Protein AF-A0A175WJM2-F1 (afdb_monomer)

InterPro domains:
  IPR001650 Helicase, C-terminal domain-like [PF00271] (815-913)
  IPR001650 Helicase, C-terminal domain-like [PS51194] (763-972)
  IPR001650 Helicase, C-terminal domain-like [SM00490] (826-914)
  IPR001650 Helicase, C-terminal domain-like [SM00490] (1663-1751)
  IPR003593 AAA+ ATPase domain [SM00382] (547-729)
  IPR003593 AAA+ ATPase domain [SM00382] (1397-1581)
  IPR004179 Sec63 domain [PF02889] (1034-1341)
  IPR004179 Sec63 domain [PF02889] (1869-2191)
  IPR004179 Sec63 domain [SM00973] (1034-1342)
  IPR004179 Sec63 domain [SM00973] (1869-2192)
  IPR011545 DEAD/DEAH-box helicase domain [PF00270] (534-712)
  IPR011545 DEAD/DEAH-box helicase domain [PF00270] (1384-1551)
  IPR014001 Helicase superfamily 1/2, ATP-binding domain [PS51192] (542-725)
  IPR014001 Helicase superfamily 1/2, ATP-binding domain [PS51192] (1392-1568)
  IPR014001 Helicase superfamily 1/2, ATP-binding domain [SM00487] (529-741)
  IPR014001 Helicase superfamily 1/2, ATP-binding domain [SM00487] (1379-1584)
  IPR014756 Immunoglobulin E-set [SSF81296] (2081-2195)
  IPR027417 P-loop containing nucleoside triphosphate hydrolase [G3DSA:3.40.50.300] (520-734)
  IPR027417 P-loop containing nucleoside triphosphate hydrolase [G3DSA:3.40.50.300] (735-937)
  IPR027417 P-loop containing nucleoside triphosphate hydrolase [G3DSA:3.40.50.300] (1346-1575)

Sequence (2212 aa):
MSDYHRDVSQYKYSAMSNLVLQADRRFVTRRTDEATGDPESLAGRLSIKDMGSRVARDTAPKPKKTGAMPDVERGSLREGADVLKGVKQKARKAEARGGGILSGADALIEGIRYRPRTQPTRDAFNLILTIVAEHLGDVPHEVVRSAADAALEYLKDDDLKDFDKKKEIDDILGVSMGPKQFNELVNLGKKITDYDAQDDDEDMEDVNRDAEDEIDGRQGVAVNFEDEDEGMVNVVRDESSEEEDNADDEDRSDVNEAAEGGEAGQDRVEEDAGLADSDAMVIDIAPPDEKAKSEEKNYVPARDIDAYWLQRQIGRLYPDAHIQHDKTLLALKTLSGEPDEPGGEEKQLRDIENDLMELFDYEHHEIVQKLIENREKVVWLTRLAKAENQEERETIEREMASEGLRWILDELHGKPKDGQKKPKMEIKMDIDSGAFADGQPQQKQERPDGQLVGGLQPRKLINLENLVFDQGNHLMTNPRVRLPEGTTKRTFKGYEEVHIPQPKKRNDPSDLNIPISELPEWAQAPFSTAVKLNEIQSKCYPTAFGEDGNMLICAPTGSGKTNVAMLTILREIGKNRNSKGEIDLDAFKIVYIAPLKALVQEVVGNFGKRLESFGIKVSELTGDRQLTKQQISETQLIVTTPEKWDVITRKATDISYTNLVRLIIIDEIHLLHDDRGPVLESVVSRTIRRTEQTGEPVRIIGLSATLPNYRDVASFLRVDPNKGMFHFDGSYRPCPLRQEFIGVTDRKAIKQLKTMNDITYQKVIEHVGTHRHQMLVFVHSRKETAKTAKYIRDKALEMDTINQILKHDAGTRAVLSEAANSVNNTDLKDILPYGFGIHHAGMSRADRTDVEELFAGRHIQVLVCTATLAWGVNLPAHTVIIKGTQVYSPEKGSWVELSPQDVLQMLGRAGRPQFDKYGEGIVITTQGEIAYYLSLLNQQLPIESQFASKLVDNLNAEIVLGNVRSRDEGVEWLGYTYLFVRMLRSPGLYSVGPEYEDDEALEHKRVDLIHSAATVLKKSNLIKYDEKTGKMQSTELGRIASHYYITHGSMDTYNKLIQPSMNDVELFRVFAQSAEFKYIPVRQEEKLELAKILARVPIPVKESIEEPAAKINVLLQAYISRLRLDGLALMADMVYVTQSAGRILRAIFEITLKKGWATVAKLALNLCKMAEKRMWPTMSPLRQFPTCPAEIVRKAERIEVPFSSYFDLDPPRMGELLGLPKAGKTVCALVANFPRVEIQAQVQPMTRSILRVELTITPNFEWDIDVHGLAESFWIMVEDCDGEDVLFHDQFILRKDYAEAEANEHTVEFTVPISEPMPPNYFISVISDRWMHSETRMPVSFQKLILPERFPPHTELLDLQPLPVTALKAKDYAALYPDWHQFNKVQTQTFNSLYNTDNNVLVAAPTGSGKTVCAEFALLRHWAKQDAGRAVYIAPFQELVDLRFQEWQKRLAHLRGGKDIVKLTGETTSDLKLLEQGDLILATPIQWDVLSRQWKRRKSVQTVDLFIADELHMLGGQMGYIYEIIVSRMHYIRTQTELPMRIVGLSVSLANARDVGEWIDAKKHDIYNFSPHVRPVPLELHIQSYTVPHFPSLMLAMAKPTYLAVTQMSADKPALIFVPSRKQTRATARDLLTACLADEDEDRFLHVDVDQIQKLLERVQEEALAEALSHGVGYYHEALSQSDKRIVKHLYNNGAIQVLIASRDVCWELDCTAHLVIVMGTQYFEGREHRYVDYPLSEVLQMFGKAMQPSKDGRGRGVLMLPAVKREYFKKFLNEALPVESHLHNFLHDAFVTEISTRMIESGEDAINWATFTYFYRRLLANPSYYSLVDPTHDGLSQYLSDMVETTLKELADSRIVDLDEDDGTVAPQNAAMIAAYYNISYMTMETFLLSLRPETKLKGILQIVTAATEFESIQIRRHEEAILRRIYDNVPVKMPDPAYDSPHFKAFVLVQAHFSRMNLPIDLAKDQEVILTKILGLLSAAVDILSSEGHLNAMNAMEMSQMVVQAMWDRDSPLKQIPNFTPEVVKVANKHGIGDIFDFMEKMNPDENPDYGSLVRELGLSQAQLAQAAHFTNTKYPDVSLEFAVEDENNIRAGEPAYLKIHIERELEEDEEFDPTVHAPFYPGKKTENWWLVVGEESTKTLLAIKRVTVGRNLNLRLEFTVPNPGRHDLKLFLMSDSYVGVDQEPAFSVMVEEGMDVDEEDEDEDEDEE

Nearest PDB structures (foldseek):
  5m59-assembly4_A  TM=9.797E-01  e=0.000E+00  Thermochaetoides thermophila
  6qv4-assembly1_A  TM=9.862E-01  e=0.000E+00  Thermochaetoides thermophila
  6qws-assembly1_A  TM=9.857E-01  e=0.000E+00  Thermochaetoides thermophila
  6qv3-assembly1_A  TM=9.863E-01  e=0.000E+00  Thermochaetoides thermophila
  5m59-assembly3_G  TM=9.837E-01  e=0.000E+00  Thermochaetoides thermophila

Mean predicted aligned error: 17.04 Å

Radius of gyration: 46.95 Å; Cα contacts (8 Å, |Δi|>4): 3459; chains: 1; bounding box: 164×116×123 Å

Secondary structure (DSSP, 8-state):
--------------------------------SS---PPPP-TTT--GGGTTTT-PPPPTT---------SS------SSSSHHHHHHHHHHHHHTTSS-TTT-GGG--TT------SHHHHHHHHHHHHHHHHHH-S--HHHHHHHHHHHHHHHH-TTS-HHHHHHHHHHHHTS---HHHHHHHHHHHTT---SSTTHHHHTTS---------------------------------S-----S---------------------S------S----TT--B---PPPTT-TTTTTT---TTT--TTHHHHHHTTT---HHHHHHHHHHHHHHHHT--SSTTPPPPPHHHHHHHHHHHH-GGGHHHHHHHHHTHHHHHHHHHHHH--SHHHHHHHHHHHHHHTTHHHHHHHTT------S------------------PPP------TT--SS-PPPS----SGGGS-TTGGG----S-PPPPTT-EEEE-SSEEEEEEPPPPPP--TT-PPPBGGGS-GGGSGGGTT-SB--HHHHHHHIIIII--S-EEEE--TTS-HHHHHHHHHHHHHHHTB-TTS-B-SSS-EEEEE-SSHHHHHHHHHHHHHHHGGGT--EEEESSS----HHHHHH-SEEEE-HHHHHHHHHSGGGHHHHTTEEEEEETTGGGGGSTTHHHHHHHHHHHHHHHHHH----EEEEEE-S-TTHHHHHHHTT--TTTTEEE--GGGSSSPEEEEEEEE--SSHHHHHHHHHHHHHHHHIIIIIIT---EEEEES-HHHHHHHHHHHHHHHHHTT-HHHHS---HHHHHHHHHHHHH---HHHHHHGGGTEEEE-TTS-HHHHHHHHHHHHTT--SEEEEETHHHHH----BSEEEEE--EEEETTTTEEEEPPHHHHHHHGGGBS-TTT-SSEEEEEEEETTTHHHHHHHHTT-S-----GGGGHHHHHHHHHHTTS--BHHHHHHHHTTSHHHHHHHH-GGGTT--GGGTT-TT-HHHHHHHHHHHHHHHHHTTSEEE-TTT-BEEE-HHHHHHHHHT--HHHHHHHHHH--TT--HHHHHHHHHT-GGGTT----TTTHHHHHHHHTT-SS---S-TTSHHHHHHHHHHHHHTT-----HHHHHHHHHHHHHHHHHHHHHHHHHHHHTBHHHHHHHHHHHHHHHHT--TTS-GGGG-TTS-HHHHHHHTTS---GGGGTT--HHHHHHHTT-TTTHHHHHHHHHTS--EEEEEEEEEEETTEEEEEEEEEE-S---TTTT-SEEEEEEEEE-SSS-BEEEEEEEEEEHHHHSSSS--EEEEEEEE-PSSPPSEEEEEEEESS-TT-EEEEEEE-TT--PPPPPPPP-----PPPPBGGGG--HHHHTT-TT-SB--HHHHHHHIIIII--S-EEEE--TTS-HHHHHHHHHHHHTTSSS--EEEEE-SSHHHHHHHHHHHHHHTTTSTT---EEE--S-HHHHHHHHHH-SEEEE-HHHHHHHHTTTTT-HHHHTEEEEEETTGGGGGSTTHHHHHHHHHHHHHHHHHH----EEEEEES-BTTHHHHHHHTT--TTTEEE--TT--SS-EEEEEEEE----HHHHHHHHHHHHHHHHHHHHTTS-EEEEESSHHHHHHHHHHHHHHHHTTT-TTTTB-S-HHHHHHHHTT-S-HHHHHHHHTTEEEE-TTS-TTHHHHHHHHHHTTSB-EEEEEGGGGTT----BSEEEEE-SEEE-STT-SEEEPPHHHHHHHHTTB----TTS-EEEEEEEEGGGHHHHHHHTTSPBP----GGGGHHHHHHHHHHTTS--BHHHHHHHHTTSHHHHHHHHSGGGGT----SHHHHHHHHHHHHHHHHHHHHHTTSEEE-TTT-BEEE-HHHHHHHHHT--HHHHHHHHHH--TT--HHHHHHHHHT-GGGTTS---TT-HHHHHHHHHHSSPPPSS--TT-HHHHHHHHHHHHHTT----HHHHHHHHHHHHHHHHHHHHHHHHHHHTTBGGGHHHHHHHHHHHHT--TTS-GGGGSTT--HHHHHHHHHTT--SHHHHHHHT-TTT-TTHHHHHHHH---HHHHHHHHHHHHHTS--EEEEEEETTTTSEETTSEEEEEEEEEE---TTPPP--B---TT-SS--B--EEEEEEETTTTEEEEEEEE---SEEEEEEEEE--SSEEEEEEEEEEESS-SS--B--EEEEEEEPPP---S----------

Solvent-accessible surface area (backbone atoms only — not comparable to full-atom values): 125474 Å² total; per-residue (Å²): 130,90,82,85,85,87,91,86,87,80,90,80,90,87,84,90,87,88,85,91,88,82,93,86,87,90,83,90,84,88,84,86,94,74,86,74,90,70,85,79,81,61,81,91,77,68,54,80,87,52,70,59,77,80,66,71,76,80,68,77,83,69,80,78,85,82,75,86,82,89,94,75,90,84,78,94,76,82,94,73,58,63,66,55,43,53,51,51,49,55,46,54,53,45,69,60,60,81,36,54,83,87,70,42,53,91,76,65,62,73,88,62,82,74,70,68,84,45,70,70,32,38,56,36,48,50,51,45,38,43,60,45,32,71,61,60,48,87,64,58,68,64,31,35,51,38,41,35,38,52,43,44,50,48,66,65,43,81,88,56,50,75,69,56,35,48,51,56,43,22,62,69,48,72,46,83,70,54,75,68,57,50,53,48,51,52,57,37,52,70,57,48,83,61,66,73,76,48,66,82,68,62,82,74,75,89,73,82,88,80,89,82,90,88,90,81,91,80,85,78,86,81,81,82,87,73,94,78,82,90,82,74,97,75,86,87,80,87,70,95,72,96,79,81,86,90,89,88,87,82,92,86,81,91,80,92,82,87,88,73,80,88,88,91,80,79,98,67,84,82,77,73,81,69,75,82,80,52,58,72,47,78,45,73,57,64,86,72,68,91,84,48,89,80,51,70,92,42,70,75,64,68,77,70,48,40,65,55,36,66,38,58,59,46,37,79,79,33,69,52,65,67,58,18,50,54,52,34,56,49,50,53,46,48,59,63,26,70,41,97,49,99,85,58,70,68,53,49,76,67,52,38,48,50,57,40,38,72,70,61,40,82,89,46,51,68,60,46,53,31,48,58,81,35,28,70,58,54,49,51,35,30,50,51,55,62,44,90,42,70,70,50,34,57,46,47,55,49,48,36,50,70,77,64,50,42,66,53,54,36,57,53,73,65,54,82,93,75,80,100,72,80,91,80,83,85,80,89,82,88,83,88,83,89,79,84,86,95,76,86,79,78,85,72,79,77,76,62,94,81,72,68,72,77,72,84,78,64,89,55,84,56,74,55,73,86,62,42,66,89,60,44,52,70,58,74,82,53,96,70,81,81,78,66,89,79,51,48,78,48,81,58,95,55,32,35,41,40,38,38,65,50,54,71,66,79,83,62,94,82,71,68,54,43,45,42,87,77,46,60,74,90,69,33,66,65,44,74,91,47,75,45,43,51,63,67,46,34,72,44,38,60,46,35,50,72,43,77,69,23,31,30,42,24,34,37,60,79,54,54,65,71,59,43,52,49,36,39,52,49,36,57,54,59,70,41,40,49,99,88,68,53,66,57,68,77,77,44,26,34,40,40,32,26,86,42,72,47,41,27,54,47,49,35,66,50,49,28,75,41,33,48,92,73,72,49,37,48,40,70,40,45,88,96,36,72,65,51,72,67,54,54,61,67,31,28,34,42,27,23,30,47,65,53,51,37,39,46,74,47,30,56,59,47,45,74,61,57,74,30,42,42,38,41,35,34,44,55,51,60,42,31,31,26,83,66,9,40,41,51,34,53,49,48,21,56,50,50,54,45,26,71,35,58,68,52,75,58,31,41,35,39,31,25,56,48,40,37,54,53,71,51,55,25,55,54,57,68,21,50,74,89,74,26,51,44,81,41,56,69,42,65,23,77,23,24,52,25,39,36,40,34,18,36,66,44,76,53,46,42,55,31,54,50,51,53,52,51,51,50,42,50,52,47,46,50,38,27,40,72,66,66,41,38,34,38,37,36,29,75,39,76,67,49,21,54,52,50,48,48,50,47,51,50,53,21,54,77,68,72,43,45,73,46,54,32,71,90,45,69,66,49,52,49,53,32,50,51,49,34,66,73,46,83,53,68,66,49,38,74,34,24,72,61,22,33,42,58,45,48,96,87,55,56,73,63,60,43,50,54,46,54,50,36,42,74,72,62,51,35,36,40,38,21,22,28,66,65,49,49,52,47,48,99,74,57,27,36,31,25,36,36,58,52,43,63,35,80,36,50,73,69,41,42,77,41,72,64,49,69,62,58,55,50,38,46,50,34,32,18,17,30,71,91,80,39,88,43,7,32,33,34,41,35,39,46,57,74,53,47,63,57,57,51,20,53,79,59,43,44,43,49,54,46,63,46,35,58,76,44,44,49,56,49,51,44,28,36,28,52,64,65,69,23,46,32,48,54,45,40,32,54,54,48,66,40,23,50,47,41,57,46,37,76,73,38,32,78,80,64,72,54,55,80,95,47,74,90,36,93,81,46,54,66,62,34,32,16,51,46,49,30,34,46,52,52,36,36,77,41,55,23,28,53,64,44,84,86,66,31,38,43,43,53,32,73,60,17,38,41,29,33,52,42,73,45,55,58,69,30,50,34,50,48,74,71,68,67,57,71,86,52,50,70,53,53,52,43,47,59,60,29,67,29,53,86,49,72,45,40,69,65,51,80,72,47,45,72,52,50,55,64,45,62,77,66,46,90,67,70,75,92,59,54,81,80,38,44,41,34,53,48,35,46,34,51,46,35,52,28,70,65,60,87,75,89,52,60,66,65,46,47,39,34,50,52,53,52,65,47,40,54,36,52,33,47,38,53,19,54,49,28,53,74,73,24,23,36,50,38,19,56,51,27,43,48,48,29,27,21,62,74,70,45,39,55,101,86,53,56,65,61,70,76,46,90,85,54,59,74,64,59,45,62,41,51,66,71,44,102,65,63,74,80,75,59,58,99,48,53,35,65,57,42,2,54,76,61,73,36,61,85,49,6,53,62,48,40,52,56,55,39,52,37,76,37,60,48,76,49,76,52,65,28,55,69,44,70,48,33,32,39,38,43,35,40,38,34,70,63,50,52,90,47,54,97,78,61,50,67,53,49,50,30,35,40,38,31,27,42,74,88,43,51,44,42,67,42,67,49,80,47,70,52,40,50,75,50,57,75,34,97,77,32,71,41,80,46,78,50,65,36,76,50,61,89,76,75,66,66,29,35,32,42,37,44,31,38,63,71,49,69,90,26,62,37,76,45,79,49,69,39,86,67,62,52,66,37,70,84,64,69,82,59,45,78,83,66,91,60,82,56,40,42,44,71,76,67,76,44,69,76,65,35,60,72,44,79,93,48,69,51,44,54,58,62,51,41,70,48,40,54,54,37,47,76,44,76,63,23,34,30,43,18,35,24,62,74,47,55,63,69,57,54,53,48,33,38,51,57,38,45,71,67,43,92,87,55,63,26,34,40,39,36,25,83,42,67,51,44,33,51,53,50,47,60,48,41,58,72,67,49,26,81,43,101,84,60,42,49,69,37,71,64,80,76,47,73,74,61,35,53,53,45,57,70,68,25,45,34,39,35,31,32,39,69,50,47,38,71,64,48,65,53,34,94,79,35,61,74,63,69,46,40,38,33,41,34,38,43,57,51,62,50,28,54,43,93,73,7,36,54,43,43,50,44,54,28,48,53,54,50,50,33,66,78,65,70,45,85,50,26,42,36,40,31,25,50,19,39,37,54,48,64,57,61,19,54,65,64,61,21,49,84,88,33,47,42,31,30,50,44,74,60,42,91,44,37,51,41,44,30,59,37,68,40,92,50,95,32,66,76,22,37,52,62,66,44,33,64,57,50,50,53,45,44,56,74,76,32,67,93,45,40,32,35,36,33,23,58,34,63,72,46,26,60,49,53,49,51,46,39,47,36,50,25,47,53,68,78,40,54,47,72,34,36,70,59,64,58,84,78,46,46,80,55,43,80,66,42,87,48,67,75,53,33,55,34,45,66,35,6,38,34,64,47,41,86,82,54,51,86,61,41,56,50,50,45,52,49,38,42,76,70,51,38,22,29,36,37,26,29,14,53,86,32,50,69,58,55,91,61,73,16,29,30,24,36,37,53,50,51,47,35,77,41,33,82,78,74,40,74,45,69,63,60,66,68,57,57,47,44,47,55,24,29,25,62,40,54,44,101,84,51,38,12,32,34,39,41,37,32,52,48,89,49,47,68,61,53,60,44,56,68,60,45,43,43,69,72,56,63,54,41,86,83,46,45,57,54,50,46,36,38,37,29,49,57,65,70,24,51,32,61,66,38,50,55,56,56,43,67,50,35,62,46,48,57,42,47,73,54,33,27,23,52,78,69,44,74,48,92,46,72,66,47,47,50,49,53,50,47,58,52,49,55,50,46,54,48,55,36,32,78,55,60,28,30,49,67,43,87,88,81,44,36,42,45,54,33,73,54,15,46,45,28,48,70,57,74,50,54,57,69,36,51,36,52,44,68,78,65,63,54,76,84,48,46,56,72,50,51,51,54,56,64,25,61,29,61,85,39,56,79,47,78,52,60,91,81,41,43,68,54,54,49,60,49,46,73,71,42,90,82,79,74,94,82,80,55,71,84,36,38,36,49,50,44,49,43,41,56,46,35,40,28,65,65,54,92,63,58,72,69,60,46,50,54,37,49,56,49,62,66,51,46,59,42,54,33,52,44,52,25,52,55,33,48,75,73,26,24,43,47,24,55,42,35,39,53,48,34,13,24,60,32,48,36,32,50,99,84,55,55,45,40,58,66,42,60,90,40,42,79,67,36,46,53,49,38,44,72,72,71,26,67,40,60,65,49,40,57,58,49,66,34,74,91,74,22,92,55,31,80,53,50,57,61,70,50,66,63,51,74,70,49,50,51,48,30,50,49,39,59,75,68,51,53,81,53,72,50,81,50,75,47,66,58,65,58,90,72,40,38,27,64,45,82,39,43,36,38,39,38,39,41,41,77,69,65,96,88,65,84,87,69,62,60,57,84,35,97,81,35,88,66,90,48,72,54,39,33,38,42,35,35,30,28,79,92,81,43,36,30,47,31,78,47,81,48,71,73,64,63,58,46,81,47,81,45,64,38,50,46,81,60,56,45,81,47,69,33,30,44,34,44,38,42,48,50,53,69,86,71,57,43,68,58,72,52,73,47,52,25,41,73,57,75,87,73,74,99,77,89,88,80,91,86,92,83,88,136

Foldseek 3Di:
DDDDDDDDDDDDDDDDDDDDDDDDDDDDDDDDDDDDPDDDDCVPVDDPVCVCVPDDPPDPDDPDPDDDDDDDDDDDDDDPVVVVVVVVVVVVVVVVVVDDPVRVVVVCQPPQQDDAPDPQLVVLLLVLLLLLCVLLDFDASLLSSLLSSVLLVLLPPPVDDLVRSQVVNCVLSVHRDDPVSSVVSNVSSVSNPCRVVRVVPPVPPPDDDDDDDDDDDDDDDDDDPDDDDDDDDDDPPPDDDPPPDDDDDDDDDDDDDDADDDDDDDDDDPPPPVPPPPLFPWPFLDDDDVVCVVCVVQDDQLQQQALCNQLVVLCVQPRPSVLSVVLSVQLLVLLVQDDPDPPDDGDPLVSSLVSNCVSRPVVPSSVSSSCSSCSVSNNLNSQLNPDPDVVSNVVSCVVCVVVVVVVSVCSNVVPDPDDPDDDDDDDDDDDDDDDDDDDDDDDPDPPDPPPQP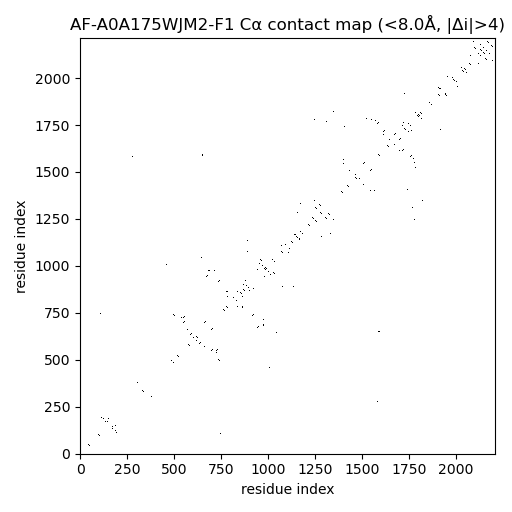DDDAFPDFDDLVVLFDPQFLLDFPFPDFDADPPWDWDDDVQKIKIWHDWDDADDDPVQDWAALVPPDPVLSQLVVVDRTHDRLLRVLLCCQQVHQAAAAAADAFPLCVVVSVSNNVVNVQVVQADPVGAGDQQQAAAEEADADPLQLVVSQVSVCVSCVVNVAHEDEPEDLDHDDLVRLRRHRYYYYHLVSVLLQVLFLQNVVSVLRYQEYEYEALLCLRHPCNLSVLLVLLVVVLCCLQQVRHRHYYYYHHQAPPLVLVCVLNVHDCVRRYHHDDQSSQLFTEIEMEMAGADSSVSVLLVVLLVVVLVVLCVCCLVVVWAEEEEDQDPVVLLVSLVSSCVVCVVVVNLVSNADPDPVLLVLLQVLLVVAPDPSQVVRSSSLEGEEEPVGDPVSRVSVLVCVVVVSRRYYYYYLSCLNNDLRATQEYEYREQWHDDQQQQRIDGHGLVSLSSRQSRFDDSVDGNHGYYYYYYHPVCSRSVSCSVNRHRHSDGSNSVCLLLSLLSCQSLVCDFFLVSQLVSVCSGSNQSCCLVPVVSSVVDPVCPVPNNCSSVSSSSSLNSVVLCVVLQQWDADSPSRGIHGDVLSSLCSNLVADSVLSSLLVPQDDLPDDPLSVLLSLLPGPSNVNNAQDSSCLVVLVVQQVPQPHHHPDDSRDSSSLLSSLLSCQLVVHDDSHPSSVVNSVSSLSSQLSSLVSSLSVCVVSFFQVVNVVSLQSNLSSSLSYHLLFDLLSLDPPRDPVLRVLVSVQPDDPVVLPPDDLQVQCVSSVHSVCSVVSNLVNLQDWAKDKDWAWAALALWKIKIKIKIATRHDDDCVRQNFKWKKKKFKFAQVRTGTQFIDIDIGGPVLNPDPNNIFIDIAMGTADPVGGQWIKIWIGTSHGNPRIDIDTGGCPLADGFDQFDDADDQDPDDFAALCVLVDPLSSVLCVPDGGQDSLCRLLLCCQAVHQAAFEAAAFQQNPLVVSVVSNVSNQLVDPDHFAAEEEDQDVLLLVVVQVSCVVRPQPPPPGFAEEEDFLDQVVNLVSLVPHSYYYYYLNRVLLNCLQVVPNVSLLRHQEYEYEQLLCLQPPCNLSVLLNLLSSQVSCVVSVDNHYYYYYHHQASPQVLVCVLNVHDPSRYHHHFLSPHQFGERERERADARPNVVSLLLSCLLVVLVCCCVPPQQWAEEEEDADPVSQLVSLSSNQSSCVSVVRNLSFFPDQLVVCVVVLVVFPDPSQSVSVSSQAHEEEPLGDPSSNVSRQVCRVVSRHRYYYYYLVCLSNDPAATLEYEYREQWYQFLLSRDTDGHDVSSVSSRVSRNPDQDVPRHGYYYYYYHNSCRVVNVPPSRGPRHGAHPNLVQVLLVCLSNLLSVCAFFLVSSLVSCCSGSNLSCCLRRVSSVPQSDNDPVSSSVVSSVSSVVSLVVCVVLVQWDADPPRRTIHGDVLSNLCNNLVAGSVLSSLLVVQDDLPDALLSLLLSLLPGPLQSPQGDDPPCLVVLVVLQVVFDRDDDDDDSSGSSSLLSSLLSCQQVVPDDDSSSLVSSLSSLVSSLSSLVSSLSVCVVVQFLSSVSSLQSLQSSLASHDPPDFLCSSFQPCDPQLQVLCVVVVQRHLVSVVQCCPCVRHVCNVVSVVSSVDDPVSVVSRCCCSQQAPWDKDKDKDWPPLPDAAAFDKTKMKIKMATDDDPPDDHDQWHDRPSRPGIDGKKKKKWKAAPVVSGTFFIDIDHADRMDIDMTIGHHNDAAKTWMWIWIGISHGPDNIDTDIDMGGHHYDPPDPPDDDDDDDDDD

Organism: NCBI:txid100816

Structure (mmCIF, N/CA/C/O backbone):
data_AF-A0A175WJM2-F1
#
_entry.id   AF-A0A175WJM2-F1
#
loop_
_atom_site.group_PDB
_atom_site.id
_atom_site.type_symbol
_atom_site.label_atom_id
_atom_site.label_alt_id
_atom_site.label_comp_id
_atom_site.label_asym_id
_atom_site.label_entity_id
_atom_site.label_seq_id
_atom_site.pdbx_PDB_ins_code
_atom_site.Cartn_x
_atom_site.Cartn_y
_atom_site.Cartn_z
_atom_site.occupancy
_atom_site.B_iso_or_equiv
_atom_site.auth_seq_id
_atom_site.auth_comp_id
_atom_site.auth_asym_id
_atom_site.auth_atom_id
_atom_site.pdbx_PDB_model_num
ATOM 1 N N . MET A 1 1 ? 27.791 20.307 35.672 1.00 28.66 1 MET A N 1
ATOM 2 C CA . MET A 1 1 ? 29.115 20.950 35.500 1.00 28.66 1 MET A CA 1
ATOM 3 C C . MET A 1 1 ? 30.179 19.883 35.726 1.00 28.66 1 MET A C 1
ATOM 5 O O . MET A 1 1 ? 29.967 19.102 36.639 1.00 28.66 1 MET A O 1
ATOM 9 N N . SER A 1 2 ? 31.239 19.858 34.908 1.00 33.59 2 SER A N 1
ATOM 10 C CA . SER A 1 2 ? 32.624 19.400 35.193 1.00 33.59 2 SER A CA 1
ATOM 11 C C . SER A 1 2 ? 32.916 18.302 36.254 1.00 33.59 2 SER A C 1
ATOM 13 O O . SER A 1 2 ? 32.554 18.477 37.413 1.00 33.59 2 SER A O 1
ATOM 15 N N . ASP A 1 3 ? 33.758 17.283 36.019 1.00 31.22 3 ASP A N 1
ATOM 16 C CA . ASP A 1 3 ? 34.374 16.782 34.771 1.00 31.22 3 ASP A CA 1
ATOM 17 C C . ASP A 1 3 ? 35.213 15.490 35.011 1.00 31.22 3 ASP A C 1
ATOM 19 O O . ASP A 1 3 ? 35.578 15.200 36.147 1.00 31.22 3 ASP A O 1
ATOM 23 N N . TYR A 1 4 ? 35.576 14.776 33.934 1.00 35.25 4 TYR A N 1
ATOM 24 C CA . TYR A 1 4 ? 36.652 13.754 33.807 1.00 35.25 4 TYR A CA 1
ATOM 25 C C . TYR A 1 4 ? 36.773 12.541 34.780 1.00 35.25 4 TYR A C 1
ATOM 27 O O . TYR A 1 4 ? 37.534 12.542 35.742 1.00 35.25 4 TYR A O 1
ATOM 35 N N . HIS A 1 5 ? 36.180 11.422 34.334 1.00 33.09 5 HIS A N 1
ATOM 36 C CA . HIS A 1 5 ? 36.835 10.142 33.951 1.00 33.09 5 HIS A CA 1
ATOM 37 C C . HIS A 1 5 ? 37.718 9.263 34.885 1.00 33.09 5 HIS A C 1
ATOM 39 O O . HIS A 1 5 ? 38.778 9.665 35.350 1.00 33.09 5 HIS A O 1
ATOM 45 N N . ARG A 1 6 ? 37.381 7.955 34.817 1.00 31.50 6 ARG A N 1
ATOM 46 C CA . ARG A 1 6 ? 38.227 6.729 34.769 1.00 31.50 6 ARG A CA 1
ATOM 47 C C . ARG A 1 6 ? 39.092 6.390 35.994 1.00 31.50 6 ARG A C 1
ATOM 49 O O . ARG A 1 6 ? 40.090 7.033 36.288 1.00 31.50 6 ARG A O 1
ATOM 56 N N . ASP A 1 7 ? 38.694 5.398 36.792 1.00 27.41 7 ASP A N 1
ATOM 57 C CA . ASP A 1 7 ? 38.724 3.933 36.541 1.00 27.41 7 ASP A CA 1
ATOM 58 C C . ASP A 1 7 ? 40.063 3.268 36.884 1.00 27.41 7 ASP A C 1
ATOM 60 O O . ASP A 1 7 ? 40.952 3.130 36.046 1.00 27.41 7 ASP A O 1
ATOM 64 N N . VAL A 1 8 ? 40.150 2.756 38.117 1.00 26.77 8 VAL A N 1
ATOM 65 C CA . VAL A 1 8 ? 41.025 1.632 38.481 1.00 26.77 8 VAL A CA 1
ATOM 66 C C . VAL A 1 8 ? 40.342 0.804 39.572 1.00 26.77 8 VAL A C 1
ATOM 68 O O . VAL A 1 8 ? 40.288 1.229 40.724 1.00 26.77 8 VAL A O 1
ATOM 71 N N . SER A 1 9 ? 39.875 -0.403 39.244 1.00 29.00 9 SER A N 1
ATOM 72 C CA . SER A 1 9 ? 40.268 -1.654 39.928 1.00 29.00 9 SER A CA 1
ATOM 73 C C . SER A 1 9 ? 39.299 -2.807 39.657 1.00 29.00 9 SER A C 1
ATOM 75 O O . SER A 1 9 ? 38.085 -2.664 39.755 1.00 29.00 9 SER A O 1
ATOM 77 N N . GLN A 1 10 ? 39.863 -3.999 39.465 1.00 30.86 10 GLN A N 1
ATOM 78 C CA . GLN A 1 10 ? 39.230 -5.228 39.925 1.00 30.86 10 GLN A CA 1
ATOM 79 C C . GLN A 1 10 ? 40.200 -5.990 40.841 1.00 30.86 10 GLN A C 1
ATOM 81 O O . GLN A 1 10 ? 41.394 -6.062 40.578 1.00 30.86 10 GLN A O 1
ATOM 86 N N . TYR A 1 11 ? 39.627 -6.431 41.963 1.00 35.22 11 TYR A N 1
ATOM 87 C CA . TYR A 1 11 ? 39.951 -7.512 42.908 1.00 35.22 11 TYR A CA 1
ATOM 88 C C . TYR A 1 11 ? 41.360 -8.146 42.992 1.00 35.22 11 TYR A C 1
ATOM 90 O O . TYR A 1 11 ? 42.020 -8.391 41.996 1.00 35.22 11 TYR A O 1
ATOM 98 N N . LYS A 1 12 ? 41.806 -8.674 44.144 1.00 30.34 12 LYS A N 1
ATOM 99 C CA . LYS A 1 12 ? 41.730 -8.315 45.587 1.00 30.34 12 LYS A CA 1
ATOM 100 C C . LYS A 1 12 ? 42.462 -9.438 46.362 1.00 30.34 12 LYS A C 1
ATOM 102 O O . LYS A 1 12 ? 42.365 -10.592 45.984 1.00 30.34 12 LYS A O 1
ATOM 107 N N . TYR A 1 13 ? 43.071 -9.109 47.505 1.00 29.83 13 TYR A N 1
ATOM 108 C CA . TYR A 1 13 ? 43.321 -10.019 48.646 1.00 29.83 13 TYR A CA 1
ATOM 109 C C . TYR A 1 13 ? 44.066 -11.358 48.413 1.00 29.83 13 TYR A C 1
ATOM 111 O O . TYR A 1 13 ? 43.469 -12.401 48.177 1.00 29.83 13 TYR A O 1
ATOM 119 N N . SER A 1 14 ? 45.335 -11.394 48.824 1.00 32.81 14 SER A N 1
ATOM 120 C CA . SER A 1 14 ? 45.703 -12.077 50.083 1.00 32.81 14 SER A CA 1
ATOM 121 C C . SER A 1 14 ? 47.051 -11.545 50.598 1.00 32.81 14 SER A C 1
ATOM 123 O O . SER A 1 14 ? 47.769 -10.866 49.863 1.00 32.81 14 SER A O 1
ATOM 125 N N . ALA A 1 15 ? 47.376 -11.757 51.880 1.00 31.41 15 ALA A N 1
ATOM 126 C CA . ALA A 1 15 ? 48.599 -11.224 52.492 1.00 31.41 15 ALA A CA 1
ATOM 127 C C . ALA A 1 15 ? 49.112 -12.076 53.671 1.00 31.41 15 ALA A C 1
ATOM 129 O O . ALA A 1 15 ? 48.324 -12.686 54.385 1.00 31.41 15 ALA A O 1
ATOM 130 N N . MET A 1 16 ? 50.430 -11.986 53.915 1.00 33.12 16 MET A N 1
ATOM 131 C CA . MET A 1 16 ? 51.207 -12.522 55.053 1.00 33.12 16 MET A CA 1
ATOM 132 C C . MET A 1 16 ? 51.485 -14.040 55.112 1.00 33.12 16 MET A C 1
ATOM 134 O O . MET A 1 16 ? 50.644 -14.822 55.536 1.00 33.12 16 MET A O 1
ATOM 138 N N . SER A 1 17 ? 52.759 -14.421 54.927 1.00 31.80 17 SER A N 1
ATOM 139 C CA . SER A 1 17 ? 53.608 -14.911 56.038 1.00 31.80 17 SER A CA 1
ATOM 140 C C . SER A 1 17 ? 55.108 -14.876 55.667 1.00 31.80 17 SER A C 1
ATOM 142 O O . SER A 1 17 ? 55.451 -14.785 54.493 1.00 31.80 17 SER A O 1
ATOM 144 N N . ASN A 1 18 ? 56.008 -14.895 56.659 1.00 32.50 18 ASN A N 1
ATOM 145 C CA . ASN A 1 18 ? 57.449 -14.597 56.529 1.00 32.50 18 ASN A CA 1
ATOM 146 C C . ASN A 1 18 ? 58.384 -15.778 56.918 1.00 32.50 18 ASN A C 1
ATOM 148 O O . ASN A 1 18 ? 57.987 -16.672 57.657 1.00 32.50 18 ASN A O 1
ATOM 152 N N . LEU A 1 19 ? 59.685 -15.594 56.608 1.00 32.12 19 LEU A N 1
ATOM 153 C CA . LEU A 1 19 ? 60.854 -15.791 57.514 1.00 32.12 19 LEU A CA 1
ATOM 154 C C . LEU A 1 19 ? 61.765 -17.059 57.429 1.00 32.12 19 LEU A C 1
ATOM 156 O O . LEU A 1 19 ? 61.663 -17.987 58.219 1.00 32.12 19 LEU A O 1
ATOM 160 N N . VAL A 1 20 ? 62.759 -16.999 56.524 1.00 34.25 20 VAL A N 1
ATOM 161 C CA . VAL A 1 20 ? 64.242 -17.048 56.746 1.00 34.25 20 VAL A CA 1
ATOM 162 C C . VAL A 1 20 ? 64.858 -17.848 57.927 1.00 34.25 20 VAL A C 1
ATOM 164 O O . VAL A 1 20 ? 64.576 -17.520 59.069 1.00 34.25 20 VAL A O 1
ATOM 167 N N . LEU A 1 21 ? 65.873 -18.700 57.645 1.00 32.72 21 LEU A N 1
ATOM 168 C CA . LEU A 1 21 ? 67.156 -19.025 58.367 1.00 32.72 21 LEU A CA 1
ATOM 169 C C . LEU A 1 21 ? 67.990 -19.988 57.446 1.00 32.72 21 LEU A C 1
ATOM 171 O O . LEU A 1 21 ? 67.381 -20.550 56.544 1.00 32.72 21 LEU A O 1
ATOM 175 N N . GLN A 1 22 ? 69.306 -20.304 57.515 1.00 31.06 22 GLN A N 1
ATOM 176 C CA . GLN A 1 22 ? 70.573 -19.859 58.170 1.00 31.06 22 GLN A CA 1
ATOM 177 C C . GLN A 1 22 ? 71.764 -20.300 57.236 1.00 31.06 22 GLN A C 1
ATOM 179 O O . GLN A 1 22 ? 71.575 -21.231 56.463 1.00 31.06 22 GLN A O 1
ATOM 184 N N . ALA A 1 23 ? 72.901 -19.594 57.057 1.00 29.03 23 ALA A N 1
ATOM 185 C CA . ALA A 1 23 ? 74.150 -19.472 57.866 1.00 29.03 23 ALA A CA 1
ATOM 186 C C . ALA A 1 23 ? 75.090 -20.725 57.908 1.00 29.03 23 ALA A C 1
ATOM 188 O O . ALA A 1 23 ? 74.582 -21.833 57.995 1.00 29.03 23 ALA A O 1
ATOM 189 N N . ASP A 1 24 ? 76.444 -20.676 57.951 1.00 28.08 24 ASP A N 1
ATOM 190 C CA . ASP A 1 24 ? 77.504 -19.658 57.672 1.00 28.08 24 ASP A CA 1
ATOM 191 C C . ASP A 1 24 ? 78.933 -20.331 57.758 1.00 28.08 24 ASP A C 1
ATOM 193 O O . ASP A 1 24 ? 79.090 -21.350 58.425 1.00 28.08 24 ASP A O 1
ATOM 197 N N . ARG A 1 25 ? 79.986 -19.696 57.195 1.00 30.52 25 ARG A N 1
ATOM 198 C CA . ARG A 1 25 ? 81.460 -19.780 57.497 1.00 30.52 25 ARG A CA 1
ATOM 199 C C . ARG A 1 25 ? 82.468 -20.729 56.786 1.00 30.52 25 ARG A C 1
ATOM 201 O O . ARG A 1 25 ? 82.760 -21.815 57.263 1.00 30.52 25 ARG A O 1
ATOM 208 N N . ARG A 1 26 ? 83.251 -20.093 55.885 1.00 27.95 26 ARG A N 1
ATOM 209 C CA . ARG A 1 26 ? 84.744 -19.918 55.876 1.00 27.95 26 ARG A CA 1
ATOM 210 C C . ARG A 1 26 ? 85.696 -21.140 55.830 1.00 27.95 26 ARG A C 1
ATOM 212 O O . ARG A 1 26 ? 85.806 -21.843 56.822 1.00 27.95 26 ARG A O 1
ATOM 219 N N . PHE A 1 27 ? 86.604 -21.166 54.834 1.00 30.89 27 PHE A N 1
ATOM 220 C CA . PHE A 1 27 ? 88.084 -21.184 55.012 1.00 30.89 27 PHE A CA 1
ATOM 221 C C . PHE A 1 27 ? 88.857 -21.005 53.669 1.00 30.89 27 PHE A C 1
ATOM 223 O O . PHE A 1 27 ? 88.299 -21.237 52.604 1.00 30.89 27 PHE A O 1
ATOM 230 N N . VAL A 1 28 ? 90.156 -20.649 53.744 1.00 36.97 28 VAL A N 1
ATOM 231 C CA . VAL A 1 28 ? 91.149 -20.493 52.632 1.00 36.97 28 VAL A CA 1
ATOM 232 C C . VAL A 1 28 ? 90.957 -19.241 51.730 1.00 36.97 28 VAL A C 1
ATOM 234 O O . VAL A 1 28 ? 89.983 -18.509 51.879 1.00 36.97 28 VAL A O 1
ATOM 237 N N . THR A 1 29 ? 91.985 -18.853 50.950 1.00 35.66 29 THR A N 1
ATOM 238 C CA . THR A 1 29 ? 92.241 -17.445 50.550 1.00 35.66 29 THR A CA 1
ATOM 239 C C . THR A 1 29 ? 93.016 -17.227 49.232 1.00 35.66 29 THR A C 1
ATOM 241 O O . THR A 1 29 ? 93.985 -17.949 49.002 1.00 35.66 29 THR A O 1
ATOM 244 N N . ARG A 1 30 ? 92.754 -16.073 48.573 1.00 31.89 30 ARG A N 1
ATOM 245 C CA . ARG A 1 30 ? 93.562 -15.354 47.537 1.00 31.89 30 ARG A CA 1
ATOM 246 C C . ARG A 1 30 ? 93.628 -16.002 46.132 1.00 31.89 30 ARG A C 1
ATOM 248 O O . ARG A 1 30 ? 93.627 -17.217 46.035 1.00 31.89 30 ARG A O 1
ATOM 255 N N . ARG A 1 31 ? 93.747 -15.242 45.025 1.00 34.81 31 ARG A N 1
ATOM 256 C CA . ARG A 1 31 ? 93.975 -13.779 44.824 1.00 34.81 31 ARG A CA 1
ATOM 257 C C . ARG A 1 31 ? 92.842 -13.092 44.029 1.00 34.81 31 ARG A C 1
ATOM 259 O O . ARG A 1 31 ? 91.929 -13.755 43.566 1.00 34.81 31 ARG A O 1
ATOM 266 N N . THR A 1 32 ? 92.915 -11.763 43.939 1.00 35.06 32 THR A N 1
ATOM 267 C CA . THR A 1 32 ? 92.066 -10.884 43.116 1.00 35.06 32 THR A CA 1
ATOM 268 C C . THR A 1 32 ? 92.523 -10.830 41.652 1.00 35.06 32 THR A C 1
ATOM 270 O O . THR A 1 32 ? 93.650 -11.222 41.351 1.00 35.06 32 THR A O 1
ATOM 273 N N . ASP A 1 33 ? 91.666 -10.249 40.805 1.00 37.38 33 ASP A N 1
ATOM 274 C CA . ASP A 1 33 ? 91.939 -9.739 39.446 1.00 37.38 33 ASP A CA 1
ATOM 275 C C . ASP A 1 33 ? 91.820 -10.723 38.259 1.00 37.38 33 ASP A C 1
ATOM 277 O O . ASP A 1 33 ? 92.314 -10.437 37.171 1.00 37.38 33 ASP A O 1
ATOM 281 N N . GLU A 1 34 ? 91.052 -11.808 38.413 1.00 36.31 34 GLU A N 1
ATOM 282 C CA . GLU A 1 34 ? 90.423 -12.536 37.292 1.00 36.31 34 GLU A CA 1
ATOM 283 C C . GLU A 1 34 ? 88.912 -12.701 37.543 1.00 36.31 34 GLU A C 1
ATOM 285 O O . GLU A 1 34 ? 88.474 -12.849 38.686 1.00 36.31 34 GLU A O 1
ATOM 290 N N . ALA A 1 35 ? 88.104 -12.638 36.480 1.00 42.81 35 ALA A N 1
ATOM 291 C CA . ALA A 1 35 ? 86.646 -12.726 36.564 1.00 42.81 35 ALA A CA 1
ATOM 292 C C . ALA A 1 35 ? 86.186 -14.193 36.566 1.00 42.81 35 ALA A C 1
ATOM 294 O O . ALA A 1 35 ? 86.190 -14.858 35.531 1.00 42.81 35 ALA A O 1
ATOM 295 N N . THR A 1 36 ? 85.781 -14.698 37.731 1.00 44.88 36 THR A N 1
ATOM 296 C CA . THR A 1 36 ? 85.207 -16.043 37.887 1.00 44.88 36 THR A CA 1
ATOM 297 C C . THR A 1 36 ? 83.856 -16.134 37.178 1.00 44.88 36 THR A C 1
ATOM 299 O O . THR A 1 36 ? 82.938 -15.391 37.519 1.00 44.88 36 THR A O 1
ATOM 302 N N . GLY A 1 37 ? 83.726 -17.047 36.212 1.00 47.44 37 GLY A N 1
ATOM 303 C CA . GLY A 1 37 ? 82.545 -17.204 35.348 1.00 47.44 37 GLY A CA 1
ATOM 304 C C . GLY A 1 37 ? 81.303 -17.831 35.997 1.00 47.44 37 GLY A C 1
ATOM 305 O O . GLY A 1 37 ? 80.491 -18.414 35.284 1.00 47.44 37 GLY A O 1
ATOM 306 N N . ASP A 1 38 ? 81.157 -17.736 37.319 1.00 47.72 38 ASP A N 1
ATOM 307 C CA . ASP A 1 38 ? 79.996 -18.242 38.054 1.00 47.72 38 ASP A CA 1
ATOM 308 C C . ASP A 1 38 ? 78.867 -17.186 38.070 1.00 47.72 38 ASP A C 1
ATOM 310 O O . ASP A 1 38 ? 79.125 -16.019 38.383 1.00 47.72 38 ASP A O 1
ATOM 314 N N . PRO A 1 39 ? 77.607 -17.542 37.754 1.00 51.41 39 PRO A N 1
ATOM 315 C CA . PRO A 1 39 ? 76.514 -16.572 37.683 1.00 51.41 39 PRO A CA 1
ATOM 316 C C . PRO A 1 39 ? 76.045 -16.102 39.075 1.00 51.41 39 PRO A C 1
ATOM 318 O O . PRO A 1 39 ? 75.484 -16.876 39.853 1.00 51.41 39 PRO A O 1
ATOM 321 N N . GLU A 1 40 ? 76.205 -14.807 39.378 1.00 56.38 40 GLU A N 1
ATOM 322 C CA . GLU A 1 40 ? 75.592 -14.184 40.564 1.00 56.38 40 GLU A CA 1
ATOM 323 C C . GLU A 1 40 ? 74.053 -14.181 40.476 1.00 56.38 40 GLU A C 1
ATOM 325 O O . GLU A 1 40 ? 73.468 -13.894 39.430 1.00 56.38 40 GLU A O 1
ATOM 330 N N . SER A 1 41 ? 73.379 -14.410 41.608 1.00 65.12 41 SER A N 1
ATOM 331 C CA . SER A 1 41 ? 71.918 -14.292 41.692 1.00 65.12 41 SER A CA 1
ATOM 332 C C . SER A 1 41 ? 71.450 -12.840 41.529 1.00 65.12 41 SER A C 1
ATOM 334 O O . SER A 1 41 ? 71.945 -11.929 42.193 1.00 65.12 41 SER A O 1
ATOM 336 N N . LEU A 1 42 ? 70.434 -12.633 40.687 1.00 65.12 42 LEU A N 1
ATOM 337 C CA . LEU A 1 42 ? 69.818 -11.325 40.422 1.00 65.12 42 LEU A CA 1
ATOM 338 C C . LEU A 1 42 ? 68.788 -10.891 41.487 1.00 65.12 42 LEU A C 1
ATOM 340 O O . LEU A 1 42 ? 68.185 -9.821 41.363 1.00 65.12 42 LEU A O 1
ATOM 344 N N . ALA A 1 43 ? 68.579 -11.691 42.537 1.00 56.69 43 ALA A N 1
ATOM 345 C CA . ALA A 1 43 ? 67.642 -11.382 43.616 1.00 56.69 43 ALA A CA 1
ATOM 346 C C . ALA A 1 43 ? 67.978 -10.032 44.286 1.00 56.69 43 ALA A C 1
ATOM 348 O O . ALA A 1 43 ? 69.072 -9.832 44.809 1.00 56.69 43 ALA A O 1
ATOM 349 N N . GLY A 1 44 ? 67.030 -9.089 44.255 1.00 65.06 44 GLY A N 1
ATOM 350 C CA . GLY A 1 44 ? 67.216 -7.725 44.772 1.00 65.06 44 GLY A CA 1
ATOM 351 C C . GLY A 1 44 ? 67.888 -6.732 43.810 1.00 65.06 44 GLY A C 1
ATOM 352 O O . GLY A 1 44 ? 68.020 -5.565 44.167 1.00 65.06 44 GLY A O 1
ATOM 353 N N . ARG A 1 45 ? 68.275 -7.148 42.592 1.00 64.62 45 ARG A N 1
ATOM 354 C CA . ARG A 1 45 ? 68.740 -6.255 41.505 1.00 64.62 45 ARG A CA 1
ATOM 355 C C . ARG A 1 45 ? 67.718 -6.071 40.369 1.00 64.62 45 ARG A C 1
ATOM 357 O O . ARG A 1 45 ? 67.997 -5.331 39.432 1.00 64.62 45 ARG A O 1
ATOM 364 N N . LEU A 1 46 ? 66.554 -6.721 40.444 1.00 60.69 46 LEU A N 1
ATOM 365 C CA . LEU A 1 46 ? 65.471 -6.624 39.458 1.00 60.69 46 LEU A CA 1
ATOM 366 C C . LEU A 1 46 ? 64.236 -5.935 40.054 1.00 60.69 46 LEU A C 1
ATOM 368 O O . LEU A 1 46 ? 63.728 -6.352 41.094 1.00 60.69 46 LEU A O 1
ATOM 372 N N . SER A 1 47 ? 63.729 -4.919 39.355 1.00 59.94 47 SER A N 1
ATOM 373 C CA . SER A 1 47 ? 62.382 -4.371 39.544 1.00 59.94 47 SER A CA 1
ATOM 374 C C . SER A 1 47 ? 61.419 -5.051 38.574 1.00 59.94 47 SER A C 1
ATOM 376 O O . SER A 1 47 ? 61.753 -5.233 37.405 1.00 59.94 47 SER A O 1
ATOM 378 N N . ILE A 1 48 ? 60.190 -5.349 39.009 1.00 64.94 48 ILE A N 1
ATOM 379 C CA . ILE A 1 48 ? 59.138 -5.865 38.111 1.00 64.94 48 ILE A CA 1
ATOM 380 C C . ILE A 1 48 ? 58.827 -4.865 36.982 1.00 64.94 48 ILE A C 1
ATOM 382 O O . ILE A 1 48 ? 58.506 -5.284 35.876 1.00 64.94 48 ILE A O 1
ATOM 386 N N . LYS A 1 49 ? 59.011 -3.553 37.203 1.00 62.00 49 LYS A N 1
ATOM 387 C CA . LYS A 1 49 ? 58.854 -2.534 36.145 1.00 62.00 49 LYS A CA 1
ATOM 388 C C . LYS A 1 49 ? 59.981 -2.532 35.103 1.00 62.00 49 LYS A C 1
ATOM 390 O O . LYS A 1 49 ? 59.782 -1.994 34.020 1.00 62.00 49 LYS A O 1
ATOM 395 N N . ASP A 1 50 ? 61.129 -3.136 35.409 1.00 63.91 50 ASP A N 1
ATOM 396 C CA . ASP A 1 50 ? 62.259 -3.237 34.478 1.00 63.91 50 ASP A CA 1
ATOM 397 C C . ASP A 1 50 ? 62.217 -4.550 33.672 1.00 63.91 50 ASP A C 1
ATOM 399 O O . ASP A 1 50 ? 62.978 -4.719 32.713 1.00 63.91 50 ASP A O 1
ATOM 403 N N . MET A 1 51 ? 61.322 -5.482 34.020 1.00 61.03 51 MET A N 1
ATOM 404 C CA . MET A 1 51 ? 61.126 -6.743 33.307 1.00 61.03 51 MET A CA 1
ATOM 405 C C . MET A 1 51 ? 60.417 -6.475 31.972 1.00 61.03 51 MET A C 1
ATOM 407 O O . MET A 1 51 ? 59.214 -6.249 31.919 1.00 61.03 51 MET A O 1
ATOM 411 N N . GLY A 1 52 ? 61.205 -6.435 30.895 1.00 66.94 52 GLY A N 1
ATOM 412 C CA . GLY A 1 52 ? 60.784 -5.962 29.569 1.00 66.94 52 GLY A CA 1
ATOM 413 C C . GLY A 1 52 ? 61.617 -4.785 29.047 1.00 66.94 52 GLY A C 1
ATOM 414 O O . GLY A 1 52 ? 61.746 -4.625 27.840 1.00 66.94 52 GLY A O 1
ATOM 415 N N . SER A 1 53 ? 62.297 -4.028 29.921 1.00 69.50 53 SER A N 1
ATOM 416 C CA . SER A 1 53 ? 63.088 -2.826 29.562 1.00 69.50 53 SER A CA 1
ATOM 417 C C . SER A 1 53 ? 64.259 -3.065 28.591 1.00 69.50 53 SER A C 1
ATOM 419 O O . SER A 1 53 ? 64.826 -2.116 28.052 1.00 69.50 53 SER A O 1
ATOM 421 N N . ARG A 1 54 ? 64.635 -4.332 28.372 1.00 60.22 54 ARG A N 1
ATOM 422 C CA . ARG A 1 54 ? 65.645 -4.774 27.394 1.00 60.22 54 ARG A CA 1
ATOM 423 C C . ARG A 1 54 ? 65.123 -5.811 26.395 1.00 60.22 54 ARG A C 1
ATOM 425 O O . ARG A 1 54 ? 65.913 -6.347 25.626 1.00 60.22 54 ARG A O 1
ATOM 432 N N . VAL A 1 55 ? 63.817 -6.081 26.383 1.00 54.38 55 VAL A N 1
ATOM 433 C CA . VAL A 1 55 ? 63.186 -6.921 25.358 1.00 54.38 55 VAL A CA 1
ATOM 434 C C . VAL A 1 55 ? 62.933 -6.049 24.134 1.00 54.38 55 VAL A C 1
ATOM 436 O O . VAL A 1 55 ? 61.842 -5.525 23.918 1.00 54.38 55 VAL A O 1
ATOM 439 N N . ALA A 1 56 ? 63.972 -5.879 23.321 1.00 61.16 56 ALA A N 1
ATOM 440 C CA . ALA A 1 56 ? 63.749 -5.569 21.922 1.00 61.16 56 ALA A CA 1
ATOM 441 C C . ALA A 1 56 ? 63.136 -6.817 21.273 1.00 61.16 56 ALA A C 1
ATOM 443 O O . ALA A 1 56 ? 63.718 -7.897 21.352 1.00 61.16 56 ALA A O 1
ATOM 444 N N . ARG A 1 57 ? 61.982 -6.676 20.611 1.00 56.94 57 ARG A N 1
ATOM 445 C CA . ARG A 1 57 ? 61.658 -7.595 19.514 1.00 56.94 57 ARG A CA 1
ATOM 446 C C . ARG A 1 57 ? 62.734 -7.377 18.454 1.00 56.94 57 ARG A C 1
ATOM 448 O O . ARG A 1 57 ? 62.947 -6.225 18.061 1.00 56.94 57 ARG A O 1
ATOM 455 N N . ASP A 1 58 ? 63.402 -8.437 18.011 1.00 44.34 58 ASP A N 1
ATOM 456 C CA . ASP A 1 58 ? 64.291 -8.330 16.857 1.00 44.34 58 ASP A CA 1
ATOM 457 C C . ASP A 1 58 ? 63.480 -7.792 15.680 1.00 44.34 58 ASP A C 1
ATOM 459 O O . ASP A 1 58 ? 62.449 -8.346 15.297 1.00 44.34 58 ASP A O 1
ATOM 463 N N . THR A 1 59 ? 63.906 -6.657 15.124 1.00 46.56 59 THR A N 1
ATOM 464 C CA . THR A 1 59 ? 63.261 -6.154 13.915 1.00 46.56 59 THR A CA 1
ATOM 465 C C . THR A 1 59 ? 63.652 -7.084 12.780 1.00 46.56 59 THR A C 1
ATOM 467 O O . THR A 1 59 ? 64.848 -7.127 12.469 1.00 46.56 59 THR A O 1
ATOM 470 N N . ALA A 1 60 ? 62.661 -7.775 12.198 1.00 48.09 60 ALA A N 1
ATOM 471 C CA . ALA A 1 60 ? 62.804 -8.725 11.090 1.00 48.09 60 ALA A CA 1
ATOM 472 C C . ALA A 1 60 ? 63.923 -8.287 10.128 1.00 48.09 60 ALA A C 1
ATOM 474 O O . ALA A 1 60 ? 63.980 -7.099 9.780 1.00 48.09 60 ALA A O 1
ATOM 475 N N . PRO A 1 61 ? 64.872 -9.189 9.812 1.00 42.41 61 PRO A N 1
ATOM 476 C CA . PRO A 1 61 ? 66.291 -8.869 9.666 1.00 42.41 61 PRO A CA 1
ATOM 477 C C . PRO A 1 61 ? 66.555 -7.763 8.644 1.00 42.41 61 PRO A C 1
ATOM 479 O O . PRO A 1 61 ? 66.702 -8.002 7.447 1.00 42.41 61 PRO A O 1
ATOM 482 N N . LYS A 1 62 ? 66.649 -6.523 9.142 1.00 42.38 62 LYS A N 1
ATOM 483 C CA . LYS A 1 62 ? 66.855 -5.337 8.305 1.00 42.38 62 LYS A CA 1
ATOM 484 C C . LYS A 1 62 ? 68.158 -5.501 7.517 1.00 42.38 62 LYS A C 1
ATOM 486 O O . LYS A 1 62 ? 69.215 -5.574 8.157 1.00 42.38 62 LYS A O 1
ATOM 491 N N . PRO A 1 63 ? 68.124 -5.520 6.169 1.00 41.75 63 PRO A N 1
ATOM 492 C CA . PRO A 1 63 ? 69.319 -5.750 5.369 1.00 41.75 63 PRO A CA 1
ATOM 493 C C . PRO A 1 63 ? 70.381 -4.704 5.718 1.00 41.75 63 PRO A C 1
ATOM 495 O O . PRO A 1 63 ? 70.135 -3.491 5.693 1.00 41.75 63 PRO A O 1
ATOM 498 N N . LYS A 1 64 ? 71.562 -5.179 6.133 1.00 38.22 64 LYS A N 1
ATOM 499 C CA . LYS A 1 64 ? 72.625 -4.318 6.660 1.00 38.22 64 LYS A CA 1
ATOM 500 C C . LYS A 1 64 ? 73.090 -3.347 5.578 1.00 38.22 64 LYS A C 1
ATOM 502 O O . LYS A 1 64 ? 73.725 -3.748 4.609 1.00 38.22 64 LYS A O 1
ATOM 507 N N . LYS A 1 65 ? 72.858 -2.050 5.800 1.00 37.84 65 LYS A N 1
ATOM 508 C CA . LYS A 1 65 ? 73.452 -0.961 5.010 1.00 37.84 65 LYS A CA 1
ATOM 509 C C . LYS A 1 65 ? 74.980 -0.964 5.154 1.00 37.84 65 LYS A C 1
ATOM 511 O O . LYS A 1 65 ? 75.526 -0.264 6.004 1.00 37.84 65 LYS A O 1
ATOM 516 N N . THR A 1 66 ? 75.676 -1.717 4.308 1.00 41.22 66 THR A N 1
ATOM 517 C CA . THR A 1 66 ? 77.129 -1.613 4.132 1.00 41.22 66 THR A CA 1
ATOM 518 C C . THR A 1 66 ? 77.452 -0.347 3.344 1.00 41.22 66 THR A C 1
ATOM 520 O O . THR A 1 66 ? 77.300 -0.295 2.124 1.00 41.22 66 THR A O 1
ATOM 523 N N . GLY A 1 67 ? 77.862 0.705 4.051 1.00 32.31 67 GLY A N 1
ATOM 524 C CA . GLY A 1 67 ? 78.391 1.916 3.431 1.00 32.31 67 GLY A CA 1
ATOM 525 C C . GLY A 1 67 ? 79.872 1.783 3.060 1.00 32.31 67 GLY A C 1
ATOM 526 O O . GLY A 1 67 ? 80.625 1.114 3.759 1.00 32.31 67 GLY A O 1
ATOM 527 N N . ALA A 1 68 ? 80.269 2.514 2.015 1.00 32.56 68 ALA A N 1
ATOM 528 C CA . ALA A 1 68 ? 81.646 2.859 1.643 1.00 32.56 68 ALA A CA 1
ATOM 529 C C . ALA A 1 68 ? 82.618 1.720 1.247 1.00 32.56 68 ALA A C 1
ATOM 531 O O . ALA A 1 68 ? 83.450 1.281 2.036 1.00 32.56 68 ALA A O 1
ATOM 532 N N . MET A 1 69 ? 82.669 1.442 -0.060 1.00 31.69 69 MET A N 1
ATOM 533 C CA . MET A 1 69 ? 83.902 1.652 -0.842 1.00 31.69 69 MET A CA 1
ATOM 534 C C . MET A 1 69 ? 83.561 2.459 -2.119 1.00 31.69 69 MET A C 1
ATOM 536 O O . MET A 1 69 ? 82.391 2.463 -2.510 1.00 31.69 69 MET A O 1
ATOM 540 N N . PRO A 1 70 ? 84.512 3.213 -2.708 1.00 37.41 70 PRO A N 1
ATOM 541 C CA . PRO A 1 70 ? 84.255 4.104 -3.847 1.00 37.41 70 PRO A CA 1
ATOM 542 C C . PRO A 1 70 ? 84.344 3.407 -5.224 1.00 37.41 70 PRO A C 1
ATOM 544 O O . PRO A 1 70 ? 84.704 2.237 -5.312 1.00 37.41 70 PRO A O 1
ATOM 547 N N . ASP A 1 71 ? 84.048 4.180 -6.278 1.00 31.23 71 ASP A N 1
ATOM 548 C CA . ASP A 1 71 ? 84.208 3.894 -7.722 1.00 31.23 71 ASP A CA 1
ATOM 549 C C . ASP A 1 71 ? 83.070 3.160 -8.474 1.00 31.23 71 ASP A C 1
ATOM 551 O O . ASP A 1 71 ? 83.255 2.736 -9.613 1.00 31.23 71 ASP A O 1
ATOM 555 N N . VAL A 1 72 ? 81.841 3.140 -7.932 1.00 32.38 72 VAL A N 1
ATOM 556 C CA . VAL A 1 72 ? 80.610 2.990 -8.748 1.00 32.38 72 VAL A CA 1
ATOM 557 C C . VAL A 1 72 ? 79.558 4.019 -8.319 1.00 32.38 72 VAL A C 1
ATOM 559 O O . VAL A 1 72 ? 79.099 4.017 -7.176 1.00 32.38 72 VAL A O 1
ATOM 562 N N . GLU A 1 73 ? 79.159 4.910 -9.231 1.00 35.47 73 GLU A N 1
ATOM 563 C CA . GLU A 1 73 ? 78.180 5.967 -8.949 1.00 35.47 73 GLU A CA 1
ATOM 564 C C . GLU A 1 73 ? 76.742 5.422 -8.869 1.00 35.47 73 GLU A C 1
ATOM 566 O O . GLU A 1 73 ? 76.227 4.818 -9.810 1.00 35.47 73 GLU A O 1
ATOM 571 N N . ARG A 1 74 ? 76.054 5.676 -7.747 1.00 29.41 74 ARG A N 1
ATOM 572 C CA . ARG A 1 74 ? 74.632 5.340 -7.568 1.00 29.41 74 ARG A CA 1
ATOM 573 C C . ARG A 1 74 ? 73.726 6.509 -7.960 1.00 29.41 74 ARG A C 1
ATOM 575 O O . ARG A 1 74 ? 73.498 7.414 -7.159 1.00 29.41 74 ARG A O 1
ATOM 582 N N . GLY A 1 75 ? 73.117 6.421 -9.142 1.00 31.78 75 GLY A N 1
ATOM 583 C CA . GLY A 1 75 ? 71.808 7.030 -9.406 1.00 31.78 75 GLY A CA 1
ATOM 584 C C . GLY A 1 75 ? 70.691 6.137 -8.846 1.00 31.78 75 GLY A C 1
ATOM 585 O O . GLY A 1 75 ? 70.742 4.919 -8.992 1.00 31.78 75 GLY A O 1
ATOM 586 N N . SER A 1 76 ? 69.701 6.710 -8.161 1.00 32.91 76 SER A N 1
ATOM 587 C CA . SER A 1 76 ? 68.694 5.945 -7.410 1.00 32.91 76 SER A CA 1
ATOM 588 C C . SER A 1 76 ? 67.585 5.347 -8.287 1.00 32.91 76 SER A C 1
ATOM 590 O O . SER A 1 76 ? 66.767 6.103 -8.809 1.00 32.91 76 SER A O 1
ATOM 592 N N . LEU A 1 77 ? 67.486 4.012 -8.369 1.00 33.03 77 LEU A N 1
ATOM 593 C CA . LEU A 1 77 ? 66.274 3.284 -8.786 1.00 33.03 77 LEU A CA 1
ATOM 594 C C . LEU A 1 77 ? 66.374 1.776 -8.466 1.00 33.03 77 LEU A C 1
ATOM 596 O O . LEU A 1 77 ? 67.454 1.205 -8.565 1.00 33.03 77 LEU A O 1
ATOM 600 N N . ARG A 1 78 ? 65.216 1.156 -8.178 1.00 35.34 78 ARG A N 1
ATOM 601 C CA . ARG A 1 78 ? 64.956 -0.281 -7.904 1.00 35.34 78 ARG A CA 1
ATOM 602 C C . ARG A 1 78 ? 65.519 -0.891 -6.609 1.00 35.34 78 ARG A C 1
ATOM 604 O O . ARG A 1 78 ? 66.705 -1.156 -6.502 1.00 35.34 78 ARG A O 1
ATOM 611 N N . GLU A 1 79 ? 64.597 -1.299 -5.734 1.00 37.59 79 GLU A N 1
ATOM 612 C CA . GLU A 1 79 ? 64.711 -2.549 -4.947 1.00 37.59 79 GLU A CA 1
ATOM 613 C C . GLU A 1 79 ? 63.327 -3.205 -4.688 1.00 37.59 79 GLU A C 1
ATOM 615 O O . GLU A 1 79 ? 63.179 -4.075 -3.845 1.00 37.59 79 GLU A O 1
ATOM 620 N N . GLY A 1 80 ? 62.294 -2.795 -5.443 1.00 40.31 80 GLY A N 1
ATOM 621 C CA . GLY A 1 80 ? 60.918 -3.320 -5.370 1.00 40.31 80 GLY A CA 1
ATOM 622 C C . GLY A 1 80 ? 60.308 -3.565 -6.753 1.00 40.31 80 GLY A C 1
ATOM 623 O O . GLY A 1 80 ? 59.111 -3.394 -6.944 1.00 40.31 80 GLY A O 1
ATOM 624 N N . ALA A 1 81 ? 61.143 -3.861 -7.755 1.00 39.97 81 ALA A N 1
ATOM 625 C CA . ALA A 1 81 ? 60.721 -3.958 -9.155 1.00 39.97 81 ALA A CA 1
ATOM 626 C C . ALA A 1 81 ? 60.443 -5.394 -9.623 1.00 39.97 81 ALA A C 1
ATOM 628 O O . ALA A 1 81 ? 59.666 -5.573 -10.555 1.00 39.97 81 ALA A O 1
ATOM 629 N N . ASP A 1 82 ? 61.067 -6.403 -9.010 1.00 42.50 82 ASP A N 1
ATOM 630 C CA . ASP A 1 82 ? 61.070 -7.770 -9.543 1.00 42.50 82 ASP A CA 1
ATOM 631 C C . ASP A 1 82 ? 60.005 -8.681 -8.901 1.00 42.50 82 ASP A C 1
ATOM 633 O O . ASP A 1 82 ? 59.372 -9.446 -9.624 1.00 42.50 82 ASP A O 1
ATOM 637 N N . VAL A 1 83 ? 59.651 -8.488 -7.622 1.00 43.97 83 VAL A N 1
ATOM 638 C CA . VAL A 1 83 ? 58.396 -9.045 -7.056 1.00 43.97 83 VAL A CA 1
ATOM 639 C C . VAL A 1 83 ? 57.190 -8.475 -7.813 1.00 43.97 83 VAL A C 1
ATOM 641 O O . VAL A 1 83 ? 56.340 -9.213 -8.304 1.00 43.97 83 VAL A O 1
ATOM 644 N N . LEU A 1 84 ? 57.193 -7.159 -8.056 1.00 40.97 84 LEU A N 1
ATOM 645 C CA . LEU A 1 84 ? 56.190 -6.478 -8.879 1.00 40.97 84 LEU A CA 1
ATOM 646 C C . LEU A 1 84 ? 56.193 -6.920 -10.357 1.00 40.97 84 LEU A C 1
ATOM 648 O O . LEU A 1 84 ? 55.167 -6.766 -11.014 1.00 40.97 84 LEU A O 1
ATOM 652 N N . LYS A 1 85 ? 57.275 -7.511 -10.893 1.00 41.94 85 LYS A N 1
ATOM 653 C CA . LYS A 1 85 ? 57.228 -8.219 -12.190 1.00 41.94 85 LYS A CA 1
ATOM 654 C C . LYS A 1 85 ? 56.530 -9.566 -12.066 1.00 41.94 85 LYS A C 1
ATOM 656 O O . LYS A 1 85 ? 55.705 -9.854 -12.922 1.00 41.94 85 LYS A O 1
ATOM 661 N N . GLY A 1 86 ? 56.837 -10.363 -11.041 1.00 45.50 86 GLY A N 1
ATOM 662 C CA . GLY A 1 86 ? 56.182 -11.654 -10.805 1.00 45.50 86 GLY A CA 1
ATOM 663 C C . GLY A 1 86 ? 54.669 -11.492 -10.654 1.00 45.50 86 GLY A C 1
ATOM 664 O O . GLY A 1 86 ? 53.899 -12.092 -11.406 1.00 45.50 86 GLY A O 1
ATOM 665 N N . VAL A 1 87 ? 54.246 -10.566 -9.788 1.00 43.31 87 VAL A N 1
ATOM 666 C CA . VAL A 1 87 ? 52.833 -10.206 -9.605 1.00 43.31 87 VAL A CA 1
ATOM 667 C C . VAL A 1 87 ? 52.233 -9.633 -10.894 1.00 43.31 87 VAL A C 1
ATOM 669 O O . VAL A 1 87 ? 51.158 -10.071 -11.292 1.00 43.31 87 VAL A O 1
ATOM 672 N N . LYS A 1 88 ? 52.922 -8.748 -11.639 1.00 44.75 88 LYS A N 1
ATOM 673 C CA . LYS A 1 88 ? 52.407 -8.265 -12.941 1.00 44.75 88 LYS A CA 1
ATOM 674 C C . LYS A 1 88 ? 52.443 -9.308 -14.069 1.00 44.75 88 LYS A C 1
ATOM 676 O O . LYS A 1 88 ? 51.718 -9.142 -15.045 1.00 44.75 88 LYS A O 1
ATOM 681 N N . GLN A 1 89 ? 53.212 -10.392 -13.960 1.00 43.56 89 GLN A N 1
ATOM 682 C CA . GLN A 1 89 ? 53.139 -11.537 -14.877 1.00 43.56 89 GLN A CA 1
ATOM 683 C C . GLN A 1 89 ? 51.981 -12.479 -14.517 1.00 43.56 89 GLN A C 1
ATOM 685 O O . GLN A 1 89 ? 51.272 -12.896 -15.433 1.00 43.56 89 GLN A O 1
ATOM 690 N N . LYS A 1 90 ? 51.709 -12.738 -13.223 1.00 40.25 90 LYS A N 1
ATOM 691 C CA . LYS A 1 90 ? 50.442 -13.364 -12.786 1.00 40.25 90 LYS A CA 1
ATOM 692 C C . LYS A 1 90 ? 49.243 -12.512 -13.242 1.00 40.25 90 LYS A C 1
ATOM 694 O O . LYS A 1 90 ? 48.350 -13.037 -13.896 1.00 40.25 90 LYS A O 1
ATOM 699 N N . ALA A 1 91 ? 49.268 -11.194 -13.025 1.00 40.00 91 ALA A N 1
ATOM 700 C CA . ALA A 1 91 ? 48.192 -10.286 -13.435 1.00 40.00 91 ALA A CA 1
ATOM 701 C C . ALA A 1 91 ? 48.001 -10.212 -14.962 1.00 40.00 91 ALA A C 1
ATOM 703 O O . ALA A 1 91 ? 46.865 -10.244 -15.418 1.00 40.00 91 ALA A O 1
ATOM 704 N N . ARG A 1 92 ? 49.067 -10.215 -15.782 1.00 39.22 92 ARG A N 1
ATOM 705 C CA . ARG A 1 92 ? 48.925 -10.330 -17.253 1.00 39.22 92 ARG A CA 1
ATOM 706 C C . ARG A 1 92 ? 48.359 -11.685 -17.695 1.00 39.22 92 ARG A C 1
ATOM 708 O O . ARG A 1 92 ? 47.660 -11.735 -18.701 1.00 39.22 92 ARG A O 1
ATOM 715 N N . LYS A 1 93 ? 48.615 -12.775 -16.955 1.00 39.41 93 LYS A N 1
ATOM 716 C CA . LYS A 1 93 ? 47.912 -14.056 -17.163 1.00 39.41 93 LYS A CA 1
ATOM 717 C C . LYS A 1 93 ? 46.444 -14.002 -16.713 1.00 39.41 93 LYS A C 1
ATOM 719 O O . LYS A 1 93 ? 45.644 -14.738 -17.275 1.00 39.41 93 LYS A O 1
ATOM 724 N N . ALA A 1 94 ? 46.080 -13.140 -15.761 1.00 39.78 94 ALA A N 1
ATOM 725 C CA . ALA A 1 94 ? 44.692 -12.909 -15.352 1.00 39.78 94 ALA A CA 1
ATOM 726 C C . ALA A 1 94 ? 43.921 -12.019 -16.351 1.00 39.78 94 ALA A C 1
ATOM 728 O O . ALA A 1 94 ? 42.830 -12.403 -16.770 1.00 39.78 94 ALA A O 1
ATOM 729 N N . GLU A 1 95 ? 44.515 -10.911 -16.829 1.00 41.03 95 GLU A N 1
ATOM 730 C CA . GLU A 1 95 ? 43.984 -10.092 -17.943 1.00 41.03 95 GLU A CA 1
ATOM 731 C C . GLU A 1 95 ? 43.661 -10.970 -19.171 1.00 41.03 95 GLU A C 1
ATOM 733 O O . GLU A 1 95 ? 42.651 -10.758 -19.834 1.00 41.03 95 GLU A O 1
ATOM 738 N N . ALA A 1 96 ? 44.487 -11.991 -19.438 1.00 39.75 96 ALA A N 1
ATOM 739 C CA . ALA A 1 96 ? 44.313 -12.947 -20.535 1.00 39.75 96 ALA A CA 1
ATOM 740 C C . ALA A 1 96 ? 43.486 -14.210 -20.193 1.00 39.75 96 ALA A C 1
ATOM 742 O O . ALA A 1 96 ? 43.324 -15.067 -21.058 1.00 39.75 96 ALA A O 1
ATOM 743 N N . ARG A 1 97 ? 42.985 -14.360 -18.956 1.00 37.62 97 ARG A N 1
ATOM 744 C CA . ARG A 1 97 ? 42.086 -15.461 -18.541 1.00 37.62 97 ARG A CA 1
ATOM 745 C C . ARG A 1 97 ? 40.623 -15.028 -18.423 1.00 37.62 97 ARG A C 1
ATOM 747 O O . ARG A 1 97 ? 39.744 -15.864 -18.584 1.00 37.62 97 ARG A O 1
ATOM 754 N N . GLY A 1 98 ? 40.355 -13.745 -18.162 1.00 41.88 98 GLY A N 1
ATOM 755 C CA . GLY A 1 98 ? 38.987 -13.213 -18.064 1.00 41.88 98 GLY A CA 1
ATOM 756 C C . GLY A 1 98 ? 38.248 -13.093 -19.405 1.00 41.88 98 GLY A C 1
ATOM 757 O O . GLY A 1 98 ? 37.023 -13.025 -19.422 1.00 41.88 98 GLY A O 1
ATOM 758 N N . GLY A 1 99 ? 38.979 -13.083 -20.524 1.00 38.03 99 GLY A N 1
ATOM 759 C CA . GLY A 1 99 ? 38.425 -13.192 -21.871 1.00 38.03 99 GLY A CA 1
ATOM 760 C C . GLY A 1 99 ? 38.951 -14.449 -22.553 1.00 38.03 99 GLY A C 1
ATOM 761 O O . GLY A 1 99 ? 40.162 -14.601 -22.703 1.00 38.03 99 GLY A O 1
ATOM 762 N N . GLY A 1 100 ? 38.053 -15.336 -22.984 1.00 38.25 100 GLY A N 1
ATOM 763 C CA . GLY A 1 100 ? 38.427 -16.475 -23.822 1.00 38.25 100 GLY A CA 1
ATOM 764 C C . GLY A 1 100 ? 38.943 -16.014 -25.190 1.00 38.25 100 GLY A C 1
ATOM 765 O O . GLY A 1 100 ? 38.716 -14.876 -25.600 1.00 38.25 100 GLY A O 1
ATOM 766 N N . ILE A 1 101 ? 39.592 -16.908 -25.942 1.00 42.19 101 ILE A N 1
ATOM 767 C CA . ILE A 1 101 ? 40.171 -16.590 -27.266 1.00 42.19 101 ILE A CA 1
ATOM 768 C C . ILE A 1 101 ? 39.133 -15.974 -28.231 1.00 42.19 101 ILE A C 1
ATOM 770 O O . ILE A 1 101 ? 39.486 -15.127 -29.045 1.00 42.19 101 ILE A O 1
ATOM 774 N N . LEU A 1 102 ? 37.851 -16.330 -28.085 1.00 39.38 102 LEU A N 1
ATOM 775 C CA . LEU A 1 102 ? 36.731 -15.773 -28.856 1.00 39.38 102 LEU A CA 1
ATOM 776 C C . LEU A 1 102 ? 36.374 -14.315 -28.502 1.00 39.38 102 LEU A C 1
ATOM 778 O O . LEU A 1 102 ? 35.922 -13.586 -29.377 1.00 39.38 102 LEU A O 1
ATOM 782 N N . SER A 1 103 ? 36.590 -13.868 -27.260 1.00 41.09 103 SER A N 1
ATOM 783 C CA . SER A 1 103 ? 36.334 -12.481 -26.828 1.00 41.09 103 SER A CA 1
ATOM 784 C C . SER A 1 103 ? 37.606 -11.624 -26.745 1.00 41.09 103 SER A C 1
ATOM 786 O O . SER A 1 103 ? 37.523 -10.413 -26.577 1.00 41.09 103 SER A O 1
ATOM 788 N N . GLY A 1 104 ? 38.792 -12.227 -26.870 1.00 37.59 104 GLY A N 1
ATOM 789 C CA . GLY A 1 104 ? 40.093 -11.546 -26.855 1.00 37.59 104 GLY A CA 1
ATOM 790 C C . GLY A 1 104 ? 40.494 -10.851 -28.167 1.00 37.59 104 GLY A C 1
ATOM 791 O O . GLY A 1 104 ? 41.669 -10.520 -28.331 1.00 37.59 104 GLY A O 1
ATOM 792 N N . ALA A 1 105 ? 39.563 -10.645 -29.106 1.00 42.97 105 ALA A N 1
ATOM 793 C CA . ALA A 1 105 ? 39.843 -10.146 -30.458 1.00 42.97 105 ALA A CA 1
ATOM 794 C C . ALA A 1 105 ? 40.596 -8.794 -30.482 1.00 42.97 105 ALA A C 1
ATOM 796 O O . ALA A 1 105 ? 41.537 -8.641 -31.260 1.00 42.97 105 ALA A O 1
ATOM 797 N N . ASP A 1 106 ? 40.293 -7.874 -29.554 1.00 45.09 106 ASP A N 1
ATOM 798 C CA . ASP A 1 106 ? 40.975 -6.580 -29.328 1.00 45.09 106 ASP A CA 1
ATOM 799 C C . ASP A 1 106 ? 42.512 -6.665 -29.131 1.00 45.09 106 ASP A C 1
ATOM 801 O O . ASP A 1 106 ? 43.218 -5.642 -29.154 1.00 45.09 106 ASP A O 1
ATOM 805 N N . ALA A 1 107 ? 43.057 -7.863 -28.887 1.00 43.84 107 ALA A N 1
ATOM 806 C CA . ALA A 1 107 ? 44.494 -8.118 -28.775 1.00 43.84 107 ALA A CA 1
ATOM 807 C C . ALA A 1 107 ? 45.169 -8.483 -30.116 1.00 43.84 107 ALA A C 1
ATOM 809 O O . ALA A 1 107 ? 46.392 -8.367 -30.226 1.00 43.84 107 ALA A O 1
ATOM 810 N N . LEU A 1 108 ? 44.400 -8.894 -31.131 1.00 48.41 108 LEU A N 1
ATOM 811 C CA . LEU A 1 108 ? 44.868 -9.390 -32.434 1.00 48.41 108 LEU A CA 1
ATOM 812 C C . LEU A 1 108 ? 44.406 -8.499 -33.602 1.00 48.41 108 LEU A C 1
ATOM 814 O O . LEU A 1 108 ? 44.009 -8.978 -34.661 1.00 48.41 108 LEU A O 1
ATOM 818 N N . ILE A 1 109 ? 44.522 -7.180 -33.428 1.00 55.88 109 ILE A N 1
ATOM 819 C CA . ILE A 1 109 ? 44.309 -6.199 -34.501 1.00 55.88 109 ILE A CA 1
ATOM 820 C C . ILE A 1 109 ? 45.339 -6.447 -35.620 1.00 55.88 109 ILE A C 1
ATOM 822 O O . ILE A 1 109 ? 46.534 -6.185 -35.442 1.00 55.88 109 ILE A O 1
ATOM 826 N N . GLU A 1 110 ? 44.882 -6.944 -36.774 1.00 53.84 110 GLU A N 1
ATOM 827 C CA . GLU A 1 110 ? 45.733 -7.190 -37.944 1.00 53.84 110 GLU A CA 1
ATOM 828 C C . GLU A 1 110 ? 46.486 -5.918 -38.380 1.00 53.84 110 GLU A C 1
ATOM 830 O O . GLU A 1 110 ? 45.902 -4.853 -38.595 1.00 53.84 110 GLU A O 1
ATOM 835 N N . GLY A 1 111 ? 47.798 -6.043 -38.598 1.00 60.00 111 GLY A N 1
ATOM 836 C CA . GLY A 1 111 ? 48.605 -4.992 -39.223 1.00 60.00 111 GLY A CA 1
ATOM 837 C C . GLY A 1 111 ? 49.011 -3.820 -38.320 1.00 60.00 111 GLY A C 1
ATOM 838 O O . GLY A 1 111 ? 49.413 -2.783 -38.851 1.00 60.00 111 GLY A O 1
ATOM 839 N N . ILE A 1 112 ? 48.943 -3.957 -36.990 1.00 68.88 112 ILE A N 1
ATOM 840 C CA . ILE A 1 112 ? 49.778 -3.149 -36.080 1.00 68.88 112 ILE A CA 1
ATOM 841 C C . ILE A 1 112 ? 51.185 -3.747 -36.082 1.00 68.88 112 ILE A C 1
ATOM 843 O O . ILE A 1 112 ? 51.343 -4.918 -35.738 1.00 68.88 112 ILE A O 1
ATOM 847 N N . ARG A 1 113 ? 52.190 -2.944 -36.443 1.00 72.94 113 ARG A N 1
ATOM 848 C CA . ARG A 1 113 ? 53.573 -3.396 -36.624 1.00 72.94 113 ARG A CA 1
ATOM 849 C C . ARG A 1 113 ? 54.369 -3.387 -35.316 1.00 72.94 113 ARG A C 1
ATOM 851 O O . ARG A 1 113 ? 55.051 -4.357 -35.011 1.00 72.94 113 ARG A O 1
ATOM 858 N N . TYR A 1 114 ? 54.243 -2.334 -34.506 1.00 77.94 114 TYR A N 1
ATOM 859 C CA . TYR A 1 114 ? 55.008 -2.201 -33.259 1.00 77.94 114 TYR A CA 1
ATOM 860 C C . TYR A 1 114 ? 54.243 -2.652 -32.003 1.00 77.94 114 TYR A C 1
ATOM 862 O O . TYR A 1 114 ? 53.115 -2.225 -31.745 1.00 77.94 114 TYR A O 1
ATOM 870 N N . ARG A 1 115 ? 54.895 -3.461 -31.154 1.00 75.62 115 ARG A N 1
ATOM 871 C CA . ARG A 1 115 ? 54.415 -3.873 -29.822 1.00 75.62 115 ARG A CA 1
ATOM 872 C C . ARG A 1 115 ? 55.531 -3.668 -28.774 1.00 75.62 115 ARG A C 1
ATOM 874 O O . ARG A 1 115 ? 56.516 -4.403 -28.804 1.00 75.62 115 ARG A O 1
ATOM 881 N N . PRO A 1 116 ? 55.398 -2.735 -27.808 1.00 76.56 116 PRO A N 1
ATOM 882 C CA . PRO A 1 116 ? 56.474 -2.416 -26.862 1.00 76.56 116 PRO A CA 1
ATOM 883 C C . PRO A 1 116 ? 56.842 -3.596 -25.948 1.00 76.56 116 PRO A C 1
ATOM 885 O O . PRO A 1 116 ? 55.990 -4.116 -25.218 1.00 76.56 116 PRO A O 1
ATOM 888 N N . ARG A 1 117 ? 58.129 -3.981 -25.932 1.00 75.50 117 ARG A N 1
ATOM 889 C CA . ARG A 1 117 ? 58.649 -5.112 -25.137 1.00 75.50 117 ARG A CA 1
ATOM 890 C C . ARG A 1 117 ? 59.009 -4.709 -23.702 1.00 75.50 117 ARG A C 1
ATOM 892 O O . ARG A 1 117 ? 58.890 -5.528 -22.791 1.00 75.50 117 ARG A O 1
ATOM 899 N N . THR A 1 118 ? 59.432 -3.463 -23.467 1.00 79.69 118 THR A N 1
ATOM 900 C CA . THR A 1 118 ? 59.912 -2.994 -22.147 1.00 79.69 118 THR A CA 1
ATOM 901 C C . THR A 1 118 ? 58.957 -2.002 -21.473 1.00 79.69 118 THR A C 1
ATOM 903 O O . THR A 1 118 ? 58.169 -1.337 -22.139 1.00 79.69 118 THR A O 1
ATOM 906 N N . GLN A 1 119 ? 59.035 -1.845 -20.143 1.00 74.56 119 GLN A N 1
ATOM 907 C CA . GLN A 1 119 ? 58.201 -0.856 -19.440 1.00 74.56 119 GLN A CA 1
ATOM 908 C C . GLN A 1 119 ? 58.475 0.593 -19.909 1.00 74.56 119 GLN A C 1
ATOM 910 O O . GLN A 1 119 ? 57.508 1.251 -20.277 1.00 74.56 119 GLN A O 1
ATOM 915 N N . PRO A 1 120 ? 59.731 1.090 -20.014 1.00 78.69 120 PRO A N 1
ATOM 916 C CA . PRO A 1 120 ? 59.984 2.449 -20.508 1.00 78.69 120 PRO A CA 1
ATOM 917 C C . PRO A 1 120 ? 59.498 2.699 -21.942 1.00 78.69 120 PRO A C 1
ATOM 919 O O . PRO A 1 120 ? 59.059 3.806 -22.252 1.00 78.69 120 PRO A O 1
ATOM 922 N N . THR A 1 121 ? 59.562 1.690 -22.816 1.00 83.56 121 THR A N 1
ATOM 923 C CA . THR A 1 121 ? 59.100 1.813 -24.208 1.00 83.56 121 THR A CA 1
ATOM 924 C C . THR A 1 121 ? 57.575 1.708 -24.310 1.00 83.56 121 THR A C 1
ATOM 926 O O . THR A 1 121 ? 56.972 2.444 -25.089 1.00 83.56 121 THR A O 1
ATOM 929 N N . ARG A 1 122 ? 56.921 0.938 -23.425 1.00 80.31 122 ARG A N 1
ATOM 930 C CA . ARG A 1 122 ? 55.460 0.961 -23.218 1.00 80.31 122 ARG A CA 1
ATOM 931 C C . ARG A 1 122 ? 54.979 2.312 -22.681 1.00 80.31 122 ARG A C 1
ATOM 933 O O . ARG A 1 122 ? 54.007 2.850 -23.200 1.00 80.31 122 ARG A O 1
ATOM 940 N N . ASP A 1 123 ? 55.677 2.895 -21.709 1.00 80.25 123 ASP A N 1
ATOM 941 C CA . ASP A 1 123 ? 55.356 4.220 -21.157 1.00 80.25 123 ASP A CA 1
ATOM 942 C C . ASP A 1 123 ? 55.525 5.327 -22.216 1.00 80.25 123 ASP A C 1
ATOM 944 O O . ASP A 1 123 ? 54.682 6.218 -22.332 1.00 80.25 123 ASP A O 1
ATOM 948 N N . ALA A 1 124 ? 56.575 5.248 -23.044 1.00 84.62 124 ALA A N 1
ATOM 949 C CA . ALA A 1 124 ? 56.769 6.150 -24.179 1.00 84.62 124 ALA A CA 1
ATOM 950 C C . ALA A 1 124 ? 55.666 5.994 -25.243 1.00 84.62 124 ALA A C 1
ATOM 952 O O . ALA A 1 124 ? 55.133 6.998 -25.716 1.00 84.62 124 ALA A O 1
ATOM 953 N N . PHE A 1 125 ? 55.280 4.760 -25.583 1.00 85.50 125 PHE A N 1
ATOM 954 C CA . PHE A 1 125 ? 54.209 4.487 -26.544 1.00 85.50 125 PHE A CA 1
ATOM 955 C C . PHE A 1 125 ? 52.832 4.948 -26.036 1.00 85.50 125 PHE A C 1
ATOM 957 O O . PHE A 1 125 ? 52.074 5.545 -26.796 1.00 85.50 125 PHE A O 1
ATOM 964 N N . ASN A 1 126 ? 52.539 4.793 -24.740 1.00 79.81 126 ASN A N 1
ATOM 965 C CA . ASN A 1 126 ? 51.324 5.329 -24.111 1.00 79.81 126 ASN A CA 1
ATOM 966 C C . ASN A 1 126 ? 51.227 6.865 -24.235 1.00 79.81 126 ASN A C 1
ATOM 968 O O . ASN A 1 126 ? 50.141 7.404 -24.458 1.00 79.81 126 ASN A O 1
ATOM 972 N N . LEU A 1 127 ? 52.352 7.586 -24.149 1.00 83.81 127 LEU A N 1
ATOM 973 C CA . LEU A 1 127 ? 52.380 9.035 -24.389 1.00 83.81 127 LEU A CA 1
ATOM 974 C C . LEU A 1 127 ? 52.150 9.390 -25.869 1.00 83.81 127 LEU A C 1
ATOM 976 O O . LEU A 1 127 ? 51.449 10.362 -26.146 1.00 83.81 127 LEU A O 1
ATOM 980 N N . ILE A 1 128 ? 52.664 8.594 -26.816 1.00 86.50 128 ILE A N 1
ATOM 981 C CA . ILE A 1 128 ? 52.367 8.766 -28.252 1.00 86.50 128 ILE A CA 1
ATOM 982 C C . ILE A 1 128 ? 50.872 8.535 -28.514 1.00 86.50 128 ILE A C 1
ATOM 984 O O . ILE A 1 128 ? 50.236 9.396 -29.117 1.00 86.50 128 ILE A O 1
ATOM 988 N N . LEU A 1 129 ? 50.294 7.440 -28.001 1.00 83.94 129 LEU A N 1
ATOM 989 C CA . LEU A 1 129 ? 48.854 7.152 -28.077 1.00 83.94 129 LEU A CA 1
ATOM 990 C C . LEU A 1 129 ? 48.012 8.322 -27.546 1.00 83.94 129 LEU A C 1
ATOM 992 O O . LEU A 1 129 ? 47.030 8.699 -28.178 1.00 83.94 129 LEU A O 1
ATOM 996 N N . THR A 1 130 ? 48.425 8.935 -26.431 1.00 80.62 130 THR A N 1
ATOM 997 C CA . THR A 1 130 ? 47.732 10.090 -25.833 1.00 80.62 130 THR A CA 1
ATOM 998 C C . THR A 1 130 ? 47.730 11.302 -26.776 1.00 80.62 130 THR A C 1
ATOM 1000 O O . THR A 1 130 ? 46.669 11.847 -27.073 1.00 80.62 130 THR A O 1
ATOM 1003 N N . ILE A 1 131 ? 48.893 11.701 -27.309 1.00 83.00 131 ILE A N 1
ATOM 1004 C CA . ILE A 1 131 ? 49.000 12.862 -28.219 1.00 83.00 131 ILE A CA 1
ATOM 1005 C C . ILE A 1 131 ? 48.265 12.598 -29.545 1.00 83.00 131 ILE A C 1
ATOM 1007 O O . ILE A 1 131 ? 47.647 13.502 -30.109 1.00 83.00 131 ILE A O 1
ATOM 1011 N N . VAL A 1 132 ? 48.300 11.360 -30.044 1.00 84.75 132 VAL A N 1
ATOM 1012 C CA . VAL A 1 132 ? 47.585 10.940 -31.259 1.00 84.75 132 VAL A CA 1
ATOM 1013 C C . VAL A 1 132 ? 46.065 10.973 -31.046 1.00 84.75 132 VAL A C 1
ATOM 1015 O O . VAL A 1 132 ? 45.346 11.498 -31.900 1.00 84.75 132 VAL A O 1
ATOM 1018 N N . ALA A 1 133 ? 45.573 10.514 -29.890 1.00 78.69 133 ALA A N 1
ATOM 1019 C CA . ALA A 1 133 ? 44.160 10.598 -29.518 1.00 78.69 133 ALA A CA 1
ATOM 1020 C C . ALA A 1 133 ? 43.656 12.051 -29.433 1.00 78.69 133 ALA A C 1
ATOM 1022 O O . ALA A 1 133 ? 42.592 12.351 -29.971 1.00 78.69 133 ALA A O 1
ATOM 1023 N N . GLU A 1 134 ? 44.430 12.975 -28.844 1.00 78.38 134 GLU A N 1
ATOM 1024 C CA . GLU A 1 134 ? 44.058 14.401 -28.752 1.00 78.38 134 GLU A CA 1
ATOM 1025 C C . GLU A 1 134 ? 43.762 15.044 -30.124 1.00 78.38 134 GLU A C 1
ATOM 1027 O O . GLU A 1 134 ? 42.890 15.908 -30.222 1.00 78.38 134 GLU A O 1
ATOM 1032 N N . HIS A 1 135 ? 44.449 14.619 -31.193 1.00 78.75 135 HIS A N 1
ATOM 1033 C CA . HIS A 1 135 ? 44.284 15.179 -32.545 1.00 78.75 135 HIS A CA 1
ATOM 1034 C C . HIS A 1 135 ? 43.266 14.404 -33.402 1.00 78.75 135 HIS A C 1
ATOM 1036 O O . HIS A 1 135 ? 42.533 14.998 -34.206 1.00 78.75 135 HIS A O 1
ATOM 1042 N N . LEU A 1 136 ? 43.163 13.082 -33.221 1.00 74.88 136 LEU A N 1
ATOM 1043 C CA . LEU A 1 136 ? 42.123 12.277 -33.870 1.00 74.88 136 LEU A CA 1
ATOM 1044 C C . LEU A 1 136 ? 40.731 12.562 -33.301 1.00 74.88 136 LEU A C 1
ATOM 1046 O O . LEU A 1 136 ? 39.769 12.590 -34.070 1.00 74.88 136 LEU A O 1
ATOM 1050 N N . GLY A 1 137 ? 40.633 12.864 -32.008 1.00 69.69 137 GLY A N 1
ATOM 1051 C CA . GLY A 1 137 ? 39.369 13.068 -31.318 1.00 69.69 137 GLY A CA 1
ATOM 1052 C C . GLY A 1 137 ? 38.685 11.747 -30.970 1.00 69.69 137 GLY A C 1
ATOM 1053 O O . GLY A 1 137 ? 39.331 10.760 -30.627 1.00 69.69 137 GLY A O 1
ATOM 1054 N N . ASP A 1 138 ? 37.358 11.744 -31.031 1.00 71.06 138 ASP A N 1
ATOM 1055 C CA . ASP A 1 138 ? 36.516 10.694 -30.456 1.00 71.06 138 ASP A CA 1
ATOM 1056 C C . ASP A 1 138 ? 36.367 9.466 -31.381 1.00 71.06 138 ASP A C 1
ATOM 1058 O O . ASP A 1 138 ? 35.284 9.210 -31.901 1.00 71.06 138 ASP A O 1
ATOM 1062 N N . VAL A 1 139 ? 37.454 8.723 -31.603 1.00 74.88 139 VAL A N 1
ATOM 1063 C CA . VAL A 1 139 ? 37.511 7.548 -32.501 1.00 74.88 139 VAL A CA 1
ATOM 1064 C C . VAL A 1 139 ? 37.756 6.231 -31.733 1.00 74.88 139 VAL A C 1
ATOM 1066 O O . VAL A 1 139 ? 38.217 6.282 -30.589 1.00 74.88 139 VAL A O 1
ATOM 1069 N N . PRO A 1 140 ? 37.495 5.047 -32.328 1.00 75.62 140 PRO A N 1
ATOM 1070 C CA . PRO A 1 140 ? 37.805 3.756 -31.708 1.00 75.62 140 PRO A CA 1
ATOM 1071 C C . PRO A 1 140 ? 39.277 3.592 -31.310 1.00 75.62 140 PRO A C 1
ATOM 1073 O O . PRO A 1 140 ? 40.181 4.100 -31.978 1.00 75.62 140 PRO A O 1
ATOM 1076 N N . HIS A 1 141 ? 39.534 2.816 -30.252 1.00 75.12 141 HIS A N 1
ATOM 1077 C CA . HIS A 1 141 ? 40.892 2.576 -29.743 1.00 75.12 141 HIS A CA 1
ATOM 1078 C C . HIS A 1 141 ? 41.806 1.938 -30.803 1.00 75.12 141 HIS A C 1
ATOM 1080 O O . HIS A 1 141 ? 42.984 2.279 -30.894 1.00 75.12 141 HIS A O 1
ATOM 1086 N N . GLU A 1 142 ? 41.252 1.088 -31.669 1.00 77.81 142 GLU A N 1
ATOM 1087 C CA . GLU A 1 142 ? 41.948 0.505 -32.820 1.00 77.81 142 GLU A CA 1
ATOM 1088 C C . GLU A 1 142 ? 42.446 1.566 -33.809 1.00 77.81 142 GLU A C 1
ATOM 1090 O O . GLU A 1 142 ? 43.570 1.473 -34.297 1.00 77.81 142 GLU A O 1
ATOM 1095 N N . VAL A 1 143 ? 41.654 2.617 -34.059 1.00 81.00 143 VAL A N 1
ATOM 1096 C CA . VAL A 1 143 ? 42.052 3.753 -34.904 1.00 81.00 143 VAL A CA 1
ATOM 1097 C C . VAL A 1 143 ? 43.187 4.529 -34.239 1.00 81.00 143 VAL A C 1
ATOM 1099 O O . VAL A 1 143 ? 44.162 4.854 -34.913 1.00 81.00 143 VAL A O 1
ATOM 1102 N N . VAL A 1 144 ? 43.115 4.774 -32.923 1.00 82.25 144 VAL A N 1
ATOM 1103 C CA . VAL A 1 144 ? 44.195 5.439 -32.167 1.00 82.25 144 VAL A CA 1
ATOM 1104 C C . VAL A 1 144 ? 45.486 4.615 -32.212 1.00 82.25 144 VAL A C 1
ATOM 1106 O O . VAL A 1 144 ? 46.544 5.163 -32.517 1.00 82.25 144 VAL A O 1
ATOM 1109 N N . ARG A 1 145 ? 45.412 3.298 -31.973 1.00 82.12 145 ARG A N 1
ATOM 1110 C CA . ARG A 1 145 ? 46.562 2.383 -32.065 1.00 82.12 145 ARG A CA 1
ATOM 1111 C C . ARG A 1 145 ? 47.132 2.329 -33.483 1.00 82.12 145 ARG A C 1
ATOM 1113 O O . ARG A 1 145 ? 48.331 2.508 -33.649 1.00 82.12 145 ARG A O 1
ATOM 1120 N N . SER A 1 146 ? 46.287 2.145 -34.499 1.00 84.00 146 SER A N 1
ATOM 1121 C CA . SER A 1 146 ? 46.685 2.068 -35.913 1.00 84.00 146 SER A CA 1
ATOM 1122 C C . SER A 1 146 ? 47.303 3.379 -36.418 1.00 84.00 146 SER A C 1
ATOM 1124 O O . SER A 1 146 ? 48.247 3.359 -37.206 1.00 84.00 146 SER A O 1
ATOM 1126 N N . ALA A 1 147 ? 46.823 4.526 -35.932 1.00 83.38 147 ALA A N 1
ATOM 1127 C CA . ALA A 1 147 ? 47.399 5.831 -36.233 1.00 83.38 147 ALA A CA 1
ATOM 1128 C C . ALA A 1 147 ? 48.701 6.108 -35.469 1.00 83.38 147 ALA A C 1
ATOM 1130 O O . ALA A 1 147 ? 49.601 6.720 -36.033 1.00 83.38 147 ALA A O 1
ATOM 1131 N N . ALA A 1 148 ? 48.830 5.659 -34.216 1.00 87.25 148 ALA A N 1
ATOM 1132 C CA . ALA A 1 148 ? 50.073 5.773 -33.454 1.00 87.25 148 ALA A CA 1
ATOM 1133 C C . ALA A 1 148 ? 51.170 4.850 -34.007 1.00 87.25 148 ALA A C 1
ATOM 1135 O O . ALA A 1 148 ? 52.323 5.262 -34.072 1.00 87.25 148 ALA A O 1
ATOM 1136 N N . ASP A 1 149 ? 50.802 3.651 -34.466 1.00 86.25 149 ASP A N 1
ATOM 1137 C CA . ASP A 1 149 ? 51.653 2.728 -35.223 1.00 86.25 149 ASP A CA 1
ATOM 1138 C C . ASP A 1 149 ? 52.122 3.364 -36.542 1.00 86.25 149 ASP A C 1
ATOM 1140 O O . ASP A 1 149 ? 53.322 3.481 -36.765 1.00 86.25 149 ASP A O 1
ATOM 1144 N N . ALA A 1 150 ? 51.204 3.888 -37.364 1.00 84.12 150 ALA A N 1
ATOM 1145 C CA . ALA A 1 150 ? 51.550 4.555 -38.625 1.00 84.12 150 ALA A CA 1
ATOM 1146 C C . ALA A 1 150 ? 52.353 5.861 -38.434 1.00 84.12 150 ALA A C 1
ATOM 1148 O O . ALA A 1 150 ? 53.247 6.169 -39.220 1.00 84.12 150 ALA A O 1
ATOM 1149 N N . ALA A 1 151 ? 52.076 6.632 -37.378 1.00 86.94 151 ALA A N 1
ATOM 1150 C CA . ALA A 1 151 ? 52.870 7.807 -37.030 1.00 86.94 151 ALA A CA 1
ATOM 1151 C C . ALA A 1 151 ? 54.262 7.417 -36.511 1.00 86.94 151 ALA A C 1
ATOM 1153 O O . ALA A 1 151 ? 55.231 8.108 -36.812 1.00 86.94 151 ALA A O 1
ATOM 1154 N N . LEU A 1 152 ? 54.389 6.313 -35.768 1.00 87.38 152 LEU A N 1
ATOM 1155 C CA . LEU A 1 152 ? 55.682 5.784 -35.336 1.00 87.38 152 LEU A CA 1
ATOM 1156 C C . LEU A 1 152 ? 56.485 5.224 -36.519 1.00 87.38 152 LEU A C 1
ATOM 1158 O O . LEU A 1 152 ? 57.675 5.503 -36.597 1.00 87.38 152 LEU A O 1
ATOM 1162 N N . GLU A 1 153 ? 55.833 4.534 -37.459 1.00 85.88 153 GLU A N 1
ATOM 1163 C CA . GLU A 1 153 ? 56.390 4.075 -38.741 1.00 85.88 153 GLU A CA 1
ATOM 1164 C C . GLU A 1 153 ? 56.998 5.260 -39.516 1.00 85.88 153 GLU A C 1
ATOM 1166 O O . GLU A 1 153 ? 58.193 5.254 -39.806 1.00 85.88 153 GLU A O 1
ATOM 1171 N N . TYR A 1 154 ? 56.257 6.360 -39.705 1.00 86.69 154 TYR A N 1
ATOM 1172 C CA . TYR A 1 154 ? 56.802 7.586 -40.310 1.00 86.69 154 TYR A CA 1
ATOM 1173 C C . TYR A 1 154 ? 57.831 8.331 -39.448 1.00 86.69 154 TYR A C 1
ATOM 1175 O O . TYR A 1 154 ? 58.663 9.052 -39.992 1.00 86.69 154 TYR A O 1
ATOM 1183 N N . LEU A 1 155 ? 57.821 8.203 -38.118 1.00 87.00 155 LEU A N 1
ATOM 1184 C CA . LEU A 1 155 ? 58.884 8.766 -37.274 1.00 87.00 155 LEU A CA 1
ATOM 1185 C C . LEU A 1 155 ? 60.188 7.959 -37.372 1.00 87.00 155 LEU A C 1
ATOM 1187 O O . LEU A 1 155 ? 61.262 8.560 -37.267 1.00 87.00 155 LEU A O 1
ATOM 1191 N N . LYS A 1 156 ? 60.089 6.641 -37.578 1.00 86.00 156 LYS A N 1
ATOM 1192 C CA . LYS A 1 156 ? 61.194 5.671 -37.630 1.00 86.00 156 LYS A CA 1
ATOM 1193 C C . LYS A 1 156 ? 61.826 5.500 -39.011 1.00 86.00 156 LYS A C 1
ATOM 1195 O O . LYS A 1 156 ? 63.011 5.212 -39.069 1.00 86.00 156 LYS A O 1
ATOM 1200 N N . ASP A 1 157 ? 61.080 5.736 -40.086 1.00 83.38 157 ASP A N 1
ATOM 1201 C CA . ASP A 1 157 ? 61.588 5.768 -41.465 1.00 83.38 157 ASP A CA 1
ATOM 1202 C C . ASP A 1 157 ? 62.712 6.815 -41.621 1.00 83.38 157 ASP A C 1
ATOM 1204 O O . ASP A 1 157 ? 62.451 8.016 -41.590 1.00 83.38 157 ASP A O 1
ATOM 1208 N N . ASP A 1 158 ? 63.971 6.393 -41.759 1.00 78.75 158 ASP A N 1
ATOM 1209 C CA . ASP A 1 158 ? 65.125 7.302 -41.870 1.00 78.75 158 ASP A CA 1
ATOM 1210 C C . ASP A 1 158 ? 65.311 7.931 -43.273 1.00 78.75 158 ASP A C 1
ATOM 1212 O O . ASP A 1 158 ? 66.095 8.877 -43.408 1.00 78.75 158 ASP A O 1
ATOM 1216 N N . ASP A 1 159 ? 64.575 7.491 -44.305 1.00 81.38 159 ASP A N 1
ATOM 1217 C CA . ASP A 1 159 ? 64.609 8.108 -45.643 1.00 81.38 159 ASP A CA 1
ATOM 1218 C C . ASP A 1 159 ? 63.757 9.396 -45.707 1.00 81.38 159 ASP A C 1
ATOM 1220 O O . ASP A 1 159 ? 64.027 10.305 -46.508 1.00 81.38 159 ASP A O 1
ATOM 1224 N N . LEU A 1 160 ? 62.747 9.527 -44.837 1.00 79.31 160 LEU A N 1
ATOM 1225 C CA . LEU A 1 160 ? 61.920 10.732 -44.709 1.00 79.31 160 LEU A CA 1
ATOM 1226 C C . LEU A 1 160 ? 62.595 11.829 -43.861 1.00 79.31 160 LEU A C 1
ATOM 1228 O O . LEU A 1 160 ? 63.161 11.594 -42.794 1.00 79.31 160 LEU A O 1
ATOM 1232 N N . LYS A 1 161 ? 62.464 13.094 -44.280 1.00 82.62 161 LYS A N 1
ATOM 1233 C CA . LYS A 1 161 ? 62.938 14.261 -43.505 1.00 82.62 161 LYS A CA 1
ATOM 1234 C C . LYS A 1 161 ? 61.855 14.766 -42.563 1.00 82.62 161 LYS A C 1
ATOM 1236 O O . LYS A 1 161 ? 60.684 14.710 -42.911 1.00 82.62 161 LYS A O 1
ATOM 1241 N N . ASP A 1 162 ? 62.233 15.388 -41.445 1.00 80.50 162 ASP A N 1
ATOM 1242 C CA . ASP A 1 162 ? 61.306 15.927 -40.429 1.00 80.50 162 ASP A CA 1
ATOM 1243 C C . ASP A 1 162 ? 60.126 16.753 -40.992 1.00 80.50 162 ASP A C 1
ATOM 1245 O O . ASP A 1 162 ? 59.018 16.679 -40.466 1.00 80.50 162 ASP A O 1
ATOM 1249 N N . PHE A 1 163 ? 60.329 17.524 -42.069 1.00 82.19 163 PHE A N 1
ATOM 1250 C CA . PHE A 1 163 ? 59.253 18.274 -42.736 1.00 82.19 163 PHE A CA 1
ATOM 1251 C C . PHE A 1 163 ? 58.254 17.363 -43.466 1.00 82.19 163 PHE A C 1
ATOM 1253 O O . PHE A 1 163 ? 57.044 17.557 -43.355 1.00 82.19 163 PHE A O 1
ATOM 1260 N N . ASP A 1 164 ? 58.759 16.359 -44.180 1.00 84.50 164 ASP A N 1
ATOM 1261 C CA . ASP A 1 164 ? 57.957 15.393 -44.926 1.00 84.50 164 ASP A CA 1
ATOM 1262 C C . ASP A 1 164 ? 57.261 14.423 -43.949 1.00 84.50 164 ASP A C 1
ATOM 1264 O O . ASP A 1 164 ? 56.051 14.236 -44.040 1.00 84.50 164 ASP A O 1
ATOM 1268 N N . LYS A 1 165 ? 57.972 13.951 -42.909 1.00 86.12 165 LYS A N 1
ATOM 1269 C CA . LYS A 1 165 ? 57.404 13.229 -41.753 1.00 86.12 165 LYS A CA 1
ATOM 1270 C C . LYS A 1 165 ? 56.243 13.999 -41.124 1.00 86.12 165 LYS A C 1
ATOM 1272 O O . LYS A 1 165 ? 55.179 13.430 -40.898 1.00 86.12 165 LYS A O 1
ATOM 1277 N N . LYS A 1 166 ? 56.412 15.305 -40.869 1.00 86.06 166 LYS A N 1
ATOM 1278 C CA . LYS A 1 166 ? 55.325 16.140 -40.338 1.00 86.06 166 LYS A CA 1
ATOM 1279 C C . LYS A 1 166 ? 54.142 16.193 -41.298 1.00 86.06 166 LYS A C 1
ATOM 1281 O O . LYS A 1 166 ? 53.015 16.038 -40.846 1.00 86.06 166 LYS A O 1
ATOM 1286 N N . LYS A 1 167 ? 54.385 16.399 -42.594 1.00 84.12 167 LYS A N 1
ATOM 1287 C CA . LYS A 1 167 ? 53.328 16.495 -43.607 1.00 84.12 167 LYS A CA 1
ATOM 1288 C C . LYS A 1 167 ? 52.493 15.213 -43.689 1.00 84.12 167 LYS A C 1
ATOM 1290 O O . LYS A 1 167 ? 51.270 15.306 -43.688 1.00 84.12 167 LYS A O 1
ATOM 1295 N N . GLU A 1 168 ? 53.124 14.042 -43.730 1.00 84.94 168 GLU A N 1
ATOM 1296 C CA . GLU A 1 168 ? 52.398 12.767 -43.816 1.00 84.94 168 GLU A CA 1
ATOM 1297 C C . GLU A 1 168 ? 51.666 12.426 -42.500 1.00 84.94 168 GLU A C 1
ATOM 1299 O O . GLU A 1 168 ? 50.558 11.894 -42.536 1.00 84.94 168 GLU A O 1
ATOM 1304 N N . ILE A 1 169 ? 52.205 12.803 -41.329 1.00 85.56 169 ILE A N 1
ATOM 1305 C CA . ILE A 1 169 ? 51.498 12.625 -40.046 1.00 85.56 169 ILE A CA 1
ATOM 1306 C C . ILE A 1 169 ? 50.341 13.634 -39.892 1.00 85.56 169 ILE A C 1
ATOM 1308 O O . ILE A 1 169 ? 49.257 13.242 -39.464 1.00 85.56 169 ILE A O 1
ATOM 1312 N N . ASP A 1 170 ? 50.511 14.902 -40.284 1.00 84.38 170 ASP A N 1
ATOM 1313 C CA . ASP A 1 170 ? 49.423 15.896 -40.325 1.00 84.38 170 ASP A CA 1
ATOM 1314 C C . ASP A 1 170 ? 48.277 15.425 -41.257 1.00 84.38 170 ASP A C 1
ATOM 1316 O O . ASP A 1 170 ? 47.101 15.586 -40.925 1.00 84.38 170 ASP A O 1
ATOM 1320 N N . ASP A 1 171 ? 48.612 14.804 -42.399 1.00 80.69 171 ASP A N 1
ATOM 1321 C CA . ASP A 1 171 ? 47.663 14.238 -43.373 1.00 80.69 171 ASP A CA 1
ATOM 1322 C C . ASP A 1 171 ? 46.994 12.929 -42.890 1.00 80.69 171 ASP A C 1
ATOM 1324 O O . ASP A 1 171 ? 45.845 12.652 -43.250 1.00 80.69 171 ASP A O 1
ATOM 1328 N N . ILE A 1 172 ? 47.652 12.142 -42.029 1.00 79.06 172 ILE A N 1
ATOM 1329 C CA . ILE A 1 172 ? 47.031 11.005 -41.326 1.00 79.06 172 ILE A CA 1
ATOM 1330 C C . ILE A 1 172 ? 46.064 11.476 -40.231 1.00 79.06 172 ILE A C 1
ATOM 1332 O O . ILE A 1 172 ? 44.942 10.976 -40.150 1.00 79.06 172 ILE A O 1
ATOM 1336 N N . LEU A 1 173 ? 46.466 12.438 -39.394 1.00 77.12 173 LEU A N 1
ATOM 1337 C CA . LEU A 1 173 ? 45.642 12.939 -38.283 1.00 77.12 173 LEU A CA 1
ATOM 1338 C C . LEU A 1 173 ? 44.488 13.845 -38.761 1.00 77.12 173 LEU A C 1
ATOM 1340 O O . LEU A 1 173 ? 43.506 14.048 -38.036 1.00 77.12 173 LEU A O 1
ATOM 1344 N N . GLY A 1 174 ? 44.607 14.398 -39.973 1.00 70.50 174 GLY A N 1
ATOM 1345 C CA . GLY A 1 174 ? 43.672 15.363 -40.555 1.00 70.50 174 GLY A CA 1
ATOM 1346 C C . GLY A 1 174 ? 43.739 16.748 -39.903 1.00 70.50 174 GLY A C 1
ATOM 1347 O O . GLY A 1 174 ? 42.792 17.525 -40.018 1.00 70.50 174 GLY A O 1
ATOM 1348 N N . VAL A 1 175 ? 44.821 17.043 -39.173 1.00 72.50 175 VAL A N 1
ATOM 1349 C CA . VAL A 1 175 ? 45.023 18.273 -38.394 1.00 72.50 175 VAL A CA 1
ATOM 1350 C C . VAL A 1 175 ? 46.512 18.624 -38.400 1.00 72.50 175 VAL A C 1
ATOM 1352 O O . VAL A 1 175 ? 47.340 17.813 -37.996 1.00 72.50 175 VAL A O 1
ATOM 1355 N N . SER A 1 176 ? 46.859 19.854 -38.793 1.00 75.00 176 SER A N 1
ATOM 1356 C CA . SER A 1 176 ? 48.242 20.347 -38.720 1.00 75.00 176 SER A CA 1
ATOM 1357 C C . SER A 1 176 ? 48.683 20.542 -37.265 1.00 75.00 176 SER A C 1
ATOM 1359 O O . SER A 1 176 ? 48.318 21.541 -36.640 1.00 75.00 176 SER A O 1
ATOM 1361 N N . MET A 1 177 ? 49.538 19.656 -36.747 1.00 77.81 177 MET A N 1
ATOM 1362 C CA . MET A 1 177 ? 50.090 19.774 -35.390 1.00 77.81 177 MET A CA 1
ATOM 1363 C C . MET A 1 177 ? 50.946 21.036 -35.215 1.00 77.81 177 MET A C 1
ATOM 1365 O O . MET A 1 177 ? 51.636 21.479 -36.142 1.00 77.81 177 MET A O 1
ATOM 1369 N N . GLY A 1 178 ? 50.984 21.590 -34.001 1.00 80.94 178 GLY A N 1
ATOM 1370 C CA . GLY A 1 178 ? 51.900 22.678 -33.668 1.00 80.94 178 GLY A CA 1
ATOM 1371 C C . GLY A 1 178 ? 53.369 22.216 -33.710 1.00 80.94 178 GLY A C 1
ATOM 1372 O O . GLY A 1 178 ? 53.659 21.089 -33.302 1.00 80.94 178 GLY A O 1
ATOM 1373 N N . PRO A 1 179 ? 54.342 23.065 -34.112 1.00 82.06 179 PRO A N 1
ATOM 1374 C CA . PRO A 1 179 ? 55.760 22.678 -34.180 1.00 82.06 179 PRO A CA 1
ATOM 1375 C C . PRO A 1 179 ? 56.326 22.126 -32.861 1.00 82.06 179 PRO A C 1
ATOM 1377 O O . PRO A 1 179 ? 57.197 21.262 -32.870 1.00 82.06 179 PRO A O 1
ATOM 1380 N N . LYS A 1 180 ? 55.807 22.595 -31.717 1.00 84.75 180 LYS A N 1
ATOM 1381 C CA . LYS A 1 180 ? 56.173 22.084 -30.390 1.00 84.75 180 LYS A CA 1
ATOM 1382 C C . LYS A 1 180 ? 55.702 20.637 -30.176 1.00 84.75 180 LYS A C 1
ATOM 1384 O O . LYS A 1 180 ? 56.497 19.825 -29.723 1.00 84.75 180 LYS A O 1
ATOM 1389 N N . GLN A 1 181 ? 54.449 20.327 -30.522 1.00 82.25 181 GLN A N 1
ATOM 1390 C CA . GLN A 1 181 ? 53.859 18.991 -30.361 1.00 82.25 181 GLN A CA 1
ATOM 1391 C C . GLN A 1 181 ? 54.519 17.979 -31.303 1.00 82.25 181 GLN A C 1
ATOM 1393 O O . GLN A 1 181 ? 54.846 16.878 -30.878 1.00 82.25 181 GLN A O 1
ATOM 1398 N N . PHE A 1 182 ? 54.809 18.371 -32.549 1.00 86.94 182 PHE A N 1
ATOM 1399 C CA . PHE A 1 182 ? 55.548 17.510 -33.477 1.00 86.94 182 PHE A CA 1
ATOM 1400 C C . PHE A 1 182 ? 56.953 17.166 -32.949 1.00 86.94 182 PHE A C 1
ATOM 1402 O O . PHE A 1 182 ? 57.330 15.998 -32.917 1.00 86.94 182 PHE A O 1
ATOM 1409 N N . ASN A 1 183 ? 57.700 18.155 -32.442 1.00 86.75 183 ASN A N 1
ATOM 1410 C CA . ASN A 1 183 ? 59.006 17.911 -31.817 1.00 86.75 183 ASN A CA 1
ATOM 1411 C C . ASN A 1 183 ? 58.909 17.015 -30.566 1.00 86.75 183 ASN A C 1
ATOM 1413 O O . ASN A 1 183 ? 59.833 16.257 -30.274 1.00 86.75 183 ASN A O 1
ATOM 1417 N N . GLU A 1 184 ? 57.809 17.091 -29.817 1.00 87.00 184 GLU A N 1
ATOM 1418 C CA . GLU A 1 184 ? 57.534 16.222 -28.669 1.00 87.00 184 GLU A CA 1
ATOM 1419 C C . GLU A 1 184 ? 57.253 14.775 -29.113 1.00 87.00 184 GLU A C 1
ATOM 1421 O O . GLU A 1 184 ? 57.860 13.851 -28.571 1.00 87.00 184 GLU A O 1
ATOM 1426 N N . LEU A 1 185 ? 56.472 14.585 -30.183 1.00 86.31 185 LEU A N 1
ATOM 1427 C CA . LEU A 1 185 ? 56.233 13.289 -30.830 1.00 86.31 185 LEU A CA 1
ATOM 1428 C C . LEU A 1 185 ? 57.544 12.651 -31.335 1.00 86.31 185 LEU A C 1
ATOM 1430 O O . LEU A 1 185 ? 57.836 11.500 -31.014 1.00 86.31 185 LEU A O 1
ATOM 1434 N N . VAL A 1 186 ? 58.390 13.424 -32.031 1.00 86.00 186 VAL A N 1
ATOM 1435 C CA . VAL A 1 186 ? 59.732 13.001 -32.487 1.00 86.00 186 VAL A CA 1
ATOM 1436 C C . VAL A 1 186 ? 60.621 12.574 -31.311 1.00 86.00 186 VAL A C 1
ATOM 1438 O O . VAL A 1 186 ? 61.337 11.576 -31.397 1.00 86.00 186 VAL A O 1
ATOM 1441 N N . ASN A 1 187 ? 60.577 13.301 -30.191 1.00 88.19 187 ASN A N 1
ATOM 1442 C CA . ASN A 1 187 ? 61.351 12.964 -28.994 1.00 88.19 187 ASN A CA 1
ATOM 1443 C C . ASN A 1 187 ? 60.820 11.721 -28.259 1.00 88.19 187 ASN A C 1
ATOM 1445 O O . ASN A 1 187 ? 61.603 11.042 -27.595 1.00 88.19 187 ASN A O 1
ATOM 1449 N N . LEU A 1 188 ? 59.527 11.401 -28.369 1.00 87.38 188 LEU A N 1
ATOM 1450 C CA . LEU A 1 188 ? 58.957 10.150 -27.858 1.00 87.38 188 LEU A CA 1
ATOM 1451 C C . LEU A 1 188 ? 59.299 8.962 -28.768 1.00 87.38 188 LEU A C 1
ATOM 1453 O O . LEU A 1 188 ? 59.753 7.938 -28.263 1.00 87.38 188 LEU A O 1
ATOM 1457 N N . GLY A 1 189 ? 59.208 9.116 -30.094 1.00 85.31 189 GLY A N 1
ATOM 1458 C CA . GLY A 1 189 ? 59.646 8.093 -31.055 1.00 85.31 189 GLY A CA 1
ATOM 1459 C C . GLY A 1 189 ? 61.129 7.722 -30.902 1.00 85.31 189 GLY A C 1
ATOM 1460 O O . GLY A 1 189 ? 61.493 6.554 -31.011 1.00 85.31 189 GLY A O 1
ATOM 1461 N N . LYS A 1 190 ? 61.981 8.689 -30.531 1.00 85.62 190 LYS A N 1
ATOM 1462 C CA . LYS A 1 190 ? 63.403 8.469 -30.195 1.00 85.62 190 LYS A CA 1
ATOM 1463 C C . LYS A 1 190 ? 63.647 7.765 -28.850 1.00 85.62 190 LYS A C 1
ATOM 1465 O O . LYS A 1 190 ? 64.757 7.293 -28.626 1.00 85.62 190 LYS A O 1
ATOM 1470 N N . LYS A 1 191 ? 62.651 7.681 -27.957 1.00 84.88 191 LYS A N 1
ATOM 1471 C CA . LYS A 1 191 ? 62.724 6.881 -26.713 1.00 84.88 191 LYS A CA 1
ATOM 1472 C C . LYS A 1 191 ? 62.314 5.422 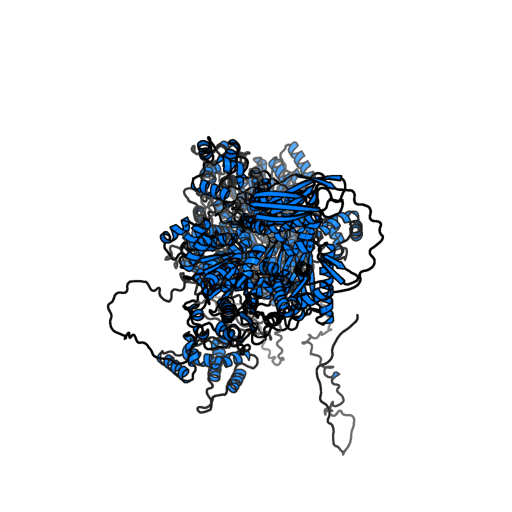-26.915 1.00 84.88 191 LYS A C 1
ATOM 1474 O O . LYS A 1 191 ? 62.576 4.606 -26.037 1.00 84.88 191 LYS A O 1
ATOM 1479 N N . ILE A 1 192 ? 61.680 5.095 -28.039 1.00 84.44 192 ILE A N 1
ATOM 1480 C CA . ILE A 1 192 ? 61.395 3.717 -28.432 1.00 84.44 192 ILE A CA 1
ATOM 1481 C C . ILE A 1 192 ? 62.663 3.134 -29.067 1.00 84.44 192 ILE A C 1
ATOM 1483 O O . ILE A 1 192 ? 63.083 3.547 -30.151 1.00 84.44 192 ILE A O 1
ATOM 1487 N N . THR A 1 193 ? 63.291 2.192 -28.366 1.00 80.88 193 THR A N 1
ATOM 1488 C CA . THR A 1 193 ? 64.576 1.568 -28.738 1.00 80.88 193 THR A CA 1
ATOM 1489 C C . THR A 1 193 ? 64.448 0.090 -29.112 1.00 80.88 193 THR A C 1
ATOM 1491 O O . THR A 1 193 ? 65.448 -0.548 -29.406 1.00 80.88 193 THR A O 1
ATOM 1494 N N . ASP A 1 194 ? 63.235 -0.456 -29.056 1.00 83.38 194 ASP A N 1
ATOM 1495 C CA . ASP A 1 194 ? 62.876 -1.859 -29.287 1.00 83.38 194 ASP A CA 1
ATOM 1496 C C . ASP A 1 194 ? 61.949 -2.024 -30.508 1.00 83.38 194 ASP A C 1
ATOM 1498 O O . ASP A 1 194 ? 61.156 -2.957 -30.554 1.00 83.38 194 ASP A O 1
ATOM 1502 N N . TYR A 1 195 ? 62.025 -1.093 -31.470 1.00 75.94 195 TYR A N 1
ATOM 1503 C CA . TYR A 1 195 ? 61.182 -1.070 -32.675 1.00 75.94 195 TYR A CA 1
ATOM 1504 C C . TYR A 1 195 ? 61.579 -2.165 -33.669 1.00 75.94 195 TYR A C 1
ATOM 1506 O O . TYR A 1 195 ? 60.750 -2.967 -34.074 1.00 75.94 195 TYR A O 1
ATOM 1514 N N . ASP A 1 196 ? 62.867 -2.214 -34.004 1.00 70.56 196 ASP A N 1
ATOM 1515 C CA . ASP A 1 196 ? 63.418 -3.061 -35.068 1.00 70.56 196 ASP A CA 1
ATOM 1516 C C . ASP A 1 196 ? 63.568 -4.529 -34.616 1.00 70.56 196 ASP A C 1
ATOM 1518 O O . ASP A 1 196 ? 63.635 -5.443 -35.429 1.00 70.56 196 ASP A O 1
ATOM 1522 N N . ALA A 1 197 ? 63.536 -4.771 -33.300 1.00 64.38 197 ALA A N 1
ATOM 1523 C CA . ALA A 1 197 ? 63.607 -6.090 -32.669 1.00 64.38 197 ALA A CA 1
ATOM 1524 C C . ALA A 1 197 ? 62.287 -6.884 -32.789 1.00 64.38 197 ALA A C 1
ATOM 1526 O O . ALA A 1 197 ? 61.864 -7.531 -31.830 1.00 64.38 197 ALA A O 1
ATOM 1527 N N . GLN A 1 198 ? 61.577 -6.767 -33.911 1.00 56.88 198 GLN A N 1
ATOM 1528 C CA . GLN A 1 198 ? 60.339 -7.498 -34.213 1.00 56.88 198 GLN A CA 1
ATOM 1529 C C . GLN A 1 198 ? 60.392 -8.150 -35.597 1.00 56.88 198 GLN A C 1
ATOM 1531 O O . GLN A 1 198 ? 59.912 -9.271 -35.722 1.00 56.88 198 GLN A O 1
ATOM 1536 N N . ASP A 1 199 ? 61.081 -7.532 -36.562 1.00 50.22 199 ASP A N 1
ATOM 1537 C CA . ASP A 1 199 ? 61.391 -8.164 -37.851 1.00 50.22 199 ASP A CA 1
ATOM 1538 C C . ASP A 1 199 ? 62.236 -9.458 -37.641 1.00 50.22 199 ASP A C 1
ATOM 1540 O O . ASP A 1 199 ? 62.029 -10.444 -38.342 1.00 50.22 199 ASP A O 1
ATOM 1544 N N . ASP A 1 200 ? 63.089 -9.511 -36.598 1.00 48.84 200 ASP A N 1
ATOM 1545 C CA . ASP A 1 200 ? 63.866 -10.704 -36.171 1.00 48.84 200 ASP A CA 1
ATOM 1546 C C . ASP A 1 200 ? 63.008 -11.947 -35.812 1.00 48.84 200 ASP A C 1
ATOM 1548 O O . ASP A 1 200 ? 63.534 -13.061 -35.809 1.00 48.84 200 ASP A O 1
ATOM 1552 N N . ASP A 1 201 ? 61.724 -11.778 -35.457 1.00 49.06 201 ASP A N 1
ATOM 1553 C CA . ASP A 1 201 ? 60.830 -12.882 -35.056 1.00 49.06 201 ASP A CA 1
ATOM 1554 C C . ASP A 1 201 ? 59.882 -13.334 -36.200 1.00 49.06 201 ASP A C 1
ATOM 1556 O O . ASP A 1 201 ? 59.390 -14.461 -36.157 1.00 49.06 201 ASP A O 1
ATOM 1560 N N . GLU A 1 202 ? 59.621 -12.505 -37.227 1.00 44.00 202 GLU A N 1
ATOM 1561 C CA . GLU A 1 202 ? 58.691 -12.841 -38.332 1.00 44.00 202 GLU A CA 1
ATOM 1562 C C . GLU A 1 202 ? 59.345 -13.670 -39.462 1.00 44.00 202 GLU A C 1
ATOM 1564 O O . GLU A 1 202 ? 58.666 -14.470 -40.107 1.00 44.00 202 GLU A O 1
ATOM 1569 N N . ASP A 1 203 ? 60.668 -13.578 -39.654 1.00 43.81 203 ASP A N 1
ATOM 1570 C CA . ASP A 1 203 ? 61.433 -14.320 -40.685 1.00 43.81 203 ASP A CA 1
ATOM 1571 C C . ASP A 1 203 ? 61.487 -15.861 -40.464 1.00 43.81 203 ASP A C 1
ATOM 1573 O O . ASP A 1 203 ? 62.122 -16.590 -41.230 1.00 43.81 203 ASP A O 1
ATOM 1577 N N . MET A 1 204 ? 60.828 -16.383 -39.420 1.00 43.88 204 MET A N 1
ATOM 1578 C CA . MET A 1 204 ? 60.882 -17.793 -38.995 1.00 43.88 204 MET A CA 1
ATOM 1579 C C . MET A 1 204 ? 59.715 -18.682 -39.472 1.00 43.88 204 MET A C 1
ATOM 1581 O O . MET A 1 204 ? 59.815 -19.902 -39.332 1.00 43.88 204 MET A O 1
ATOM 1585 N N . GLU A 1 205 ? 58.619 -18.137 -40.019 1.00 38.72 205 GLU A N 1
ATOM 1586 C CA . GLU A 1 205 ? 57.399 -18.934 -40.292 1.00 38.72 205 GLU A CA 1
ATOM 1587 C C . GLU A 1 205 ? 57.252 -19.482 -41.734 1.00 38.72 205 GLU A C 1
ATOM 1589 O O . GLU A 1 205 ? 56.489 -20.428 -41.941 1.00 38.72 205 GLU A O 1
ATOM 1594 N N . ASP A 1 206 ? 57.973 -18.961 -42.738 1.00 33.28 206 ASP A N 1
ATOM 1595 C CA . ASP A 1 206 ? 57.662 -19.209 -44.167 1.00 33.28 206 ASP A CA 1
ATOM 1596 C C . ASP A 1 206 ? 58.585 -20.226 -44.888 1.00 33.28 206 ASP A C 1
ATOM 1598 O O . ASP A 1 206 ? 59.033 -20.020 -46.020 1.00 33.28 206 ASP A O 1
ATOM 1602 N N . VAL A 1 207 ? 58.872 -21.372 -44.248 1.00 35.19 207 VAL A N 1
ATOM 1603 C CA . VAL A 1 207 ? 59.542 -22.525 -44.897 1.00 35.19 207 VAL A CA 1
ATOM 1604 C C . VAL A 1 207 ? 58.693 -23.794 -44.778 1.00 35.19 207 VAL A C 1
ATOM 1606 O O . VAL A 1 207 ? 58.537 -24.388 -43.714 1.00 35.19 207 VAL A O 1
ATOM 1609 N N . ASN A 1 208 ? 58.150 -24.247 -45.911 1.00 32.41 208 ASN A N 1
ATOM 1610 C CA . ASN A 1 208 ? 57.299 -25.436 -45.974 1.00 32.41 208 ASN A CA 1
ATOM 1611 C C . ASN A 1 208 ? 58.088 -26.756 -45.903 1.00 32.41 208 ASN A C 1
ATOM 1613 O O . ASN A 1 208 ? 58.992 -26.981 -46.701 1.00 32.41 208 ASN A O 1
ATOM 1617 N N . ARG A 1 209 ? 57.602 -27.663 -45.043 1.00 31.16 209 ARG A N 1
ATOM 1618 C CA . ARG A 1 209 ? 57.416 -29.112 -45.284 1.00 31.16 209 ARG A CA 1
ATOM 1619 C C . ARG A 1 209 ? 58.376 -29.789 -46.281 1.00 31.16 209 ARG A C 1
ATOM 1621 O O . ARG A 1 209 ? 58.076 -29.851 -47.471 1.00 31.16 209 ARG A O 1
ATOM 1628 N N . ASP A 1 210 ? 59.436 -30.408 -45.766 1.00 29.33 210 ASP A N 1
ATOM 1629 C CA . ASP A 1 210 ? 59.635 -31.871 -45.824 1.00 29.33 210 ASP A CA 1
ATOM 1630 C C . ASP A 1 210 ? 60.947 -32.277 -45.110 1.00 29.33 210 ASP A C 1
ATOM 1632 O O . ASP A 1 210 ? 61.869 -31.473 -45.000 1.00 29.33 210 ASP A O 1
ATOM 1636 N N . ALA A 1 211 ? 61.021 -33.553 -44.702 1.00 28.52 211 ALA A N 1
ATOM 1637 C CA . ALA A 1 211 ? 62.127 -34.247 -44.014 1.00 28.52 211 ALA A CA 1
ATOM 1638 C C . ALA A 1 211 ? 62.297 -34.031 -42.489 1.00 28.52 211 ALA A C 1
ATOM 1640 O O . ALA A 1 211 ? 62.075 -32.957 -41.937 1.00 28.52 211 ALA A O 1
ATOM 1641 N N . GLU A 1 212 ? 62.699 -35.124 -41.831 1.00 31.16 212 GLU A N 1
ATOM 1642 C CA . GLU A 1 212 ? 63.137 -35.222 -40.431 1.00 31.16 212 GLU A CA 1
ATOM 1643 C C . GLU A 1 212 ? 64.680 -35.098 -40.348 1.00 31.16 212 GLU A C 1
ATOM 1645 O O . GLU A 1 212 ? 65.355 -35.159 -41.375 1.00 31.16 212 GLU A O 1
ATOM 1650 N N . ASP A 1 213 ? 65.222 -34.978 -39.128 1.00 31.14 213 ASP A N 1
ATOM 1651 C CA . ASP A 1 213 ? 66.659 -34.986 -38.772 1.00 31.14 213 ASP A CA 1
ATOM 1652 C C . ASP A 1 213 ? 67.577 -33.894 -39.381 1.00 31.14 213 ASP A C 1
ATOM 1654 O O . ASP A 1 213 ? 68.233 -34.107 -40.396 1.00 31.14 213 ASP A O 1
ATOM 1658 N N . GLU A 1 214 ? 67.723 -32.758 -38.676 1.00 30.08 214 GLU A N 1
ATOM 1659 C CA . GLU A 1 214 ? 69.017 -32.241 -38.150 1.00 30.08 214 GLU A CA 1
ATOM 1660 C C . GLU A 1 214 ? 68.841 -30.858 -37.467 1.00 30.08 214 GLU A C 1
ATOM 1662 O O . GLU A 1 214 ? 68.833 -29.813 -38.116 1.00 30.08 214 GLU A O 1
ATOM 1667 N N . ILE A 1 215 ? 68.761 -30.832 -36.127 1.00 37.50 215 ILE A N 1
ATOM 1668 C CA . ILE A 1 215 ? 69.016 -29.625 -35.314 1.00 37.50 215 ILE A CA 1
ATOM 1669 C C . ILE A 1 215 ? 70.211 -29.927 -34.402 1.00 37.50 215 ILE A C 1
ATOM 1671 O O . ILE A 1 215 ? 70.078 -30.645 -33.413 1.00 37.50 215 ILE A O 1
ATOM 1675 N N . ASP A 1 216 ? 71.376 -29.368 -34.727 1.00 39.44 216 ASP A N 1
ATOM 1676 C CA . ASP A 1 216 ? 72.619 -29.499 -33.954 1.00 39.44 216 ASP A CA 1
ATOM 1677 C C . ASP A 1 216 ? 73.278 -28.121 -33.731 1.00 39.44 216 ASP A C 1
ATOM 1679 O O . ASP A 1 216 ? 72.978 -27.143 -34.418 1.00 39.44 216 ASP A O 1
ATOM 1683 N N . GLY A 1 217 ? 74.235 -28.042 -32.801 1.00 32.59 217 GLY A N 1
ATOM 1684 C CA . GLY A 1 217 ? 75.376 -27.149 -33.018 1.00 32.59 217 GLY A CA 1
ATOM 1685 C C . GLY A 1 217 ? 75.584 -25.958 -32.080 1.00 32.59 217 GLY A C 1
ATOM 1686 O O . GLY A 1 217 ? 76.410 -25.106 -32.411 1.00 32.59 217 GLY A O 1
ATOM 1687 N N . ARG A 1 218 ? 74.954 -25.878 -30.896 1.00 41.22 218 ARG A N 1
ATOM 1688 C CA . ARG A 1 218 ? 75.457 -25.003 -29.803 1.00 41.22 218 ARG A CA 1
ATOM 1689 C C . ARG A 1 218 ? 75.592 -25.704 -28.450 1.00 41.22 218 ARG A C 1
ATOM 1691 O O . ARG A 1 218 ? 74.784 -25.558 -27.541 1.00 41.22 218 ARG A O 1
ATOM 1698 N N . GLN A 1 219 ? 76.712 -26.413 -28.331 1.00 33.09 219 GLN A N 1
ATOM 1699 C CA . GLN A 1 219 ? 77.325 -26.839 -27.070 1.00 33.09 219 GLN A CA 1
ATOM 1700 C C . GLN A 1 219 ? 77.551 -25.642 -26.124 1.00 33.09 219 GLN A C 1
ATOM 1702 O O . GLN A 1 219 ? 77.882 -24.555 -26.598 1.00 33.09 219 GLN A O 1
ATOM 1707 N N . GLY A 1 220 ? 77.490 -25.850 -24.800 1.00 35.94 220 GLY A N 1
ATOM 1708 C CA . GLY A 1 220 ? 78.026 -24.855 -23.853 1.00 35.94 220 GLY A CA 1
ATOM 1709 C C . GLY A 1 220 ? 77.376 -24.702 -22.475 1.00 35.94 220 GLY A C 1
ATOM 1710 O O . GLY A 1 220 ? 77.691 -23.722 -21.806 1.00 35.94 220 GLY A O 1
ATOM 1711 N N . VAL A 1 221 ? 76.500 -25.605 -22.013 1.00 35.41 221 VAL A N 1
ATOM 1712 C CA . VAL A 1 221 ? 76.000 -25.531 -20.625 1.00 35.41 221 VAL A CA 1
ATOM 1713 C C . VAL A 1 221 ? 77.141 -25.852 -19.654 1.00 35.41 221 VAL A C 1
ATOM 1715 O O . VAL A 1 221 ? 77.608 -26.989 -19.585 1.00 35.41 221 VAL A O 1
ATOM 1718 N N . ALA A 1 222 ? 77.597 -24.845 -18.910 1.00 38.38 222 ALA A N 1
ATOM 1719 C CA . ALA A 1 222 ? 78.583 -25.014 -17.851 1.00 38.38 222 ALA A CA 1
ATOM 1720 C C . ALA A 1 222 ? 77.917 -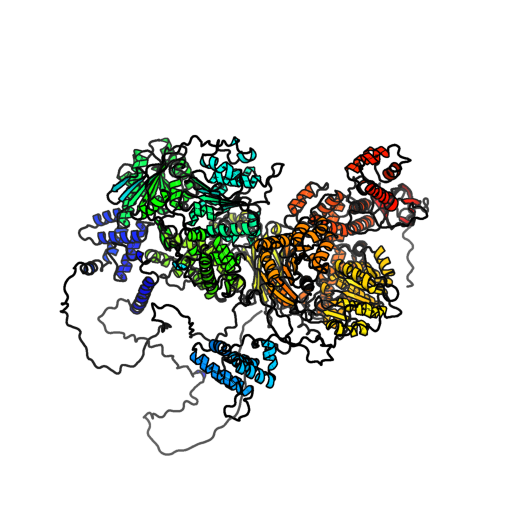25.651 -16.623 1.00 38.38 222 ALA A C 1
ATOM 1722 O O . ALA A 1 222 ? 77.176 -24.993 -15.895 1.00 38.38 222 ALA A O 1
ATOM 1723 N N . VAL A 1 223 ? 78.176 -26.940 -16.401 1.00 32.69 223 VAL A N 1
ATOM 1724 C CA . VAL A 1 223 ? 77.728 -27.649 -15.196 1.00 32.69 223 VAL A CA 1
ATOM 1725 C C . VAL A 1 223 ? 78.742 -27.385 -14.081 1.00 32.69 223 VAL A C 1
ATOM 1727 O O . VAL A 1 223 ? 79.750 -28.087 -13.982 1.00 32.69 223 VAL A O 1
ATOM 1730 N N . ASN A 1 224 ? 78.513 -26.343 -13.276 1.00 36.88 224 ASN A N 1
ATOM 1731 C CA . ASN A 1 224 ? 79.327 -26.093 -12.085 1.00 36.88 224 ASN A CA 1
ATOM 1732 C C . ASN A 1 224 ? 78.955 -27.111 -11.000 1.00 36.88 224 ASN A C 1
ATOM 1734 O O . ASN A 1 224 ? 77.894 -27.021 -10.388 1.00 36.88 224 ASN A O 1
ATOM 1738 N N . PHE A 1 225 ? 79.841 -28.080 -10.778 1.00 33.88 225 PHE A N 1
ATOM 1739 C CA . PHE A 1 225 ? 79.840 -28.916 -9.583 1.00 33.88 225 PHE A CA 1
ATOM 1740 C C . PHE A 1 225 ? 80.708 -28.221 -8.527 1.00 33.88 225 PHE A C 1
ATOM 1742 O O . PHE A 1 225 ? 81.925 -28.406 -8.510 1.00 33.88 225 PHE A O 1
ATOM 1749 N N . GLU A 1 226 ? 80.089 -27.387 -7.695 1.00 35.72 226 GLU A N 1
ATOM 1750 C CA . GLU A 1 226 ? 80.721 -26.781 -6.519 1.00 35.72 226 GLU A CA 1
ATOM 1751 C C . GLU A 1 226 ? 79.930 -27.193 -5.272 1.00 35.72 226 GLU A C 1
ATOM 1753 O O . GLU A 1 226 ? 78.741 -26.900 -5.153 1.00 35.72 226 GLU A O 1
ATOM 1758 N N . ASP A 1 227 ? 80.594 -27.922 -4.373 1.00 34.41 227 ASP A N 1
ATOM 1759 C CA . ASP A 1 227 ? 80.021 -28.422 -3.123 1.00 34.41 227 ASP A CA 1
ATOM 1760 C C . ASP A 1 227 ? 80.055 -27.319 -2.040 1.00 34.41 227 ASP A C 1
ATOM 1762 O O . ASP A 1 227 ? 81.057 -27.175 -1.338 1.00 34.41 227 ASP A O 1
ATOM 1766 N N . GLU A 1 228 ? 78.970 -26.552 -1.871 1.00 36.03 228 GLU A N 1
ATOM 1767 C CA . GLU A 1 228 ? 78.765 -25.675 -0.698 1.00 36.03 228 GLU A CA 1
ATOM 1768 C C . GLU A 1 228 ? 77.426 -25.967 0.006 1.00 36.03 228 GLU A C 1
ATOM 1770 O O . GLU A 1 228 ? 76.416 -25.287 -0.179 1.00 36.03 228 GLU A O 1
ATOM 1775 N N . ASP A 1 229 ? 77.448 -27.001 0.850 1.00 35.94 229 ASP A N 1
ATOM 1776 C CA . ASP A 1 229 ? 76.480 -27.216 1.934 1.00 35.94 229 ASP A CA 1
ATOM 1777 C C . ASP A 1 229 ? 76.751 -26.269 3.137 1.00 35.94 229 ASP A C 1
ATOM 1779 O O . ASP A 1 229 ? 77.776 -25.594 3.204 1.00 35.94 229 ASP A O 1
ATOM 1783 N N . GLU A 1 230 ? 75.848 -26.266 4.130 1.00 34.81 230 GLU A N 1
ATOM 1784 C CA . GLU A 1 230 ? 75.922 -25.503 5.404 1.00 34.81 230 GLU A CA 1
ATOM 1785 C C . GLU A 1 230 ? 75.629 -23.976 5.340 1.00 34.81 230 GLU A C 1
ATOM 1787 O O . GLU A 1 230 ? 76.307 -23.151 5.954 1.00 34.81 230 GLU A O 1
ATOM 1792 N N . GLY A 1 231 ? 74.525 -23.593 4.677 1.00 33.50 231 GLY A N 1
ATOM 1793 C CA . GLY A 1 231 ? 74.086 -22.193 4.473 1.00 33.50 231 GLY A CA 1
ATOM 1794 C C . GLY A 1 231 ? 72.916 -21.634 5.320 1.00 33.50 231 GLY A C 1
ATOM 1795 O O . GLY A 1 231 ? 72.350 -20.620 4.931 1.00 33.50 231 GLY A O 1
ATOM 1796 N N . MET A 1 232 ? 72.542 -22.256 6.449 1.00 32.59 232 MET A N 1
ATOM 1797 C CA . MET A 1 232 ? 71.496 -21.827 7.420 1.00 32.59 232 MET A CA 1
ATOM 1798 C C . MET A 1 232 ? 70.069 -21.547 6.876 1.00 32.59 232 MET A C 1
ATOM 1800 O O . MET A 1 232 ? 69.773 -20.499 6.307 1.00 32.59 232 MET A O 1
ATOM 1804 N N . VAL A 1 233 ? 69.124 -22.443 7.189 1.00 32.84 233 VAL A N 1
ATOM 1805 C CA . VAL A 1 233 ? 67.698 -22.328 6.816 1.00 32.84 233 VAL A CA 1
ATOM 1806 C C . VAL A 1 233 ? 67.037 -21.065 7.392 1.00 32.84 233 VAL A C 1
ATOM 1808 O O . VAL A 1 233 ? 66.931 -20.916 8.607 1.00 32.84 233 VAL A O 1
ATOM 1811 N N . ASN A 1 234 ? 66.522 -20.203 6.510 1.00 33.84 234 ASN A N 1
ATOM 1812 C CA . ASN A 1 234 ? 65.488 -19.200 6.796 1.00 33.84 234 ASN A CA 1
ATOM 1813 C C . ASN A 1 234 ? 64.707 -18.906 5.504 1.00 33.84 234 ASN A C 1
ATOM 1815 O O . ASN A 1 234 ? 65.099 -18.061 4.699 1.00 33.84 234 ASN A O 1
ATOM 1819 N N . VAL A 1 235 ? 63.614 -19.640 5.283 1.00 33.78 235 VAL A N 1
ATOM 1820 C CA . VAL A 1 235 ? 62.740 -19.464 4.114 1.00 33.78 235 VAL A CA 1
ATOM 1821 C C . VAL A 1 235 ? 61.850 -18.241 4.328 1.00 33.78 235 VAL A C 1
ATOM 1823 O O . VAL A 1 235 ? 60.929 -18.277 5.137 1.00 33.78 235 VAL A O 1
ATOM 1826 N N . VAL A 1 236 ? 62.096 -17.164 3.580 1.00 35.81 236 VAL A N 1
ATOM 1827 C CA . VAL A 1 236 ? 61.202 -15.994 3.538 1.00 35.81 236 VAL A CA 1
ATOM 1828 C C . VAL A 1 236 ? 60.142 -16.220 2.453 1.00 35.81 236 VAL A C 1
ATOM 1830 O O . VAL A 1 236 ? 60.274 -15.741 1.329 1.00 35.81 236 VAL A O 1
ATOM 1833 N N . ARG A 1 237 ? 59.101 -16.993 2.792 1.00 30.50 237 ARG A N 1
ATOM 1834 C CA . ARG A 1 237 ? 57.841 -17.113 2.031 1.00 30.50 237 ARG A CA 1
ATOM 1835 C C . ARG A 1 237 ? 56.781 -16.334 2.816 1.00 30.50 237 ARG A C 1
ATOM 1837 O O . ARG A 1 237 ? 56.058 -16.919 3.608 1.00 30.50 237 ARG A O 1
ATOM 1844 N N . ASP A 1 238 ? 56.793 -15.010 2.658 1.00 31.61 238 ASP A N 1
ATOM 1845 C CA . ASP A 1 238 ? 56.106 -14.050 3.545 1.00 31.61 238 ASP A CA 1
ATOM 1846 C C . ASP A 1 238 ? 55.166 -13.109 2.753 1.00 31.61 238 ASP A C 1
ATOM 1848 O O . ASP A 1 238 ? 55.161 -11.891 2.912 1.00 31.61 238 ASP A O 1
ATOM 1852 N N . GLU A 1 239 ? 54.384 -13.705 1.847 1.00 38.34 239 GLU A N 1
ATOM 1853 C CA . GLU A 1 239 ? 53.071 -13.202 1.418 1.00 38.34 239 GLU A CA 1
ATOM 1854 C C . GLU A 1 239 ? 52.067 -14.338 1.682 1.00 38.34 239 GLU A C 1
ATOM 1856 O O . GLU A 1 239 ? 52.304 -15.478 1.278 1.00 38.34 239 GLU A O 1
ATOM 1861 N N . SER A 1 240 ? 50.978 -14.055 2.401 1.00 31.22 240 SER A N 1
ATOM 1862 C CA . SER A 1 240 ? 49.993 -15.056 2.834 1.00 31.22 240 SER A CA 1
ATOM 1863 C C . SER A 1 240 ? 49.094 -15.488 1.669 1.00 31.22 240 SER A C 1
ATOM 1865 O O . SER A 1 240 ? 48.057 -14.875 1.418 1.00 31.22 240 SER A O 1
ATOM 1867 N N . SER A 1 241 ? 49.514 -16.520 0.934 1.00 32.25 241 SER A N 1
ATOM 1868 C CA . SER A 1 241 ? 48.742 -17.121 -0.157 1.00 32.25 241 SER A CA 1
ATOM 1869 C C . SER A 1 241 ? 47.993 -18.373 0.310 1.00 32.25 241 SER A C 1
ATOM 1871 O O . SER A 1 241 ? 48.556 -19.469 0.298 1.00 32.25 241 SER A O 1
ATOM 1873 N N . GLU A 1 242 ? 46.719 -18.213 0.657 1.00 32.31 242 GLU A N 1
ATOM 1874 C CA . GLU A 1 242 ? 45.741 -19.303 0.794 1.00 32.31 242 GLU A CA 1
ATOM 1875 C C . GLU A 1 242 ? 45.323 -19.797 -0.615 1.00 32.31 242 GLU A C 1
ATOM 1877 O O . GLU A 1 242 ? 44.208 -19.570 -1.070 1.00 32.31 242 GLU A O 1
ATOM 1882 N N . GLU A 1 243 ? 46.266 -20.400 -1.355 1.00 29.03 243 GLU A N 1
ATOM 1883 C CA . GLU A 1 243 ? 46.071 -20.987 -2.703 1.00 29.03 243 GLU A CA 1
ATOM 1884 C C . GLU A 1 243 ? 46.849 -22.321 -2.868 1.00 29.03 243 GLU A C 1
ATOM 1886 O O . GLU A 1 243 ? 47.560 -22.538 -3.851 1.00 29.03 243 GLU A O 1
ATOM 1891 N N . GLU A 1 244 ? 46.718 -23.217 -1.891 1.00 27.11 244 GLU A N 1
ATOM 1892 C CA . GLU A 1 244 ? 46.950 -24.671 -1.983 1.00 27.11 244 GLU A CA 1
ATOM 1893 C C . GLU A 1 244 ? 45.720 -25.272 -1.247 1.00 27.11 244 GLU A C 1
ATOM 1895 O O . GLU A 1 244 ? 45.549 -24.972 -0.069 1.00 27.11 244 GLU A O 1
ATOM 1900 N N . ASP A 1 245 ? 44.737 -25.959 -1.850 1.00 28.05 245 ASP A N 1
ATOM 1901 C CA . ASP A 1 245 ? 44.669 -26.647 -3.151 1.00 28.05 245 ASP A CA 1
ATOM 1902 C C . ASP A 1 245 ? 43.468 -26.244 -4.040 1.00 28.05 245 ASP A C 1
ATOM 1904 O O . ASP A 1 245 ? 42.379 -25.959 -3.544 1.00 28.05 245 ASP A O 1
ATOM 1908 N N . ASN A 1 246 ? 43.652 -26.315 -5.369 1.00 27.33 246 ASN A N 1
ATOM 1909 C CA . ASN A 1 246 ? 42.701 -26.885 -6.350 1.00 27.33 246 ASN A CA 1
ATOM 1910 C C . ASN A 1 246 ? 43.260 -26.744 -7.781 1.00 27.33 246 ASN A C 1
ATOM 1912 O O . ASN A 1 246 ? 43.153 -25.688 -8.410 1.00 27.33 246 ASN A O 1
ATOM 1916 N N . ALA A 1 247 ? 43.870 -27.811 -8.301 1.00 26.30 247 ALA A N 1
ATOM 1917 C CA . ALA A 1 247 ? 44.368 -27.865 -9.673 1.00 26.30 247 ALA A CA 1
ATOM 1918 C C . ALA A 1 247 ? 44.446 -29.312 -10.190 1.00 26.30 247 ALA A C 1
ATOM 1920 O O . ALA A 1 247 ? 45.531 -29.879 -10.223 1.00 26.30 247 ALA A O 1
ATOM 1921 N N . ASP A 1 248 ? 43.296 -29.881 -10.562 1.00 28.19 248 ASP A N 1
ATOM 1922 C CA . ASP A 1 248 ? 43.116 -30.783 -11.716 1.00 28.19 248 ASP A CA 1
ATOM 1923 C C . ASP A 1 248 ? 41.631 -31.195 -11.817 1.00 28.19 248 ASP A C 1
ATOM 1925 O O . ASP A 1 248 ? 41.105 -31.809 -10.896 1.00 28.19 248 ASP A O 1
ATOM 1929 N N . ASP A 1 249 ? 40.955 -30.803 -12.906 1.00 29.34 249 ASP A N 1
ATOM 1930 C CA . ASP A 1 249 ? 40.114 -31.685 -13.745 1.00 29.34 249 ASP A CA 1
ATOM 1931 C C . ASP A 1 249 ? 39.380 -30.876 -14.841 1.00 29.34 249 ASP A C 1
ATOM 1933 O O . ASP A 1 249 ? 38.532 -30.023 -14.574 1.00 29.34 249 ASP A O 1
ATOM 1937 N N . GLU A 1 250 ? 39.687 -31.191 -16.102 1.00 26.52 250 GLU A N 1
ATOM 1938 C CA . GLU A 1 250 ? 38.801 -30.963 -17.253 1.00 26.52 250 GLU A CA 1
ATOM 1939 C C . GLU A 1 250 ? 38.188 -32.321 -17.663 1.00 26.52 250 GLU A C 1
ATOM 1941 O O . GLU A 1 250 ? 38.819 -33.366 -17.516 1.00 26.52 250 GLU A O 1
ATOM 1946 N N . ASP A 1 251 ? 36.973 -32.305 -18.220 1.00 28.69 251 ASP A N 1
ATOM 1947 C CA . ASP A 1 251 ? 36.280 -33.450 -18.839 1.00 28.69 251 ASP A CA 1
ATOM 1948 C C . ASP A 1 251 ? 36.015 -34.715 -17.983 1.00 28.69 251 ASP A C 1
ATOM 1950 O O . ASP A 1 251 ? 36.617 -35.779 -18.187 1.00 28.69 251 ASP A O 1
ATOM 1954 N N . ARG A 1 252 ? 34.922 -34.690 -17.196 1.00 24.77 252 ARG A N 1
ATOM 1955 C CA . ARG A 1 252 ? 34.043 -35.873 -17.045 1.00 24.77 252 ARG A CA 1
ATOM 1956 C C . ARG A 1 252 ? 32.585 -35.571 -16.698 1.00 24.77 252 ARG A C 1
ATOM 1958 O O . ARG A 1 252 ? 32.249 -34.550 -16.113 1.00 24.77 252 ARG A O 1
ATOM 1965 N N . SER A 1 253 ? 31.723 -36.493 -17.121 1.00 26.22 253 SER A N 1
ATOM 1966 C CA . SER A 1 253 ? 30.264 -36.460 -16.991 1.00 26.22 253 SER A CA 1
ATOM 1967 C C . SER A 1 253 ? 29.761 -37.190 -15.743 1.00 26.22 253 SER A C 1
ATOM 1969 O O . SER A 1 253 ? 30.289 -38.252 -15.424 1.00 26.22 253 SER A O 1
ATOM 1971 N N . ASP A 1 254 ? 28.661 -36.685 -15.177 1.00 27.73 254 ASP A N 1
ATOM 1972 C CA . ASP A 1 254 ? 27.711 -37.358 -14.276 1.00 27.73 254 ASP A CA 1
ATOM 1973 C C . ASP A 1 254 ? 28.271 -38.099 -13.044 1.00 27.73 254 ASP A C 1
ATOM 1975 O O . ASP A 1 254 ? 28.636 -39.270 -13.127 1.00 27.73 254 ASP A O 1
ATOM 1979 N N . VAL A 1 255 ? 28.183 -37.458 -11.867 1.00 25.25 255 VAL A N 1
ATOM 1980 C CA . VAL A 1 255 ? 27.481 -37.939 -10.646 1.00 25.25 255 VAL A CA 1
ATOM 1981 C C . VAL A 1 255 ? 27.674 -36.920 -9.502 1.00 25.25 255 VAL A C 1
ATOM 1983 O O . VAL A 1 255 ? 28.612 -36.129 -9.517 1.00 25.25 255 VAL A O 1
ATOM 1986 N N . ASN A 1 256 ? 26.751 -36.897 -8.533 1.00 28.61 256 ASN A N 1
ATOM 1987 C CA . ASN A 1 256 ? 26.837 -36.054 -7.334 1.00 28.61 256 ASN A CA 1
ATOM 1988 C C . ASN A 1 256 ? 28.043 -36.415 -6.452 1.00 28.61 256 ASN A C 1
ATOM 1990 O O . ASN A 1 256 ? 28.190 -37.583 -6.109 1.00 28.61 256 ASN A O 1
ATOM 1994 N N . GLU A 1 257 ? 28.726 -35.407 -5.909 1.00 24.06 257 GLU A N 1
ATOM 1995 C CA . GLU A 1 257 ? 28.860 -35.247 -4.452 1.00 24.06 257 GLU A CA 1
ATOM 1996 C C . GLU A 1 257 ? 29.227 -33.793 -4.099 1.00 24.06 257 GLU A C 1
ATOM 1998 O O . GLU A 1 257 ? 29.514 -32.985 -4.984 1.00 24.06 257 GLU A O 1
ATOM 2003 N N . ALA A 1 258 ? 29.113 -33.428 -2.820 1.00 35.00 258 ALA A N 1
ATOM 2004 C CA . ALA A 1 258 ? 29.441 -32.098 -2.303 1.00 35.00 258 ALA A CA 1
ATOM 2005 C C . ALA A 1 258 ? 30.681 -32.180 -1.400 1.00 35.00 258 ALA A C 1
ATOM 2007 O O . ALA A 1 258 ? 30.921 -33.220 -0.792 1.00 35.00 258 ALA A O 1
ATOM 2008 N N . ALA A 1 259 ? 31.437 -31.086 -1.289 1.00 27.23 259 ALA A N 1
ATOM 2009 C CA . ALA A 1 259 ? 32.615 -30.998 -0.429 1.00 27.23 259 ALA A CA 1
ATOM 2010 C C . ALA A 1 259 ? 32.687 -29.639 0.288 1.00 27.23 259 ALA A C 1
ATOM 2012 O O . ALA A 1 259 ? 32.303 -28.611 -0.273 1.00 27.23 259 ALA A O 1
ATOM 2013 N N . GLU A 1 260 ? 33.188 -29.664 1.522 1.00 26.58 260 GLU A N 1
ATOM 2014 C CA . GLU A 1 260 ? 33.370 -28.522 2.426 1.00 26.58 260 GLU A CA 1
ATOM 2015 C C . GLU A 1 260 ? 34.865 -28.316 2.755 1.00 26.58 260 GLU A C 1
ATOM 2017 O O . GLU A 1 260 ? 35.695 -29.182 2.480 1.00 26.58 260 GLU A O 1
ATOM 2022 N N . GLY A 1 261 ? 35.195 -27.173 3.366 1.00 27.28 261 GLY A N 1
ATOM 2023 C CA . GLY A 1 261 ? 36.546 -26.778 3.801 1.00 27.28 261 GLY A CA 1
ATOM 2024 C C . GLY A 1 261 ? 36.809 -25.294 3.494 1.00 27.28 261 GLY A C 1
ATOM 2025 O O . GLY A 1 261 ? 36.553 -24.856 2.375 1.00 27.28 261 GLY A O 1
ATOM 2026 N N . GLY A 1 262 ? 37.253 -24.427 4.411 1.00 26.70 262 GLY A N 1
ATOM 2027 C CA . GLY A 1 262 ? 37.709 -24.626 5.799 1.00 26.70 262 GLY A CA 1
ATOM 2028 C C . GLY A 1 262 ? 39.244 -24.676 5.892 1.00 26.70 262 GLY A C 1
ATOM 2029 O O . GLY A 1 262 ? 39.852 -25.453 5.167 1.00 26.70 262 GLY A O 1
ATOM 2030 N N . GLU A 1 263 ? 39.939 -23.887 6.722 1.00 25.59 263 GLU A N 1
ATOM 2031 C CA . GLU A 1 263 ? 39.511 -22.861 7.697 1.00 25.59 263 GLU A CA 1
ATOM 2032 C C . GLU A 1 263 ? 40.621 -21.811 7.929 1.00 25.59 263 GLU A C 1
ATOM 2034 O O . GLU A 1 263 ? 41.800 -22.149 7.837 1.00 25.59 263 GLU A O 1
ATOM 2039 N N . ALA A 1 264 ? 40.258 -20.578 8.330 1.00 24.84 264 ALA A N 1
ATOM 2040 C CA . ALA A 1 264 ? 41.169 -19.603 8.969 1.00 24.84 264 ALA A CA 1
ATOM 2041 C C . ALA A 1 264 ? 40.432 -18.431 9.687 1.00 24.84 264 ALA A C 1
ATOM 2043 O O . ALA A 1 264 ? 40.869 -17.280 9.620 1.00 24.84 264 ALA A O 1
ATOM 2044 N N . GLY A 1 265 ? 39.286 -18.673 10.347 1.00 26.39 265 GLY A N 1
ATOM 2045 C CA . GLY A 1 265 ? 38.398 -17.612 10.870 1.00 26.39 265 GLY A CA 1
ATOM 2046 C C . GLY A 1 265 ? 38.094 -17.705 12.372 1.00 26.39 265 GLY A C 1
ATOM 2047 O O . GLY A 1 265 ? 37.449 -18.645 12.810 1.00 26.39 265 GLY A O 1
ATOM 2048 N N . GLN A 1 266 ? 38.532 -16.711 13.151 1.00 25.30 266 GLN A N 1
ATOM 2049 C CA . GLN A 1 266 ? 38.416 -16.660 14.620 1.00 25.30 266 GLN A CA 1
ATOM 2050 C C . GLN A 1 266 ? 36.978 -16.570 15.162 1.00 25.30 266 GLN A C 1
ATOM 2052 O O . GLN A 1 266 ? 36.202 -15.739 14.689 1.00 25.30 266 GLN A O 1
ATOM 2057 N N . ASP A 1 267 ? 36.723 -17.273 16.272 1.00 23.14 267 ASP A N 1
ATOM 2058 C CA . ASP A 1 267 ? 35.938 -16.845 17.447 1.00 23.14 267 ASP A CA 1
ATOM 2059 C C . ASP A 1 267 ? 34.763 -15.880 17.202 1.00 23.14 267 ASP A C 1
ATOM 2061 O O . ASP A 1 267 ? 34.653 -14.812 17.820 1.00 23.14 267 ASP A O 1
ATOM 2065 N N . ARG A 1 268 ? 33.826 -16.273 16.337 1.00 24.44 268 ARG A N 1
ATOM 2066 C CA . ARG A 1 268 ? 32.475 -15.709 16.320 1.00 24.44 268 ARG A CA 1
ATOM 2067 C C . ARG A 1 268 ? 31.454 -16.828 16.283 1.00 24.44 268 ARG A C 1
ATOM 2069 O O . ARG A 1 268 ? 31.339 -17.539 15.295 1.00 24.44 268 ARG A O 1
ATOM 2076 N N . VAL A 1 269 ? 30.698 -16.933 17.374 1.00 24.84 269 VAL A N 1
ATOM 2077 C CA . VAL A 1 269 ? 29.482 -17.743 17.442 1.00 24.84 269 VAL A CA 1
ATOM 2078 C C . VAL A 1 269 ? 28.539 -17.248 16.347 1.00 24.84 269 VAL A C 1
ATOM 2080 O O . VAL A 1 269 ? 28.071 -16.109 16.408 1.00 24.84 269 VAL A O 1
ATOM 2083 N N . GLU A 1 270 ? 28.269 -18.083 15.345 1.00 23.67 270 GLU A N 1
ATOM 2084 C CA . GLU A 1 270 ? 27.232 -17.810 14.351 1.00 23.67 270 GLU A CA 1
ATOM 2085 C C . GLU A 1 270 ? 25.847 -18.042 14.974 1.00 23.67 270 GLU A C 1
ATOM 2087 O O . GLU A 1 270 ? 25.162 -19.022 14.684 1.00 23.67 270 GLU A O 1
ATOM 2092 N N . GLU A 1 271 ? 25.412 -17.116 15.839 1.00 22.67 271 GLU A N 1
ATOM 2093 C CA . GLU A 1 271 ? 23.996 -16.992 16.196 1.00 22.67 271 GLU A CA 1
ATOM 2094 C C . GLU A 1 271 ? 23.200 -16.531 14.968 1.00 22.67 271 GLU A C 1
ATOM 2096 O O . GLU A 1 271 ? 22.976 -15.343 14.752 1.00 22.67 271 GLU A O 1
ATOM 2101 N N . ASP A 1 272 ? 22.820 -17.511 14.149 1.00 23.81 272 ASP A N 1
ATOM 2102 C CA . ASP A 1 272 ? 21.541 -17.656 13.443 1.00 23.81 272 ASP A CA 1
ATOM 2103 C C . ASP A 1 272 ? 20.876 -16.361 12.915 1.00 23.81 272 ASP A C 1
ATOM 2105 O O . ASP A 1 272 ? 19.662 -16.170 12.966 1.00 23.81 272 ASP A O 1
ATOM 2109 N N . ALA A 1 273 ? 21.675 -15.471 12.315 1.00 24.12 273 ALA A N 1
ATOM 2110 C CA . ALA A 1 273 ? 21.205 -14.304 11.558 1.00 24.12 273 ALA A CA 1
ATOM 2111 C C . ALA A 1 273 ? 20.606 -14.690 10.183 1.00 24.12 273 ALA A C 1
ATOM 2113 O O . ALA A 1 273 ? 20.310 -13.831 9.338 1.00 24.12 273 ALA A O 1
ATOM 2114 N N . GLY A 1 274 ? 20.412 -15.993 9.951 1.00 23.58 274 GLY A N 1
ATOM 2115 C CA . GLY A 1 274 ? 19.597 -16.540 8.881 1.00 23.58 274 GLY A CA 1
ATOM 2116 C C . GLY A 1 274 ? 18.131 -16.204 9.125 1.00 23.58 274 GLY A C 1
ATOM 2117 O O . GLY A 1 274 ? 17.411 -16.981 9.740 1.00 23.58 274 GLY A O 1
ATOM 2118 N N . LEU A 1 275 ? 17.697 -15.043 8.617 1.00 28.14 275 LEU A N 1
ATOM 2119 C CA . LEU A 1 275 ? 16.315 -14.554 8.693 1.00 28.14 275 LEU A CA 1
ATOM 2120 C C . LEU A 1 275 ? 15.299 -15.697 8.573 1.00 28.14 275 LEU A C 1
ATOM 2122 O O . LEU A 1 275 ? 15.133 -16.300 7.503 1.00 28.14 275 LEU A O 1
ATOM 2126 N N . ALA A 1 276 ? 14.575 -15.937 9.669 1.00 28.33 276 ALA A N 1
ATOM 2127 C CA . ALA A 1 276 ? 13.473 -16.888 9.758 1.00 28.33 276 ALA A CA 1
ATOM 2128 C C . ALA A 1 276 ? 12.222 -16.375 9.012 1.00 28.33 276 ALA A C 1
ATOM 2130 O O . ALA A 1 276 ? 11.108 -16.373 9.540 1.00 28.33 276 ALA A O 1
ATOM 2131 N N . ASP A 1 277 ? 12.411 -15.976 7.747 1.00 31.39 277 ASP A N 1
ATOM 2132 C CA . ASP A 1 277 ? 11.407 -15.587 6.749 1.00 31.39 277 ASP A CA 1
ATOM 2133 C C . ASP A 1 277 ? 10.578 -16.811 6.310 1.00 31.39 277 ASP A C 1
ATOM 2135 O O . ASP A 1 277 ? 10.413 -17.122 5.127 1.00 31.39 277 ASP A O 1
ATOM 2139 N N . SER A 1 278 ? 10.105 -17.596 7.272 1.00 29.64 278 SER A N 1
ATOM 2140 C CA . SER A 1 278 ? 8.925 -18.421 7.102 1.00 29.64 278 SER A CA 1
ATOM 2141 C C . SER A 1 278 ? 7.710 -17.497 7.210 1.00 29.64 278 SER A C 1
ATOM 2143 O O . SER A 1 278 ? 7.145 -17.309 8.289 1.00 29.64 278 SER A O 1
ATOM 2145 N N . ASP A 1 279 ? 7.263 -16.953 6.073 1.00 35.62 279 ASP A N 1
ATOM 2146 C CA . ASP A 1 279 ? 5.946 -16.290 5.962 1.00 35.62 279 ASP A CA 1
ATOM 2147 C C . ASP A 1 279 ? 4.778 -17.255 6.269 1.00 35.62 279 ASP A C 1
ATOM 2149 O O . ASP A 1 279 ? 3.634 -16.839 6.435 1.00 35.62 279 ASP A O 1
ATOM 2153 N N . ALA A 1 280 ? 5.084 -18.551 6.387 1.00 32.12 280 ALA A N 1
ATOM 2154 C CA . ALA A 1 280 ? 4.246 -19.590 6.967 1.00 32.12 280 ALA A CA 1
ATOM 2155 C C . ALA A 1 280 ? 4.913 -20.224 8.207 1.00 32.12 280 ALA A C 1
ATOM 2157 O O . ALA A 1 280 ? 5.076 -21.441 8.279 1.00 32.12 280 ALA A O 1
ATOM 2158 N N . MET A 1 281 ? 5.314 -19.412 9.192 1.00 29.83 281 MET A N 1
ATOM 2159 C CA . MET A 1 281 ? 5.614 -19.926 10.532 1.00 29.83 281 MET A CA 1
ATOM 2160 C C . MET A 1 281 ? 4.304 -20.444 11.139 1.00 29.83 281 MET A C 1
ATOM 2162 O O . MET A 1 281 ? 3.372 -19.669 11.365 1.00 29.83 281 MET A O 1
ATOM 2166 N N . VAL A 1 282 ? 4.202 -21.758 11.338 1.00 33.09 282 VAL A N 1
ATOM 2167 C CA . VAL A 1 282 ? 3.057 -22.379 12.014 1.00 33.09 282 VAL A CA 1
ATOM 2168 C C . VAL A 1 282 ? 3.231 -22.139 13.508 1.00 33.09 282 VAL A C 1
ATOM 2170 O O . VAL A 1 282 ? 4.065 -22.783 14.140 1.00 33.09 282 VAL A O 1
ATOM 2173 N N . ILE A 1 283 ? 2.481 -21.190 14.073 1.00 30.81 283 ILE A N 1
ATOM 2174 C CA . ILE A 1 283 ? 2.439 -21.020 15.527 1.00 30.81 283 ILE A CA 1
ATOM 2175 C C . ILE A 1 283 ? 1.522 -22.119 16.066 1.00 30.81 283 ILE A C 1
ATOM 2177 O O . ILE A 1 283 ? 0.295 -22.002 16.032 1.00 30.81 283 ILE A O 1
ATOM 2181 N N . ASP A 1 284 ? 2.133 -23.216 16.507 1.00 28.27 284 ASP A N 1
ATOM 2182 C CA . ASP A 1 284 ? 1.432 -24.372 17.054 1.00 28.27 284 ASP A CA 1
ATOM 2183 C C . ASP A 1 284 ? 0.961 -24.042 18.481 1.00 28.27 284 ASP A C 1
ATOM 2185 O O . ASP A 1 284 ? 1.674 -24.252 19.458 1.00 28.27 284 ASP A O 1
ATOM 2189 N N . ILE A 1 285 ? -0.236 -23.449 18.603 1.00 33.03 285 ILE A N 1
ATOM 2190 C CA . ILE A 1 285 ? -0.796 -23.008 19.891 1.00 33.03 285 ILE A CA 1
ATOM 2191 C C . ILE A 1 285 ? -1.283 -24.220 20.702 1.00 33.03 285 ILE A C 1
ATOM 2193 O O . ILE A 1 285 ? -2.473 -24.533 20.789 1.00 33.03 285 ILE A O 1
ATOM 2197 N N . ALA A 1 286 ? -0.319 -24.888 21.323 1.00 25.53 286 ALA A N 1
ATOM 2198 C CA . ALA A 1 286 ? -0.466 -25.739 22.491 1.00 25.53 286 ALA A CA 1
ATOM 2199 C C . ALA A 1 286 ? 0.553 -25.254 23.539 1.00 25.53 286 ALA A C 1
ATOM 2201 O O . ALA A 1 286 ? 1.675 -24.920 23.164 1.00 25.53 286 ALA A O 1
ATOM 2202 N N . PRO A 1 287 ? 0.201 -25.168 24.833 1.00 26.22 287 PRO A N 1
ATOM 2203 C CA . PRO A 1 287 ? 1.144 -24.701 25.840 1.00 26.22 287 PRO A CA 1
ATOM 2204 C C . PRO A 1 287 ? 2.239 -25.756 26.088 1.00 26.22 287 PRO A C 1
ATOM 2206 O O . PRO A 1 287 ? 1.900 -26.864 26.514 1.00 26.22 287 PRO A O 1
ATOM 2209 N N . PRO A 1 288 ? 3.535 -25.442 25.900 1.00 25.84 288 PRO A N 1
ATOM 2210 C CA . PRO A 1 288 ? 4.585 -26.170 26.597 1.00 25.84 288 PRO A CA 1
ATOM 2211 C C . PRO A 1 288 ? 4.464 -25.848 28.094 1.00 25.84 288 PRO A C 1
ATOM 2213 O O . PRO A 1 288 ? 4.235 -24.694 28.472 1.00 25.84 288 PRO A O 1
ATOM 2216 N N . ASP A 1 289 ? 4.581 -26.857 28.960 1.00 27.17 289 ASP A N 1
ATOM 2217 C CA . ASP A 1 289 ? 4.501 -26.654 30.411 1.00 27.17 289 ASP A CA 1
ATOM 2218 C C . ASP A 1 289 ? 5.570 -25.639 30.860 1.00 27.17 289 ASP A C 1
ATOM 2220 O O . ASP A 1 289 ? 6.767 -25.853 30.659 1.00 27.17 289 ASP A O 1
ATOM 2224 N N . GLU A 1 290 ? 5.159 -24.536 31.506 1.00 28.08 290 GLU A N 1
ATOM 2225 C CA . GLU A 1 290 ? 5.999 -23.339 31.746 1.00 28.08 290 GLU A CA 1
ATOM 2226 C C . GLU A 1 290 ? 7.196 -23.531 32.711 1.00 28.08 290 GLU A C 1
ATOM 2228 O O . GLU A 1 290 ? 7.791 -22.565 33.189 1.00 28.08 290 GLU A O 1
ATOM 2233 N N . LYS A 1 291 ? 7.587 -24.775 32.993 1.00 32.47 291 LYS A N 1
ATOM 2234 C CA . LYS A 1 291 ? 8.828 -25.134 33.692 1.00 32.47 291 LYS A CA 1
ATOM 2235 C C . LYS A 1 291 ? 9.996 -25.441 32.744 1.00 32.47 291 LYS A C 1
ATOM 2237 O O . LYS A 1 291 ? 11.125 -25.427 33.215 1.00 32.47 291 LYS A O 1
ATOM 2242 N N . ALA A 1 292 ? 9.745 -25.657 31.449 1.00 28.95 292 ALA A N 1
ATOM 2243 C CA . ALA A 1 292 ? 10.738 -26.129 30.473 1.00 28.95 292 ALA A CA 1
ATOM 2244 C C . ALA A 1 292 ? 11.424 -25.024 29.631 1.00 28.95 292 ALA A C 1
ATOM 2246 O O . ALA A 1 292 ? 12.123 -25.322 28.667 1.00 28.95 292 ALA A O 1
ATOM 2247 N N . LYS A 1 293 ? 11.271 -23.732 29.969 1.00 29.58 293 LYS A N 1
ATOM 2248 C CA . LYS A 1 293 ? 11.759 -22.585 29.155 1.00 29.58 293 LYS A CA 1
ATOM 2249 C C . LYS A 1 293 ? 13.294 -22.397 29.082 1.00 29.58 293 LYS A C 1
ATOM 2251 O O . LYS A 1 293 ? 13.764 -21.325 28.709 1.00 29.58 293 LYS A O 1
ATOM 2256 N N . SER A 1 294 ? 14.069 -23.431 29.407 1.00 37.09 294 SER A N 1
ATOM 2257 C CA . SER A 1 294 ? 15.502 -23.563 29.094 1.00 37.09 294 SER A CA 1
ATOM 2258 C C . SER A 1 294 ? 15.833 -24.751 28.173 1.00 37.09 294 SER A C 1
ATOM 2260 O O . SER A 1 294 ? 16.950 -24.814 27.680 1.00 37.09 294 SER A O 1
ATOM 2262 N N . GLU A 1 295 ? 14.888 -25.664 27.927 1.00 35.94 295 GLU A N 1
ATOM 2263 C CA . GLU A 1 295 ? 15.083 -26.935 27.195 1.00 35.94 295 GLU A CA 1
ATOM 2264 C C . GLU A 1 295 ? 14.664 -26.811 25.704 1.00 35.94 295 GLU A C 1
ATOM 2266 O O . GLU A 1 295 ? 15.132 -27.534 24.824 1.00 35.94 295 GLU A O 1
ATOM 2271 N N . GLU A 1 296 ? 13.822 -25.829 25.349 1.00 43.84 296 GLU A N 1
ATOM 2272 C CA . GLU A 1 296 ? 13.260 -25.715 23.987 1.00 43.84 296 GLU A CA 1
ATOM 2273 C C . GLU A 1 296 ? 14.274 -25.371 22.869 1.00 43.84 296 GLU A C 1
ATOM 2275 O O . GLU A 1 296 ? 13.993 -25.672 21.710 1.00 43.84 296 GLU A O 1
ATOM 2280 N N . LYS A 1 297 ? 15.475 -24.828 23.161 1.00 53.56 297 LYS A N 1
ATOM 2281 C CA . LYS A 1 297 ? 16.548 -24.669 22.136 1.00 53.56 297 LYS A CA 1
ATOM 2282 C C . LYS A 1 297 ? 17.079 -26.039 21.645 1.00 53.56 297 LYS A C 1
ATOM 2284 O O . LYS A 1 297 ? 17.641 -26.145 20.545 1.00 53.56 297 LYS A O 1
ATOM 2289 N N . ASN A 1 298 ? 16.883 -27.094 22.441 1.00 68.94 298 ASN A N 1
ATOM 2290 C CA . ASN A 1 298 ? 17.476 -28.413 22.243 1.00 68.94 298 ASN A CA 1
ATOM 2291 C C . ASN A 1 298 ? 16.482 -29.500 21.805 1.00 68.94 298 ASN A C 1
ATOM 2293 O O . ASN A 1 298 ? 16.914 -30.455 21.162 1.00 68.94 298 ASN A O 1
ATOM 2297 N N . TYR A 1 299 ? 15.179 -29.370 22.067 1.00 78.31 299 TYR A N 1
ATOM 2298 C CA . TYR A 1 299 ? 14.169 -30.377 21.696 1.00 78.31 299 TYR A CA 1
ATOM 2299 C C . TYR A 1 299 ? 14.180 -30.763 20.199 1.00 78.31 299 TYR A C 1
ATOM 2301 O O . TYR A 1 299 ? 14.194 -29.901 19.319 1.00 78.31 299 TYR A O 1
ATOM 2309 N N . VAL A 1 300 ? 14.106 -32.068 19.899 1.00 80.81 300 VAL A N 1
ATOM 2310 C CA . VAL A 1 300 ? 14.037 -32.609 18.527 1.00 80.81 300 VAL A CA 1
ATOM 2311 C C . VAL A 1 300 ? 12.766 -33.457 18.327 1.00 80.81 300 VAL A C 1
ATOM 2313 O O . VAL A 1 300 ? 12.508 -34.373 19.120 1.00 80.81 300 VAL A O 1
ATOM 2316 N N . PRO A 1 301 ? 11.964 -33.231 17.266 1.00 79.94 301 PRO A N 1
ATOM 2317 C CA . PRO A 1 301 ? 10.836 -34.096 16.911 1.00 79.94 301 PRO A CA 1
ATOM 2318 C C . PRO A 1 301 ? 11.278 -35.516 16.522 1.00 79.94 301 PRO A C 1
ATOM 2320 O O . PRO A 1 301 ? 12.210 -35.700 15.741 1.00 79.94 301 PRO A O 1
ATOM 2323 N N . ALA A 1 302 ? 10.546 -36.544 16.963 1.00 81.88 302 ALA A N 1
ATOM 2324 C CA . ALA A 1 302 ? 10.836 -37.949 16.641 1.00 81.88 302 ALA A CA 1
ATOM 2325 C C . ALA A 1 302 ? 10.721 -38.302 15.141 1.00 81.88 302 ALA A C 1
ATOM 2327 O O . ALA A 1 302 ? 11.028 -39.424 14.747 1.00 81.88 302 ALA A O 1
ATOM 2328 N N . ARG A 1 303 ? 10.256 -37.373 14.298 1.00 80.25 303 ARG A N 1
ATOM 2329 C CA . ARG A 1 303 ? 10.145 -37.545 12.840 1.00 80.25 303 ARG A CA 1
ATOM 2330 C C . ARG A 1 303 ? 11.368 -37.059 12.063 1.00 80.25 303 ARG A C 1
ATOM 2332 O O . ARG A 1 303 ? 11.550 -37.505 10.936 1.00 80.25 303 ARG A O 1
ATOM 2339 N N . ASP A 1 304 ? 12.198 -36.207 12.662 1.00 80.94 304 ASP A N 1
ATOM 2340 C CA . ASP A 1 304 ? 13.387 -35.651 12.001 1.00 80.94 304 ASP A CA 1
ATOM 2341 C C . ASP A 1 304 ? 14.625 -36.546 12.188 1.00 80.94 304 ASP A C 1
ATOM 2343 O O . ASP A 1 304 ? 15.590 -36.456 11.428 1.00 80.94 304 ASP A O 1
ATOM 2347 N N . ILE A 1 305 ? 14.597 -37.434 13.190 1.00 86.88 305 ILE A N 1
ATOM 2348 C CA . ILE A 1 305 ? 15.693 -38.351 13.519 1.00 86.88 305 ILE A CA 1
ATOM 2349 C C . ILE A 1 305 ? 15.615 -39.597 12.626 1.00 86.88 305 ILE A C 1
ATOM 2351 O O . ILE A 1 305 ? 14.975 -40.594 12.960 1.00 86.88 305 ILE A O 1
ATOM 2355 N N . ASP A 1 306 ? 16.292 -39.531 11.480 1.00 86.81 306 ASP A N 1
ATOM 2356 C CA . ASP A 1 306 ? 16.570 -40.680 10.613 1.00 86.81 306 ASP A CA 1
ATOM 2357 C C . ASP A 1 306 ? 17.944 -41.329 10.898 1.00 86.81 306 ASP A C 1
ATOM 2359 O O . ASP A 1 306 ? 18.710 -40.890 11.760 1.00 86.81 306 ASP A O 1
ATOM 2363 N N . ALA A 1 307 ? 18.276 -42.377 10.135 1.00 84.56 307 ALA A N 1
ATOM 2364 C CA . ALA A 1 307 ? 19.509 -43.162 10.261 1.00 84.56 307 ALA A CA 1
ATOM 2365 C C . ALA A 1 307 ? 20.826 -42.356 10.144 1.00 84.56 307 ALA A C 1
ATOM 2367 O O . ALA A 1 307 ? 21.881 -42.870 10.530 1.00 84.56 307 ALA A O 1
ATOM 2368 N N . TYR A 1 308 ? 20.771 -41.122 9.627 1.00 87.38 308 TYR A N 1
ATOM 2369 C CA . TYR A 1 308 ? 21.908 -40.229 9.380 1.00 87.38 308 TYR A CA 1
ATOM 2370 C C . TYR A 1 308 ? 21.739 -38.851 10.047 1.00 87.38 308 TYR A C 1
ATOM 2372 O O . TYR A 1 308 ? 22.528 -37.938 9.793 1.00 87.38 308 TYR A O 1
ATOM 2380 N N . TRP A 1 309 ? 20.722 -38.657 10.895 1.00 89.50 309 TRP A N 1
ATOM 2381 C CA . TRP A 1 309 ? 20.496 -37.387 11.593 1.00 89.50 309 TRP A CA 1
ATOM 2382 C C . TRP A 1 309 ? 21.685 -37.015 12.485 1.00 89.50 309 TRP A C 1
ATOM 2384 O O . TRP A 1 309 ? 22.211 -35.911 12.367 1.00 89.50 309 TRP A O 1
ATOM 2394 N N . LEU A 1 310 ? 22.172 -37.966 13.294 1.00 88.81 310 LEU A N 1
ATOM 2395 C CA . LEU A 1 310 ? 23.327 -37.762 14.175 1.00 88.81 310 LEU A CA 1
ATOM 2396 C C . LEU A 1 310 ? 24.587 -37.383 13.380 1.00 88.81 310 LEU A C 1
ATOM 2398 O O . LEU A 1 310 ? 25.274 -36.431 13.739 1.00 88.81 310 LEU A O 1
ATOM 2402 N N . GLN A 1 311 ? 24.836 -38.061 12.253 1.00 87.88 311 GLN A N 1
ATOM 2403 C CA . GLN A 1 311 ? 25.981 -37.767 11.387 1.00 87.88 311 GLN A CA 1
ATOM 2404 C C . GLN A 1 311 ? 25.903 -36.355 10.788 1.00 87.88 311 GLN A C 1
ATOM 2406 O O . GLN A 1 311 ? 26.912 -35.664 10.741 1.00 87.88 311 GLN A O 1
ATOM 2411 N N . ARG A 1 312 ? 24.710 -35.879 10.403 1.00 88.62 312 ARG A N 1
ATOM 2412 C CA . ARG A 1 312 ? 24.518 -34.509 9.887 1.00 88.62 312 ARG A CA 1
ATOM 2413 C C . ARG A 1 312 ? 24.603 -33.416 10.953 1.00 88.62 312 ARG A C 1
ATOM 2415 O O . ARG A 1 312 ? 24.922 -32.287 10.601 1.00 88.62 312 ARG A O 1
ATOM 2422 N N . GLN A 1 313 ? 24.338 -33.715 12.227 1.00 88.00 313 GLN A N 1
ATOM 2423 C CA . GLN A 1 313 ? 24.645 -32.770 13.310 1.00 88.00 313 GLN A CA 1
ATOM 2424 C C . GLN A 1 313 ? 26.162 -32.682 13.524 1.00 88.00 313 GLN A C 1
ATOM 2426 O O . GLN A 1 313 ? 26.712 -31.589 13.565 1.00 88.00 313 GLN A O 1
ATOM 2431 N N . ILE A 1 314 ? 26.846 -33.829 13.567 1.00 87.81 314 ILE A N 1
ATOM 2432 C CA . ILE A 1 314 ? 28.307 -33.920 13.729 1.00 87.81 314 ILE A CA 1
ATOM 2433 C C . ILE A 1 314 ? 29.055 -33.305 12.533 1.00 87.81 314 ILE A C 1
ATOM 2435 O O . ILE A 1 314 ? 30.091 -32.671 12.718 1.00 87.81 314 ILE A O 1
ATOM 2439 N N . GLY A 1 315 ? 28.509 -33.421 11.320 1.00 84.19 315 GLY A N 1
ATOM 2440 C CA . GLY A 1 315 ? 29.071 -32.820 10.109 1.00 84.19 315 GLY A CA 1
ATOM 2441 C C . GLY A 1 315 ? 29.127 -31.295 10.107 1.00 84.19 315 GLY A C 1
ATOM 2442 O O . GLY A 1 315 ? 29.966 -30.733 9.422 1.00 84.19 315 GLY A O 1
ATOM 2443 N N . ARG A 1 316 ? 28.329 -30.618 10.945 1.00 83.50 316 ARG A N 1
ATOM 2444 C CA . ARG A 1 316 ? 28.440 -29.162 11.150 1.00 83.50 316 ARG A CA 1
ATOM 2445 C C . ARG A 1 316 ? 29.693 -28.744 11.929 1.00 83.50 316 ARG A C 1
ATOM 2447 O O . ARG A 1 316 ? 29.983 -27.557 11.977 1.00 83.50 316 ARG A O 1
ATOM 2454 N N . LEU A 1 317 ? 30.385 -29.694 12.565 1.00 83.81 317 LEU A N 1
ATOM 2455 C CA . LEU A 1 317 ? 31.615 -29.465 13.335 1.00 83.81 317 LEU A CA 1
ATOM 2456 C C . LEU A 1 317 ? 32.858 -30.043 12.646 1.00 83.81 317 LEU A C 1
ATOM 2458 O O . LEU A 1 317 ? 33.960 -29.559 12.873 1.00 83.81 317 LEU A O 1
ATOM 2462 N N . TYR A 1 318 ? 32.700 -31.079 11.815 1.00 85.38 318 TYR A N 1
ATOM 2463 C CA . TYR A 1 318 ? 33.809 -31.737 11.122 1.00 85.38 318 TYR A CA 1
ATOM 2464 C C . TYR A 1 318 ? 33.456 -31.962 9.640 1.00 85.38 318 TYR A C 1
ATOM 2466 O O . TYR A 1 318 ? 32.595 -32.800 9.362 1.00 85.38 318 TYR A O 1
ATOM 2474 N N . PRO A 1 319 ? 34.114 -31.283 8.679 1.00 77.38 319 PRO A N 1
ATOM 2475 C CA . PRO A 1 319 ? 33.817 -31.444 7.250 1.00 77.38 319 PRO A CA 1
ATOM 2476 C C . PRO A 1 319 ? 34.332 -32.775 6.669 1.00 77.38 319 PRO A C 1
ATOM 2478 O O . PRO A 1 319 ? 33.801 -33.274 5.680 1.00 77.38 319 PRO A O 1
ATOM 2481 N N . ASP A 1 320 ? 35.342 -33.395 7.290 1.00 85.06 320 ASP A N 1
ATOM 2482 C CA . ASP A 1 320 ? 35.849 -34.711 6.884 1.00 85.06 320 ASP A CA 1
ATOM 2483 C C . ASP A 1 320 ? 34.823 -35.812 7.214 1.00 85.06 320 ASP A C 1
ATOM 2485 O O . ASP A 1 320 ? 34.615 -36.174 8.376 1.00 85.06 320 ASP A O 1
ATOM 2489 N N . ALA A 1 321 ? 34.210 -36.386 6.175 1.00 78.62 321 ALA A N 1
ATOM 2490 C CA . ALA A 1 321 ? 33.214 -37.451 6.277 1.00 78.62 321 ALA A CA 1
ATOM 2491 C C . ALA A 1 321 ? 33.708 -38.716 7.014 1.00 78.62 321 ALA A C 1
ATOM 2493 O O . ALA A 1 321 ? 32.900 -39.435 7.611 1.00 78.62 321 ALA A O 1
ATOM 2494 N N . HIS A 1 322 ? 35.015 -38.992 7.019 1.00 81.69 322 HIS A N 1
ATOM 2495 C CA . HIS A 1 322 ? 35.608 -40.094 7.775 1.00 81.69 322 HIS A CA 1
ATOM 2496 C C . HIS A 1 322 ? 35.636 -39.778 9.278 1.00 81.69 322 HIS A C 1
ATOM 2498 O O . HIS A 1 322 ? 35.244 -40.623 10.088 1.00 81.69 322 HIS A O 1
ATOM 2504 N N . ILE A 1 323 ? 36.007 -38.546 9.649 1.00 84.94 323 ILE A N 1
ATOM 2505 C CA . ILE A 1 323 ? 35.945 -38.055 11.036 1.00 84.94 323 ILE A CA 1
ATOM 2506 C C . ILE A 1 323 ? 34.490 -37.981 11.512 1.00 84.94 323 ILE A C 1
ATOM 2508 O O . ILE A 1 323 ? 34.195 -38.428 12.621 1.00 84.94 323 ILE A O 1
ATOM 2512 N N . GLN A 1 324 ? 33.561 -37.508 10.669 1.00 85.69 324 GLN A N 1
ATOM 2513 C CA . GLN A 1 324 ? 32.124 -37.548 10.965 1.00 85.69 324 GLN A CA 1
ATOM 2514 C C . GLN A 1 324 ? 31.663 -38.963 11.309 1.00 85.69 324 GLN A C 1
ATOM 2516 O O . GLN A 1 324 ? 30.933 -39.143 12.282 1.00 85.69 324 GLN A O 1
ATOM 2521 N N . HIS A 1 325 ? 32.064 -39.968 10.524 1.00 86.25 325 HIS A N 1
ATOM 2522 C CA . HIS A 1 325 ? 31.615 -41.344 10.715 1.00 86.25 325 HIS A CA 1
ATOM 2523 C C . HIS A 1 325 ? 32.137 -41.952 12.025 1.00 86.25 325 HIS A C 1
ATOM 2525 O O . HIS A 1 325 ? 31.343 -42.498 12.794 1.00 86.25 325 HIS A O 1
ATOM 2531 N N . ASP A 1 326 ? 33.429 -41.791 12.329 1.00 88.19 326 ASP A N 1
ATOM 2532 C CA . ASP A 1 326 ? 34.022 -42.278 13.584 1.00 88.19 326 ASP A CA 1
ATOM 2533 C C . ASP A 1 326 ? 33.453 -41.541 14.808 1.00 88.19 326 ASP A C 1
ATOM 2535 O O . ASP A 1 326 ? 33.017 -42.187 15.765 1.00 88.19 326 ASP A O 1
ATOM 2539 N N . LYS A 1 327 ? 33.349 -40.201 14.764 1.00 88.50 327 LYS A N 1
ATOM 2540 C CA . LYS A 1 327 ? 32.690 -39.407 15.822 1.00 88.50 327 LYS A CA 1
ATOM 2541 C C . LYS A 1 327 ? 31.216 -39.808 15.978 1.00 88.50 327 LYS A C 1
ATOM 2543 O O . LYS A 1 327 ? 30.730 -39.862 17.102 1.00 88.50 327 LYS A O 1
ATOM 2548 N N . THR A 1 328 ? 30.510 -40.158 14.895 1.00 89.12 328 THR A N 1
ATOM 2549 C CA . THR A 1 328 ? 29.121 -40.661 14.947 1.00 89.12 328 THR A CA 1
ATOM 2550 C C . THR A 1 328 ? 29.033 -42.022 15.628 1.00 89.12 328 THR A C 1
ATOM 2552 O O . THR A 1 328 ? 28.170 -42.210 16.483 1.00 89.12 328 THR A O 1
ATOM 2555 N N . LEU A 1 329 ? 29.902 -42.975 15.277 1.00 88.19 329 LEU A N 1
ATOM 2556 C CA . LEU A 1 329 ? 29.925 -44.300 15.904 1.00 88.19 329 LEU A CA 1
ATOM 2557 C C . LEU A 1 329 ? 30.267 -44.213 17.395 1.00 88.19 329 LEU A C 1
ATOM 2559 O O . LEU A 1 329 ? 29.597 -44.854 18.207 1.00 88.19 329 LEU A O 1
ATOM 2563 N N . LEU A 1 330 ? 31.250 -43.384 17.755 1.00 88.75 330 LEU A N 1
ATOM 2564 C CA . LEU A 1 330 ? 31.601 -43.104 19.146 1.00 88.75 330 LEU A CA 1
ATOM 2565 C C . LEU A 1 330 ? 30.434 -42.445 19.888 1.00 88.75 330 LEU A C 1
ATOM 2567 O O . LEU A 1 330 ? 29.970 -43.008 20.873 1.00 88.75 330 LEU A O 1
ATOM 2571 N N . ALA A 1 331 ? 29.887 -41.333 19.387 1.00 89.31 331 ALA A N 1
ATOM 2572 C CA . ALA A 1 331 ? 28.786 -40.615 20.035 1.00 89.31 331 ALA A CA 1
ATOM 2573 C C . ALA A 1 331 ? 27.543 -41.495 20.230 1.00 89.31 331 ALA A C 1
ATOM 2575 O O . ALA A 1 331 ? 26.938 -41.467 21.298 1.00 89.31 331 ALA A O 1
ATOM 2576 N N . LEU A 1 332 ? 27.170 -42.313 19.237 1.00 87.94 332 LEU A N 1
ATOM 2577 C CA . LEU A 1 332 ? 26.025 -43.225 19.339 1.00 87.94 332 LEU A CA 1
ATOM 2578 C C . LEU A 1 332 ? 26.290 -44.331 20.377 1.00 87.94 332 LEU A C 1
ATOM 2580 O O . LEU A 1 332 ? 25.389 -44.674 21.144 1.00 87.94 332 LEU A O 1
ATOM 2584 N N . LYS A 1 333 ? 27.530 -44.838 20.475 1.00 86.44 333 LYS A N 1
ATOM 2585 C CA . LYS A 1 333 ? 27.909 -45.776 21.541 1.00 86.44 333 LYS A CA 1
ATOM 2586 C C . LYS A 1 333 ? 27.872 -45.105 22.919 1.00 86.44 333 LYS A C 1
ATOM 2588 O O . LYS A 1 333 ? 27.242 -45.650 23.821 1.00 86.44 333 LYS A O 1
ATOM 2593 N N . THR A 1 334 ? 28.455 -43.919 23.083 1.00 88.12 334 THR A N 1
ATOM 2594 C CA . THR A 1 334 ? 28.431 -43.162 24.346 1.00 88.12 334 THR A CA 1
ATOM 2595 C C . THR A 1 334 ? 26.996 -42.861 24.787 1.00 88.12 334 THR A C 1
ATOM 2597 O O . THR A 1 334 ? 26.623 -43.156 25.920 1.00 88.12 334 THR A O 1
ATOM 2600 N N . LEU A 1 335 ? 26.147 -42.382 23.870 1.00 87.50 335 LEU A N 1
ATOM 2601 C CA . LEU A 1 335 ? 24.725 -42.128 24.120 1.00 87.50 335 LEU A CA 1
ATOM 2602 C C . LEU A 1 335 ? 23.938 -43.396 24.468 1.00 87.50 335 LEU A C 1
ATOM 2604 O O . LEU A 1 335 ? 22.972 -43.307 25.225 1.00 87.50 335 LEU A O 1
ATOM 2608 N N . SER A 1 336 ? 24.325 -44.574 23.966 1.00 83.69 336 SER A N 1
ATOM 2609 C CA . SER A 1 336 ? 23.667 -45.826 24.361 1.00 83.69 336 SER A CA 1
ATOM 2610 C C . SER A 1 336 ? 23.814 -46.103 25.862 1.00 83.69 336 SER A C 1
ATOM 2612 O O . SER A 1 336 ? 22.864 -46.569 26.482 1.00 83.69 336 SER A O 1
ATOM 2614 N N . GLY A 1 337 ? 24.943 -45.727 26.473 1.00 78.00 337 GLY A N 1
ATOM 2615 C CA . GLY A 1 337 ? 25.267 -46.043 27.868 1.00 78.00 337 GLY A CA 1
ATOM 2616 C C . GLY A 1 337 ? 25.865 -47.441 28.081 1.00 78.00 337 GLY A C 1
ATOM 2617 O O . GLY A 1 337 ? 26.058 -47.829 29.235 1.00 78.00 337 GLY A O 1
ATOM 2618 N N . GLU A 1 338 ? 26.178 -48.180 27.002 1.00 73.50 338 GLU A N 1
ATOM 2619 C CA . GLU A 1 338 ? 26.860 -49.482 27.070 1.00 73.50 338 GLU A CA 1
ATOM 2620 C C . GLU A 1 338 ? 28.121 -49.412 27.960 1.00 73.50 338 GLU A C 1
ATOM 2622 O O . GLU A 1 338 ? 28.996 -48.573 27.714 1.00 73.50 338 GLU A O 1
ATOM 2627 N N . PRO A 1 339 ? 28.264 -50.296 28.968 1.00 68.94 339 PRO A N 1
ATOM 2628 C CA . PRO A 1 339 ? 29.452 -50.330 29.810 1.00 68.94 339 PRO A CA 1
ATOM 2629 C C . PRO A 1 339 ? 30.680 -50.791 29.014 1.00 68.94 339 PRO A C 1
ATOM 2631 O O . PRO A 1 339 ? 30.604 -51.707 28.194 1.00 68.94 339 PRO A O 1
ATOM 2634 N N . ASP A 1 340 ? 31.842 -50.194 29.299 1.00 71.19 340 ASP A N 1
ATOM 2635 C CA . ASP A 1 340 ? 33.089 -50.486 28.573 1.00 71.19 340 ASP A CA 1
ATOM 2636 C C . ASP A 1 340 ? 33.595 -51.929 28.779 1.00 71.19 340 ASP A C 1
ATOM 2638 O O . ASP A 1 340 ? 34.324 -52.454 27.936 1.00 71.19 340 ASP A O 1
ATOM 2642 N N . GLU A 1 341 ? 33.165 -52.596 29.859 1.00 68.31 341 GLU A N 1
ATOM 2643 C CA . GLU A 1 341 ? 33.354 -54.034 30.079 1.00 68.31 341 GLU A CA 1
ATOM 2644 C C . GLU A 1 341 ? 32.001 -54.780 30.144 1.00 68.31 341 GLU A C 1
ATOM 2646 O O . GLU A 1 341 ? 31.066 -54.322 30.813 1.00 68.31 341 GLU A O 1
ATOM 2651 N N . PRO A 1 342 ? 31.876 -55.964 29.506 1.00 60.59 342 PRO A N 1
ATOM 2652 C CA . PRO A 1 342 ? 30.622 -56.713 29.449 1.00 60.59 342 PRO A CA 1
ATOM 2653 C C . PRO A 1 342 ? 30.226 -57.262 30.829 1.00 60.59 342 PRO A C 1
ATOM 2655 O O . PRO A 1 342 ? 30.750 -58.280 31.288 1.00 60.59 342 PRO A O 1
ATOM 2658 N N . GLY A 1 343 ? 29.263 -56.594 31.468 1.00 65.19 343 GLY A N 1
ATOM 2659 C CA . GLY A 1 343 ? 28.776 -56.902 32.817 1.00 65.19 343 GLY A CA 1
ATOM 2660 C C . GLY A 1 343 ? 28.930 -55.767 33.836 1.00 65.19 343 GLY A C 1
ATOM 2661 O O . GLY A 1 343 ? 28.616 -55.987 35.005 1.00 65.19 343 GLY A O 1
ATOM 2662 N N . GLY A 1 344 ? 29.407 -54.586 33.423 1.00 60.78 344 GLY A N 1
ATOM 2663 C CA . GLY A 1 344 ? 29.339 -53.365 34.234 1.00 60.78 344 GLY A CA 1
ATOM 2664 C C . GLY A 1 344 ? 27.910 -52.830 34.419 1.00 60.78 344 GLY A C 1
ATOM 2665 O O . GLY A 1 344 ? 26.976 -53.263 33.743 1.00 60.78 344 GLY A O 1
ATOM 2666 N N . GLU A 1 345 ? 27.750 -51.877 35.340 1.00 60.94 345 GLU A N 1
ATOM 2667 C CA . GLU A 1 345 ? 26.541 -51.045 35.445 1.00 60.94 345 GLU A CA 1
ATOM 2668 C C . GLU A 1 345 ? 26.529 -50.008 34.302 1.00 60.94 345 GLU A C 1
ATOM 2670 O O . GLU A 1 345 ? 27.593 -49.616 33.821 1.00 60.94 345 GLU A O 1
ATOM 2675 N N . GLU A 1 346 ? 25.348 -49.576 33.847 1.00 67.19 346 GLU A N 1
ATOM 2676 C CA . GLU A 1 346 ? 25.228 -48.552 32.794 1.00 67.19 346 GLU A CA 1
ATOM 2677 C C . GLU A 1 346 ? 25.907 -47.237 33.205 1.00 67.19 346 GLU A C 1
ATOM 2679 O O . GLU A 1 346 ? 25.825 -46.821 34.367 1.00 67.19 346 GLU A O 1
ATOM 2684 N N . LYS A 1 347 ? 26.543 -46.551 32.244 1.00 77.06 347 LYS A N 1
ATOM 2685 C CA . LYS A 1 347 ? 27.149 -45.232 32.490 1.00 77.06 347 LYS A CA 1
ATOM 2686 C C . LYS A 1 347 ? 26.083 -44.245 32.962 1.00 77.06 347 LYS A C 1
ATOM 2688 O O . LYS A 1 347 ? 25.020 -44.137 32.347 1.00 77.06 347 LYS A O 1
ATOM 2693 N N . GLN A 1 348 ? 26.355 -43.501 34.038 1.00 78.38 348 GLN A N 1
ATOM 2694 C CA . GLN A 1 348 ? 25.394 -42.503 34.497 1.00 78.38 348 GLN A CA 1
ATOM 2695 C C . GLN A 1 348 ? 25.335 -41.350 33.497 1.00 78.38 348 GLN A C 1
ATOM 2697 O O . GLN A 1 348 ? 26.284 -41.076 32.765 1.00 78.38 348 GLN A O 1
ATOM 2702 N N . LEU A 1 349 ? 24.216 -40.630 33.494 1.00 79.00 349 LEU A N 1
ATOM 2703 C CA . LEU A 1 349 ? 23.931 -39.554 32.538 1.00 79.00 349 LEU A CA 1
ATOM 2704 C C . LEU A 1 349 ? 25.030 -38.463 32.520 1.00 79.00 349 LEU A C 1
ATOM 2706 O O . LEU A 1 349 ? 25.322 -37.894 31.475 1.00 79.00 349 LEU A O 1
ATOM 2710 N N . ARG A 1 350 ? 25.706 -38.262 33.659 1.00 78.12 350 ARG A N 1
ATOM 2711 C CA . ARG A 1 350 ? 26.861 -37.365 33.841 1.00 78.12 350 ARG A CA 1
ATOM 2712 C C . ARG A 1 350 ? 28.197 -37.929 33.327 1.00 78.12 350 ARG A C 1
ATOM 2714 O O . ARG A 1 350 ? 29.098 -37.169 32.984 1.00 78.12 350 ARG A O 1
ATOM 2721 N N . ASP A 1 351 ? 28.349 -39.248 33.300 1.00 84.50 351 ASP A N 1
ATOM 2722 C CA . ASP A 1 351 ? 29.529 -39.896 32.719 1.00 84.50 351 ASP A CA 1
ATOM 2723 C C . ASP A 1 351 ? 29.420 -39.851 31.188 1.00 84.50 351 ASP A C 1
ATOM 2725 O O . ASP A 1 351 ? 30.367 -39.458 30.520 1.00 84.50 351 ASP A O 1
ATOM 2729 N N . ILE A 1 352 ? 28.218 -40.105 30.650 1.00 85.62 352 ILE A N 1
ATOM 2730 C CA . ILE A 1 352 ? 27.868 -39.889 29.234 1.00 85.62 352 ILE A CA 1
ATOM 2731 C C . ILE A 1 352 ? 28.116 -38.425 28.822 1.00 85.62 352 ILE A C 1
ATOM 2733 O O . ILE A 1 352 ? 28.643 -38.177 27.742 1.00 85.62 352 ILE A O 1
ATOM 2737 N N . GLU A 1 353 ? 27.779 -37.455 29.679 1.00 84.50 353 GLU A N 1
ATOM 2738 C CA . GLU A 1 353 ? 28.058 -36.027 29.462 1.00 84.50 353 GLU A CA 1
ATOM 2739 C C . GLU A 1 353 ? 29.562 -35.719 29.379 1.00 84.50 353 GLU A C 1
ATOM 2741 O O . GLU A 1 353 ? 29.992 -35.066 28.429 1.00 84.50 353 GLU A O 1
ATOM 2746 N N . ASN A 1 354 ? 30.377 -36.221 30.315 1.00 83.75 354 ASN A N 1
ATOM 2747 C CA . ASN A 1 354 ? 31.835 -36.049 30.262 1.00 83.75 354 ASN A CA 1
ATOM 2748 C C . ASN A 1 354 ? 32.448 -36.727 29.027 1.00 83.75 354 ASN A C 1
ATOM 2750 O O . ASN A 1 354 ? 33.240 -36.097 28.332 1.00 83.75 354 ASN A O 1
ATOM 2754 N N . ASP A 1 355 ? 32.063 -37.972 28.733 1.00 85.56 355 ASP A N 1
ATOM 2755 C CA . ASP A 1 355 ? 32.552 -38.726 27.573 1.00 85.56 355 ASP A CA 1
ATOM 2756 C C . ASP A 1 355 ? 32.185 -38.018 26.249 1.00 85.56 355 ASP A C 1
ATOM 2758 O O . ASP A 1 355 ? 32.951 -38.064 25.289 1.00 85.56 355 ASP A O 1
ATOM 2762 N N . LEU A 1 356 ? 31.033 -37.334 26.177 1.00 86.75 356 LEU A N 1
ATOM 2763 C CA . LEU A 1 356 ? 30.646 -36.512 25.022 1.00 86.75 356 LEU A CA 1
ATOM 2764 C C . LEU A 1 356 ? 31.412 -35.178 24.960 1.00 86.75 356 LEU A C 1
ATOM 2766 O O . LEU A 1 356 ? 31.788 -34.763 23.866 1.00 86.75 356 LEU A O 1
ATOM 2770 N N . MET A 1 357 ? 31.686 -34.523 26.093 1.00 84.19 357 MET A N 1
ATOM 2771 C CA . MET A 1 357 ? 32.526 -33.311 26.142 1.00 84.19 357 MET A CA 1
ATOM 2772 C C . MET A 1 357 ? 33.995 -33.605 25.793 1.00 84.19 357 MET A C 1
ATOM 2774 O O . MET A 1 357 ? 34.650 -32.777 25.169 1.00 84.19 357 MET A O 1
ATOM 2778 N N . GLU A 1 358 ? 34.513 -34.787 26.142 1.00 84.44 358 GLU A N 1
ATOM 2779 C CA . GLU A 1 358 ? 35.836 -35.259 25.705 1.00 84.44 358 GLU A CA 1
ATOM 2780 C C . GLU A 1 358 ? 35.827 -35.714 24.229 1.00 84.44 358 GLU A C 1
ATOM 2782 O O . GLU A 1 358 ? 36.850 -35.638 23.553 1.00 84.44 358 GLU A O 1
ATOM 2787 N N . LEU A 1 359 ? 34.670 -36.120 23.686 1.00 87.06 359 LEU A N 1
ATOM 2788 C CA . LEU A 1 359 ? 34.523 -36.471 22.269 1.00 87.06 359 LEU A CA 1
ATOM 2789 C C . LEU A 1 359 ? 34.396 -35.251 21.341 1.00 87.06 359 LEU A C 1
ATOM 2791 O O . LEU A 1 359 ? 34.874 -35.325 20.209 1.00 87.06 359 LEU A O 1
ATOM 2795 N N . PHE A 1 360 ? 33.738 -34.171 21.770 1.00 84.94 360 PHE A N 1
ATOM 2796 C CA . PHE A 1 360 ? 33.453 -32.979 20.948 1.00 84.94 360 PHE A CA 1
ATOM 2797 C C . PHE A 1 360 ? 34.290 -31.741 21.291 1.00 84.94 360 PHE A C 1
ATOM 2799 O O . PHE A 1 360 ? 34.124 -30.718 20.634 1.00 84.94 360 PHE A O 1
ATOM 2806 N N . ASP A 1 361 ? 35.184 -31.852 22.274 1.00 75.56 361 ASP A N 1
ATOM 2807 C CA . ASP A 1 361 ? 35.899 -30.746 22.915 1.00 75.56 361 ASP A CA 1
ATOM 2808 C C . ASP A 1 361 ? 34.973 -29.745 23.643 1.00 75.56 361 ASP A C 1
ATOM 2810 O O . ASP A 1 361 ? 33.789 -29.566 23.346 1.00 75.56 361 ASP A O 1
ATOM 2814 N N . TYR A 1 362 ? 35.523 -29.066 24.656 1.00 76.00 362 TYR A N 1
ATOM 2815 C CA . TYR A 1 362 ? 34.758 -28.192 25.561 1.00 76.00 362 TYR A CA 1
ATOM 2816 C C . TYR A 1 362 ? 34.156 -26.949 24.878 1.00 76.00 362 TYR A C 1
ATOM 2818 O O . TYR A 1 362 ? 33.308 -26.278 25.466 1.00 76.00 362 TYR A O 1
ATOM 2826 N N . GLU A 1 363 ? 34.579 -26.644 23.652 1.00 69.88 363 GLU A N 1
ATOM 2827 C CA . GLU A 1 363 ? 34.129 -25.493 22.862 1.00 69.88 363 GLU A CA 1
ATOM 2828 C C . GLU A 1 363 ? 32.789 -25.754 22.145 1.00 69.88 363 GLU A C 1
ATOM 2830 O O . GLU A 1 363 ? 32.103 -24.808 21.761 1.00 69.88 363 GLU A O 1
ATOM 2835 N N . HIS A 1 364 ? 32.346 -27.014 22.031 1.00 79.50 364 HIS A N 1
ATOM 2836 C CA . HIS A 1 364 ? 31.119 -27.397 21.314 1.00 79.50 364 HIS A CA 1
ATOM 2837 C C . HIS A 1 364 ? 29.990 -27.900 22.237 1.00 79.50 364 HIS A C 1
ATOM 2839 O O .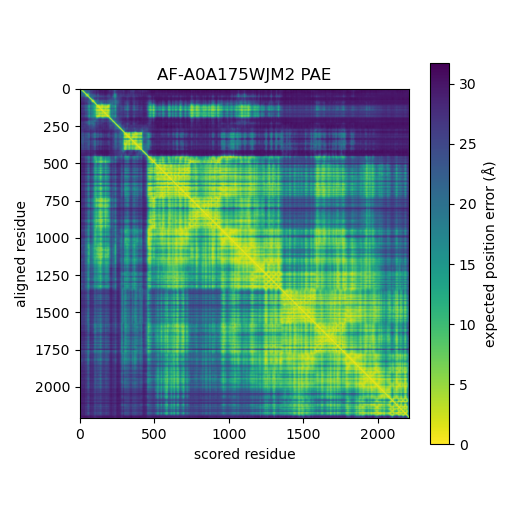 HIS A 1 364 ? 29.160 -28.720 21.841 1.00 79.50 364 HIS A O 1
ATOM 2845 N N . HIS A 1 365 ? 29.921 -27.388 23.473 1.00 80.44 365 HIS A N 1
ATOM 2846 C CA . HIS A 1 365 ? 29.011 -27.892 24.515 1.00 80.44 365 HIS A CA 1
ATOM 2847 C C . HIS A 1 365 ? 27.516 -27.927 24.122 1.00 80.44 365 HIS A C 1
ATOM 2849 O O . HIS A 1 365 ? 26.776 -28.778 24.618 1.00 80.44 365 HIS A O 1
ATOM 2855 N N . GLU A 1 366 ? 27.064 -27.049 23.216 1.00 78.12 366 GLU A N 1
ATOM 2856 C CA . GLU A 1 366 ? 25.663 -27.001 22.777 1.00 78.12 366 GLU A CA 1
ATOM 2857 C C . GLU A 1 366 ? 25.235 -28.306 22.089 1.00 78.12 366 GLU A C 1
ATOM 2859 O O . GLU A 1 366 ? 24.128 -28.794 22.326 1.00 78.12 366 GLU A O 1
ATOM 2864 N N . ILE A 1 367 ? 26.117 -28.929 21.291 1.00 85.81 367 ILE A N 1
ATOM 2865 C CA . ILE A 1 367 ? 25.793 -30.202 20.632 1.00 85.81 367 ILE A CA 1
ATOM 2866 C C . ILE A 1 367 ? 25.684 -31.334 21.658 1.00 85.81 367 ILE A C 1
ATOM 2868 O O . ILE A 1 367 ? 24.815 -32.195 21.536 1.00 85.81 367 ILE A O 1
ATOM 2872 N N . VAL A 1 368 ? 26.513 -31.304 22.706 1.00 85.88 368 VAL A N 1
ATOM 2873 C CA . VAL A 1 368 ? 26.491 -32.288 23.794 1.00 85.88 368 VAL A CA 1
ATOM 2874 C C . VAL A 1 368 ? 25.185 -32.177 24.577 1.00 85.88 368 VAL A C 1
ATOM 2876 O O . VAL A 1 368 ? 24.482 -33.174 24.736 1.00 85.88 368 VAL A O 1
ATOM 2879 N N . GLN A 1 369 ? 24.806 -30.964 24.981 1.00 84.56 369 GLN A N 1
ATOM 2880 C CA . GLN A 1 369 ? 23.558 -30.699 25.698 1.00 84.56 369 GLN A CA 1
ATOM 2881 C C . GLN A 1 369 ? 22.332 -31.146 24.877 1.00 84.56 369 GLN A C 1
ATOM 2883 O O . GLN A 1 369 ? 21.482 -31.894 25.367 1.00 84.56 369 GLN A O 1
ATOM 2888 N N . LYS A 1 370 ? 22.312 -30.810 23.580 1.00 86.50 370 LYS A N 1
ATOM 2889 C CA . LYS A 1 370 ? 21.264 -31.212 22.633 1.00 86.50 370 LYS A CA 1
ATOM 2890 C C . LYS A 1 370 ? 21.156 -32.726 22.438 1.00 86.50 370 LYS A C 1
ATOM 2892 O O . LYS A 1 370 ? 20.048 -33.254 22.313 1.00 86.50 370 LYS A O 1
ATOM 2897 N N . LEU A 1 371 ? 22.281 -33.439 22.430 1.00 88.62 371 LEU A N 1
ATOM 2898 C CA . LEU A 1 371 ? 22.310 -34.901 22.337 1.00 88.62 371 LEU A CA 1
ATOM 2899 C C . LEU A 1 371 ? 21.891 -35.589 23.643 1.00 88.62 371 LEU A C 1
ATOM 2901 O O . LEU A 1 371 ? 21.267 -36.648 23.583 1.00 88.62 371 LEU A O 1
ATOM 2905 N N . ILE A 1 372 ? 22.175 -34.990 24.802 1.00 87.69 372 ILE A N 1
ATOM 2906 C CA . ILE A 1 372 ? 21.777 -35.513 26.116 1.00 87.69 372 ILE A CA 1
ATOM 2907 C C . ILE A 1 372 ? 20.264 -35.400 26.321 1.00 87.69 372 ILE A C 1
ATOM 2909 O O . ILE A 1 372 ? 19.620 -36.406 26.620 1.00 87.69 372 ILE A O 1
ATOM 2913 N N . GLU A 1 373 ? 19.678 -34.218 26.107 1.00 85.81 373 GLU A N 1
ATOM 2914 C CA . GLU A 1 373 ? 18.230 -33.995 26.278 1.00 85.81 373 GLU A CA 1
ATOM 2915 C C . GLU A 1 373 ? 17.382 -34.902 25.372 1.00 85.81 373 GLU A C 1
ATOM 2917 O O . GLU A 1 373 ? 16.284 -35.318 25.741 1.00 85.81 373 GLU A O 1
ATOM 2922 N N . ASN A 1 374 ? 17.914 -35.279 24.206 1.00 89.31 374 ASN A N 1
ATOM 2923 C CA . ASN A 1 374 ? 17.244 -36.156 23.249 1.00 89.31 374 ASN A CA 1
ATOM 2924 C C . ASN A 1 374 ? 17.789 -37.599 23.241 1.00 89.31 374 ASN A C 1
ATOM 2926 O O . ASN A 1 374 ? 17.413 -38.356 22.344 1.00 89.31 374 ASN A O 1
ATOM 2930 N N . ARG A 1 375 ? 18.638 -38.006 24.205 1.00 88.88 375 ARG A N 1
ATOM 2931 C CA . ARG A 1 375 ? 19.379 -39.294 24.220 1.00 88.88 375 ARG A CA 1
ATOM 2932 C C . ARG A 1 375 ? 18.529 -40.481 23.766 1.00 88.88 375 ARG A C 1
ATOM 2934 O O . ARG A 1 375 ? 18.901 -41.195 22.837 1.00 88.88 375 ARG A O 1
ATOM 2941 N N . GLU A 1 376 ? 17.378 -40.678 24.407 1.00 87.19 376 GLU A N 1
ATOM 2942 C CA . GLU A 1 376 ? 16.486 -41.812 24.138 1.00 87.19 376 GLU A CA 1
ATOM 2943 C C . GLU A 1 376 ? 15.900 -41.764 22.723 1.00 87.19 376 GLU A C 1
ATOM 2945 O O . GLU A 1 376 ? 15.905 -42.782 22.029 1.00 87.19 376 GLU A O 1
ATOM 2950 N N . LYS A 1 377 ? 15.463 -40.585 22.254 1.00 89.25 377 LYS A N 1
ATOM 2951 C CA . LYS A 1 377 ? 15.005 -40.406 20.869 1.00 89.25 377 LYS A CA 1
ATOM 2952 C C . LYS A 1 377 ? 16.135 -40.725 19.891 1.00 89.25 377 LYS A C 1
ATOM 2954 O O . LYS A 1 377 ? 15.941 -41.538 18.994 1.00 89.25 377 LYS A O 1
ATOM 2959 N N . VAL A 1 378 ? 17.317 -40.132 20.076 1.00 89.12 378 VAL A N 1
ATOM 2960 C CA . VAL A 1 378 ? 18.456 -40.277 19.155 1.00 89.12 378 VAL A CA 1
ATOM 2961 C C . VAL A 1 378 ? 18.899 -41.736 19.041 1.00 89.12 378 VAL A C 1
ATOM 2963 O O . VAL A 1 378 ? 18.983 -42.252 17.927 1.00 89.12 378 VAL A O 1
ATOM 2966 N N . VAL A 1 379 ? 19.128 -42.431 20.159 1.00 89.00 379 VAL A N 1
ATOM 2967 C CA . VAL A 1 379 ? 19.595 -43.830 20.147 1.00 89.00 379 VAL A CA 1
ATOM 2968 C C . VAL A 1 379 ? 18.550 -44.762 19.533 1.00 89.00 379 VAL A C 1
ATOM 2970 O O . VAL A 1 379 ? 18.863 -45.511 18.602 1.00 89.00 379 VAL A O 1
ATOM 2973 N N . TRP A 1 380 ? 17.305 -44.717 20.015 1.00 89.12 380 TRP A N 1
ATOM 2974 C CA . TRP A 1 380 ? 16.291 -45.691 19.607 1.00 89.12 380 TRP A CA 1
ATOM 2975 C C . TRP A 1 380 ? 15.749 -45.445 18.202 1.00 89.12 380 TRP A C 1
ATOM 2977 O O . TRP A 1 380 ? 15.542 -46.411 17.470 1.00 89.12 380 TRP A O 1
ATOM 2987 N N . LEU A 1 381 ? 15.592 -44.189 17.771 1.00 88.44 381 LEU A N 1
ATOM 2988 C CA . LEU A 1 381 ? 15.151 -43.885 16.406 1.00 88.44 381 LEU A CA 1
ATOM 2989 C C . LEU A 1 381 ? 16.253 -44.152 15.379 1.00 88.44 381 LEU A C 1
ATOM 2991 O O . LEU A 1 381 ? 15.960 -44.714 14.327 1.00 88.44 381 LEU A O 1
ATOM 2995 N N . THR A 1 382 ? 17.523 -43.873 15.698 1.00 88.25 382 THR A N 1
ATOM 2996 C CA . THR A 1 382 ? 18.633 -44.234 14.796 1.00 88.25 382 THR A CA 1
ATOM 2997 C C . THR A 1 382 ? 18.787 -45.758 14.683 1.00 88.25 382 THR A C 1
ATOM 2999 O O . THR A 1 382 ? 19.079 -46.249 13.594 1.00 88.25 382 THR A O 1
ATOM 3002 N N . ARG A 1 383 ? 18.523 -46.534 15.752 1.00 86.75 383 ARG A N 1
ATOM 3003 C CA . ARG A 1 383 ? 18.384 -48.006 15.669 1.00 86.75 383 ARG A CA 1
ATOM 3004 C C . ARG A 1 383 ? 17.194 -48.415 14.793 1.00 86.75 383 ARG A C 1
ATOM 3006 O O . ARG A 1 383 ? 17.375 -49.175 13.847 1.00 86.75 383 ARG A O 1
ATOM 3013 N N . LEU A 1 384 ? 15.999 -47.887 15.065 1.00 86.50 384 LEU A N 1
ATOM 3014 C CA . LEU A 1 384 ? 14.758 -48.216 14.351 1.00 86.50 384 LEU A CA 1
ATOM 3015 C C . LEU A 1 384 ? 14.827 -47.888 12.847 1.00 86.50 384 LEU A C 1
ATOM 3017 O O . LEU A 1 384 ? 14.253 -48.606 12.030 1.00 86.50 384 LEU A O 1
ATOM 3021 N N . ALA A 1 385 ? 15.543 -46.822 12.480 1.00 83.00 385 ALA A N 1
ATOM 3022 C CA . ALA A 1 385 ? 15.767 -46.401 11.100 1.00 83.00 385 ALA A CA 1
ATOM 3023 C C . ALA A 1 385 ? 16.891 -47.175 10.383 1.00 83.00 385 ALA A C 1
ATOM 3025 O O . ALA A 1 385 ? 16.931 -47.152 9.155 1.00 83.00 385 ALA A O 1
ATOM 3026 N N . LYS A 1 386 ? 17.785 -47.856 11.117 1.00 83.50 386 LYS A N 1
ATOM 3027 C CA . LYS A 1 386 ? 18.849 -48.717 10.560 1.00 83.50 386 LYS A CA 1
ATOM 3028 C C . LYS A 1 386 ? 18.468 -50.198 10.445 1.00 83.50 386 LYS A C 1
ATOM 3030 O O . LYS A 1 386 ? 19.243 -50.958 9.876 1.00 83.50 386 LYS A O 1
ATOM 3035 N N . ALA A 1 387 ? 17.307 -50.609 10.954 1.00 82.75 387 ALA A N 1
ATOM 3036 C CA . ALA A 1 387 ? 16.794 -51.968 10.783 1.00 82.75 387 ALA A CA 1
ATOM 3037 C C . ALA A 1 387 ? 16.529 -52.272 9.297 1.00 82.75 387 ALA A C 1
ATOM 3039 O O . ALA A 1 387 ? 15.672 -51.635 8.679 1.00 82.75 387 ALA A O 1
ATOM 3040 N N . GLU A 1 388 ? 17.231 -53.257 8.732 1.00 76.69 388 GLU A N 1
ATOM 3041 C CA . GLU A 1 388 ? 17.064 -53.646 7.325 1.00 76.69 388 GLU A CA 1
ATOM 3042 C C . GLU A 1 388 ? 15.744 -54.397 7.108 1.00 76.69 388 GLU A C 1
ATOM 3044 O O . GLU A 1 388 ? 15.121 -54.297 6.049 1.00 76.69 388 GLU A O 1
ATOM 3049 N N . ASN A 1 389 ? 15.314 -55.163 8.116 1.00 83.69 389 ASN A N 1
ATOM 3050 C CA . ASN A 1 389 ? 14.218 -56.117 8.001 1.00 83.69 389 ASN A CA 1
ATOM 3051 C C . ASN A 1 389 ? 13.046 -55.772 8.926 1.00 83.69 389 ASN A C 1
ATOM 3053 O O . ASN A 1 389 ? 13.217 -55.314 10.056 1.00 83.69 389 ASN A O 1
ATOM 3057 N N . GLN A 1 390 ? 11.821 -56.066 8.483 1.00 77.94 390 GLN A N 1
ATOM 3058 C CA . GLN A 1 390 ? 10.621 -55.748 9.265 1.00 77.94 390 GLN A CA 1
ATOM 3059 C C . GLN A 1 390 ? 10.530 -56.552 10.580 1.00 77.94 390 GLN A C 1
ATOM 3061 O O . GLN A 1 390 ? 9.999 -56.038 11.560 1.00 77.94 390 GLN A O 1
ATOM 3066 N N . GLU A 1 391 ? 11.131 -57.749 10.655 1.00 79.19 391 GLU A N 1
ATOM 3067 C CA . GLU A 1 391 ? 11.274 -58.504 11.915 1.00 79.19 391 GLU A CA 1
ATOM 3068 C C . GLU A 1 391 ? 12.230 -57.832 12.921 1.00 79.19 391 GLU A C 1
ATOM 3070 O O . GLU A 1 391 ? 11.958 -57.860 14.125 1.00 79.19 391 GLU A O 1
ATOM 3075 N N . GLU A 1 392 ? 13.322 -57.203 12.463 1.00 81.12 392 GLU A N 1
ATOM 3076 C CA . GLU A 1 392 ? 14.192 -56.390 13.332 1.00 81.12 392 GLU A CA 1
ATOM 3077 C C . GLU A 1 392 ? 13.433 -55.167 13.833 1.00 81.12 392 GLU A C 1
ATOM 3079 O O . GLU A 1 392 ? 13.436 -54.887 15.028 1.00 81.12 392 GLU A O 1
ATOM 3084 N N . ARG A 1 393 ? 12.719 -54.482 12.933 1.00 81.94 393 ARG A N 1
ATOM 3085 C CA . ARG A 1 393 ? 11.937 -53.288 13.259 1.00 81.94 393 ARG A CA 1
ATOM 3086 C C . ARG A 1 393 ? 10.864 -53.579 14.311 1.00 81.94 393 ARG A C 1
ATOM 3088 O O . ARG A 1 393 ? 10.836 -52.911 15.338 1.00 81.94 393 ARG A O 1
ATOM 3095 N N . GLU A 1 394 ? 10.074 -54.642 14.139 1.00 82.06 394 GLU A N 1
ATOM 3096 C CA . GLU A 1 394 ? 9.125 -55.106 15.165 1.00 82.06 394 GLU A CA 1
ATOM 3097 C C . GLU A 1 394 ? 9.800 -55.538 16.479 1.00 82.06 394 GLU A C 1
ATOM 3099 O O . GLU A 1 394 ? 9.162 -55.540 17.535 1.00 82.06 394 GLU A O 1
ATOM 3104 N N . THR A 1 395 ? 11.064 -55.963 16.433 1.00 85.69 395 THR A N 1
ATOM 3105 C CA . THR A 1 395 ? 11.815 -56.369 17.627 1.00 85.69 395 THR A CA 1
ATOM 3106 C C . THR A 1 395 ? 12.331 -55.149 18.387 1.00 85.69 395 THR A C 1
ATOM 3108 O O . THR A 1 395 ? 12.135 -55.092 19.597 1.00 85.69 395 THR A O 1
ATOM 3111 N N . ILE A 1 396 ? 12.840 -54.127 17.695 1.00 86.00 396 ILE A N 1
ATOM 3112 C CA . ILE A 1 396 ? 13.205 -52.827 18.281 1.00 86.00 396 ILE A CA 1
ATOM 3113 C C . ILE A 1 396 ? 11.958 -52.114 18.829 1.00 86.00 396 ILE A C 1
ATOM 3115 O O . ILE A 1 396 ? 11.990 -51.599 19.942 1.00 86.00 396 ILE A O 1
ATOM 3119 N N . GLU A 1 397 ? 10.823 -52.148 18.121 1.00 86.12 397 GLU A N 1
ATOM 3120 C CA . GLU A 1 397 ? 9.548 -51.618 18.633 1.00 86.12 397 GLU A CA 1
ATOM 3121 C C . GLU A 1 397 ? 9.086 -52.345 19.910 1.00 86.12 397 GLU A C 1
ATOM 3123 O O . GLU A 1 397 ? 8.521 -51.723 20.814 1.00 86.12 397 GLU A O 1
ATOM 3128 N N . ARG A 1 398 ? 9.360 -53.654 20.025 1.00 83.19 398 ARG A N 1
ATOM 3129 C CA . ARG A 1 398 ? 9.125 -54.434 21.251 1.00 83.19 398 ARG A CA 1
ATOM 3130 C C . ARG A 1 398 ? 10.104 -54.081 22.374 1.00 83.19 398 ARG A C 1
ATOM 3132 O O . ARG A 1 398 ? 9.648 -53.977 23.510 1.00 83.19 398 ARG A O 1
ATOM 3139 N N . GLU A 1 399 ? 11.384 -53.857 22.078 1.00 84.31 399 GLU A N 1
ATOM 3140 C CA . GLU A 1 399 ? 12.378 -53.398 23.061 1.00 84.31 399 GLU A CA 1
ATOM 3141 C C . GLU A 1 399 ? 12.017 -52.007 23.602 1.00 84.31 399 GLU A C 1
ATOM 3143 O O . GLU A 1 399 ? 11.811 -51.863 24.807 1.00 84.31 399 GLU A O 1
ATOM 3148 N N . MET A 1 400 ? 11.776 -51.021 22.726 1.00 86.06 400 MET A N 1
ATOM 3149 C CA . MET A 1 400 ? 11.280 -49.687 23.101 1.00 86.06 400 MET A CA 1
ATOM 3150 C C . MET A 1 400 ? 10.002 -49.762 23.949 1.00 86.06 400 MET A C 1
ATOM 3152 O O . MET A 1 400 ? 9.837 -49.014 24.913 1.00 86.06 400 MET A O 1
ATOM 3156 N N . ALA A 1 401 ? 9.078 -50.671 23.621 1.00 80.00 401 ALA A N 1
ATOM 3157 C CA . ALA A 1 401 ? 7.862 -50.869 24.403 1.00 80.00 401 ALA A CA 1
ATOM 3158 C C . ALA A 1 401 ? 8.105 -51.543 25.769 1.00 80.00 401 ALA A C 1
ATOM 3160 O O . ALA A 1 401 ? 7.301 -51.321 26.677 1.00 80.00 401 ALA A O 1
ATOM 3161 N N . SER A 1 402 ? 9.173 -52.335 25.935 1.00 79.94 402 SER A N 1
ATOM 3162 C CA . SER A 1 402 ? 9.566 -52.927 27.225 1.00 79.94 402 SER A CA 1
ATOM 3163 C C . SER A 1 402 ? 10.364 -51.977 28.121 1.00 79.94 402 SER A C 1
ATOM 3165 O O . SER A 1 402 ? 10.160 -51.996 29.332 1.00 79.94 402 SER A O 1
ATOM 3167 N N . GLU A 1 403 ? 11.171 -51.095 27.527 1.00 79.62 403 GLU A N 1
ATOM 3168 C CA . GLU A 1 403 ? 11.913 -50.013 28.200 1.00 79.62 403 GLU A CA 1
ATOM 3169 C C . GLU A 1 403 ? 10.984 -48.887 28.707 1.00 79.62 403 GLU A C 1
ATOM 3171 O O . GLU A 1 403 ? 11.377 -48.041 29.503 1.00 79.62 403 GLU A O 1
ATOM 3176 N N . GLY A 1 404 ? 9.726 -48.854 28.247 1.00 79.94 404 GLY A N 1
ATOM 3177 C CA . GLY A 1 404 ? 8.749 -47.799 28.559 1.00 79.94 404 GLY A CA 1
ATOM 3178 C C . GLY A 1 404 ? 8.722 -46.641 27.551 1.00 79.94 404 GLY A C 1
ATOM 3179 O O . GLY A 1 404 ? 7.842 -45.781 27.610 1.00 79.94 404 GLY A O 1
ATOM 3180 N N . LEU A 1 405 ? 9.602 -46.670 26.550 1.00 85.06 405 LEU A N 1
ATOM 3181 C CA . LEU A 1 405 ? 9.814 -45.646 25.518 1.00 85.06 405 LEU A CA 1
ATOM 3182 C C . LEU A 1 405 ? 8.761 -45.647 24.395 1.00 85.06 405 LEU A C 1
ATOM 3184 O O . LEU A 1 405 ? 8.908 -44.983 23.368 1.00 85.06 405 LEU A O 1
ATOM 3188 N N . ARG A 1 406 ? 7.643 -46.351 24.606 1.00 81.44 406 ARG A N 1
ATOM 3189 C CA . ARG A 1 406 ? 6.496 -46.423 23.686 1.00 81.44 406 ARG A CA 1
ATOM 3190 C C . ARG A 1 406 ? 5.974 -45.045 23.262 1.00 81.44 406 ARG A C 1
ATOM 3192 O O . ARG A 1 406 ? 5.491 -44.893 22.145 1.00 81.44 406 ARG A O 1
ATOM 3199 N N . TRP A 1 407 ? 6.121 -44.038 24.123 1.00 84.62 407 TRP A N 1
ATOM 3200 C CA . TRP A 1 407 ? 5.714 -42.661 23.850 1.00 84.62 407 TRP A CA 1
ATOM 3201 C C . TRP A 1 407 ? 6.408 -42.042 22.624 1.00 84.62 407 TRP A C 1
ATOM 3203 O O . TRP A 1 407 ? 5.818 -41.159 22.003 1.00 84.62 407 TRP A O 1
ATOM 3213 N N . ILE A 1 408 ? 7.611 -42.512 22.268 1.00 84.94 408 ILE A N 1
ATOM 3214 C CA . ILE A 1 408 ? 8.364 -42.096 21.074 1.00 84.94 408 ILE A CA 1
ATOM 3215 C C . ILE A 1 408 ? 7.728 -42.702 19.810 1.00 84.94 408 ILE A C 1
ATOM 3217 O O . ILE A 1 408 ? 7.580 -42.021 18.798 1.00 84.94 408 ILE A O 1
ATOM 3221 N N . LEU A 1 409 ? 7.276 -43.960 19.876 1.00 82.06 409 LEU A N 1
ATOM 3222 C CA . LEU A 1 409 ? 6.541 -44.608 18.781 1.00 82.06 409 LEU A CA 1
ATOM 3223 C C . LEU A 1 409 ? 5.164 -43.962 18.576 1.00 82.06 409 LEU A C 1
ATOM 3225 O O . LEU A 1 409 ? 4.758 -43.735 17.439 1.00 82.06 409 LEU A O 1
ATOM 3229 N N . ASP A 1 410 ? 4.456 -43.621 19.657 1.00 79.38 410 ASP A N 1
ATOM 3230 C CA . ASP A 1 410 ? 3.168 -42.920 19.566 1.00 79.38 410 ASP A CA 1
ATOM 3231 C C . ASP A 1 410 ? 3.326 -41.502 18.961 1.00 79.38 410 ASP A C 1
ATOM 3233 O O . ASP A 1 410 ? 2.485 -41.092 18.157 1.00 79.38 410 ASP A O 1
ATOM 3237 N N . GLU A 1 411 ? 4.428 -40.794 19.264 1.00 81.69 411 GLU A N 1
ATOM 3238 C CA . GLU A 1 411 ? 4.820 -39.520 18.627 1.00 81.69 411 GLU A CA 1
ATOM 3239 C C . GLU A 1 411 ? 5.101 -39.703 17.122 1.00 81.69 411 GLU A C 1
ATOM 3241 O O . GLU A 1 411 ? 4.538 -38.992 16.286 1.00 81.69 411 GLU A O 1
ATOM 3246 N N . LEU A 1 412 ? 5.901 -40.709 16.754 1.00 77.94 412 LEU A N 1
ATOM 3247 C CA . LEU A 1 412 ? 6.273 -40.987 15.365 1.00 77.94 412 LEU A CA 1
ATOM 3248 C C . LEU A 1 412 ? 5.044 -41.363 14.515 1.00 77.94 412 LEU A C 1
ATOM 3250 O O . LEU A 1 412 ? 4.788 -40.740 13.476 1.00 77.94 412 LEU A O 1
ATOM 3254 N N . HIS A 1 413 ? 4.217 -42.296 14.998 1.00 78.56 413 HIS A N 1
ATOM 3255 C CA . HIS A 1 413 ? 2.962 -42.708 14.356 1.00 78.56 413 HIS A CA 1
ATOM 3256 C C . HIS A 1 413 ? 1.832 -41.665 14.444 1.00 78.56 413 HIS A C 1
ATOM 3258 O O . HIS A 1 413 ? 0.788 -41.861 13.823 1.00 78.56 413 HIS A O 1
ATOM 3264 N N . GLY A 1 414 ? 2.012 -40.559 15.176 1.00 58.31 414 GLY A N 1
ATOM 3265 C CA . GLY A 1 414 ? 1.040 -39.465 15.251 1.00 58.31 414 GLY A CA 1
ATOM 3266 C C . GLY A 1 414 ? -0.276 -39.826 15.944 1.00 58.31 414 GLY A C 1
ATOM 3267 O O . GLY A 1 414 ? -1.323 -39.294 15.575 1.00 58.31 414 GLY A O 1
ATOM 3268 N N . LYS A 1 415 ? -0.256 -40.734 16.928 1.00 45.41 415 LYS A N 1
ATOM 3269 C CA . LYS A 1 415 ? -1.449 -41.022 17.739 1.00 45.41 415 LYS A CA 1
ATOM 3270 C C . LYS A 1 415 ? -1.596 -39.959 18.833 1.00 45.41 415 LYS A C 1
ATOM 3272 O O . LYS A 1 415 ? -0.627 -39.707 19.548 1.00 45.41 415 LYS A O 1
ATOM 3277 N N . PRO A 1 416 ? -2.782 -39.347 19.012 1.00 39.91 416 PRO A N 1
ATOM 3278 C CA . PRO A 1 416 ? -2.974 -38.342 20.051 1.00 39.91 416 PRO A CA 1
ATOM 3279 C C . PRO A 1 416 ? -2.785 -38.965 21.442 1.00 39.91 416 PRO A C 1
ATOM 3281 O O . PRO A 1 416 ? -3.444 -39.947 21.792 1.00 39.91 416 PRO A O 1
ATOM 3284 N N . LYS A 1 417 ? -1.881 -38.383 22.240 1.00 35.50 417 LYS A N 1
ATOM 3285 C CA . LYS A 1 417 ? -1.665 -38.746 23.647 1.00 35.50 417 LYS A CA 1
ATOM 3286 C C . LYS A 1 417 ? -2.847 -38.260 24.490 1.00 35.50 417 LYS A C 1
ATOM 3288 O O . LYS A 1 417 ? -2.801 -37.153 25.015 1.00 35.50 417 LYS A O 1
ATOM 3293 N N . ASP A 1 418 ? -3.878 -39.089 24.654 1.00 35.06 418 ASP A N 1
ATOM 3294 C CA . ASP A 1 418 ? -4.991 -38.767 25.552 1.00 35.06 418 ASP A CA 1
ATOM 3295 C C . ASP A 1 418 ? -5.538 -39.989 26.330 1.00 35.06 418 ASP A C 1
ATOM 3297 O O . ASP A 1 418 ? -5.759 -41.068 25.780 1.00 35.06 418 ASP A O 1
ATOM 3301 N N . GLY A 1 419 ? -5.781 -39.807 27.635 1.00 33.38 419 GLY A N 1
ATOM 3302 C CA . GLY A 1 419 ? -6.785 -40.585 28.375 1.00 33.38 419 GLY A CA 1
ATOM 3303 C C . GLY A 1 419 ? -6.492 -41.993 28.946 1.00 33.38 419 GLY A C 1
ATOM 3304 O O . GLY A 1 419 ? -7.365 -42.858 28.853 1.00 33.38 419 GLY A O 1
ATOM 3305 N N . GLN A 1 420 ? -5.403 -42.253 29.692 1.00 26.92 420 GLN A N 1
ATOM 3306 C CA . GLN A 1 420 ? -5.342 -43.457 30.565 1.00 26.92 420 GLN A CA 1
ATOM 3307 C C . GLN A 1 420 ? -6.194 -43.337 31.861 1.00 26.92 420 GLN A C 1
ATOM 3309 O O . GLN A 1 420 ? -5.664 -43.333 32.974 1.00 26.92 420 GLN A O 1
ATOM 3314 N N . LYS A 1 421 ? -7.538 -43.309 31.767 1.00 28.66 421 LYS A N 1
ATOM 3315 C CA . LYS A 1 421 ? -8.437 -43.489 32.941 1.00 28.66 421 LYS A CA 1
ATOM 3316 C C . LYS A 1 421 ? -9.676 -44.371 32.682 1.00 28.66 421 LYS A C 1
ATOM 3318 O O . LYS A 1 421 ? -10.801 -43.895 32.661 1.00 28.66 421 LYS A O 1
ATOM 3323 N N . LYS A 1 422 ? -9.432 -45.692 32.697 1.00 27.28 422 LYS A N 1
ATOM 3324 C CA . LYS A 1 422 ? -10.366 -46.817 32.979 1.00 27.28 422 LYS A CA 1
ATOM 3325 C C . LYS A 1 422 ? -11.575 -47.034 32.032 1.00 27.28 422 LYS A C 1
ATOM 3327 O O . LYS A 1 422 ? -12.485 -46.213 32.002 1.00 27.28 422 LYS A O 1
ATOM 3332 N N . PRO A 1 423 ? -11.699 -48.220 31.399 1.00 27.34 423 PRO A N 1
ATOM 3333 C CA . PRO A 1 423 ? -12.880 -48.576 30.613 1.00 27.34 423 PRO A CA 1
ATOM 3334 C C . PRO A 1 423 ? -14.074 -48.994 31.489 1.00 27.34 423 PRO A C 1
ATOM 3336 O O . PRO A 1 423 ? -13.908 -49.554 32.578 1.00 27.34 423 PRO A O 1
ATOM 3339 N N . LYS A 1 424 ? -15.292 -48.822 30.959 1.00 24.94 424 LYS A N 1
ATOM 3340 C CA . LYS A 1 424 ? -16.505 -49.503 31.441 1.00 24.94 424 LYS A CA 1
ATOM 3341 C C . LYS A 1 424 ? -17.418 -49.926 30.283 1.00 24.94 424 LYS A C 1
ATOM 3343 O O . LYS A 1 424 ? -18.203 -49.130 29.793 1.00 24.94 424 LYS A O 1
ATOM 3348 N N . MET A 1 425 ? -17.329 -51.213 29.948 1.00 25.11 425 MET A N 1
ATOM 3349 C CA . MET A 1 425 ? -18.357 -52.035 29.290 1.00 25.11 425 MET A CA 1
ATOM 3350 C C . MET A 1 425 ? -19.024 -51.461 28.028 1.00 25.11 425 MET A C 1
ATOM 3352 O O . MET A 1 425 ? -20.132 -50.935 28.062 1.00 25.11 425 MET A O 1
ATOM 3356 N N . GLU A 1 426 ? -18.331 -51.686 26.914 1.00 24.20 426 GLU A N 1
ATOM 3357 C CA . GLU A 1 426 ? -18.858 -52.228 25.652 1.00 24.20 426 GLU A CA 1
ATOM 3358 C C . GLU A 1 426 ? -20.382 -52.459 25.548 1.00 24.20 426 GLU A C 1
ATOM 3360 O O . GLU A 1 426 ? -20.973 -53.243 26.295 1.00 24.20 426 GLU A O 1
ATOM 3365 N N . ILE A 1 427 ? -20.966 -51.932 24.470 1.00 25.25 427 ILE A N 1
ATOM 3366 C CA . ILE A 1 427 ? -22.038 -52.617 23.740 1.00 25.25 427 ILE A CA 1
ATOM 3367 C C . ILE A 1 427 ? -21.412 -53.136 22.442 1.00 25.25 427 ILE A C 1
ATOM 3369 O O . ILE A 1 427 ? -20.844 -52.361 21.675 1.00 25.25 427 ILE A O 1
ATOM 3373 N N . LYS A 1 428 ? -21.502 -54.447 22.202 1.00 22.52 428 LYS A N 1
ATOM 3374 C CA . LYS A 1 428 ? -21.048 -55.084 20.957 1.00 22.52 428 LYS A CA 1
ATOM 3375 C C . LYS A 1 428 ? -21.910 -54.660 19.767 1.00 22.52 428 LYS A C 1
ATOM 3377 O O . LYS A 1 428 ? -23.133 -54.754 19.840 1.00 22.52 428 LYS A O 1
ATOM 3382 N N . MET A 1 429 ? -21.265 -54.421 18.628 1.00 24.39 429 MET A N 1
ATOM 3383 C CA . MET A 1 429 ? -21.641 -55.119 17.396 1.00 24.39 429 MET A CA 1
ATOM 3384 C C . MET A 1 429 ? -20.379 -55.685 16.748 1.00 24.39 429 MET A C 1
ATOM 3386 O O . MET A 1 429 ? -19.357 -55.010 16.675 1.00 24.39 429 MET A O 1
ATOM 3390 N N . ASP A 1 430 ? -20.460 -56.945 16.336 1.00 23.14 430 ASP A N 1
ATOM 3391 C CA . ASP A 1 430 ? -19.354 -57.700 15.757 1.00 23.14 430 ASP A CA 1
ATOM 3392 C C . ASP A 1 430 ? -19.304 -57.502 14.234 1.00 23.14 430 ASP A C 1
ATOM 3394 O O . ASP A 1 430 ? -20.342 -57.569 13.575 1.00 23.14 430 ASP A O 1
ATOM 3398 N N . ILE A 1 431 ? -18.105 -57.345 13.666 1.00 26.20 431 ILE A N 1
ATOM 3399 C CA . ILE A 1 431 ? -17.824 -57.696 12.266 1.00 26.20 431 ILE A CA 1
ATOM 3400 C C . ILE A 1 431 ? -16.527 -58.510 12.262 1.00 26.20 431 ILE A C 1
ATOM 3402 O O . ILE A 1 431 ? -15.443 -57.968 12.468 1.00 26.20 431 ILE A O 1
ATOM 3406 N N . ASP A 1 432 ? -16.661 -59.821 12.064 1.00 23.97 432 ASP A N 1
ATOM 3407 C CA . ASP A 1 432 ? -15.531 -60.737 11.889 1.00 23.97 432 ASP A CA 1
ATOM 3408 C C . ASP A 1 432 ? -14.836 -60.524 10.536 1.00 23.97 432 ASP A C 1
ATOM 3410 O O . ASP A 1 432 ? -15.423 -60.023 9.573 1.00 23.97 432 ASP A O 1
ATOM 3414 N N . SER A 1 433 ? -13.574 -60.944 10.452 1.00 25.69 433 SER A N 1
ATOM 3415 C CA . SER A 1 433 ? -12.745 -60.770 9.257 1.00 25.69 433 SER A CA 1
ATOM 3416 C C . SER A 1 433 ? -12.654 -62.033 8.391 1.00 25.69 433 SER A C 1
ATOM 3418 O O . SER A 1 433 ? -12.414 -63.133 8.881 1.00 25.69 433 SER A O 1
ATOM 3420 N N . GLY A 1 434 ? -12.752 -61.832 7.071 1.00 31.94 434 GLY A N 1
ATOM 3421 C CA . GLY A 1 434 ? -12.174 -62.717 6.056 1.00 31.94 434 GLY A CA 1
ATOM 3422 C C . GLY A 1 434 ? -13.073 -63.809 5.461 1.00 31.94 434 GLY A C 1
ATOM 3423 O O . GLY A 1 434 ? -13.266 -64.863 6.058 1.00 31.94 434 GLY A O 1
ATOM 3424 N N . ALA A 1 435 ? -13.476 -63.621 4.198 1.00 33.59 435 ALA A N 1
ATOM 3425 C CA . ALA A 1 435 ? -13.010 -64.443 3.066 1.00 33.59 435 ALA A CA 1
ATOM 3426 C C . ALA A 1 435 ? -13.623 -63.959 1.730 1.00 33.59 435 ALA A C 1
ATOM 3428 O O . ALA A 1 435 ? -14.716 -63.401 1.731 1.00 33.59 435 ALA A O 1
ATOM 3429 N N . PHE A 1 436 ? -12.954 -64.279 0.609 1.00 23.42 436 PHE A N 1
ATOM 3430 C CA . PHE A 1 436 ? -13.341 -63.966 -0.788 1.00 23.42 436 PHE A CA 1
ATOM 3431 C C . PHE A 1 436 ? -13.309 -62.449 -1.120 1.00 23.42 436 PHE A C 1
ATOM 3433 O O . PHE A 1 436 ? -13.490 -61.618 -0.239 1.00 23.42 436 PHE A O 1
ATOM 3440 N N . ALA A 1 437 ? -12.900 -61.962 -2.298 1.00 24.66 437 ALA A N 1
ATOM 3441 C CA . ALA A 1 437 ? -12.933 -62.432 -3.694 1.00 24.66 437 ALA A CA 1
ATOM 3442 C C . ALA A 1 437 ? -14.270 -62.186 -4.429 1.00 24.66 437 ALA A C 1
ATOM 3444 O O . ALA A 1 437 ? -15.344 -62.456 -3.904 1.00 24.66 437 ALA A O 1
ATOM 3445 N N . ASP A 1 438 ? -14.150 -61.682 -5.663 1.00 23.98 438 ASP A N 1
ATOM 3446 C CA . ASP A 1 438 ? -15.190 -61.489 -6.686 1.00 23.98 438 ASP A CA 1
ATOM 3447 C C . ASP A 1 438 ? -16.414 -60.620 -6.321 1.00 23.98 438 ASP A C 1
ATOM 3449 O O . ASP A 1 438 ? -17.566 -61.049 -6.384 1.00 23.98 438 ASP A O 1
ATOM 3453 N N . GLY A 1 439 ? -16.161 -59.330 -6.067 1.00 24.20 439 GLY A N 1
ATOM 3454 C CA . GLY A 1 439 ? -17.166 -58.260 -6.104 1.00 24.20 439 GLY A CA 1
ATOM 3455 C C . GLY A 1 439 ? -16.585 -56.995 -6.746 1.00 24.20 439 GLY A C 1
ATOM 3456 O O . GLY A 1 439 ? -15.606 -56.451 -6.247 1.00 24.20 439 GLY A O 1
ATOM 3457 N N . GLN A 1 440 ? -17.138 -56.546 -7.879 1.00 23.52 440 GLN A N 1
ATOM 3458 C CA . GLN A 1 440 ? -16.562 -55.445 -8.669 1.00 23.52 440 GLN A CA 1
ATOM 3459 C C . GLN A 1 440 ? -16.624 -54.095 -7.923 1.00 23.52 440 GLN A C 1
ATOM 3461 O O . GLN A 1 440 ? -17.722 -53.688 -7.534 1.00 23.52 440 GLN A O 1
ATOM 3466 N N . PRO A 1 441 ? -15.510 -53.347 -7.792 1.00 26.28 441 PRO A N 1
ATOM 3467 C CA . PRO A 1 441 ? -15.571 -51.965 -7.336 1.00 26.28 441 PRO A CA 1
ATOM 3468 C C . PRO A 1 441 ? -16.204 -51.086 -8.422 1.00 26.28 441 PRO A C 1
ATOM 3470 O O . PRO A 1 441 ? -15.773 -51.093 -9.578 1.00 26.28 441 PRO A O 1
ATOM 3473 N N . GLN A 1 442 ? -17.202 -50.280 -8.052 1.00 27.11 442 GLN A N 1
ATOM 3474 C CA . GLN A 1 442 ? -17.557 -49.116 -8.864 1.00 27.11 442 GLN A CA 1
ATOM 3475 C C . GLN A 1 442 ? -16.380 -48.137 -8.819 1.00 27.11 442 GLN A C 1
ATOM 3477 O O . GLN A 1 442 ? -15.934 -47.754 -7.739 1.00 27.11 442 GLN A O 1
ATOM 3482 N N . GLN A 1 443 ? -15.865 -47.753 -9.987 1.00 26.44 443 GLN A N 1
ATOM 3483 C CA . GLN A 1 443 ? -14.669 -46.922 -10.113 1.00 26.44 443 GLN A CA 1
ATOM 3484 C C . GLN A 1 443 ? -14.931 -45.469 -9.687 1.00 26.44 443 GLN A C 1
ATOM 3486 O O . GLN A 1 443 ? -15.079 -44.579 -10.520 1.00 26.44 443 GLN A O 1
ATOM 3491 N N . LYS A 1 444 ? -14.898 -45.209 -8.377 1.00 24.53 444 LYS A N 1
ATOM 3492 C CA . LYS A 1 444 ? -14.249 -43.986 -7.900 1.00 24.53 444 LYS A CA 1
ATOM 3493 C C . LYS A 1 444 ? -12.748 -44.243 -7.943 1.00 24.53 444 LYS A C 1
ATOM 3495 O O . LYS A 1 444 ? -12.266 -45.182 -7.319 1.00 24.53 444 LYS A O 1
ATOM 3500 N N . GLN A 1 445 ? -12.032 -43.451 -8.733 1.00 26.08 445 GLN A N 1
ATOM 3501 C CA . GLN A 1 445 ? -10.576 -43.487 -8.751 1.00 26.08 445 GLN A CA 1
ATOM 3502 C C . GLN A 1 445 ? -10.068 -42.868 -7.450 1.00 26.08 445 GLN A C 1
ATOM 3504 O O . GLN A 1 445 ? -10.079 -41.647 -7.294 1.00 26.08 445 GLN A O 1
ATOM 3509 N N . GLU A 1 446 ? -9.621 -43.709 -6.523 1.00 23.94 446 GLU A N 1
ATOM 3510 C CA . GLU A 1 446 ? -8.676 -43.283 -5.497 1.00 23.94 446 GLU A CA 1
ATOM 3511 C C . GLU A 1 446 ? -7.406 -42.838 -6.238 1.00 23.94 446 GLU A C 1
ATOM 3513 O O . GLU A 1 446 ? -6.725 -43.645 -6.875 1.00 23.94 446 GLU A O 1
ATOM 3518 N N . ARG A 1 447 ? -7.157 -41.521 -6.266 1.00 24.03 447 ARG A N 1
ATOM 3519 C CA . ARG A 1 447 ? -5.931 -40.961 -6.850 1.00 24.03 447 ARG A CA 1
ATOM 3520 C C . ARG A 1 447 ? -4.755 -41.472 -6.008 1.00 24.03 447 ARG A C 1
ATOM 3522 O O . ARG A 1 447 ? -4.856 -41.414 -4.785 1.00 24.03 447 ARG A O 1
ATOM 3529 N N . PRO A 1 448 ? -3.683 -42.007 -6.615 1.00 26.73 448 PRO A N 1
ATOM 3530 C CA . PRO A 1 448 ? -2.657 -42.711 -5.859 1.00 26.73 448 PRO A CA 1
ATOM 3531 C C . PRO A 1 448 ? -1.876 -41.756 -4.951 1.00 26.73 448 PRO A C 1
ATOM 3533 O O . PRO A 1 448 ? -1.367 -40.732 -5.420 1.00 26.73 448 PRO A O 1
ATOM 3536 N N . ASP A 1 449 ? -1.728 -42.137 -3.679 1.00 29.05 449 ASP A N 1
ATOM 3537 C CA . ASP A 1 449 ? -0.792 -41.510 -2.744 1.00 29.05 449 ASP A CA 1
ATOM 3538 C C . ASP A 1 449 ? 0.616 -41.540 -3.358 1.00 29.05 449 ASP A C 1
ATOM 3540 O O . ASP A 1 449 ? 1.227 -42.596 -3.529 1.00 29.05 449 ASP A O 1
ATOM 3544 N N . GLY A 1 450 ? 1.090 -40.368 -3.782 1.00 29.84 450 GLY A N 1
ATOM 3545 C CA . GLY A 1 450 ? 2.225 -40.231 -4.699 1.00 29.84 450 GLY A CA 1
ATOM 3546 C C . GLY A 1 450 ? 2.019 -39.152 -5.765 1.00 29.84 450 GLY A C 1
ATOM 3547 O O . GLY A 1 450 ? 3.001 -38.609 -6.269 1.00 29.84 450 GLY A O 1
ATOM 3548 N N . GLN A 1 451 ? 0.772 -38.757 -6.057 1.00 28.16 451 GLN A N 1
ATOM 3549 C CA . GLN A 1 451 ? 0.501 -37.496 -6.755 1.00 28.16 451 GLN A CA 1
ATOM 3550 C C . GLN A 1 451 ? 0.774 -36.299 -5.830 1.00 28.16 451 GLN A C 1
ATOM 3552 O O . GLN A 1 451 ? -0.126 -35.756 -5.190 1.00 28.16 451 GLN A O 1
ATOM 3557 N N . LEU A 1 452 ? 2.039 -35.866 -5.805 1.00 30.78 452 LEU A N 1
ATOM 3558 C CA . LEU A 1 452 ? 2.379 -34.469 -5.530 1.00 30.78 452 LEU A CA 1
ATOM 3559 C C . LEU A 1 452 ? 1.540 -33.563 -6.448 1.00 30.78 452 LEU A C 1
ATOM 3561 O O . LEU A 1 452 ? 1.270 -33.913 -7.598 1.00 30.78 452 LEU A O 1
ATOM 3565 N N . VAL A 1 453 ? 1.101 -32.421 -5.920 1.00 37.16 453 VAL A N 1
ATOM 3566 C CA . VAL A 1 453 ? 0.204 -31.494 -6.625 1.00 37.16 453 VAL A CA 1
ATOM 3567 C C . VAL A 1 453 ? 0.855 -31.005 -7.920 1.00 37.16 453 VAL A C 1
ATOM 3569 O O . VAL A 1 453 ? 1.934 -30.434 -7.847 1.00 37.16 453 VAL A O 1
ATOM 3572 N N . GLY A 1 454 ? 0.164 -31.202 -9.051 1.00 41.94 454 GLY A N 1
ATOM 3573 C CA . GLY A 1 454 ? 0.352 -30.502 -10.331 1.00 41.94 454 GLY A CA 1
ATOM 3574 C C . GLY A 1 454 ? 1.781 -30.404 -10.884 1.00 41.94 454 GLY A C 1
ATOM 3575 O O . GLY A 1 454 ? 2.554 -29.557 -10.447 1.00 41.94 454 GLY A O 1
ATOM 3576 N N . GLY A 1 455 ? 2.085 -31.213 -11.906 1.00 58.44 455 GLY A N 1
ATOM 3577 C CA . GLY A 1 455 ? 3.119 -30.859 -12.883 1.00 58.44 455 GLY A CA 1
ATOM 3578 C C . GLY A 1 455 ? 4.071 -31.964 -13.314 1.00 58.44 455 GLY A C 1
ATOM 3579 O O . GLY A 1 455 ? 4.451 -32.847 -12.538 1.00 58.44 455 GLY A O 1
ATOM 3580 N N . LEU A 1 456 ? 4.515 -31.877 -14.570 1.00 70.56 456 LEU A N 1
ATOM 3581 C CA . LEU A 1 456 ? 5.650 -32.650 -15.072 1.00 70.56 456 LEU A CA 1
ATOM 3582 C C . LEU A 1 456 ? 6.904 -32.304 -14.255 1.00 70.56 456 LEU A C 1
ATOM 3584 O O . LEU A 1 456 ? 7.157 -31.142 -13.940 1.00 70.56 456 LEU A O 1
ATOM 3588 N N . GLN A 1 457 ? 7.706 -33.308 -13.905 1.00 83.38 457 GLN A N 1
ATOM 3589 C CA . GLN A 1 457 ? 9.000 -33.087 -13.253 1.00 83.38 457 GLN A CA 1
ATOM 3590 C C . GLN A 1 457 ? 10.076 -32.743 -14.306 1.00 83.38 457 GLN A C 1
ATOM 3592 O O . GLN A 1 457 ? 9.961 -33.193 -15.453 1.00 83.38 457 GLN A O 1
ATOM 3597 N N . PRO A 1 458 ? 11.101 -31.942 -13.955 1.00 83.88 458 PRO A N 1
ATOM 3598 C CA . PRO A 1 458 ? 12.171 -31.584 -14.883 1.00 83.88 458 PRO A CA 1
ATOM 3599 C C . PRO A 1 458 ? 12.961 -32.820 -15.335 1.00 83.88 458 PRO A C 1
ATOM 3601 O O . PRO A 1 458 ? 13.261 -33.703 -14.530 1.00 83.88 458 PRO A O 1
ATOM 3604 N N . ARG A 1 459 ? 13.310 -32.874 -16.626 1.00 82.25 459 ARG A N 1
ATOM 3605 C CA . ARG A 1 459 ? 14.177 -33.909 -17.212 1.00 82.25 459 ARG A CA 1
ATOM 3606 C C . ARG A 1 459 ? 15.654 -33.589 -16.971 1.00 82.25 459 ARG A C 1
ATOM 3608 O O . ARG A 1 459 ? 16.433 -34.519 -16.771 1.00 82.25 459 ARG A O 1
ATOM 3615 N N . LYS A 1 460 ? 16.055 -32.308 -16.994 1.00 84.19 460 LYS A N 1
ATOM 3616 C CA . LYS A 1 460 ? 17.443 -31.882 -16.723 1.00 84.19 460 LYS A CA 1
ATOM 3617 C C . LYS A 1 460 ? 17.569 -30.420 -16.282 1.00 84.19 460 LYS A C 1
ATOM 3619 O O . LYS A 1 460 ? 16.707 -29.592 -16.559 1.00 84.19 460 LYS A O 1
ATOM 3624 N N . LEU A 1 461 ? 18.710 -30.088 -15.677 1.00 87.06 461 LEU A N 1
ATOM 3625 C CA . LEU A 1 461 ? 19.143 -28.702 -15.479 1.00 87.06 461 LEU A CA 1
ATOM 3626 C C . LEU A 1 461 ? 19.852 -28.192 -16.749 1.00 87.06 461 LEU A C 1
ATOM 3628 O O . LEU A 1 461 ? 20.636 -28.907 -17.372 1.00 87.06 461 LEU A O 1
ATOM 3632 N N . ILE A 1 462 ? 19.556 -26.957 -17.153 1.00 87.81 462 ILE A N 1
ATOM 3633 C CA . ILE A 1 462 ? 20.048 -26.324 -18.381 1.00 87.81 462 ILE A CA 1
ATOM 3634 C C . ILE A 1 462 ? 20.896 -25.100 -18.017 1.00 87.81 462 ILE A C 1
ATOM 3636 O O . ILE A 1 462 ? 20.411 -24.192 -17.341 1.00 87.81 462 ILE A O 1
ATOM 3640 N N . ASN A 1 463 ? 22.134 -25.018 -18.521 1.00 87.12 463 ASN A N 1
ATOM 3641 C CA . ASN A 1 463 ? 22.887 -23.762 -18.468 1.00 87.12 463 ASN A CA 1
ATOM 3642 C C . ASN A 1 463 ? 22.232 -22.728 -19.403 1.00 87.12 463 ASN A C 1
ATOM 3644 O O . ASN A 1 463 ? 22.205 -22.911 -20.622 1.00 87.12 463 ASN A O 1
ATOM 3648 N N . LEU A 1 464 ? 21.715 -21.647 -18.818 1.00 87.19 464 LEU A N 1
ATOM 3649 C CA . LEU A 1 464 ? 21.006 -20.587 -19.532 1.00 87.19 464 LEU A CA 1
ATOM 3650 C C . LEU A 1 464 ? 21.938 -19.679 -20.351 1.00 87.19 464 LEU A C 1
ATOM 3652 O O . LEU A 1 464 ? 21.485 -19.137 -21.354 1.00 87.19 464 LEU A O 1
ATOM 3656 N N . GLU A 1 465 ? 23.225 -19.543 -19.997 1.00 82.50 465 GLU A N 1
ATOM 3657 C CA . GLU A 1 465 ? 24.166 -18.726 -20.788 1.00 82.50 465 GLU A CA 1
ATOM 3658 C C . GLU A 1 465 ? 24.367 -19.309 -22.200 1.00 82.50 465 GLU A C 1
ATOM 3660 O O . GLU A 1 465 ? 24.393 -18.567 -23.178 1.00 82.50 465 GLU A O 1
ATOM 3665 N N . ASN A 1 466 ? 24.362 -20.642 -22.334 1.00 83.56 466 ASN A N 1
ATOM 3666 C CA . ASN A 1 466 ? 24.483 -21.353 -23.616 1.00 83.56 466 ASN A CA 1
ATOM 3667 C C . ASN A 1 466 ? 23.243 -21.217 -24.534 1.00 83.56 466 ASN A C 1
ATOM 3669 O O . ASN A 1 466 ? 23.234 -21.762 -25.639 1.00 83.56 466 ASN A O 1
ATOM 3673 N N . LEU A 1 467 ? 22.182 -20.542 -24.076 1.00 83.62 467 LEU A N 1
ATOM 3674 C CA . LEU A 1 467 ? 20.962 -20.238 -24.840 1.00 83.62 467 LEU A CA 1
ATOM 3675 C C . LEU A 1 467 ? 20.873 -18.764 -25.270 1.00 83.62 467 LEU A C 1
ATOM 3677 O O . LEU A 1 467 ? 19.894 -18.375 -25.908 1.00 83.62 467 LEU A O 1
ATOM 3681 N N . VAL A 1 468 ? 21.855 -17.936 -24.909 1.00 84.75 468 VAL A N 1
ATOM 3682 C CA . VAL A 1 468 ? 21.892 -16.515 -25.268 1.00 84.75 468 VAL A CA 1
ATOM 3683 C C . VAL A 1 468 ? 22.565 -16.334 -26.625 1.00 84.75 468 VAL A C 1
ATOM 3685 O O . VAL A 1 468 ? 23.638 -16.879 -26.873 1.00 84.75 468 VAL A O 1
ATOM 3688 N N . PHE A 1 469 ? 21.967 -15.519 -27.495 1.00 87.31 469 PHE A N 1
ATOM 3689 C CA . PHE A 1 469 ? 22.634 -15.061 -28.709 1.00 87.31 469 PHE A CA 1
ATOM 3690 C C . PHE A 1 469 ? 23.667 -13.984 -28.348 1.00 87.31 469 PHE A C 1
ATOM 3692 O O . PHE A 1 469 ? 23.316 -12.855 -28.009 1.00 87.31 469 PHE A O 1
ATOM 3699 N N . ASP A 1 470 ? 24.945 -14.344 -28.428 1.00 77.06 470 ASP A N 1
ATOM 3700 C CA . ASP A 1 470 ? 26.111 -13.487 -28.175 1.00 77.06 470 ASP A CA 1
ATOM 3701 C C . ASP A 1 470 ? 26.097 -12.176 -28.985 1.00 77.06 470 ASP A C 1
ATOM 3703 O O . ASP A 1 470 ? 26.423 -11.108 -28.465 1.00 77.06 470 ASP A O 1
ATOM 3707 N N . GLN A 1 471 ? 25.642 -12.255 -30.236 1.00 77.62 471 GLN A N 1
ATOM 3708 C CA . GLN A 1 471 ? 25.471 -11.136 -31.168 1.00 77.62 471 GLN A CA 1
ATOM 3709 C C . GLN A 1 471 ? 24.351 -10.158 -30.776 1.00 77.62 471 GLN A C 1
ATOM 3711 O O . GLN A 1 471 ? 24.289 -9.066 -31.344 1.00 77.62 471 GLN A O 1
ATOM 3716 N N . GLY A 1 472 ? 23.460 -10.534 -29.848 1.00 78.44 472 GLY A N 1
ATOM 3717 C CA . GLY A 1 472 ? 22.348 -9.704 -29.379 1.00 78.44 472 GLY A CA 1
ATOM 3718 C C . GLY A 1 472 ? 21.579 -9.045 -30.527 1.00 78.44 472 GLY A C 1
ATOM 3719 O O . GLY A 1 472 ? 21.157 -9.710 -31.477 1.00 78.44 472 GLY A O 1
ATOM 3720 N N . ASN A 1 473 ? 21.449 -7.722 -30.468 1.00 78.25 473 ASN A N 1
ATOM 3721 C CA . ASN A 1 473 ? 20.746 -6.907 -31.462 1.00 78.25 473 ASN A CA 1
ATOM 3722 C C . ASN A 1 473 ? 21.310 -6.889 -32.901 1.00 78.25 473 ASN A C 1
ATOM 3724 O O . ASN A 1 473 ? 20.649 -6.342 -33.787 1.00 78.25 473 ASN A O 1
ATOM 3728 N N . HIS A 1 474 ? 22.486 -7.480 -33.144 1.00 83.00 474 HIS A N 1
ATOM 3729 C CA . HIS A 1 474 ? 23.097 -7.622 -34.472 1.00 83.00 474 HIS A CA 1
ATOM 3730 C C . HIS A 1 474 ? 22.830 -9.006 -35.116 1.00 83.00 474 HIS A C 1
ATOM 3732 O O . HIS A 1 474 ? 23.155 -9.229 -36.282 1.00 83.00 474 HIS A O 1
ATOM 3738 N N . LEU A 1 475 ? 22.220 -9.949 -34.389 1.00 83.06 475 LEU A N 1
ATOM 3739 C CA . LEU A 1 475 ? 22.020 -11.343 -34.807 1.00 83.06 475 LEU A CA 1
ATOM 3740 C C . LEU A 1 475 ? 21.374 -11.499 -36.205 1.00 83.06 475 LEU A C 1
ATOM 3742 O O . LEU A 1 475 ? 20.182 -11.260 -36.394 1.00 83.06 475 LEU A O 1
ATOM 3746 N N . MET A 1 476 ? 22.123 -12.024 -37.181 1.00 82.56 476 MET A N 1
ATOM 3747 C CA . MET A 1 476 ? 21.633 -12.222 -38.554 1.00 82.56 476 MET A CA 1
ATOM 3748 C C . MET A 1 476 ? 21.253 -13.689 -38.841 1.00 82.56 476 MET A C 1
ATOM 3750 O O . MET A 1 476 ? 22.039 -14.456 -39.395 1.00 82.56 476 MET A O 1
ATOM 3754 N N . THR A 1 477 ? 20.014 -14.089 -38.526 1.00 81.94 477 THR A N 1
ATOM 3755 C CA . THR A 1 477 ? 19.544 -15.483 -38.721 1.00 81.94 477 THR A CA 1
ATOM 3756 C C . THR A 1 477 ? 19.219 -15.862 -40.175 1.00 81.94 477 THR A C 1
ATOM 3758 O O . THR A 1 477 ? 19.001 -17.038 -40.476 1.00 81.94 477 THR A O 1
ATOM 3761 N N . ASN A 1 478 ? 19.191 -14.909 -41.117 1.00 82.81 478 ASN A N 1
ATOM 3762 C CA . ASN A 1 478 ? 18.871 -15.176 -42.523 1.00 82.81 478 ASN A CA 1
ATOM 3763 C C . ASN A 1 478 ? 20.110 -15.638 -43.335 1.00 82.81 478 ASN A C 1
ATOM 3765 O O . ASN A 1 478 ? 21.002 -14.838 -43.611 1.00 82.81 478 ASN A O 1
ATOM 3769 N N . PRO A 1 479 ? 20.163 -16.888 -43.848 1.00 76.19 479 PRO A N 1
ATOM 3770 C CA . PRO A 1 479 ? 21.390 -17.457 -44.427 1.00 76.19 479 PRO A CA 1
ATOM 3771 C C . PRO A 1 479 ? 21.786 -16.890 -45.803 1.00 76.19 479 PRO A C 1
ATOM 3773 O O . PRO A 1 479 ? 22.859 -17.212 -46.314 1.00 76.19 479 PRO A O 1
ATOM 3776 N N . ARG A 1 480 ? 20.913 -16.106 -46.455 1.00 81.31 480 ARG A N 1
ATOM 3777 C CA . ARG A 1 480 ? 21.174 -15.393 -47.722 1.00 81.31 480 ARG A CA 1
ATOM 3778 C C . ARG A 1 480 ? 20.312 -14.137 -47.819 1.00 81.31 480 ARG A C 1
ATOM 3780 O O . ARG A 1 480 ? 19.158 -14.156 -47.399 1.00 81.31 480 ARG A O 1
ATOM 3787 N N . VAL A 1 481 ? 20.833 -13.104 -48.481 1.00 83.31 481 VAL A N 1
ATOM 3788 C CA . VAL A 1 481 ? 20.093 -11.876 -48.817 1.00 83.31 481 VAL A CA 1
ATOM 3789 C C . VAL A 1 481 ? 19.646 -11.913 -50.281 1.00 83.31 481 VAL A C 1
ATOM 3791 O O . VAL A 1 481 ? 20.443 -12.195 -51.177 1.00 83.31 481 VAL A O 1
ATOM 3794 N N . ARG A 1 482 ? 18.370 -11.625 -50.545 1.00 85.25 482 ARG A N 1
ATOM 3795 C CA . ARG A 1 482 ? 17.798 -11.447 -51.887 1.00 85.25 482 ARG A CA 1
ATOM 3796 C C . ARG A 1 482 ? 17.699 -9.957 -52.198 1.00 85.25 482 ARG A C 1
ATOM 3798 O O . ARG A 1 482 ? 17.036 -9.216 -51.477 1.00 85.25 482 ARG A O 1
ATOM 3805 N N . LEU A 1 483 ? 18.338 -9.526 -53.281 1.00 84.00 483 LEU A N 1
ATOM 3806 C CA . LEU A 1 483 ? 18.389 -8.119 -53.683 1.00 84.00 483 LEU A CA 1
ATOM 3807 C C . LEU A 1 483 ? 17.342 -7.810 -54.772 1.00 84.00 483 LEU A C 1
ATOM 3809 O O . LEU A 1 483 ? 17.077 -8.684 -55.602 1.00 84.00 483 LEU A O 1
ATOM 3813 N N . PRO A 1 484 ? 16.746 -6.600 -54.795 1.00 82.81 484 PRO A N 1
ATOM 3814 C CA . PRO A 1 484 ? 15.784 -6.208 -55.827 1.00 82.81 484 PRO A CA 1
ATOM 3815 C C . PRO A 1 484 ? 16.342 -6.233 -57.259 1.00 82.81 484 PRO A C 1
ATOM 3817 O O . PRO A 1 484 ? 17.536 -6.042 -57.497 1.00 82.81 484 PRO A O 1
ATOM 3820 N N . GLU A 1 485 ? 15.456 -6.415 -58.244 1.00 80.94 485 GLU A N 1
ATOM 3821 C CA . GLU A 1 485 ? 15.828 -6.302 -59.657 1.00 80.94 485 GLU A CA 1
ATOM 3822 C C . GLU A 1 485 ? 16.366 -4.898 -59.978 1.00 80.94 485 GLU A C 1
ATOM 3824 O O . GLU A 1 485 ? 15.750 -3.884 -59.648 1.00 80.94 485 GLU A O 1
ATOM 3829 N N . GLY A 1 486 ? 17.512 -4.844 -60.661 1.00 82.94 486 GLY A N 1
ATOM 3830 C CA . GLY A 1 486 ? 18.197 -3.594 -60.995 1.00 82.94 486 GLY A CA 1
ATOM 3831 C C . GLY A 1 486 ? 19.215 -3.115 -59.956 1.00 82.94 486 GLY A C 1
ATOM 3832 O O . GLY A 1 486 ? 19.821 -2.069 -60.175 1.00 82.94 486 GLY A O 1
ATOM 3833 N N . THR A 1 487 ? 19.451 -3.859 -58.869 1.00 88.88 487 THR A N 1
ATOM 3834 C CA . THR A 1 487 ? 20.586 -3.605 -57.967 1.00 88.88 487 THR A CA 1
ATOM 3835 C C . THR A 1 487 ? 21.923 -3.756 -58.704 1.00 88.88 487 THR A C 1
ATOM 3837 O O . THR A 1 487 ? 22.140 -4.740 -59.413 1.00 88.88 487 THR A O 1
ATOM 3840 N N . THR A 1 488 ? 22.843 -2.802 -58.525 1.00 91.44 488 THR A N 1
ATOM 3841 C CA . THR A 1 488 ? 24.172 -2.813 -59.167 1.00 91.44 488 THR A CA 1
ATOM 3842 C C . THR A 1 488 ? 25.294 -2.646 -58.151 1.00 91.44 488 THR A C 1
ATOM 3844 O O . THR A 1 488 ? 25.284 -1.675 -57.393 1.00 91.44 488 THR A O 1
ATOM 3847 N N . LYS A 1 489 ? 26.294 -3.533 -58.194 1.00 90.44 489 LYS A N 1
ATOM 3848 C CA . LYS A 1 489 ? 27.553 -3.391 -57.450 1.00 90.44 489 LYS A CA 1
ATOM 3849 C C . LYS A 1 489 ? 28.610 -2.667 -58.292 1.00 90.44 489 LYS A C 1
ATOM 3851 O O . LYS A 1 489 ? 28.691 -2.891 -59.501 1.00 90.44 489 LYS A O 1
ATOM 3856 N N . ARG A 1 490 ? 29.429 -1.832 -57.654 1.00 91.31 490 ARG A N 1
ATOM 3857 C CA . ARG A 1 490 ? 30.617 -1.169 -58.211 1.00 91.31 490 ARG A CA 1
ATOM 3858 C C . ARG A 1 490 ? 31.778 -1.302 -57.226 1.00 91.31 490 ARG A C 1
ATOM 3860 O O . ARG A 1 490 ? 31.565 -1.271 -56.020 1.00 91.31 490 ARG A O 1
ATOM 3867 N N . THR A 1 491 ? 32.999 -1.406 -57.735 1.00 88.12 491 THR A N 1
ATOM 3868 C CA . THR A 1 491 ? 34.218 -1.520 -56.920 1.00 88.12 491 THR A CA 1
ATOM 3869 C C . THR A 1 491 ? 35.129 -0.339 -57.240 1.00 88.12 491 THR A C 1
ATOM 3871 O O . THR A 1 491 ? 35.405 -0.068 -58.410 1.00 88.12 491 THR A O 1
ATOM 3874 N N . PHE A 1 492 ? 35.579 0.365 -56.206 1.00 88.69 492 PHE A N 1
ATOM 3875 C CA . PHE A 1 492 ? 36.466 1.524 -56.272 1.00 88.69 492 PHE A CA 1
ATOM 3876 C C . PHE A 1 492 ? 37.770 1.227 -55.517 1.00 88.69 492 PHE A C 1
ATOM 3878 O O . PHE A 1 492 ? 37.956 0.154 -54.942 1.00 88.69 492 PHE A O 1
ATOM 3885 N N . LYS A 1 493 ? 38.717 2.171 -55.518 1.00 82.38 493 LYS A N 1
ATOM 3886 C CA . LYS A 1 493 ? 39.945 2.028 -54.727 1.00 82.38 493 LYS A CA 1
ATOM 3887 C C . LYS A 1 493 ? 39.638 2.322 -53.253 1.00 82.38 493 LYS A C 1
ATOM 3889 O O . LYS A 1 493 ? 39.407 3.475 -52.909 1.00 82.38 493 LYS A O 1
ATOM 3894 N N . GLY A 1 494 ? 39.667 1.284 -52.416 1.00 83.94 494 GLY A N 1
ATOM 3895 C CA . GLY A 1 494 ? 39.437 1.365 -50.966 1.00 83.94 494 GLY A CA 1
ATOM 3896 C C . GLY A 1 494 ? 37.989 1.114 -50.526 1.00 83.94 494 GLY A C 1
ATOM 3897 O O . GLY A 1 494 ? 37.739 1.025 -49.328 1.00 83.94 494 GLY A O 1
ATOM 3898 N N . TYR A 1 495 ? 37.026 0.982 -51.447 1.00 92.56 495 TYR A N 1
ATOM 3899 C CA . TYR A 1 495 ? 35.623 0.719 -51.102 1.00 92.56 495 TYR A CA 1
ATOM 3900 C C . TYR A 1 495 ? 34.817 0.066 -52.234 1.00 92.56 495 TYR A C 1
ATOM 3902 O O . TYR A 1 495 ? 35.183 0.131 -53.408 1.00 92.56 495 TYR A O 1
ATOM 3910 N N . GLU A 1 496 ? 33.674 -0.523 -51.886 1.00 92.38 496 GLU A N 1
ATOM 3911 C CA . GLU A 1 496 ? 32.669 -1.031 -52.825 1.00 92.38 496 GLU A CA 1
ATOM 3912 C C . GLU A 1 496 ? 31.309 -0.364 -52.596 1.00 92.38 496 GLU A C 1
ATOM 3914 O O . GLU A 1 496 ? 30.887 -0.216 -51.453 1.00 92.38 496 GLU A O 1
ATOM 3919 N N . GLU A 1 497 ? 30.602 -0.005 -53.673 1.00 92.12 497 GLU A N 1
ATOM 3920 C CA . GLU A 1 497 ? 29.226 0.511 -53.632 1.00 92.12 497 GLU A CA 1
ATOM 3921 C C . GLU A 1 497 ? 28.222 -0.564 -54.086 1.00 92.12 497 GLU A C 1
ATOM 3923 O O . GLU A 1 497 ? 28.412 -1.214 -55.117 1.00 92.12 497 GLU A O 1
ATOM 3928 N N . VAL A 1 498 ? 27.101 -0.705 -53.378 1.00 92.94 498 VAL A N 1
ATOM 3929 C CA . VAL A 1 498 ? 25.918 -1.473 -53.799 1.00 92.94 498 VAL A CA 1
ATOM 3930 C C . VAL A 1 498 ? 24.728 -0.519 -53.877 1.00 92.94 498 VAL A C 1
ATOM 3932 O O . VAL A 1 498 ? 24.211 -0.079 -52.852 1.00 92.94 498 VAL A O 1
ATOM 3935 N N . HIS A 1 499 ? 24.276 -0.198 -55.091 1.00 91.06 499 HIS A N 1
ATOM 3936 C CA . HIS A 1 499 ? 23.107 0.661 -55.313 1.00 91.06 499 HIS A CA 1
ATOM 3937 C C . HIS A 1 499 ? 21.845 -0.184 -55.493 1.00 91.06 499 HIS A C 1
ATOM 3939 O O . HIS A 1 499 ? 21.815 -1.043 -56.376 1.00 91.06 499 HIS A O 1
ATOM 3945 N N . ILE A 1 500 ? 20.787 0.116 -54.740 1.00 90.38 500 ILE A N 1
ATOM 3946 C CA . ILE A 1 500 ? 19.452 -0.478 -54.892 1.00 90.38 500 ILE A CA 1
ATOM 3947 C C . ILE A 1 500 ? 18.487 0.587 -55.440 1.00 90.38 500 ILE A C 1
ATOM 3949 O O . ILE A 1 500 ? 18.378 1.673 -54.855 1.00 90.38 500 ILE A O 1
ATOM 3953 N N . PRO A 1 501 ? 17.784 0.322 -56.559 1.00 88.31 501 PRO A N 1
ATOM 3954 C CA . PRO A 1 501 ? 16.841 1.270 -57.146 1.00 88.31 501 PRO A CA 1
ATOM 3955 C C . PRO A 1 501 ? 15.593 1.455 -56.273 1.00 88.31 501 PRO A C 1
ATOM 3957 O O . PRO A 1 501 ? 15.181 0.558 -55.539 1.00 88.31 501 PRO A O 1
ATOM 3960 N N . GLN A 1 502 ? 14.952 2.618 -56.389 1.00 85.19 502 GLN A N 1
ATOM 3961 C CA . GLN A 1 502 ? 13.740 2.922 -55.636 1.00 85.19 502 GLN A CA 1
ATOM 3962 C C . GLN A 1 502 ? 12.545 2.041 -56.065 1.00 85.19 502 GLN A C 1
ATOM 3964 O O . GLN A 1 502 ? 12.336 1.836 -57.267 1.00 85.19 502 GLN A O 1
ATOM 3969 N N . PRO A 1 503 ? 11.708 1.560 -55.122 1.00 81.94 503 PRO A N 1
ATOM 3970 C CA . PRO A 1 503 ? 10.503 0.804 -55.452 1.00 81.94 503 PRO A CA 1
ATOM 3971 C C . PRO A 1 503 ? 9.537 1.583 -56.353 1.00 81.94 503 PRO A C 1
ATOM 3973 O O . PRO A 1 503 ? 9.299 2.779 -56.164 1.00 81.94 503 PRO A O 1
ATOM 3976 N N . LYS A 1 504 ? 8.910 0.885 -57.305 1.00 78.88 504 LYS A N 1
ATOM 3977 C CA . LYS A 1 504 ? 7.749 1.413 -58.036 1.00 78.88 504 LYS A CA 1
ATOM 3978 C C . LYS A 1 504 ? 6.553 1.438 -57.083 1.00 78.88 504 LYS A C 1
ATOM 3980 O O . LYS A 1 504 ? 6.257 0.417 -56.465 1.00 78.88 504 LYS A O 1
ATOM 3985 N N . LYS A 1 505 ? 5.850 2.572 -56.986 1.00 70.56 505 LYS A N 1
ATOM 3986 C CA . LYS A 1 505 ? 4.588 2.642 -56.233 1.00 70.56 505 LYS A CA 1
ATOM 3987 C C . LYS A 1 505 ? 3.553 1.696 -56.842 1.00 70.56 505 LYS A C 1
ATOM 3989 O O . LYS A 1 505 ? 3.414 1.640 -58.066 1.00 70.56 505 LYS A O 1
ATOM 3994 N N . ARG A 1 506 ? 2.817 0.989 -55.983 1.00 69.44 506 ARG A N 1
ATOM 3995 C CA . ARG A 1 506 ? 1.563 0.336 -56.363 1.00 69.44 506 ARG A CA 1
ATOM 3996 C C . ARG A 1 506 ? 0.486 1.408 -56.530 1.00 69.44 506 ARG A C 1
ATOM 3998 O O . ARG A 1 506 ? 0.410 2.327 -55.726 1.00 69.44 506 ARG A O 1
ATOM 4005 N N . ASN A 1 507 ? -0.324 1.264 -57.573 1.00 64.81 507 ASN A N 1
ATOM 4006 C CA . ASN A 1 507 ? -1.522 2.062 -57.815 1.00 64.81 507 ASN A CA 1
ATOM 4007 C C . ASN A 1 507 ? -2.667 1.072 -58.076 1.00 64.81 507 ASN A C 1
ATOM 4009 O O . ASN A 1 507 ? -2.928 0.747 -59.236 1.00 64.81 507 ASN A O 1
ATOM 4013 N N . ASP A 1 508 ? -3.299 0.547 -57.026 1.00 67.56 508 ASP A N 1
ATOM 4014 C CA . ASP A 1 508 ? -4.468 -0.324 -57.183 1.00 67.56 508 ASP A CA 1
ATOM 4015 C C . ASP A 1 508 ? -5.748 0.535 -57.238 1.00 67.56 508 ASP A C 1
ATOM 4017 O O . ASP A 1 508 ? -5.965 1.356 -56.341 1.00 67.56 508 ASP A O 1
ATOM 4021 N N . PRO A 1 509 ? -6.599 0.431 -58.278 1.00 58.22 509 PRO A N 1
ATOM 4022 C CA . PRO A 1 509 ? -7.823 1.228 -58.372 1.00 58.22 509 PRO A CA 1
ATOM 4023 C C . PRO A 1 509 ? -8.868 0.948 -57.274 1.00 58.22 509 PRO A C 1
ATOM 4025 O O . PRO A 1 509 ? -9.842 1.695 -57.201 1.00 58.22 509 PRO A O 1
ATOM 4028 N N . SER A 1 510 ? -8.691 -0.071 -56.421 1.00 64.25 510 SER A N 1
ATOM 4029 C CA . SER A 1 510 ? -9.506 -0.260 -55.208 1.00 64.25 510 SER A CA 1
ATOM 4030 C C . SER A 1 510 ? -9.228 0.762 -54.100 1.00 64.25 510 SER A C 1
ATOM 4032 O O . SER A 1 510 ? -10.075 0.968 -53.231 1.00 64.25 510 SER A O 1
ATOM 4034 N N . ASP A 1 511 ? -8.048 1.387 -54.097 1.00 66.56 511 ASP A N 1
ATOM 4035 C CA . ASP A 1 511 ? -7.477 2.009 -52.899 1.00 66.56 511 ASP A CA 1
ATOM 4036 C C . ASP A 1 511 ? -7.905 3.475 -52.714 1.00 66.56 511 ASP A C 1
ATOM 4038 O O . ASP A 1 511 ? -7.132 4.437 -52.808 1.00 66.56 511 ASP A O 1
ATOM 4042 N N . LEU A 1 512 ? -9.195 3.645 -52.420 1.00 74.06 512 LEU A N 1
ATOM 4043 C CA . LEU A 1 512 ? -9.783 4.925 -52.044 1.00 74.06 512 LEU A CA 1
ATOM 4044 C C . LEU A 1 512 ? -9.224 5.415 -50.697 1.00 74.06 512 LEU A C 1
ATOM 4046 O O . LEU A 1 512 ? -9.123 4.678 -49.721 1.00 74.06 512 LEU A O 1
ATOM 4050 N N . ASN A 1 513 ? -8.849 6.695 -50.657 1.00 84.06 513 ASN A N 1
ATOM 4051 C CA . ASN A 1 513 ? -8.351 7.359 -49.451 1.00 84.06 513 ASN A CA 1
ATOM 4052 C C . ASN A 1 513 ? -9.528 8.049 -48.743 1.00 84.06 513 ASN A C 1
ATOM 4054 O O . ASN A 1 513 ? -10.116 8.968 -49.319 1.00 84.06 513 ASN A O 1
ATOM 4058 N N . ILE A 1 514 ? -9.841 7.622 -47.519 1.00 87.81 514 ILE A N 1
ATOM 4059 C CA . ILE A 1 514 ? -11.031 8.031 -46.758 1.00 87.81 514 ILE A CA 1
ATOM 4060 C C . ILE A 1 514 ? -10.949 9.527 -46.381 1.00 87.81 514 ILE A C 1
ATOM 4062 O O . ILE A 1 514 ? -9.962 9.940 -45.762 1.00 87.81 514 ILE A O 1
ATOM 4066 N N . PRO A 1 515 ? -11.932 10.375 -46.745 1.00 89.88 515 PRO A N 1
ATOM 4067 C CA . PRO A 1 515 ? -11.968 11.780 -46.342 1.00 89.88 515 PRO A CA 1
ATOM 4068 C C . PRO A 1 515 ? -12.253 11.918 -44.839 1.00 89.88 515 PRO A C 1
ATOM 4070 O O . PRO A 1 515 ? -13.000 11.127 -44.271 1.00 89.88 515 PRO A O 1
ATOM 4073 N N . ILE A 1 516 ? -11.717 12.956 -44.183 1.00 89.69 516 ILE A N 1
ATOM 4074 C CA . ILE A 1 516 ? -11.932 13.141 -42.730 1.00 89.69 516 ILE A CA 1
ATOM 4075 C C . ILE A 1 516 ? -13.420 13.338 -42.381 1.00 89.69 516 ILE A C 1
ATOM 4077 O O . ILE A 1 516 ? -13.853 12.945 -41.304 1.00 89.69 516 ILE A O 1
ATOM 4081 N N . SER A 1 517 ? -14.226 13.836 -43.324 1.00 87.56 517 SER A N 1
ATOM 4082 C CA . SER A 1 517 ? -15.684 13.968 -43.195 1.00 87.56 517 SER A CA 1
ATOM 4083 C C . SER A 1 517 ? -16.453 12.647 -43.043 1.00 87.56 517 SER A C 1
ATOM 4085 O O . SER A 1 517 ? -17.646 12.689 -42.764 1.00 87.56 517 SER A O 1
ATOM 4087 N N . GLU A 1 518 ? -15.819 11.495 -43.286 1.00 88.00 518 GLU A N 1
ATOM 4088 C CA . GLU A 1 518 ? -16.421 10.163 -43.110 1.00 88.00 518 GLU A CA 1
ATOM 4089 C C . GLU A 1 518 ? -16.219 9.611 -41.683 1.00 88.00 518 GLU A C 1
ATOM 4091 O O . GLU A 1 518 ? -16.930 8.699 -41.266 1.00 88.00 518 GLU A O 1
ATOM 4096 N N . LEU A 1 519 ? -15.320 10.208 -40.884 1.00 88.25 519 LEU A N 1
ATOM 4097 C CA . LEU A 1 519 ? -15.284 9.964 -39.441 1.00 88.25 519 LEU A CA 1
ATOM 4098 C C . LEU A 1 519 ? -16.463 10.670 -38.743 1.00 88.25 519 LEU A C 1
ATOM 4100 O O . LEU A 1 519 ? -16.866 11.752 -39.180 1.00 88.25 519 LEU A O 1
ATOM 4104 N N . PRO A 1 520 ? -16.976 10.138 -37.614 1.00 88.94 520 PRO A N 1
ATOM 4105 C CA . PRO A 1 520 ? -17.948 10.849 -36.784 1.00 88.94 520 PRO A CA 1
ATOM 4106 C C . PRO A 1 520 ? -17.449 12.247 -36.409 1.00 88.94 520 PRO A C 1
ATOM 4108 O O . PRO A 1 520 ? -16.289 12.398 -36.040 1.00 88.94 520 PRO A O 1
ATOM 4111 N N . GLU A 1 521 ? -18.326 13.253 -36.462 1.00 87.50 521 GLU A N 1
ATOM 4112 C CA . GLU A 1 521 ? -17.992 14.681 -36.289 1.00 87.50 521 GLU A CA 1
ATOM 4113 C C . GLU A 1 521 ? -17.081 14.958 -35.079 1.00 87.50 521 GLU A C 1
ATOM 4115 O O . GLU A 1 521 ? -16.043 15.608 -35.206 1.00 87.50 521 GLU A O 1
ATOM 4120 N N . TRP A 1 522 ? -17.407 14.374 -33.922 1.00 88.88 522 TRP A N 1
ATOM 4121 C CA . TRP A 1 522 ? -16.632 14.523 -32.686 1.00 88.88 522 TRP A CA 1
ATOM 4122 C C . TRP A 1 522 ? -15.191 13.988 -32.780 1.00 88.88 522 TRP A C 1
ATOM 4124 O O . TRP A 1 522 ? -14.318 14.472 -32.069 1.00 88.88 522 TRP A O 1
ATOM 4134 N N . ALA A 1 523 ? -14.925 13.021 -33.662 1.00 89.69 523 ALA A N 1
ATOM 4135 C CA . ALA A 1 523 ? -13.614 12.411 -33.874 1.00 89.69 523 ALA A CA 1
ATOM 4136 C C . ALA A 1 523 ? -12.782 13.118 -34.968 1.00 89.69 523 ALA A C 1
ATOM 4138 O O . ALA A 1 523 ? -11.648 12.715 -35.227 1.00 89.69 523 ALA A O 1
ATOM 4139 N N . GLN A 1 524 ? -13.307 14.170 -35.614 1.00 90.19 524 GLN A N 1
ATOM 4140 C CA . GLN A 1 524 ? -12.608 14.881 -36.696 1.00 90.19 524 GLN A CA 1
ATOM 4141 C C . GLN A 1 524 ? -11.564 15.895 -36.190 1.00 90.19 524 GLN A C 1
ATOM 4143 O O . GLN A 1 524 ? -10.558 16.122 -36.866 1.00 90.19 524 GLN A O 1
ATOM 4148 N N . ALA A 1 525 ? -11.749 16.487 -35.002 1.00 86.69 525 ALA A N 1
ATOM 4149 C CA . ALA A 1 525 ? -10.884 17.562 -34.491 1.00 86.69 525 ALA A CA 1
ATOM 4150 C C . ALA A 1 525 ? -9.372 17.204 -34.400 1.00 86.69 525 ALA A C 1
ATOM 4152 O O . ALA A 1 525 ? -8.552 18.013 -34.857 1.00 86.69 525 ALA A O 1
ATOM 4153 N N . PRO A 1 526 ? -8.963 15.990 -33.958 1.00 86.75 526 PRO A N 1
ATOM 4154 C CA . PRO A 1 526 ? -7.559 15.537 -33.964 1.00 86.75 526 PRO A CA 1
ATOM 4155 C C . PRO A 1 526 ? -6.905 15.424 -35.352 1.00 86.75 526 PRO A C 1
ATOM 4157 O O . PRO A 1 526 ? -5.687 15.230 -35.452 1.00 86.75 526 PRO A O 1
ATOM 4160 N N . PHE A 1 527 ? -7.700 15.516 -36.422 1.00 88.75 527 PHE A N 1
ATOM 4161 C CA . PHE A 1 527 ? -7.272 15.439 -37.819 1.00 88.75 527 PHE A CA 1
ATOM 4162 C C . PHE A 1 527 ? -7.424 16.771 -38.572 1.00 88.75 527 PHE A C 1
ATOM 4164 O O . PHE A 1 527 ? -7.258 16.795 -39.785 1.00 88.75 527 PHE A O 1
ATOM 4171 N N . SER A 1 528 ? -7.658 17.887 -37.873 1.00 77.25 528 SER A N 1
ATOM 4172 C CA . SER A 1 528 ? -7.898 19.240 -38.423 1.00 77.25 528 SER A CA 1
ATOM 4173 C C . SER A 1 528 ? -6.887 19.776 -39.458 1.00 77.25 528 SER A C 1
ATOM 4175 O O . SER A 1 528 ? -7.207 20.700 -40.203 1.00 77.25 528 SER A O 1
ATOM 4177 N N . THR A 1 529 ? -5.681 19.207 -39.548 1.00 77.19 529 THR A N 1
ATOM 4178 C CA . THR A 1 529 ? -4.659 19.550 -40.563 1.00 77.19 529 THR A CA 1
ATOM 4179 C C . THR A 1 529 ? -4.659 18.637 -41.798 1.00 77.19 529 THR A C 1
ATOM 4181 O O . THR A 1 529 ? -3.924 18.893 -42.753 1.00 77.19 529 THR A O 1
ATOM 4184 N N . ALA A 1 530 ? -5.477 17.582 -41.813 1.00 78.75 530 ALA A N 1
ATOM 4185 C CA . ALA A 1 530 ? -5.609 16.624 -42.904 1.00 78.75 530 ALA A CA 1
ATOM 4186 C C . ALA A 1 530 ? -6.991 16.733 -43.570 1.00 78.75 530 ALA A C 1
ATOM 4188 O O . ALA A 1 530 ? -8.016 16.819 -42.909 1.00 78.75 530 ALA A O 1
ATOM 4189 N N . VAL A 1 531 ? -7.031 16.675 -44.904 1.00 83.12 531 VAL A N 1
ATOM 4190 C CA . VAL A 1 531 ? -8.297 16.652 -45.672 1.00 83.12 531 VAL A CA 1
ATOM 4191 C C . VAL A 1 531 ? -8.835 15.219 -45.819 1.00 83.12 531 VAL A C 1
ATOM 4193 O O . VAL A 1 531 ? -10.036 14.990 -45.950 1.00 83.12 531 VAL A O 1
ATOM 4196 N N . LYS A 1 532 ? -7.932 14.235 -45.789 1.00 88.56 532 LYS A N 1
ATOM 4197 C CA . LYS A 1 532 ? -8.210 12.801 -45.901 1.00 88.56 532 LYS A CA 1
ATOM 4198 C C . LYS A 1 532 ? -7.128 11.991 -45.188 1.00 88.56 532 LYS A C 1
ATOM 4200 O O . LYS A 1 532 ? -5.990 12.457 -45.081 1.00 88.56 532 LYS A O 1
ATOM 4205 N N . LEU A 1 533 ? -7.477 10.786 -44.752 1.00 88.06 533 LEU A N 1
ATOM 4206 C CA . LEU A 1 533 ? -6.525 9.763 -44.335 1.00 88.06 533 LEU A CA 1
ATOM 4207 C C . LEU A 1 533 ? -5.631 9.361 -45.521 1.00 88.06 533 LEU A C 1
ATOM 4209 O O . LEU A 1 533 ? -6.029 9.476 -46.684 1.00 88.06 533 LEU A O 1
ATOM 4213 N N . ASN A 1 534 ? -4.414 8.889 -45.240 1.00 85.94 534 ASN A N 1
ATOM 4214 C CA . ASN A 1 534 ? -3.578 8.266 -46.269 1.00 85.94 534 ASN A CA 1
ATOM 4215 C C . ASN A 1 534 ? -4.006 6.811 -46.536 1.00 85.94 534 ASN A C 1
ATOM 4217 O O . ASN A 1 534 ? -4.894 6.281 -45.873 1.00 85.94 534 ASN A O 1
ATOM 4221 N N . GLU A 1 535 ? -3.383 6.155 -47.511 1.00 85.06 535 GLU A N 1
ATOM 4222 C CA . GLU A 1 535 ? -3.755 4.806 -47.953 1.00 85.06 535 GLU A CA 1
ATOM 4223 C C . GLU A 1 535 ? -3.676 3.740 -46.839 1.00 85.06 535 GLU A C 1
ATOM 4225 O O . GLU A 1 535 ? -4.608 2.958 -46.665 1.00 85.06 535 GLU A O 1
ATOM 4230 N N . ILE A 1 536 ? -2.607 3.755 -46.032 1.00 87.56 536 ILE A N 1
ATOM 4231 C CA . ILE A 1 536 ? -2.433 2.851 -44.881 1.00 87.56 536 ILE A CA 1
ATOM 4232 C C . ILE A 1 536 ? -3.487 3.141 -43.809 1.00 87.56 536 ILE A C 1
ATOM 4234 O O . ILE A 1 536 ? -4.163 2.233 -43.338 1.00 87.56 536 ILE A O 1
ATOM 4238 N N . GLN A 1 537 ? -3.675 4.415 -43.462 1.00 90.25 537 GLN A N 1
ATOM 4239 C CA . GLN A 1 537 ? -4.670 4.847 -42.479 1.00 90.25 537 GLN A CA 1
ATOM 4240 C C . GLN A 1 537 ? -6.097 4.502 -42.926 1.00 90.25 537 GLN A C 1
ATOM 4242 O O . GLN A 1 537 ? -6.907 4.108 -42.096 1.00 90.25 537 GLN A O 1
ATOM 4247 N N . SER A 1 538 ? -6.386 4.585 -44.228 1.00 90.62 538 SER A N 1
ATOM 4248 C CA . SER A 1 538 ? -7.683 4.223 -44.814 1.00 90.62 538 SER A CA 1
ATOM 4249 C C . SER A 1 538 ? -7.935 2.715 -44.756 1.00 90.62 538 SER A C 1
ATOM 4251 O O . SER A 1 538 ? -9.034 2.298 -44.410 1.00 90.62 538 SER A O 1
ATOM 4253 N N . LYS A 1 539 ? -6.913 1.888 -45.028 1.00 89.19 539 LYS A N 1
ATOM 4254 C CA . LYS A 1 539 ? -7.008 0.421 -44.920 1.00 89.19 539 LYS A CA 1
ATOM 4255 C C . LYS A 1 539 ? -7.118 -0.064 -43.472 1.00 89.19 539 LYS A C 1
ATOM 4257 O O . LYS A 1 539 ? -7.855 -1.008 -43.216 1.00 89.19 539 LYS A O 1
ATOM 4262 N N . CYS A 1 540 ? -6.444 0.594 -42.529 1.00 91.94 540 CYS A N 1
ATOM 4263 C CA . CYS A 1 540 ? -6.548 0.261 -41.106 1.00 91.94 540 CYS A CA 1
ATOM 4264 C C . CYS A 1 540 ? -7.806 0.835 -40.426 1.00 91.94 540 CYS A C 1
ATOM 4266 O O . CYS A 1 540 ? -8.186 0.329 -39.375 1.00 91.94 540 CYS A O 1
ATOM 4268 N N . TYR A 1 541 ? -8.445 1.878 -40.977 1.00 92.56 541 TYR A N 1
ATOM 4269 C CA . TYR A 1 541 ? -9.554 2.597 -40.328 1.00 92.56 541 TYR A CA 1
ATOM 4270 C C . TYR A 1 541 ? -10.725 1.702 -39.870 1.00 92.56 541 TYR A C 1
ATOM 4272 O O . TYR A 1 541 ? -11.104 1.830 -38.701 1.00 92.56 541 TYR A O 1
ATOM 4280 N N . PRO A 1 542 ? -11.260 0.769 -40.691 1.00 91.69 542 PRO A N 1
ATOM 4281 C CA . PRO A 1 542 ? -12.370 -0.089 -40.274 1.00 91.69 542 PRO A CA 1
ATOM 4282 C C . PRO A 1 542 ? -12.055 -0.919 -39.021 1.00 91.69 542 PRO A C 1
ATOM 4284 O O . PRO A 1 542 ? -12.857 -0.944 -38.094 1.00 91.69 542 PRO A O 1
ATOM 4287 N N . THR A 1 543 ? -10.869 -1.531 -38.942 1.00 93.62 543 THR A N 1
ATOM 4288 C CA . THR A 1 543 ? -10.456 -2.330 -37.774 1.00 93.62 543 THR A CA 1
ATOM 4289 C C . THR A 1 543 ? -10.010 -1.454 -36.596 1.00 93.62 543 THR A C 1
ATOM 4291 O O . THR A 1 543 ? -10.296 -1.775 -35.447 1.00 93.62 543 THR A O 1
ATOM 4294 N N . ALA A 1 544 ? -9.337 -0.327 -36.848 1.00 93.50 544 ALA A N 1
ATOM 4295 C CA . ALA A 1 544 ? -8.827 0.552 -35.793 1.00 93.50 544 ALA A CA 1
ATOM 4296 C C . ALA A 1 544 ? -9.947 1.278 -35.028 1.00 93.50 544 ALA A C 1
ATOM 4298 O O . ALA A 1 544 ? -9.886 1.381 -33.802 1.00 93.50 544 ALA A O 1
ATOM 4299 N N . PHE A 1 545 ? -10.963 1.770 -35.746 1.00 93.75 545 PHE A N 1
ATOM 4300 C CA . PHE A 1 545 ? -12.052 2.578 -35.187 1.00 93.75 545 PHE A CA 1
ATOM 4301 C C . PHE A 1 545 ? -13.388 1.816 -35.066 1.00 93.75 545 PHE A C 1
ATOM 4303 O O . PHE A 1 545 ? -14.198 2.118 -34.186 1.00 93.75 545 PHE A O 1
ATOM 4310 N N . GLY A 1 546 ? -13.638 0.830 -35.933 1.00 90.12 546 GLY A N 1
ATOM 4311 C CA . GLY A 1 546 ? -14.875 0.039 -35.940 1.00 90.12 546 GLY A CA 1
ATOM 4312 C C . GLY A 1 546 ? -14.845 -1.198 -35.037 1.00 90.12 546 GLY A C 1
ATOM 4313 O O . GLY A 1 546 ? -15.857 -1.492 -34.399 1.00 90.12 546 GLY A O 1
ATOM 4314 N N . GLU A 1 547 ? -13.702 -1.885 -34.944 1.00 91.56 547 GLU A N 1
ATOM 4315 C CA . GLU A 1 547 ? -13.505 -3.080 -34.108 1.00 91.56 547 GLU A CA 1
ATOM 4316 C C . GLU A 1 547 ? -12.609 -2.796 -32.887 1.00 91.56 547 GLU A C 1
ATOM 4318 O O . GLU A 1 547 ? -11.857 -1.822 -32.863 1.00 91.56 547 GLU A O 1
ATOM 4323 N N . ASP A 1 548 ? -12.672 -3.674 -31.879 1.00 91.44 548 ASP A N 1
ATOM 4324 C CA . ASP A 1 548 ? -11.879 -3.598 -30.638 1.00 91.44 548 ASP A CA 1
ATOM 4325 C C . ASP A 1 548 ? -10.768 -4.660 -30.534 1.00 91.44 548 ASP A C 1
ATOM 4327 O O . ASP A 1 548 ? -10.029 -4.681 -29.555 1.00 91.44 548 ASP A O 1
ATOM 4331 N N . GLY A 1 549 ? -10.603 -5.519 -31.545 1.00 92.00 549 GLY A N 1
ATOM 4332 C CA . GLY A 1 549 ? -9.559 -6.550 -31.552 1.00 92.00 549 GLY A CA 1
ATOM 4333 C C . GLY A 1 549 ? -8.132 -5.984 -31.602 1.00 92.00 549 GLY A C 1
ATOM 4334 O O . GLY A 1 549 ? -7.906 -4.862 -32.080 1.00 92.00 549 GLY A O 1
ATOM 4335 N N . ASN A 1 550 ? -7.168 -6.780 -31.132 1.00 95.62 550 ASN A N 1
ATOM 4336 C CA . ASN A 1 550 ? -5.737 -6.470 -31.199 1.00 95.62 550 ASN A CA 1
ATOM 4337 C C . ASN A 1 550 ? -5.270 -6.311 -32.655 1.00 95.62 550 ASN A C 1
ATOM 4339 O O . ASN A 1 550 ? -5.811 -6.937 -33.571 1.00 95.62 550 ASN A O 1
ATOM 4343 N N . MET A 1 551 ? -4.246 -5.483 -32.879 1.00 96.00 551 MET A N 1
ATOM 4344 C CA . MET A 1 551 ? -3.721 -5.203 -34.222 1.00 96.00 551 MET A CA 1
ATOM 4345 C C . MET A 1 551 ? -2.192 -5.228 -34.271 1.00 96.00 551 MET A C 1
ATOM 4347 O O . MET A 1 551 ? -1.521 -4.820 -33.326 1.00 96.00 551 MET A O 1
ATOM 4351 N N . LEU A 1 552 ? -1.645 -5.614 -35.425 1.00 96.62 552 LEU A N 1
ATOM 4352 C CA . LEU A 1 552 ? -0.237 -5.433 -35.775 1.00 96.62 552 LEU A CA 1
ATOM 4353 C C . LEU A 1 552 ? -0.142 -4.711 -37.121 1.00 96.62 552 LEU A C 1
ATOM 4355 O O . LEU A 1 552 ? -0.601 -5.232 -38.137 1.00 96.62 552 LEU A O 1
ATOM 4359 N N . ILE A 1 553 ? 0.481 -3.533 -37.140 1.00 94.81 553 ILE A N 1
ATOM 4360 C CA . ILE A 1 553 ? 0.700 -2.733 -38.348 1.00 94.81 553 ILE A CA 1
ATOM 4361 C C . ILE A 1 553 ? 2.199 -2.692 -38.667 1.00 94.81 553 ILE A C 1
ATOM 4363 O O . ILE A 1 553 ? 2.941 -1.861 -38.143 1.00 94.81 553 ILE A O 1
ATOM 4367 N N . CYS A 1 554 ? 2.639 -3.577 -39.561 1.00 93.19 554 CYS A N 1
ATOM 4368 C CA . CYS A 1 554 ? 3.967 -3.553 -40.171 1.00 93.19 554 CYS A CA 1
ATOM 4369 C C . CYS A 1 554 ? 3.965 -2.586 -41.362 1.00 93.19 554 CYS A C 1
ATOM 4371 O O . CYS A 1 554 ? 3.364 -2.879 -42.398 1.00 93.19 554 CYS A O 1
ATOM 4373 N N . ALA A 1 555 ? 4.630 -1.435 -41.228 1.00 89.00 555 ALA A N 1
ATOM 4374 C CA . ALA A 1 555 ? 4.683 -0.417 -42.277 1.00 89.00 555 ALA A CA 1
ATOM 4375 C C . ALA A 1 555 ? 6.026 0.342 -42.297 1.00 89.00 555 ALA A C 1
ATOM 4377 O O . ALA A 1 555 ? 6.653 0.499 -41.246 1.00 89.00 555 ALA A O 1
ATOM 4378 N N . PRO A 1 556 ? 6.473 0.873 -43.455 1.00 82.81 556 PRO A N 1
ATOM 4379 C CA . PRO A 1 556 ? 7.750 1.581 -43.550 1.00 82.81 556 PRO A CA 1
ATOM 4380 C C . PRO A 1 556 ? 7.802 2.826 -42.653 1.00 82.81 556 PRO A C 1
ATOM 4382 O O . PRO A 1 556 ? 6.782 3.493 -42.446 1.00 82.81 556 PRO A O 1
ATOM 4385 N N . THR A 1 557 ? 8.988 3.194 -42.166 1.00 76.75 557 THR A N 1
ATOM 4386 C CA . THR A 1 557 ? 9.192 4.405 -41.354 1.00 76.75 557 THR A CA 1
ATOM 4387 C C . THR A 1 557 ? 8.660 5.655 -42.070 1.00 76.75 557 THR A C 1
ATOM 4389 O O . THR A 1 557 ? 8.786 5.798 -43.289 1.00 76.75 557 THR A O 1
ATOM 4392 N N . GLY A 1 558 ? 8.012 6.557 -41.326 1.00 71.12 558 GLY A N 1
ATOM 4393 C CA . GLY A 1 558 ? 7.393 7.772 -41.879 1.00 71.12 558 GLY A CA 1
ATOM 4394 C C . GLY A 1 558 ? 6.057 7.574 -42.619 1.00 71.12 558 GLY A C 1
ATOM 4395 O O . GLY A 1 558 ? 5.467 8.553 -43.068 1.00 71.12 558 GLY A O 1
ATOM 4396 N N . SER A 1 559 ? 5.525 6.349 -42.719 1.00 76.88 559 SER A N 1
ATOM 4397 C CA . SER A 1 559 ? 4.232 6.046 -43.374 1.00 76.88 559 SER A CA 1
ATOM 4398 C C . SER A 1 559 ? 2.975 6.570 -42.655 1.00 76.88 559 SER A C 1
ATOM 4400 O O . SER A 1 559 ? 1.873 6.485 -43.199 1.00 76.88 559 SER A O 1
ATOM 4402 N N . GLY A 1 560 ? 3.115 7.147 -41.457 1.00 76.50 560 GLY A N 1
ATOM 4403 C CA . GLY A 1 560 ? 2.009 7.743 -40.700 1.00 76.50 560 GLY A CA 1
ATOM 4404 C C . GLY A 1 560 ? 1.309 6.800 -39.713 1.00 76.50 560 GLY A C 1
ATOM 4405 O O . GLY A 1 560 ? 0.131 7.018 -39.425 1.00 76.50 560 GLY A O 1
ATOM 4406 N N . LYS A 1 561 ? 2.027 5.794 -39.185 1.00 87.38 561 LYS A N 1
ATOM 4407 C CA . LYS A 1 561 ? 1.569 4.839 -38.150 1.00 87.38 561 LYS A CA 1
ATOM 4408 C C . LYS A 1 561 ? 0.891 5.524 -36.951 1.00 87.38 561 LYS A C 1
ATOM 4410 O O . LYS A 1 561 ? -0.166 5.089 -36.510 1.00 87.38 561 LYS A O 1
ATOM 4415 N N . THR A 1 562 ? 1.423 6.662 -36.505 1.00 86.56 562 THR A N 1
ATOM 4416 C CA . THR A 1 562 ? 0.923 7.465 -35.371 1.00 86.56 562 THR A CA 1
ATOM 4417 C C . THR A 1 562 ? -0.538 7.924 -35.523 1.00 86.56 562 THR A C 1
ATOM 4419 O O . THR A 1 562 ? -1.249 8.060 -34.531 1.00 86.56 562 THR A O 1
ATOM 4422 N N . ASN A 1 563 ? -1.034 8.127 -36.751 1.00 90.25 563 ASN A N 1
ATOM 4423 C CA . ASN A 1 563 ? -2.456 8.428 -36.977 1.00 90.25 563 ASN A CA 1
ATOM 4424 C C . ASN A 1 563 ? -3.346 7.176 -36.835 1.00 90.25 563 ASN A C 1
ATOM 4426 O O . ASN A 1 563 ? -4.514 7.323 -36.500 1.00 90.25 563 ASN A O 1
ATOM 4430 N N . VAL A 1 564 ? -2.828 5.962 -37.067 1.00 92.50 564 VAL A N 1
ATOM 4431 C CA . VAL A 1 564 ? -3.574 4.712 -36.812 1.00 92.50 564 VAL A CA 1
ATOM 4432 C C . VAL A 1 564 ? -3.740 4.510 -35.304 1.00 92.50 564 VAL A C 1
ATOM 4434 O O . VAL A 1 564 ? -4.843 4.231 -34.849 1.00 92.50 564 VAL A O 1
ATOM 4437 N N . ALA A 1 565 ? -2.690 4.786 -34.524 1.00 93.50 565 ALA A N 1
ATOM 4438 C CA . ALA A 1 565 ? -2.776 4.849 -33.065 1.00 93.50 565 ALA A CA 1
ATOM 4439 C C . ALA A 1 565 ? -3.786 5.906 -32.569 1.00 93.50 565 ALA A C 1
ATOM 4441 O O . ALA A 1 565 ? -4.537 5.648 -31.633 1.00 93.50 565 ALA A O 1
ATOM 4442 N N . MET A 1 566 ? -3.872 7.073 -33.223 1.00 94.19 566 MET A N 1
ATOM 4443 C CA . MET A 1 566 ? -4.904 8.078 -32.918 1.00 94.19 566 MET A CA 1
ATOM 4444 C C . MET A 1 566 ? -6.330 7.551 -33.166 1.00 94.19 566 MET A C 1
ATOM 4446 O O . MET A 1 566 ? -7.227 7.856 -32.387 1.00 94.19 566 MET A O 1
ATOM 4450 N N . LEU A 1 567 ? -6.557 6.716 -34.188 1.00 94.94 567 LEU A N 1
ATOM 4451 C CA . LEU A 1 567 ? -7.866 6.083 -34.409 1.00 94.94 567 LEU A CA 1
ATOM 4452 C C . LEU A 1 567 ? -8.230 5.100 -33.286 1.00 94.94 567 LEU A C 1
ATOM 4454 O O . LEU A 1 567 ? -9.369 5.114 -32.825 1.00 94.94 567 LEU A O 1
ATOM 4458 N N . THR A 1 568 ? -7.276 4.298 -32.801 1.00 96.06 568 THR A N 1
ATOM 4459 C CA . THR A 1 568 ? -7.516 3.381 -31.671 1.00 96.06 568 THR A CA 1
ATOM 4460 C C . THR A 1 568 ? -7.689 4.127 -30.344 1.00 96.06 568 THR A C 1
ATOM 4462 O O . THR A 1 568 ? -8.531 3.742 -29.541 1.00 96.06 568 THR A O 1
ATOM 4465 N N . ILE A 1 569 ? -6.971 5.240 -30.137 1.00 95.75 569 ILE A N 1
ATOM 4466 C CA . ILE A 1 569 ? -7.178 6.153 -28.997 1.00 95.75 569 ILE A CA 1
ATOM 4467 C C . ILE A 1 569 ? -8.603 6.718 -29.017 1.00 95.75 569 ILE A C 1
ATOM 4469 O O . ILE A 1 569 ? -9.303 6.675 -28.007 1.00 95.75 569 ILE A O 1
ATOM 4473 N N . LEU A 1 570 ? -9.063 7.204 -30.174 1.00 94.31 570 LEU A N 1
ATOM 4474 C CA . LEU A 1 570 ? -10.409 7.756 -30.318 1.00 94.31 570 LEU A CA 1
ATOM 4475 C C . LEU A 1 570 ? -11.500 6.695 -30.152 1.00 94.31 570 LEU A C 1
ATOM 4477 O O . LEU A 1 570 ? -12.540 7.011 -29.584 1.00 94.31 570 LEU A O 1
ATOM 4481 N N . ARG A 1 571 ? -11.268 5.440 -30.562 1.00 94.81 571 ARG A N 1
ATOM 4482 C CA . ARG A 1 571 ? -12.176 4.323 -30.251 1.00 94.81 571 ARG A CA 1
ATOM 4483 C C . ARG A 1 571 ? -12.386 4.175 -28.741 1.00 94.81 571 ARG A C 1
ATOM 4485 O O . ARG A 1 571 ? -13.531 4.088 -28.308 1.00 94.81 571 ARG A O 1
ATOM 4492 N N . GLU A 1 572 ? -11.317 4.208 -27.950 1.00 94.69 572 GLU A N 1
ATOM 4493 C CA . GLU A 1 572 ? -11.409 4.032 -26.495 1.00 94.69 572 GLU A CA 1
ATOM 4494 C C . GLU A 1 572 ? -12.085 5.224 -25.796 1.00 94.69 572 GLU A C 1
ATOM 4496 O O . GLU A 1 572 ? -12.964 5.040 -24.955 1.00 94.69 572 GLU A O 1
ATOM 4501 N N . ILE A 1 573 ? -11.776 6.452 -26.227 1.00 93.06 573 ILE A N 1
ATOM 4502 C CA . ILE A 1 573 ? -12.487 7.668 -25.789 1.00 93.06 573 ILE A CA 1
ATOM 4503 C C . ILE A 1 573 ? -13.984 7.579 -26.138 1.00 93.06 573 ILE A C 1
ATOM 4505 O O . ILE A 1 573 ? -14.836 7.998 -25.359 1.00 93.06 573 ILE A O 1
ATOM 4509 N N . GLY A 1 574 ? -14.317 7.003 -27.298 1.00 91.31 574 GLY A N 1
ATOM 4510 C CA . GLY A 1 574 ? -15.689 6.841 -27.778 1.00 91.31 574 GLY A CA 1
ATOM 4511 C C . GLY A 1 574 ? -16.551 5.875 -26.959 1.00 91.31 574 GLY A C 1
ATOM 4512 O O . GLY A 1 574 ? -17.767 6.052 -26.942 1.00 91.31 574 GLY A O 1
ATOM 4513 N N . LYS A 1 575 ? -15.954 4.893 -26.267 1.00 90.88 575 LYS A N 1
ATOM 4514 C CA . LYS A 1 575 ? -16.674 3.997 -25.338 1.00 90.88 575 LYS A CA 1
ATOM 4515 C C . LYS A 1 575 ? -17.084 4.716 -24.056 1.00 90.88 575 LYS A C 1
ATOM 4517 O O . LYS A 1 575 ? -18.193 4.534 -23.571 1.00 90.88 575 LYS A O 1
ATOM 4522 N N . ASN A 1 576 ? -16.195 5.561 -23.539 1.00 90.50 576 ASN A N 1
ATOM 4523 C CA . ASN A 1 576 ? -16.332 6.241 -22.249 1.00 90.50 576 ASN A CA 1
ATOM 4524 C C . ASN A 1 576 ? -17.077 7.585 -22.367 1.00 90.50 576 ASN A C 1
ATOM 4526 O O . ASN A 1 576 ? -16.891 8.486 -21.551 1.00 90.50 576 ASN A O 1
ATOM 4530 N N . ARG A 1 577 ? -17.907 7.746 -23.407 1.00 87.38 577 ARG A N 1
ATOM 4531 C CA . ARG A 1 577 ? -18.610 8.990 -23.731 1.00 87.38 577 ARG A CA 1
ATOM 4532 C C . ARG A 1 577 ? -20.114 8.845 -23.511 1.00 87.38 577 ARG A C 1
ATOM 4534 O O . ARG A 1 577 ? -20.760 8.000 -24.124 1.00 87.38 577 ARG A O 1
ATOM 4541 N N . ASN A 1 578 ? -20.683 9.695 -22.660 1.00 83.12 578 ASN A N 1
ATOM 4542 C CA . ASN A 1 578 ? -22.102 9.638 -22.317 1.00 83.12 578 ASN A CA 1
ATOM 4543 C C . ASN A 1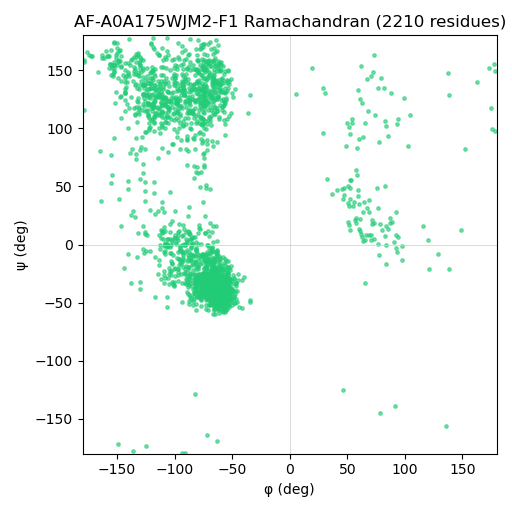 578 ? -23.007 10.227 -23.421 1.00 83.12 578 ASN A C 1
ATOM 4545 O O . ASN A 1 578 ? -22.547 10.851 -24.381 1.00 83.12 578 ASN A O 1
ATOM 4549 N N . SER A 1 579 ? -24.326 10.071 -23.270 1.00 77.94 579 SER A N 1
ATOM 4550 C CA . SER A 1 579 ? -25.326 10.536 -24.247 1.00 77.94 579 SER A CA 1
ATOM 4551 C C . SER A 1 579 ? -25.429 12.061 -24.404 1.00 77.94 579 SER A C 1
ATOM 4553 O O . SER A 1 579 ? -26.001 12.525 -25.390 1.00 77.94 579 SER A O 1
ATOM 4555 N N . LYS A 1 580 ? -24.872 12.849 -23.472 1.00 75.81 580 LYS A N 1
ATOM 4556 C CA . LYS A 1 580 ? -24.721 14.312 -23.600 1.00 75.81 580 LYS A CA 1
ATOM 4557 C C . LYS A 1 580 ? -23.438 14.699 -24.344 1.00 75.81 580 LYS A C 1
ATOM 4559 O O . LYS A 1 580 ? -23.293 15.843 -24.762 1.00 75.81 580 LYS A O 1
ATOM 4564 N N . GLY A 1 581 ? -22.521 13.750 -24.528 1.00 75.44 581 GLY A N 1
ATOM 4565 C CA . GLY A 1 581 ? -21.239 13.938 -25.192 1.00 75.44 581 GLY A CA 1
ATOM 4566 C C . GLY A 1 581 ? -20.069 14.264 -24.260 1.00 75.44 581 GLY A C 1
ATOM 4567 O O . GLY A 1 581 ? -18.983 14.537 -24.778 1.00 75.44 581 GLY A O 1
ATOM 4568 N N . GLU A 1 582 ? -20.276 14.224 -22.942 1.00 77.69 582 GLU A N 1
ATOM 4569 C CA . GLU A 1 582 ? -19.233 14.327 -21.909 1.00 77.69 582 GLU A CA 1
ATOM 4570 C C . GLU A 1 582 ? -18.463 12.993 -21.824 1.00 77.69 582 GLU A C 1
ATOM 4572 O O . GLU A 1 582 ? -19.008 11.944 -22.176 1.00 77.69 582 GLU A O 1
ATOM 4577 N N . ILE A 1 583 ? -17.205 13.018 -21.379 1.00 86.50 583 ILE A N 1
ATOM 4578 C CA . ILE A 1 583 ? -16.333 11.833 -21.279 1.00 86.50 583 ILE A CA 1
ATOM 4579 C C . ILE A 1 583 ? -16.068 11.539 -19.801 1.00 86.50 583 ILE A C 1
ATOM 4581 O O . ILE A 1 583 ? -15.756 12.458 -19.045 1.00 86.50 583 ILE A O 1
ATOM 4585 N N . ASP A 1 584 ? -16.168 10.272 -19.401 1.00 84.56 584 ASP A N 1
ATOM 4586 C CA . ASP A 1 584 ? -15.694 9.813 -18.095 1.00 84.56 584 ASP A CA 1
ATOM 4587 C C . ASP A 1 584 ? -14.162 9.693 -18.130 1.00 84.56 584 ASP A C 1
ATOM 4589 O O . ASP A 1 584 ? -13.608 8.846 -18.831 1.00 84.56 584 ASP A O 1
ATOM 4593 N N . LEU A 1 585 ? -13.478 10.603 -17.432 1.00 85.25 585 LEU A N 1
ATOM 4594 C CA . LEU A 1 585 ? -12.017 10.733 -17.438 1.00 85.25 585 LEU A CA 1
ATOM 4595 C C . LEU A 1 585 ? -11.312 9.840 -16.402 1.00 85.25 585 LEU A C 1
ATOM 4597 O O . LEU A 1 585 ? -10.078 9.781 -16.416 1.00 85.25 585 LEU A O 1
ATOM 4601 N N . ASP A 1 586 ? -12.067 9.160 -15.536 1.00 79.19 586 ASP A N 1
ATOM 4602 C CA . ASP A 1 586 ? -11.543 8.274 -14.491 1.00 79.19 586 ASP A CA 1
ATOM 4603 C C . ASP A 1 586 ? -11.721 6.788 -14.858 1.00 79.19 586 ASP A C 1
ATOM 4605 O O . ASP A 1 586 ? -10.922 5.948 -14.443 1.00 79.19 586 ASP A O 1
ATOM 4609 N N . ALA A 1 587 ? -12.710 6.458 -15.699 1.00 83.56 587 ALA A N 1
ATOM 4610 C CA . ALA A 1 587 ? -13.026 5.086 -16.113 1.00 83.56 587 ALA A CA 1
ATOM 4611 C C . ALA A 1 587 ? -11.944 4.366 -16.950 1.00 83.56 587 ALA A C 1
ATOM 4613 O O . ALA A 1 587 ? -11.964 3.135 -17.033 1.00 83.56 587 ALA A O 1
ATOM 4614 N N . PHE A 1 588 ? -11.015 5.086 -17.593 1.00 90.44 588 PHE A N 1
ATOM 4615 C CA . PHE A 1 588 ? -10.044 4.483 -18.517 1.00 90.44 588 PHE A CA 1
ATOM 4616 C C . PHE A 1 588 ? -8.666 5.159 -18.526 1.00 90.44 588 PHE A C 1
ATOM 4618 O O . PHE A 1 588 ? -8.514 6.357 -18.280 1.00 90.44 588 PHE A O 1
ATOM 4625 N N . LYS A 1 589 ? -7.647 4.374 -18.891 1.00 92.25 589 LYS A N 1
ATOM 4626 C CA . LYS A 1 589 ? -6.285 4.823 -19.199 1.00 92.25 589 LYS A CA 1
ATOM 4627 C C . LYS A 1 589 ? -5.752 4.170 -20.476 1.00 92.25 589 LYS A C 1
ATOM 4629 O O . LYS A 1 589 ? -6.121 3.052 -20.843 1.00 92.25 589 LYS A O 1
ATOM 4634 N N . ILE A 1 590 ? -4.868 4.894 -21.153 1.00 95.62 590 ILE A N 1
ATOM 4635 C CA . ILE A 1 590 ? -4.208 4.506 -22.400 1.00 95.62 590 ILE A CA 1
ATOM 4636 C C . ILE A 1 590 ? -2.696 4.639 -22.213 1.00 95.62 590 ILE A C 1
ATOM 4638 O O . ILE A 1 590 ? -2.216 5.656 -21.709 1.00 95.62 590 ILE A O 1
ATOM 4642 N N . VAL A 1 591 ? -1.940 3.638 -22.662 1.00 95.44 591 VAL A N 1
ATOM 4643 C CA . VAL A 1 591 ? -0.474 3.621 -22.581 1.00 95.44 591 VAL A CA 1
ATOM 4644 C C . VAL A 1 591 ? 0.120 3.641 -23.986 1.00 95.44 591 VAL A C 1
ATOM 4646 O O . VAL A 1 591 ? -0.211 2.797 -24.817 1.00 95.44 591 VAL A O 1
ATOM 4649 N N . TYR A 1 592 ? 1.020 4.586 -24.254 1.00 96.81 592 TYR A N 1
ATOM 4650 C CA . TYR A 1 592 ? 1.828 4.629 -25.474 1.00 96.81 592 TYR A CA 1
ATOM 4651 C C . TYR A 1 592 ? 3.291 4.360 -25.117 1.00 96.81 592 TYR A C 1
ATOM 4653 O O . TYR A 1 592 ? 3.988 5.221 -24.573 1.00 96.81 592 TYR A O 1
ATOM 4661 N N . ILE A 1 593 ? 3.751 3.150 -25.418 1.00 95.38 593 ILE A N 1
ATOM 4662 C CA . ILE A 1 593 ? 5.131 2.716 -25.221 1.00 95.38 593 ILE A CA 1
ATOM 4663 C C . ILE A 1 593 ? 5.927 3.087 -26.475 1.00 95.38 593 ILE A C 1
ATOM 4665 O O . ILE A 1 593 ? 5.595 2.646 -27.574 1.00 95.38 593 ILE A O 1
ATOM 4669 N N . ALA A 1 594 ? 6.979 3.888 -26.315 1.00 90.88 594 ALA A N 1
ATOM 4670 C CA . ALA A 1 594 ? 7.902 4.265 -27.384 1.00 90.88 594 ALA A CA 1
ATOM 4671 C C . ALA A 1 594 ? 9.353 3.944 -26.976 1.00 90.88 594 ALA A C 1
ATOM 4673 O O . ALA A 1 594 ? 9.724 4.169 -25.822 1.00 90.88 594 ALA A O 1
ATOM 4674 N N . PRO A 1 595 ? 10.216 3.464 -27.893 1.00 85.00 595 PRO A N 1
ATOM 4675 C CA . PRO A 1 595 ? 11.528 2.916 -27.540 1.00 85.00 595 PRO A CA 1
ATOM 4676 C C . PRO A 1 595 ? 12.500 3.932 -26.927 1.00 85.00 595 PRO A C 1
ATOM 4678 O O . PRO A 1 595 ? 13.454 3.522 -26.272 1.00 85.00 595 PRO A O 1
ATOM 4681 N N . LEU A 1 596 ? 12.317 5.242 -27.129 1.00 80.81 596 LEU A N 1
ATOM 4682 C CA . LEU A 1 596 ? 13.279 6.263 -26.697 1.00 80.81 596 LEU A CA 1
ATOM 4683 C C . LEU A 1 596 ? 12.603 7.540 -26.188 1.00 80.81 596 LEU A C 1
ATOM 4685 O O . LEU A 1 596 ? 11.634 8.032 -26.768 1.00 80.81 596 LEU A O 1
ATOM 4689 N N . LYS A 1 597 ? 13.196 8.142 -25.147 1.00 77.94 597 LYS A N 1
ATOM 4690 C CA . LYS A 1 597 ? 12.702 9.361 -24.479 1.00 77.94 597 LYS A CA 1
ATOM 4691 C C . LYS A 1 597 ? 12.439 10.534 -25.436 1.00 77.94 597 LYS A C 1
ATOM 4693 O O . LYS A 1 597 ? 11.485 11.281 -25.243 1.00 77.94 597 LYS A O 1
ATOM 4698 N N . ALA A 1 598 ? 13.263 10.699 -26.472 1.00 76.50 598 ALA A N 1
ATOM 4699 C CA . ALA A 1 598 ? 13.079 11.765 -27.458 1.00 76.50 598 ALA A CA 1
ATOM 4700 C C . ALA A 1 598 ? 11.745 11.625 -28.221 1.00 76.50 598 ALA A C 1
ATOM 4702 O O . ALA A 1 598 ? 11.034 12.612 -28.395 1.00 76.50 598 ALA A O 1
ATOM 4703 N N . LEU A 1 599 ? 11.376 10.392 -28.587 1.00 81.25 599 LEU A N 1
ATOM 4704 C CA . LEU A 1 599 ? 10.114 10.087 -29.258 1.00 81.25 599 LEU A CA 1
ATOM 4705 C C . LEU A 1 599 ? 8.923 10.185 -28.291 1.00 81.25 599 LEU A C 1
ATOM 4707 O O . LEU A 1 599 ? 7.888 10.727 -28.667 1.00 81.25 599 LEU A O 1
ATOM 4711 N N . VAL A 1 600 ? 9.087 9.765 -27.026 1.00 85.81 600 VAL A N 1
ATOM 4712 C CA . VAL A 1 600 ? 8.095 10.007 -25.956 1.00 85.81 600 VAL A CA 1
ATOM 4713 C C . VAL A 1 600 ? 7.736 11.497 -25.878 1.00 85.81 600 VAL A C 1
ATOM 4715 O O . VAL A 1 600 ? 6.559 11.851 -25.881 1.00 85.81 600 VAL A O 1
ATOM 4718 N N . GLN A 1 601 ? 8.734 12.387 -25.874 1.00 82.12 601 GLN A N 1
ATOM 4719 C CA . GLN A 1 601 ? 8.505 13.833 -25.792 1.00 82.12 601 GLN A CA 1
ATOM 4720 C C . GLN A 1 601 ? 7.879 14.429 -27.071 1.00 82.12 601 GLN A C 1
ATOM 4722 O O . GLN A 1 601 ? 7.049 15.335 -26.957 1.00 82.12 601 GLN A O 1
ATOM 4727 N N . GLU A 1 602 ? 8.194 13.909 -28.268 1.00 82.75 602 GLU A N 1
ATOM 4728 C CA . GLU A 1 602 ? 7.486 14.278 -29.511 1.00 82.75 602 GLU A CA 1
ATOM 4729 C C . GLU A 1 602 ? 6.003 13.861 -29.447 1.00 82.75 602 GLU A C 1
ATOM 4731 O O . GLU A 1 602 ? 5.117 14.669 -29.739 1.00 82.75 602 GLU A O 1
ATOM 4736 N N . VAL A 1 603 ? 5.714 12.630 -29.008 1.00 87.62 603 VAL A N 1
ATOM 4737 C CA . VAL A 1 603 ? 4.348 12.086 -28.923 1.00 87.62 603 VAL A CA 1
ATOM 4738 C C . VAL A 1 603 ? 3.504 12.829 -27.884 1.00 87.62 603 VAL A C 1
ATOM 4740 O O . VAL A 1 603 ? 2.385 13.220 -28.213 1.00 87.62 603 VAL A O 1
ATOM 4743 N N . VAL A 1 604 ? 4.032 13.128 -26.688 1.00 89.00 604 VAL A N 1
ATOM 4744 C CA . VAL A 1 604 ? 3.330 13.952 -25.675 1.00 89.00 604 VAL A CA 1
ATOM 4745 C C . VAL A 1 604 ? 2.962 15.326 -26.243 1.00 89.00 604 VAL A C 1
ATOM 4747 O O . VAL A 1 604 ? 1.806 15.743 -26.161 1.00 89.00 604 VAL A O 1
ATOM 4750 N N . GLY A 1 605 ? 3.913 16.016 -26.884 1.00 86.50 605 GLY A N 1
ATOM 4751 C CA . GLY A 1 605 ? 3.682 17.344 -27.464 1.00 86.50 605 GLY A CA 1
ATOM 4752 C C . GLY A 1 605 ? 2.721 17.363 -28.663 1.00 86.50 605 GLY A C 1
ATOM 4753 O O . GLY A 1 605 ? 2.125 18.404 -28.952 1.00 86.50 605 GLY A O 1
ATOM 4754 N N . ASN A 1 606 ? 2.560 16.232 -29.354 1.00 87.62 606 ASN A N 1
ATOM 4755 C CA . ASN A 1 606 ? 1.663 16.055 -30.499 1.00 87.62 606 ASN A CA 1
ATOM 4756 C C . ASN A 1 606 ? 0.249 15.654 -30.047 1.00 87.62 606 ASN A C 1
ATOM 4758 O O . ASN A 1 606 ? -0.725 16.301 -30.424 1.00 87.62 606 ASN A O 1
ATOM 4762 N N . PHE A 1 607 ? 0.127 14.627 -29.201 1.00 93.00 607 PHE A N 1
ATOM 4763 C CA . PHE A 1 607 ? -1.163 14.139 -28.711 1.00 93.00 607 PHE A CA 1
ATOM 4764 C C . PHE A 1 607 ? -1.819 15.093 -27.716 1.00 93.00 607 PHE A C 1
ATOM 4766 O O . PHE A 1 607 ? -3.026 15.279 -27.823 1.00 93.00 607 PHE A O 1
ATOM 4773 N N . GLY A 1 608 ? -1.060 15.779 -26.851 1.00 91.75 608 GLY A N 1
ATOM 4774 C CA . GLY A 1 608 ? -1.613 16.820 -25.975 1.00 91.75 608 GLY A CA 1
ATOM 4775 C C . GLY A 1 608 ? -2.398 17.866 -26.773 1.00 91.75 608 GLY A C 1
ATOM 4776 O O . GLY A 1 608 ? -3.596 18.026 -26.571 1.00 91.75 608 GLY A O 1
ATOM 4777 N N . LYS A 1 609 ? -1.772 18.463 -27.796 1.00 90.12 609 LYS A N 1
ATOM 4778 C CA . LYS A 1 609 ? -2.405 19.457 -28.689 1.00 90.12 609 LYS A CA 1
ATOM 4779 C C . LYS A 1 609 ? -3.560 18.921 -29.544 1.00 90.12 609 LYS A C 1
ATOM 4781 O O . LYS A 1 609 ? -4.340 19.709 -30.069 1.00 90.12 609 LYS A O 1
ATOM 4786 N N . ARG A 1 610 ? -3.648 17.604 -29.759 1.00 90.56 610 ARG A N 1
ATOM 4787 C CA . ARG A 1 610 ? -4.738 16.976 -30.531 1.00 90.56 610 ARG A CA 1
ATOM 4788 C C . ARG A 1 610 ? -5.917 16.535 -29.668 1.00 90.56 610 ARG A C 1
ATOM 4790 O O . ARG A 1 610 ? -7.009 16.392 -30.205 1.00 90.56 610 ARG A O 1
ATOM 4797 N N . LEU A 1 611 ? -5.692 16.284 -28.378 1.00 93.06 611 LEU A N 1
ATOM 4798 C CA . LEU A 1 611 ? -6.697 15.771 -27.442 1.00 93.06 611 LEU A CA 1
ATOM 4799 C C . LEU A 1 611 ? -7.168 16.820 -26.420 1.00 93.06 611 LEU A C 1
ATOM 4801 O O . LEU A 1 611 ? -8.168 16.589 -25.746 1.00 93.06 611 LEU A O 1
ATOM 4805 N N . GLU A 1 612 ? -6.526 17.992 -26.372 1.00 89.25 612 GLU A N 1
ATOM 4806 C CA . GLU A 1 612 ? -6.900 19.169 -25.568 1.00 89.25 612 GLU A CA 1
ATOM 4807 C C . GLU A 1 612 ? -8.402 19.505 -25.650 1.00 89.25 612 GLU A C 1
ATOM 4809 O O . GLU A 1 612 ? -9.041 19.757 -24.632 1.00 89.25 612 GLU A O 1
ATOM 4814 N N . SER A 1 613 ? -9.008 19.391 -26.839 1.00 86.94 613 SER A N 1
ATOM 4815 C CA . SER A 1 613 ? -10.450 19.609 -27.060 1.00 86.94 613 SER A CA 1
ATOM 4816 C C . SER A 1 613 ? -11.393 18.617 -26.352 1.00 86.94 613 SER A C 1
ATOM 4818 O O . SER A 1 613 ? -12.600 18.841 -26.342 1.00 86.94 613 SER A O 1
ATOM 4820 N N . PHE A 1 614 ? -10.867 17.534 -25.771 1.00 87.81 614 PHE A N 1
ATOM 4821 C CA . PHE A 1 614 ? -11.610 16.554 -24.967 1.00 87.81 614 PHE A CA 1
ATOM 4822 C C . PHE A 1 614 ? -11.321 16.667 -23.458 1.00 87.81 614 PHE A C 1
ATOM 4824 O O . PHE A 1 614 ? -11.830 15.859 -22.688 1.00 87.81 614 PHE A O 1
ATOM 4831 N N . GLY A 1 615 ? -10.473 17.611 -23.026 1.00 87.06 615 GLY A N 1
ATOM 4832 C CA . GLY A 1 615 ? -10.022 17.725 -21.630 1.00 87.06 615 GLY A CA 1
ATOM 4833 C C . GLY A 1 615 ? -9.014 16.654 -21.183 1.00 87.06 615 GLY A C 1
ATOM 4834 O O . GLY A 1 615 ? -8.636 16.619 -20.016 1.00 87.06 615 GLY A O 1
ATOM 4835 N N . ILE A 1 616 ? -8.559 15.794 -22.100 1.00 90.81 616 ILE A N 1
ATOM 4836 C CA . ILE A 1 616 ? -7.657 14.670 -21.819 1.00 90.81 616 ILE A CA 1
ATOM 4837 C C . ILE A 1 616 ? -6.237 15.166 -21.529 1.00 90.81 616 ILE A C 1
ATOM 4839 O O . ILE A 1 616 ? -5.609 15.814 -22.372 1.00 90.81 616 ILE A O 1
ATOM 4843 N N . LYS A 1 617 ? -5.694 14.800 -20.361 1.00 91.12 617 LYS A N 1
ATOM 4844 C CA . LYS A 1 617 ? -4.291 15.052 -20.014 1.00 91.12 617 LYS A CA 1
ATOM 4845 C C . LYS A 1 617 ? -3.385 13.981 -20.626 1.00 91.12 617 LYS A C 1
ATOM 4847 O O . LYS A 1 617 ? -3.653 12.780 -20.530 1.00 91.12 617 LYS A O 1
ATOM 4852 N N . VAL A 1 618 ? -2.286 14.438 -21.230 1.00 93.00 618 VAL A N 1
ATOM 4853 C CA . VAL A 1 618 ? -1.236 13.606 -21.835 1.00 93.00 618 VAL A CA 1
ATOM 4854 C C . VAL A 1 618 ? 0.093 13.905 -21.146 1.00 93.00 618 VAL A C 1
ATOM 4856 O O . VAL A 1 618 ? 0.559 15.044 -21.209 1.00 93.00 618 VAL A O 1
ATOM 4859 N N . SER A 1 619 ? 0.716 12.900 -20.525 1.00 89.38 619 SER A N 1
ATOM 4860 C CA . SER A 1 619 ? 1.901 13.102 -19.673 1.00 89.38 619 SER A CA 1
ATOM 4861 C C . SER A 1 619 ? 3.069 12.175 -20.022 1.00 89.38 619 SER A C 1
ATOM 4863 O O . SER A 1 619 ? 2.891 11.031 -20.441 1.00 89.38 619 SER A O 1
ATOM 4865 N N . GLU A 1 620 ? 4.285 12.685 -19.814 1.00 88.19 620 GLU A N 1
ATOM 4866 C CA . GLU A 1 620 ? 5.544 11.939 -19.911 1.00 88.19 620 GLU A CA 1
ATOM 4867 C C . GLU A 1 620 ? 5.804 11.166 -18.610 1.00 88.19 620 GLU A C 1
ATOM 4869 O O . GLU A 1 620 ? 5.909 11.784 -17.552 1.00 88.19 620 GLU A O 1
ATOM 4874 N N . LEU A 1 621 ? 5.993 9.846 -18.697 1.00 80.88 621 LEU A N 1
ATOM 4875 C CA . LEU A 1 621 ? 6.453 9.009 -17.586 1.00 80.88 621 LEU A CA 1
ATOM 4876 C C . LEU A 1 621 ? 7.794 8.359 -17.955 1.00 80.88 621 LEU A C 1
ATOM 4878 O O . LEU A 1 621 ? 7.835 7.353 -18.664 1.00 80.88 621 LEU A O 1
ATOM 4882 N N . THR A 1 622 ? 8.902 8.951 -17.506 1.00 66.31 622 THR A N 1
ATOM 4883 C CA . THR A 1 622 ? 10.280 8.522 -17.833 1.00 66.31 622 THR A CA 1
ATOM 4884 C C . THR A 1 622 ? 11.172 8.538 -16.581 1.00 66.31 622 THR A C 1
ATOM 4886 O O . THR A 1 622 ? 10.686 8.794 -15.480 1.00 66.31 622 THR A O 1
ATOM 4889 N N . GLY A 1 623 ? 12.467 8.215 -16.700 1.00 53.28 623 GLY A N 1
ATOM 4890 C CA . GLY A 1 623 ? 13.394 8.209 -15.553 1.00 53.28 623 GLY A CA 1
ATOM 4891 C C . GLY A 1 623 ? 13.495 9.575 -14.860 1.00 53.28 623 GLY A C 1
ATOM 4892 O O . GLY A 1 623 ? 13.241 9.686 -13.665 1.00 53.28 623 GLY A O 1
ATOM 4893 N N . ASP A 1 624 ? 13.771 10.625 -15.638 1.00 44.72 624 ASP A N 1
ATOM 4894 C CA . ASP A 1 624 ? 13.952 12.000 -15.142 1.00 44.72 624 ASP A CA 1
ATOM 4895 C C . ASP A 1 624 ? 12.629 12.693 -14.747 1.00 44.72 624 ASP A C 1
ATOM 4897 O O . ASP A 1 624 ? 12.639 13.806 -14.222 1.00 44.72 624 ASP A O 1
ATOM 4901 N N . ARG A 1 625 ? 11.484 12.077 -15.067 1.00 50.47 625 ARG A N 1
ATOM 4902 C CA . ARG A 1 625 ? 10.128 12.579 -14.806 1.00 50.47 625 ARG A CA 1
ATOM 4903 C C . ARG A 1 625 ? 9.261 11.444 -14.289 1.00 50.47 625 ARG A C 1
ATOM 4905 O O . ARG A 1 625 ? 8.506 10.810 -15.028 1.00 50.47 625 ARG A O 1
ATOM 4912 N N . GLN A 1 626 ? 9.395 11.199 -12.992 1.00 56.88 626 GLN A N 1
ATOM 4913 C CA . GLN A 1 626 ? 8.482 10.337 -12.260 1.00 56.88 626 GLN A CA 1
ATOM 4914 C C . GLN A 1 626 ? 7.225 11.147 -11.938 1.00 56.88 626 GLN A C 1
ATOM 4916 O O . GLN A 1 626 ? 7.290 12.112 -11.180 1.00 56.88 626 GLN A O 1
ATOM 4921 N N . LEU A 1 627 ? 6.099 10.778 -12.550 1.00 55.34 627 LEU A N 1
ATOM 4922 C CA . LEU A 1 627 ? 4.799 11.336 -12.187 1.00 55.34 627 LEU A CA 1
ATOM 4923 C C . LEU A 1 627 ? 4.447 10.879 -10.767 1.00 55.34 627 LEU A C 1
ATOM 4925 O O . LEU A 1 627 ? 4.655 9.713 -10.424 1.00 55.34 627 LEU A O 1
ATOM 4929 N N . THR A 1 628 ? 3.892 11.769 -9.946 1.00 61.59 628 THR A N 1
ATOM 4930 C CA . THR A 1 628 ? 3.300 11.354 -8.666 1.00 61.59 628 THR A CA 1
ATOM 4931 C C . THR A 1 628 ? 2.069 10.479 -8.924 1.00 61.59 628 THR A C 1
ATOM 4933 O O . THR A 1 628 ? 1.444 10.568 -9.981 1.00 61.59 628 THR A O 1
ATOM 4936 N N . LYS A 1 629 ? 1.656 9.658 -7.950 1.00 65.69 629 LYS A N 1
ATOM 4937 C CA . LYS A 1 629 ? 0.435 8.834 -8.079 1.00 65.69 629 LYS A CA 1
ATOM 4938 C C . LYS A 1 629 ? -0.812 9.678 -8.385 1.00 65.69 629 LYS A C 1
ATOM 4940 O O . LYS A 1 629 ? -1.644 9.263 -9.184 1.00 65.69 629 LYS A O 1
ATOM 4945 N N . GLN A 1 630 ? -0.878 10.899 -7.846 1.00 63.78 630 GLN A N 1
ATOM 4946 C CA . GLN A 1 630 ? -1.901 11.897 -8.178 1.00 63.78 630 GLN A CA 1
ATOM 4947 C C . GLN A 1 630 ? -1.877 12.249 -9.679 1.00 63.78 630 GLN A C 1
ATOM 4949 O O . GLN A 1 630 ? -2.890 12.137 -10.360 1.00 63.78 630 GLN A O 1
ATOM 4954 N N . GLN A 1 631 ? -0.698 12.560 -10.230 1.00 70.44 631 GLN A N 1
ATOM 4955 C CA . GLN A 1 631 ? -0.518 12.872 -11.654 1.00 70.44 631 GLN A CA 1
ATOM 4956 C C . GLN A 1 631 ? -0.792 11.668 -12.573 1.00 70.44 631 GLN A C 1
ATOM 4958 O O . GLN A 1 631 ? -1.288 11.855 -13.684 1.00 70.44 631 GLN A O 1
ATOM 4963 N N . ILE A 1 632 ? -0.511 10.437 -12.128 1.00 73.62 632 ILE A N 1
ATOM 4964 C CA . ILE A 1 632 ? -0.904 9.198 -12.828 1.00 73.62 632 ILE A CA 1
ATOM 4965 C C . ILE A 1 632 ? -2.433 9.042 -12.819 1.00 73.62 632 ILE A C 1
ATOM 4967 O O . ILE A 1 632 ? -3.018 8.697 -13.846 1.00 73.62 632 ILE A O 1
ATOM 4971 N N . SER A 1 633 ? -3.093 9.351 -11.698 1.00 72.12 633 SER A N 1
ATOM 4972 C CA . SER A 1 633 ? -4.556 9.357 -11.591 1.00 72.12 633 SER A CA 1
ATOM 4973 C C . SER A 1 633 ? -5.183 10.374 -12.550 1.00 72.12 633 SER A C 1
ATOM 4975 O O . SER A 1 633 ? -6.036 10.001 -13.348 1.00 72.12 633 SER A O 1
ATOM 4977 N N . GLU A 1 634 ? -4.698 11.618 -12.558 1.00 78.50 634 GLU A N 1
ATOM 4978 C CA . GLU A 1 634 ? -5.199 12.697 -13.423 1.00 78.50 634 GLU A CA 1
ATOM 4979 C C . GLU A 1 634 ? -4.902 12.514 -14.923 1.00 78.50 634 GLU A C 1
ATOM 4981 O O . GLU A 1 634 ? -5.537 13.163 -15.754 1.00 78.50 634 GLU A O 1
ATOM 4986 N N . THR A 1 635 ? -3.920 11.682 -15.291 1.00 86.31 635 THR A N 1
ATOM 4987 C CA . THR A 1 635 ? -3.513 11.466 -16.690 1.00 86.31 635 THR A CA 1
ATOM 4988 C C . THR A 1 635 ? -4.280 10.299 -17.310 1.00 86.31 635 THR A C 1
ATOM 4990 O O . THR A 1 635 ? -4.166 9.165 -16.841 1.00 86.31 635 THR A O 1
ATOM 4993 N N . GLN A 1 636 ? -5.003 10.536 -18.408 1.00 91.12 636 GLN A N 1
ATOM 4994 C CA . GLN A 1 636 ? -5.684 9.474 -19.166 1.00 91.12 636 GLN A CA 1
ATOM 4995 C C . GLN A 1 636 ? -4.747 8.813 -20.184 1.00 91.12 636 GLN A C 1
ATOM 4997 O O . GLN A 1 636 ? -4.843 7.606 -20.387 1.00 91.12 636 GLN A O 1
ATOM 5002 N N . LEU A 1 637 ? -3.828 9.564 -20.812 1.00 94.56 637 LEU A N 1
ATOM 5003 C CA . LEU A 1 637 ? -2.875 9.012 -21.785 1.00 94.56 637 LEU A CA 1
ATOM 5004 C C . LEU A 1 637 ? -1.422 9.186 -21.320 1.00 94.56 637 LEU A C 1
ATOM 5006 O O . LEU A 1 637 ? -0.870 10.288 -21.310 1.00 94.56 637 LEU A O 1
ATOM 5010 N N . ILE A 1 638 ? -0.799 8.070 -20.950 1.00 92.81 638 ILE A N 1
ATOM 5011 C CA . ILE A 1 638 ? 0.570 8.001 -20.434 1.00 92.81 638 ILE A CA 1
ATOM 5012 C C . ILE A 1 638 ? 1.507 7.611 -21.580 1.00 92.81 638 ILE A C 1
ATOM 5014 O O . ILE A 1 638 ? 1.311 6.578 -22.220 1.00 92.81 638 ILE A O 1
ATOM 5018 N N . VAL A 1 639 ? 2.546 8.411 -21.829 1.00 93.69 639 VAL A N 1
ATOM 5019 C CA . VAL A 1 639 ? 3.581 8.108 -22.831 1.00 93.69 639 VAL A CA 1
ATOM 5020 C C . VAL A 1 639 ? 4.894 7.790 -22.116 1.00 93.69 639 VAL A C 1
ATOM 5022 O O . VAL A 1 639 ? 5.355 8.562 -21.272 1.00 93.69 639 VAL A O 1
ATOM 5025 N N . THR A 1 640 ? 5.491 6.639 -22.423 1.00 92.62 640 THR A N 1
ATOM 5026 C CA . THR A 1 640 ? 6.566 6.045 -21.609 1.00 92.62 640 THR A CA 1
ATOM 5027 C C . THR A 1 640 ? 7.510 5.154 -22.433 1.00 92.62 640 THR A C 1
ATOM 5029 O O . THR A 1 640 ? 7.276 4.937 -23.622 1.00 92.62 640 THR A O 1
ATOM 5032 N N . THR A 1 641 ? 8.592 4.655 -21.825 1.00 91.50 641 THR A N 1
ATOM 5033 C CA . THR A 1 641 ? 9.499 3.660 -22.438 1.00 91.50 641 THR A CA 1
ATOM 5034 C C . THR A 1 641 ? 9.191 2.250 -21.916 1.00 91.50 641 THR A C 1
ATOM 5036 O O . THR A 1 641 ? 8.589 2.136 -20.843 1.00 91.50 641 THR A O 1
ATOM 5039 N N . PRO A 1 642 ? 9.597 1.173 -22.623 1.00 92.19 642 PRO A N 1
ATOM 5040 C CA . PRO A 1 642 ? 9.340 -0.204 -22.193 1.00 92.19 642 PRO A CA 1
ATOM 5041 C C . PRO A 1 642 ? 9.770 -0.468 -20.747 1.00 92.19 642 PRO A C 1
ATOM 5043 O O . PRO A 1 642 ? 8.999 -1.001 -19.959 1.00 92.19 642 PRO A O 1
ATOM 5046 N N . GLU A 1 643 ? 10.968 -0.015 -20.376 1.00 89.12 643 GLU A N 1
ATOM 5047 C CA . GLU A 1 643 ? 11.579 -0.247 -19.063 1.00 89.12 643 GLU A CA 1
ATOM 5048 C C . GLU A 1 643 ? 10.822 0.485 -17.963 1.00 89.12 643 GLU A C 1
ATOM 5050 O O . GLU A 1 643 ? 10.606 -0.060 -16.885 1.00 89.12 643 GLU A O 1
ATOM 5055 N N . LYS A 1 644 ? 10.396 1.728 -18.223 1.00 86.88 644 LYS A N 1
ATOM 5056 C CA . LYS A 1 644 ? 9.667 2.506 -17.221 1.00 86.88 644 LYS A CA 1
ATOM 5057 C C . LYS A 1 644 ? 8.251 1.963 -17.022 1.00 86.88 644 LYS A C 1
ATOM 5059 O O . LYS A 1 644 ? 7.772 2.000 -15.892 1.00 86.88 644 LYS A O 1
ATOM 5064 N N . TRP A 1 645 ? 7.616 1.407 -18.058 1.00 90.31 645 TRP A N 1
ATOM 5065 C CA . TRP A 1 645 ? 6.340 0.703 -17.908 1.00 90.31 645 TRP A CA 1
ATOM 5066 C C . TRP A 1 645 ? 6.490 -0.655 -17.207 1.00 90.31 645 TRP A C 1
ATOM 5068 O O . TRP A 1 645 ? 5.687 -0.980 -16.333 1.00 90.31 645 TRP A O 1
ATOM 5078 N N . ASP A 1 646 ? 7.540 -1.421 -17.515 1.00 90.81 646 ASP A N 1
ATOM 5079 C CA . ASP A 1 646 ? 7.832 -2.680 -16.823 1.00 90.81 646 ASP A CA 1
ATOM 5080 C C . ASP A 1 646 ? 8.110 -2.424 -15.329 1.00 90.81 646 ASP A C 1
ATOM 5082 O O . ASP A 1 646 ? 7.415 -2.967 -14.480 1.00 90.81 646 ASP A O 1
ATOM 5086 N N . VAL A 1 647 ? 8.996 -1.482 -14.976 1.00 86.81 647 VAL A N 1
ATOM 5087 C CA . VAL A 1 647 ? 9.257 -1.082 -13.574 1.00 86.81 647 VAL A CA 1
ATOM 5088 C C . VAL A 1 647 ? 7.987 -0.650 -12.827 1.00 86.81 647 VAL A C 1
ATOM 5090 O O . VAL A 1 647 ? 7.843 -0.964 -11.649 1.00 86.81 647 VAL A O 1
ATOM 5093 N N . ILE A 1 648 ? 7.064 0.067 -13.479 1.00 83.38 648 ILE A N 1
ATOM 5094 C CA . ILE A 1 648 ? 5.791 0.479 -12.862 1.00 83.38 648 ILE A CA 1
ATOM 5095 C C . ILE A 1 648 ? 4.861 -0.727 -12.674 1.00 83.38 648 ILE A C 1
ATOM 5097 O O . ILE A 1 648 ? 4.308 -0.906 -11.596 1.00 83.38 648 ILE A O 1
ATOM 5101 N N . THR A 1 649 ? 4.734 -1.603 -13.674 1.00 85.69 649 THR A N 1
ATOM 5102 C CA . THR A 1 649 ? 3.885 -2.805 -13.572 1.00 85.69 649 THR A CA 1
ATOM 5103 C C . THR A 1 649 ? 4.475 -3.911 -12.687 1.00 85.69 649 THR A C 1
ATOM 5105 O O . THR A 1 649 ? 3.709 -4.728 -12.191 1.00 85.69 649 THR A O 1
ATOM 5108 N N . ARG A 1 650 ? 5.792 -3.908 -12.421 1.00 85.06 650 ARG A N 1
ATOM 5109 C CA . ARG A 1 650 ? 6.465 -4.722 -11.385 1.00 85.06 650 ARG A CA 1
ATOM 5110 C C . ARG A 1 650 ? 6.228 -4.211 -9.965 1.00 85.06 650 ARG A C 1
ATOM 5112 O O . ARG A 1 650 ? 6.294 -4.992 -9.021 1.00 85.06 650 ARG A O 1
ATOM 5119 N N . LYS A 1 651 ? 5.974 -2.910 -9.787 1.00 77.62 651 LYS A N 1
ATOM 5120 C CA . LYS A 1 651 ? 5.697 -2.315 -8.474 1.00 77.62 651 LYS A CA 1
ATOM 5121 C C . LYS A 1 651 ? 4.214 -2.436 -8.153 1.00 77.62 651 LYS A C 1
ATOM 5123 O O . LYS A 1 651 ? 3.414 -1.600 -8.569 1.00 77.62 651 LYS A O 1
ATOM 5128 N N . ALA A 1 652 ? 3.869 -3.423 -7.322 1.00 65.38 652 ALA A N 1
ATOM 5129 C CA . ALA A 1 652 ? 2.491 -3.695 -6.897 1.00 65.38 652 ALA A CA 1
ATOM 5130 C C . ALA A 1 652 ? 1.718 -2.430 -6.459 1.00 65.38 652 ALA A C 1
ATOM 5132 O O . ALA A 1 652 ? 0.530 -2.297 -6.735 1.00 65.38 652 ALA A O 1
ATOM 5133 N N . THR A 1 653 ? 2.424 -1.461 -5.866 1.00 66.12 653 THR A N 1
ATOM 5134 C CA . THR A 1 653 ? 1.968 -0.110 -5.495 1.00 66.12 653 THR A CA 1
ATOM 5135 C C . THR A 1 653 ? 1.079 0.628 -6.497 1.00 66.12 653 THR A C 1
ATOM 5137 O O . THR A 1 653 ? 0.287 1.461 -6.058 1.00 66.12 653 THR A O 1
ATOM 5140 N N . ASP A 1 654 ? 1.231 0.380 -7.801 1.00 68.00 654 ASP A N 1
ATOM 5141 C CA . ASP A 1 654 ? 0.538 1.130 -8.854 1.00 68.00 654 ASP A CA 1
ATOM 5142 C C . ASP A 1 654 ? -0.538 0.295 -9.585 1.00 68.00 654 ASP A C 1
ATOM 5144 O O . ASP A 1 654 ? -1.188 0.802 -10.503 1.00 68.00 654 ASP A O 1
ATOM 5148 N N . ILE A 1 655 ? -0.799 -0.954 -9.152 1.00 72.44 655 ILE A N 1
ATOM 5149 C CA . ILE A 1 655 ? -1.778 -1.872 -9.780 1.00 72.44 655 ILE A CA 1
ATOM 5150 C C . ILE A 1 655 ? -3.166 -1.226 -9.929 1.00 72.44 655 ILE A C 1
ATOM 5152 O O . ILE A 1 655 ? -3.807 -1.384 -10.964 1.00 72.44 655 ILE A O 1
ATOM 5156 N N . SER A 1 656 ? -3.617 -0.423 -8.959 1.00 69.44 656 SER A N 1
ATOM 5157 C CA . SER A 1 656 ? -4.919 0.263 -9.026 1.00 69.44 656 SER A CA 1
ATOM 5158 C C . SER A 1 656 ? -5.089 1.128 -10.282 1.00 69.44 656 SER A C 1
ATOM 5160 O O . SER A 1 656 ? -6.205 1.294 -10.764 1.00 69.44 656 SER A O 1
ATOM 5162 N N . TYR A 1 657 ? -3.993 1.653 -10.840 1.00 72.88 657 TYR A N 1
ATOM 5163 C CA . TYR A 1 657 ? -4.002 2.421 -12.086 1.00 72.88 657 TYR A CA 1
ATOM 5164 C C . TYR A 1 657 ? -3.795 1.537 -13.324 1.00 72.88 657 TYR A C 1
ATOM 5166 O O . TYR A 1 657 ? -4.257 1.904 -14.404 1.00 72.88 657 TYR A O 1
ATOM 5174 N N . THR A 1 658 ? -3.141 0.375 -13.192 1.00 78.31 658 THR A N 1
ATOM 5175 C CA . THR A 1 658 ? -2.980 -0.582 -14.302 1.00 78.31 658 THR A CA 1
ATOM 5176 C C . THR A 1 658 ? -4.298 -1.271 -14.650 1.00 78.31 658 THR A C 1
ATOM 5178 O O . THR A 1 658 ? -4.543 -1.519 -15.825 1.00 78.31 658 THR A O 1
ATOM 5181 N N . ASN A 1 659 ? -5.187 -1.496 -13.673 1.00 80.88 659 ASN A N 1
ATOM 5182 C CA . ASN A 1 659 ? -6.541 -2.020 -13.906 1.00 80.88 659 ASN A CA 1
ATOM 5183 C C . ASN A 1 659 ? -7.385 -1.113 -14.818 1.00 80.88 659 ASN A C 1
ATOM 5185 O O . ASN A 1 659 ? -8.236 -1.599 -15.552 1.00 80.88 659 ASN A O 1
ATOM 5189 N N . LEU A 1 660 ? -7.145 0.202 -14.802 1.00 85.62 660 LEU A N 1
ATOM 5190 C CA . LEU A 1 660 ? -7.852 1.155 -15.663 1.00 85.62 660 LEU A CA 1
ATOM 5191 C C . LEU A 1 660 ? -7.340 1.141 -17.114 1.00 85.62 660 LEU A C 1
ATOM 5193 O O . LEU A 1 660 ? -7.940 1.777 -17.980 1.00 85.62 660 LEU A O 1
ATOM 5197 N N . VAL A 1 661 ? -6.229 0.458 -17.411 1.00 91.56 661 VAL A N 1
ATOM 5198 C CA . VAL A 1 661 ? -5.668 0.420 -18.766 1.00 91.56 661 VAL A CA 1
ATOM 5199 C C . VAL A 1 661 ? -6.547 -0.445 -19.667 1.00 91.56 661 VAL A C 1
ATOM 5201 O O . VAL A 1 661 ? -6.718 -1.637 -19.429 1.00 91.56 661 VAL A O 1
ATOM 5204 N N . ARG A 1 662 ? -7.080 0.156 -20.736 1.00 93.88 662 ARG A N 1
ATOM 5205 C CA . ARG A 1 662 ? -7.894 -0.538 -21.756 1.00 93.88 662 ARG A CA 1
ATOM 5206 C C . ARG A 1 662 ? -7.229 -0.605 -23.130 1.00 93.88 662 ARG A C 1
ATOM 5208 O O . ARG A 1 662 ? -7.642 -1.393 -23.975 1.00 93.88 662 ARG A O 1
ATOM 5215 N N . LEU A 1 663 ? -6.168 0.177 -23.343 1.00 96.06 663 LEU A N 1
ATOM 5216 C CA . LEU A 1 663 ? -5.420 0.232 -24.598 1.00 96.06 663 LEU A CA 1
ATOM 5217 C C . LEU A 1 663 ? -3.917 0.411 -24.338 1.00 96.06 663 LEU A C 1
ATOM 5219 O O . LEU A 1 663 ? -3.507 1.394 -23.716 1.00 96.06 663 LEU A O 1
ATOM 5223 N N . ILE A 1 664 ? -3.102 -0.496 -24.878 1.00 97.06 664 ILE A N 1
ATOM 5224 C CA . ILE A 1 664 ? -1.640 -0.377 -24.944 1.00 97.06 664 ILE A CA 1
ATOM 5225 C C . ILE A 1 664 ? -1.210 -0.320 -26.412 1.00 97.06 664 ILE A C 1
ATOM 5227 O O . ILE A 1 664 ? -1.491 -1.220 -27.204 1.00 97.06 664 ILE A O 1
ATOM 5231 N N . ILE A 1 665 ? -0.494 0.741 -26.772 1.00 97.44 665 ILE A N 1
ATOM 5232 C CA . ILE A 1 665 ? 0.134 0.921 -28.081 1.00 97.44 665 ILE A CA 1
ATOM 5233 C C . ILE A 1 665 ? 1.641 0.749 -27.904 1.00 97.44 665 ILE A C 1
ATOM 5235 O O . ILE A 1 665 ? 2.250 1.444 -27.093 1.00 97.44 665 ILE A O 1
ATOM 5239 N N . ILE A 1 666 ? 2.238 -0.166 -28.666 1.00 96.25 666 ILE A N 1
ATOM 5240 C CA . ILE A 1 666 ? 3.676 -0.448 -28.652 1.00 96.25 666 ILE A CA 1
ATOM 5241 C C . ILE A 1 666 ? 4.255 0.039 -29.978 1.00 96.25 666 ILE A C 1
ATOM 5243 O O . ILE A 1 666 ? 4.097 -0.616 -31.013 1.00 96.25 666 ILE A O 1
ATOM 5247 N N . ASP A 1 667 ? 4.894 1.207 -29.952 1.00 92.44 667 ASP A N 1
ATOM 5248 C CA . ASP A 1 667 ? 5.571 1.765 -31.118 1.00 92.44 667 ASP A CA 1
ATOM 5249 C C . ASP A 1 667 ? 6.952 1.130 -31.307 1.00 92.44 667 ASP A C 1
ATOM 5251 O O . ASP A 1 667 ? 7.670 0.843 -30.351 1.00 92.44 667 ASP A O 1
ATOM 5255 N N . GLU A 1 668 ? 7.303 0.888 -32.565 1.00 89.69 668 GLU A N 1
ATOM 5256 C CA . GLU A 1 668 ? 8.487 0.139 -32.992 1.00 89.69 668 GLU A CA 1
ATOM 5257 C C . GLU A 1 668 ? 8.717 -1.205 -32.265 1.00 89.69 668 GLU A C 1
ATOM 5259 O O . GLU A 1 668 ? 9.839 -1.549 -31.893 1.00 89.69 668 GLU A O 1
ATOM 5264 N N . ILE A 1 669 ? 7.662 -2.028 -32.164 1.00 92.81 669 ILE A N 1
ATOM 5265 C CA . ILE A 1 669 ? 7.670 -3.364 -31.521 1.00 92.81 669 ILE A CA 1
ATOM 5266 C C . ILE A 1 669 ? 8.706 -4.359 -32.084 1.00 92.81 669 ILE A C 1
ATOM 5268 O O . ILE A 1 669 ? 9.016 -5.366 -31.453 1.00 92.81 669 ILE A O 1
ATOM 5272 N N . HIS A 1 670 ? 9.321 -4.067 -33.232 1.00 91.06 670 HIS A N 1
ATOM 5273 C CA . HIS A 1 670 ? 10.498 -4.800 -33.708 1.00 91.06 670 HIS A CA 1
ATOM 5274 C C . HIS A 1 670 ? 11.731 -4.673 -32.783 1.00 91.06 670 HIS A C 1
ATOM 5276 O O . HIS A 1 670 ? 12.714 -5.378 -32.996 1.00 91.06 670 HIS A O 1
ATOM 5282 N N . LEU A 1 671 ? 11.655 -3.853 -31.723 1.00 90.88 671 LEU A N 1
ATOM 5283 C CA . LEU A 1 671 ? 12.554 -3.873 -30.559 1.00 90.88 671 LEU A CA 1
ATOM 5284 C C . LEU A 1 671 ? 12.683 -5.268 -29.911 1.00 90.88 671 LEU A C 1
ATOM 5286 O O . LEU A 1 671 ? 13.672 -5.508 -29.237 1.00 90.88 671 LEU A O 1
ATOM 5290 N N . LEU A 1 672 ? 11.746 -6.202 -30.135 1.00 92.88 672 LEU A N 1
ATOM 5291 C CA . LEU A 1 672 ? 11.849 -7.607 -29.687 1.00 92.88 672 LEU A CA 1
ATOM 5292 C C . LEU A 1 672 ? 13.197 -8.285 -30.027 1.00 92.88 672 LEU A C 1
ATOM 5294 O O . LEU A 1 672 ? 13.634 -9.157 -29.282 1.00 92.88 672 LEU A O 1
ATOM 5298 N N . HIS A 1 673 ? 13.850 -7.859 -31.115 1.00 90.81 673 HIS A N 1
ATOM 5299 C CA . HIS A 1 673 ? 15.147 -8.374 -31.567 1.00 90.81 673 HIS A CA 1
ATOM 5300 C C . HIS A 1 673 ? 16.366 -7.726 -30.881 1.00 90.81 673 HIS A C 1
ATOM 5302 O O . HIS A 1 673 ? 17.468 -8.264 -30.957 1.00 90.81 673 HIS A O 1
ATOM 5308 N N . ASP A 1 674 ? 16.181 -6.577 -30.230 1.00 86.81 674 ASP A N 1
ATOM 5309 C CA . ASP A 1 674 ? 17.216 -5.858 -29.481 1.00 86.81 674 ASP A CA 1
ATOM 5310 C C . ASP A 1 674 ? 17.406 -6.472 -28.083 1.00 86.81 674 ASP A C 1
ATOM 5312 O O . ASP A 1 674 ? 16.517 -7.154 -27.574 1.00 86.81 674 ASP A O 1
ATOM 5316 N N . ASP A 1 675 ? 18.514 -6.171 -27.404 1.00 85.06 675 ASP A N 1
ATOM 5317 C CA . ASP A 1 675 ? 18.773 -6.620 -26.022 1.00 85.06 675 ASP A CA 1
ATOM 5318 C C . ASP A 1 675 ? 17.697 -6.109 -25.029 1.00 85.06 675 ASP A C 1
ATOM 5320 O O . ASP A 1 675 ? 17.514 -6.652 -23.939 1.00 85.06 675 ASP A O 1
ATOM 5324 N N . ARG A 1 676 ? 16.932 -5.084 -25.435 1.00 88.19 676 ARG A N 1
ATOM 5325 C CA . ARG A 1 676 ? 15.766 -4.511 -24.738 1.00 88.19 676 ARG A CA 1
ATOM 5326 C C . ARG A 1 676 ? 14.435 -5.195 -25.086 1.00 88.19 676 ARG A C 1
ATOM 5328 O O . ARG A 1 676 ? 13.422 -4.952 -24.430 1.00 88.19 676 ARG A O 1
ATOM 5335 N N . GLY A 1 677 ? 14.414 -6.074 -26.084 1.00 91.25 677 GLY A N 1
ATOM 5336 C CA . GLY A 1 677 ? 13.261 -6.884 -26.479 1.00 91.25 677 GLY A CA 1
ATOM 5337 C C . GLY A 1 677 ? 12.595 -7.681 -25.348 1.00 91.25 677 GLY A C 1
ATOM 5338 O O . GLY A 1 677 ? 11.362 -7.654 -25.268 1.00 91.25 677 GLY A O 1
ATOM 5339 N N . PRO A 1 678 ? 13.344 -8.294 -24.403 1.00 94.12 678 PRO A N 1
ATOM 5340 C CA . PRO A 1 678 ? 12.763 -9.045 -23.289 1.00 94.12 678 PRO A CA 1
ATOM 5341 C C . PRO A 1 678 ? 11.856 -8.214 -22.370 1.00 94.12 678 PRO A C 1
ATOM 5343 O O . PRO A 1 678 ? 11.010 -8.771 -21.674 1.00 94.12 678 PRO A O 1
ATOM 5346 N N . VAL A 1 679 ? 12.002 -6.886 -22.381 1.00 94.38 679 VAL A N 1
ATOM 5347 C CA . VAL A 1 679 ? 11.157 -5.949 -21.625 1.00 94.38 679 VAL A CA 1
ATOM 5348 C C . VAL A 1 679 ? 9.756 -5.850 -22.239 1.00 94.38 679 VAL A C 1
ATOM 5350 O O . VAL A 1 679 ? 8.758 -5.813 -21.521 1.00 94.38 679 VAL A O 1
ATOM 5353 N N . LEU A 1 680 ? 9.651 -5.872 -23.573 1.00 95.00 680 LEU A N 1
ATOM 5354 C CA . LEU A 1 680 ? 8.355 -5.938 -24.254 1.00 95.00 680 LEU A CA 1
ATOM 5355 C C . LEU A 1 680 ? 7.703 -7.309 -24.084 1.00 95.00 680 LEU A C 1
ATOM 5357 O O . LEU A 1 680 ? 6.491 -7.377 -23.903 1.00 95.00 680 LEU A O 1
ATOM 5361 N N . GLU A 1 681 ? 8.486 -8.389 -24.089 1.00 95.44 681 GLU A N 1
ATOM 5362 C CA . GLU A 1 681 ? 7.965 -9.727 -23.787 1.00 95.44 681 GLU A CA 1
ATOM 5363 C C . GLU A 1 681 ? 7.419 -9.821 -22.356 1.00 95.44 681 GLU A C 1
ATOM 5365 O O . GLU A 1 681 ? 6.314 -10.325 -22.166 1.00 95.44 681 GLU A O 1
ATOM 5370 N N . SER A 1 682 ? 8.136 -9.271 -21.372 1.00 94.19 682 SER A N 1
ATOM 5371 C CA . SER A 1 682 ? 7.697 -9.130 -19.973 1.00 94.19 682 SER A CA 1
ATOM 5372 C C . SER A 1 682 ? 6.352 -8.392 -19.875 1.00 94.19 682 SER A C 1
ATOM 5374 O O . SER A 1 682 ? 5.379 -8.932 -19.349 1.00 94.19 682 SER A O 1
ATOM 5376 N N . VAL A 1 683 ? 6.243 -7.201 -20.478 1.00 93.38 683 VAL A N 1
ATOM 5377 C CA . VAL A 1 683 ? 5.016 -6.383 -20.452 1.00 93.38 683 VAL A CA 1
ATOM 5378 C C . VAL A 1 683 ? 3.839 -7.075 -21.149 1.00 93.38 683 VAL A C 1
ATOM 5380 O O . VAL A 1 683 ? 2.724 -7.073 -20.623 1.00 93.38 683 VAL A O 1
ATOM 5383 N N . VAL A 1 684 ? 4.057 -7.652 -22.333 1.00 95.19 684 VAL A N 1
ATOM 5384 C CA . VAL A 1 684 ? 2.988 -8.270 -23.134 1.00 95.19 684 VAL A CA 1
ATOM 5385 C C . VAL A 1 684 ? 2.527 -9.594 -22.526 1.00 95.19 684 VAL A C 1
ATOM 5387 O O . VAL A 1 684 ? 1.320 -9.774 -22.383 1.00 95.19 684 VAL A O 1
ATOM 5390 N N . SER A 1 685 ? 3.438 -10.479 -22.101 1.00 94.19 685 SER A N 1
ATOM 5391 C CA . SER A 1 685 ? 3.059 -11.763 -21.483 1.00 94.19 685 SER A CA 1
ATOM 5392 C C . SER A 1 685 ? 2.245 -11.550 -20.204 1.00 94.19 685 SER A C 1
ATOM 5394 O O . SER A 1 685 ? 1.161 -12.116 -20.070 1.00 94.19 685 SER A O 1
ATOM 5396 N N . ARG A 1 686 ? 2.698 -10.642 -19.325 1.00 92.00 686 ARG A N 1
ATOM 5397 C CA . ARG A 1 686 ? 1.968 -10.204 -18.125 1.00 92.00 686 ARG A CA 1
ATOM 5398 C C . ARG A 1 686 ? 0.584 -9.637 -18.452 1.00 92.00 686 ARG A C 1
ATOM 5400 O O . ARG A 1 686 ? -0.382 -9.968 -17.772 1.00 92.00 686 ARG A O 1
ATOM 5407 N N . THR A 1 687 ? 0.471 -8.797 -19.486 1.00 91.50 687 THR A N 1
ATOM 5408 C CA . THR A 1 687 ? -0.812 -8.169 -19.860 1.00 91.50 687 THR A CA 1
ATOM 5409 C C . THR A 1 687 ? -1.799 -9.194 -20.417 1.00 91.50 687 THR A C 1
ATOM 5411 O O . THR A 1 687 ? -2.953 -9.201 -20.004 1.00 91.50 687 THR A O 1
ATOM 5414 N N . ILE A 1 688 ? -1.357 -10.078 -21.318 1.00 92.38 688 ILE A N 1
ATOM 5415 C CA . ILE A 1 688 ? -2.228 -11.069 -21.964 1.00 92.38 688 ILE A CA 1
ATOM 5416 C C . ILE A 1 688 ? -2.675 -12.133 -20.961 1.00 92.38 688 ILE A C 1
ATOM 5418 O O . ILE A 1 688 ? -3.874 -12.372 -20.855 1.00 92.38 688 ILE A O 1
ATOM 5422 N N . ARG A 1 689 ? -1.753 -12.702 -20.167 1.00 87.94 689 ARG A N 1
ATOM 5423 C CA . ARG A 1 689 ? -2.107 -13.666 -19.112 1.00 87.94 689 ARG A CA 1
ATOM 5424 C C . ARG A 1 689 ? -3.101 -13.065 -18.121 1.00 87.94 689 ARG A C 1
ATOM 5426 O O . ARG A 1 689 ? -4.073 -13.717 -17.767 1.00 87.94 689 ARG A O 1
ATOM 5433 N N . ARG A 1 690 ? -2.928 -11.792 -17.743 1.00 82.94 690 ARG A N 1
ATOM 5434 C CA . ARG A 1 690 ? -3.903 -11.085 -16.902 1.00 82.94 690 ARG A CA 1
ATOM 5435 C C . ARG A 1 690 ? -5.262 -10.910 -17.585 1.00 82.94 690 ARG A C 1
ATOM 5437 O O . ARG A 1 690 ? -6.275 -11.113 -16.930 1.00 82.94 690 ARG A O 1
ATOM 5444 N N . THR A 1 691 ? -5.300 -10.541 -18.866 1.00 86.00 691 THR A N 1
ATOM 5445 C CA . THR A 1 691 ? -6.555 -10.421 -19.629 1.00 86.00 691 THR A CA 1
ATOM 5446 C C . THR A 1 691 ? -7.290 -11.756 -19.747 1.00 86.00 691 THR A C 1
ATOM 5448 O O . THR A 1 691 ? -8.512 -11.773 -19.636 1.00 86.00 691 THR A O 1
ATOM 5451 N N . GLU A 1 692 ? -6.565 -12.861 -19.931 1.00 82.75 692 GLU A N 1
ATOM 5452 C CA . GLU A 1 692 ? -7.142 -14.209 -19.986 1.00 82.75 692 GLU A CA 1
ATOM 5453 C C . GLU A 1 692 ? -7.605 -14.682 -18.588 1.00 82.75 692 GLU A C 1
ATOM 5455 O O . GLU A 1 692 ? -8.691 -15.238 -18.483 1.00 82.75 692 GLU A O 1
ATOM 5460 N N . GLN A 1 693 ? -6.883 -14.354 -17.506 1.00 74.44 693 GLN A N 1
ATOM 5461 C CA . GLN A 1 693 ? -7.249 -14.721 -16.125 1.00 74.44 693 GLN A CA 1
ATOM 5462 C C . GLN A 1 693 ? -8.378 -13.880 -15.500 1.00 74.44 693 GLN A C 1
ATOM 5464 O O . GLN A 1 693 ? -9.246 -14.430 -14.834 1.00 74.44 693 GLN A O 1
ATOM 5469 N N . THR A 1 694 ? -8.386 -12.550 -15.660 1.00 73.50 694 THR A N 1
ATOM 5470 C CA . THR A 1 694 ? -9.380 -11.675 -14.993 1.00 73.50 694 THR A CA 1
ATOM 5471 C C . THR A 1 694 ? -10.545 -11.266 -15.893 1.00 73.50 694 THR A C 1
ATOM 5473 O O . THR A 1 694 ? -11.358 -10.435 -15.488 1.00 73.50 694 THR A O 1
ATOM 5476 N N . GLY A 1 695 ? -10.584 -11.746 -17.140 1.00 77.81 695 GLY A N 1
ATOM 5477 C CA . GLY A 1 695 ? -11.609 -11.408 -18.133 1.00 77.81 695 GLY A CA 1
ATOM 5478 C C . GLY A 1 695 ? -11.661 -9.934 -18.568 1.00 77.81 695 GLY A C 1
ATOM 5479 O O . GLY A 1 695 ? -12.532 -9.565 -19.354 1.00 77.81 695 GLY A O 1
ATOM 5480 N N . GLU A 1 696 ? -10.758 -9.066 -18.089 1.00 78.62 696 GLU A N 1
ATOM 5481 C CA . GLU A 1 696 ? -10.766 -7.638 -18.426 1.00 78.62 696 GLU A CA 1
ATOM 5482 C C . GLU A 1 696 ? -9.973 -7.372 -19.725 1.00 78.62 696 GLU A C 1
ATOM 5484 O O . GLU A 1 696 ? -8.743 -7.526 -19.746 1.00 78.62 696 GLU A O 1
ATOM 5489 N N . PRO A 1 697 ? -10.634 -6.954 -20.826 1.00 86.06 697 PRO A N 1
ATOM 5490 C CA . PRO A 1 697 ? -9.991 -6.859 -22.131 1.00 86.06 697 PRO A CA 1
ATOM 5491 C C . PRO A 1 697 ? -9.070 -5.637 -22.230 1.00 86.06 697 PRO A C 1
ATOM 5493 O O . PRO A 1 697 ? -9.529 -4.492 -22.264 1.00 86.06 697 PRO A O 1
ATOM 5496 N N . VAL A 1 698 ? -7.764 -5.883 -22.359 1.00 93.50 698 VAL A N 1
ATOM 5497 C CA . VAL A 1 698 ? -6.771 -4.857 -22.704 1.00 93.50 698 VAL A CA 1
ATOM 5498 C C . VAL A 1 698 ? -6.431 -4.970 -24.188 1.00 93.50 698 VAL A C 1
ATOM 5500 O O . VAL A 1 698 ? -5.829 -5.948 -24.628 1.00 93.50 698 VAL A O 1
ATOM 5503 N N . ARG A 1 699 ? -6.795 -3.957 -24.982 1.00 95.44 699 ARG A N 1
ATOM 5504 C CA . ARG A 1 699 ? -6.498 -3.926 -26.419 1.00 95.44 699 ARG A CA 1
ATOM 5505 C C . ARG A 1 699 ? -5.017 -3.631 -26.654 1.00 95.44 699 ARG A C 1
ATOM 5507 O O . ARG A 1 699 ? -4.509 -2.615 -26.182 1.00 95.44 699 ARG A O 1
ATOM 5514 N N . ILE A 1 700 ? -4.336 -4.466 -27.437 1.00 96.69 700 ILE A N 1
ATOM 5515 C CA . ILE A 1 700 ? -2.909 -4.313 -27.762 1.00 96.69 700 ILE A CA 1
ATOM 5516 C C . ILE A 1 700 ? -2.725 -3.969 -29.247 1.00 96.69 700 ILE A C 1
ATOM 5518 O O . ILE A 1 700 ? -3.230 -4.658 -30.137 1.00 96.69 700 ILE A O 1
ATOM 5522 N N . ILE A 1 701 ? -1.980 -2.893 -29.516 1.00 97.12 701 ILE A N 1
ATOM 5523 C CA . ILE A 1 701 ? -1.686 -2.379 -30.860 1.00 97.12 701 ILE A CA 1
ATOM 5524 C C . ILE A 1 701 ? -0.169 -2.327 -31.073 1.00 97.12 701 ILE A C 1
ATOM 5526 O O . ILE A 1 701 ? 0.508 -1.426 -30.579 1.00 97.12 701 ILE A O 1
ATOM 5530 N N . GLY A 1 702 ? 0.372 -3.271 -31.841 1.00 95.75 702 GLY A N 1
ATOM 5531 C CA . GLY A 1 702 ? 1.771 -3.256 -32.269 1.00 95.75 702 GLY A CA 1
ATOM 5532 C C . GLY A 1 702 ? 1.968 -2.406 -33.526 1.00 95.75 702 GLY A C 1
ATOM 5533 O O . GLY A 1 702 ? 1.339 -2.658 -34.555 1.00 95.75 702 GLY A O 1
ATOM 5534 N N . LEU A 1 703 ? 2.877 -1.433 -33.486 1.00 93.88 703 LEU A N 1
ATOM 5535 C CA . LEU A 1 703 ? 3.344 -0.699 -34.666 1.00 93.88 703 LEU A CA 1
ATOM 5536 C C . LEU A 1 703 ? 4.774 -1.143 -34.969 1.00 93.88 703 LEU A C 1
ATOM 5538 O O . LEU A 1 703 ? 5.656 -1.026 -34.125 1.00 93.88 703 LEU A O 1
ATOM 5542 N N . SER A 1 704 ? 5.025 -1.660 -36.170 1.00 91.50 704 SER A N 1
ATOM 5543 C CA . SER A 1 704 ? 6.300 -2.303 -36.497 1.00 91.50 704 SER A CA 1
ATOM 5544 C C . SER A 1 704 ? 6.894 -1.813 -37.812 1.00 91.50 704 SER A C 1
ATOM 5546 O O . SER A 1 704 ? 6.207 -1.231 -38.658 1.00 91.50 704 SER A O 1
ATOM 5548 N N . ALA A 1 705 ? 8.183 -2.088 -37.988 1.00 85.38 705 ALA A N 1
ATOM 5549 C CA . ALA A 1 705 ? 8.841 -2.035 -39.280 1.00 85.38 705 ALA A CA 1
ATOM 5550 C C . ALA A 1 705 ? 8.444 -3.251 -40.141 1.00 85.38 705 ALA A C 1
ATOM 5552 O O . ALA A 1 705 ? 7.759 -4.182 -39.709 1.00 85.38 705 ALA A O 1
ATOM 5553 N N . THR A 1 706 ? 8.871 -3.231 -41.397 1.00 86.88 706 THR A N 1
ATOM 5554 C CA . THR A 1 706 ? 8.611 -4.279 -42.390 1.00 86.88 706 THR A CA 1
ATOM 5555 C C . THR A 1 706 ? 9.725 -5.323 -42.347 1.00 86.88 706 THR A C 1
ATOM 5557 O O . THR A 1 706 ? 10.678 -5.227 -43.119 1.00 86.88 706 THR A O 1
ATOM 5560 N N . LEU A 1 707 ? 9.639 -6.275 -41.415 1.00 88.56 707 LEU A N 1
ATOM 5561 C CA . LEU A 1 707 ? 10.652 -7.313 -41.173 1.00 88.56 707 LEU A CA 1
ATOM 5562 C C . LEU A 1 707 ? 10.010 -8.717 -41.096 1.00 88.56 707 LEU A C 1
ATOM 5564 O O . LEU A 1 707 ? 8.816 -8.816 -40.795 1.00 88.56 707 LEU A O 1
ATOM 5568 N N . PRO A 1 708 ? 10.755 -9.812 -41.362 1.00 89.56 708 PRO A N 1
ATOM 5569 C CA . PRO A 1 708 ? 10.271 -11.183 -41.194 1.00 89.56 708 PRO A CA 1
ATOM 5570 C C . PRO A 1 708 ? 9.898 -11.527 -39.743 1.00 89.56 708 PRO A C 1
ATOM 5572 O O . PRO A 1 708 ? 10.122 -10.755 -38.815 1.00 89.56 708 PRO A O 1
ATOM 5575 N N . ASN A 1 709 ? 9.293 -12.703 -39.562 1.00 93.25 709 ASN A N 1
ATOM 5576 C CA . ASN A 1 709 ? 8.668 -13.172 -38.317 1.00 93.25 709 ASN A CA 1
ATOM 5577 C C . ASN A 1 709 ? 7.470 -12.314 -37.833 1.00 93.25 709 ASN A C 1
ATOM 5579 O O . ASN A 1 709 ? 6.869 -12.623 -36.810 1.00 93.25 709 ASN A O 1
ATOM 5583 N N . TYR A 1 710 ? 6.999 -11.319 -38.602 1.00 93.00 710 TYR A N 1
ATOM 5584 C CA . TYR A 1 710 ? 5.811 -10.510 -38.257 1.00 93.00 710 TYR A CA 1
ATOM 5585 C C . TYR A 1 710 ? 4.532 -11.324 -37.967 1.00 93.00 710 TYR A C 1
ATOM 5587 O O . TYR A 1 710 ? 3.685 -10.887 -37.194 1.00 93.00 710 TYR A O 1
ATOM 5595 N N . ARG A 1 711 ? 4.376 -12.521 -38.552 1.00 94.06 711 ARG A N 1
ATOM 5596 C CA . ARG A 1 711 ? 3.257 -13.437 -38.240 1.00 94.06 711 ARG A CA 1
ATOM 5597 C C . ARG A 1 711 ? 3.372 -14.069 -36.854 1.00 94.06 711 ARG A C 1
ATOM 5599 O O . ARG A 1 711 ? 2.359 -14.409 -36.249 1.00 94.06 711 ARG A O 1
ATOM 5606 N N . ASP A 1 712 ? 4.590 -14.213 -36.359 1.00 95.00 712 ASP A N 1
ATOM 5607 C CA . ASP A 1 712 ? 4.883 -14.766 -35.042 1.00 95.00 712 ASP A CA 1
ATOM 5608 C C . ASP A 1 712 ? 4.668 -13.666 -33.999 1.00 95.00 712 ASP A C 1
ATOM 5610 O O . ASP A 1 712 ? 3.995 -13.901 -33.003 1.00 95.00 712 ASP A O 1
ATOM 5614 N N . VAL A 1 713 ? 5.092 -12.429 -34.302 1.00 95.62 713 VAL A N 1
ATOM 5615 C CA . VAL A 1 713 ? 4.751 -11.228 -33.516 1.00 95.62 713 VAL A CA 1
ATOM 5616 C C . VAL A 1 713 ? 3.229 -11.043 -33.435 1.00 95.62 713 VAL A C 1
ATOM 5618 O O . VAL A 1 713 ? 2.704 -10.779 -32.359 1.00 95.62 713 VAL A O 1
ATOM 5621 N N . ALA A 1 714 ? 2.489 -11.248 -34.532 1.00 94.75 714 ALA A N 1
ATOM 5622 C CA . ALA A 1 714 ? 1.022 -11.226 -34.510 1.00 94.75 714 ALA A CA 1
ATOM 5623 C C . ALA A 1 714 ? 0.432 -12.320 -33.598 1.00 94.75 714 ALA A C 1
ATOM 5625 O O . ALA A 1 714 ? -0.508 -12.052 -32.855 1.00 94.75 714 ALA A O 1
ATOM 5626 N N . SER A 1 715 ? 1.008 -13.527 -33.614 1.00 94.81 715 SER A N 1
ATOM 5627 C CA . SER A 1 715 ? 0.559 -14.652 -32.777 1.00 94.81 715 SER A CA 1
ATOM 5628 C C . SER A 1 715 ? 0.803 -14.384 -31.283 1.00 94.81 715 SER A C 1
ATOM 5630 O O . SER A 1 715 ? -0.089 -14.588 -30.465 1.00 94.81 715 SER A O 1
ATOM 5632 N N . PHE A 1 716 ? 1.980 -13.846 -30.946 1.00 95.94 716 PHE A N 1
ATOM 5633 C CA . PHE A 1 716 ? 2.367 -13.387 -29.605 1.00 95.94 716 PHE A CA 1
ATOM 5634 C C . PHE A 1 716 ? 1.446 -12.278 -29.069 1.00 95.94 716 PHE A C 1
ATOM 5636 O O . PHE A 1 716 ? 1.063 -12.305 -27.907 1.00 95.94 716 PHE A O 1
ATOM 5643 N N . LEU A 1 717 ? 0.999 -11.355 -29.925 1.00 95.31 717 LEU A N 1
ATOM 5644 C CA . LEU A 1 717 ? 0.056 -10.284 -29.570 1.00 95.31 717 LEU A CA 1
ATOM 5645 C C . LEU A 1 717 ? -1.429 -10.715 -29.574 1.00 95.31 717 LEU A C 1
ATOM 5647 O O . LEU A 1 717 ? -2.307 -9.854 -29.469 1.00 95.31 717 LEU A O 1
ATOM 5651 N N . ARG A 1 718 ? -1.731 -12.012 -29.758 1.00 95.12 718 ARG A N 1
ATOM 5652 C CA . ARG A 1 718 ? -3.095 -12.556 -29.962 1.00 95.12 718 ARG A CA 1
ATOM 5653 C C . ARG A 1 718 ? -3.886 -11.823 -31.074 1.00 95.12 718 ARG A C 1
ATOM 5655 O O . ARG A 1 718 ? -5.093 -11.616 -30.976 1.00 95.12 718 ARG A O 1
ATOM 5662 N N . VAL A 1 719 ? -3.209 -11.397 -32.144 1.00 95.25 719 VAL A N 1
ATOM 5663 C CA . VAL A 1 719 ? -3.806 -10.683 -33.290 1.00 95.25 719 VAL A CA 1
ATOM 5664 C C . VAL A 1 719 ? -4.344 -11.683 -34.314 1.00 95.25 719 VAL A C 1
ATOM 5666 O O . VAL A 1 719 ? -3.571 -12.474 -34.853 1.00 95.25 719 VAL A O 1
ATOM 5669 N N . ASP A 1 720 ? -5.633 -11.592 -34.668 1.00 92.56 720 ASP A N 1
ATOM 5670 C CA . ASP A 1 720 ? -6.208 -12.358 -35.786 1.00 92.56 720 ASP A CA 1
ATOM 5671 C C . ASP A 1 720 ? -5.471 -12.019 -37.103 1.00 92.56 720 ASP A C 1
ATOM 5673 O O . ASP A 1 720 ? -5.569 -10.877 -37.582 1.00 92.56 720 ASP A O 1
ATOM 5677 N N . PRO A 1 721 ? -4.775 -12.989 -37.738 1.00 90.12 721 PRO A N 1
ATOM 5678 C CA . PRO A 1 721 ? -4.039 -12.768 -38.980 1.00 90.12 721 PRO A CA 1
ATOM 5679 C C . PRO A 1 721 ? -4.901 -12.329 -40.173 1.00 90.12 721 PRO A C 1
ATOM 5681 O O . PRO A 1 721 ? -4.343 -11.890 -41.178 1.00 90.12 721 PRO A O 1
ATOM 5684 N N . ASN A 1 722 ? -6.228 -12.467 -40.091 1.00 89.88 722 ASN A N 1
ATOM 5685 C CA . ASN A 1 722 ? -7.174 -12.150 -41.163 1.00 89.88 722 ASN A CA 1
ATOM 5686 C C . ASN A 1 722 ? -7.805 -10.752 -41.023 1.00 89.88 722 ASN A C 1
ATOM 5688 O O . ASN A 1 722 ? -8.251 -10.190 -42.023 1.00 89.88 722 ASN A O 1
ATOM 5692 N N . LYS A 1 723 ? -7.851 -10.199 -39.801 1.00 89.00 723 LYS A N 1
ATOM 5693 C CA . LYS A 1 723 ? -8.518 -8.922 -39.471 1.00 89.00 723 LYS A CA 1
ATOM 5694 C C . LYS A 1 723 ? -7.586 -7.831 -38.952 1.00 89.00 723 LYS A C 1
ATOM 5696 O O . LYS A 1 723 ? -7.738 -6.667 -39.322 1.00 89.00 723 LYS A O 1
ATOM 5701 N N . GLY A 1 724 ? -6.684 -8.192 -38.036 1.00 89.12 724 GLY A N 1
ATOM 5702 C CA . GLY A 1 724 ? -5.874 -7.251 -37.256 1.00 89.12 724 GLY A CA 1
ATOM 5703 C C . GLY A 1 724 ? -4.428 -7.118 -37.732 1.00 89.12 724 GLY A C 1
ATOM 5704 O O . GLY A 1 724 ? -3.742 -6.177 -37.335 1.00 89.12 724 GLY A O 1
ATOM 5705 N N . MET A 1 725 ? -3.949 -8.037 -38.574 1.00 94.00 725 MET A N 1
ATOM 5706 C CA . MET A 1 725 ? -2.570 -8.058 -39.070 1.00 94.00 725 MET A CA 1
ATOM 5707 C C . MET A 1 725 ? -2.465 -7.393 -40.449 1.00 94.00 725 MET A C 1
ATOM 5709 O O . MET A 1 725 ?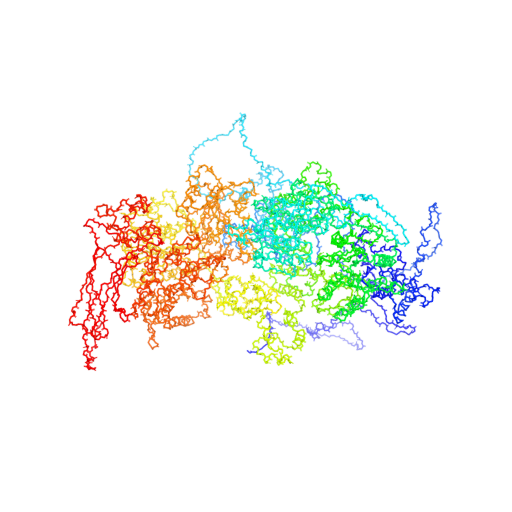 -2.997 -7.887 -41.442 1.00 94.00 725 MET A O 1
ATOM 5713 N N . PHE A 1 726 ? -1.739 -6.277 -40.512 1.00 93.38 726 PHE A N 1
ATOM 5714 C CA . PHE A 1 726 ? -1.530 -5.476 -41.715 1.00 93.38 726 PHE A CA 1
ATOM 5715 C C . PHE A 1 726 ? -0.037 -5.404 -42.050 1.00 93.38 726 PHE A C 1
ATOM 5717 O O . PHE A 1 726 ? 0.761 -4.897 -41.261 1.00 93.38 726 PHE A O 1
ATOM 5724 N N . HIS A 1 727 ? 0.343 -5.870 -43.243 1.00 92.06 727 HIS A N 1
ATOM 5725 C CA . HIS A 1 727 ? 1.724 -5.843 -43.732 1.00 92.06 727 HIS A CA 1
ATOM 5726 C C . HIS A 1 727 ? 1.831 -5.043 -45.039 1.00 92.06 727 HIS A C 1
ATOM 5728 O O . HIS A 1 727 ? 1.453 -5.518 -46.114 1.00 92.06 727 HIS A O 1
ATOM 5734 N N . PHE A 1 728 ? 2.407 -3.845 -44.956 1.00 89.38 728 PHE A N 1
ATOM 5735 C CA . PHE A 1 728 ? 2.620 -2.936 -46.081 1.00 89.38 728 PHE A CA 1
ATOM 5736 C C . PHE A 1 728 ? 4.097 -2.927 -46.480 1.00 89.38 728 PHE A C 1
ATOM 5738 O O . PHE A 1 728 ? 4.930 -2.474 -45.707 1.00 89.38 728 PHE A O 1
ATOM 5745 N N . ASP A 1 729 ? 4.439 -3.408 -47.678 1.00 85.12 729 ASP A N 1
ATOM 5746 C CA . ASP A 1 729 ? 5.836 -3.454 -48.136 1.00 85.12 729 ASP A CA 1
ATOM 5747 C C . ASP A 1 729 ? 6.442 -2.057 -48.427 1.00 85.12 729 ASP A C 1
ATOM 5749 O O . ASP A 1 729 ? 5.769 -1.022 -48.413 1.00 85.12 729 ASP A O 1
ATOM 5753 N N . GLY A 1 730 ? 7.743 -2.013 -48.732 1.00 79.81 730 GLY A N 1
ATOM 5754 C CA . GLY A 1 730 ? 8.472 -0.775 -49.045 1.00 79.81 730 GLY A CA 1
ATOM 5755 C C . GLY A 1 730 ? 7.909 0.095 -50.189 1.00 79.81 730 GLY A C 1
ATOM 5756 O O . GLY A 1 730 ? 8.293 1.262 -50.284 1.00 79.81 730 GLY A O 1
ATOM 5757 N N . SER A 1 731 ? 6.993 -0.402 -51.033 1.00 82.81 731 SER A N 1
ATOM 5758 C CA . SER A 1 731 ? 6.303 0.412 -52.051 1.00 82.81 731 SER A CA 1
ATOM 5759 C C . SER A 1 731 ? 5.263 1.379 -51.465 1.00 82.81 731 SER A C 1
ATOM 5761 O O . SER A 1 731 ? 4.960 2.392 -52.098 1.00 82.81 731 SER A O 1
ATOM 5763 N N . TYR A 1 732 ? 4.792 1.128 -50.236 1.00 83.88 732 TYR A N 1
ATOM 5764 C CA . TYR A 1 732 ? 3.867 1.993 -49.490 1.00 83.88 732 TYR A CA 1
ATOM 5765 C C . TYR A 1 732 ? 4.564 3.170 -48.781 1.00 83.88 732 TYR A C 1
ATOM 5767 O O . TYR A 1 732 ? 3.906 4.019 -48.174 1.00 83.88 732 TYR A O 1
ATOM 5775 N N . ARG A 1 733 ? 5.901 3.268 -48.852 1.00 80.94 733 ARG A N 1
ATOM 5776 C CA . ARG A 1 733 ? 6.648 4.408 -48.302 1.00 80.94 733 ARG A CA 1
ATOM 5777 C C . ARG A 1 733 ? 6.234 5.700 -49.038 1.00 80.94 733 ARG A C 1
ATOM 5779 O O . ARG A 1 733 ? 6.290 5.739 -50.271 1.00 80.94 733 ARG A O 1
ATOM 5786 N N . PRO A 1 734 ? 5.847 6.786 -48.333 1.00 76.25 734 PRO A N 1
ATOM 5787 C CA . PRO A 1 734 ? 5.236 7.962 -48.966 1.00 76.25 734 PRO A CA 1
ATOM 5788 C C . PRO A 1 734 ? 6.152 8.627 -50.002 1.00 76.25 734 PRO A C 1
ATOM 5790 O O . PRO A 1 734 ? 5.675 9.031 -51.066 1.00 76.25 734 PRO A O 1
ATOM 5793 N N . CYS A 1 735 ? 7.460 8.652 -49.735 1.00 83.12 735 CYS A N 1
ATOM 5794 C CA . CYS A 1 735 ? 8.507 8.950 -50.707 1.00 83.12 735 CYS A CA 1
ATOM 5795 C C . CYS A 1 735 ? 9.393 7.694 -50.883 1.00 83.12 735 CYS A C 1
ATOM 5797 O O . CYS A 1 735 ? 10.040 7.296 -49.909 1.00 83.12 735 CYS A O 1
ATOM 5799 N N . PRO A 1 736 ? 9.402 7.025 -52.058 1.00 86.38 736 PRO A N 1
ATOM 5800 C CA . PRO A 1 736 ? 10.179 5.799 -52.281 1.00 86.38 736 PRO A CA 1
ATOM 5801 C C . PRO A 1 736 ? 11.680 6.019 -52.062 1.00 86.38 736 PRO A C 1
ATOM 5803 O O . PRO A 1 736 ? 12.205 7.045 -52.481 1.00 86.38 736 PRO A O 1
ATOM 5806 N N . LEU A 1 737 ? 12.379 5.070 -51.436 1.00 87.81 737 LEU A N 1
ATOM 5807 C CA . LEU A 1 737 ? 13.802 5.205 -51.101 1.00 87.81 737 LEU A CA 1
ATOM 5808 C C . LEU A 1 737 ? 14.695 4.512 -52.141 1.00 87.81 737 LEU A C 1
ATOM 5810 O O . LEU A 1 737 ? 14.562 3.308 -52.343 1.00 87.81 737 LEU A O 1
ATOM 5814 N N . ARG A 1 738 ? 15.630 5.252 -52.746 1.00 90.94 738 ARG A N 1
ATOM 5815 C CA . ARG A 1 738 ? 16.833 4.707 -53.400 1.00 90.94 738 ARG A CA 1
ATOM 5816 C C . ARG A 1 738 ? 17.907 4.505 -52.326 1.00 90.94 738 ARG A C 1
ATOM 5818 O O . ARG A 1 738 ? 18.067 5.382 -51.478 1.00 90.94 738 ARG A O 1
ATOM 5825 N N . GLN A 1 739 ? 18.614 3.376 -52.345 1.00 91.12 739 GLN A N 1
ATOM 5826 C CA . GLN A 1 739 ? 19.598 3.022 -51.311 1.00 91.12 739 GLN A CA 1
ATOM 5827 C C . GLN A 1 739 ? 20.999 2.868 -51.924 1.00 91.12 739 GLN A C 1
ATOM 5829 O O . GLN A 1 739 ? 21.126 2.324 -53.022 1.00 91.12 739 GLN A O 1
ATOM 5834 N N . GLU A 1 740 ? 22.044 3.305 -51.224 1.00 93.38 740 GLU A N 1
ATOM 5835 C CA . GLU A 1 740 ? 23.450 3.053 -51.569 1.00 93.38 740 GLU A CA 1
ATOM 5836 C C . GLU A 1 740 ? 24.212 2.559 -50.329 1.00 93.38 740 GLU A C 1
ATOM 5838 O O . GLU A 1 740 ? 24.244 3.233 -49.303 1.00 93.38 740 GLU A O 1
ATOM 5843 N N . PHE A 1 741 ? 24.831 1.383 -50.409 1.00 93.50 741 PHE A N 1
ATOM 5844 C CA . PHE A 1 741 ? 25.649 0.817 -49.332 1.00 93.50 741 PHE A CA 1
ATOM 5845 C C . PHE A 1 741 ? 27.109 0.865 -49.749 1.00 93.50 741 PHE A C 1
ATOM 5847 O O . PHE A 1 741 ? 27.443 0.373 -50.826 1.00 93.50 741 PHE A O 1
ATOM 5854 N N . ILE A 1 742 ? 27.964 1.459 -48.923 1.00 94.69 742 ILE A N 1
ATOM 5855 C CA . ILE A 1 742 ? 29.367 1.711 -49.238 1.00 94.69 742 ILE A CA 1
ATOM 5856 C C . ILE A 1 742 ? 30.234 1.042 -48.175 1.00 94.69 742 ILE A C 1
ATOM 5858 O O . ILE A 1 742 ? 30.379 1.559 -47.068 1.00 94.69 742 ILE A O 1
ATOM 5862 N N . GLY A 1 743 ? 30.782 -0.126 -48.506 1.00 93.12 743 GLY A N 1
ATOM 5863 C CA . GLY A 1 743 ? 31.659 -0.883 -47.616 1.00 93.12 743 GLY A CA 1
ATOM 5864 C C . GLY A 1 743 ? 33.123 -0.579 -47.898 1.00 93.12 743 GLY A C 1
ATOM 5865 O O . GLY A 1 743 ? 33.606 -0.815 -49.007 1.00 93.12 743 GLY A O 1
ATOM 5866 N N . VAL A 1 744 ? 33.830 -0.053 -46.903 1.00 92.44 744 VAL A N 1
ATOM 5867 C CA . VAL A 1 744 ? 35.262 0.260 -46.991 1.00 92.44 744 VAL A CA 1
ATOM 5868 C C . VAL A 1 744 ? 36.090 -1.020 -46.841 1.00 92.44 744 VAL A C 1
ATOM 5870 O O . VAL A 1 744 ? 35.851 -1.817 -45.934 1.00 92.44 744 VAL A O 1
ATOM 5873 N N . THR A 1 745 ? 37.065 -1.207 -47.735 1.00 89.94 745 THR A N 1
ATOM 5874 C CA . THR A 1 745 ? 37.911 -2.413 -47.853 1.00 89.94 745 THR A CA 1
ATOM 5875 C C . THR A 1 745 ? 39.332 -2.227 -47.301 1.00 89.94 745 THR A C 1
ATOM 5877 O O . THR A 1 745 ? 40.141 -3.151 -47.359 1.00 89.94 745 THR A O 1
ATOM 5880 N N . ASP A 1 746 ? 39.684 -1.029 -46.831 1.00 84.25 746 ASP A N 1
ATOM 5881 C CA . ASP A 1 746 ? 40.991 -0.735 -46.229 1.00 84.25 746 ASP A CA 1
ATOM 5882 C C . ASP A 1 746 ? 41.106 -1.356 -44.821 1.00 84.25 746 ASP A C 1
ATOM 5884 O O . ASP A 1 746 ? 40.348 -0.980 -43.931 1.00 84.25 746 ASP A O 1
ATOM 5888 N N . ARG A 1 747 ? 42.073 -2.268 -44.597 1.00 80.12 747 ARG A N 1
ATOM 5889 C CA . ARG A 1 747 ? 42.236 -2.975 -43.304 1.00 80.12 747 ARG A CA 1
ATOM 5890 C C . ARG A 1 747 ? 42.789 -2.116 -42.153 1.00 80.12 747 ARG A C 1
ATOM 5892 O O . ARG A 1 747 ? 42.291 -2.224 -41.041 1.00 80.12 747 ARG A O 1
ATOM 5899 N N . LYS A 1 748 ? 43.810 -1.263 -42.369 1.00 79.81 748 LYS A N 1
ATOM 5900 C CA . LYS A 1 748 ? 44.322 -0.381 -41.287 1.00 79.81 748 LYS A CA 1
ATOM 5901 C C . LYS A 1 748 ? 43.230 0.646 -40.935 1.00 79.81 748 LYS A C 1
ATOM 5903 O O . LYS A 1 748 ? 42.939 1.519 -41.754 1.00 79.81 748 LYS A O 1
ATOM 5908 N N . ALA A 1 749 ? 42.680 0.580 -39.720 1.00 79.06 749 ALA A N 1
ATOM 5909 C CA . ALA A 1 749 ? 41.512 1.355 -39.274 1.00 79.06 749 ALA A CA 1
ATOM 5910 C C . ALA A 1 749 ? 41.637 2.885 -39.477 1.00 79.06 749 ALA A C 1
ATOM 5912 O O . ALA A 1 749 ? 40.662 3.569 -39.789 1.00 79.06 749 ALA A O 1
ATOM 5913 N N . ILE A 1 750 ? 42.850 3.445 -39.403 1.00 82.50 750 ILE A N 1
ATOM 5914 C CA . ILE A 1 750 ? 43.083 4.867 -39.714 1.00 82.50 750 ILE A CA 1
ATOM 5915 C C . ILE A 1 750 ? 42.904 5.206 -41.208 1.00 82.50 750 ILE A C 1
ATOM 5917 O O . ILE A 1 750 ? 42.359 6.259 -41.547 1.00 82.50 750 ILE A O 1
ATOM 5921 N N . LYS A 1 751 ? 43.286 4.300 -42.120 1.00 82.50 751 LYS A N 1
ATOM 5922 C CA . LYS A 1 751 ? 43.011 4.450 -43.559 1.00 82.50 751 LYS A CA 1
ATOM 5923 C C . LYS A 1 751 ? 41.519 4.297 -43.836 1.00 82.50 751 LYS A C 1
ATOM 5925 O O . LYS A 1 751 ? 40.974 5.098 -44.584 1.00 82.50 751 LYS A O 1
ATOM 5930 N N . GLN A 1 752 ? 40.855 3.358 -43.161 1.00 85.19 752 GLN A N 1
ATOM 5931 C CA . GLN A 1 752 ? 39.406 3.176 -43.238 1.00 85.19 752 GLN A CA 1
ATOM 5932 C C . GLN A 1 752 ? 38.650 4.471 -42.883 1.00 85.19 752 GLN A C 1
ATOM 5934 O O . GLN A 1 752 ? 37.834 4.939 -43.678 1.00 85.19 752 GLN A O 1
ATOM 5939 N N . LEU A 1 753 ? 38.985 5.116 -41.756 1.00 84.75 753 LEU A N 1
ATOM 5940 C CA . LEU A 1 753 ? 38.401 6.405 -41.357 1.00 84.75 753 LEU A CA 1
ATOM 5941 C C . LEU A 1 753 ? 38.666 7.516 -42.389 1.00 84.75 753 LEU A C 1
ATOM 5943 O O . LEU A 1 753 ? 37.772 8.314 -42.687 1.00 84.75 753 LEU A O 1
ATOM 5947 N N . LYS A 1 754 ? 39.871 7.581 -42.968 1.00 84.69 754 LYS A N 1
ATOM 5948 C CA . LYS A 1 754 ? 40.188 8.545 -44.034 1.00 84.69 754 LYS A CA 1
ATOM 5949 C C . LYS A 1 754 ? 39.353 8.291 -45.294 1.00 84.69 754 LYS A C 1
ATOM 5951 O O . LYS A 1 754 ? 38.735 9.219 -45.808 1.00 84.69 754 LYS A O 1
ATOM 5956 N N . THR A 1 755 ? 39.239 7.039 -45.728 1.00 89.06 755 THR A N 1
ATOM 5957 C CA . THR A 1 755 ? 38.403 6.634 -46.864 1.00 89.06 755 THR A CA 1
ATOM 5958 C C . THR A 1 755 ? 36.920 6.959 -46.620 1.00 89.06 755 THR A C 1
ATOM 5960 O O . THR A 1 755 ? 36.278 7.521 -47.505 1.00 89.06 755 THR A O 1
ATOM 5963 N N . MET A 1 756 ? 36.381 6.750 -45.409 1.00 90.19 756 MET A N 1
ATOM 5964 C CA . MET A 1 756 ? 35.014 7.178 -45.050 1.00 90.19 756 MET A CA 1
ATOM 5965 C C . MET A 1 756 ? 34.807 8.700 -45.152 1.00 90.19 756 MET A C 1
ATOM 5967 O O . MET A 1 756 ? 33.761 9.154 -45.629 1.00 90.19 756 MET A O 1
ATOM 5971 N N . ASN A 1 757 ? 35.786 9.505 -44.725 1.00 89.00 757 ASN A N 1
ATOM 5972 C CA . ASN A 1 757 ? 35.742 10.964 -44.867 1.00 89.00 757 ASN A CA 1
ATOM 5973 C C . ASN A 1 757 ? 35.736 11.396 -46.345 1.00 89.00 757 ASN A C 1
ATOM 5975 O O . ASN A 1 757 ? 34.927 12.241 -46.739 1.00 89.00 757 ASN A O 1
ATOM 5979 N N . ASP A 1 758 ? 36.580 10.781 -47.174 1.00 89.50 758 ASP A N 1
ATOM 5980 C CA . ASP A 1 758 ? 36.685 11.077 -48.605 1.00 89.50 758 ASP A CA 1
ATOM 5981 C C . ASP A 1 758 ? 35.427 10.671 -49.387 1.00 89.50 758 ASP A C 1
ATOM 5983 O O . ASP A 1 758 ? 34.948 11.457 -50.207 1.00 89.50 758 ASP A O 1
ATOM 5987 N N . ILE A 1 759 ? 34.833 9.510 -49.082 1.00 92.19 759 ILE A N 1
ATOM 5988 C CA . ILE A 1 759 ? 33.522 9.089 -49.610 1.00 92.19 759 ILE A CA 1
ATOM 5989 C C . ILE A 1 759 ? 32.443 10.112 -49.230 1.00 92.19 759 ILE A C 1
ATOM 5991 O O . ILE A 1 759 ? 31.665 10.541 -50.084 1.00 92.19 759 ILE A O 1
ATOM 5995 N N . THR A 1 760 ? 32.408 10.546 -47.964 1.00 92.50 760 THR A N 1
ATOM 5996 C CA . THR A 1 760 ? 31.414 11.523 -47.485 1.00 92.50 760 THR A CA 1
ATOM 5997 C C . THR A 1 760 ? 31.531 12.846 -48.246 1.00 92.50 760 THR A C 1
ATOM 5999 O O . THR A 1 760 ? 30.525 13.377 -48.715 1.00 92.50 760 THR A O 1
ATOM 6002 N N . TYR A 1 761 ? 32.753 13.355 -48.439 1.00 92.12 761 TYR A N 1
ATOM 6003 C CA . TYR A 1 761 ? 33.003 14.551 -49.249 1.00 92.12 761 TYR A CA 1
ATOM 6004 C C . TYR A 1 761 ? 32.567 14.361 -50.717 1.00 92.12 761 TYR A C 1
ATOM 6006 O O . TYR A 1 761 ? 31.861 15.216 -51.256 1.00 92.12 761 TYR A O 1
ATOM 6014 N N . GLN A 1 762 ? 32.905 13.227 -51.346 1.00 90.81 762 GLN A N 1
ATOM 6015 C CA . GLN A 1 762 ? 32.498 12.917 -52.726 1.00 90.81 762 GLN A CA 1
ATOM 6016 C C . GLN A 1 762 ? 30.968 12.923 -52.883 1.00 90.81 762 GLN A C 1
ATOM 6018 O O . GLN A 1 762 ? 30.449 13.593 -53.779 1.00 90.81 762 GLN A O 1
ATOM 6023 N N . LYS A 1 763 ? 30.230 12.272 -51.973 1.00 91.69 763 LYS A N 1
ATOM 6024 C CA . LYS A 1 763 ? 28.757 12.251 -51.995 1.00 91.69 763 LYS A CA 1
ATOM 6025 C C . LYS A 1 763 ? 28.130 13.617 -51.700 1.00 91.69 763 LYS A C 1
ATOM 6027 O O . LYS A 1 763 ? 27.130 13.971 -52.326 1.00 91.69 763 LYS A O 1
ATOM 6032 N N . VAL A 1 764 ? 28.717 14.435 -50.822 1.00 90.69 764 VAL A N 1
ATOM 6033 C CA . VAL A 1 764 ? 28.265 15.827 -50.618 1.00 90.69 764 VAL A CA 1
ATOM 6034 C C . VAL A 1 764 ? 28.355 16.631 -51.921 1.00 90.69 764 VAL A C 1
ATOM 6036 O O . VAL A 1 764 ? 27.387 17.297 -52.289 1.00 90.69 764 VAL A O 1
ATOM 6039 N N . ILE A 1 765 ? 29.464 16.540 -52.660 1.00 89.44 765 ILE A N 1
ATOM 6040 C CA . ILE A 1 765 ? 29.609 17.224 -53.957 1.00 89.44 765 ILE A CA 1
ATOM 6041 C C . ILE A 1 765 ? 28.659 16.638 -55.021 1.00 89.44 765 ILE A C 1
ATOM 6043 O O . ILE A 1 765 ? 28.059 17.398 -55.790 1.00 89.44 765 ILE A O 1
ATOM 6047 N N . GLU A 1 766 ? 28.440 15.318 -55.033 1.00 88.31 766 GLU A N 1
ATOM 6048 C CA . GLU A 1 766 ? 27.477 14.660 -55.928 1.00 88.31 766 GLU A CA 1
ATOM 6049 C C . GLU A 1 766 ? 26.048 15.202 -55.722 1.00 88.31 766 GLU A C 1
ATOM 6051 O O . GLU A 1 766 ? 25.444 15.733 -56.658 1.00 88.31 766 GLU A O 1
ATOM 6056 N N . HIS A 1 767 ? 25.492 15.142 -54.509 1.00 87.56 767 HIS A N 1
ATOM 6057 C CA . HIS A 1 767 ? 24.085 15.508 -54.286 1.00 87.56 767 HIS A CA 1
ATOM 6058 C C . HIS A 1 767 ? 23.859 17.015 -54.083 1.00 87.56 767 HIS A C 1
ATOM 6060 O O . HIS A 1 767 ? 22.878 17.556 -54.599 1.00 87.56 767 HIS A O 1
ATOM 6066 N N . VAL A 1 768 ? 24.751 17.730 -53.388 1.00 83.94 768 VAL A N 1
ATOM 6067 C CA . VAL A 1 768 ? 24.575 19.173 -53.139 1.00 83.94 768 VAL A CA 1
ATOM 6068 C C . VAL A 1 768 ? 25.081 19.997 -54.321 1.00 83.94 768 VAL A C 1
ATOM 6070 O O . VAL A 1 768 ? 24.352 20.849 -54.826 1.00 83.94 768 VAL A O 1
ATOM 6073 N N . GLY A 1 769 ? 26.294 19.719 -54.807 1.00 74.69 769 GLY A N 1
ATOM 6074 C CA . GLY A 1 769 ? 26.905 20.477 -55.902 1.00 74.69 769 GLY A CA 1
ATOM 6075 C C . GLY A 1 769 ? 26.211 20.250 -57.245 1.00 74.69 769 GLY A C 1
ATOM 6076 O O . GLY A 1 769 ? 25.794 21.208 -57.901 1.00 74.69 769 GLY A O 1
ATOM 6077 N N . THR A 1 770 ? 26.039 18.982 -57.637 1.00 76.25 770 THR A N 1
ATOM 6078 C CA . THR A 1 770 ? 25.472 18.635 -58.956 1.00 76.25 770 THR A CA 1
ATOM 6079 C C . THR A 1 770 ? 23.943 18.660 -58.960 1.00 76.25 770 THR A C 1
ATOM 6081 O O . THR A 1 770 ? 23.342 19.261 -59.851 1.00 76.25 770 THR A O 1
ATOM 6084 N N . HIS A 1 771 ? 23.297 18.045 -57.963 1.00 78.19 771 HIS A N 1
ATOM 6085 C CA . HIS A 1 771 ? 21.833 17.893 -57.936 1.00 78.19 771 HIS A CA 1
ATOM 6086 C C . HIS A 1 771 ? 21.093 18.990 -57.142 1.00 78.19 771 HIS A C 1
ATOM 6088 O O . HIS A 1 771 ? 19.881 19.136 -57.294 1.00 78.19 771 HIS A O 1
ATOM 6094 N N . ARG A 1 772 ? 21.795 19.799 -56.331 1.00 82.62 772 ARG A N 1
ATOM 6095 C CA . ARG A 1 772 ? 21.214 20.826 -55.434 1.00 82.62 772 ARG A CA 1
ATOM 6096 C C . ARG A 1 772 ? 20.166 20.274 -54.465 1.00 82.62 772 ARG A C 1
ATOM 6098 O O . ARG A 1 772 ? 19.168 20.925 -54.144 1.00 82.62 772 ARG A O 1
ATOM 6105 N N . HIS A 1 773 ? 20.413 19.061 -53.988 1.00 87.44 773 HIS A N 1
ATOM 6106 C CA . HIS A 1 773 ? 19.613 18.379 -52.982 1.00 87.44 773 HIS A CA 1
ATOM 6107 C C . HIS A 1 773 ? 20.184 18.641 -51.582 1.00 87.44 773 HIS A C 1
ATOM 6109 O O . HIS A 1 773 ? 21.393 18.582 -51.378 1.00 87.44 773 HIS A O 1
ATOM 6115 N N . GLN A 1 774 ? 19.314 18.932 -50.609 1.00 89.00 774 GLN A N 1
ATOM 6116 C CA . GLN A 1 774 ? 19.724 19.088 -49.208 1.00 89.00 774 GLN A CA 1
ATOM 6117 C C . GLN A 1 774 ? 20.007 17.729 -48.569 1.00 89.00 774 GLN A C 1
ATOM 6119 O O . GLN A 1 774 ? 19.282 16.758 -48.822 1.00 89.00 774 GLN A O 1
ATOM 6124 N N . MET A 1 775 ? 21.015 17.706 -47.699 1.00 92.62 775 MET A N 1
ATOM 6125 C CA . MET A 1 775 ? 21.574 16.495 -47.114 1.00 92.62 775 MET A CA 1
ATOM 6126 C C . MET A 1 775 ? 21.624 16.549 -45.583 1.00 92.62 775 MET A C 1
ATOM 6128 O O . MET A 1 775 ? 22.056 17.546 -45.001 1.00 92.62 775 MET A O 1
ATOM 6132 N N . LEU A 1 776 ? 21.247 15.438 -44.951 1.00 94.81 776 LEU A N 1
ATOM 6133 C CA . LEU A 1 776 ? 21.612 15.110 -43.571 1.00 94.81 776 LEU A CA 1
ATOM 6134 C C . LEU A 1 776 ? 22.808 14.152 -43.574 1.00 94.81 776 LEU A C 1
ATOM 6136 O O . LEU A 1 776 ? 22.839 13.218 -44.374 1.00 94.81 776 LEU A O 1
ATOM 6140 N N . VAL A 1 777 ? 23.761 14.354 -42.667 1.00 95.69 777 VAL A N 1
ATOM 6141 C CA . VAL A 1 777 ? 24.878 13.427 -42.426 1.00 95.69 777 VAL A CA 1
ATOM 6142 C C . VAL A 1 777 ? 24.849 13.010 -40.959 1.00 95.69 777 VAL A C 1
ATOM 6144 O O . VAL A 1 777 ? 25.129 13.824 -40.081 1.00 95.69 777 VAL A O 1
ATOM 6147 N N . PHE A 1 778 ? 24.492 11.760 -40.685 1.00 94.94 778 PHE A N 1
ATOM 6148 C CA . PHE A 1 778 ? 24.509 11.182 -39.347 1.00 94.94 778 PHE A CA 1
ATOM 6149 C C . PHE A 1 778 ? 25.906 10.682 -38.972 1.00 94.94 778 PHE A C 1
ATOM 6151 O O . PHE A 1 778 ? 26.589 10.057 -39.786 1.00 94.94 778 PHE A O 1
ATOM 6158 N N . VAL A 1 779 ? 26.302 10.948 -37.726 1.00 91.50 779 VAL A N 1
ATOM 6159 C CA . VAL A 1 779 ? 27.548 10.489 -37.091 1.00 91.50 779 VAL A CA 1
ATOM 6160 C C . VAL A 1 779 ? 27.291 10.045 -35.646 1.00 91.50 779 VAL A C 1
ATOM 6162 O O . VAL A 1 779 ? 26.314 10.462 -35.017 1.00 91.50 779 VAL A O 1
ATOM 6165 N N . HIS A 1 780 ? 28.184 9.218 -35.100 1.00 83.69 780 HIS A N 1
ATOM 6166 C CA . HIS A 1 780 ? 28.047 8.615 -33.768 1.00 83.69 780 HIS A CA 1
ATOM 6167 C C . HIS A 1 780 ? 28.412 9.555 -32.595 1.00 83.69 780 HIS A C 1
ATOM 6169 O O . HIS A 1 780 ? 27.910 9.371 -31.489 1.00 83.69 780 HIS A O 1
ATOM 6175 N N . SER A 1 781 ? 29.266 10.569 -32.805 1.00 81.19 781 SER A N 1
ATOM 6176 C CA . SER A 1 781 ? 29.822 11.429 -31.738 1.00 81.19 781 SER A CA 1
ATOM 6177 C C . SER A 1 781 ? 29.425 12.907 -31.865 1.00 81.19 781 SER A C 1
ATOM 6179 O O . SER A 1 781 ? 29.249 13.444 -32.959 1.00 81.19 781 SER A O 1
ATOM 6181 N N . ARG A 1 782 ? 29.344 13.599 -30.715 1.00 80.81 782 ARG A N 1
ATOM 6182 C CA . ARG A 1 782 ? 29.109 15.053 -30.629 1.00 80.81 782 ARG A CA 1
ATOM 6183 C C . ARG A 1 782 ? 30.283 15.871 -31.179 1.00 80.81 782 ARG A C 1
ATOM 6185 O O . ARG A 1 782 ? 30.046 16.834 -31.897 1.00 80.81 782 ARG A O 1
ATOM 6192 N N . LYS A 1 783 ? 31.539 15.516 -30.869 1.00 81.00 783 LYS A N 1
ATOM 6193 C CA . LYS A 1 783 ? 32.701 16.211 -31.463 1.00 81.00 783 LYS A CA 1
ATOM 6194 C C . LYS A 1 783 ? 32.787 15.903 -32.961 1.00 81.00 783 LYS A C 1
ATOM 6196 O O . LYS A 1 783 ? 33.117 16.783 -33.756 1.00 81.00 783 LYS A O 1
ATOM 6201 N N . GLU A 1 784 ? 32.402 14.689 -33.355 1.00 83.62 784 GLU A N 1
ATOM 6202 C CA . GLU A 1 784 ? 32.454 14.248 -34.749 1.00 83.62 784 GLU A CA 1
ATOM 6203 C C . GLU A 1 784 ? 31.449 14.969 -35.662 1.00 83.62 784 GLU A C 1
ATOM 6205 O O . GLU A 1 784 ? 31.729 15.099 -36.856 1.00 83.62 784 GLU A O 1
ATOM 6210 N N . THR A 1 785 ? 30.349 15.551 -35.146 1.00 89.06 785 THR A N 1
ATOM 6211 C CA . THR A 1 785 ? 29.500 16.439 -35.972 1.00 89.06 785 THR A CA 1
ATOM 6212 C C . THR A 1 785 ? 30.281 17.665 -36.436 1.00 89.06 785 THR A C 1
ATOM 6214 O O . THR A 1 785 ? 30.255 18.008 -37.618 1.00 89.06 785 THR A O 1
ATOM 6217 N N . ALA A 1 786 ? 31.018 18.304 -35.521 1.00 88.12 786 ALA A N 1
ATOM 6218 C CA . ALA A 1 786 ? 31.825 19.480 -35.827 1.00 88.12 786 ALA A CA 1
ATOM 6219 C C . ALA A 1 786 ? 33.064 19.115 -36.660 1.00 88.12 786 ALA A C 1
ATOM 6221 O O . ALA A 1 786 ? 33.335 19.787 -37.655 1.00 88.12 786 ALA A O 1
ATOM 6222 N N . LYS A 1 787 ? 33.775 18.027 -36.319 1.00 86.38 787 LYS A N 1
ATOM 6223 C CA . LYS A 1 787 ? 34.950 17.569 -37.082 1.00 86.38 787 LYS A CA 1
ATOM 6224 C C . LYS A 1 787 ? 34.578 17.178 -38.515 1.00 86.38 787 LYS A C 1
ATOM 6226 O O . LYS A 1 787 ? 35.238 17.631 -39.443 1.00 86.38 787 LYS A O 1
ATOM 6231 N N . THR A 1 788 ? 33.476 16.452 -38.720 1.00 89.94 788 THR A N 1
ATOM 6232 C CA . THR A 1 788 ? 32.974 16.102 -40.063 1.00 89.94 788 THR A CA 1
ATOM 6233 C C . THR A 1 788 ? 32.541 17.337 -40.856 1.00 89.94 788 THR A C 1
ATOM 6235 O O . THR A 1 788 ? 32.940 17.485 -42.009 1.00 89.94 788 THR A O 1
ATOM 6238 N N . ALA A 1 789 ? 31.770 18.255 -40.257 1.00 91.50 789 ALA A N 1
ATOM 6239 C CA . ALA A 1 789 ? 31.335 19.477 -40.941 1.00 91.50 789 ALA A CA 1
ATOM 6240 C C . ALA A 1 789 ? 32.526 20.348 -41.383 1.00 91.50 789 ALA A C 1
ATOM 6242 O O . ALA A 1 789 ? 32.559 20.818 -42.521 1.00 91.50 789 ALA A O 1
ATOM 6243 N N . LYS A 1 790 ? 33.528 20.510 -40.508 1.00 90.12 790 LYS A N 1
ATOM 6244 C CA . LYS A 1 790 ? 34.770 21.232 -40.816 1.00 90.12 790 LYS A CA 1
ATOM 6245 C C . LYS A 1 790 ? 35.598 20.510 -41.874 1.00 90.12 790 LYS A C 1
ATOM 6247 O O . LYS A 1 790 ? 35.977 21.148 -42.843 1.00 90.12 790 LYS A O 1
ATOM 6252 N N . TYR A 1 791 ? 35.775 19.191 -41.780 1.00 88.69 791 TYR A N 1
ATOM 6253 C CA . TYR A 1 791 ? 36.507 18.413 -42.787 1.00 88.69 791 TYR A CA 1
ATOM 6254 C C . TYR A 1 791 ? 35.918 18.579 -44.196 1.00 88.69 791 TYR A C 1
ATOM 6256 O O . TYR A 1 791 ? 36.646 18.861 -45.146 1.00 88.69 791 TYR A O 1
ATOM 6264 N N . ILE A 1 792 ? 34.591 18.468 -44.339 1.00 90.12 792 ILE A N 1
ATOM 6265 C CA . ILE A 1 792 ? 33.918 18.629 -45.637 1.00 90.12 792 ILE A CA 1
ATOM 6266 C C . ILE A 1 792 ? 34.064 20.074 -46.147 1.00 90.12 792 ILE A C 1
ATOM 6268 O O . ILE A 1 792 ? 34.340 20.268 -47.330 1.00 90.12 792 ILE A O 1
ATOM 6272 N N . ARG A 1 793 ? 33.924 21.086 -45.275 1.00 89.00 793 ARG A N 1
ATOM 6273 C CA . ARG A 1 793 ? 34.156 22.506 -45.608 1.00 89.00 793 ARG A CA 1
ATOM 6274 C C . ARG A 1 793 ? 35.597 22.753 -46.064 1.00 89.00 793 ARG A C 1
ATOM 6276 O O . ARG A 1 793 ? 35.804 23.397 -47.087 1.00 89.00 793 ARG A O 1
ATOM 6283 N N . ASP A 1 794 ? 36.574 22.248 -45.323 1.00 87.88 794 ASP A N 1
ATOM 6284 C CA . ASP A 1 794 ? 37.994 22.540 -45.524 1.00 87.88 794 ASP A CA 1
ATOM 6285 C C . ASP A 1 794 ? 38.531 21.829 -46.770 1.00 87.88 794 ASP A C 1
ATOM 6287 O O . ASP A 1 794 ? 39.196 22.458 -47.590 1.00 87.88 794 ASP A O 1
ATOM 6291 N N . LYS A 1 795 ? 38.107 20.584 -47.020 1.00 86.19 795 LYS A N 1
ATOM 6292 C CA . LYS A 1 795 ? 38.371 19.878 -48.283 1.00 86.19 795 LYS A CA 1
ATOM 6293 C C . LYS A 1 795 ? 37.637 20.510 -49.474 1.00 86.19 795 LYS A C 1
ATOM 6295 O O . LYS A 1 795 ? 38.163 20.544 -50.585 1.00 86.19 795 LYS A O 1
ATOM 6300 N N . ALA A 1 796 ? 36.454 21.094 -49.255 1.00 86.38 796 ALA A N 1
ATOM 6301 C CA . ALA A 1 796 ? 35.765 21.885 -50.277 1.00 86.38 796 ALA A CA 1
ATOM 6302 C C . ALA A 1 796 ? 36.436 23.244 -50.560 1.00 86.38 796 ALA A C 1
ATOM 6304 O O . ALA A 1 796 ? 36.277 23.773 -51.662 1.00 86.38 796 ALA A O 1
ATOM 6305 N N . LEU A 1 797 ? 37.185 23.807 -49.607 1.00 86.88 797 LEU A N 1
ATOM 6306 C CA . LEU A 1 797 ? 38.026 24.992 -49.805 1.00 86.88 797 LEU A CA 1
ATOM 6307 C C . LEU A 1 797 ? 39.339 24.633 -50.518 1.00 86.88 797 LEU A C 1
ATOM 6309 O O . LEU A 1 797 ? 39.708 25.316 -51.468 1.00 86.88 797 LEU A O 1
ATOM 6313 N N . GLU A 1 798 ? 39.995 23.538 -50.122 1.00 84.88 798 GLU A N 1
ATOM 6314 C CA . GLU A 1 798 ? 41.205 23.000 -50.765 1.00 84.88 798 GLU A CA 1
ATOM 6315 C C . GLU A 1 798 ? 40.981 22.705 -52.259 1.00 84.88 798 GLU A C 1
ATOM 6317 O O . GLU A 1 798 ? 41.787 23.088 -53.104 1.00 84.88 798 GLU A O 1
ATOM 6322 N N . MET A 1 799 ? 39.848 22.078 -52.590 1.00 86.56 799 MET A N 1
ATOM 6323 C CA . MET A 1 799 ? 39.466 21.712 -53.960 1.00 86.56 799 MET A CA 1
ATOM 6324 C C . MET A 1 799 ? 38.723 22.832 -54.728 1.00 86.56 799 MET A C 1
ATOM 6326 O O . MET A 1 799 ? 38.212 22.573 -55.815 1.00 86.56 799 MET A O 1
ATOM 6330 N N . ASP A 1 800 ? 38.580 24.040 -54.160 1.00 84.62 800 ASP A N 1
ATOM 6331 C CA . ASP A 1 800 ? 37.774 25.173 -54.681 1.00 84.62 800 ASP A CA 1
ATOM 6332 C C . ASP A 1 800 ? 36.348 24.783 -55.158 1.00 84.62 800 ASP A C 1
ATOM 6334 O O . ASP A 1 800 ? 35.804 25.256 -56.158 1.00 84.62 800 ASP A O 1
ATOM 6338 N N . THR A 1 801 ? 35.710 23.879 -54.410 1.00 84.19 801 THR A N 1
ATOM 6339 C CA . THR A 1 801 ? 34.345 23.377 -54.661 1.00 84.19 801 THR A CA 1
ATOM 6340 C C . THR A 1 801 ? 33.297 23.978 -53.725 1.00 84.19 801 THR A C 1
ATOM 6342 O O . THR A 1 801 ? 32.102 23.809 -53.966 1.00 84.19 801 THR A O 1
ATOM 6345 N N . ILE A 1 802 ? 33.698 24.744 -52.702 1.00 81.88 802 ILE A N 1
ATOM 6346 C CA . ILE A 1 802 ? 32.802 25.358 -51.703 1.00 81.88 802 ILE A CA 1
ATOM 6347 C C . ILE A 1 802 ? 31.663 26.185 -52.333 1.00 81.88 802 ILE A C 1
ATOM 6349 O O . ILE A 1 802 ? 30.533 26.190 -51.844 1.00 81.88 802 ILE A O 1
ATOM 6353 N N . ASN A 1 803 ? 31.930 26.821 -53.479 1.00 78.75 803 ASN A N 1
ATOM 6354 C CA . ASN A 1 803 ? 30.957 27.602 -54.245 1.00 78.75 803 ASN A CA 1
ATOM 6355 C C . ASN A 1 803 ? 29.825 26.754 -54.859 1.00 78.75 803 ASN A C 1
ATOM 6357 O O . ASN A 1 803 ? 28.793 27.308 -55.220 1.00 78.75 803 ASN A O 1
ATOM 6361 N N . GLN A 1 804 ? 29.994 25.434 -54.978 1.00 78.31 804 GLN A N 1
ATOM 6362 C CA . GLN A 1 804 ? 28.946 24.511 -55.432 1.00 78.31 804 GLN A CA 1
ATOM 6363 C C . GLN A 1 804 ? 27.993 24.127 -54.289 1.00 78.31 804 GLN A C 1
ATOM 6365 O O . GLN A 1 804 ? 26.808 23.906 -54.527 1.00 78.31 804 GLN A O 1
ATOM 6370 N N . ILE A 1 805 ? 28.508 24.082 -53.055 1.00 78.50 805 ILE A N 1
ATOM 6371 C CA . ILE A 1 805 ? 27.738 23.807 -51.833 1.00 78.50 805 ILE A CA 1
ATOM 6372 C C . ILE A 1 805 ? 26.939 25.055 -51.422 1.00 78.50 805 ILE A C 1
ATOM 6374 O O . ILE A 1 805 ? 25.783 24.955 -51.006 1.00 78.50 805 ILE A O 1
ATOM 6378 N N . LEU A 1 806 ? 27.524 26.250 -51.574 1.00 75.50 806 LEU A N 1
ATOM 6379 C CA . LEU A 1 806 ? 26.865 27.500 -51.207 1.00 75.50 806 LEU A CA 1
ATOM 6380 C C . LEU A 1 806 ? 25.792 27.917 -52.228 1.00 75.50 806 LEU A C 1
ATOM 6382 O O . LEU A 1 806 ? 26.060 28.201 -53.396 1.00 75.50 806 LEU A O 1
ATOM 6386 N N . LYS A 1 807 ? 24.555 28.069 -51.755 1.00 68.81 807 LYS A N 1
ATOM 6387 C CA . LYS A 1 807 ? 23.432 28.601 -52.537 1.00 68.81 807 LYS A CA 1
ATOM 6388 C C . LYS A 1 807 ? 23.707 30.070 -52.913 1.00 68.81 807 LYS A C 1
ATOM 6390 O O . LYS A 1 807 ? 23.698 30.931 -52.039 1.00 68.81 807 LYS A O 1
ATOM 6395 N N . HIS A 1 808 ? 23.911 30.376 -54.201 1.00 65.06 808 HIS A N 1
ATOM 6396 C CA . HIS A 1 808 ? 24.255 31.724 -54.720 1.00 65.06 808 HIS A CA 1
ATOM 6397 C C . HIS A 1 808 ? 23.185 32.832 -54.533 1.00 65.06 808 HIS A C 1
ATOM 6399 O O . HIS A 1 808 ? 23.238 33.866 -55.197 1.00 65.06 808 HIS A O 1
ATOM 6405 N N . ASP A 1 809 ? 22.191 32.629 -53.674 1.00 68.19 809 ASP A N 1
ATOM 6406 C CA . ASP A 1 809 ? 21.185 33.633 -53.344 1.00 68.19 809 ASP A CA 1
ATOM 6407 C C . ASP A 1 809 ? 21.724 34.594 -52.269 1.00 68.19 809 ASP A C 1
ATOM 6409 O O . ASP A 1 809 ? 22.095 34.182 -51.166 1.00 68.19 809 ASP A O 1
ATOM 6413 N N . ALA A 1 810 ? 21.737 35.891 -52.587 1.00 69.12 810 ALA A N 1
ATOM 6414 C CA . ALA A 1 810 ? 22.183 36.939 -51.673 1.00 69.12 810 ALA A CA 1
ATOM 6415 C C . ALA A 1 810 ? 21.316 37.028 -50.403 1.00 69.12 810 ALA A C 1
ATOM 6417 O O . ALA A 1 810 ? 21.852 37.330 -49.338 1.00 69.12 810 ALA A O 1
ATOM 6418 N N . GLY A 1 811 ? 20.015 36.713 -50.491 1.00 77.19 811 GLY A N 1
ATOM 6419 C CA . GLY A 1 811 ? 19.122 36.657 -49.332 1.00 77.19 811 GLY A CA 1
ATOM 6420 C C . GLY A 1 811 ? 19.533 35.554 -48.359 1.00 77.19 811 GLY A C 1
ATOM 6421 O O . GLY A 1 811 ? 19.787 35.818 -47.188 1.00 77.19 811 GLY A O 1
ATOM 6422 N N . THR A 1 812 ? 19.712 34.329 -48.861 1.00 79.69 812 THR A N 1
ATOM 6423 C CA . THR A 1 812 ? 20.208 33.189 -48.074 1.00 79.69 812 THR A CA 1
ATOM 6424 C C . THR A 1 812 ? 21.557 33.486 -47.408 1.00 79.69 812 THR A C 1
ATOM 6426 O O . THR A 1 812 ? 21.734 33.152 -46.237 1.00 79.69 812 THR A O 1
ATOM 6429 N N . ARG A 1 813 ? 22.501 34.142 -48.101 1.00 77.62 813 ARG A N 1
ATOM 6430 C CA . ARG A 1 813 ? 23.802 34.491 -47.502 1.00 77.62 813 ARG A CA 1
ATOM 6431 C C . ARG A 1 813 ? 23.689 35.555 -46.402 1.00 77.62 813 ARG A C 1
ATOM 6433 O O . ARG A 1 813 ? 24.431 35.473 -45.426 1.00 77.62 813 ARG A O 1
ATOM 6440 N N . ALA A 1 814 ? 22.774 36.518 -46.534 1.00 81.06 814 ALA A N 1
ATOM 6441 C CA . ALA A 1 814 ? 22.498 37.492 -45.479 1.00 81.06 814 ALA A CA 1
ATOM 6442 C C . ALA A 1 814 ? 21.918 36.804 -44.231 1.00 81.06 814 ALA A C 1
ATOM 6444 O O . ALA A 1 814 ? 22.502 36.927 -43.159 1.00 81.06 814 ALA A O 1
ATOM 6445 N N . VAL A 1 815 ? 20.866 35.991 -44.395 1.00 84.88 815 VAL A N 1
ATOM 6446 C CA . VAL A 1 815 ? 20.212 35.246 -43.300 1.00 84.88 815 VAL A CA 1
ATOM 6447 C C . VAL A 1 815 ? 21.200 34.339 -42.556 1.00 84.88 815 VAL A C 1
ATOM 6449 O O . VAL A 1 815 ? 21.263 34.379 -41.331 1.00 84.88 815 VAL A O 1
ATOM 6452 N N . LEU A 1 816 ? 22.033 33.571 -43.271 1.00 84.81 816 LEU A N 1
ATOM 6453 C CA . LEU A 1 816 ? 23.055 32.723 -42.639 1.00 84.81 816 LEU A CA 1
ATOM 6454 C C . LEU A 1 816 ? 24.114 33.536 -41.879 1.00 84.81 816 LEU A C 1
ATOM 6456 O O . LEU A 1 816 ? 24.574 33.102 -40.825 1.00 84.81 816 LEU A O 1
ATOM 6460 N N . SER A 1 817 ? 24.499 34.713 -42.383 1.00 84.19 817 SER A N 1
ATOM 6461 C CA . SER A 1 817 ? 25.461 35.589 -41.703 1.00 84.19 817 SER A CA 1
ATOM 6462 C C . SER A 1 817 ? 24.857 36.342 -40.513 1.00 84.19 817 SER A C 1
ATOM 6464 O O . SER A 1 817 ? 25.599 36.740 -39.618 1.00 84.19 817 SER A O 1
ATOM 6466 N N . GLU A 1 818 ? 23.545 36.569 -40.498 1.00 85.62 818 GLU A N 1
ATOM 6467 C CA . GLU A 1 818 ? 22.821 37.171 -39.376 1.00 85.62 818 GLU A CA 1
ATOM 6468 C C . GLU A 1 818 ? 22.610 36.138 -38.261 1.00 85.62 818 GLU A C 1
ATOM 6470 O O . GLU A 1 818 ? 23.013 36.380 -37.124 1.00 85.62 818 GLU A O 1
ATOM 6475 N N . ALA A 1 819 ? 22.149 34.930 -38.603 1.00 83.25 819 ALA A N 1
ATOM 6476 C CA . ALA A 1 819 ? 22.031 33.814 -37.663 1.00 83.25 819 ALA A CA 1
ATOM 6477 C C . ALA A 1 819 ? 23.389 33.384 -37.074 1.00 83.25 819 ALA A C 1
ATOM 6479 O O . ALA A 1 819 ? 23.514 33.174 -35.870 1.00 83.25 819 ALA A O 1
ATOM 6480 N N . ALA A 1 820 ? 24.460 33.342 -37.878 1.00 84.50 820 ALA A N 1
ATOM 6481 C CA . ALA A 1 820 ? 25.811 33.113 -37.356 1.00 84.50 820 ALA A CA 1
ATOM 6482 C C . ALA A 1 820 ? 26.249 34.199 -36.350 1.00 84.50 820 ALA A C 1
ATOM 6484 O O . ALA A 1 820 ? 27.123 33.958 -35.516 1.00 84.50 820 ALA A O 1
ATOM 6485 N N . ASN A 1 821 ? 25.652 35.396 -36.381 1.00 84.88 821 ASN A N 1
ATOM 6486 C CA . ASN A 1 821 ? 25.919 36.430 -35.389 1.00 84.88 821 ASN A CA 1
ATOM 6487 C C . ASN A 1 821 ? 25.113 36.266 -34.090 1.00 84.88 821 ASN A C 1
ATOM 6489 O O . ASN A 1 821 ? 25.684 36.574 -33.044 1.00 84.88 821 ASN A O 1
ATOM 6493 N N . SER A 1 822 ? 23.885 35.730 -34.128 1.00 83.81 822 SER A N 1
ATOM 6494 C CA . SER A 1 822 ? 23.058 35.455 -32.936 1.00 83.81 822 SER A CA 1
ATOM 6495 C C . SER A 1 822 ? 23.395 34.143 -32.211 1.00 83.81 822 SER A C 1
ATOM 6497 O O . SER A 1 822 ? 23.226 34.067 -30.996 1.00 83.81 822 SER A O 1
ATOM 6499 N N . VAL A 1 823 ? 23.888 33.130 -32.930 1.00 85.25 823 VAL A N 1
ATOM 6500 C CA . VAL A 1 823 ? 24.273 31.816 -32.380 1.00 85.25 823 VAL A CA 1
ATOM 6501 C C . VAL A 1 823 ? 25.382 31.920 -31.324 1.00 85.25 823 VAL A C 1
ATOM 6503 O O . VAL A 1 823 ? 26.389 32.613 -31.512 1.00 85.25 823 VAL A O 1
ATOM 6506 N N . ASN A 1 824 ? 25.223 31.158 -30.235 1.00 81.31 824 ASN A N 1
ATOM 6507 C CA . ASN A 1 824 ? 26.160 31.117 -29.105 1.00 81.31 824 ASN A CA 1
ATOM 6508 C C . ASN A 1 824 ? 27.266 30.063 -29.282 1.00 81.31 824 ASN A C 1
ATOM 6510 O O . ASN A 1 824 ? 28.355 30.199 -28.723 1.00 81.31 824 ASN A O 1
ATOM 6514 N N . ASN A 1 825 ? 26.995 28.997 -30.038 1.00 84.44 825 ASN A N 1
ATOM 6515 C CA . ASN A 1 825 ? 27.941 27.907 -30.267 1.00 84.44 825 ASN A CA 1
ATOM 6516 C C . ASN A 1 825 ? 29.050 28.317 -31.262 1.00 84.44 825 ASN A C 1
ATOM 6518 O O . ASN A 1 825 ? 28.781 28.672 -32.411 1.00 84.44 825 ASN A O 1
ATOM 6522 N N . THR A 1 826 ? 30.312 28.224 -30.831 1.00 86.38 826 THR A N 1
ATOM 6523 C CA . THR A 1 826 ? 31.492 28.630 -31.614 1.00 86.38 826 THR A CA 1
ATOM 6524 C C . THR A 1 826 ? 31.735 27.785 -32.862 1.00 86.38 826 THR A C 1
ATOM 6526 O O . THR A 1 826 ? 32.140 28.332 -33.885 1.00 86.38 826 THR A O 1
ATOM 6529 N N . ASP A 1 827 ? 31.476 26.477 -32.813 1.00 87.00 827 ASP A N 1
ATOM 6530 C CA . ASP A 1 827 ? 31.660 25.583 -33.961 1.00 87.00 827 ASP A CA 1
ATOM 6531 C C . ASP A 1 827 ? 30.563 25.776 -35.007 1.00 87.00 827 ASP A C 1
ATOM 6533 O O . ASP A 1 827 ? 30.851 25.810 -36.201 1.00 87.00 827 ASP A O 1
ATOM 6537 N N . LEU A 1 828 ? 29.317 25.983 -34.570 1.00 88.31 828 LEU A N 1
ATOM 6538 C CA . LEU A 1 828 ? 28.203 26.300 -35.462 1.00 88.31 828 LEU A CA 1
ATOM 6539 C C . LEU A 1 828 ? 28.422 27.657 -36.163 1.00 88.31 828 LEU A C 1
ATOM 6541 O O . LEU A 1 828 ? 28.198 27.777 -37.367 1.00 88.31 828 LEU A O 1
ATOM 6545 N N . LYS A 1 829 ? 28.930 28.659 -35.436 1.00 89.25 829 LYS A N 1
ATOM 6546 C CA . LYS A 1 829 ? 29.266 29.994 -35.963 1.00 89.25 829 LYS A CA 1
ATOM 6547 C C . LYS A 1 829 ? 30.368 29.979 -37.032 1.00 89.25 829 LYS A C 1
ATOM 6549 O O . LYS A 1 829 ? 30.331 30.791 -37.952 1.00 89.25 829 LYS A O 1
ATOM 6554 N N . ASP A 1 830 ? 31.313 29.047 -36.929 1.00 88.81 830 ASP A N 1
ATOM 6555 C CA . ASP A 1 830 ? 32.425 28.841 -37.871 1.00 88.81 830 ASP A CA 1
ATOM 6556 C C . ASP A 1 830 ? 31.980 28.181 -39.201 1.00 88.81 830 ASP A C 1
ATOM 6558 O O . ASP A 1 830 ? 32.603 28.378 -40.248 1.00 88.81 830 ASP A O 1
ATOM 6562 N N . ILE A 1 831 ? 30.873 27.425 -39.198 1.00 90.38 831 ILE A N 1
ATOM 6563 C CA . ILE A 1 831 ? 30.394 26.673 -40.376 1.00 90.38 831 ILE A CA 1
ATOM 6564 C C . ILE A 1 831 ? 29.125 27.256 -41.033 1.00 90.38 831 ILE A C 1
ATOM 6566 O O . ILE A 1 831 ? 28.977 27.138 -42.252 1.00 90.38 831 ILE A O 1
ATOM 6570 N N . LEU A 1 832 ? 28.246 27.937 -40.279 1.00 90.12 832 LEU A N 1
ATOM 6571 C CA . LEU A 1 832 ? 26.992 28.523 -40.791 1.00 90.12 832 LEU A CA 1
ATOM 6572 C C . LEU A 1 832 ? 27.167 29.431 -42.025 1.00 90.12 832 LEU A C 1
ATOM 6574 O O . LEU A 1 832 ? 26.402 29.266 -42.982 1.00 90.12 832 LEU A O 1
ATOM 6578 N N . PRO A 1 833 ? 28.168 30.339 -42.090 1.00 87.62 833 PRO A N 1
ATOM 6579 C CA . PRO A 1 833 ? 28.378 31.199 -43.260 1.00 87.62 833 PRO A CA 1
ATOM 6580 C C . PRO A 1 833 ? 28.671 30.440 -44.565 1.00 87.62 833 PRO A C 1
ATOM 6582 O O . PRO A 1 833 ? 28.539 31.014 -45.647 1.00 87.62 833 PRO A O 1
ATOM 6585 N N . TYR A 1 834 ? 29.053 29.162 -44.466 1.00 86.81 834 TYR A N 1
ATOM 6586 C CA . TYR A 1 834 ? 29.352 28.270 -45.586 1.00 86.81 834 TYR A CA 1
ATOM 6587 C C . TYR A 1 834 ? 28.172 27.355 -45.971 1.00 86.81 834 TYR A C 1
ATOM 6589 O O . TYR A 1 834 ? 28.321 26.498 -46.838 1.00 86.81 834 TYR A O 1
ATOM 6597 N N . GLY A 1 835 ? 26.991 27.532 -45.362 1.00 87.50 835 GLY A N 1
ATOM 6598 C CA . GLY A 1 835 ? 25.794 26.729 -45.653 1.00 87.50 835 GLY A CA 1
ATOM 6599 C C . GLY A 1 835 ? 25.767 25.353 -44.978 1.00 87.50 835 GLY A C 1
ATOM 6600 O O . GLY A 1 835 ? 24.920 24.525 -45.325 1.00 87.50 835 GLY A O 1
ATOM 6601 N N . PHE A 1 836 ? 26.668 25.120 -44.021 1.00 92.06 836 PHE A N 1
ATOM 6602 C CA . PHE A 1 836 ? 26.718 23.931 -43.172 1.00 92.06 836 PHE A CA 1
ATOM 6603 C C . PHE A 1 836 ? 26.054 24.199 -41.816 1.00 92.06 836 PHE A C 1
ATOM 6605 O O . PHE A 1 836 ? 26.098 25.316 -41.307 1.00 92.06 836 PHE A O 1
ATOM 6612 N N . GLY A 1 837 ? 25.489 23.164 -41.199 1.00 92.44 837 GLY A N 1
ATOM 6613 C CA . GLY A 1 837 ? 25.018 23.192 -39.813 1.00 92.44 837 GLY A CA 1
ATOM 6614 C C . GLY A 1 837 ? 25.461 21.956 -39.034 1.00 92.44 837 GLY A C 1
ATOM 6615 O O . GLY A 1 837 ? 25.794 20.927 -39.627 1.00 92.44 837 GLY A O 1
ATOM 6616 N N . ILE A 1 838 ? 25.424 22.055 -37.704 1.00 94.44 838 ILE A N 1
ATOM 6617 C CA . ILE A 1 838 ? 25.549 20.919 -36.781 1.00 94.44 838 ILE A CA 1
ATOM 6618 C C . ILE A 1 838 ? 24.311 20.808 -35.893 1.00 94.44 838 ILE A C 1
ATOM 6620 O O . ILE A 1 838 ? 23.721 21.826 -35.538 1.00 94.44 838 ILE A O 1
ATOM 6624 N N . HIS A 1 839 ? 23.929 19.585 -35.515 1.00 92.19 839 HIS A N 1
ATOM 6625 C CA . HIS A 1 839 ? 22.857 19.336 -34.546 1.00 92.19 839 HIS A CA 1
ATOM 6626 C C . HIS A 1 839 ? 23.165 18.137 -33.647 1.00 92.19 839 HIS A C 1
ATOM 6628 O O . HIS A 1 839 ? 23.241 16.995 -34.099 1.00 92.19 839 HIS A O 1
ATOM 6634 N N . HIS A 1 840 ? 23.338 18.395 -32.352 1.00 87.25 840 HIS A N 1
ATOM 6635 C CA . HIS A 1 840 ? 23.517 17.353 -31.344 1.00 87.25 840 HIS A CA 1
ATOM 6636 C C . HIS A 1 840 ? 22.965 17.802 -29.989 1.00 87.25 840 HIS A C 1
ATOM 6638 O O . HIS A 1 840 ? 22.956 18.989 -29.664 1.00 87.25 840 HIS A O 1
ATOM 6644 N N . ALA A 1 841 ? 22.570 16.851 -29.138 1.00 74.75 841 ALA A N 1
ATOM 6645 C CA . ALA A 1 841 ? 21.958 17.118 -27.826 1.00 74.75 841 ALA A CA 1
ATOM 6646 C C . ALA A 1 841 ? 22.855 17.858 -26.797 1.00 74.75 841 ALA A C 1
ATOM 6648 O O . ALA A 1 841 ? 22.436 18.068 -25.663 1.00 74.75 841 ALA A O 1
ATOM 6649 N N . GLY A 1 842 ? 24.080 18.249 -27.172 1.00 76.38 842 GLY A N 1
ATOM 6650 C CA . GLY A 1 842 ? 24.956 19.117 -26.371 1.00 76.38 842 GLY A CA 1
ATOM 6651 C C . GLY A 1 842 ? 24.831 20.614 -26.691 1.00 76.38 842 GLY A C 1
ATOM 6652 O O . GLY A 1 842 ? 25.434 21.425 -25.997 1.00 76.38 842 GLY A O 1
ATOM 6653 N N . MET A 1 843 ? 24.083 20.984 -27.733 1.00 82.62 843 MET A N 1
ATOM 6654 C CA . MET A 1 843 ? 23.785 22.375 -28.092 1.00 82.62 843 MET A CA 1
ATOM 6655 C C . MET A 1 843 ? 22.591 22.913 -27.293 1.00 82.62 843 MET A C 1
ATOM 6657 O O . MET A 1 843 ? 21.712 22.140 -26.888 1.00 82.62 843 MET A O 1
ATOM 6661 N N . SER A 1 844 ? 22.516 24.238 -27.108 1.00 80.06 844 SER A N 1
ATOM 6662 C CA . SER A 1 844 ? 21.362 24.851 -26.441 1.00 80.06 844 SER A CA 1
ATOM 6663 C C . SER A 1 844 ? 20.076 24.607 -27.240 1.00 80.06 844 SER A C 1
ATOM 6665 O O . SER A 1 844 ? 20.105 24.346 -28.445 1.00 80.06 844 SER A O 1
ATOM 6667 N N . ARG A 1 845 ? 18.917 24.682 -26.574 1.00 78.81 845 ARG A N 1
ATOM 6668 C CA . ARG A 1 845 ? 17.627 24.506 -27.258 1.00 78.81 845 ARG A CA 1
ATOM 6669 C C . ARG A 1 845 ? 17.383 25.601 -28.306 1.00 78.81 845 ARG A C 1
ATOM 6671 O O . ARG A 1 845 ? 16.790 25.292 -29.332 1.00 78.81 845 ARG A O 1
ATOM 6678 N N . ALA A 1 846 ? 17.871 26.823 -28.073 1.00 83.44 846 ALA A N 1
ATOM 6679 C CA . ALA A 1 846 ? 17.803 27.915 -29.043 1.00 83.44 846 ALA A CA 1
ATOM 6680 C C . ALA A 1 846 ? 18.635 27.592 -30.294 1.00 83.44 846 ALA A C 1
ATOM 6682 O O . ALA A 1 846 ? 18.049 27.406 -31.353 1.00 83.44 846 ALA A O 1
ATOM 6683 N N . ASP A 1 847 ? 19.953 27.363 -30.154 1.00 87.69 847 ASP A N 1
ATOM 6684 C CA . ASP A 1 847 ? 20.831 27.082 -31.308 1.00 87.69 847 ASP A CA 1
ATOM 6685 C C . ASP A 1 847 ? 20.340 25.866 -32.132 1.00 87.69 847 ASP A C 1
ATOM 6687 O O . ASP A 1 847 ? 20.539 25.816 -33.344 1.00 87.69 847 ASP A O 1
ATOM 6691 N N . ARG A 1 848 ? 19.696 24.870 -31.494 1.00 86.75 848 ARG A N 1
ATOM 6692 C CA . ARG A 1 848 ? 19.081 23.734 -32.207 1.00 86.75 848 ARG A CA 1
ATOM 6693 C C . ARG A 1 848 ? 17.819 24.113 -32.975 1.00 86.75 848 ARG A C 1
ATOM 6695 O O . ARG A 1 848 ? 17.703 23.711 -34.127 1.00 86.75 848 ARG A O 1
ATOM 6702 N N . THR A 1 849 ? 16.919 24.885 -32.368 1.00 85.62 849 THR A N 1
ATOM 6703 C CA . THR A 1 849 ? 15.680 25.338 -33.028 1.00 85.62 849 THR A CA 1
ATOM 6704 C C . THR A 1 849 ? 16.021 26.218 -34.235 1.00 85.62 849 THR A C 1
ATOM 6706 O O . THR A 1 849 ? 15.508 25.982 -35.325 1.00 85.62 849 THR A O 1
ATOM 6709 N N . ASP A 1 850 ? 16.988 27.130 -34.086 1.00 88.06 850 ASP A N 1
ATOM 6710 C CA . ASP A 1 850 ? 17.498 27.974 -35.173 1.00 88.06 850 ASP A CA 1
ATOM 6711 C C . ASP A 1 850 ? 18.039 27.124 -36.343 1.00 88.06 850 ASP A C 1
ATOM 6713 O O . ASP A 1 850 ? 17.742 27.390 -37.507 1.00 88.06 850 ASP A O 1
ATOM 6717 N N . VAL A 1 851 ? 18.805 26.061 -36.062 1.00 91.69 851 VAL A N 1
ATOM 6718 C CA . VAL A 1 851 ? 19.318 25.131 -37.090 1.00 91.69 851 VAL A CA 1
ATOM 6719 C C . VAL A 1 851 ? 18.200 24.322 -37.756 1.00 91.69 851 VAL A C 1
ATOM 6721 O O . VAL A 1 851 ? 18.235 24.129 -38.974 1.00 91.69 851 VAL A O 1
ATOM 6724 N N . GLU A 1 852 ? 17.209 23.864 -36.989 1.00 89.38 852 GLU A N 1
ATOM 6725 C CA . GLU A 1 852 ? 16.033 23.149 -37.498 1.00 89.38 852 GLU A CA 1
ATOM 6726 C C . GLU A 1 852 ? 15.233 24.043 -38.474 1.00 89.38 852 GLU A C 1
ATOM 6728 O O . GLU A 1 852 ? 14.930 23.622 -39.597 1.00 89.38 852 GLU A O 1
ATOM 6733 N N . GLU A 1 853 ? 14.991 25.309 -38.115 1.00 89.75 853 GLU A N 1
ATOM 6734 C CA . GLU A 1 853 ? 14.305 26.295 -38.963 1.00 89.75 853 GLU A CA 1
ATOM 6735 C C . GLU A 1 853 ? 15.131 26.705 -40.198 1.00 89.75 853 GLU A C 1
ATOM 6737 O O . GLU A 1 853 ? 14.610 26.716 -41.318 1.00 89.75 853 GLU A O 1
ATOM 6742 N N . LEU A 1 854 ? 16.435 26.971 -40.050 1.00 90.88 854 LEU A N 1
ATOM 6743 C CA . LEU A 1 854 ? 17.328 27.324 -41.166 1.00 90.88 854 LEU A CA 1
ATOM 6744 C C . LEU A 1 854 ? 17.493 26.184 -42.186 1.00 90.88 854 LEU A C 1
ATOM 6746 O O . LEU A 1 854 ? 17.695 26.440 -43.382 1.00 90.88 854 LEU A O 1
ATOM 6750 N N . PHE A 1 855 ? 17.403 24.927 -41.745 1.00 91.44 855 PHE A N 1
ATOM 6751 C CA . PHE A 1 855 ? 17.383 23.768 -42.637 1.00 91.44 855 PHE A CA 1
ATOM 6752 C C . PHE A 1 855 ? 16.026 23.624 -43.343 1.00 91.44 855 PHE A C 1
ATOM 6754 O O . PHE A 1 855 ? 15.990 23.443 -44.566 1.00 91.44 855 PHE A O 1
ATOM 6761 N N . ALA A 1 856 ? 14.913 23.790 -42.619 1.00 86.81 856 ALA A N 1
ATOM 6762 C CA . ALA A 1 856 ? 13.562 23.769 -43.187 1.00 86.81 856 ALA A CA 1
ATOM 6763 C C . ALA A 1 856 ? 13.346 24.880 -44.240 1.00 86.81 856 ALA A C 1
ATOM 6765 O O . ALA A 1 856 ? 12.840 24.610 -45.333 1.00 86.81 856 ALA A O 1
ATOM 6766 N N . GLY A 1 857 ? 13.832 26.099 -43.973 1.00 86.81 857 GLY A N 1
ATOM 6767 C CA . GLY A 1 857 ? 13.852 27.239 -44.906 1.00 86.81 857 GLY A CA 1
ATOM 6768 C C . GLY A 1 857 ? 14.792 27.073 -46.112 1.00 86.81 857 GLY A C 1
ATOM 6769 O O . GLY A 1 857 ? 14.834 27.917 -47.010 1.00 86.81 857 GLY A O 1
ATOM 6770 N N . ARG A 1 858 ? 15.535 25.960 -46.182 1.00 85.62 858 ARG A N 1
ATOM 6771 C CA . ARG A 1 858 ? 16.519 25.644 -47.228 1.00 85.62 858 ARG A CA 1
ATOM 6772 C C . ARG A 1 858 ? 17.669 26.648 -47.328 1.00 85.62 858 ARG A C 1
ATOM 6774 O O . ARG A 1 858 ? 18.147 26.925 -48.437 1.00 85.62 858 ARG A O 1
ATOM 6781 N N . HIS A 1 859 ? 18.111 27.197 -46.198 1.00 87.06 859 HIS A N 1
ATOM 6782 C CA . HIS A 1 859 ? 19.321 28.017 -46.112 1.00 87.06 859 HIS A CA 1
ATOM 6783 C C . HIS A 1 859 ? 20.555 27.140 -45.865 1.00 87.06 859 HIS A C 1
ATOM 6785 O O . HIS A 1 859 ? 21.512 27.214 -46.636 1.00 87.06 859 HIS A O 1
ATOM 6791 N N . ILE A 1 860 ? 20.490 26.232 -44.887 1.00 90.88 860 ILE A N 1
ATOM 6792 C CA . ILE A 1 860 ? 21.497 25.176 -44.692 1.00 90.88 860 ILE A CA 1
ATOM 6793 C C . ILE A 1 860 ? 21.310 24.094 -45.771 1.00 90.88 860 ILE A C 1
ATOM 6795 O O . ILE A 1 860 ? 20.190 23.631 -46.008 1.00 90.88 860 ILE A O 1
ATOM 6799 N N . GLN A 1 861 ? 22.403 23.700 -46.434 1.00 89.94 861 GLN A N 1
ATOM 6800 C CA . GLN A 1 861 ? 22.398 22.652 -47.465 1.00 89.94 861 GLN A CA 1
ATOM 6801 C C . GLN A 1 861 ? 22.890 21.298 -46.933 1.00 89.94 861 GLN A C 1
ATOM 6803 O O . GLN A 1 861 ? 22.347 20.266 -47.326 1.00 89.94 861 GLN A O 1
ATOM 6808 N N . VAL A 1 862 ? 23.867 21.307 -46.018 1.00 93.69 862 VAL A N 1
ATOM 6809 C CA . VAL A 1 862 ? 24.400 20.113 -45.338 1.00 93.69 862 VAL A CA 1
ATOM 6810 C C . VAL A 1 862 ? 24.248 20.288 -43.832 1.00 93.69 862 VAL A C 1
ATOM 6812 O O . VAL A 1 862 ? 24.797 21.229 -43.263 1.00 93.69 862 VAL A O 1
ATOM 6815 N N . LEU A 1 863 ? 23.529 19.379 -43.179 1.00 95.06 863 LEU A N 1
ATOM 6816 C CA . LEU A 1 863 ? 23.376 19.354 -41.725 1.00 95.06 863 LEU A CA 1
ATOM 6817 C C . LEU A 1 863 ? 23.977 18.061 -41.162 1.00 95.06 863 LEU A C 1
ATOM 6819 O O . LEU A 1 863 ? 23.475 16.969 -41.425 1.00 95.06 863 LEU A O 1
ATOM 6823 N N . VAL A 1 864 ? 25.063 18.187 -40.395 1.00 95.50 864 VAL A N 1
ATOM 6824 C CA . VAL A 1 864 ? 25.732 17.052 -39.742 1.00 95.50 864 VAL A CA 1
ATOM 6825 C C . VAL A 1 864 ? 25.163 16.866 -38.335 1.00 95.50 864 VAL A C 1
ATOM 6827 O O . VAL A 1 864 ? 25.071 17.823 -37.570 1.00 95.50 864 VAL A O 1
ATOM 6830 N N . CYS A 1 865 ? 24.751 15.657 -37.970 1.00 93.56 865 CYS A N 1
ATOM 6831 C CA . CYS A 1 865 ? 23.929 15.445 -36.780 1.00 93.56 865 CYS A CA 1
ATOM 6832 C C . CYS A 1 865 ? 24.155 14.095 -36.088 1.00 93.56 865 CYS A C 1
ATOM 6834 O O . CYS A 1 865 ? 24.641 13.141 -36.689 1.00 93.56 865 CYS A O 1
ATOM 6836 N N . THR A 1 866 ? 23.789 14.011 -34.808 1.00 89.50 866 THR A N 1
ATOM 6837 C CA . THR A 1 866 ? 23.739 12.739 -34.066 1.00 89.50 866 THR A CA 1
ATOM 6838 C C . THR A 1 866 ? 22.361 12.078 -34.173 1.00 89.50 866 THR A C 1
ATOM 6840 O O . THR A 1 866 ? 21.361 12.760 -34.413 1.00 89.50 866 THR A O 1
ATOM 6843 N N . ALA A 1 867 ? 22.281 10.763 -33.920 1.00 83.56 867 ALA A N 1
ATOM 6844 C CA . ALA A 1 867 ? 21.048 9.953 -33.956 1.00 83.56 867 ALA A CA 1
ATOM 6845 C C . ALA A 1 867 ? 19.832 10.598 -33.253 1.00 83.56 867 ALA A C 1
ATOM 6847 O O . ALA A 1 867 ? 18.693 10.451 -33.689 1.00 83.56 867 ALA A O 1
ATOM 6848 N N . THR A 1 868 ? 20.070 11.400 -32.211 1.00 78.56 868 THR A N 1
ATOM 6849 C CA . THR A 1 868 ? 19.057 12.198 -31.500 1.00 78.56 868 THR A CA 1
ATOM 6850 C C . THR A 1 868 ? 18.155 13.052 -32.401 1.00 78.56 868 THR A C 1
ATOM 6852 O O . THR A 1 868 ? 16.996 13.256 -32.048 1.00 78.56 868 THR A O 1
ATOM 6855 N N . LEU A 1 869 ? 18.646 13.549 -33.547 1.00 85.62 869 LEU A N 1
ATOM 6856 C CA . LEU A 1 869 ? 17.807 14.283 -34.506 1.00 85.62 869 LEU A CA 1
ATOM 6857 C C . LEU A 1 869 ? 16.790 13.349 -35.179 1.00 85.62 869 LEU A C 1
ATOM 6859 O O . LEU A 1 869 ? 15.627 13.714 -35.318 1.00 85.62 869 LEU A O 1
ATOM 6863 N N . ALA A 1 870 ? 17.206 12.131 -35.547 1.00 80.12 870 ALA A N 1
ATOM 6864 C CA . ALA A 1 870 ? 16.332 11.145 -36.175 1.00 80.12 870 ALA A CA 1
ATOM 6865 C C . ALA A 1 870 ? 15.148 10.779 -35.267 1.00 80.12 870 ALA A C 1
ATOM 6867 O O . ALA A 1 870 ? 14.038 10.595 -35.763 1.00 80.12 870 ALA A O 1
ATOM 6868 N N . TRP A 1 871 ? 15.366 10.728 -33.950 1.00 73.06 871 TRP A N 1
ATOM 6869 C CA . TRP A 1 871 ? 14.363 10.330 -32.959 1.00 73.06 871 TRP A CA 1
ATOM 6870 C C . TRP A 1 871 ? 13.485 11.452 -32.400 1.00 73.06 871 TRP A C 1
ATOM 6872 O O . TRP A 1 871 ? 12.360 11.159 -32.015 1.00 73.06 871 TRP A O 1
ATOM 6882 N N . GLY A 1 872 ? 13.985 12.689 -32.308 1.00 68.88 872 GLY A N 1
ATOM 6883 C CA . GLY A 1 872 ? 13.303 13.773 -31.581 1.00 68.88 872 GLY A CA 1
ATOM 6884 C C . GLY A 1 872 ? 12.769 14.936 -32.419 1.00 68.88 872 GLY A C 1
ATOM 6885 O O . GLY A 1 872 ? 12.187 15.851 -31.840 1.00 68.88 872 GLY A O 1
ATOM 6886 N N . VAL A 1 873 ? 13.011 14.966 -33.737 1.00 73.38 873 VAL A N 1
ATOM 6887 C CA . VAL A 1 873 ? 12.545 16.052 -34.617 1.00 73.38 873 VAL A CA 1
ATOM 6888 C C . VAL A 1 873 ? 12.121 15.508 -35.981 1.00 73.38 873 VAL A C 1
ATOM 6890 O O . VAL A 1 873 ? 12.871 14.801 -36.658 1.00 73.38 873 VAL A O 1
ATOM 6893 N N . ASN A 1 874 ? 10.939 15.905 -36.455 1.00 76.88 874 ASN A N 1
ATOM 6894 C CA . ASN A 1 874 ? 10.469 15.577 -37.799 1.00 76.88 874 ASN A CA 1
ATOM 6895 C C . ASN A 1 874 ? 11.064 16.497 -38.886 1.00 76.88 874 ASN A C 1
ATOM 6897 O O . ASN A 1 874 ? 10.347 17.269 -39.523 1.00 76.88 874 ASN A O 1
ATOM 6901 N N . LEU A 1 875 ? 12.382 16.400 -39.102 1.00 84.81 875 LEU A N 1
ATOM 6902 C CA . LEU A 1 875 ? 13.141 17.208 -40.068 1.00 84.81 875 LEU A CA 1
ATOM 6903 C C . LEU A 1 875 ? 13.656 16.354 -41.254 1.00 84.81 875 LEU A C 1
ATOM 6905 O O . LEU A 1 875 ? 14.799 15.899 -41.230 1.00 84.81 875 LEU A O 1
ATOM 6909 N N . PRO A 1 876 ? 12.839 16.088 -42.293 1.00 87.00 876 PRO A N 1
ATOM 6910 C CA . PRO A 1 876 ? 13.255 15.286 -43.445 1.00 87.00 876 PRO A CA 1
ATOM 6911 C C . PRO A 1 876 ? 14.118 16.061 -44.460 1.00 87.00 876 PRO A C 1
ATOM 6913 O O . PRO A 1 876 ? 13.900 17.247 -44.723 1.00 87.00 876 PRO A O 1
ATOM 6916 N N . ALA A 1 877 ? 15.043 15.355 -45.113 1.00 90.50 877 ALA A N 1
ATOM 6917 C CA . ALA A 1 877 ? 15.914 15.848 -46.189 1.00 90.50 877 ALA A CA 1
ATOM 6918 C C . ALA A 1 877 ? 15.709 15.039 -47.482 1.00 90.50 877 ALA A C 1
ATOM 6920 O O . ALA A 1 877 ? 15.012 14.029 -47.463 1.00 90.50 877 ALA A O 1
ATOM 6921 N N . HIS A 1 878 ? 16.304 15.443 -48.612 1.00 91.81 878 HIS A N 1
ATOM 6922 C CA . HIS A 1 878 ? 16.279 14.588 -49.811 1.00 91.81 878 HIS A CA 1
ATOM 6923 C C . HIS A 1 878 ? 17.212 13.388 -49.612 1.00 91.81 878 HIS A C 1
ATOM 6925 O O . HIS A 1 878 ? 16.782 12.236 -49.708 1.00 91.81 878 HIS A O 1
ATOM 6931 N N . THR A 1 879 ? 18.480 13.683 -49.308 1.00 93.56 879 THR A N 1
ATOM 6932 C CA . THR A 1 879 ? 19.536 12.685 -49.125 1.00 93.56 879 THR A CA 1
ATOM 6933 C C . THR A 1 879 ? 19.915 12.572 -47.649 1.00 93.56 879 THR A C 1
ATOM 6935 O O . THR A 1 879 ? 20.026 13.579 -46.949 1.00 93.56 879 THR A O 1
ATOM 6938 N N . VAL A 1 880 ? 20.128 11.349 -47.173 1.00 95.06 880 VAL A N 1
ATOM 6939 C CA . VAL A 1 880 ? 20.651 11.044 -45.837 1.00 95.06 880 VAL A CA 1
ATOM 6940 C C . VAL A 1 880 ? 21.884 10.163 -45.998 1.00 95.06 880 VAL A C 1
ATOM 6942 O O . VAL A 1 880 ? 21.811 9.144 -46.677 1.00 95.06 880 VAL A O 1
ATOM 6945 N N . ILE A 1 881 ? 22.994 10.539 -45.365 1.00 95.69 881 ILE A N 1
ATOM 6946 C CA . ILE A 1 881 ? 24.199 9.712 -45.236 1.00 95.69 881 ILE A CA 1
ATOM 6947 C C . ILE A 1 881 ? 24.336 9.271 -43.778 1.00 95.69 881 ILE A C 1
ATOM 6949 O O . ILE A 1 881 ? 24.208 10.101 -42.883 1.00 95.69 881 ILE A O 1
ATOM 6953 N N . ILE A 1 882 ? 24.642 8.000 -43.533 1.00 95.38 882 ILE A N 1
ATOM 6954 C CA . ILE A 1 882 ? 25.181 7.503 -42.261 1.00 95.38 882 ILE A CA 1
ATOM 6955 C C . ILE A 1 882 ? 26.688 7.317 -42.466 1.00 95.38 882 ILE A C 1
ATOM 6957 O O . ILE A 1 882 ? 27.097 6.482 -43.274 1.00 95.38 882 ILE A O 1
ATOM 6961 N N . LYS A 1 883 ? 27.513 8.135 -41.800 1.00 92.81 883 LYS A N 1
ATOM 6962 C CA . LYS A 1 883 ? 28.979 8.103 -41.919 1.00 92.81 883 LYS A CA 1
ATOM 6963 C C . LYS A 1 883 ? 29.573 7.273 -40.779 1.00 92.81 883 LYS A C 1
ATOM 6965 O O . LYS A 1 883 ? 29.785 7.792 -39.681 1.00 92.81 883 LYS A O 1
ATOM 6970 N N . GLY A 1 884 ? 29.915 6.025 -41.089 1.00 89.19 884 GLY A N 1
ATOM 6971 C CA . GLY A 1 884 ? 30.409 5.059 -40.115 1.00 89.19 884 GLY A CA 1
ATOM 6972 C C . GLY A 1 884 ? 29.263 4.512 -39.269 1.00 89.19 884 GLY A C 1
ATOM 6973 O O . GLY A 1 884 ? 28.399 5.259 -38.810 1.00 89.19 884 GLY A O 1
ATOM 6974 N N . THR A 1 885 ? 29.252 3.198 -39.077 1.00 90.19 885 THR A N 1
ATOM 6975 C CA . THR A 1 885 ? 28.180 2.487 -38.371 1.00 90.19 885 THR A CA 1
ATOM 6976 C C . THR A 1 885 ? 28.583 2.001 -36.979 1.00 90.19 885 THR A C 1
ATOM 6978 O O . THR A 1 885 ? 27.729 1.527 -36.245 1.00 90.19 885 THR A O 1
ATOM 6981 N N . GLN A 1 886 ? 29.830 2.219 -36.557 1.00 85.94 886 GLN A N 1
ATOM 6982 C CA . GLN A 1 886 ? 30.275 1.943 -35.190 1.00 85.94 886 GLN A CA 1
ATOM 6983 C C . GLN A 1 886 ? 29.847 3.044 -34.208 1.00 85.94 886 GLN A C 1
ATOM 6985 O O . GLN A 1 886 ? 29.971 4.241 -34.488 1.00 85.94 886 GLN A O 1
ATOM 6990 N N . VAL A 1 887 ? 29.402 2.630 -33.023 1.00 85.50 887 VAL A N 1
ATOM 6991 C CA . VAL A 1 887 ? 29.055 3.473 -31.876 1.00 85.50 887 VAL A CA 1
ATOM 6992 C C . VAL A 1 887 ? 29.646 2.875 -30.597 1.00 85.50 887 VAL A C 1
ATOM 6994 O O . VAL A 1 887 ? 29.761 1.661 -30.454 1.00 85.50 887 VAL A O 1
ATOM 6997 N N . TYR A 1 888 ? 30.042 3.722 -29.649 1.00 83.69 888 TYR A N 1
ATOM 6998 C CA . TYR A 1 888 ? 30.526 3.250 -28.355 1.00 83.69 888 TYR A CA 1
ATOM 6999 C C . TYR A 1 888 ? 29.358 2.866 -27.430 1.00 83.69 888 TYR A C 1
ATOM 7001 O O . TYR A 1 888 ? 28.494 3.706 -27.167 1.00 83.69 888 TYR A O 1
ATOM 7009 N N . SER A 1 889 ? 29.355 1.632 -26.913 1.00 82.88 889 SER A N 1
ATOM 7010 C CA . SER A 1 889 ? 28.367 1.126 -25.951 1.00 82.88 889 SER A CA 1
ATOM 7011 C C . SER A 1 889 ? 29.004 0.907 -24.570 1.00 82.88 889 SER A C 1
ATOM 7013 O O . SER A 1 889 ? 29.776 -0.040 -24.397 1.00 82.88 889 SER A O 1
ATOM 7015 N N . PRO A 1 890 ? 28.669 1.736 -23.559 1.00 82.25 890 PRO A N 1
ATOM 7016 C CA . PRO A 1 890 ? 29.147 1.549 -22.187 1.00 82.25 890 PRO A CA 1
ATOM 7017 C C . PRO A 1 890 ? 28.706 0.226 -21.546 1.00 82.25 890 PRO A C 1
ATOM 7019 O O . PRO A 1 890 ? 29.463 -0.351 -20.774 1.00 82.25 890 PRO A O 1
ATOM 7022 N N . GLU A 1 891 ? 27.513 -0.280 -21.883 1.00 82.56 891 GLU A N 1
ATOM 7023 C CA . GLU A 1 891 ? 26.963 -1.527 -21.322 1.00 82.56 891 GLU A CA 1
ATOM 7024 C C . GLU A 1 891 ? 27.785 -2.757 -21.732 1.00 82.56 891 GLU A C 1
ATOM 7026 O O . GLU A 1 891 ? 28.022 -3.646 -20.918 1.00 82.56 891 GLU A O 1
ATOM 7031 N N . LYS A 1 892 ? 28.280 -2.779 -22.976 1.00 83.12 892 LYS A N 1
ATOM 7032 C CA . LYS A 1 892 ? 29.193 -3.813 -23.488 1.00 83.12 892 LYS A CA 1
ATOM 7033 C C . LYS A 1 892 ? 30.673 -3.430 -23.310 1.00 83.12 892 LYS A C 1
ATOM 7035 O O . LYS A 1 892 ? 31.546 -4.164 -23.764 1.00 83.12 892 LYS A O 1
ATOM 7040 N N . GLY A 1 893 ? 30.970 -2.262 -22.726 1.00 81.75 893 GLY A N 1
ATOM 7041 C CA . GLY A 1 893 ? 32.327 -1.733 -22.534 1.00 81.75 893 GLY A CA 1
ATOM 7042 C C . GLY A 1 893 ? 33.172 -1.576 -23.807 1.00 81.75 893 GLY A C 1
ATOM 7043 O O . GLY A 1 893 ? 34.401 -1.541 -23.724 1.00 81.75 893 GLY A O 1
ATOM 7044 N N . SER A 1 894 ? 32.555 -1.501 -24.986 1.00 82.88 894 SER A N 1
ATOM 7045 C CA . SER A 1 894 ? 33.202 -1.730 -26.290 1.00 82.88 894 SER A CA 1
ATOM 7046 C C . SER A 1 894 ? 32.547 -0.912 -27.413 1.00 82.88 894 SER A C 1
ATOM 7048 O O . SER A 1 894 ? 31.554 -0.212 -27.201 1.00 82.88 894 SER A O 1
ATOM 7050 N N . TRP A 1 895 ? 33.135 -0.941 -28.611 1.00 81.94 895 TRP A N 1
ATOM 7051 C CA . TRP A 1 895 ? 32.517 -0.369 -29.810 1.00 81.94 895 TRP A CA 1
ATOM 7052 C C . TRP A 1 895 ? 31.698 -1.445 -30.521 1.00 81.94 895 TRP A C 1
ATOM 7054 O O . TRP A 1 895 ? 32.185 -2.549 -30.737 1.00 81.94 895 TRP A O 1
ATOM 7064 N N . VAL A 1 896 ? 30.457 -1.113 -30.866 1.00 84.94 896 VAL A N 1
ATOM 7065 C CA . VAL A 1 896 ? 29.478 -2.016 -31.485 1.00 84.94 896 VAL A CA 1
ATOM 7066 C C . VAL A 1 896 ? 28.868 -1.358 -32.720 1.00 84.94 896 VAL A C 1
ATOM 7068 O O . VAL A 1 896 ? 28.926 -0.138 -32.876 1.00 84.94 896 VAL A O 1
ATOM 7071 N N . GLU A 1 897 ? 28.274 -2.150 -33.604 1.00 86.94 897 GLU A N 1
ATOM 7072 C CA . GLU A 1 897 ? 27.558 -1.638 -34.775 1.00 86.94 897 GLU A CA 1
ATOM 7073 C C . GLU A 1 897 ? 26.210 -0.986 -34.398 1.00 86.94 897 GLU A C 1
ATOM 7075 O O . GLU A 1 897 ? 25.614 -1.272 -33.358 1.00 86.94 897 GLU A O 1
ATOM 7080 N N . LEU A 1 898 ? 25.721 -0.073 -35.244 1.00 86.88 898 LEU A N 1
ATOM 7081 C CA . LEU A 1 898 ? 24.472 0.659 -35.021 1.00 86.88 898 LEU A CA 1
ATOM 7082 C C . LEU A 1 898 ? 23.263 -0.284 -35.025 1.00 86.88 898 LEU A C 1
ATOM 7084 O O . LEU A 1 898 ? 23.128 -1.142 -35.906 1.00 86.88 898 LEU A O 1
ATOM 7088 N N . SER A 1 899 ? 22.345 -0.030 -34.087 1.00 83.38 899 SER A N 1
ATOM 7089 C CA . SER A 1 899 ? 21.118 -0.807 -33.906 1.00 83.38 899 SER A CA 1
ATOM 7090 C C . SER A 1 899 ? 20.243 -0.830 -35.174 1.00 83.38 899 SER A C 1
ATOM 7092 O O . SER A 1 899 ? 20.238 0.141 -35.950 1.00 83.38 899 SER A O 1
ATOM 7094 N N . PRO A 1 900 ? 19.417 -1.881 -35.366 1.00 82.00 900 PRO A N 1
ATOM 7095 C CA . PRO A 1 900 ? 18.402 -1.915 -36.420 1.00 82.00 900 PRO A CA 1
ATOM 7096 C C . PRO A 1 900 ? 17.523 -0.657 -36.440 1.00 82.00 900 PRO A C 1
ATOM 7098 O O . PRO A 1 900 ? 17.182 -0.132 -37.503 1.00 82.00 900 PRO A O 1
ATOM 7101 N N . GLN A 1 901 ? 17.173 -0.156 -35.252 1.00 81.31 901 GLN A N 1
ATOM 7102 C CA . GLN A 1 901 ? 16.232 0.944 -35.077 1.00 81.31 901 GLN A CA 1
ATOM 7103 C C . GLN A 1 901 ? 16.828 2.291 -35.485 1.00 81.31 901 GLN A C 1
ATOM 7105 O O . GLN A 1 901 ? 16.180 3.052 -36.205 1.00 81.31 901 GLN A O 1
ATOM 7110 N N . ASP A 1 902 ? 18.064 2.584 -35.071 1.00 84.44 902 ASP A N 1
ATOM 7111 C CA . ASP A 1 902 ? 18.734 3.843 -35.405 1.00 84.44 902 ASP A CA 1
ATOM 7112 C C . ASP A 1 902 ? 18.884 4.001 -36.918 1.00 84.44 902 ASP A C 1
ATOM 7114 O O . ASP A 1 902 ? 18.538 5.047 -37.467 1.00 84.44 902 ASP A O 1
ATOM 7118 N N . VAL A 1 903 ? 19.304 2.944 -37.619 1.00 88.44 903 VAL A N 1
ATOM 7119 C CA . VAL A 1 903 ? 19.449 2.965 -39.082 1.00 88.44 903 VAL A CA 1
ATOM 7120 C C . VAL A 1 903 ? 18.092 3.124 -39.781 1.00 88.44 903 VAL A C 1
ATOM 7122 O O . VAL A 1 903 ? 17.964 3.953 -40.691 1.00 88.44 903 VAL A O 1
ATOM 7125 N N . LEU A 1 904 ? 17.053 2.403 -39.338 1.00 83.94 904 LEU A N 1
ATOM 7126 C CA . LEU A 1 904 ? 15.692 2.537 -39.878 1.00 83.94 904 LEU A CA 1
ATOM 7127 C C . LEU A 1 904 ? 15.080 3.927 -39.634 1.00 83.94 904 LEU A C 1
ATOM 7129 O O . LEU A 1 904 ? 14.323 4.411 -40.485 1.00 83.94 904 LEU A O 1
ATOM 7133 N N . GLN A 1 905 ? 15.410 4.583 -38.519 1.00 84.19 905 GLN A N 1
ATOM 7134 C CA . GLN A 1 905 ? 14.906 5.913 -38.176 1.00 84.19 905 GLN A CA 1
ATOM 7135 C C . GLN A 1 905 ? 15.695 7.034 -38.871 1.00 84.19 905 GLN A C 1
ATOM 7137 O O . GLN A 1 905 ? 15.087 7.948 -39.432 1.00 84.19 905 GLN A O 1
ATOM 7142 N N . MET A 1 906 ? 17.031 6.946 -38.925 1.00 89.25 906 MET A N 1
ATOM 7143 C CA . MET A 1 906 ? 17.892 7.862 -39.690 1.00 89.25 906 MET A CA 1
ATOM 7144 C C . MET A 1 906 ? 17.474 7.893 -41.163 1.00 89.25 906 MET A C 1
ATOM 7146 O O . MET A 1 906 ? 17.140 8.949 -41.706 1.00 89.25 906 MET A O 1
ATOM 7150 N N . LEU A 1 907 ? 17.398 6.721 -41.802 1.00 88.25 907 LEU A N 1
ATOM 7151 C CA . LEU A 1 907 ? 16.967 6.596 -43.197 1.00 88.25 907 LEU A CA 1
ATOM 7152 C C . LEU A 1 907 ? 15.454 6.802 -43.365 1.00 88.25 907 LEU A C 1
ATOM 7154 O O . LEU A 1 907 ? 14.985 7.055 -44.477 1.00 88.25 907 LEU A O 1
ATOM 7158 N N . GLY A 1 908 ? 14.676 6.780 -42.281 1.00 82.81 908 GLY A N 1
ATOM 7159 C CA . GLY A 1 908 ? 13.291 7.253 -42.239 1.00 82.81 908 GLY A CA 1
ATOM 7160 C C . GLY A 1 908 ? 13.145 8.745 -42.570 1.00 82.81 908 GLY A C 1
ATOM 7161 O O . GLY A 1 908 ? 12.110 9.148 -43.099 1.00 82.81 908 GLY A O 1
ATOM 7162 N N . ARG A 1 909 ? 14.191 9.560 -42.359 1.00 86.06 909 ARG A N 1
ATOM 7163 C CA . ARG A 1 909 ? 14.203 11.002 -42.684 1.00 86.06 909 ARG A CA 1
ATOM 7164 C C . ARG A 1 909 ? 14.579 11.321 -44.147 1.00 86.06 909 ARG A C 1
ATOM 7166 O O . ARG A 1 909 ? 14.597 12.493 -44.519 1.00 86.06 909 ARG A O 1
ATOM 7173 N N . ALA A 1 910 ? 14.839 10.313 -44.990 1.00 87.62 910 ALA A N 1
ATOM 7174 C CA . ALA A 1 910 ? 15.167 10.484 -46.413 1.00 87.62 910 ALA A CA 1
ATOM 7175 C C . ALA A 1 910 ? 13.923 10.591 -47.327 1.00 87.62 910 ALA A C 1
ATOM 7177 O O . ALA A 1 910 ? 13.063 9.708 -47.345 1.00 87.62 910 ALA A O 1
ATOM 7178 N N . GLY A 1 911 ? 13.873 11.635 -48.155 1.00 86.31 911 GLY A N 1
ATOM 7179 C CA . GLY A 1 911 ? 12.785 11.965 -49.080 1.00 86.31 911 GLY A CA 1
ATOM 7180 C C . GLY A 1 911 ? 11.629 12.710 -48.409 1.00 86.31 911 GLY A C 1
ATOM 7181 O O . GLY A 1 911 ? 10.807 12.112 -47.716 1.00 86.31 911 GLY A O 1
ATOM 7182 N N . ARG A 1 912 ? 11.500 14.017 -48.667 1.00 82.31 912 ARG A N 1
ATOM 7183 C CA . ARG A 1 912 ? 10.441 14.869 -48.096 1.00 82.31 912 ARG A CA 1
ATOM 7184 C C . ARG A 1 912 ? 9.108 14.629 -48.823 1.00 82.31 912 ARG A C 1
ATOM 7186 O O . ARG A 1 912 ? 9.021 14.970 -50.007 1.00 82.31 912 ARG A O 1
ATOM 7193 N N . PRO A 1 913 ? 8.040 14.143 -48.151 1.00 75.38 913 PRO A N 1
ATOM 7194 C CA . PRO A 1 913 ? 6.809 13.692 -48.819 1.00 75.38 913 PRO A CA 1
ATOM 7195 C C . PRO A 1 913 ? 6.062 14.726 -49.678 1.00 75.38 913 PRO A C 1
ATOM 7197 O O . PRO A 1 913 ? 5.261 14.340 -50.523 1.00 75.38 913 PRO A O 1
ATOM 7200 N N . GLN A 1 914 ? 6.293 16.026 -49.462 1.00 75.25 914 GLN A N 1
ATOM 7201 C CA . GLN A 1 914 ? 5.648 17.117 -50.209 1.00 75.25 914 GLN A CA 1
ATOM 7202 C C . GLN A 1 914 ? 6.480 17.653 -51.389 1.00 75.25 914 GLN A C 1
ATOM 7204 O O . GLN A 1 914 ? 5.957 18.426 -52.190 1.00 75.25 914 GLN A O 1
ATOM 7209 N N . PHE A 1 915 ? 7.767 17.298 -51.493 1.00 78.50 915 PHE A N 1
ATOM 7210 C CA . PHE A 1 915 ? 8.709 17.973 -52.401 1.00 78.50 915 PHE A CA 1
ATOM 7211 C C . PHE A 1 915 ? 9.513 17.033 -53.297 1.00 78.50 915 PHE A C 1
ATOM 7213 O O . PHE A 1 915 ? 9.767 17.373 -54.453 1.00 78.50 915 PHE A O 1
ATOM 7220 N N . ASP A 1 916 ? 9.936 15.884 -52.772 1.00 83.81 916 ASP A N 1
ATOM 7221 C CA . ASP A 1 916 ? 10.895 15.011 -53.445 1.00 83.81 916 ASP A CA 1
ATOM 7222 C C . ASP A 1 916 ? 10.166 13.834 -54.119 1.00 83.81 916 ASP A C 1
ATOM 7224 O O . ASP A 1 916 ? 9.155 13.342 -53.619 1.00 83.81 916 ASP A O 1
ATOM 7228 N N . LYS A 1 917 ? 10.654 13.381 -55.284 1.00 84.62 917 LYS A N 1
ATOM 7229 C CA . LYS A 1 917 ? 10.041 12.258 -56.033 1.00 84.62 917 LYS A CA 1
ATOM 7230 C C . LYS A 1 917 ? 10.455 10.885 -55.499 1.00 84.62 917 LYS A C 1
ATOM 7232 O O . LYS A 1 917 ? 9.729 9.909 -55.674 1.00 84.62 917 LYS A O 1
ATOM 7237 N N . TYR A 1 918 ? 11.643 10.831 -54.913 1.00 88.31 918 TYR A N 1
ATOM 7238 C CA . TYR A 1 918 ? 12.223 9.717 -54.182 1.00 88.31 918 TYR A CA 1
ATOM 7239 C C . TYR A 1 918 ? 13.123 10.314 -53.086 1.00 88.31 918 TYR A C 1
ATOM 7241 O O . TYR A 1 918 ? 13.524 11.473 -53.181 1.00 88.31 918 TYR A O 1
ATOM 7249 N N . GLY A 1 919 ? 13.389 9.550 -52.031 1.00 89.25 919 GLY A N 1
ATOM 7250 C CA . GLY A 1 919 ? 14.441 9.832 -51.058 1.00 89.25 919 GLY A CA 1
ATOM 7251 C C . GLY A 1 919 ? 15.695 9.035 -51.387 1.00 89.25 919 GLY A C 1
ATOM 7252 O O . GLY A 1 919 ? 15.624 8.030 -52.096 1.00 89.25 919 GLY A O 1
ATOM 7253 N N . GLU A 1 920 ? 16.834 9.453 -50.853 1.00 91.25 920 GLU A N 1
ATOM 7254 C CA . GLU A 1 920 ? 18.131 8.847 -51.154 1.00 91.25 920 GLU A CA 1
ATOM 7255 C C . GLU A 1 920 ? 18.881 8.554 -49.849 1.00 91.25 920 GLU A C 1
ATOM 7257 O O . GLU A 1 920 ? 19.144 9.461 -49.063 1.00 91.25 920 GLU A O 1
ATOM 7262 N N . GLY A 1 921 ? 19.143 7.279 -49.568 1.00 92.12 921 GLY A N 1
ATOM 7263 C CA . GLY A 1 921 ? 19.726 6.818 -48.307 1.00 92.12 921 GLY A CA 1
ATOM 7264 C C . GLY A 1 921 ? 21.063 6.128 -48.532 1.00 92.12 921 GLY A C 1
ATOM 7265 O O . GLY A 1 921 ? 21.113 5.137 -49.255 1.00 92.12 921 GLY A O 1
ATOM 7266 N N . ILE A 1 922 ? 22.125 6.641 -47.918 1.00 94.75 922 ILE A N 1
ATOM 7267 C CA . ILE A 1 922 ? 23.498 6.163 -48.089 1.00 94.75 922 ILE A CA 1
ATOM 7268 C C . ILE A 1 922 ? 24.033 5.669 -46.743 1.00 94.75 922 ILE A C 1
ATOM 7270 O O . ILE A 1 922 ? 23.966 6.396 -45.753 1.00 94.75 922 ILE A O 1
ATOM 7274 N N . VAL A 1 923 ? 24.584 4.458 -46.702 1.00 94.69 923 VAL A N 1
ATOM 7275 C CA . VAL A 1 923 ? 25.211 3.871 -45.505 1.00 94.69 923 VAL A CA 1
ATOM 7276 C C . VAL A 1 923 ? 26.686 3.620 -45.796 1.00 94.69 923 VAL A C 1
ATOM 7278 O O . VAL A 1 923 ? 27.001 2.859 -46.706 1.00 94.69 923 VAL A O 1
ATOM 7281 N N . ILE A 1 924 ? 27.585 4.256 -45.042 1.00 94.56 924 ILE A N 1
ATOM 7282 C CA . ILE A 1 924 ? 29.038 4.063 -45.143 1.00 94.56 924 ILE A CA 1
ATOM 7283 C C . ILE A 1 924 ? 29.490 3.216 -43.949 1.00 94.56 924 ILE A C 1
ATOM 7285 O O . ILE A 1 924 ? 29.337 3.637 -42.804 1.00 94.56 924 ILE A O 1
ATOM 7289 N N . THR A 1 925 ? 30.037 2.033 -44.221 1.00 92.81 925 THR A N 1
ATOM 7290 C CA . THR A 1 925 ? 30.317 0.980 -43.230 1.00 92.81 925 THR A CA 1
ATOM 7291 C C . THR A 1 925 ? 31.554 0.149 -43.633 1.00 92.81 925 THR A C 1
ATOM 7293 O O . THR A 1 925 ? 32.283 0.535 -44.552 1.00 92.81 925 THR A O 1
ATOM 7296 N N . THR A 1 926 ? 31.857 -0.953 -42.942 1.00 89.94 926 THR A N 1
ATOM 7297 C CA . THR A 1 926 ? 32.932 -1.893 -43.323 1.00 89.94 926 THR A CA 1
ATOM 7298 C C . THR A 1 926 ? 32.472 -2.809 -44.471 1.00 89.94 926 THR A C 1
ATOM 7300 O O . THR A 1 926 ? 31.290 -2.847 -44.813 1.00 89.94 926 THR A O 1
ATOM 7303 N N . GLN A 1 927 ? 33.379 -3.555 -45.111 1.00 89.25 927 GLN A N 1
ATOM 7304 C CA . GLN A 1 927 ? 32.973 -4.530 -46.133 1.00 89.25 927 GLN A CA 1
ATOM 7305 C C . GLN A 1 927 ? 32.190 -5.734 -45.560 1.00 89.25 927 GLN A C 1
ATOM 7307 O O . GLN A 1 927 ? 31.390 -6.319 -46.290 1.00 89.25 927 GLN A O 1
ATOM 7312 N N . GLY A 1 928 ? 32.390 -6.097 -44.286 1.00 86.38 928 GLY A N 1
ATOM 7313 C CA . GLY A 1 928 ? 31.666 -7.199 -43.634 1.00 86.38 928 GLY A CA 1
ATOM 7314 C C . GLY A 1 928 ? 30.187 -6.868 -43.427 1.00 86.38 928 GLY A C 1
ATOM 7315 O O . GLY A 1 928 ? 29.302 -7.582 -43.906 1.00 86.38 928 GLY A O 1
ATOM 7316 N N . GLU A 1 929 ? 29.928 -5.704 -42.831 1.00 90.00 929 GLU A N 1
ATOM 7317 C CA . GLU A 1 929 ? 28.597 -5.300 -42.351 1.00 90.00 929 GLU A CA 1
ATOM 7318 C C . GLU A 1 929 ? 27.576 -5.000 -43.455 1.00 90.00 929 GLU A C 1
ATOM 7320 O O . GLU A 1 929 ? 26.378 -4.860 -43.189 1.00 90.00 929 GLU A O 1
ATOM 7325 N N . ILE A 1 930 ? 28.011 -4.927 -44.721 1.00 89.81 930 ILE A N 1
ATOM 7326 C CA . ILE A 1 930 ? 27.106 -4.701 -45.856 1.00 89.81 930 ILE A CA 1
ATOM 7327 C C . ILE A 1 930 ? 25.968 -5.742 -45.844 1.00 89.81 930 ILE A C 1
ATOM 7329 O O . ILE A 1 930 ? 24.819 -5.392 -46.106 1.00 89.81 930 ILE A O 1
ATOM 7333 N N . ALA A 1 931 ? 26.251 -7.011 -45.523 1.00 88.19 931 ALA A N 1
ATOM 7334 C CA . ALA A 1 931 ? 25.248 -8.082 -45.543 1.00 88.19 931 ALA A CA 1
ATOM 7335 C C . ALA A 1 931 ? 24.124 -7.884 -44.505 1.00 88.19 931 ALA A C 1
ATOM 7337 O O . ALA A 1 931 ? 22.945 -8.084 -44.825 1.00 88.19 931 ALA A O 1
ATOM 7338 N N . TYR A 1 932 ? 24.477 -7.433 -43.300 1.00 89.31 932 TYR A N 1
ATOM 7339 C CA . TYR A 1 932 ? 23.542 -7.128 -42.218 1.00 89.31 932 TYR A CA 1
ATOM 7340 C C . TYR A 1 932 ? 22.643 -5.938 -42.586 1.00 89.31 932 TYR A C 1
ATOM 7342 O O . TYR A 1 932 ? 21.415 -6.068 -42.645 1.00 89.31 932 TYR A O 1
ATOM 7350 N N . TYR A 1 933 ? 23.234 -4.803 -42.978 1.00 89.38 933 TYR A N 1
ATOM 7351 C CA . TYR A 1 933 ? 22.464 -3.608 -43.340 1.00 89.38 933 TYR A CA 1
ATOM 7352 C C . TYR A 1 933 ? 21.622 -3.786 -44.616 1.00 89.38 933 TYR A C 1
ATOM 7354 O O . TYR A 1 933 ? 20.514 -3.245 -44.701 1.00 89.38 933 TYR A O 1
ATOM 7362 N N . LEU A 1 934 ? 22.073 -4.603 -45.579 1.00 88.69 934 LEU A N 1
ATOM 7363 C CA . LEU A 1 934 ? 21.248 -5.026 -46.715 1.00 88.69 934 LEU A CA 1
ATOM 7364 C C . LEU A 1 934 ? 20.028 -5.842 -46.262 1.00 88.69 934 LEU A C 1
ATOM 7366 O O . LEU A 1 934 ? 18.932 -5.604 -46.773 1.00 88.69 934 LEU A O 1
ATOM 7370 N N . SER A 1 935 ? 20.194 -6.772 -45.313 1.00 87.25 935 SER A N 1
ATOM 7371 C CA . SER A 1 935 ? 19.101 -7.598 -44.773 1.00 87.25 935 SER A CA 1
ATOM 7372 C C . SER A 1 935 ? 18.048 -6.743 -44.065 1.00 87.25 935 SER A C 1
ATOM 7374 O O . SER A 1 935 ? 16.854 -6.872 -44.345 1.00 87.25 935 SER A O 1
ATOM 7376 N N . LEU A 1 936 ? 18.488 -5.809 -43.220 1.00 85.94 936 LEU A N 1
ATOM 7377 C CA . LEU A 1 936 ? 17.637 -4.853 -42.509 1.00 85.94 936 LEU A CA 1
ATOM 7378 C C . LEU A 1 936 ? 16.760 -4.030 -43.470 1.00 85.94 936 LEU A C 1
ATOM 7380 O O . LEU A 1 936 ? 15.531 -4.054 -43.400 1.00 85.94 936 LEU A O 1
ATOM 7384 N N . LEU A 1 937 ? 17.387 -3.321 -44.412 1.00 84.12 937 LEU A N 1
ATOM 7385 C CA . LEU A 1 937 ? 16.712 -2.342 -45.277 1.00 84.12 937 LEU A CA 1
ATOM 7386 C C . LEU A 1 937 ? 15.965 -2.954 -46.471 1.00 84.12 937 LEU A C 1
ATOM 7388 O O . LEU A 1 937 ? 15.229 -2.244 -47.164 1.00 84.12 937 LEU A O 1
ATOM 7392 N N . ASN A 1 938 ? 16.112 -4.263 -46.695 1.00 84.00 938 ASN A N 1
ATOM 7393 C CA . ASN A 1 938 ? 15.388 -5.022 -47.718 1.00 84.00 938 ASN A CA 1
ATOM 7394 C C . ASN A 1 938 ? 14.440 -6.069 -47.112 1.00 84.00 938 ASN A C 1
ATOM 7396 O O . ASN A 1 938 ? 14.128 -7.062 -47.769 1.00 84.00 938 ASN A O 1
ATOM 7400 N N . GLN A 1 939 ? 13.924 -5.805 -45.903 1.00 84.88 939 GLN A N 1
ATOM 7401 C CA . GLN A 1 939 ? 12.810 -6.541 -45.283 1.00 84.88 939 GLN A CA 1
ATOM 7402 C C . GLN A 1 939 ? 13.146 -8.016 -44.984 1.00 84.88 939 GLN A C 1
ATOM 7404 O O . GLN A 1 939 ? 12.305 -8.897 -45.164 1.00 84.88 939 GLN A O 1
ATOM 7409 N N . GLN A 1 940 ? 14.393 -8.297 -44.584 1.00 87.38 940 GLN A N 1
ATOM 7410 C CA . GLN A 1 940 ? 14.954 -9.654 -44.515 1.00 87.38 940 GLN A CA 1
ATOM 7411 C C . GLN A 1 940 ? 15.704 -10.013 -43.222 1.00 87.38 940 GLN A C 1
ATOM 7413 O O . GLN A 1 940 ? 15.945 -11.201 -43.036 1.00 87.38 940 GLN A O 1
ATOM 7418 N N . LEU A 1 941 ? 16.011 -9.060 -42.332 1.00 87.88 941 LEU A N 1
ATOM 7419 C CA . LEU A 1 941 ? 16.527 -9.340 -40.980 1.00 87.88 941 LEU A CA 1
ATOM 7420 C C . LEU A 1 941 ? 15.370 -9.806 -40.066 1.00 87.88 941 LEU A C 1
ATOM 7422 O O . LEU A 1 941 ? 14.503 -8.978 -39.768 1.00 87.88 941 LEU A O 1
ATOM 7426 N N . PRO A 1 942 ? 15.278 -11.090 -39.668 1.00 90.00 942 PRO A N 1
ATOM 7427 C CA . PRO A 1 942 ? 14.109 -11.611 -38.956 1.00 90.00 942 PRO A CA 1
ATOM 7428 C C . PRO A 1 942 ? 14.039 -11.120 -37.508 1.00 90.00 942 PRO A C 1
ATOM 7430 O O . PRO A 1 942 ? 15.052 -11.052 -36.824 1.00 90.00 942 PRO A O 1
ATOM 7433 N N . ILE A 1 943 ? 12.833 -10.818 -37.014 1.00 92.31 943 ILE A N 1
ATOM 7434 C CA . ILE A 1 943 ? 12.647 -10.450 -35.603 1.00 92.31 943 ILE A CA 1
ATOM 7435 C C . ILE A 1 943 ? 12.747 -11.724 -34.755 1.00 92.31 943 ILE A C 1
ATOM 7437 O O . ILE A 1 943 ? 11.808 -12.521 -34.726 1.00 92.31 943 ILE A O 1
ATOM 7441 N N . GLU A 1 944 ? 13.865 -11.935 -34.077 1.00 93.12 944 GLU A N 1
ATOM 7442 C CA . GLU A 1 944 ? 14.033 -13.011 -33.086 1.00 93.12 944 GLU A CA 1
ATOM 7443 C C . GLU A 1 944 ? 13.717 -12.528 -31.659 1.00 93.12 944 GLU A C 1
ATOM 7445 O O . GLU A 1 944 ? 13.598 -11.329 -31.430 1.00 93.12 944 GLU A O 1
ATOM 7450 N N . SER A 1 945 ? 13.542 -13.454 -30.714 1.00 94.06 945 SER A N 1
ATOM 7451 C CA . SER A 1 945 ? 13.463 -13.177 -29.269 1.00 94.06 945 SER A CA 1
ATOM 7452 C C . SER A 1 945 ? 14.839 -13.305 -28.611 1.00 94.06 945 SER A C 1
ATOM 7454 O O . SER A 1 945 ? 15.532 -14.297 -28.848 1.00 94.06 945 SER A O 1
ATOM 7456 N N . GLN A 1 946 ? 15.173 -12.353 -27.732 1.00 92.06 946 GLN A N 1
ATOM 7457 C CA . GLN A 1 946 ? 16.374 -12.357 -26.880 1.00 92.06 946 GLN A CA 1
ATOM 7458 C C . GLN A 1 946 ? 16.097 -12.825 -25.430 1.00 92.06 946 GLN A C 1
ATOM 7460 O O . GLN A 1 946 ? 16.959 -12.693 -24.557 1.00 92.06 946 GLN A O 1
ATOM 7465 N N . PHE A 1 947 ? 14.892 -13.334 -25.127 1.00 93.88 947 PHE A N 1
ATOM 7466 C CA . PHE A 1 947 ? 14.382 -13.479 -23.749 1.00 93.88 947 PHE A CA 1
ATOM 7467 C C . PHE A 1 947 ? 15.244 -14.345 -22.821 1.00 93.88 947 PHE A C 1
ATOM 7469 O O . PHE A 1 947 ? 15.301 -14.071 -21.624 1.00 93.88 947 PHE A O 1
ATOM 7476 N N . ALA A 1 948 ? 15.955 -15.343 -23.358 1.00 89.94 948 ALA A N 1
ATOM 7477 C CA . ALA A 1 948 ? 16.845 -16.215 -22.587 1.00 89.94 948 ALA A CA 1
ATOM 7478 C C . ALA A 1 948 ? 17.863 -15.426 -21.737 1.00 89.94 948 ALA A C 1
ATOM 7480 O O . ALA A 1 948 ? 18.090 -15.770 -20.579 1.00 89.94 948 ALA A O 1
ATOM 7481 N N . SER A 1 949 ? 18.375 -14.304 -22.261 1.00 86.94 949 SER A N 1
ATOM 7482 C CA . SER A 1 949 ? 19.330 -13.413 -21.577 1.00 86.94 949 SER A CA 1
ATOM 7483 C C . SER A 1 949 ? 18.798 -12.758 -20.293 1.00 86.94 949 SER A C 1
ATOM 7485 O O . SER A 1 949 ? 19.583 -12.285 -19.470 1.00 86.94 949 SER A O 1
ATOM 7487 N N . LYS A 1 950 ? 17.468 -12.710 -20.120 1.00 91.12 950 LYS A N 1
ATOM 7488 C CA . LYS A 1 950 ? 16.774 -12.069 -18.990 1.00 91.12 950 LYS A CA 1
ATOM 7489 C C . LYS A 1 950 ? 15.694 -12.942 -18.349 1.00 91.12 950 LYS A C 1
ATOM 7491 O O . LYS A 1 950 ? 14.969 -12.462 -17.482 1.00 91.12 950 LYS A O 1
ATOM 7496 N N . LEU A 1 951 ? 15.617 -14.228 -18.706 1.00 94.44 951 LEU A N 1
ATOM 7497 C CA . LEU A 1 951 ? 14.629 -15.173 -18.171 1.00 94.44 951 LEU A CA 1
ATOM 7498 C C . LEU A 1 951 ? 14.647 -15.216 -16.634 1.00 94.44 951 LEU A C 1
ATOM 7500 O O . LEU A 1 951 ? 13.589 -15.179 -16.017 1.00 94.44 951 LEU A O 1
ATOM 7504 N N . VAL A 1 952 ? 15.837 -15.226 -16.026 1.00 95.50 952 VAL A N 1
ATOM 7505 C CA . VAL A 1 952 ? 16.037 -15.238 -14.564 1.00 95.50 952 VAL A CA 1
ATOM 7506 C C . VAL A 1 952 ? 15.463 -13.973 -13.907 1.00 95.50 952 VAL A C 1
ATOM 7508 O O . VAL A 1 952 ? 14.608 -14.059 -13.026 1.00 95.50 952 VAL A O 1
ATOM 7511 N N . ASP A 1 953 ? 15.876 -12.792 -14.380 1.00 94.38 953 ASP A N 1
ATOM 7512 C CA . ASP A 1 953 ? 15.458 -11.494 -13.824 1.00 94.38 953 ASP A CA 1
ATOM 7513 C C . ASP A 1 953 ? 13.953 -11.208 -14.064 1.00 94.38 953 ASP A C 1
ATOM 7515 O O . ASP A 1 953 ? 13.319 -10.482 -13.293 1.00 94.38 953 ASP A O 1
ATOM 7519 N N . ASN A 1 954 ? 13.368 -11.779 -15.126 1.00 95.00 954 ASN A N 1
ATOM 7520 C CA . ASN A 1 954 ? 11.945 -11.665 -15.460 1.00 95.00 954 ASN A CA 1
ATOM 7521 C C . ASN A 1 954 ? 11.073 -12.670 -14.688 1.00 95.00 954 ASN A C 1
ATOM 7523 O O . ASN A 1 954 ? 10.019 -12.284 -14.190 1.00 95.00 954 ASN A O 1
ATOM 7527 N N . LEU A 1 955 ? 11.519 -13.919 -14.512 1.00 95.69 955 LEU A N 1
ATOM 7528 C CA . LEU A 1 955 ? 10.816 -14.913 -13.692 1.00 95.69 955 LEU A CA 1
ATOM 7529 C C . LEU A 1 955 ? 10.709 -14.442 -12.233 1.00 95.69 955 LEU A C 1
ATOM 7531 O O . LEU A 1 955 ? 9.635 -14.514 -11.641 1.00 95.69 955 LEU A O 1
ATOM 7535 N N . ASN A 1 956 ? 11.785 -13.869 -11.679 1.00 95.44 956 ASN A N 1
ATOM 7536 C CA . ASN A 1 956 ? 11.750 -13.234 -10.358 1.00 95.44 956 ASN A CA 1
ATOM 7537 C C . ASN A 1 956 ? 10.659 -12.155 -10.260 1.00 95.44 956 ASN A C 1
ATOM 7539 O O . ASN A 1 956 ? 9.983 -12.050 -9.241 1.00 95.44 956 ASN A O 1
ATOM 7543 N N . ALA A 1 957 ? 10.457 -11.366 -11.317 1.00 92.62 957 ALA A N 1
ATOM 7544 C CA . ALA A 1 957 ? 9.456 -10.307 -11.314 1.00 92.62 957 ALA A CA 1
ATOM 7545 C C . ALA A 1 957 ? 8.016 -10.837 -11.277 1.00 92.62 957 ALA A C 1
ATOM 7547 O O . ALA A 1 957 ? 7.201 -10.296 -10.533 1.00 92.62 957 ALA A O 1
ATOM 7548 N N . GLU A 1 958 ? 7.710 -11.915 -12.002 1.00 92.12 958 GLU A N 1
ATOM 7549 C CA . GLU A 1 958 ? 6.389 -12.557 -11.932 1.00 92.12 958 GLU A CA 1
ATOM 7550 C C . GLU A 1 958 ? 6.149 -13.286 -10.601 1.00 92.12 958 GLU A C 1
ATOM 7552 O O . GLU A 1 958 ? 5.018 -13.304 -10.110 1.00 92.12 958 GLU A O 1
ATOM 7557 N N . ILE A 1 959 ? 7.199 -13.836 -9.979 1.00 91.75 959 ILE A N 1
ATOM 7558 C CA . ILE A 1 959 ? 7.107 -14.430 -8.635 1.00 91.75 959 ILE A CA 1
ATOM 7559 C C . ILE A 1 959 ? 6.830 -13.341 -7.585 1.00 91.75 959 ILE A C 1
ATOM 7561 O O . ILE A 1 959 ? 5.931 -13.495 -6.762 1.00 91.75 959 ILE A O 1
ATOM 7565 N N . VAL A 1 960 ? 7.531 -12.203 -7.658 1.00 88.31 960 VAL A N 1
ATOM 7566 C CA . VAL A 1 960 ? 7.309 -11.025 -6.794 1.00 88.31 960 VAL A CA 1
ATOM 7567 C C . VAL A 1 960 ? 5.909 -10.425 -6.957 1.00 88.31 960 VAL A C 1
ATOM 7569 O O . VAL A 1 960 ? 5.339 -9.930 -5.989 1.00 88.31 960 VAL A O 1
ATOM 7572 N N . LEU A 1 961 ? 5.333 -10.483 -8.160 1.00 83.25 961 LEU A N 1
ATOM 7573 C CA . LEU A 1 961 ? 3.956 -10.049 -8.414 1.00 83.25 961 LEU A CA 1
ATOM 7574 C C . LEU A 1 961 ? 2.890 -11.038 -7.907 1.00 83.25 961 LEU A C 1
ATOM 7576 O O . LEU A 1 961 ? 1.705 -10.720 -7.954 1.00 83.25 961 LEU A O 1
ATOM 7580 N N . GLY A 1 962 ? 3.272 -12.240 -7.457 1.00 80.56 962 GLY A N 1
ATOM 7581 C CA . GLY A 1 962 ? 2.328 -13.318 -7.133 1.00 80.56 962 GLY A CA 1
ATOM 7582 C C . GLY A 1 962 ? 1.650 -13.939 -8.364 1.00 80.56 962 GLY A C 1
ATOM 7583 O O . GLY A 1 962 ? 0.744 -14.769 -8.224 1.00 80.56 962 GLY A O 1
ATOM 7584 N N . ASN A 1 963 ? 2.101 -13.565 -9.566 1.00 83.31 963 ASN A N 1
ATOM 7585 C CA . ASN A 1 963 ? 1.650 -14.144 -10.824 1.00 83.31 963 ASN A CA 1
ATOM 7586 C C . ASN A 1 963 ? 2.145 -15.587 -10.958 1.00 83.31 963 ASN A C 1
ATOM 7588 O O . ASN A 1 963 ? 1.387 -16.416 -11.445 1.00 83.31 963 ASN A O 1
ATOM 7592 N N . VAL A 1 964 ? 3.366 -15.892 -10.508 1.00 88.56 964 VAL A N 1
ATOM 7593 C CA . VAL A 1 964 ? 3.952 -17.241 -10.546 1.00 88.56 964 VAL A CA 1
ATOM 7594 C C . VAL A 1 964 ? 4.282 -17.715 -9.129 1.00 88.56 964 VAL A C 1
ATOM 7596 O O . VAL A 1 964 ? 5.141 -17.151 -8.459 1.00 88.56 964 VAL A O 1
ATOM 7599 N N . ARG A 1 965 ? 3.599 -18.761 -8.657 1.00 83.56 965 ARG A N 1
ATOM 7600 C CA . ARG A 1 965 ? 3.779 -19.367 -7.322 1.00 83.56 965 ARG A CA 1
ATOM 7601 C C . ARG A 1 965 ? 4.083 -20.865 -7.373 1.00 83.56 965 ARG A C 1
ATOM 7603 O O . ARG A 1 965 ? 4.385 -21.468 -6.342 1.00 83.56 965 ARG A O 1
ATOM 7610 N N . SER A 1 966 ? 4.034 -21.462 -8.559 1.00 87.88 966 SER A N 1
ATOM 7611 C CA . SER A 1 966 ? 4.485 -22.821 -8.843 1.00 87.88 966 SER A CA 1
ATOM 7612 C C . SER A 1 966 ? 5.302 -22.855 -10.134 1.00 87.88 966 SER A C 1
ATOM 7614 O O . SER A 1 966 ? 5.209 -21.962 -10.981 1.00 87.88 966 SER A O 1
ATOM 7616 N N . ARG A 1 967 ? 6.082 -23.922 -10.306 1.00 91.75 967 ARG A N 1
ATOM 7617 C CA . ARG A 1 967 ? 6.777 -24.239 -11.558 1.00 91.75 967 ARG A CA 1
ATOM 7618 C C . ARG A 1 967 ? 5.810 -24.295 -12.747 1.00 91.75 967 ARG A C 1
ATOM 7620 O O . ARG A 1 967 ? 6.163 -23.801 -13.812 1.00 91.75 967 ARG A O 1
ATOM 7627 N N . ASP A 1 968 ? 4.595 -24.792 -12.541 1.00 89.31 968 ASP A N 1
ATOM 7628 C CA . ASP A 1 968 ? 3.566 -24.899 -13.578 1.00 89.31 968 ASP A CA 1
ATOM 7629 C C . ASP A 1 968 ? 2.973 -23.536 -13.971 1.00 89.31 968 ASP A C 1
ATOM 7631 O O . ASP A 1 968 ? 2.870 -23.255 -15.161 1.00 89.31 968 ASP A O 1
ATOM 7635 N N . GLU A 1 969 ? 2.712 -22.621 -13.025 1.00 88.62 969 GLU A N 1
ATOM 7636 C CA . GLU A 1 969 ? 2.365 -21.228 -13.372 1.00 88.62 969 GLU A CA 1
ATOM 7637 C C . GLU A 1 969 ? 3.503 -20.532 -14.141 1.00 88.62 969 GLU A C 1
ATOM 7639 O O . GLU A 1 969 ? 3.255 -19.693 -15.005 1.00 88.62 969 GLU A O 1
ATOM 7644 N N . GLY A 1 970 ? 4.762 -20.884 -13.856 1.00 91.81 970 GLY A N 1
ATOM 7645 C CA . GLY A 1 970 ? 5.922 -20.399 -14.607 1.00 91.81 970 GLY A CA 1
ATOM 7646 C C . GLY A 1 970 ? 5.981 -20.961 -16.032 1.00 91.81 970 GLY A C 1
ATOM 7647 O O . GLY A 1 970 ? 6.320 -20.238 -16.970 1.00 91.81 970 GLY A O 1
ATOM 7648 N N . VAL A 1 971 ? 5.615 -22.233 -16.210 1.00 93.31 971 VAL A N 1
ATOM 7649 C CA . VAL A 1 971 ? 5.488 -22.907 -17.514 1.00 93.31 971 VAL A CA 1
ATOM 7650 C C . VAL A 1 971 ? 4.335 -22.320 -18.326 1.00 93.31 971 VAL A C 1
ATOM 7652 O O . VAL A 1 971 ? 4.490 -22.108 -19.530 1.00 93.31 971 VAL A O 1
ATOM 7655 N N . GLU A 1 972 ? 3.211 -22.019 -17.683 1.00 90.81 972 GLU A N 1
ATOM 7656 C CA . GLU A 1 972 ? 2.062 -21.336 -18.275 1.00 90.81 972 GLU A CA 1
ATOM 7657 C C . GLU A 1 972 ? 2.453 -19.914 -18.713 1.00 90.81 972 GLU A C 1
ATOM 7659 O O . GLU A 1 972 ? 2.368 -19.604 -19.901 1.00 90.81 972 GLU A O 1
ATOM 7664 N N . TRP A 1 973 ? 3.010 -19.089 -17.812 1.00 94.00 973 TRP A N 1
ATOM 7665 C CA . TRP A 1 973 ? 3.518 -17.740 -18.114 1.00 94.00 973 TRP A CA 1
ATOM 7666 C C . TRP A 1 973 ? 4.511 -17.713 -19.284 1.00 94.00 973 TRP A C 1
ATOM 7668 O O . TRP A 1 973 ? 4.389 -16.885 -20.193 1.00 94.00 973 TRP A O 1
ATOM 7678 N N . LEU A 1 974 ? 5.476 -18.637 -19.304 1.00 94.75 974 LEU A N 1
ATOM 7679 C CA . LEU A 1 974 ? 6.467 -18.721 -20.376 1.00 94.75 974 LEU A CA 1
ATOM 7680 C C . LEU A 1 974 ? 5.804 -19.017 -21.739 1.00 94.75 974 LEU A C 1
ATOM 7682 O O . LEU A 1 974 ? 6.325 -18.591 -22.770 1.00 94.75 974 LEU A O 1
ATOM 7686 N N . GLY A 1 975 ? 4.618 -19.636 -21.752 1.00 93.94 975 GLY A N 1
ATOM 7687 C CA . GLY A 1 975 ? 3.763 -19.836 -22.929 1.00 93.94 975 GLY A CA 1
ATOM 7688 C C . GLY A 1 975 ? 3.151 -18.562 -23.544 1.00 93.94 975 GLY A C 1
ATOM 7689 O O . GLY A 1 975 ? 2.662 -18.611 -24.672 1.00 93.94 975 GLY A O 1
ATOM 7690 N N . TYR A 1 976 ? 3.216 -17.407 -22.870 1.00 95.00 976 TYR A N 1
ATOM 7691 C CA . TYR A 1 976 ? 2.779 -16.106 -23.413 1.00 95.00 976 TYR A CA 1
ATOM 7692 C C . TYR A 1 976 ? 3.943 -15.257 -23.961 1.00 95.00 976 TYR A C 1
ATOM 7694 O O . TYR A 1 976 ? 3.735 -14.128 -24.408 1.00 95.00 976 TYR A O 1
ATOM 7702 N N . THR A 1 977 ? 5.180 -15.761 -23.913 1.00 95.94 977 THR A N 1
ATOM 7703 C CA . THR A 1 977 ? 6.370 -15.040 -24.403 1.00 95.94 977 THR A CA 1
ATOM 7704 C C . THR A 1 977 ? 6.529 -15.137 -25.922 1.00 95.94 977 THR A C 1
ATOM 7706 O O . THR A 1 977 ? 6.025 -16.061 -26.567 1.00 95.94 977 THR A O 1
ATOM 7709 N N . TYR A 1 978 ? 7.279 -14.206 -26.519 1.00 96.44 978 TYR A N 1
ATOM 7710 C CA . TYR A 1 978 ? 7.652 -14.311 -27.931 1.00 96.44 978 TYR A CA 1
ATOM 7711 C C . TYR A 1 978 ? 8.702 -15.417 -28.128 1.00 96.44 978 TYR A C 1
ATOM 7713 O O . TYR A 1 978 ? 8.653 -16.122 -29.138 1.00 96.44 978 TYR A O 1
ATOM 7721 N N . LEU A 1 979 ? 9.567 -15.648 -27.129 1.00 95.44 979 LEU A N 1
ATOM 7722 C CA . LEU A 1 979 ? 10.465 -16.803 -27.055 1.00 95.44 979 LEU A CA 1
ATOM 7723 C C . LEU A 1 979 ? 9.728 -18.121 -27.320 1.00 95.44 979 LEU A C 1
ATOM 7725 O O . LEU A 1 979 ? 10.157 -18.881 -28.181 1.00 95.44 979 LEU A O 1
ATOM 7729 N N . PHE A 1 980 ? 8.605 -18.387 -26.647 1.00 95.25 980 PHE A N 1
ATOM 7730 C CA . PHE A 1 980 ? 7.836 -19.619 -26.857 1.00 95.25 980 PHE A CA 1
ATOM 7731 C C . PHE A 1 980 ? 7.338 -19.775 -28.302 1.00 95.25 980 PHE A C 1
ATOM 7733 O O . PHE A 1 980 ? 7.559 -20.817 -28.925 1.00 95.25 980 PHE A O 1
ATOM 7740 N N . VAL A 1 981 ? 6.751 -18.720 -28.879 1.00 95.06 981 VAL A N 1
ATOM 7741 C CA . VAL A 1 981 ? 6.292 -18.725 -30.281 1.00 95.06 981 VAL A CA 1
ATOM 7742 C C . VAL A 1 981 ? 7.459 -18.978 -31.247 1.00 95.06 981 VAL A C 1
ATOM 7744 O O . VAL A 1 981 ? 7.300 -19.687 -32.244 1.00 95.06 981 VAL A O 1
ATOM 7747 N N . ARG A 1 982 ? 8.650 -18.440 -30.950 1.00 94.50 982 ARG A N 1
ATOM 7748 C CA . ARG A 1 982 ? 9.867 -18.656 -31.746 1.00 94.50 982 ARG A CA 1
ATOM 7749 C C . ARG A 1 982 ? 10.490 -20.042 -31.547 1.00 94.50 982 ARG A C 1
ATOM 7751 O O . ARG A 1 982 ? 10.934 -20.617 -32.538 1.00 94.50 982 ARG A O 1
ATOM 7758 N N . MET A 1 983 ? 10.440 -20.624 -30.347 1.00 92.75 983 MET A N 1
ATOM 7759 C CA . MET A 1 983 ? 10.859 -22.011 -30.096 1.00 92.75 983 MET A CA 1
ATOM 7760 C C . MET A 1 983 ? 9.991 -23.014 -30.869 1.00 92.75 983 MET A C 1
ATOM 7762 O O . MET A 1 983 ? 10.540 -23.897 -31.518 1.00 92.75 983 MET A O 1
ATOM 7766 N N . LEU A 1 984 ? 8.662 -22.840 -30.891 1.00 91.81 984 LEU A N 1
ATOM 7767 C CA . LEU A 1 984 ? 7.758 -23.684 -31.693 1.00 91.81 984 LEU A CA 1
ATOM 7768 C C . LEU A 1 984 ? 8.003 -23.555 -33.208 1.00 91.81 984 LEU A C 1
ATOM 7770 O O . LEU A 1 984 ? 7.863 -24.518 -33.959 1.00 91.81 984 LEU A O 1
ATOM 7774 N N . ARG A 1 985 ? 8.347 -22.352 -33.683 1.00 91.00 985 ARG A N 1
ATOM 7775 C CA . ARG A 1 985 ? 8.596 -22.069 -35.109 1.00 91.00 985 ARG A CA 1
ATOM 7776 C C . ARG A 1 985 ? 9.967 -22.513 -35.605 1.00 91.00 985 ARG A C 1
ATOM 7778 O O . ARG A 1 985 ? 10.093 -22.873 -36.775 1.00 91.00 985 ARG A O 1
ATOM 7785 N N . SER A 1 986 ? 10.973 -22.425 -34.742 1.00 90.25 986 SER A N 1
ATOM 7786 C CA . SER A 1 986 ? 12.390 -22.544 -35.084 1.00 90.25 986 SER A CA 1
ATOM 7787 C C . SER A 1 986 ? 13.159 -23.333 -34.005 1.00 90.25 986 SER A C 1
ATOM 7789 O O . SER A 1 986 ? 14.153 -22.820 -33.487 1.00 90.25 986 SER A O 1
ATOM 7791 N N . PRO A 1 987 ? 12.751 -24.566 -33.641 1.00 88.88 987 PRO A N 1
ATOM 7792 C CA . PRO A 1 987 ? 13.295 -25.273 -32.472 1.00 88.88 987 PRO A CA 1
ATOM 7793 C C . PRO A 1 987 ? 14.825 -25.425 -32.507 1.00 88.88 987 PRO A C 1
ATOM 7795 O O . PRO A 1 987 ? 15.504 -25.133 -31.523 1.00 88.88 987 PRO A O 1
ATOM 7798 N N . GLY A 1 988 ? 15.386 -25.762 -33.674 1.00 86.88 988 GLY A N 1
ATOM 7799 C CA . GLY A 1 988 ? 16.836 -25.891 -33.869 1.00 86.88 988 GLY A CA 1
ATOM 7800 C C . GLY A 1 988 ? 17.636 -24.577 -33.843 1.00 86.88 988 GLY A C 1
ATOM 7801 O O . GLY A 1 988 ? 18.854 -24.633 -33.742 1.00 86.88 988 GLY A O 1
ATOM 7802 N N . LEU A 1 989 ? 16.988 -23.406 -33.920 1.00 88.88 989 LEU A N 1
ATOM 7803 C CA . LEU A 1 989 ? 17.636 -22.100 -33.701 1.00 88.88 989 LEU A CA 1
ATOM 7804 C C . LEU A 1 989 ? 17.755 -21.778 -32.202 1.00 88.88 989 LEU A C 1
ATOM 7806 O O . LEU A 1 989 ? 18.682 -21.091 -31.792 1.00 88.88 989 LEU A O 1
ATOM 7810 N N . TYR A 1 990 ? 16.823 -22.288 -31.395 1.00 89.12 990 TYR A N 1
ATOM 7811 C CA . TYR A 1 990 ? 16.708 -22.032 -29.956 1.00 89.12 990 TYR A CA 1
ATOM 7812 C C . TYR A 1 990 ? 17.239 -23.185 -29.088 1.00 89.12 990 TYR A C 1
ATOM 7814 O O . TYR A 1 990 ? 16.864 -23.322 -27.921 1.00 89.12 990 TYR A O 1
ATOM 7822 N N . SER A 1 991 ? 18.090 -24.046 -29.658 1.00 85.94 991 SER A N 1
ATOM 7823 C CA . SER A 1 991 ? 18.664 -25.225 -28.992 1.00 85.94 991 SER A CA 1
ATOM 7824 C C . SER A 1 991 ? 17.611 -26.060 -28.238 1.00 85.94 991 SER A C 1
ATOM 7826 O O . SER A 1 991 ? 17.806 -26.513 -27.101 1.00 85.94 991 SER A O 1
ATOM 7828 N N . VAL A 1 992 ? 16.450 -26.256 -28.870 1.00 83.75 992 VAL A N 1
ATOM 7829 C CA . VAL A 1 992 ? 15.520 -27.332 -28.519 1.00 83.75 992 VAL A CA 1
ATOM 7830 C C . VAL A 1 992 ? 16.129 -28.614 -29.084 1.00 83.75 992 VAL A C 1
ATOM 7832 O O . VAL A 1 992 ? 16.228 -28.774 -30.299 1.00 83.75 992 VAL A O 1
ATOM 7835 N N . GLY A 1 993 ? 16.643 -29.467 -28.197 1.00 77.25 993 GLY A N 1
ATOM 7836 C CA . GLY A 1 993 ? 17.323 -30.700 -28.584 1.00 77.25 993 GLY A CA 1
ATOM 7837 C C . GLY A 1 993 ? 16.351 -31.813 -29.004 1.00 77.25 993 GLY A C 1
ATOM 7838 O O . GLY A 1 993 ? 15.144 -31.687 -28.778 1.00 77.25 993 GLY A O 1
ATOM 7839 N N . PRO A 1 994 ? 16.853 -32.913 -29.597 1.00 76.94 994 PRO A N 1
ATOM 7840 C CA . PRO A 1 994 ? 16.022 -34.045 -30.017 1.00 76.94 994 PRO A CA 1
ATOM 7841 C C . PRO A 1 994 ? 15.240 -34.703 -28.868 1.00 76.94 994 PRO A C 1
ATOM 7843 O O . PRO A 1 994 ? 14.223 -35.345 -29.101 1.00 76.94 994 PRO A O 1
ATOM 7846 N N . GLU A 1 995 ? 15.682 -34.520 -27.620 1.00 78.69 995 GLU A N 1
ATOM 7847 C CA . GLU A 1 995 ? 15.034 -35.023 -26.403 1.00 78.69 995 GLU A CA 1
ATOM 7848 C C . GLU A 1 995 ? 13.703 -34.331 -26.031 1.00 78.69 995 GLU A C 1
ATOM 7850 O O . GLU A 1 995 ? 13.163 -34.600 -24.955 1.00 78.69 995 GLU A O 1
ATOM 7855 N N . TYR A 1 996 ? 13.195 -33.458 -26.911 1.00 84.38 996 TYR A N 1
ATOM 7856 C CA . TYR A 1 996 ? 11.857 -32.856 -26.860 1.00 84.38 996 TYR A CA 1
ATOM 7857 C C . TYR A 1 996 ? 11.075 -33.036 -28.185 1.00 84.38 996 TYR A C 1
ATOM 7859 O O . TYR A 1 996 ? 10.086 -32.343 -28.403 1.00 84.38 996 TYR A O 1
ATOM 7867 N N . GLU A 1 997 ? 11.480 -33.934 -29.101 1.00 80.62 997 GLU A N 1
ATOM 7868 C CA . GLU A 1 997 ? 10.652 -34.258 -30.288 1.00 80.62 997 GLU A CA 1
ATOM 7869 C C . GLU A 1 997 ? 9.331 -34.966 -29.918 1.00 80.62 997 GLU A C 1
ATOM 7871 O O . GLU A 1 997 ? 8.406 -35.003 -30.727 1.00 80.62 997 GLU A O 1
ATOM 7876 N N . ASP A 1 998 ? 9.219 -35.500 -28.696 1.00 83.94 998 ASP A N 1
ATOM 7877 C CA . ASP A 1 998 ? 7.988 -36.051 -28.119 1.00 83.94 998 ASP A CA 1
ATOM 7878 C C . ASP A 1 998 ? 7.039 -34.984 -27.531 1.00 83.94 998 ASP A C 1
ATOM 7880 O O . ASP A 1 998 ? 5.927 -35.307 -27.115 1.00 83.94 998 ASP A O 1
ATOM 7884 N N . ASP A 1 999 ? 7.458 -33.717 -27.512 1.00 85.00 999 ASP A N 1
ATOM 7885 C CA . ASP A 1 999 ? 6.821 -32.613 -26.793 1.00 85.00 999 ASP A CA 1
ATOM 7886 C C . ASP A 1 999 ? 6.268 -31.553 -27.772 1.00 85.00 999 ASP A C 1
ATOM 7888 O O . ASP A 1 999 ? 6.828 -30.466 -27.929 1.00 85.00 999 ASP A O 1
ATOM 7892 N N . GLU A 1 1000 ? 5.150 -31.863 -28.453 1.00 83.94 1000 GLU A N 1
ATOM 7893 C CA . GLU A 1 1000 ? 4.508 -30.968 -29.446 1.00 83.94 1000 GLU A CA 1
ATOM 7894 C C . GLU A 1 1000 ? 4.211 -29.557 -28.899 1.00 83.94 1000 GLU A C 1
ATOM 7896 O O . GLU A 1 1000 ? 4.186 -28.581 -29.653 1.00 83.94 1000 GLU A O 1
ATOM 7901 N N . ALA A 1 1001 ? 3.981 -29.449 -27.588 1.00 86.69 1001 ALA A N 1
ATOM 7902 C CA . ALA A 1 1001 ? 3.675 -28.203 -26.898 1.00 86.69 1001 ALA A CA 1
ATOM 7903 C C . ALA A 1 1001 ? 4.908 -27.525 -26.276 1.00 86.69 1001 ALA A C 1
ATOM 7905 O O . ALA A 1 1001 ? 4.755 -26.438 -25.720 1.00 86.69 1001 ALA A O 1
ATOM 7906 N N . LEU A 1 1002 ? 6.103 -28.126 -26.338 1.00 90.69 1002 LEU A N 1
ATOM 7907 C CA . LEU A 1 1002 ? 7.331 -27.711 -25.637 1.00 90.69 1002 LEU A CA 1
ATOM 7908 C C . LEU A 1 1002 ? 7.150 -27.497 -24.118 1.00 90.69 1002 LEU A C 1
ATOM 7910 O O . LEU A 1 1002 ? 7.754 -26.594 -23.533 1.00 90.69 1002 LEU A O 1
ATOM 7914 N N . GLU A 1 1003 ? 6.275 -28.272 -23.479 1.00 90.00 1003 GLU A N 1
ATOM 7915 C CA . GLU A 1 1003 ? 5.966 -28.203 -22.050 1.00 90.00 1003 GLU A CA 1
ATOM 7916 C C . GLU A 1 1003 ? 7.142 -28.662 -21.179 1.00 90.00 1003 GLU A C 1
ATOM 7918 O O . GLU A 1 1003 ? 7.593 -27.886 -20.337 1.00 90.00 1003 GLU A O 1
ATOM 7923 N N . HIS A 1 1004 ? 7.727 -29.838 -21.432 1.00 90.12 1004 HIS A N 1
ATOM 7924 C CA . HIS A 1 1004 ? 8.938 -30.294 -20.736 1.00 90.12 1004 HIS A CA 1
ATOM 7925 C C . HIS A 1 1004 ? 10.103 -29.319 -20.954 1.00 90.12 1004 HIS A C 1
ATOM 7927 O O . HIS A 1 1004 ? 10.826 -29.002 -20.009 1.00 90.12 1004 HIS A O 1
ATOM 7933 N N . LYS A 1 1005 ? 10.256 -28.771 -22.169 1.00 91.44 1005 LYS A N 1
ATOM 7934 C CA . LYS A 1 1005 ? 11.281 -27.746 -22.438 1.00 91.44 1005 LYS A CA 1
ATOM 7935 C C . LYS A 1 1005 ? 11.056 -26.482 -21.596 1.00 91.44 1005 LYS A C 1
ATOM 7937 O O . LYS A 1 1005 ? 12.029 -25.902 -21.114 1.00 91.44 1005 LYS A O 1
ATOM 7942 N N . ARG A 1 1006 ? 9.802 -26.053 -21.384 1.00 93.12 1006 ARG A N 1
ATOM 7943 C CA . ARG A 1 1006 ? 9.475 -24.942 -20.468 1.00 93.12 1006 ARG A CA 1
ATOM 7944 C C . ARG A 1 1006 ? 9.715 -25.320 -19.002 1.00 93.12 1006 ARG A C 1
ATOM 7946 O O . ARG A 1 1006 ? 10.259 -24.490 -18.279 1.00 93.12 1006 ARG A O 1
ATOM 7953 N N . VAL A 1 1007 ? 9.385 -26.544 -18.576 1.00 93.50 1007 VAL A N 1
ATOM 7954 C CA . VAL A 1 1007 ? 9.637 -27.047 -17.208 1.00 93.50 1007 VAL A CA 1
ATOM 7955 C C . VAL A 1 1007 ? 11.127 -26.972 -16.876 1.00 93.50 1007 VAL A C 1
ATOM 7957 O O . VAL A 1 1007 ? 11.484 -26.395 -15.850 1.00 93.50 1007 VAL A O 1
ATOM 7960 N N . ASP A 1 1008 ? 11.999 -27.473 -17.755 1.00 92.38 1008 ASP A N 1
ATOM 7961 C CA . ASP A 1 1008 ? 13.453 -27.461 -17.543 1.00 92.38 1008 ASP A CA 1
ATOM 7962 C C . ASP A 1 1008 ? 14.026 -26.031 -17.513 1.00 92.38 1008 ASP A C 1
ATOM 7964 O O . ASP A 1 1008 ? 14.880 -25.716 -16.679 1.00 92.38 1008 ASP A O 1
ATOM 7968 N N . LEU A 1 1009 ? 13.533 -25.129 -18.374 1.00 93.94 1009 LEU A N 1
ATOM 7969 C CA . LEU A 1 1009 ? 13.930 -23.712 -18.383 1.00 93.94 1009 LEU A CA 1
ATOM 7970 C C . LEU A 1 1009 ? 13.518 -22.982 -17.094 1.00 93.94 1009 LEU A C 1
ATOM 7972 O O . LEU A 1 1009 ? 14.340 -22.289 -16.491 1.00 93.94 1009 LEU A O 1
ATOM 7976 N N . ILE A 1 1010 ? 12.266 -23.152 -16.657 1.00 95.38 1010 ILE A N 1
ATOM 7977 C CA . ILE A 1 1010 ? 11.729 -22.535 -15.436 1.00 95.38 1010 ILE A CA 1
ATOM 7978 C C . ILE A 1 1010 ? 12.403 -23.114 -14.191 1.00 95.38 1010 ILE A C 1
ATOM 7980 O O . ILE A 1 1010 ? 12.782 -22.355 -13.301 1.00 95.38 1010 ILE A O 1
ATOM 7984 N N . HIS A 1 1011 ? 12.627 -24.430 -14.145 1.00 94.88 1011 HIS A N 1
ATOM 7985 C CA . HIS A 1 1011 ? 13.376 -25.073 -13.070 1.00 94.88 1011 HIS A CA 1
ATOM 7986 C C . HIS A 1 1011 ? 14.805 -24.524 -12.975 1.00 94.88 1011 HIS A C 1
ATOM 7988 O O . HIS A 1 1011 ? 15.228 -24.118 -11.894 1.00 94.88 1011 HIS A O 1
ATOM 7994 N N . SER A 1 1012 ? 15.526 -24.446 -14.097 1.00 94.69 1012 SER A N 1
ATOM 7995 C CA . SER A 1 1012 ? 16.911 -23.956 -14.124 1.00 94.69 1012 SER A CA 1
ATOM 7996 C C . SER A 1 1012 ? 17.003 -22.492 -13.678 1.00 94.69 1012 SER A C 1
ATOM 7998 O O . SER A 1 1012 ? 17.855 -22.148 -12.859 1.00 94.69 1012 SER A O 1
ATOM 8000 N N . ALA A 1 1013 ? 16.084 -21.637 -14.141 1.00 95.44 1013 ALA A N 1
ATOM 8001 C CA . ALA A 1 1013 ? 16.001 -20.245 -13.704 1.00 95.44 1013 ALA A CA 1
ATOM 8002 C C . ALA A 1 1013 ? 15.653 -20.118 -12.207 1.00 95.44 1013 ALA A C 1
ATOM 8004 O O . ALA A 1 1013 ? 16.281 -19.332 -11.498 1.00 95.44 1013 ALA A O 1
ATOM 8005 N N . ALA A 1 1014 ? 14.713 -20.921 -11.699 1.00 95.06 1014 ALA A N 1
ATOM 8006 C CA . ALA A 1 1014 ? 14.355 -20.945 -10.281 1.00 95.06 1014 ALA A CA 1
ATOM 8007 C C . ALA A 1 1014 ? 15.517 -21.410 -9.384 1.00 95.06 1014 ALA A C 1
ATOM 8009 O O . ALA A 1 1014 ? 15.728 -20.841 -8.315 1.00 95.06 1014 ALA A O 1
ATOM 8010 N N . THR A 1 1015 ? 16.324 -22.377 -9.832 1.00 95.00 1015 THR A N 1
ATOM 8011 C CA . THR A 1 1015 ? 17.531 -22.826 -9.119 1.00 95.00 1015 THR A CA 1
ATOM 8012 C C . THR A 1 1015 ? 18.598 -21.723 -9.043 1.00 95.00 1015 THR A C 1
ATOM 8014 O O . THR A 1 1015 ? 19.226 -21.558 -7.996 1.00 95.00 1015 THR A O 1
ATOM 8017 N N . VAL A 1 1016 ? 18.760 -20.898 -10.088 1.00 94.94 1016 VAL A N 1
ATOM 8018 C CA . VAL A 1 1016 ? 19.625 -19.699 -10.031 1.00 94.94 1016 VAL A CA 1
ATOM 8019 C C . VAL A 1 1016 ? 19.076 -18.666 -9.038 1.00 94.94 1016 VAL A C 1
ATOM 8021 O O . VAL A 1 1016 ? 19.818 -18.189 -8.180 1.00 94.94 1016 VAL A O 1
ATOM 8024 N N . LEU A 1 1017 ? 17.773 -18.364 -9.082 1.00 95.88 1017 LEU A N 1
ATOM 8025 C CA . LEU A 1 1017 ? 17.140 -17.421 -8.147 1.00 95.88 1017 LEU A CA 1
ATOM 8026 C C . LEU A 1 1017 ? 17.220 -17.884 -6.683 1.00 95.88 1017 LEU A C 1
ATOM 8028 O O . LEU A 1 1017 ? 17.416 -17.056 -5.792 1.00 95.88 1017 LEU A O 1
ATOM 8032 N N . LYS A 1 1018 ? 17.118 -19.196 -6.443 1.00 95.44 1018 LYS A N 1
ATOM 8033 C CA . LYS A 1 1018 ? 17.337 -19.838 -5.141 1.00 95.44 1018 LYS A CA 1
ATOM 8034 C C . LYS A 1 1018 ? 18.784 -19.666 -4.673 1.00 95.44 1018 LYS A C 1
ATOM 8036 O O . LYS A 1 1018 ? 18.999 -19.226 -3.549 1.00 95.44 1018 LYS A O 1
ATOM 8041 N N . LYS A 1 1019 ? 19.773 -19.933 -5.538 1.00 94.19 1019 LYS A N 1
ATOM 8042 C CA . LYS A 1 1019 ? 21.207 -19.764 -5.226 1.00 94.19 1019 LYS A CA 1
ATOM 8043 C C . LYS A 1 1019 ? 21.571 -18.317 -4.859 1.00 94.19 1019 LYS A C 1
ATOM 8045 O O . LYS A 1 1019 ? 22.432 -18.111 -4.012 1.00 94.19 1019 LYS A O 1
ATOM 8050 N N . SER A 1 1020 ? 20.904 -17.332 -5.463 1.00 93.38 1020 SER A N 1
ATOM 8051 C CA . SER A 1 1020 ? 21.069 -15.900 -5.160 1.00 93.38 1020 SER A CA 1
ATOM 8052 C C . SER A 1 1020 ? 20.101 -15.364 -4.085 1.00 93.38 1020 SER A C 1
ATOM 8054 O O . SER A 1 1020 ? 19.979 -14.151 -3.940 1.00 93.38 1020 SER A O 1
ATOM 8056 N N . ASN A 1 1021 ? 19.403 -16.230 -3.333 1.00 94.56 1021 ASN A N 1
ATOM 8057 C CA . ASN A 1 1021 ? 18.471 -15.875 -2.244 1.00 94.56 1021 ASN A CA 1
ATOM 8058 C C . ASN A 1 1021 ? 17.300 -14.935 -2.630 1.00 94.56 1021 ASN A C 1
ATOM 8060 O O . ASN A 1 1021 ? 16.706 -14.278 -1.772 1.00 94.56 1021 ASN A O 1
ATOM 8064 N N . LEU A 1 1022 ? 16.930 -14.875 -3.913 1.00 94.25 1022 LEU A N 1
ATOM 8065 C CA . LEU A 1 1022 ? 15.843 -14.027 -4.435 1.00 94.25 1022 LEU A CA 1
ATOM 8066 C C . LEU A 1 1022 ? 14.466 -14.688 -4.277 1.00 94.25 1022 LEU A C 1
ATOM 8068 O O . LEU A 1 1022 ? 13.456 -14.003 -4.114 1.00 94.25 1022 LEU A O 1
ATOM 8072 N N . ILE A 1 1023 ? 14.427 -16.023 -4.296 1.00 94.56 1023 ILE A N 1
ATOM 8073 C CA . ILE A 1 1023 ? 13.222 -16.818 -4.041 1.00 94.56 1023 ILE A CA 1
ATOM 8074 C C . ILE A 1 1023 ? 13.537 -17.988 -3.108 1.00 94.56 1023 ILE A C 1
ATOM 8076 O O . ILE A 1 1023 ? 14.639 -18.537 -3.123 1.00 94.56 1023 ILE A O 1
ATOM 8080 N N . LYS A 1 1024 ? 12.529 -18.435 -2.360 1.00 91.06 1024 LYS A N 1
ATOM 8081 C CA . LYS A 1 1024 ? 12.484 -19.776 -1.777 1.00 91.06 1024 LYS A CA 1
ATOM 8082 C C . LYS A 1 1024 ? 11.780 -20.691 -2.782 1.00 91.06 1024 LYS A C 1
ATOM 8084 O O . LYS A 1 1024 ? 10.665 -20.399 -3.216 1.00 91.06 1024 LYS A O 1
ATOM 8089 N N . TYR A 1 1025 ? 12.462 -21.761 -3.186 1.00 93.00 1025 TYR A N 1
ATOM 8090 C CA . TYR A 1 1025 ? 11.981 -22.737 -4.167 1.00 93.00 1025 TYR A CA 1
ATOM 8091 C C . TYR A 1 1025 ? 12.170 -24.159 -3.632 1.00 93.00 1025 TYR A C 1
ATOM 8093 O O . TYR A 1 1025 ? 13.300 -24.590 -3.360 1.00 93.00 1025 TYR A O 1
ATOM 8101 N N . ASP A 1 1026 ? 11.054 -24.872 -3.477 1.00 88.56 1026 ASP A N 1
ATOM 8102 C CA . ASP A 1 1026 ? 11.044 -26.314 -3.239 1.00 88.56 1026 ASP A CA 1
ATOM 8103 C C . ASP A 1 1026 ? 10.991 -27.047 -4.582 1.00 88.56 1026 ASP A C 1
ATOM 8105 O O . ASP A 1 1026 ? 10.036 -26.929 -5.347 1.00 88.56 1026 ASP A O 1
ATOM 8109 N N . GLU A 1 1027 ? 12.026 -27.836 -4.846 1.00 87.69 1027 GLU A N 1
ATOM 8110 C CA . GLU A 1 1027 ? 12.177 -28.611 -6.074 1.00 87.69 1027 GLU A CA 1
ATOM 8111 C C . GLU A 1 1027 ? 11.155 -29.751 -6.177 1.00 87.69 1027 GLU A C 1
ATOM 8113 O O . GLU A 1 1027 ? 10.764 -30.107 -7.287 1.00 87.69 1027 GLU A O 1
ATOM 8118 N N . LYS A 1 1028 ? 10.683 -30.296 -5.042 1.00 84.25 1028 LYS A N 1
ATOM 8119 C CA . LYS A 1 1028 ? 9.768 -31.450 -5.012 1.00 84.25 1028 LYS A CA 1
ATOM 8120 C C . LYS A 1 1028 ? 8.335 -31.052 -5.354 1.00 84.25 1028 LYS A C 1
ATOM 8122 O O . LYS A 1 1028 ? 7.737 -31.644 -6.251 1.00 84.25 1028 LYS A O 1
ATOM 8127 N N . THR A 1 1029 ? 7.788 -30.055 -4.653 1.00 83.44 1029 THR A N 1
ATOM 8128 C CA . THR A 1 1029 ? 6.443 -29.512 -4.935 1.00 83.44 1029 THR A CA 1
ATOM 8129 C C . THR A 1 1029 ? 6.429 -28.483 -6.064 1.00 83.44 1029 THR A C 1
ATOM 8131 O O . THR A 1 1029 ? 5.360 -28.055 -6.485 1.00 83.44 1029 THR A O 1
ATOM 8134 N N . GLY A 1 1030 ? 7.596 -28.025 -6.528 1.00 85.31 1030 GLY A N 1
ATOM 8135 C CA . GLY A 1 1030 ? 7.709 -26.939 -7.500 1.00 85.31 1030 GLY A CA 1
ATOM 8136 C C . GLY A 1 1030 ? 7.250 -25.572 -6.971 1.00 85.31 1030 GLY A C 1
ATOM 8137 O O . GLY A 1 1030 ? 7.125 -24.639 -7.765 1.00 85.31 1030 GLY A O 1
ATOM 8138 N N . LYS A 1 1031 ? 6.958 -25.431 -5.669 1.00 84.00 1031 LYS A N 1
ATOM 8139 C CA . LYS A 1 1031 ? 6.370 -24.219 -5.074 1.00 84.00 1031 LYS A CA 1
ATOM 8140 C C . LYS A 1 1031 ? 7.413 -23.103 -4.949 1.00 84.00 1031 LYS A C 1
ATOM 8142 O O . LYS A 1 1031 ? 8.548 -23.339 -4.535 1.00 84.00 1031 LYS A O 1
ATOM 8147 N N . MET A 1 1032 ? 7.011 -21.883 -5.307 1.00 89.06 1032 MET A N 1
ATOM 8148 C CA . MET A 1 1032 ? 7.855 -20.686 -5.378 1.00 89.06 1032 MET A CA 1
ATOM 8149 C C . MET A 1 1032 ? 7.307 -19.564 -4.490 1.00 89.06 1032 MET A C 1
ATOM 8151 O O . MET A 1 1032 ? 6.097 -19.342 -4.411 1.00 89.06 1032 MET A O 1
ATOM 8155 N N . GLN A 1 1033 ? 8.213 -18.836 -3.842 1.00 84.38 1033 GLN A N 1
ATOM 8156 C CA . GLN A 1 1033 ? 7.914 -17.712 -2.957 1.00 84.38 1033 GLN A CA 1
ATOM 8157 C C . GLN A 1 1033 ? 9.029 -16.666 -3.071 1.00 84.38 1033 GLN A C 1
ATOM 8159 O O . GLN A 1 1033 ? 10.202 -17.000 -2.927 1.00 84.38 1033 GLN A O 1
ATOM 8164 N N . SER A 1 1034 ? 8.686 -15.404 -3.326 1.00 87.94 1034 SER A N 1
ATOM 8165 C CA . SER A 1 1034 ? 9.649 -14.294 -3.349 1.00 87.94 1034 SER A CA 1
ATOM 8166 C C . SER A 1 1034 ? 10.239 -14.025 -1.965 1.00 87.94 1034 SER A C 1
ATOM 8168 O O . SER A 1 1034 ? 9.504 -14.058 -0.980 1.00 87.94 1034 SER A O 1
ATOM 8170 N N . THR A 1 1035 ? 11.519 -13.660 -1.890 1.00 90.00 1035 THR A N 1
ATOM 8171 C CA . THR A 1 1035 ? 12.080 -12.987 -0.705 1.00 90.00 1035 THR A CA 1
ATOM 8172 C C . THR A 1 1035 ? 11.971 -11.465 -0.853 1.00 90.00 1035 THR A C 1
ATOM 8174 O O . THR A 1 1035 ? 11.754 -10.945 -1.952 1.00 90.00 1035 THR A O 1
ATOM 8177 N N . GLU A 1 1036 ? 12.188 -10.716 0.232 1.00 85.31 1036 GLU A N 1
ATOM 8178 C CA . GLU A 1 1036 ? 12.367 -9.256 0.159 1.00 85.31 1036 GLU A CA 1
ATOM 8179 C C . GLU A 1 1036 ? 13.546 -8.866 -0.756 1.00 85.31 1036 GLU A C 1
ATOM 8181 O O . GLU A 1 1036 ? 13.470 -7.863 -1.467 1.00 85.31 1036 GLU A O 1
ATOM 8186 N N . LEU A 1 1037 ? 14.592 -9.702 -0.834 1.00 92.62 1037 LEU A N 1
ATOM 8187 C CA . LEU A 1 1037 ? 15.697 -9.531 -1.781 1.00 92.62 1037 LEU A CA 1
ATOM 8188 C C . LEU A 1 1037 ? 15.195 -9.626 -3.235 1.00 92.62 1037 LEU A C 1
ATOM 8190 O O . LEU A 1 1037 ? 15.488 -8.751 -4.051 1.00 92.62 1037 LEU A O 1
ATOM 8194 N N . GLY A 1 1038 ? 14.369 -10.635 -3.542 1.00 92.38 1038 GLY A N 1
ATOM 8195 C CA . GLY A 1 1038 ? 13.687 -10.776 -4.833 1.00 92.38 1038 GLY A CA 1
ATOM 8196 C C . GLY A 1 1038 ? 12.811 -9.571 -5.175 1.00 92.38 1038 GLY A C 1
ATOM 8197 O O . GLY A 1 1038 ? 12.885 -9.047 -6.294 1.00 92.38 1038 GLY A O 1
ATOM 8198 N N . ARG A 1 1039 ? 12.039 -9.076 -4.194 1.00 90.12 1039 ARG A N 1
ATOM 8199 C CA . ARG A 1 1039 ? 11.178 -7.888 -4.335 1.00 90.12 1039 ARG A CA 1
ATOM 8200 C C . ARG A 1 1039 ? 11.988 -6.647 -4.702 1.00 90.12 1039 ARG A C 1
ATOM 8202 O O . ARG A 1 1039 ? 11.649 -5.976 -5.675 1.00 90.12 1039 ARG A O 1
ATOM 8209 N N . ILE A 1 1040 ? 13.075 -6.372 -3.981 1.00 91.19 1040 ILE A N 1
ATOM 8210 C CA . ILE A 1 1040 ? 13.965 -5.230 -4.242 1.00 91.19 1040 ILE A CA 1
ATOM 8211 C C . ILE A 1 1040 ? 14.591 -5.341 -5.644 1.00 91.19 1040 ILE A C 1
ATOM 8213 O O . ILE A 1 1040 ? 14.565 -4.369 -6.403 1.00 91.19 1040 ILE A O 1
ATOM 8217 N N . ALA A 1 1041 ? 15.064 -6.530 -6.034 1.00 93.62 1041 ALA A N 1
ATOM 8218 C CA . ALA A 1 1041 ? 15.625 -6.779 -7.364 1.00 93.62 1041 ALA A CA 1
ATOM 8219 C C . ALA A 1 1041 ? 14.630 -6.449 -8.493 1.00 93.62 1041 ALA A C 1
ATOM 8221 O O . ALA A 1 1041 ? 14.960 -5.722 -9.433 1.00 93.62 1041 ALA A O 1
ATOM 8222 N N . SER A 1 1042 ? 13.384 -6.922 -8.363 1.00 92.12 1042 SER A N 1
ATOM 8223 C CA . SER A 1 1042 ? 12.290 -6.641 -9.302 1.00 92.12 1042 SER A CA 1
ATOM 8224 C C . SER A 1 1042 ? 11.930 -5.148 -9.335 1.00 92.12 1042 SER A C 1
ATOM 8226 O O . SER A 1 1042 ? 11.852 -4.543 -10.406 1.00 92.12 1042 SER A O 1
ATOM 8228 N N . HIS A 1 1043 ? 11.777 -4.527 -8.161 1.00 88.12 1043 HIS A N 1
ATOM 8229 C CA . HIS A 1 1043 ? 11.378 -3.127 -8.003 1.00 88.12 1043 HIS A CA 1
ATOM 8230 C C . HIS A 1 1043 ? 12.399 -2.113 -8.545 1.00 88.12 1043 HIS A C 1
ATOM 8232 O O . HIS A 1 1043 ? 11.997 -1.043 -9.011 1.00 88.12 1043 HIS A O 1
ATOM 8238 N N . TYR A 1 1044 ? 13.699 -2.403 -8.477 1.00 89.31 1044 TYR A N 1
ATOM 8239 C CA . TYR A 1 1044 ? 14.755 -1.506 -8.970 1.00 89.31 1044 TYR A CA 1
ATOM 8240 C C . TYR A 1 1044 ? 15.414 -1.985 -10.263 1.00 89.31 1044 TYR A C 1
ATOM 8242 O O . TYR A 1 1044 ? 16.317 -1.315 -10.761 1.00 89.31 1044 TYR A O 1
ATOM 8250 N N . TYR A 1 1045 ? 14.931 -3.080 -10.858 1.00 90.69 1045 TYR A N 1
ATOM 8251 C CA . TYR A 1 1045 ? 15.461 -3.610 -12.115 1.00 90.69 1045 TYR A CA 1
ATOM 8252 C C . TYR A 1 1045 ? 16.957 -3.961 -11.997 1.00 90.69 1045 TYR A C 1
ATOM 8254 O O . TYR A 1 1045 ? 17.780 -3.547 -12.815 1.00 90.69 1045 TYR A O 1
ATOM 8262 N N . ILE A 1 1046 ? 17.317 -4.661 -10.918 1.00 93.62 1046 ILE A N 1
ATOM 8263 C CA . ILE A 1 1046 ? 18.687 -5.092 -10.613 1.00 93.62 1046 ILE A CA 1
ATOM 8264 C C . ILE A 1 1046 ? 18.850 -6.562 -10.994 1.00 93.62 1046 ILE A C 1
ATOM 8266 O O . ILE A 1 1046 ? 17.974 -7.381 -10.718 1.00 93.62 1046 ILE A O 1
ATOM 8270 N N . THR A 1 1047 ? 19.977 -6.893 -11.620 1.00 93.31 1047 THR A N 1
ATOM 8271 C CA . THR A 1 1047 ? 20.308 -8.276 -11.988 1.00 93.31 1047 THR A CA 1
ATOM 8272 C C . THR A 1 1047 ? 20.555 -9.161 -10.761 1.00 93.31 1047 THR A C 1
ATOM 8274 O O . THR A 1 1047 ? 21.134 -8.723 -9.763 1.00 93.31 1047 THR A O 1
ATOM 8277 N N . HIS A 1 1048 ? 20.165 -10.437 -10.840 1.00 93.75 1048 HIS A N 1
ATOM 8278 C CA . HIS A 1 1048 ? 20.336 -11.404 -9.745 1.00 93.75 1048 HIS A CA 1
ATOM 8279 C C . HIS A 1 1048 ? 21.783 -11.499 -9.212 1.00 93.75 1048 HIS A C 1
ATOM 8281 O O . HIS A 1 1048 ? 21.988 -11.578 -8.001 1.00 93.75 1048 HIS A O 1
ATOM 8287 N N . GLY A 1 1049 ? 22.790 -11.414 -10.091 1.00 92.88 1049 GLY A N 1
ATOM 8288 C CA . GLY A 1 1049 ? 24.208 -11.438 -9.706 1.00 92.88 1049 GLY A CA 1
ATOM 8289 C C . GLY A 1 1049 ? 24.661 -10.229 -8.875 1.00 92.88 1049 GLY A C 1
ATOM 8290 O O . GLY A 1 1049 ? 25.487 -10.373 -7.977 1.00 92.88 1049 GLY A O 1
ATOM 8291 N N . SER A 1 1050 ? 24.096 -9.041 -9.108 1.00 95.00 1050 SER A N 1
ATOM 8292 C CA . SER A 1 1050 ? 24.355 -7.869 -8.257 1.00 95.00 1050 SER A CA 1
ATOM 8293 C C . SER A 1 1050 ? 23.723 -8.012 -6.878 1.00 95.00 1050 SER A C 1
ATOM 8295 O O . SER A 1 1050 ? 24.339 -7.649 -5.882 1.00 95.00 1050 SER A O 1
ATOM 8297 N N . MET A 1 1051 ? 22.526 -8.592 -6.800 1.00 94.38 1051 MET A N 1
ATOM 8298 C CA . MET A 1 1051 ? 21.833 -8.809 -5.527 1.00 94.38 1051 MET A CA 1
ATOM 8299 C C . MET A 1 1051 ? 22.548 -9.838 -4.644 1.00 94.38 1051 MET A C 1
ATOM 8301 O O . MET A 1 1051 ? 22.636 -9.634 -3.436 1.00 94.38 1051 MET A O 1
ATOM 8305 N N . ASP A 1 1052 ? 23.121 -10.889 -5.239 1.00 94.19 1052 ASP A N 1
ATOM 8306 C CA . ASP A 1 1052 ? 24.003 -11.837 -4.545 1.00 94.19 1052 ASP A CA 1
ATOM 8307 C C . ASP A 1 1052 ? 25.264 -11.140 -3.995 1.00 94.19 1052 ASP A C 1
ATOM 8309 O O . ASP A 1 1052 ? 25.597 -11.285 -2.817 1.00 94.19 1052 ASP A O 1
ATOM 8313 N N . THR A 1 1053 ? 25.909 -10.293 -4.807 1.00 93.56 1053 THR A N 1
ATOM 8314 C CA . THR A 1 1053 ? 27.047 -9.452 -4.388 1.00 93.56 1053 THR A CA 1
ATOM 8315 C C . THR A 1 1053 ? 26.679 -8.529 -3.218 1.00 93.56 1053 THR A C 1
ATOM 8317 O O . THR A 1 1053 ? 27.422 -8.448 -2.241 1.00 93.56 1053 THR A O 1
ATOM 8320 N N . TYR A 1 1054 ? 25.521 -7.863 -3.261 1.00 95.12 1054 TYR A N 1
ATOM 8321 C CA . TYR A 1 1054 ? 25.064 -6.985 -2.177 1.00 95.12 1054 TYR A CA 1
ATOM 8322 C C . TYR A 1 1054 ? 24.750 -7.769 -0.895 1.00 95.12 1054 TYR A C 1
ATOM 8324 O O . TYR A 1 1054 ? 25.168 -7.364 0.187 1.00 95.12 1054 TYR A O 1
ATOM 8332 N N . ASN A 1 1055 ? 24.072 -8.916 -1.005 1.00 91.81 1055 ASN A N 1
ATOM 8333 C CA . ASN A 1 1055 ? 23.726 -9.765 0.137 1.00 91.81 1055 ASN A CA 1
ATOM 8334 C C . ASN A 1 1055 ? 24.956 -10.388 0.827 1.00 91.81 1055 ASN A C 1
ATOM 8336 O O . ASN A 1 1055 ? 24.873 -10.739 1.999 1.00 91.81 1055 ASN A O 1
ATOM 8340 N N . LYS A 1 1056 ? 26.087 -10.519 0.118 1.00 91.56 1056 LYS A N 1
ATOM 8341 C CA . LYS A 1 1056 ? 27.357 -11.036 0.658 1.00 91.56 1056 LYS A CA 1
ATOM 8342 C C . LYS A 1 1056 ? 28.287 -9.958 1.222 1.00 91.56 1056 LYS A C 1
ATOM 8344 O O . LYS A 1 1056 ? 29.034 -10.245 2.151 1.00 91.56 1056 LYS A O 1
ATOM 8349 N N . LEU A 1 1057 ? 28.289 -8.750 0.649 1.00 93.31 1057 LEU A N 1
ATOM 8350 C CA . LEU A 1 1057 ? 29.290 -7.719 0.969 1.00 93.31 1057 LEU A CA 1
ATOM 8351 C C . LEU A 1 1057 ? 28.798 -6.594 1.888 1.00 93.31 1057 LEU A C 1
ATOM 8353 O O . LEU A 1 1057 ? 29.625 -5.938 2.516 1.00 93.31 1057 LEU A O 1
ATOM 8357 N N . ILE A 1 1058 ? 27.491 -6.331 1.968 1.00 92.81 1058 ILE A N 1
ATOM 8358 C CA . ILE A 1 1058 ? 26.963 -5.281 2.850 1.00 92.81 1058 ILE A CA 1
ATOM 8359 C C . ILE A 1 1058 ? 26.927 -5.815 4.290 1.00 92.81 1058 ILE A C 1
ATOM 8361 O O . ILE A 1 1058 ? 26.310 -6.842 4.559 1.00 92.81 1058 ILE A O 1
ATOM 8365 N N . GLN A 1 1059 ? 27.563 -5.091 5.213 1.00 91.19 1059 GLN A N 1
ATOM 8366 C CA . GLN A 1 1059 ? 27.641 -5.412 6.646 1.00 91.19 1059 GLN A CA 1
ATOM 8367 C C . GLN A 1 1059 ? 27.231 -4.192 7.501 1.00 91.19 1059 GLN A C 1
ATOM 8369 O O . GLN A 1 1059 ? 27.321 -3.069 6.997 1.00 91.19 1059 GLN A O 1
ATOM 8374 N N . PRO A 1 1060 ? 26.830 -4.361 8.781 1.00 87.75 1060 PRO A N 1
ATOM 8375 C CA . PRO A 1 1060 ? 26.348 -3.256 9.625 1.00 87.75 1060 PRO A CA 1
ATOM 8376 C C . PRO A 1 1060 ? 27.379 -2.138 9.846 1.00 87.75 1060 PRO A C 1
ATOM 8378 O O . PRO A 1 1060 ? 27.037 -0.960 9.865 1.00 87.75 1060 PRO A O 1
ATOM 8381 N N . SER A 1 1061 ? 28.659 -2.499 9.971 1.00 87.62 1061 SER A N 1
ATOM 8382 C CA . SER A 1 1061 ? 29.771 -1.585 10.269 1.00 87.62 1061 SER A CA 1
ATOM 8383 C C . SER A 1 1061 ? 30.400 -0.924 9.030 1.00 87.62 1061 SER A C 1
ATOM 8385 O O . SER A 1 1061 ? 31.477 -0.329 9.120 1.00 87.62 1061 SER A O 1
ATOM 8387 N N . MET A 1 1062 ? 29.768 -1.047 7.859 1.00 90.31 1062 MET A N 1
ATOM 8388 C CA . MET A 1 1062 ? 30.357 -0.646 6.581 1.00 90.31 1062 MET A CA 1
ATOM 8389 C C . MET A 1 1062 ? 30.386 0.880 6.391 1.00 90.31 1062 MET A C 1
ATOM 8391 O O . MET A 1 1062 ? 29.373 1.567 6.534 1.00 90.31 1062 MET A O 1
ATOM 8395 N N . ASN A 1 1063 ? 31.553 1.407 6.012 1.00 91.50 1063 ASN A N 1
ATOM 8396 C CA . ASN A 1 1063 ? 31.771 2.841 5.784 1.00 91.50 1063 ASN A CA 1
ATOM 8397 C C . ASN A 1 1063 ? 31.512 3.277 4.326 1.00 91.50 1063 ASN A C 1
ATOM 8399 O O . ASN A 1 1063 ? 31.138 2.483 3.463 1.00 91.50 1063 ASN A O 1
ATOM 8403 N N . ASP A 1 1064 ? 31.706 4.567 4.038 1.00 91.12 1064 ASP A N 1
ATOM 8404 C CA . ASP A 1 1064 ? 31.459 5.162 2.721 1.00 91.12 1064 ASP A CA 1
ATOM 8405 C C . ASP A 1 1064 ? 32.437 4.668 1.646 1.00 91.12 1064 ASP A C 1
ATOM 8407 O O . ASP A 1 1064 ? 32.009 4.371 0.531 1.00 91.12 1064 ASP A O 1
ATOM 8411 N N . VAL A 1 1065 ? 33.718 4.498 1.985 1.00 93.94 1065 VAL A N 1
ATOM 8412 C CA . VAL A 1 1065 ? 34.739 3.894 1.110 1.00 93.94 1065 VAL A CA 1
ATOM 8413 C C . VAL A 1 1065 ? 34.319 2.491 0.654 1.00 93.94 1065 VAL A C 1
ATOM 8415 O O . VAL A 1 1065 ? 34.393 2.176 -0.535 1.00 93.94 1065 VAL A O 1
ATOM 8418 N N . GLU A 1 1066 ? 33.851 1.647 1.575 1.00 93.06 1066 GLU A N 1
ATOM 8419 C CA . GLU A 1 1066 ? 33.368 0.299 1.252 1.00 93.06 1066 GLU A CA 1
ATOM 8420 C C . GLU A 1 1066 ? 32.021 0.303 0.523 1.00 93.06 1066 GLU A C 1
ATOM 8422 O O . GLU A 1 1066 ? 31.848 -0.448 -0.433 1.00 93.06 1066 GLU A O 1
ATOM 8427 N N . LEU A 1 1067 ? 31.091 1.186 0.877 1.00 93.31 1067 LEU A N 1
ATOM 8428 C CA . LEU A 1 1067 ? 29.801 1.282 0.194 1.00 93.31 1067 LEU A CA 1
ATOM 8429 C C . LEU A 1 1067 ? 29.956 1.757 -1.270 1.00 93.31 1067 LEU A C 1
ATOM 8431 O O . LEU A 1 1067 ? 29.277 1.246 -2.166 1.00 93.31 1067 LEU A O 1
ATOM 8435 N N . PHE A 1 1068 ? 30.919 2.644 -1.555 1.00 94.75 1068 PHE A N 1
ATOM 8436 C CA . PHE A 1 1068 ? 31.333 2.981 -2.926 1.00 94.75 1068 PHE A CA 1
ATOM 8437 C C . PHE A 1 1068 ? 32.001 1.804 -3.666 1.00 94.75 1068 PHE A C 1
ATOM 8439 O O . PHE A 1 1068 ? 31.830 1.678 -4.882 1.00 94.75 1068 PHE A O 1
ATOM 8446 N N . ARG A 1 1069 ? 32.733 0.926 -2.963 1.00 94.19 1069 ARG A N 1
ATOM 8447 C CA . ARG A 1 1069 ? 33.298 -0.314 -3.527 1.00 94.19 1069 ARG A CA 1
ATOM 8448 C C . ARG A 1 1069 ? 32.200 -1.319 -3.881 1.00 94.19 1069 ARG A C 1
ATOM 8450 O O . ARG A 1 1069 ? 32.198 -1.811 -5.005 1.00 94.19 1069 ARG A O 1
ATOM 8457 N N . VAL A 1 1070 ? 31.249 -1.583 -2.981 1.00 94.06 1070 VAL A N 1
ATOM 8458 C CA . VAL A 1 1070 ? 30.120 -2.501 -3.233 1.00 94.06 1070 VAL A CA 1
ATOM 8459 C C . VAL A 1 1070 ? 29.285 -2.016 -4.420 1.00 94.06 1070 VAL A C 1
ATOM 8461 O O . VAL A 1 1070 ? 28.969 -2.804 -5.311 1.00 94.06 1070 VAL A O 1
ATOM 8464 N N . PHE A 1 1071 ? 29.023 -0.706 -4.512 1.00 95.25 1071 PHE A N 1
ATOM 8465 C CA . PHE A 1 1071 ? 28.436 -0.099 -5.710 1.00 95.25 1071 PHE A CA 1
ATOM 8466 C C . PHE A 1 1071 ? 29.243 -0.420 -6.984 1.00 95.25 1071 PHE A C 1
ATOM 8468 O O . PHE A 1 1071 ? 28.678 -0.843 -7.996 1.00 95.25 1071 PHE A O 1
ATOM 8475 N N . ALA A 1 1072 ? 30.566 -0.251 -6.940 1.00 94.50 1072 ALA A N 1
ATOM 8476 C CA . ALA A 1 1072 ? 31.450 -0.460 -8.082 1.00 94.50 1072 ALA A CA 1
ATOM 8477 C C . ALA A 1 1072 ? 31.628 -1.935 -8.501 1.00 94.50 1072 ALA A C 1
ATOM 8479 O O . ALA A 1 1072 ? 32.096 -2.185 -9.610 1.00 94.50 1072 ALA A O 1
ATOM 8480 N N . GLN A 1 1073 ? 31.235 -2.898 -7.661 1.00 94.06 1073 GLN A N 1
ATOM 8481 C CA . GLN A 1 1073 ? 31.265 -4.339 -7.957 1.00 94.06 1073 GLN A CA 1
ATOM 8482 C C . GLN A 1 1073 ? 29.941 -4.879 -8.546 1.00 94.06 1073 GLN A C 1
ATOM 8484 O O . GLN A 1 1073 ? 29.797 -6.085 -8.735 1.00 94.06 1073 GLN A O 1
ATOM 8489 N N . SER A 1 1074 ? 28.981 -4.006 -8.876 1.00 94.44 1074 SER A N 1
ATOM 8490 C CA . SER A 1 1074 ? 27.705 -4.390 -9.506 1.00 94.44 1074 SER A CA 1
ATOM 8491 C C . SER A 1 1074 ? 27.903 -5.035 -10.889 1.00 94.44 1074 SER A C 1
ATOM 8493 O O . SER A 1 1074 ? 28.626 -4.507 -11.737 1.00 94.44 1074 SER A O 1
ATOM 8495 N N . ALA A 1 1075 ? 27.194 -6.133 -11.164 1.00 92.44 1075 ALA A N 1
ATOM 8496 C CA . ALA A 1 1075 ? 27.229 -6.870 -12.429 1.00 92.44 1075 ALA A CA 1
ATOM 8497 C C . ALA A 1 1075 ? 26.753 -6.039 -13.639 1.00 92.44 1075 ALA A C 1
ATOM 8499 O O . ALA A 1 1075 ? 27.216 -6.269 -14.754 1.00 92.44 1075 ALA A O 1
ATOM 8500 N N . GLU A 1 1076 ? 25.931 -5.005 -13.424 1.00 90.50 1076 GLU A N 1
ATOM 8501 C CA . GLU A 1 1076 ? 25.616 -3.949 -14.402 1.00 90.50 1076 GLU A CA 1
ATOM 8502 C C . GLU A 1 1076 ? 26.861 -3.290 -15.028 1.00 90.50 1076 GLU A C 1
ATOM 8504 O O . GLU A 1 1076 ? 26.771 -2.698 -16.106 1.00 90.50 1076 GLU A O 1
ATOM 8509 N N . PHE A 1 1077 ? 28.013 -3.368 -14.357 1.00 93.25 1077 PHE A N 1
ATOM 8510 C CA . PHE A 1 1077 ? 29.284 -2.787 -14.783 1.00 93.25 1077 PHE A CA 1
ATOM 8511 C C . PHE A 1 1077 ? 30.345 -3.838 -15.160 1.00 93.25 1077 PHE A C 1
ATOM 8513 O O . PHE A 1 1077 ? 31.472 -3.456 -15.480 1.00 93.25 1077 PHE A O 1
ATOM 8520 N N . LYS A 1 1078 ? 29.994 -5.139 -15.178 1.00 88.12 1078 LYS A N 1
ATOM 8521 C CA . LYS A 1 1078 ? 30.890 -6.293 -15.439 1.00 88.12 1078 LYS A CA 1
ATOM 8522 C C . LYS A 1 1078 ? 31.795 -6.111 -16.664 1.00 88.12 1078 LYS A C 1
ATOM 8524 O O . LYS A 1 1078 ? 32.923 -6.594 -16.661 1.00 88.12 1078 LYS A O 1
ATOM 8529 N N . TYR A 1 1079 ? 31.307 -5.425 -17.697 1.00 87.12 1079 TYR A N 1
ATOM 8530 C CA . TYR A 1 1079 ? 32.011 -5.252 -18.968 1.00 87.12 1079 TYR A CA 1
ATOM 8531 C C . TYR A 1 1079 ? 32.822 -3.951 -19.093 1.00 87.12 1079 TYR A C 1
ATOM 8533 O O . TYR A 1 1079 ? 33.527 -3.808 -20.084 1.00 87.12 1079 TYR A O 1
ATOM 8541 N N . ILE A 1 1080 ? 32.768 -3.005 -18.142 1.00 88.81 1080 ILE A N 1
ATOM 8542 C CA . ILE A 1 1080 ? 33.464 -1.706 -18.267 1.00 88.81 1080 ILE A CA 1
ATOM 8543 C C . ILE A 1 1080 ? 34.983 -1.886 -18.052 1.00 88.81 1080 ILE A C 1
ATOM 8545 O O . ILE A 1 1080 ? 35.404 -2.149 -16.925 1.00 88.81 1080 ILE A O 1
ATOM 8549 N N . PRO A 1 1081 ? 35.850 -1.681 -19.066 1.00 87.50 1081 PRO A N 1
ATOM 8550 C CA . PRO A 1 1081 ? 37.286 -1.899 -18.922 1.00 87.50 1081 PRO A CA 1
ATOM 8551 C C . PRO A 1 1081 ? 38.018 -0.615 -18.502 1.00 87.50 1081 PRO A C 1
ATOM 8553 O O . PRO A 1 1081 ? 37.562 0.500 -18.774 1.00 87.50 1081 PRO A O 1
ATOM 8556 N N . VAL A 1 1082 ? 39.214 -0.752 -17.923 1.00 84.50 1082 VAL A N 1
ATOM 8557 C CA . VAL A 1 1082 ? 40.158 0.369 -17.761 1.00 84.50 1082 VAL A CA 1
ATOM 8558 C C . VAL A 1 1082 ? 41.054 0.464 -18.994 1.00 84.50 1082 VAL A C 1
ATOM 8560 O O . VAL A 1 1082 ? 41.890 -0.411 -19.224 1.00 84.50 1082 VAL A O 1
ATOM 8563 N N . ARG A 1 1083 ? 40.933 1.541 -19.780 1.00 80.75 1083 ARG A N 1
ATOM 8564 C CA . ARG A 1 1083 ? 41.756 1.723 -20.989 1.00 80.75 1083 ARG A CA 1
ATOM 8565 C C . ARG A 1 1083 ? 43.063 2.459 -20.691 1.00 80.75 1083 ARG A C 1
ATOM 8567 O O . ARG A 1 1083 ? 43.148 3.250 -19.753 1.00 80.75 1083 ARG A O 1
ATOM 8574 N N . GLN A 1 1084 ? 44.114 2.186 -21.464 1.00 74.81 1084 GLN A N 1
ATOM 8575 C CA . GLN A 1 1084 ? 45.472 2.664 -21.148 1.00 74.81 1084 GLN A CA 1
ATOM 8576 C C . GLN A 1 1084 ? 45.603 4.184 -21.358 1.00 74.81 1084 GLN A C 1
ATOM 8578 O O . GLN A 1 1084 ? 46.277 4.863 -20.588 1.00 74.81 1084 GLN A O 1
ATOM 8583 N N . GLU A 1 1085 ? 44.900 4.715 -22.355 1.00 74.44 1085 GLU A N 1
ATOM 8584 C CA . GLU A 1 1085 ? 44.735 6.137 -22.654 1.00 74.44 1085 GLU A CA 1
ATOM 8585 C C . GLU A 1 1085 ? 43.937 6.883 -21.567 1.00 74.44 1085 GLU A C 1
ATOM 8587 O O . GLU A 1 1085 ? 44.235 8.037 -21.262 1.00 74.44 1085 GLU A O 1
ATOM 8592 N N . GLU A 1 1086 ? 42.990 6.211 -20.903 1.00 80.81 1086 GLU A N 1
ATOM 8593 C CA . GLU A 1 1086 ? 42.188 6.785 -19.813 1.00 80.81 1086 GLU A CA 1
ATOM 8594 C C . GLU A 1 1086 ? 42.962 6.845 -18.485 1.00 80.81 1086 GLU A C 1
ATOM 8596 O O . GLU A 1 1086 ? 42.702 7.731 -17.670 1.00 80.81 1086 GLU A O 1
ATOM 8601 N N . LYS A 1 1087 ? 43.945 5.957 -18.249 1.00 81.75 1087 LYS A N 1
ATOM 8602 C CA . LYS A 1 1087 ? 44.703 5.886 -16.977 1.00 81.75 1087 LYS A CA 1
ATOM 8603 C C . LYS A 1 1087 ? 45.360 7.214 -16.580 1.00 81.75 1087 LYS A C 1
ATOM 8605 O O . LYS A 1 1087 ? 45.392 7.545 -15.396 1.00 81.75 1087 LYS A O 1
ATOM 8610 N N . LEU A 1 1088 ? 45.849 8.004 -17.542 1.00 81.12 1088 LEU A N 1
ATOM 8611 C CA . LEU A 1 1088 ? 46.441 9.326 -17.277 1.00 81.12 1088 LEU A CA 1
ATOM 8612 C C . LEU A 1 1088 ? 45.404 10.408 -16.935 1.00 81.12 1088 LEU A C 1
ATOM 8614 O O . LEU A 1 1088 ? 45.769 11.429 -16.349 1.00 81.12 1088 LEU A O 1
ATOM 8618 N N . GLU A 1 1089 ? 44.138 10.230 -17.308 1.00 83.06 1089 GLU A N 1
ATOM 8619 C CA . GLU A 1 1089 ? 43.031 11.094 -16.886 1.00 83.06 1089 GLU A CA 1
ATOM 8620 C C . GLU A 1 1089 ? 42.519 10.638 -15.513 1.00 83.06 1089 GLU A C 1
ATOM 8622 O O . GLU A 1 1089 ? 42.543 11.418 -14.559 1.00 83.06 1089 GLU A O 1
ATOM 8627 N N . LEU A 1 1090 ? 42.211 9.344 -15.372 1.00 86.50 1090 LEU A N 1
ATOM 8628 C CA . LEU A 1 1090 ? 41.800 8.698 -14.123 1.00 86.50 1090 LEU A CA 1
ATOM 8629 C C . LEU A 1 1090 ? 42.767 8.979 -12.964 1.00 86.50 1090 LEU A C 1
ATOM 8631 O O . LEU A 1 1090 ? 42.309 9.321 -11.880 1.00 86.50 1090 LEU A O 1
ATOM 8635 N N . ALA A 1 1091 ? 44.088 8.951 -13.177 1.00 86.12 1091 ALA A N 1
ATOM 8636 C CA . ALA A 1 1091 ? 45.065 9.237 -12.120 1.00 86.12 1091 ALA A CA 1
ATOM 8637 C C . ALA A 1 1091 ? 44.975 10.683 -11.593 1.00 86.12 1091 ALA A C 1
ATOM 8639 O O . ALA A 1 1091 ? 45.165 10.932 -10.402 1.00 86.12 1091 ALA A O 1
ATOM 8640 N N . LYS A 1 1092 ? 44.643 11.648 -12.463 1.00 86.56 1092 LYS A N 1
ATOM 8641 C CA . LYS A 1 1092 ? 44.437 13.058 -12.083 1.00 86.56 1092 LYS A CA 1
ATOM 8642 C C . LYS A 1 1092 ? 43.113 13.263 -11.343 1.00 86.56 1092 LYS A C 1
ATOM 8644 O O . LYS A 1 1092 ? 42.988 14.246 -10.613 1.00 86.56 1092 LYS A O 1
ATOM 8649 N N . ILE A 1 1093 ? 42.133 12.385 -11.563 1.00 86.00 1093 ILE A N 1
ATOM 8650 C CA . ILE A 1 1093 ? 40.807 12.428 -10.934 1.00 86.00 1093 ILE A CA 1
ATOM 8651 C C . ILE A 1 1093 ? 40.837 11.700 -9.585 1.00 86.00 1093 ILE A C 1
ATOM 8653 O O . ILE A 1 1093 ? 40.379 12.263 -8.598 1.00 86.00 1093 ILE A O 1
ATOM 8657 N N . LEU A 1 1094 ? 41.445 10.512 -9.505 1.00 87.56 1094 LEU A N 1
ATOM 8658 C CA . LEU A 1 1094 ? 41.616 9.732 -8.272 1.00 87.56 1094 LEU A CA 1
ATOM 8659 C C . LEU A 1 1094 ? 42.387 10.527 -7.202 1.00 87.56 1094 LEU A C 1
ATOM 8661 O O . LEU A 1 1094 ? 42.034 10.489 -6.031 1.00 87.56 1094 LEU A O 1
ATOM 8665 N N . ALA A 1 1095 ? 43.348 11.365 -7.601 1.00 84.62 1095 ALA A N 1
ATOM 8666 C CA . ALA A 1 1095 ? 44.024 12.318 -6.711 1.00 84.62 1095 ALA A CA 1
ATOM 8667 C C . ALA A 1 1095 ? 43.173 13.553 -6.299 1.00 84.62 1095 ALA A C 1
ATOM 8669 O O . ALA A 1 1095 ? 43.718 14.526 -5.772 1.00 84.62 1095 ALA A O 1
ATOM 8670 N N . ARG A 1 1096 ? 41.867 13.572 -6.604 1.00 87.56 1096 ARG A N 1
ATOM 8671 C CA . ARG A 1 1096 ? 40.927 14.690 -6.368 1.00 87.56 1096 ARG A CA 1
ATOM 8672 C C . ARG A 1 1096 ? 39.528 14.270 -5.902 1.00 87.56 1096 ARG A C 1
ATOM 8674 O O . ARG A 1 1096 ? 38.735 15.157 -5.587 1.00 87.56 1096 ARG A O 1
ATOM 8681 N N . VAL A 1 1097 ? 39.192 12.980 -5.906 1.00 89.00 1097 VAL A N 1
ATOM 8682 C CA . VAL A 1 1097 ? 37.914 12.504 -5.353 1.00 89.00 1097 VAL A CA 1
ATOM 8683 C C . VAL A 1 1097 ? 37.948 12.599 -3.819 1.00 89.00 1097 VAL A C 1
ATOM 8685 O O . VAL A 1 1097 ? 39.016 12.406 -3.237 1.00 89.00 1097 VAL A O 1
ATOM 8688 N N . PRO A 1 1098 ? 36.838 12.963 -3.149 1.00 91.06 1098 PRO A N 1
ATOM 8689 C CA . PRO A 1 1098 ? 36.855 13.214 -1.708 1.00 91.06 1098 PRO A CA 1
ATOM 8690 C C . PRO A 1 1098 ? 36.884 11.941 -0.855 1.00 91.06 1098 PRO A C 1
ATOM 8692 O O . PRO A 1 1098 ? 37.448 11.979 0.235 1.00 91.06 1098 PRO A O 1
ATOM 8695 N N . ILE A 1 1099 ? 36.301 10.835 -1.329 1.00 93.12 1099 ILE A N 1
ATOM 8696 C CA . ILE A 1 1099 ? 36.268 9.559 -0.604 1.00 93.12 1099 ILE A CA 1
ATOM 8697 C C . ILE A 1 1099 ? 37.378 8.657 -1.165 1.00 93.12 1099 ILE A C 1
ATOM 8699 O O . ILE A 1 1099 ? 37.443 8.471 -2.387 1.00 93.12 1099 ILE A O 1
ATOM 8703 N N . PRO A 1 1100 ? 38.274 8.111 -0.319 1.00 92.56 1100 PRO A N 1
ATOM 8704 C CA . PRO A 1 1100 ? 39.340 7.218 -0.759 1.00 92.56 1100 PRO A CA 1
ATOM 8705 C C . PRO A 1 1100 ? 38.845 6.017 -1.574 1.00 92.56 1100 PRO A C 1
ATOM 8707 O O . PRO A 1 1100 ? 37.753 5.501 -1.361 1.00 92.56 1100 PRO A O 1
ATOM 8710 N N . VAL A 1 1101 ? 39.697 5.539 -2.477 1.00 91.38 1101 VAL A N 1
ATOM 8711 C CA . VAL A 1 1101 ? 39.499 4.305 -3.251 1.00 91.38 1101 VAL A CA 1
ATOM 8712 C C . VAL A 1 1101 ? 40.615 3.346 -2.839 1.00 91.38 1101 VAL A C 1
ATOM 8714 O O . VAL A 1 1101 ? 41.777 3.757 -2.811 1.00 91.38 1101 VAL A O 1
ATOM 8717 N N . LYS A 1 1102 ? 40.274 2.110 -2.451 1.00 87.44 1102 LYS A N 1
ATOM 8718 C CA . LYS A 1 1102 ? 41.249 1.111 -1.962 1.00 87.44 1102 LYS A CA 1
ATOM 8719 C C . LYS A 1 1102 ? 41.872 0.313 -3.115 1.00 87.44 1102 LYS A C 1
ATOM 8721 O O . LYS A 1 1102 ? 42.981 -0.196 -2.990 1.00 87.44 1102 LYS A O 1
ATOM 8726 N N . GLU A 1 1103 ? 41.140 0.220 -4.217 1.00 87.62 1103 GLU A N 1
ATOM 8727 C CA . GLU A 1 1103 ? 41.410 -0.575 -5.412 1.00 87.62 1103 GLU A CA 1
ATOM 8728 C C . GLU A 1 1103 ? 42.495 0.067 -6.294 1.00 87.62 1103 GLU A C 1
ATOM 8730 O O . GLU A 1 1103 ? 42.650 1.292 -6.348 1.00 87.62 1103 GLU A O 1
ATOM 8735 N N . SER A 1 1104 ? 43.238 -0.754 -7.037 1.00 85.00 1104 SER A N 1
ATOM 8736 C CA . SER A 1 1104 ? 44.223 -0.277 -8.006 1.00 85.00 1104 SER A CA 1
ATOM 8737 C C . SER A 1 1104 ? 43.548 0.451 -9.167 1.00 85.00 1104 SER A C 1
ATOM 8739 O O . SER A 1 1104 ? 42.530 0.012 -9.693 1.00 85.00 1104 SER A O 1
ATOM 8741 N N . ILE A 1 1105 ? 44.185 1.506 -9.682 1.00 84.25 1105 ILE A N 1
ATOM 8742 C CA . ILE A 1 1105 ? 43.739 2.203 -10.902 1.00 84.25 1105 ILE A CA 1
ATOM 8743 C C . ILE A 1 1105 ? 43.716 1.304 -12.155 1.00 84.25 1105 ILE A C 1
ATOM 8745 O O . ILE A 1 1105 ? 43.191 1.708 -13.187 1.00 84.25 1105 ILE A O 1
ATOM 8749 N N . GLU A 1 1106 ? 44.303 0.105 -12.100 1.00 81.69 1106 GLU A N 1
ATOM 8750 C CA . GLU A 1 1106 ? 44.219 -0.879 -13.187 1.00 81.69 1106 GLU A CA 1
ATOM 8751 C C . GLU A 1 1106 ? 42.930 -1.736 -13.117 1.00 81.69 1106 GLU A C 1
ATOM 8753 O O . GLU A 1 1106 ? 42.619 -2.418 -14.089 1.00 81.69 1106 GLU A O 1
ATOM 8758 N N . GLU A 1 1107 ? 42.148 -1.658 -12.030 1.00 87.38 1107 GLU A N 1
ATOM 8759 C CA . GLU A 1 1107 ? 40.899 -2.409 -11.818 1.00 87.38 1107 GLU A CA 1
ATOM 8760 C C . GLU A 1 1107 ? 39.639 -1.635 -12.273 1.00 87.38 1107 GLU A C 1
ATOM 8762 O O . GLU A 1 1107 ? 39.505 -0.439 -11.980 1.00 87.38 1107 GLU A O 1
ATOM 8767 N N . PRO A 1 1108 ? 38.645 -2.302 -12.902 1.00 90.62 1108 PRO A N 1
ATOM 8768 C CA . PRO A 1 1108 ? 37.351 -1.701 -13.244 1.00 90.62 1108 PRO A CA 1
ATOM 8769 C C . PRO A 1 1108 ? 36.638 -1.011 -12.075 1.00 90.62 1108 PRO A C 1
ATOM 8771 O O . PRO A 1 1108 ? 36.117 0.093 -12.241 1.00 90.62 1108 PRO A O 1
ATOM 8774 N N . ALA A 1 1109 ? 36.662 -1.617 -10.882 1.00 91.69 1109 ALA A N 1
ATOM 8775 C CA . ALA A 1 1109 ? 36.000 -1.082 -9.694 1.00 91.69 1109 ALA A CA 1
ATOM 8776 C C . ALA A 1 1109 ? 36.526 0.316 -9.314 1.00 91.69 1109 ALA A C 1
ATOM 8778 O O . ALA A 1 1109 ? 35.736 1.219 -9.030 1.00 91.69 1109 ALA A O 1
ATOM 8779 N N . ALA A 1 1110 ? 37.843 0.544 -9.411 1.00 92.69 1110 ALA A N 1
ATOM 8780 C CA . ALA A 1 1110 ? 38.433 1.860 -9.178 1.00 92.69 1110 ALA A CA 1
ATOM 8781 C C . ALA A 1 1110 ? 37.922 2.898 -10.190 1.00 92.69 1110 ALA A C 1
ATOM 8783 O O . ALA A 1 1110 ? 37.545 4.004 -9.800 1.00 92.69 1110 ALA A O 1
ATOM 8784 N N . LYS A 1 1111 ? 37.842 2.542 -11.482 1.00 93.75 1111 LYS A N 1
ATOM 8785 C CA . LYS A 1 1111 ? 37.280 3.416 -12.528 1.00 93.75 1111 LYS A CA 1
ATOM 8786 C C . LYS A 1 1111 ? 35.818 3.768 -12.233 1.00 93.75 1111 LYS A C 1
ATOM 8788 O O . LYS A 1 1111 ? 35.474 4.947 -12.261 1.00 93.75 1111 LYS A O 1
ATOM 8793 N N . ILE A 1 1112 ? 34.971 2.790 -11.916 1.00 94.38 1112 ILE A N 1
ATOM 8794 C CA . ILE A 1 1112 ? 33.533 2.997 -11.660 1.00 94.38 1112 ILE A CA 1
ATOM 8795 C C . ILE A 1 1112 ? 33.307 3.892 -10.428 1.00 94.38 1112 ILE A C 1
ATOM 8797 O O . ILE A 1 1112 ? 32.544 4.860 -10.501 1.00 94.38 1112 ILE A O 1
ATOM 8801 N N . ASN A 1 1113 ? 34.020 3.623 -9.329 1.00 94.75 1113 ASN A N 1
ATOM 8802 C CA . ASN A 1 1113 ? 33.995 4.422 -8.101 1.00 94.75 1113 ASN A CA 1
ATOM 8803 C C . ASN A 1 1113 ? 34.405 5.885 -8.386 1.00 94.75 1113 ASN A C 1
ATOM 8805 O O . ASN A 1 1113 ? 33.632 6.819 -8.148 1.00 94.75 1113 ASN A O 1
ATOM 8809 N N . VAL A 1 1114 ? 35.572 6.085 -9.015 1.00 94.00 1114 VAL A N 1
ATOM 8810 C CA . VAL A 1 1114 ? 36.085 7.413 -9.392 1.00 94.00 1114 VAL A CA 1
ATOM 8811 C C . VAL A 1 1114 ? 35.123 8.163 -10.320 1.00 94.00 1114 VAL A C 1
ATOM 8813 O O . VAL A 1 1114 ? 34.954 9.372 -10.161 1.00 94.00 1114 VAL A O 1
ATOM 8816 N N . LEU A 1 1115 ? 34.455 7.481 -11.257 1.00 93.94 1115 LEU A N 1
ATOM 8817 C CA . LEU A 1 1115 ? 33.482 8.095 -12.166 1.00 93.94 1115 LEU A CA 1
ATOM 8818 C C . LEU A 1 1115 ? 32.233 8.618 -11.441 1.00 93.94 1115 LEU A C 1
ATOM 8820 O O . LEU A 1 1115 ? 31.818 9.752 -11.701 1.00 93.94 1115 LEU A O 1
ATOM 8824 N N . LEU A 1 1116 ? 31.658 7.851 -10.506 1.00 94.44 1116 LEU A N 1
ATOM 8825 C CA . LEU A 1 1116 ? 30.520 8.321 -9.705 1.00 94.44 1116 LEU A CA 1
ATOM 8826 C C . LEU A 1 1116 ? 30.923 9.526 -8.836 1.00 94.44 1116 LEU A C 1
ATOM 8828 O O . LEU A 1 1116 ? 30.241 10.555 -8.845 1.00 94.44 1116 LEU A O 1
ATOM 8832 N N . GLN A 1 1117 ? 32.073 9.456 -8.161 1.00 94.56 1117 GLN A N 1
ATOM 8833 C CA . GLN A 1 1117 ? 32.583 10.571 -7.357 1.00 94.56 1117 GLN A CA 1
ATOM 8834 C C . GLN A 1 1117 ? 32.891 11.824 -8.197 1.00 94.56 1117 GLN A C 1
ATOM 8836 O O . GLN A 1 1117 ? 32.594 12.947 -7.773 1.00 94.56 1117 GLN A O 1
ATOM 8841 N N . ALA A 1 1118 ? 33.439 11.663 -9.405 1.00 92.69 1118 ALA A N 1
ATOM 8842 C CA . ALA A 1 1118 ? 33.707 12.760 -10.336 1.00 92.69 1118 ALA A CA 1
ATOM 8843 C C . ALA A 1 1118 ? 32.416 13.431 -10.829 1.00 92.69 1118 ALA A C 1
ATOM 8845 O O . ALA A 1 1118 ? 32.354 14.664 -10.928 1.00 92.69 1118 ALA A O 1
ATOM 8846 N N . TYR A 1 1119 ? 31.367 12.640 -11.078 1.00 92.88 1119 TYR A N 1
ATOM 8847 C CA . TYR A 1 1119 ? 30.043 13.146 -11.418 1.00 92.88 1119 TYR A CA 1
ATOM 8848 C C . TYR A 1 1119 ? 29.453 13.994 -10.286 1.00 92.88 1119 TYR A C 1
ATOM 8850 O O . TYR A 1 1119 ? 29.104 15.151 -10.548 1.00 92.88 1119 TYR A O 1
ATOM 8858 N N . ILE A 1 1120 ? 29.394 13.475 -9.051 1.00 92.75 1120 ILE A N 1
ATOM 8859 C CA . ILE A 1 1120 ? 28.861 14.190 -7.871 1.00 92.75 1120 ILE A CA 1
ATOM 8860 C C . ILE A 1 1120 ? 29.649 15.492 -7.643 1.00 92.75 1120 ILE A C 1
ATOM 8862 O O . ILE A 1 1120 ? 29.060 16.565 -7.505 1.00 92.75 1120 ILE A O 1
ATOM 8866 N N . SER A 1 1121 ? 30.981 15.426 -7.744 1.00 90.69 1121 SER A N 1
ATOM 8867 C CA . SER A 1 1121 ? 31.906 16.570 -7.639 1.00 90.69 1121 SER A CA 1
ATOM 8868 C C . SER A 1 1121 ? 31.826 17.573 -8.801 1.00 90.69 1121 SER A C 1
ATOM 8870 O O . SER A 1 1121 ? 32.504 18.600 -8.782 1.00 90.69 1121 SER A O 1
ATOM 8872 N N . ARG A 1 1122 ? 31.010 17.295 -9.828 1.00 88.06 1122 ARG A N 1
ATOM 8873 C CA . ARG A 1 1122 ? 30.838 18.106 -11.048 1.00 88.06 1122 ARG A CA 1
ATOM 8874 C C . ARG A 1 1122 ? 32.146 18.388 -11.801 1.00 88.06 1122 ARG A C 1
ATOM 8876 O O . ARG A 1 1122 ? 32.285 19.438 -12.434 1.00 88.06 1122 ARG A O 1
ATOM 8883 N N . LEU A 1 1123 ? 33.083 17.438 -11.766 1.00 87.00 1123 LEU A N 1
ATOM 8884 C CA . LEU A 1 1123 ? 34.302 17.488 -12.571 1.00 87.00 1123 LEU A CA 1
ATOM 8885 C C . LEU A 1 1123 ? 33.969 17.405 -14.072 1.00 87.00 1123 LEU A C 1
ATOM 8887 O O . LEU A 1 1123 ? 32.877 16.994 -14.476 1.00 87.00 1123 LEU A O 1
ATOM 8891 N N . ARG A 1 1124 ? 34.920 17.843 -14.901 1.00 81.44 1124 ARG A N 1
ATOM 8892 C CA . ARG A 1 1124 ? 34.884 17.676 -16.359 1.00 81.44 1124 ARG A CA 1
ATOM 8893 C C . ARG A 1 1124 ? 35.814 16.532 -16.743 1.00 81.44 1124 ARG A C 1
ATOM 8895 O O . ARG A 1 1124 ? 36.869 16.396 -16.129 1.00 81.44 1124 ARG A O 1
ATOM 8902 N N . LEU A 1 1125 ? 35.391 15.770 -17.745 1.00 83.19 1125 LEU A N 1
ATOM 8903 C CA . LEU A 1 1125 ? 36.144 14.696 -18.382 1.00 83.19 1125 LEU A CA 1
ATOM 8904 C C . LEU A 1 1125 ? 36.312 15.060 -19.862 1.00 83.19 1125 LEU A C 1
ATOM 8906 O O . LEU A 1 1125 ? 35.387 15.642 -20.443 1.00 83.19 1125 LEU A O 1
ATOM 8910 N N . ASP A 1 1126 ? 37.454 14.734 -20.458 1.00 75.19 1126 ASP A N 1
ATOM 8911 C CA . ASP A 1 1126 ? 37.799 15.144 -21.825 1.00 75.19 1126 ASP A CA 1
ATOM 8912 C C . ASP A 1 1126 ? 37.603 14.006 -22.854 1.00 75.19 1126 ASP A C 1
ATOM 8914 O O . ASP A 1 1126 ? 37.201 14.263 -24.001 1.00 75.19 1126 ASP A O 1
ATOM 8918 N N . GLY A 1 1127 ? 37.812 12.743 -22.455 1.00 74.69 1127 GLY A N 1
ATOM 8919 C CA . GLY A 1 1127 ? 37.592 11.556 -23.295 1.00 74.69 1127 GLY A CA 1
ATOM 8920 C C . GLY A 1 1127 ? 36.113 11.176 -23.492 1.00 74.69 1127 GLY A C 1
ATOM 8921 O O . GLY A 1 1127 ? 35.337 11.154 -22.536 1.00 74.69 1127 GLY A O 1
ATOM 8922 N N . LEU A 1 1128 ? 35.708 10.823 -24.727 1.00 74.44 1128 LEU A N 1
ATOM 8923 C CA . LEU A 1 1128 ? 34.323 10.406 -25.033 1.00 74.44 1128 LEU A CA 1
ATOM 8924 C C . LEU A 1 1128 ? 33.907 9.164 -24.246 1.00 74.44 1128 LEU A C 1
ATOM 8926 O O . LEU A 1 1128 ? 32.842 9.160 -23.637 1.00 74.44 1128 LEU A O 1
ATOM 8930 N N . ALA A 1 1129 ? 34.734 8.121 -24.294 1.00 77.38 1129 ALA A N 1
ATOM 8931 C CA . ALA A 1 1129 ? 34.468 6.848 -23.644 1.00 77.38 1129 ALA A CA 1
ATOM 8932 C C . ALA A 1 1129 ? 34.253 7.026 -22.137 1.00 77.38 1129 ALA A C 1
ATOM 8934 O O . ALA A 1 1129 ? 33.177 6.727 -21.633 1.00 77.38 1129 ALA A O 1
ATOM 8935 N N . LEU A 1 1130 ? 35.225 7.632 -21.452 1.00 84.50 1130 LEU A N 1
ATOM 8936 C CA . LEU A 1 1130 ? 35.161 7.927 -20.023 1.00 84.50 1130 LEU A CA 1
ATOM 8937 C C . LEU A 1 1130 ? 33.936 8.790 -19.643 1.00 84.50 1130 LEU A C 1
ATOM 8939 O O . LEU A 1 1130 ? 33.315 8.562 -18.607 1.00 84.50 1130 LEU A O 1
ATOM 8943 N N . MET A 1 1131 ? 33.535 9.739 -20.499 1.00 83.94 1131 MET A N 1
ATOM 8944 C CA . MET A 1 1131 ? 32.303 10.525 -20.334 1.00 83.94 1131 MET A CA 1
ATOM 8945 C C . MET A 1 1131 ? 31.027 9.682 -20.520 1.00 83.94 1131 MET A C 1
ATOM 8947 O O . MET A 1 1131 ? 30.060 9.873 -19.784 1.00 83.94 1131 MET A O 1
ATOM 8951 N N . ALA A 1 1132 ? 30.997 8.770 -21.493 1.00 82.56 1132 ALA A N 1
ATOM 8952 C CA . ALA A 1 1132 ? 29.862 7.882 -21.744 1.00 82.56 1132 ALA A CA 1
ATOM 8953 C C . ALA A 1 1132 ? 29.717 6.821 -20.639 1.00 82.56 1132 ALA A C 1
ATOM 8955 O O . ALA A 1 1132 ? 28.608 6.594 -20.159 1.00 82.56 1132 ALA A O 1
ATOM 8956 N N . ASP A 1 1133 ? 30.835 6.271 -20.162 1.00 89.31 1133 ASP A N 1
ATOM 8957 C CA . ASP A 1 1133 ? 30.901 5.384 -18.999 1.00 89.31 1133 ASP A CA 1
ATOM 8958 C C . ASP A 1 1133 ? 30.396 6.108 -17.745 1.00 89.31 1133 ASP A C 1
ATOM 8960 O O . ASP A 1 1133 ? 29.547 5.577 -17.036 1.00 89.31 1133 ASP A O 1
ATOM 8964 N N . MET A 1 1134 ? 30.820 7.359 -17.505 1.00 90.38 1134 MET A N 1
ATOM 8965 C CA . MET A 1 1134 ? 30.295 8.173 -16.400 1.00 90.38 1134 MET A CA 1
ATOM 8966 C C . MET A 1 1134 ? 28.771 8.344 -16.491 1.00 90.38 1134 MET A C 1
ATOM 8968 O O . MET A 1 1134 ? 28.079 8.262 -15.477 1.00 90.38 1134 MET A O 1
ATOM 8972 N N . VAL A 1 1135 ? 28.229 8.587 -17.689 1.00 86.12 1135 VAL A N 1
ATOM 8973 C CA . VAL A 1 1135 ? 26.779 8.735 -17.902 1.00 86.12 1135 VAL A CA 1
ATOM 8974 C C . VAL A 1 1135 ? 26.041 7.417 -17.645 1.00 86.12 1135 VAL A C 1
ATOM 8976 O O . VAL A 1 1135 ? 25.034 7.433 -16.946 1.00 86.12 1135 VAL A O 1
ATOM 8979 N N . TYR A 1 1136 ? 26.549 6.281 -18.123 1.00 88.31 1136 TYR A N 1
ATOM 8980 C CA . TYR A 1 1136 ? 25.934 4.968 -17.890 1.00 88.31 1136 TYR A CA 1
ATOM 8981 C C . TYR A 1 1136 ? 25.994 4.540 -16.412 1.00 88.31 1136 TYR A C 1
ATOM 8983 O O . TYR A 1 1136 ? 24.977 4.139 -15.835 1.00 88.31 1136 TYR A O 1
ATOM 8991 N N . VAL A 1 1137 ? 27.152 4.719 -15.764 1.00 92.25 1137 VAL A N 1
ATOM 8992 C CA . VAL A 1 1137 ? 27.341 4.484 -14.323 1.00 92.25 1137 VAL A CA 1
ATOM 8993 C C . VAL A 1 1137 ? 26.370 5.334 -13.506 1.00 92.25 1137 VAL A C 1
ATOM 8995 O O . VAL A 1 1137 ? 25.736 4.820 -12.591 1.00 92.25 1137 VAL A O 1
ATOM 8998 N N . THR A 1 1138 ? 26.184 6.611 -13.851 1.00 87.94 1138 THR A N 1
ATOM 8999 C CA . THR A 1 1138 ? 25.318 7.524 -13.079 1.00 87.94 1138 THR A CA 1
ATOM 9000 C C . THR A 1 1138 ? 23.826 7.350 -13.365 1.00 87.94 1138 THR A C 1
ATOM 9002 O O . THR A 1 1138 ? 23.021 7.508 -12.450 1.00 87.94 1138 THR A O 1
ATOM 9005 N N . GLN A 1 1139 ? 23.445 6.935 -14.577 1.00 83.94 1139 GLN A N 1
ATOM 9006 C CA . GLN A 1 1139 ? 22.075 6.505 -14.889 1.00 83.94 1139 GLN A CA 1
ATOM 9007 C C . GLN A 1 1139 ? 21.692 5.219 -14.141 1.00 83.94 1139 GLN A C 1
ATOM 9009 O O . GLN A 1 1139 ? 20.569 5.109 -13.650 1.00 83.94 1139 GLN A O 1
ATOM 9014 N N . SER A 1 1140 ? 22.622 4.270 -13.988 1.00 89.25 1140 SER A N 1
ATOM 9015 C CA . SER A 1 1140 ? 22.394 3.057 -13.189 1.00 89.25 1140 SER A CA 1
ATOM 9016 C C . SER A 1 1140 ? 22.519 3.293 -11.677 1.00 89.25 1140 SER A C 1
ATOM 9018 O O . SER A 1 1140 ? 21.820 2.637 -10.906 1.00 89.25 1140 SER A O 1
ATOM 9020 N N . ALA A 1 1141 ? 23.329 4.261 -11.233 1.00 91.31 1141 ALA A N 1
ATOM 9021 C CA . ALA A 1 1141 ? 23.522 4.575 -9.815 1.00 91.31 1141 ALA A CA 1
ATOM 9022 C C . ALA A 1 1141 ? 22.216 4.905 -9.085 1.00 91.31 1141 ALA A C 1
ATOM 9024 O O . ALA A 1 1141 ? 22.022 4.437 -7.967 1.00 91.31 1141 ALA A O 1
ATOM 9025 N N . GLY A 1 1142 ? 21.291 5.630 -9.723 1.00 85.81 1142 GLY A N 1
ATOM 9026 C CA . GLY A 1 1142 ? 19.994 5.951 -9.120 1.00 85.81 1142 GLY A CA 1
ATOM 9027 C C . GLY A 1 1142 ? 19.184 4.712 -8.717 1.00 85.81 1142 GLY A C 1
ATOM 9028 O O . GLY A 1 1142 ? 18.622 4.688 -7.630 1.00 85.81 1142 GLY A O 1
ATOM 9029 N N . ARG A 1 1143 ? 19.158 3.652 -9.541 1.00 88.56 1143 ARG A N 1
ATOM 9030 C CA . ARG A 1 1143 ? 18.454 2.402 -9.189 1.00 88.56 1143 ARG A CA 1
ATOM 9031 C C . ARG A 1 1143 ? 19.259 1.514 -8.237 1.00 88.56 1143 ARG A C 1
ATOM 9033 O O . ARG A 1 1143 ? 18.686 0.969 -7.301 1.00 88.56 1143 ARG A O 1
ATOM 9040 N N . ILE A 1 1144 ? 20.575 1.411 -8.438 1.00 93.94 1144 ILE A N 1
ATOM 9041 C CA . ILE A 1 1144 ? 21.452 0.555 -7.626 1.00 93.94 1144 ILE A CA 1
ATOM 9042 C C . ILE A 1 1144 ? 21.526 1.054 -6.179 1.00 93.94 1144 ILE A C 1
ATOM 9044 O O . ILE A 1 1144 ? 21.308 0.281 -5.252 1.00 93.94 1144 ILE A O 1
ATOM 9048 N N . LEU A 1 1145 ? 21.793 2.345 -5.966 1.00 94.50 1145 LEU A N 1
ATOM 9049 C CA . LEU A 1 1145 ? 21.936 2.902 -4.618 1.00 94.50 1145 LEU A CA 1
ATOM 9050 C C . LEU A 1 1145 ? 20.610 2.832 -3.845 1.00 94.50 1145 LEU A C 1
ATOM 9052 O O . LEU A 1 1145 ? 20.618 2.561 -2.648 1.00 94.50 1145 LEU A O 1
ATOM 9056 N N . ARG A 1 1146 ? 19.471 2.983 -4.539 1.00 91.44 1146 ARG A N 1
ATOM 9057 C CA . ARG A 1 1146 ? 18.127 2.813 -3.963 1.00 91.44 1146 ARG A CA 1
ATOM 9058 C C . ARG A 1 1146 ? 17.830 1.360 -3.582 1.00 91.44 1146 ARG A C 1
ATOM 9060 O O . ARG A 1 1146 ? 17.259 1.135 -2.520 1.00 91.44 1146 ARG A O 1
ATOM 9067 N N . ALA A 1 1147 ? 18.268 0.387 -4.383 1.00 92.50 1147 ALA A N 1
ATOM 9068 C CA . ALA A 1 1147 ? 18.198 -1.027 -4.014 1.00 92.50 1147 ALA A CA 1
ATOM 9069 C C . ALA A 1 1147 ? 19.063 -1.333 -2.780 1.00 92.50 1147 ALA A C 1
ATOM 9071 O O . ALA A 1 1147 ? 18.583 -1.960 -1.842 1.00 92.50 1147 ALA A O 1
ATOM 9072 N N . ILE A 1 1148 ? 20.301 -0.830 -2.741 1.00 95.69 1148 ILE A N 1
ATOM 9073 C CA . ILE A 1 1148 ? 21.209 -0.985 -1.594 1.00 95.69 1148 ILE A CA 1
ATOM 9074 C C . ILE A 1 1148 ? 20.626 -0.341 -0.323 1.00 95.69 1148 ILE A C 1
ATOM 9076 O O . ILE A 1 1148 ? 20.687 -0.948 0.743 1.00 95.69 1148 ILE A O 1
ATOM 9080 N N . PHE A 1 1149 ? 20.005 0.839 -0.433 1.00 95.06 1149 PHE A N 1
ATOM 9081 C CA . PHE A 1 1149 ? 19.275 1.483 0.664 1.00 95.06 1149 PHE A CA 1
ATOM 9082 C C . PHE A 1 1149 ? 18.089 0.642 1.163 1.00 95.06 1149 PHE A C 1
ATOM 9084 O O . PHE A 1 1149 ? 17.927 0.479 2.369 1.00 95.06 1149 PHE A O 1
ATOM 9091 N N . GLU A 1 1150 ? 17.270 0.077 0.270 1.00 90.88 1150 GLU A N 1
ATOM 9092 C CA . GLU A 1 1150 ? 16.128 -0.743 0.699 1.00 90.88 1150 GLU A CA 1
ATOM 9093 C C . GLU A 1 1150 ? 16.591 -2.085 1.304 1.00 90.88 1150 GLU A C 1
ATOM 9095 O O . GLU A 1 1150 ? 15.951 -2.572 2.231 1.00 90.88 1150 GLU A O 1
ATOM 9100 N N . ILE A 1 1151 ? 17.745 -2.636 0.886 1.00 93.38 1151 ILE A N 1
ATOM 9101 C CA . ILE A 1 1151 ? 18.383 -3.792 1.549 1.00 93.38 1151 ILE A CA 1
ATOM 9102 C C . ILE A 1 1151 ? 18.810 -3.428 2.975 1.00 93.38 1151 ILE A C 1
ATOM 9104 O O . ILE A 1 1151 ? 18.438 -4.131 3.912 1.00 93.38 1151 ILE A O 1
ATOM 9108 N N . THR A 1 1152 ? 19.573 -2.345 3.168 1.00 94.50 1152 THR A N 1
ATOM 9109 C CA . THR A 1 1152 ? 20.082 -1.967 4.501 1.00 94.50 1152 THR A CA 1
ATOM 9110 C C . THR A 1 1152 ? 18.958 -1.563 5.449 1.00 94.50 1152 THR A C 1
ATOM 9112 O O . THR A 1 1152 ? 18.984 -1.950 6.615 1.00 94.50 1152 THR A O 1
ATOM 9115 N N . LEU A 1 1153 ? 17.922 -0.885 4.946 1.00 91.94 1153 LEU A N 1
ATOM 9116 C CA . LEU A 1 1153 ? 16.718 -0.559 5.710 1.00 91.94 1153 LEU A CA 1
ATOM 9117 C C . LEU A 1 1153 ? 15.917 -1.814 6.110 1.00 91.94 1153 LEU A C 1
ATOM 9119 O O . LEU A 1 1153 ? 15.415 -1.878 7.230 1.00 91.94 1153 LEU A O 1
ATOM 9123 N N . LYS A 1 1154 ? 15.820 -2.832 5.240 1.00 88.19 1154 LYS A N 1
ATOM 9124 C CA . LYS A 1 1154 ? 15.147 -4.109 5.561 1.00 88.19 1154 LYS A CA 1
ATOM 9125 C C . LYS A 1 1154 ? 15.978 -5.046 6.436 1.00 88.19 1154 LYS A C 1
ATOM 9127 O O . LYS A 1 1154 ? 15.395 -5.830 7.176 1.00 88.19 1154 LYS A O 1
ATOM 9132 N N . LYS A 1 1155 ? 17.309 -4.937 6.401 1.00 90.19 1155 LYS A N 1
ATOM 9133 C CA . LYS A 1 1155 ? 18.224 -5.583 7.357 1.00 90.19 1155 LYS A CA 1
ATOM 9134 C C . LYS A 1 1155 ? 18.298 -4.870 8.712 1.00 90.19 1155 LYS A C 1
ATOM 9136 O O . LYS A 1 1155 ? 18.816 -5.456 9.651 1.00 90.19 1155 LYS A O 1
ATOM 9141 N N . GLY A 1 1156 ? 17.771 -3.648 8.809 1.00 90.81 1156 GLY A N 1
ATOM 9142 C CA . GLY A 1 1156 ? 17.717 -2.874 10.047 1.00 90.81 1156 GLY A CA 1
ATOM 9143 C C . GLY A 1 1156 ? 18.972 -2.052 10.354 1.00 90.81 1156 GLY A C 1
ATOM 9144 O O . GLY A 1 1156 ? 19.086 -1.555 11.460 1.00 90.81 1156 GLY A O 1
ATOM 9145 N N . TRP A 1 1157 ? 19.905 -1.859 9.419 1.00 94.44 1157 TRP A N 1
ATOM 9146 C CA . TRP A 1 1157 ? 21.198 -1.217 9.712 1.00 94.44 1157 TRP A CA 1
ATOM 9147 C C . TRP A 1 1157 ? 21.128 0.305 9.542 1.00 94.44 1157 TRP A C 1
ATOM 9149 O O . TRP A 1 1157 ? 21.315 0.828 8.440 1.00 94.44 1157 TRP A O 1
ATOM 9159 N N . ALA A 1 1158 ? 20.859 1.029 10.628 1.00 92.75 1158 ALA A N 1
ATOM 9160 C CA . ALA A 1 1158 ? 20.563 2.461 10.645 1.00 92.75 1158 ALA A CA 1
ATOM 9161 C C . ALA A 1 1158 ? 21.706 3.309 10.071 1.00 92.75 1158 ALA A C 1
ATOM 9163 O O . ALA A 1 1158 ? 21.463 4.171 9.218 1.00 92.75 1158 ALA A O 1
ATOM 9164 N N . THR A 1 1159 ? 22.952 3.053 10.483 1.00 93.19 1159 THR A N 1
ATOM 9165 C CA . THR A 1 1159 ? 24.143 3.768 9.990 1.00 93.19 1159 THR A CA 1
ATOM 9166 C C . THR A 1 1159 ? 24.275 3.645 8.471 1.00 93.19 1159 THR A C 1
ATOM 9168 O O . THR A 1 1159 ? 24.366 4.653 7.765 1.00 93.19 1159 THR A O 1
ATOM 9171 N N . VAL A 1 1160 ? 24.213 2.416 7.947 1.00 94.81 1160 VAL A N 1
ATOM 9172 C CA . VAL A 1 1160 ? 24.407 2.129 6.515 1.00 94.81 1160 VAL A CA 1
ATOM 9173 C C . VAL A 1 1160 ? 23.190 2.542 5.684 1.00 94.81 1160 VAL A C 1
ATOM 9175 O O . VAL A 1 1160 ? 23.352 2.992 4.553 1.00 94.81 1160 VAL A O 1
ATOM 9178 N N . ALA A 1 1161 ? 21.973 2.465 6.231 1.00 95.12 1161 ALA A N 1
ATOM 9179 C CA . ALA A 1 1161 ? 20.758 2.956 5.581 1.00 95.12 1161 ALA A CA 1
ATOM 9180 C C . ALA A 1 1161 ? 20.789 4.481 5.401 1.00 95.12 1161 ALA A C 1
ATOM 9182 O O . ALA A 1 1161 ? 20.588 4.966 4.286 1.00 95.12 1161 ALA A O 1
ATOM 9183 N N . LYS A 1 1162 ? 21.148 5.247 6.441 1.00 94.81 1162 LYS A N 1
ATOM 9184 C CA . LYS A 1 1162 ? 21.348 6.706 6.333 1.00 94.81 1162 LYS A CA 1
ATOM 9185 C C . LYS A 1 1162 ? 22.450 7.057 5.327 1.00 94.81 1162 LYS A C 1
ATOM 9187 O O . LYS A 1 1162 ? 22.303 7.998 4.542 1.00 94.81 1162 LYS A O 1
ATOM 9192 N N . LEU A 1 1163 ? 23.532 6.277 5.295 1.00 94.50 1163 LEU A N 1
ATOM 9193 C CA . LEU A 1 1163 ? 24.638 6.454 4.352 1.00 94.50 1163 LEU A CA 1
ATOM 9194 C C . LEU A 1 1163 ? 24.221 6.171 2.895 1.00 94.50 1163 LEU A C 1
ATOM 9196 O O . LEU A 1 1163 ? 24.493 6.978 2.003 1.00 94.50 1163 LEU A O 1
ATOM 9200 N N . ALA A 1 1164 ? 23.495 5.076 2.658 1.00 95.25 1164 ALA A N 1
ATOM 9201 C CA . ALA A 1 1164 ? 22.966 4.689 1.352 1.00 95.25 1164 ALA A CA 1
ATOM 9202 C C . ALA A 1 1164 ? 21.889 5.666 0.843 1.00 95.25 1164 ALA A C 1
ATOM 9204 O O . ALA A 1 1164 ? 21.909 6.047 -0.329 1.00 95.25 1164 ALA A O 1
ATOM 9205 N N . LEU A 1 1165 ? 21.001 6.153 1.716 1.00 94.50 1165 LEU A N 1
ATOM 9206 C CA . LEU A 1 1165 ? 20.015 7.184 1.379 1.00 94.50 1165 LEU A CA 1
ATOM 9207 C C . LEU A 1 1165 ? 20.697 8.500 0.979 1.00 94.50 1165 LEU A C 1
ATOM 9209 O O . LEU A 1 1165 ? 20.342 9.111 -0.032 1.00 94.50 1165 LEU A O 1
ATOM 9213 N N . ASN A 1 1166 ? 21.733 8.912 1.714 1.00 94.75 1166 ASN A N 1
ATOM 9214 C CA . ASN A 1 1166 ? 22.539 10.068 1.331 1.00 94.75 1166 ASN A CA 1
ATOM 9215 C C . ASN A 1 1166 ? 23.280 9.842 0.004 1.00 94.75 1166 ASN A C 1
ATOM 9217 O O . ASN A 1 1166 ? 23.354 10.771 -0.796 1.00 94.75 1166 ASN A O 1
ATOM 9221 N N . LEU A 1 1167 ? 23.735 8.625 -0.312 1.00 93.69 1167 LEU A N 1
ATOM 9222 C CA . LEU A 1 1167 ? 24.286 8.294 -1.634 1.00 93.69 1167 LEU A CA 1
ATOM 9223 C C . LEU A 1 1167 ? 23.263 8.400 -2.770 1.00 93.69 1167 LEU A C 1
ATOM 9225 O O . LEU A 1 1167 ? 23.590 8.957 -3.821 1.00 93.69 1167 LEU A O 1
ATOM 9229 N N . CYS A 1 1168 ? 22.019 7.966 -2.552 1.00 92.31 1168 CYS A N 1
ATOM 9230 C CA . CYS A 1 1168 ? 20.927 8.183 -3.505 1.00 92.31 1168 CYS A CA 1
ATOM 9231 C C . CYS A 1 1168 ? 20.760 9.680 -3.799 1.00 92.31 1168 CYS A C 1
ATOM 9233 O O . CYS A 1 1168 ? 20.854 10.112 -4.949 1.00 92.31 1168 CYS A O 1
ATOM 9235 N N . LYS A 1 1169 ? 20.637 10.498 -2.745 1.00 92.12 1169 LYS A N 1
ATOM 9236 C CA . LYS A 1 1169 ? 20.530 11.962 -2.847 1.00 92.12 1169 LYS A CA 1
ATOM 9237 C C . LYS A 1 1169 ? 21.753 12.601 -3.512 1.00 92.12 1169 LYS A C 1
ATOM 9239 O O . LYS A 1 1169 ? 21.596 13.538 -4.294 1.00 92.12 1169 LYS A O 1
ATOM 9244 N N . MET A 1 1170 ? 22.965 12.109 -3.239 1.00 93.31 1170 MET A N 1
ATOM 9245 C CA . MET A 1 1170 ? 24.200 12.598 -3.864 1.00 93.31 1170 MET A CA 1
ATOM 9246 C C . MET A 1 1170 ? 24.193 12.374 -5.379 1.00 93.31 1170 MET A C 1
ATOM 9248 O O . MET A 1 1170 ? 24.561 13.284 -6.126 1.00 93.31 1170 MET A O 1
ATOM 9252 N N . ALA A 1 1171 ? 23.749 11.201 -5.839 1.00 90.06 1171 ALA A N 1
ATOM 9253 C CA . ALA A 1 1171 ? 23.611 10.889 -7.259 1.00 90.06 1171 ALA A CA 1
ATOM 9254 C C . ALA A 1 1171 ? 22.465 11.689 -7.916 1.00 90.06 1171 ALA A C 1
ATOM 9256 O O . ALA A 1 1171 ? 22.668 12.313 -8.960 1.00 90.06 1171 ALA A O 1
ATOM 9257 N N . GLU A 1 1172 ? 21.292 11.744 -7.281 1.00 86.62 1172 GLU A N 1
ATOM 9258 C CA . GLU A 1 1172 ? 20.095 12.428 -7.793 1.00 86.62 1172 GLU A CA 1
ATOM 9259 C C . GLU A 1 1172 ? 20.275 13.957 -7.875 1.00 86.62 1172 GLU A C 1
ATOM 9261 O O . GLU A 1 1172 ? 20.015 14.566 -8.914 1.00 86.62 1172 GLU A O 1
ATOM 9266 N N . LYS A 1 1173 ? 20.770 14.602 -6.809 1.00 88.50 1173 LYS A N 1
ATOM 9267 C CA . LYS A 1 1173 ? 20.982 16.065 -6.747 1.00 88.50 1173 LYS A CA 1
ATOM 9268 C C . LYS A 1 1173 ? 22.354 16.503 -7.279 1.00 88.50 1173 LYS A C 1
ATOM 9270 O O . LYS A 1 1173 ? 22.590 17.700 -7.487 1.00 88.50 1173 LYS A O 1
ATOM 9275 N N . ARG A 1 1174 ? 23.271 15.556 -7.516 1.00 91.31 1174 ARG A N 1
ATOM 9276 C CA . ARG A 1 1174 ? 24.649 15.785 -7.986 1.00 91.31 1174 ARG A CA 1
ATOM 9277 C C . ARG A 1 1174 ? 25.396 16.796 -7.101 1.00 91.31 1174 ARG A C 1
ATOM 9279 O O . ARG A 1 1174 ? 25.825 17.852 -7.575 1.00 91.31 1174 ARG A O 1
ATOM 9286 N N . MET A 1 1175 ? 25.465 16.529 -5.802 1.00 92.62 1175 MET A N 1
ATOM 9287 C CA . MET A 1 1175 ? 26.158 17.353 -4.800 1.00 92.62 1175 MET A CA 1
ATOM 9288 C C . MET A 1 1175 ? 26.546 16.503 -3.589 1.00 92.62 1175 MET A C 1
ATOM 9290 O O . MET A 1 1175 ? 25.888 15.505 -3.320 1.00 92.62 1175 MET A O 1
ATOM 9294 N N . TRP A 1 1176 ? 27.573 16.916 -2.850 1.00 94.00 1176 TRP A N 1
ATOM 9295 C CA . TRP A 1 1176 ? 27.984 16.269 -1.598 1.00 94.00 1176 TRP A CA 1
ATOM 9296 C C . TRP A 1 1176 ? 27.200 16.819 -0.385 1.00 94.00 1176 TRP A C 1
ATOM 9298 O O . TRP A 1 1176 ? 26.789 17.980 -0.437 1.00 94.00 1176 TRP A O 1
ATOM 9308 N N . PRO A 1 1177 ? 27.084 16.079 0.740 1.00 91.12 1177 PRO A N 1
ATOM 9309 C CA . PRO A 1 1177 ? 26.540 16.576 2.018 1.00 91.12 1177 PRO A CA 1
ATOM 9310 C C . PRO A 1 1177 ? 27.408 17.645 2.720 1.00 91.12 1177 PRO A C 1
ATOM 9312 O O . PRO A 1 1177 ? 27.204 17.969 3.883 1.00 91.12 1177 PRO A O 1
ATOM 9315 N N . THR A 1 1178 ? 28.426 18.172 2.040 1.00 89.44 1178 THR A N 1
ATOM 9316 C CA . THR A 1 1178 ? 29.235 19.327 2.467 1.00 89.44 1178 THR A CA 1
ATOM 9317 C C . THR A 1 1178 ? 28.958 20.575 1.620 1.00 89.44 1178 THR A C 1
ATOM 9319 O O . THR A 1 1178 ? 29.550 21.628 1.848 1.00 89.44 1178 THR A O 1
ATOM 9322 N N . MET A 1 1179 ? 28.073 20.473 0.622 1.00 91.69 1179 MET A N 1
ATOM 9323 C CA . MET A 1 1179 ? 27.684 21.564 -0.275 1.00 91.69 1179 MET A CA 1
ATOM 9324 C C . MET A 1 1179 ? 26.372 22.216 0.171 1.00 91.69 1179 MET A C 1
ATOM 9326 O O . MET A 1 1179 ? 25.514 21.577 0.772 1.00 91.69 1179 MET A O 1
ATOM 9330 N N . SER A 1 1180 ? 26.179 23.492 -0.170 1.00 92.00 1180 SER A N 1
ATOM 9331 C CA . SER A 1 1180 ? 25.006 24.245 0.294 1.00 92.00 1180 SER A CA 1
ATOM 9332 C C . SER A 1 1180 ? 23.695 23.669 -0.275 1.00 92.00 1180 SER A C 1
ATOM 9334 O O . SER A 1 1180 ? 23.587 23.529 -1.501 1.00 92.00 1180 SER A O 1
ATOM 9336 N N . PRO A 1 1181 ? 22.659 23.423 0.559 1.00 93.56 1181 PRO A N 1
ATOM 9337 C CA . PRO A 1 1181 ? 21.333 22.983 0.109 1.00 93.56 1181 PRO A CA 1
ATOM 9338 C C . PRO A 1 1181 ? 20.684 23.891 -0.938 1.00 93.56 1181 PRO A C 1
ATOM 9340 O O . PRO A 1 1181 ? 19.887 23.409 -1.741 1.00 93.56 1181 PRO A O 1
ATOM 9343 N N . LEU A 1 1182 ? 21.098 25.165 -1.018 1.00 92.75 1182 LEU A N 1
ATOM 9344 C CA . LEU A 1 1182 ? 20.690 26.117 -2.059 1.00 92.75 1182 LEU A CA 1
ATOM 9345 C C . LEU A 1 1182 ? 20.975 25.624 -3.496 1.00 92.75 1182 LEU A C 1
ATOM 9347 O O . LEU A 1 1182 ? 20.375 26.127 -4.442 1.00 92.75 1182 LEU A O 1
ATOM 9351 N N . ARG A 1 1183 ? 21.841 24.614 -3.680 1.00 92.44 1183 ARG A N 1
ATOM 9352 C CA . ARG A 1 1183 ? 22.045 23.906 -4.962 1.00 92.44 1183 ARG A CA 1
ATOM 9353 C C . ARG A 1 1183 ? 20.821 23.160 -5.484 1.00 92.44 1183 ARG A C 1
ATOM 9355 O O . ARG A 1 1183 ? 20.784 22.863 -6.677 1.00 92.44 1183 ARG A O 1
ATOM 9362 N N . GLN A 1 1184 ? 19.888 22.796 -4.609 1.00 92.12 1184 GLN A N 1
ATOM 9363 C CA . GLN A 1 1184 ? 18.748 21.945 -4.953 1.00 92.12 1184 GLN A CA 1
ATOM 9364 C C . GLN A 1 1184 ? 17.626 22.725 -5.655 1.00 92.12 1184 GLN A C 1
ATOM 9366 O O . GLN A 1 1184 ? 16.825 22.114 -6.357 1.00 92.12 1184 GLN A O 1
ATOM 9371 N N . PHE A 1 1185 ? 17.616 24.057 -5.537 1.00 92.50 1185 PHE A N 1
ATOM 9372 C CA . PHE A 1 1185 ? 16.666 24.953 -6.197 1.00 92.50 1185 PHE A CA 1
ATOM 9373 C C . PHE A 1 1185 ? 17.170 25.354 -7.596 1.00 92.50 1185 PHE A C 1
ATOM 9375 O O . PHE A 1 1185 ? 18.159 26.091 -7.691 1.00 92.50 1185 PHE A O 1
ATOM 9382 N N . PRO A 1 1186 ? 16.506 24.952 -8.701 1.00 85.19 1186 PRO A N 1
ATOM 9383 C CA . PRO A 1 1186 ? 16.963 25.266 -10.063 1.00 85.19 1186 PRO A CA 1
ATOM 9384 C C . PRO A 1 1186 ? 16.979 26.768 -10.388 1.00 85.19 1186 PRO A C 1
ATOM 9386 O O . PRO A 1 1186 ? 17.692 27.206 -11.288 1.00 85.19 1186 PRO A O 1
ATOM 9389 N N . THR A 1 1187 ? 16.195 27.553 -9.648 1.00 87.31 1187 THR A N 1
ATOM 9390 C CA . THR A 1 1187 ? 16.078 29.013 -9.749 1.00 87.31 1187 THR A CA 1
ATOM 9391 C C . THR A 1 1187 ? 17.217 29.770 -9.058 1.00 87.31 1187 THR A C 1
ATOM 9393 O O . THR A 1 1187 ? 17.377 30.966 -9.302 1.00 87.31 1187 THR A O 1
ATOM 9396 N N . CYS A 1 1188 ? 18.026 29.117 -8.211 1.00 90.12 1188 CYS A N 1
ATOM 9397 C CA . CYS A 1 1188 ? 19.039 29.789 -7.398 1.00 90.12 1188 CYS A CA 1
ATOM 9398 C C . CYS A 1 1188 ? 20.298 30.176 -8.211 1.00 90.12 1188 CYS A C 1
ATOM 9400 O O . CYS A 1 1188 ? 20.973 29.306 -8.774 1.00 90.12 1188 CYS A O 1
ATOM 9402 N N . PRO A 1 1189 ? 20.694 31.466 -8.252 1.00 89.94 1189 PRO A N 1
ATOM 9403 C CA . PRO A 1 1189 ? 21.919 31.897 -8.919 1.00 89.94 1189 PRO A CA 1
ATOM 9404 C C . PRO A 1 1189 ? 23.186 31.218 -8.377 1.00 89.94 1189 PRO A C 1
ATOM 9406 O O . PRO A 1 1189 ? 23.552 31.361 -7.210 1.00 89.94 1189 PRO A O 1
ATOM 9409 N N . ALA A 1 1190 ? 23.955 30.585 -9.268 1.00 88.06 1190 ALA A N 1
ATOM 9410 C CA . ALA A 1 1190 ? 25.205 29.894 -8.929 1.00 88.06 1190 ALA A CA 1
ATOM 9411 C C . ALA A 1 1190 ? 26.325 30.805 -8.367 1.00 88.06 1190 ALA A C 1
ATOM 9413 O O . ALA A 1 1190 ? 27.392 30.318 -7.993 1.00 88.06 1190 ALA A O 1
ATOM 9414 N N . GLU A 1 1191 ? 26.140 32.126 -8.328 1.00 89.62 1191 GLU A N 1
ATOM 9415 C CA . GLU A 1 1191 ? 26.990 33.054 -7.568 1.00 89.62 1191 GLU A CA 1
ATOM 9416 C C . GLU A 1 1191 ? 26.665 33.040 -6.067 1.00 89.62 1191 GLU A C 1
ATOM 9418 O O . GLU A 1 1191 ? 27.586 32.924 -5.262 1.00 89.62 1191 GLU A O 1
ATOM 9423 N N . ILE A 1 1192 ? 25.378 33.056 -5.702 1.00 91.81 1192 ILE A N 1
ATOM 9424 C CA . ILE A 1 1192 ? 24.908 32.992 -4.311 1.00 91.81 1192 ILE A CA 1
ATOM 9425 C C . ILE A 1 1192 ? 25.347 31.671 -3.679 1.00 91.81 1192 ILE A C 1
ATOM 9427 O O . ILE A 1 1192 ? 25.976 31.684 -2.626 1.00 91.81 1192 ILE A O 1
ATOM 9431 N N . VAL A 1 1193 ? 25.123 30.544 -4.367 1.00 90.94 1193 VAL A N 1
ATOM 9432 C CA . VAL A 1 1193 ? 25.570 29.210 -3.922 1.00 90.94 1193 VAL A CA 1
ATOM 9433 C C . VAL A 1 1193 ? 27.072 29.196 -3.610 1.00 90.94 1193 VAL A C 1
ATOM 9435 O O . VAL A 1 1193 ? 27.474 28.839 -2.508 1.00 90.94 1193 VAL A O 1
ATOM 9438 N N . ARG A 1 1194 ? 27.914 29.669 -4.542 1.00 89.06 1194 ARG A N 1
ATOM 9439 C CA . ARG A 1 1194 ? 29.377 29.735 -4.350 1.00 89.06 1194 ARG A CA 1
ATOM 9440 C C . ARG A 1 1194 ? 29.815 30.742 -3.284 1.00 89.06 1194 ARG A C 1
ATOM 9442 O O . ARG A 1 1194 ? 30.982 30.720 -2.896 1.00 89.06 1194 ARG A O 1
ATOM 9449 N N . LYS A 1 1195 ? 28.941 31.655 -2.853 1.00 89.62 1195 LYS A N 1
ATOM 9450 C CA . LYS A 1 1195 ? 29.201 32.575 -1.744 1.00 89.62 1195 LYS A CA 1
ATOM 9451 C C . LYS A 1 1195 ? 28.786 31.953 -0.409 1.00 89.62 1195 LYS A C 1
ATOM 9453 O O . LYS A 1 1195 ? 29.588 32.024 0.514 1.00 89.62 1195 LYS A O 1
ATOM 9458 N N . ALA A 1 1196 ? 27.634 31.284 -0.343 1.00 90.06 1196 ALA A N 1
ATOM 9459 C CA . ALA A 1 1196 ? 27.203 30.490 0.808 1.00 90.06 1196 ALA A CA 1
ATOM 9460 C C . ALA A 1 1196 ? 28.243 29.411 1.167 1.00 90.06 1196 ALA A C 1
ATOM 9462 O O . ALA A 1 1196 ? 28.721 29.369 2.290 1.00 90.06 1196 ALA A O 1
ATOM 9463 N N . GLU A 1 1197 ? 28.716 28.636 0.186 1.00 89.75 1197 GLU A N 1
ATOM 9464 C CA . GLU A 1 1197 ? 29.748 27.591 0.365 1.00 89.75 1197 GLU A CA 1
ATOM 9465 C C . GLU A 1 1197 ? 31.155 28.112 0.714 1.00 89.75 1197 GLU A C 1
ATOM 9467 O O . GLU A 1 1197 ? 32.070 27.328 0.943 1.00 89.75 1197 GLU A O 1
ATOM 9472 N N . ARG A 1 1198 ? 31.360 29.434 0.716 1.00 89.81 1198 ARG A N 1
ATOM 9473 C CA . ARG A 1 1198 ? 32.605 30.088 1.158 1.00 89.81 1198 ARG A CA 1
ATOM 9474 C C . ARG A 1 1198 ? 32.491 30.693 2.556 1.00 89.81 1198 ARG A C 1
ATOM 9476 O O . ARG A 1 1198 ? 33.402 31.400 2.983 1.00 89.81 1198 ARG A O 1
ATOM 9483 N N . ILE A 1 1199 ? 31.356 30.505 3.217 1.00 86.62 1199 ILE A N 1
ATOM 9484 C CA . ILE A 1 1199 ? 31.067 31.006 4.552 1.00 86.62 1199 ILE A CA 1
ATOM 9485 C C . ILE A 1 1199 ? 30.845 29.769 5.420 1.00 86.62 1199 ILE A C 1
ATOM 9487 O O . ILE A 1 1199 ? 29.929 28.996 5.165 1.00 86.62 1199 ILE A O 1
ATOM 9491 N N . GLU A 1 1200 ? 31.673 29.583 6.446 1.00 82.81 1200 GLU A N 1
ATOM 9492 C CA . GLU A 1 1200 ? 31.604 28.443 7.376 1.00 82.81 1200 GLU A CA 1
ATOM 9493 C C . GLU A 1 1200 ? 30.468 28.628 8.408 1.00 82.81 1200 GLU A C 1
ATOM 9495 O O . GLU A 1 1200 ? 30.662 28.524 9.614 1.00 82.81 1200 GLU A O 1
ATOM 9500 N N . VAL A 1 1201 ? 29.267 28.955 7.919 1.00 86.88 1201 VAL A N 1
ATOM 9501 C CA . VAL A 1 1201 ? 28.024 29.068 8.692 1.00 86.88 1201 VAL A CA 1
ATOM 9502 C C . VAL A 1 1201 ? 27.137 27.871 8.334 1.00 86.88 1201 VAL A C 1
ATOM 9504 O O . VAL A 1 1201 ? 26.879 27.661 7.144 1.00 86.88 1201 VAL A O 1
ATOM 9507 N N . PRO A 1 1202 ? 26.658 27.085 9.316 1.00 88.38 1202 PRO A N 1
ATOM 9508 C CA . PRO A 1 1202 ? 25.813 25.927 9.048 1.00 88.38 1202 PRO A CA 1
ATOM 9509 C C . PRO A 1 1202 ? 24.468 26.357 8.454 1.00 88.38 1202 PRO A C 1
ATOM 9511 O O . PRO A 1 1202 ? 23.941 27.421 8.780 1.00 88.38 1202 PRO A O 1
ATOM 9514 N N . PHE A 1 1203 ? 23.881 25.514 7.600 1.00 89.88 1203 PHE A N 1
ATOM 9515 C CA . PHE A 1 1203 ? 22.615 25.840 6.932 1.00 89.88 1203 PHE A CA 1
ATOM 9516 C C . PHE A 1 1203 ? 21.450 26.046 7.916 1.00 89.88 1203 PHE A C 1
ATOM 9518 O O . PHE A 1 1203 ? 20.560 26.841 7.643 1.00 89.88 1203 PHE A O 1
ATOM 9525 N N . SER A 1 1204 ? 21.495 25.434 9.103 1.00 87.81 1204 SER A N 1
ATOM 9526 C CA . SER A 1 1204 ? 20.522 25.682 10.175 1.00 87.81 1204 SER A CA 1
ATOM 9527 C C . SER A 1 1204 ? 20.475 27.144 10.643 1.00 87.81 1204 SER A C 1
ATOM 9529 O O . SER A 1 1204 ? 19.427 27.602 11.077 1.00 87.81 1204 SER A O 1
ATOM 9531 N N . SER A 1 1205 ? 21.559 27.916 10.500 1.00 89.81 1205 SER A N 1
ATOM 9532 C CA . SER A 1 1205 ? 21.579 29.355 10.811 1.00 89.81 1205 SER A CA 1
ATOM 9533 C C . SER A 1 1205 ? 21.067 30.250 9.670 1.00 89.81 1205 SER A C 1
ATOM 9535 O O . SER A 1 1205 ? 21.201 31.468 9.759 1.00 89.81 1205 SER A O 1
ATOM 9537 N N . TYR A 1 1206 ? 20.536 29.675 8.584 1.00 91.56 1206 TYR A N 1
ATOM 9538 C CA . TYR A 1 1206 ? 19.876 30.426 7.509 1.00 91.56 1206 TYR A CA 1
ATOM 9539 C C . TYR A 1 1206 ? 18.372 30.595 7.763 1.00 91.56 1206 TYR A C 1
ATOM 9541 O O . TYR A 1 1206 ? 17.777 31.534 7.229 1.00 91.56 1206 TYR A O 1
ATOM 9549 N N . PHE A 1 1207 ? 17.768 29.709 8.560 1.00 88.75 1207 PHE A N 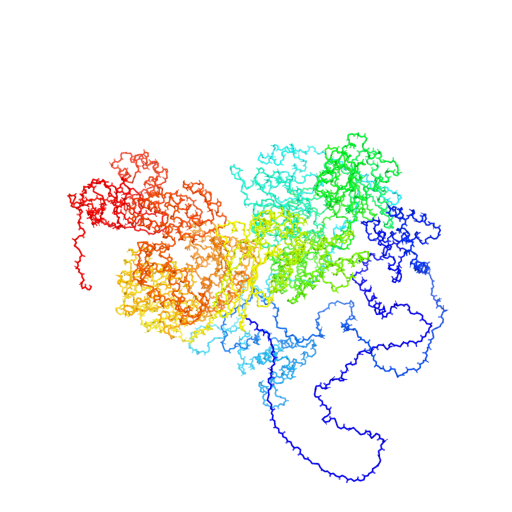1
ATOM 9550 C CA . PHE A 1 1207 ? 16.389 29.855 9.014 1.00 88.75 1207 PHE A CA 1
ATOM 9551 C C . PHE A 1 1207 ? 16.249 31.066 9.946 1.00 88.75 1207 PHE A C 1
ATOM 9553 O O . PHE A 1 1207 ? 17.227 31.557 10.511 1.00 88.75 1207 PHE A O 1
ATOM 9560 N N . ASP A 1 1208 ? 15.020 31.570 10.057 1.00 85.06 1208 ASP A N 1
ATOM 9561 C CA . ASP A 1 1208 ? 14.605 32.608 11.010 1.00 85.06 1208 ASP A CA 1
ATOM 9562 C C . ASP A 1 1208 ? 15.356 33.968 10.875 1.00 85.06 1208 ASP A C 1
ATOM 9564 O O . ASP A 1 1208 ? 15.239 34.862 11.718 1.00 85.06 1208 ASP A O 1
ATOM 9568 N N . LEU A 1 1209 ? 16.090 34.165 9.767 1.00 89.06 1209 LEU A N 1
ATOM 9569 C CA . LEU A 1 1209 ? 16.743 35.421 9.381 1.00 89.06 1209 LEU A CA 1
ATOM 9570 C C . LEU A 1 1209 ? 15.866 36.282 8.460 1.00 89.06 1209 LEU A C 1
ATOM 9572 O O . LEU A 1 1209 ? 15.374 35.828 7.425 1.00 89.06 1209 LEU A O 1
ATOM 9576 N N . ASP A 1 1210 ? 15.779 37.578 8.764 1.00 90.75 1210 ASP A N 1
ATOM 9577 C CA . ASP A 1 1210 ? 15.125 38.568 7.911 1.00 90.75 1210 ASP A CA 1
ATOM 9578 C C . ASP A 1 1210 ? 15.955 38.906 6.647 1.00 90.75 1210 ASP A C 1
ATOM 9580 O O . ASP A 1 1210 ? 17.193 38.858 6.675 1.00 90.75 1210 ASP A O 1
ATOM 9584 N N . PRO A 1 1211 ? 15.312 39.310 5.527 1.00 92.00 1211 PRO A N 1
ATOM 9585 C CA . PRO A 1 1211 ? 15.996 39.611 4.266 1.00 92.00 1211 PRO A CA 1
ATOM 9586 C C . PRO A 1 1211 ? 17.202 40.566 4.346 1.00 92.00 1211 PRO A C 1
ATOM 9588 O O . PRO A 1 1211 ? 18.179 40.311 3.636 1.00 92.00 1211 PRO A O 1
ATOM 9591 N N . PRO A 1 1212 ? 17.201 41.634 5.174 1.00 91.81 1212 PRO A N 1
ATOM 9592 C CA . PRO A 1 1212 ? 18.400 42.427 5.444 1.00 91.81 1212 PRO A CA 1
ATOM 9593 C C . PRO A 1 1212 ? 19.565 41.607 6.016 1.00 91.81 1212 PRO A C 1
ATOM 9595 O O . PRO A 1 1212 ? 20.647 41.621 5.424 1.00 91.81 1212 PRO A O 1
ATOM 9598 N N . ARG A 1 1213 ? 19.358 40.863 7.114 1.00 91.69 1213 ARG A N 1
ATOM 9599 C CA . ARG A 1 1213 ? 20.421 40.087 7.784 1.00 91.69 1213 ARG A CA 1
ATOM 9600 C C . ARG A 1 1213 ? 20.932 38.933 6.931 1.00 91.69 1213 ARG A C 1
ATOM 9602 O O . ARG A 1 1213 ? 22.140 38.740 6.849 1.00 91.69 1213 ARG A O 1
ATOM 9609 N N . MET A 1 1214 ? 20.050 38.222 6.227 1.00 91.19 1214 MET A N 1
ATOM 9610 C CA . MET A 1 1214 ? 20.446 37.208 5.238 1.00 91.19 1214 MET A CA 1
ATOM 9611 C C . MET A 1 1214 ? 21.332 37.815 4.136 1.00 91.19 1214 MET A C 1
ATOM 9613 O O . MET A 1 1214 ? 22.350 37.248 3.734 1.00 91.19 1214 MET A O 1
ATOM 9617 N N . GLY A 1 1215 ? 20.969 39.010 3.663 1.00 89.75 1215 GLY A N 1
ATOM 9618 C CA . GLY A 1 1215 ? 21.751 39.762 2.689 1.00 89.75 1215 GLY A CA 1
ATOM 9619 C C . GLY A 1 1215 ? 23.116 40.220 3.219 1.00 89.75 1215 GLY A C 1
ATOM 9620 O O . GLY A 1 1215 ? 24.092 40.208 2.468 1.00 89.75 1215 GLY A O 1
ATOM 9621 N N . GLU A 1 1216 ? 23.208 40.592 4.496 1.00 90.25 1216 GLU A N 1
ATOM 9622 C CA . GLU A 1 1216 ? 24.459 40.956 5.170 1.00 90.25 1216 GLU A CA 1
ATOM 9623 C C . GLU A 1 1216 ? 25.369 39.739 5.404 1.00 90.25 1216 GLU A C 1
ATOM 9625 O O . GLU A 1 1216 ? 26.541 39.781 5.028 1.00 90.25 1216 GLU A O 1
ATOM 9630 N N . LEU A 1 1217 ? 24.820 38.630 5.911 1.00 89.88 1217 LEU A N 1
ATOM 9631 C CA . LEU A 1 1217 ? 25.527 37.365 6.155 1.00 89.88 1217 LEU A CA 1
ATOM 9632 C C . LEU A 1 1217 ? 26.186 36.822 4.878 1.00 89.88 1217 LEU A C 1
ATOM 9634 O O . LEU A 1 1217 ? 27.357 36.441 4.875 1.00 89.88 1217 LEU A O 1
ATOM 9638 N N . LEU A 1 1218 ? 25.467 36.875 3.755 1.00 86.62 1218 LEU A N 1
ATOM 9639 C CA . LEU A 1 1218 ? 25.994 36.515 2.438 1.00 86.62 1218 LEU A CA 1
ATOM 9640 C C . LEU A 1 1218 ? 26.911 37.584 1.820 1.00 86.62 1218 LEU A C 1
ATOM 9642 O O . LEU A 1 1218 ? 27.509 37.336 0.773 1.00 86.62 1218 LEU A O 1
ATOM 9646 N N . GLY A 1 1219 ? 27.030 38.780 2.401 1.00 87.50 1219 GLY A N 1
ATOM 9647 C CA . GLY A 1 1219 ? 27.714 39.925 1.787 1.00 87.50 1219 GLY A CA 1
ATOM 9648 C C . GLY A 1 1219 ? 27.082 40.384 0.462 1.00 87.50 1219 GLY A C 1
ATOM 9649 O O . GLY A 1 1219 ? 27.754 40.992 -0.370 1.00 87.50 1219 GLY A O 1
ATOM 9650 N N . LEU A 1 1220 ? 25.806 40.058 0.245 1.00 88.62 1220 LEU A N 1
ATOM 9651 C CA . LEU A 1 1220 ? 25.025 40.306 -0.966 1.00 88.62 1220 LEU A CA 1
ATOM 9652 C C . LEU A 1 1220 ? 23.646 40.881 -0.571 1.00 88.62 1220 LEU A C 1
ATOM 9654 O O . LEU A 1 1220 ? 22.632 40.192 -0.696 1.00 88.62 1220 LEU A O 1
ATOM 9658 N N . PRO A 1 1221 ? 23.554 42.154 -0.131 1.00 83.69 1221 PRO A N 1
ATOM 9659 C CA . PRO A 1 1221 ? 22.331 42.715 0.460 1.00 83.69 1221 PRO A CA 1
ATOM 9660 C C . PRO A 1 1221 ? 21.101 42.678 -0.463 1.00 83.69 1221 PRO A C 1
ATOM 9662 O O . PRO A 1 1221 ? 19.974 42.583 0.009 1.00 83.69 1221 PRO A O 1
ATOM 9665 N N . LYS A 1 1222 ? 21.295 42.693 -1.790 1.00 86.50 1222 LYS A N 1
ATOM 9666 C CA . LYS A 1 1222 ? 20.200 42.532 -2.766 1.00 86.50 1222 LYS A CA 1
ATOM 9667 C C . LYS A 1 1222 ? 19.698 41.090 -2.905 1.00 86.50 1222 LYS A C 1
ATOM 9669 O O . LYS A 1 1222 ? 18.563 40.896 -3.321 1.00 86.50 1222 LYS A O 1
ATOM 9674 N N . ALA A 1 1223 ? 20.532 40.099 -2.590 1.00 88.38 1223 ALA A N 1
ATOM 9675 C CA . ALA A 1 1223 ? 20.190 38.683 -2.696 1.00 88.38 1223 ALA A CA 1
ATOM 9676 C C . ALA A 1 1223 ? 19.385 38.176 -1.490 1.00 88.38 1223 ALA A C 1
ATOM 9678 O O . ALA A 1 1223 ? 18.680 37.178 -1.622 1.00 88.38 1223 ALA A O 1
ATOM 9679 N N . GLY A 1 1224 ? 19.457 38.866 -0.345 1.00 88.31 1224 GLY A N 1
ATOM 9680 C CA . GLY A 1 1224 ? 18.849 38.432 0.915 1.00 88.31 1224 GLY A CA 1
ATOM 9681 C C . GLY A 1 1224 ? 17.372 38.053 0.800 1.00 88.31 1224 GLY A C 1
ATOM 9682 O O . GLY A 1 1224 ? 17.006 36.957 1.202 1.00 88.31 1224 GLY A O 1
ATOM 9683 N N . LYS A 1 1225 ? 16.538 38.875 0.137 1.00 90.88 1225 LYS A N 1
ATOM 9684 C CA . LYS A 1 1225 ? 15.110 38.550 -0.072 1.00 90.88 1225 LYS A CA 1
ATOM 9685 C C . LYS A 1 1225 ? 14.903 37.263 -0.875 1.00 90.88 1225 LYS A C 1
ATOM 9687 O O . LYS A 1 1225 ? 14.074 36.446 -0.496 1.00 90.88 1225 LYS A O 1
ATOM 9692 N N . THR A 1 1226 ? 15.650 37.077 -1.963 1.00 91.12 1226 THR A N 1
ATOM 9693 C CA . THR A 1 1226 ? 15.599 35.836 -2.755 1.00 91.12 1226 THR A CA 1
ATOM 9694 C C . THR A 1 1226 ? 16.064 34.620 -1.963 1.00 91.12 1226 THR A C 1
ATOM 9696 O O . THR A 1 1226 ? 15.514 33.547 -2.164 1.00 91.12 1226 THR A O 1
ATOM 9699 N N . VAL A 1 1227 ? 17.046 34.758 -1.066 1.00 92.00 1227 VAL A N 1
ATOM 9700 C CA . VAL A 1 1227 ? 17.517 33.617 -0.268 1.00 92.00 1227 VAL A CA 1
ATOM 9701 C C . VAL A 1 1227 ? 16.566 33.298 0.880 1.00 92.00 1227 VAL A C 1
ATOM 9703 O O . VAL A 1 1227 ? 16.269 32.128 1.051 1.00 92.00 1227 VAL A O 1
ATOM 9706 N N . CYS A 1 1228 ? 16.010 34.285 1.591 1.00 92.38 1228 CYS A N 1
ATOM 9707 C CA . CYS A 1 1228 ? 14.968 34.026 2.595 1.00 92.38 1228 CYS A CA 1
ATOM 9708 C C . CYS A 1 1228 ? 13.768 33.286 1.987 1.00 92.38 1228 CYS A C 1
ATOM 9710 O O . CYS A 1 1228 ? 13.331 32.303 2.564 1.00 92.38 1228 CYS A O 1
ATOM 9712 N N . ALA A 1 1229 ? 13.295 33.686 0.799 1.00 91.44 1229 ALA A N 1
ATOM 9713 C CA . ALA A 1 1229 ? 12.214 32.972 0.110 1.00 91.44 1229 ALA A CA 1
ATOM 9714 C C . ALA A 1 1229 ? 12.607 31.528 -0.271 1.00 91.44 1229 ALA A C 1
ATOM 9716 O O . ALA A 1 1229 ? 11.851 30.598 -0.037 1.00 91.44 1229 ALA A O 1
ATOM 9717 N N . LEU A 1 1230 ? 13.819 31.304 -0.792 1.00 92.56 1230 LEU A N 1
ATOM 9718 C CA . LEU A 1 1230 ? 14.294 29.943 -1.093 1.00 92.56 1230 LEU A CA 1
ATOM 9719 C C . LEU A 1 1230 ? 14.548 29.090 0.165 1.00 92.56 1230 LEU A C 1
ATOM 9721 O O . LEU A 1 1230 ? 14.516 27.870 0.078 1.00 92.56 1230 LEU A O 1
ATOM 9725 N N . VAL A 1 1231 ? 14.819 29.706 1.317 1.00 93.12 1231 VAL A N 1
ATOM 9726 C CA . VAL A 1 1231 ? 14.981 29.013 2.606 1.00 93.12 1231 VAL A CA 1
ATOM 9727 C C . VAL A 1 1231 ? 13.622 28.724 3.253 1.00 93.12 1231 VAL A C 1
ATOM 9729 O O . VAL A 1 1231 ? 13.470 27.662 3.845 1.00 93.12 1231 VAL A O 1
ATOM 9732 N N . ALA A 1 1232 ? 12.625 29.598 3.081 1.00 92.31 1232 ALA A N 1
ATOM 9733 C CA . ALA A 1 1232 ? 11.234 29.315 3.438 1.00 92.31 1232 ALA A CA 1
ATOM 9734 C C . ALA A 1 1232 ? 10.675 28.141 2.614 1.00 92.31 1232 ALA A C 1
ATOM 9736 O O . ALA A 1 1232 ? 10.021 27.270 3.172 1.00 92.31 1232 ALA A O 1
ATOM 9737 N N . ASN A 1 1233 ? 11.027 28.048 1.326 1.00 93.88 1233 ASN A N 1
ATOM 9738 C CA . ASN A 1 1233 ? 10.680 26.921 0.450 1.00 93.88 1233 ASN A CA 1
ATOM 9739 C C . ASN A 1 1233 ? 11.580 25.675 0.650 1.00 93.88 1233 ASN A C 1
ATOM 9741 O O . ASN A 1 1233 ? 11.653 24.836 -0.246 1.00 93.88 1233 ASN A O 1
ATOM 9745 N N . PHE A 1 1234 ? 12.332 25.547 1.751 1.00 95.06 1234 PHE A N 1
ATOM 9746 C CA . PHE A 1 1234 ? 13.133 24.348 2.026 1.00 95.06 1234 PHE A CA 1
ATOM 9747 C C . PHE A 1 1234 ? 12.380 23.406 2.976 1.00 95.06 1234 PHE A C 1
ATOM 9749 O O . PHE A 1 1234 ? 12.109 23.825 4.100 1.00 95.06 1234 PHE A O 1
ATOM 9756 N N . PRO A 1 1235 ? 12.098 22.140 2.601 1.00 93.56 1235 PRO A N 1
ATOM 9757 C CA . PRO A 1 1235 ? 11.356 21.214 3.455 1.00 93.56 1235 PRO A CA 1
ATOM 9758 C C . PRO A 1 1235 ? 11.985 21.018 4.840 1.00 93.56 1235 PRO A C 1
ATOM 9760 O O . PRO A 1 1235 ? 12.981 20.303 5.004 1.00 93.56 1235 PRO A O 1
ATOM 9763 N N . ARG A 1 1236 ? 11.366 21.654 5.837 1.00 92.50 1236 ARG A N 1
ATOM 9764 C CA . ARG A 1 1236 ? 11.670 21.575 7.268 1.00 92.50 1236 ARG A CA 1
ATOM 9765 C C . ARG A 1 1236 ? 10.441 21.026 7.984 1.00 92.50 1236 ARG A C 1
ATOM 9767 O O . ARG A 1 1236 ? 9.315 21.434 7.712 1.00 92.50 1236 ARG A O 1
ATOM 9774 N N . VAL A 1 1237 ? 10.672 20.083 8.885 1.00 93.44 1237 VAL A N 1
ATOM 9775 C CA . VAL A 1 1237 ? 9.628 19.366 9.615 1.00 93.44 1237 VAL A CA 1
ATOM 9776 C C . VAL A 1 1237 ? 9.998 19.390 11.087 1.00 93.44 1237 VAL A C 1
ATOM 9778 O O . VAL A 1 1237 ? 11.114 19.008 11.440 1.00 93.44 1237 VAL A O 1
ATOM 9781 N N . GLU A 1 1238 ? 9.087 19.849 11.931 1.00 94.06 1238 GLU A N 1
ATOM 9782 C CA . GLU A 1 1238 ? 9.229 19.757 13.381 1.00 94.06 1238 GLU A CA 1
ATOM 9783 C C . GLU A 1 1238 ? 8.554 18.479 13.870 1.00 94.06 1238 GLU A C 1
ATOM 9785 O O . GLU A 1 1238 ? 7.574 18.019 13.283 1.00 94.06 1238 GLU A O 1
ATOM 9790 N N . ILE A 1 1239 ? 9.138 17.861 14.897 1.00 95.69 1239 ILE A N 1
ATOM 9791 C CA . ILE A 1 1239 ? 8.676 16.579 15.427 1.00 95.69 1239 ILE A CA 1
ATOM 9792 C C . ILE A 1 1239 ? 8.616 16.629 16.948 1.00 95.69 1239 ILE A C 1
ATOM 9794 O O . ILE A 1 1239 ? 9.531 17.141 17.597 1.00 95.69 1239 ILE A O 1
ATOM 9798 N N . GLN A 1 1240 ? 7.546 16.071 17.501 1.00 95.44 1240 GLN A N 1
ATOM 9799 C CA . GLN A 1 1240 ? 7.343 15.893 18.934 1.00 95.44 1240 GLN A CA 1
ATOM 9800 C C . GLN A 1 1240 ? 6.939 14.439 19.176 1.00 95.44 1240 GLN A C 1
ATOM 9802 O O . GLN A 1 1240 ? 6.158 13.887 18.406 1.00 95.44 1240 GLN A O 1
ATOM 9807 N N . ALA A 1 1241 ? 7.486 13.801 20.210 1.00 93.06 1241 ALA A N 1
ATOM 9808 C CA . ALA A 1 1241 ? 7.240 12.389 20.488 1.00 93.06 1241 ALA A CA 1
ATOM 9809 C C . ALA A 1 1241 ? 6.797 12.179 21.939 1.00 93.06 1241 ALA A C 1
ATOM 9811 O O . ALA A 1 1241 ? 7.584 12.400 22.865 1.00 93.06 1241 ALA A O 1
ATOM 9812 N N . GLN A 1 1242 ? 5.564 11.710 22.128 1.00 91.75 1242 GLN A N 1
ATOM 9813 C CA . GLN A 1 1242 ? 5.067 11.243 23.419 1.00 91.75 1242 GLN A CA 1
ATOM 9814 C C . GLN A 1 1242 ? 5.319 9.736 23.542 1.00 91.75 1242 GLN A C 1
ATOM 9816 O O . GLN A 1 1242 ? 5.060 8.960 22.620 1.00 91.75 1242 GLN A O 1
ATOM 9821 N N . VAL A 1 1243 ? 5.860 9.316 24.687 1.00 92.31 1243 VAL A N 1
ATOM 9822 C CA . VAL A 1 1243 ? 6.246 7.924 24.949 1.00 92.31 1243 VAL A CA 1
ATOM 9823 C C . VAL A 1 1243 ? 5.320 7.330 25.993 1.00 92.31 1243 VAL A C 1
ATOM 9825 O O . VAL A 1 1243 ? 5.288 7.794 27.128 1.00 92.31 1243 VAL A O 1
ATOM 9828 N N . GLN A 1 1244 ? 4.613 6.270 25.619 1.00 91.69 1244 GLN A N 1
ATOM 9829 C CA . GLN A 1 1244 ? 3.625 5.601 26.453 1.00 91.69 1244 GLN A CA 1
ATOM 9830 C C . GLN A 1 1244 ? 4.033 4.127 26.631 1.00 91.69 1244 GLN A C 1
ATOM 9832 O O . GLN A 1 1244 ? 3.851 3.314 25.719 1.00 91.69 1244 GLN A O 1
ATOM 9837 N N . PRO A 1 1245 ? 4.631 3.731 27.769 1.00 92.44 1245 PRO A N 1
ATOM 9838 C CA . PRO A 1 1245 ? 5.006 2.339 27.999 1.00 92.44 1245 PRO A CA 1
ATOM 9839 C C . PRO A 1 1245 ? 3.757 1.451 28.088 1.00 92.44 1245 PRO A C 1
ATOM 9841 O O . PRO A 1 1245 ? 2.949 1.619 28.991 1.00 92.44 1245 PRO A O 1
ATOM 9844 N N . MET A 1 1246 ? 3.594 0.483 27.180 1.00 88.38 1246 MET A N 1
ATOM 9845 C CA . MET A 1 1246 ? 2.472 -0.476 27.239 1.00 88.38 1246 MET A CA 1
ATOM 9846 C C . MET A 1 1246 ? 2.812 -1.697 28.101 1.00 88.38 1246 MET A C 1
ATOM 9848 O O . MET A 1 1246 ? 1.955 -2.292 28.748 1.00 88.38 1246 MET A O 1
ATOM 9852 N N . THR A 1 1247 ? 4.078 -2.118 28.062 1.00 87.69 1247 THR A N 1
ATOM 9853 C CA . THR A 1 1247 ? 4.617 -3.280 28.783 1.00 87.69 1247 THR A CA 1
ATOM 9854 C C . THR A 1 1247 ? 6.093 -3.019 29.099 1.00 87.69 1247 THR A C 1
ATOM 9856 O O . THR A 1 1247 ? 6.691 -2.123 28.508 1.00 87.69 1247 THR A O 1
ATOM 9859 N N . ARG A 1 1248 ? 6.740 -3.841 29.938 1.00 88.06 1248 ARG A N 1
ATOM 9860 C CA . ARG A 1 1248 ? 8.195 -3.721 30.183 1.00 88.06 1248 ARG A CA 1
ATOM 9861 C C . ARG A 1 1248 ? 9.078 -3.824 28.932 1.00 88.06 1248 ARG A C 1
ATOM 9863 O O . ARG A 1 1248 ? 10.212 -3.377 28.986 1.00 88.06 1248 ARG A O 1
ATOM 9870 N N . SER A 1 1249 ? 8.589 -4.418 27.841 1.00 87.88 1249 SER A N 1
ATOM 9871 C CA . SER A 1 1249 ? 9.366 -4.669 26.616 1.00 87.88 1249 SER A CA 1
ATOM 9872 C C . SER A 1 1249 ? 8.735 -4.107 25.337 1.00 87.88 1249 SER A C 1
ATOM 9874 O O . SER A 1 1249 ? 9.193 -4.439 24.250 1.00 87.88 1249 SER A O 1
ATOM 9876 N N . ILE A 1 1250 ? 7.688 -3.274 25.440 1.00 90.31 1250 ILE A N 1
ATOM 9877 C CA . ILE A 1 1250 ? 7.129 -2.485 24.325 1.00 90.31 1250 ILE A CA 1
ATOM 9878 C C . ILE A 1 1250 ? 6.684 -1.110 24.830 1.00 90.31 1250 ILE A C 1
ATOM 9880 O O . ILE A 1 1250 ? 5.887 -1.015 25.770 1.00 90.31 1250 ILE A O 1
ATOM 9884 N N . LEU A 1 1251 ? 7.117 -0.075 24.113 1.00 91.44 1251 LEU A N 1
ATOM 9885 C CA . LEU A 1 1251 ? 6.579 1.282 24.170 1.00 91.44 1251 LEU A CA 1
ATOM 9886 C C . LEU A 1 1251 ? 5.636 1.521 22.982 1.00 91.44 1251 LEU A C 1
ATOM 9888 O O . LEU A 1 1251 ? 5.974 1.136 21.863 1.00 91.44 1251 LEU A O 1
ATOM 9892 N N . ARG A 1 1252 ? 4.511 2.210 23.203 1.00 91.38 1252 ARG A N 1
ATOM 9893 C CA . ARG A 1 1252 ? 3.823 3.002 22.170 1.00 91.38 1252 ARG A CA 1
ATOM 9894 C C . ARG A 1 1252 ? 4.541 4.346 22.076 1.00 91.38 1252 ARG A C 1
ATOM 9896 O O . ARG A 1 1252 ? 4.943 4.917 23.092 1.00 91.38 1252 ARG A O 1
ATOM 9903 N N . VAL A 1 1253 ? 4.730 4.823 20.856 1.00 92.69 1253 VAL A N 1
ATOM 9904 C CA . VAL A 1 1253 ? 5.258 6.153 20.570 1.00 92.69 1253 VAL A CA 1
ATOM 9905 C C . VAL A 1 1253 ? 4.277 6.839 19.637 1.00 92.69 1253 VAL A C 1
ATOM 9907 O O . VAL A 1 1253 ? 3.912 6.300 18.590 1.00 92.69 1253 VAL A O 1
ATOM 9910 N N . GLU A 1 1254 ? 3.856 8.021 20.054 1.00 92.44 1254 GLU A N 1
ATOM 9911 C CA . GLU A 1 1254 ? 2.975 8.905 19.310 1.00 92.44 1254 GLU A CA 1
ATOM 9912 C C . GLU A 1 1254 ? 3.827 10.080 18.825 1.00 92.44 1254 GLU A C 1
ATOM 9914 O O . GLU A 1 1254 ? 4.404 10.814 19.629 1.00 92.44 1254 GLU A O 1
ATOM 9919 N N . LEU A 1 1255 ? 4.014 10.169 17.507 1.00 94.44 1255 LEU A N 1
ATOM 9920 C CA . LEU A 1 1255 ? 4.920 11.106 16.848 1.00 94.44 1255 LEU A CA 1
ATOM 9921 C C . LEU A 1 1255 ? 4.102 12.144 16.077 1.00 94.44 1255 LEU A C 1
ATOM 9923 O O . LEU A 1 1255 ? 3.611 11.858 14.983 1.00 94.44 1255 LEU A O 1
ATOM 9927 N N . THR A 1 1256 ? 3.984 13.347 16.629 1.00 94.50 1256 THR A N 1
ATOM 9928 C CA . THR A 1 1256 ? 3.381 14.500 15.951 1.00 94.50 1256 THR A CA 1
ATOM 9929 C C . THR A 1 1256 ? 4.403 15.115 15.003 1.00 94.50 1256 THR A C 1
ATOM 9931 O O . THR A 1 1256 ? 5.549 15.369 15.386 1.00 94.50 1256 THR A O 1
ATOM 9934 N N . ILE A 1 1257 ? 3.997 15.326 13.751 1.00 94.25 1257 ILE A N 1
ATOM 9935 C CA . ILE A 1 1257 ? 4.840 15.809 12.657 1.00 94.25 1257 ILE A CA 1
ATOM 9936 C C . ILE A 1 1257 ? 4.215 17.084 12.076 1.00 94.25 1257 ILE A C 1
ATOM 9938 O O . ILE A 1 1257 ? 3.161 17.020 11.441 1.00 94.25 1257 ILE A O 1
ATOM 9942 N N . THR A 1 1258 ? 4.879 18.228 12.250 1.00 94.19 1258 THR A N 1
ATOM 9943 C CA . THR A 1 1258 ? 4.351 19.551 11.871 1.00 94.19 1258 THR A CA 1
ATOM 9944 C C . THR A 1 1258 ? 5.201 20.173 10.745 1.00 94.19 1258 THR A C 1
ATOM 9946 O O . THR A 1 1258 ? 6.408 20.388 10.923 1.00 94.19 1258 THR A O 1
ATOM 9949 N N . PRO A 1 1259 ? 4.634 20.447 9.551 1.00 93.62 1259 PRO A N 1
ATOM 9950 C CA . PRO A 1 1259 ? 5.343 21.110 8.453 1.00 93.62 1259 PRO A CA 1
ATOM 9951 C C . PRO A 1 1259 ? 5.693 22.569 8.788 1.00 93.62 1259 PRO A C 1
ATOM 9953 O O . PRO A 1 1259 ? 4.813 23.362 9.103 1.00 93.62 1259 PRO A O 1
ATOM 9956 N N . ASN A 1 1260 ? 6.967 22.957 8.656 1.00 92.25 1260 ASN A N 1
ATOM 9957 C CA . ASN A 1 1260 ? 7.426 24.335 8.889 1.00 92.25 1260 ASN A CA 1
ATOM 9958 C C . ASN A 1 1260 ? 8.225 24.872 7.681 1.00 92.25 1260 ASN A C 1
ATOM 9960 O O . ASN A 1 1260 ? 9.424 25.160 7.786 1.00 92.25 1260 ASN A O 1
ATOM 9964 N N . PHE A 1 1261 ? 7.554 24.945 6.521 1.00 92.88 1261 PHE A N 1
ATOM 9965 C CA . PHE A 1 1261 ? 8.064 25.474 5.245 1.00 92.88 1261 PHE A CA 1
ATOM 9966 C C . PHE A 1 1261 ? 6.923 25.946 4.311 1.00 92.88 1261 PHE A C 1
ATOM 9968 O O . PHE A 1 1261 ? 5.799 25.463 4.412 1.00 92.88 1261 PHE A O 1
ATOM 9975 N N . GLU A 1 1262 ? 7.207 26.868 3.382 1.00 91.88 1262 GLU A N 1
ATOM 9976 C CA . GLU A 1 1262 ? 6.256 27.348 2.358 1.00 91.88 1262 GLU A CA 1
ATOM 9977 C C . GLU A 1 1262 ? 6.196 26.389 1.148 1.00 91.88 1262 GLU A C 1
ATOM 9979 O O . GLU A 1 1262 ? 7.230 25.978 0.608 1.00 91.88 1262 GLU A O 1
ATOM 9984 N N . TRP A 1 1263 ? 4.992 26.037 0.674 1.00 91.88 1263 TRP A N 1
ATOM 9985 C CA . TRP A 1 1263 ? 4.826 25.042 -0.395 1.00 91.88 1263 TRP A CA 1
ATOM 9986 C C . TRP A 1 1263 ? 4.827 25.634 -1.816 1.00 91.88 1263 TRP A C 1
ATOM 9988 O O . TRP A 1 1263 ? 3.828 26.130 -2.331 1.00 91.88 1263 TRP A O 1
ATOM 9998 N N . ASP A 1 1264 ? 5.944 25.469 -2.523 1.00 90.38 1264 ASP A N 1
ATOM 9999 C CA . ASP A 1 1264 ? 6.066 25.746 -3.962 1.00 90.38 1264 ASP A CA 1
ATOM 10000 C C . ASP A 1 1264 ? 5.851 24.478 -4.820 1.00 90.38 1264 ASP A C 1
ATOM 10002 O O . ASP A 1 1264 ? 6.541 23.473 -4.646 1.00 90.38 1264 ASP A O 1
ATOM 10006 N N . ILE A 1 1265 ? 4.908 24.510 -5.772 1.00 84.00 1265 ILE A N 1
ATOM 10007 C CA . ILE A 1 1265 ? 4.577 23.369 -6.651 1.00 84.00 1265 ILE A CA 1
ATOM 10008 C C . ILE A 1 1265 ? 5.698 23.071 -7.664 1.00 84.00 1265 ILE A C 1
ATOM 10010 O O . ILE A 1 1265 ? 5.927 21.901 -7.973 1.00 84.00 1265 ILE A O 1
ATOM 10014 N N . ASP A 1 1266 ? 6.429 24.079 -8.154 1.00 83.19 1266 ASP A N 1
ATOM 10015 C CA . ASP A 1 1266 ? 7.532 23.879 -9.114 1.00 83.19 1266 ASP A CA 1
ATOM 10016 C C . ASP A 1 1266 ? 8.775 23.252 -8.445 1.00 83.19 1266 ASP A C 1
ATOM 10018 O O . ASP A 1 1266 ? 9.678 22.753 -9.125 1.00 83.19 1266 ASP A O 1
ATOM 10022 N N . VAL A 1 1267 ? 8.813 23.250 -7.107 1.00 85.75 1267 VAL A N 1
ATOM 10023 C CA . VAL A 1 1267 ? 9.902 22.718 -6.276 1.00 85.75 1267 VAL A CA 1
ATOM 10024 C C . VAL A 1 1267 ? 9.504 21.400 -5.599 1.00 85.75 1267 VAL A C 1
ATOM 10026 O O . VAL A 1 1267 ? 10.194 20.385 -5.747 1.00 85.75 1267 VAL A O 1
ATOM 10029 N N . HIS A 1 1268 ? 8.381 21.376 -4.882 1.00 85.44 1268 HIS A N 1
ATOM 10030 C CA . HIS A 1 1268 ? 7.893 20.207 -4.146 1.00 85.44 1268 HIS A CA 1
ATOM 10031 C C . HIS A 1 1268 ? 7.111 19.246 -5.050 1.00 85.44 1268 HIS A C 1
ATOM 10033 O O . HIS A 1 1268 ? 7.359 18.037 -5.059 1.00 85.44 1268 HIS A O 1
ATOM 10039 N N . GLY A 1 1269 ? 6.225 19.789 -5.886 1.00 82.25 1269 GLY A N 1
ATOM 10040 C CA . GLY A 1 1269 ? 5.193 19.044 -6.603 1.00 82.25 1269 GLY A CA 1
ATOM 10041 C C . GLY A 1 1269 ? 3.890 19.006 -5.801 1.00 82.25 1269 GLY A C 1
ATOM 10042 O O . GLY A 1 1269 ? 3.490 20.008 -5.213 1.00 82.25 1269 GLY A O 1
ATOM 10043 N N . LEU A 1 1270 ? 3.220 17.849 -5.788 1.00 77.12 1270 LEU A N 1
ATOM 10044 C CA . LEU A 1 1270 ? 1.951 17.637 -5.066 1.00 77.12 1270 LEU A CA 1
ATOM 10045 C C . LEU A 1 1270 ? 2.115 16.865 -3.743 1.00 77.12 1270 LEU A C 1
ATOM 10047 O O . LEU A 1 1270 ? 1.210 16.865 -2.913 1.00 77.12 1270 LEU A O 1
ATOM 10051 N N . ALA A 1 1271 ? 3.255 16.196 -3.551 1.00 81.31 1271 ALA A N 1
ATOM 10052 C CA . ALA A 1 1271 ? 3.588 15.489 -2.319 1.00 81.31 1271 ALA A CA 1
ATOM 10053 C C . ALA A 1 1271 ? 5.110 15.405 -2.125 1.00 81.31 1271 ALA A C 1
ATOM 10055 O O . ALA A 1 1271 ? 5.857 15.256 -3.096 1.00 81.31 1271 ALA A O 1
ATOM 10056 N N . GLU A 1 1272 ? 5.537 15.444 -0.868 1.00 86.44 1272 GLU A N 1
ATOM 10057 C CA . GLU A 1 1272 ? 6.892 15.166 -0.398 1.00 86.44 1272 GLU A CA 1
ATOM 10058 C C . GLU A 1 1272 ? 6.906 13.819 0.332 1.00 86.44 1272 GLU A C 1
ATOM 10060 O O . GLU A 1 1272 ? 5.901 13.390 0.899 1.00 86.44 1272 GLU A O 1
ATOM 10065 N N . SER A 1 1273 ? 8.050 13.137 0.321 1.00 87.50 1273 SER A N 1
ATOM 10066 C CA . SER A 1 1273 ? 8.220 11.867 1.033 1.00 87.50 1273 SER A CA 1
ATOM 10067 C C . SER A 1 1273 ? 9.348 11.976 2.045 1.00 87.50 1273 SER A C 1
ATOM 10069 O O . SER A 1 1273 ? 10.404 12.545 1.753 1.00 87.50 1273 SER A O 1
ATOM 10071 N N . PHE A 1 1274 ? 9.114 11.401 3.218 1.00 91.88 1274 PHE A N 1
ATOM 10072 C CA . PHE A 1 1274 ? 10.061 11.284 4.312 1.00 91.88 1274 PHE A CA 1
ATOM 10073 C C . PHE A 1 1274 ? 10.103 9.833 4.797 1.00 91.88 1274 PHE A C 1
ATOM 10075 O O . PHE A 1 1274 ? 9.116 9.103 4.710 1.00 91.88 1274 PHE A O 1
ATOM 10082 N N . TRP A 1 1275 ? 11.246 9.434 5.330 1.00 93.62 1275 TRP A N 1
ATOM 10083 C CA . TRP A 1 1275 ? 11.428 8.215 6.098 1.00 93.62 1275 TRP A CA 1
ATOM 10084 C C . TRP A 1 1275 ? 11.420 8.579 7.573 1.00 93.62 1275 TRP A C 1
ATOM 10086 O O . TRP A 1 1275 ? 12.203 9.427 8.000 1.00 93.62 1275 TRP A O 1
ATOM 10096 N N . ILE A 1 1276 ? 10.545 7.936 8.338 1.00 94.88 1276 ILE A N 1
ATOM 10097 C CA . ILE A 1 1276 ? 10.649 7.881 9.793 1.00 94.88 1276 ILE A CA 1
ATOM 10098 C C . ILE A 1 1276 ? 11.547 6.684 10.087 1.00 94.88 1276 ILE A C 1
ATOM 10100 O O . ILE A 1 1276 ? 11.244 5.574 9.652 1.00 94.88 1276 ILE A O 1
ATOM 10104 N N . MET A 1 1277 ? 12.649 6.901 10.796 1.00 95.62 1277 MET A N 1
ATOM 10105 C CA . MET A 1 1277 ? 13.528 5.847 11.300 1.00 95.62 1277 MET A CA 1
ATOM 10106 C C . MET A 1 1277 ? 13.660 6.008 12.810 1.00 95.62 1277 MET A C 1
ATOM 10108 O O . MET A 1 1277 ? 13.973 7.098 13.287 1.00 95.62 1277 MET A O 1
ATOM 10112 N N . VAL A 1 1278 ? 13.422 4.934 13.557 1.00 95.75 1278 VAL A N 1
ATOM 10113 C CA . VAL A 1 1278 ? 13.635 4.890 15.006 1.00 95.75 1278 VAL A CA 1
ATOM 10114 C C . VAL A 1 1278 ? 14.844 4.020 15.271 1.00 95.75 1278 VAL A C 1
ATOM 10116 O O . VAL A 1 1278 ? 14.882 2.860 14.866 1.00 95.75 1278 VAL A O 1
ATOM 10119 N N . GLU A 1 1279 ? 15.836 4.616 15.906 1.00 94.88 1279 GLU A N 1
ATOM 10120 C CA . GLU A 1 1279 ? 17.169 4.072 16.115 1.00 94.88 1279 GLU A CA 1
ATOM 10121 C C . GLU A 1 1279 ? 17.359 3.743 17.597 1.00 94.88 1279 GLU A C 1
ATOM 10123 O O . GLU A 1 1279 ? 16.763 4.390 18.465 1.00 94.88 1279 GLU A O 1
ATOM 10128 N N . ASP A 1 1280 ? 18.219 2.769 17.874 1.00 93.44 1280 ASP A N 1
ATOM 10129 C CA . ASP A 1 1280 ? 18.719 2.457 19.213 1.00 93.44 1280 ASP A CA 1
ATOM 10130 C C . ASP A 1 1280 ? 19.543 3.613 19.848 1.00 93.44 1280 ASP A C 1
ATOM 10132 O O . ASP A 1 1280 ? 19.529 4.764 19.397 1.00 93.44 1280 ASP A O 1
ATOM 10136 N N . CYS A 1 1281 ? 20.231 3.341 20.962 1.00 92.06 1281 CYS A N 1
ATOM 10137 C CA . CYS A 1 1281 ? 21.031 4.352 21.661 1.00 92.06 1281 CYS A CA 1
ATOM 10138 C C . CYS A 1 1281 ? 22.339 4.729 20.947 1.00 92.06 1281 CYS A C 1
ATOM 10140 O O . CYS A 1 1281 ? 22.826 5.845 21.144 1.00 92.06 1281 CYS A O 1
ATOM 10142 N N . ASP A 1 1282 ? 22.890 3.840 20.121 1.00 90.31 1282 ASP A N 1
ATOM 10143 C CA . ASP A 1 1282 ? 24.190 4.016 19.464 1.00 90.31 1282 ASP A CA 1
ATOM 10144 C C . ASP A 1 1282 ? 24.049 4.499 18.005 1.00 90.31 1282 ASP A C 1
ATOM 10146 O O . ASP A 1 1282 ? 24.940 5.157 17.460 1.00 90.31 1282 ASP A O 1
ATOM 10150 N N . GLY A 1 1283 ? 22.875 4.297 17.406 1.00 88.12 1283 GLY A N 1
ATOM 10151 C CA . GLY A 1 1283 ? 22.537 4.627 16.028 1.00 88.12 1283 GLY A CA 1
ATOM 10152 C C . GLY A 1 1283 ? 22.843 3.512 15.028 1.00 88.12 1283 GLY A C 1
ATOM 10153 O O . GLY A 1 1283 ? 22.946 3.835 13.840 1.00 88.12 1283 GLY A O 1
ATOM 10154 N N . GLU A 1 1284 ? 22.999 2.260 15.483 1.00 90.31 1284 GLU A N 1
ATOM 10155 C CA . GLU A 1 1284 ? 23.365 1.097 14.659 1.00 90.31 1284 GLU A CA 1
ATOM 10156 C C . GLU A 1 1284 ? 22.136 0.321 14.160 1.00 90.31 1284 GLU A C 1
ATOM 10158 O O . GLU A 1 1284 ? 22.030 0.121 12.946 1.00 90.31 1284 GLU A O 1
ATOM 10163 N N . ASP A 1 1285 ? 21.179 -0.024 15.031 1.00 92.81 1285 ASP A N 1
ATOM 10164 C CA . ASP A 1 1285 ? 19.956 -0.755 14.656 1.00 92.81 1285 ASP A CA 1
ATOM 10165 C C . ASP A 1 1285 ? 18.707 0.138 14.487 1.00 92.81 1285 ASP A C 1
ATOM 10167 O O . ASP A 1 1285 ? 18.468 1.104 15.218 1.00 92.81 1285 ASP A O 1
ATOM 10171 N N . VAL A 1 1286 ? 17.864 -0.218 13.508 1.00 93.31 1286 VAL A N 1
ATOM 10172 C CA . VAL A 1 1286 ? 16.547 0.372 13.214 1.00 93.31 1286 VAL A CA 1
ATOM 10173 C C . VAL A 1 1286 ? 15.455 -0.459 13.885 1.00 93.31 1286 VAL A C 1
ATOM 10175 O O . VAL A 1 1286 ? 15.056 -1.512 13.389 1.00 93.31 1286 VAL A O 1
ATOM 10178 N N . LEU A 1 1287 ? 14.909 0.063 14.978 1.00 91.75 1287 LEU A N 1
ATOM 10179 C CA . LEU A 1 1287 ? 13.843 -0.559 15.766 1.00 91.75 1287 LEU A CA 1
ATOM 10180 C C . LEU A 1 1287 ? 12.460 -0.433 15.102 1.00 91.75 1287 LEU A C 1
ATOM 10182 O O . LEU A 1 1287 ? 11.586 -1.271 15.315 1.00 91.75 1287 LEU A O 1
ATOM 10186 N N . PHE A 1 1288 ? 12.256 0.615 14.298 1.00 92.19 1288 PHE A N 1
ATOM 10187 C CA . PHE A 1 1288 ? 11.056 0.833 13.484 1.00 92.19 1288 PHE A CA 1
ATOM 10188 C C . PHE A 1 1288 ? 11.379 1.732 12.280 1.00 92.19 1288 PHE A C 1
ATOM 10190 O O . PHE A 1 1288 ? 12.184 2.657 12.396 1.00 92.19 1288 PHE A O 1
ATOM 10197 N N . HIS A 1 1289 ? 10.734 1.500 11.132 1.00 92.25 1289 HIS A N 1
ATOM 10198 C CA . HIS A 1 1289 ? 10.772 2.428 9.999 1.00 92.25 1289 HIS A CA 1
ATOM 10199 C C . HIS A 1 1289 ? 9.447 2.480 9.237 1.00 92.25 1289 HIS A C 1
ATOM 10201 O O . HIS A 1 1289 ? 8.804 1.448 9.059 1.00 92.25 1289 HIS A O 1
ATOM 10207 N N . ASP A 1 1290 ? 9.085 3.656 8.716 1.00 87.12 1290 ASP A N 1
ATOM 10208 C CA . ASP A 1 1290 ? 7.938 3.820 7.810 1.00 87.12 1290 ASP A CA 1
ATOM 10209 C C . ASP A 1 1290 ? 8.126 4.997 6.830 1.00 87.12 1290 ASP A C 1
ATOM 10211 O O . ASP A 1 1290 ? 8.980 5.866 7.030 1.00 87.12 1290 ASP A O 1
ATOM 10215 N N . GLN A 1 1291 ? 7.332 5.023 5.756 1.00 85.25 1291 GLN A N 1
ATOM 10216 C CA . GLN A 1 1291 ? 7.351 6.058 4.721 1.00 85.25 1291 GLN A CA 1
ATOM 10217 C C . GLN A 1 1291 ? 6.209 7.065 4.925 1.00 85.25 1291 GLN A C 1
ATOM 10219 O O . GLN A 1 1291 ? 5.078 6.857 4.483 1.00 85.25 1291 GLN A O 1
ATOM 10224 N N . PHE A 1 1292 ? 6.524 8.215 5.518 1.00 86.25 1292 PHE A N 1
ATOM 10225 C CA . PHE A 1 1292 ? 5.599 9.341 5.625 1.00 86.25 1292 PHE A CA 1
ATOM 10226 C C . PHE A 1 1292 ? 5.472 10.076 4.277 1.00 86.25 1292 PHE A C 1
ATOM 10228 O O . PHE A 1 1292 ? 6.466 10.341 3.590 1.00 86.25 1292 PHE A O 1
ATOM 10235 N N . ILE A 1 1293 ? 4.239 10.404 3.876 1.00 83.19 1293 ILE A N 1
ATOM 10236 C CA . ILE A 1 1293 ? 3.936 11.101 2.616 1.00 83.19 1293 ILE A CA 1
ATOM 10237 C C . ILE A 1 1293 ? 3.124 12.358 2.929 1.00 83.19 1293 ILE A C 1
ATOM 10239 O O . ILE A 1 1293 ? 1.899 12.305 3.043 1.00 83.19 1293 ILE A O 1
ATOM 10243 N N . LEU A 1 1294 ? 3.819 13.490 3.020 1.00 85.94 1294 LEU A N 1
ATOM 10244 C CA . LEU A 1 1294 ? 3.211 14.802 3.204 1.00 85.94 1294 LEU A CA 1
ATOM 10245 C C . LEU A 1 1294 ? 2.602 15.274 1.878 1.00 85.94 1294 LEU A C 1
ATOM 10247 O O . LEU A 1 1294 ? 3.276 15.286 0.846 1.00 85.94 1294 LEU A O 1
ATOM 10251 N N . ARG A 1 1295 ? 1.332 15.678 1.889 1.00 81.25 1295 ARG A N 1
ATOM 10252 C CA . ARG A 1 1295 ? 0.637 16.236 0.717 1.00 81.25 1295 ARG A CA 1
ATOM 10253 C C . ARG A 1 1295 ? 0.586 17.753 0.800 1.00 81.25 1295 ARG A C 1
ATOM 10255 O O . ARG A 1 1295 ? 0.497 18.284 1.901 1.00 81.25 1295 ARG A O 1
ATOM 10262 N N . LYS A 1 1296 ? 0.544 18.427 -0.354 1.00 82.50 1296 LYS A N 1
ATOM 10263 C CA . LYS A 1 1296 ? 0.338 19.882 -0.422 1.00 82.50 1296 LYS A CA 1
ATOM 10264 C C . LYS A 1 1296 ? -0.873 20.316 0.409 1.00 82.50 1296 LYS A C 1
ATOM 10266 O O . LYS A 1 1296 ? -0.765 21.198 1.252 1.00 82.50 1296 LYS A O 1
ATOM 10271 N N . ASP A 1 1297 ? -2.006 19.667 0.164 1.00 77.75 1297 ASP A N 1
ATOM 10272 C CA . ASP A 1 1297 ? -3.310 20.092 0.678 1.00 77.75 1297 ASP A CA 1
ATOM 10273 C C . ASP A 1 1297 ? -3.382 19.992 2.213 1.00 77.75 1297 ASP A C 1
ATOM 10275 O O . ASP A 1 1297 ? -4.034 20.805 2.852 1.00 77.75 1297 ASP A O 1
ATOM 10279 N N . TYR A 1 1298 ? -2.632 19.054 2.807 1.00 79.81 1298 TYR A N 1
ATOM 10280 C CA . TYR A 1 1298 ? -2.535 18.866 4.261 1.00 79.81 1298 TYR A CA 1
ATOM 10281 C C . TYR A 1 1298 ? -1.369 19.644 4.894 1.00 79.81 1298 TYR A C 1
ATOM 10283 O O . TYR A 1 1298 ? -1.317 19.773 6.109 1.00 79.81 1298 TYR A O 1
ATOM 10291 N N . ALA A 1 1299 ? -0.430 20.173 4.100 1.00 83.12 1299 ALA A N 1
ATOM 10292 C CA . ALA A 1 1299 ? 0.625 21.067 4.584 1.00 83.12 1299 ALA A CA 1
ATOM 10293 C C . ALA A 1 1299 ? 0.140 22.526 4.699 1.00 83.12 1299 ALA A C 1
ATOM 10295 O O . ALA A 1 1299 ? 0.580 23.251 5.589 1.00 83.12 1299 ALA A O 1
ATOM 10296 N N . GLU A 1 1300 ? -0.769 22.937 3.807 1.00 81.00 1300 GLU A N 1
ATOM 10297 C CA . GLU A 1 1300 ? -1.405 24.266 3.775 1.00 81.00 1300 GLU A CA 1
ATOM 10298 C C . GLU A 1 1300 ? -2.720 24.351 4.580 1.00 81.00 1300 GLU A C 1
ATOM 10300 O O . GLU A 1 1300 ? -3.347 25.410 4.609 1.00 81.00 1300 GLU A O 1
ATOM 10305 N N . ALA A 1 1301 ? -3.157 23.254 5.207 1.00 74.00 1301 ALA A N 1
ATOM 10306 C CA . ALA A 1 1301 ? -4.365 23.210 6.031 1.00 74.00 1301 ALA A CA 1
ATOM 10307 C C . ALA A 1 1301 ? -4.219 24.026 7.332 1.00 74.00 1301 ALA A C 1
ATOM 10309 O O . ALA A 1 1301 ? -3.121 24.183 7.860 1.00 74.00 1301 ALA A O 1
ATOM 10310 N N . GLU A 1 1302 ? -5.342 24.506 7.878 1.00 71.50 1302 GLU A N 1
ATOM 10311 C CA . GLU A 1 1302 ? -5.375 25.254 9.148 1.00 71.50 1302 GLU A CA 1
ATOM 10312 C C . GLU A 1 1302 ? -4.987 24.375 10.353 1.00 71.50 1302 GLU A C 1
ATOM 10314 O O . GLU A 1 1302 ? -4.316 24.842 11.269 1.00 71.50 1302 GLU A O 1
ATOM 10319 N N . ALA A 1 1303 ? -5.312 23.080 10.293 1.00 72.19 1303 ALA A N 1
ATOM 10320 C CA . ALA A 1 1303 ? -4.718 22.037 11.122 1.00 72.19 1303 ALA A CA 1
ATOM 10321 C C . ALA A 1 1303 ? -3.809 21.163 10.239 1.00 72.19 1303 ALA A C 1
ATOM 10323 O O . ALA A 1 1303 ? -4.298 20.317 9.490 1.00 72.19 1303 ALA A O 1
ATOM 10324 N N . ASN A 1 1304 ? -2.492 21.391 10.295 1.00 82.44 1304 ASN A N 1
ATOM 10325 C CA . ASN A 1 1304 ? -1.494 20.681 9.481 1.00 82.44 1304 ASN A CA 1
ATOM 10326 C C . ASN A 1 1304 ? -0.584 19.730 10.286 1.00 82.44 1304 ASN A C 1
ATOM 10328 O O . ASN A 1 1304 ? 0.408 19.221 9.756 1.00 82.44 1304 ASN A O 1
ATOM 10332 N N . GLU A 1 1305 ? -0.916 19.449 11.546 1.00 86.62 1305 GLU A N 1
ATOM 10333 C CA . GLU A 1 1305 ? -0.209 18.463 12.368 1.00 86.62 1305 GLU A CA 1
ATOM 10334 C C . GLU A 1 1305 ? -0.583 17.031 11.955 1.00 86.62 1305 GLU A C 1
ATOM 10336 O O . GLU A 1 1305 ? -1.753 16.708 11.763 1.00 86.62 1305 GLU A O 1
ATOM 10341 N N . HIS A 1 1306 ? 0.417 16.161 11.797 1.00 88.19 1306 HIS A N 1
ATOM 10342 C CA . HIS A 1 1306 ? 0.224 14.775 11.365 1.00 88.19 1306 HIS A CA 1
ATOM 10343 C C . HIS A 1 1306 ? 0.689 13.798 12.456 1.00 88.19 1306 HIS A C 1
ATOM 10345 O O . HIS A 1 1306 ? 1.891 13.652 12.681 1.00 88.19 1306 HIS A O 1
ATOM 10351 N N . THR A 1 1307 ? -0.241 13.090 13.100 1.00 88.56 1307 THR A N 1
ATOM 10352 C CA . THR A 1 1307 ? 0.066 12.132 14.179 1.00 88.56 1307 THR A CA 1
ATOM 10353 C C . THR A 1 1307 ? 0.348 10.728 13.639 1.00 88.56 1307 THR A C 1
ATOM 10355 O O . THR A 1 1307 ? -0.539 10.058 13.099 1.00 88.56 1307 THR A O 1
ATOM 10358 N N . VAL A 1 1308 ? 1.576 10.236 13.813 1.00 89.38 1308 VAL A N 1
ATOM 10359 C CA . VAL A 1 1308 ? 1.998 8.885 13.407 1.00 89.38 1308 VAL A CA 1
ATOM 10360 C C . VAL A 1 1308 ? 2.228 8.009 14.635 1.00 89.38 1308 VAL A C 1
ATOM 10362 O O . VAL A 1 1308 ? 3.014 8.351 15.513 1.00 89.38 1308 VAL A O 1
ATOM 10365 N N . GLU A 1 1309 ? 1.575 6.849 14.677 1.00 88.31 1309 GLU A N 1
ATOM 10366 C CA . GLU A 1 1309 ? 1.650 5.922 15.809 1.00 88.31 1309 GLU A CA 1
ATOM 10367 C C . GLU A 1 1309 ? 2.344 4.609 15.456 1.00 88.31 1309 GLU A C 1
ATOM 10369 O O . GLU A 1 1309 ? 2.060 3.950 14.446 1.00 88.31 1309 GLU A O 1
ATOM 10374 N N . PHE A 1 1310 ? 3.246 4.194 16.338 1.00 90.12 1310 PHE A N 1
ATOM 10375 C CA . PHE A 1 1310 ? 3.963 2.934 16.229 1.00 90.12 1310 PHE A CA 1
ATOM 10376 C C . PHE A 1 1310 ? 4.386 2.415 17.603 1.00 90.12 1310 PHE A C 1
ATOM 10378 O O . PHE A 1 1310 ? 4.221 3.070 18.633 1.00 90.12 1310 PHE A O 1
ATOM 10385 N N . THR A 1 1311 ? 4.932 1.203 17.618 1.00 90.81 1311 THR A N 1
ATOM 10386 C CA . THR A 1 1311 ? 5.472 0.577 18.824 1.00 90.81 1311 THR A CA 1
ATOM 10387 C C . THR A 1 1311 ? 6.905 0.140 18.600 1.00 90.81 1311 THR A C 1
ATOM 10389 O O . THR A 1 1311 ? 7.195 -0.457 17.564 1.00 90.81 1311 THR A O 1
ATOM 10392 N N . VAL A 1 1312 ? 7.769 0.369 19.586 1.00 91.62 1312 VAL A N 1
ATOM 10393 C CA . VAL A 1 1312 ? 9.160 -0.109 19.586 1.00 91.62 1312 VAL A CA 1
ATOM 10394 C C . VAL A 1 1312 ? 9.391 -1.086 20.741 1.00 91.62 1312 VAL A C 1
ATOM 10396 O O . VAL A 1 1312 ? 8.786 -0.918 21.808 1.00 91.62 1312 VAL A O 1
ATOM 10399 N N . PRO A 1 1313 ? 10.238 -2.116 20.556 1.00 90.25 1313 PRO A N 1
ATOM 10400 C CA . PRO A 1 1313 ? 10.663 -2.977 21.650 1.00 90.25 1313 PRO A CA 1
ATOM 10401 C C . PRO A 1 1313 ? 11.528 -2.202 22.656 1.00 90.25 1313 PRO A C 1
ATOM 10403 O O . PRO A 1 1313 ? 12.061 -1.141 22.341 1.00 90.25 1313 PRO A O 1
ATOM 10406 N N . ILE A 1 1314 ? 11.698 -2.762 23.855 1.00 88.75 1314 ILE A N 1
ATOM 10407 C CA . ILE A 1 1314 ? 12.730 -2.343 24.812 1.00 88.75 1314 ILE A CA 1
ATOM 10408 C C . ILE A 1 1314 ? 13.518 -3.559 25.304 1.00 88.75 1314 ILE A C 1
ATOM 10410 O O . ILE A 1 1314 ? 12.945 -4.623 25.554 1.00 88.75 1314 ILE A O 1
ATOM 10414 N N . SER A 1 1315 ? 14.829 -3.375 25.461 1.00 84.12 1315 SER A N 1
ATOM 10415 C CA . SER A 1 1315 ? 15.754 -4.328 26.075 1.00 84.12 1315 SER A CA 1
ATOM 10416 C C . SER A 1 1315 ? 15.815 -4.168 27.599 1.00 84.12 1315 SER A C 1
ATOM 10418 O O . SER A 1 1315 ? 15.712 -3.060 28.124 1.00 84.12 1315 SER A O 1
ATOM 10420 N N . GLU A 1 1316 ? 16.085 -5.261 28.316 1.00 82.31 1316 GLU A N 1
ATOM 10421 C CA . GLU A 1 1316 ? 16.693 -5.200 29.651 1.00 82.31 1316 GLU A CA 1
ATOM 10422 C C . GLU A 1 1316 ? 18.180 -5.595 29.502 1.00 82.31 1316 GLU A C 1
ATOM 10424 O O . GLU A 1 1316 ? 18.449 -6.680 28.984 1.00 82.31 1316 GLU A O 1
ATOM 10429 N N . PRO A 1 1317 ? 19.159 -4.762 29.917 1.00 86.69 1317 PRO A N 1
ATOM 10430 C CA . PRO A 1 1317 ? 19.016 -3.483 30.614 1.00 86.69 1317 PRO A CA 1
ATOM 10431 C C . PRO A 1 1317 ? 18.454 -2.347 29.742 1.00 86.69 1317 PRO A C 1
ATOM 10433 O O . PRO A 1 1317 ? 18.584 -2.341 28.518 1.00 86.69 1317 PRO A O 1
ATOM 10436 N N . MET A 1 1318 ? 17.845 -1.375 30.427 1.00 87.12 1318 MET A N 1
ATOM 10437 C CA . MET A 1 1318 ? 17.225 -0.188 29.838 1.00 87.12 1318 MET A CA 1
ATOM 10438 C C . MET A 1 1318 ? 18.268 0.681 29.104 1.00 87.12 1318 MET A C 1
ATOM 10440 O O . MET A 1 1318 ? 19.257 1.074 29.733 1.00 87.12 1318 MET A O 1
ATOM 10444 N N . PRO A 1 1319 ? 18.058 1.037 27.824 1.00 91.38 1319 PRO A N 1
ATOM 10445 C CA . PRO A 1 1319 ? 18.904 2.002 27.127 1.00 91.38 1319 PRO A CA 1
ATOM 10446 C C . PRO A 1 1319 ? 18.678 3.432 27.667 1.00 91.38 1319 PRO A C 1
ATOM 10448 O O . PRO A 1 1319 ? 17.620 3.719 28.231 1.00 91.38 1319 PRO A O 1
ATOM 10451 N N . PRO A 1 1320 ? 19.641 4.361 27.512 1.00 93.19 1320 PRO A N 1
ATOM 10452 C CA . PRO A 1 1320 ? 19.512 5.730 28.026 1.00 93.19 1320 PRO A CA 1
ATOM 10453 C C . PRO A 1 1320 ? 18.482 6.570 27.252 1.00 93.19 1320 PRO A C 1
ATOM 10455 O O . PRO A 1 1320 ? 17.782 7.403 27.833 1.00 93.19 1320 PRO A O 1
ATOM 10458 N N . ASN A 1 1321 ? 18.406 6.359 25.939 1.00 94.12 1321 ASN A N 1
ATOM 10459 C CA . ASN A 1 1321 ? 17.495 7.006 25.007 1.00 94.12 1321 ASN A CA 1
ATOM 10460 C C . ASN A 1 1321 ? 17.439 6.199 23.701 1.00 94.12 1321 ASN A C 1
ATOM 10462 O O . ASN A 1 1321 ? 18.363 5.443 23.411 1.00 94.12 1321 ASN A O 1
ATOM 10466 N N . TYR A 1 1322 ? 16.416 6.440 22.889 1.00 95.50 1322 TYR A N 1
ATOM 10467 C CA . TYR A 1 1322 ? 16.415 6.132 21.451 1.00 95.50 1322 TYR A CA 1
ATOM 10468 C C . TYR A 1 1322 ? 16.532 7.427 20.635 1.00 95.50 1322 TYR A C 1
ATOM 10470 O O . TYR A 1 1322 ? 16.575 8.523 21.211 1.00 95.50 1322 TYR A O 1
ATOM 10478 N N . PHE A 1 1323 ? 16.602 7.334 19.308 1.00 96.50 1323 PHE A N 1
ATOM 10479 C CA . PHE A 1 1323 ? 16.502 8.497 18.419 1.00 96.50 1323 PHE A CA 1
ATOM 10480 C C . PHE A 1 1323 ? 15.404 8.300 17.377 1.00 96.50 1323 PHE A C 1
ATOM 10482 O O . PHE A 1 1323 ? 15.307 7.239 16.775 1.00 96.50 1323 PHE A O 1
ATOM 10489 N N . ILE A 1 1324 ? 14.614 9.341 17.120 1.00 96.75 1324 ILE A N 1
ATOM 10490 C CA . ILE A 1 1324 ? 13.697 9.392 15.977 1.00 96.75 1324 ILE A CA 1
ATOM 10491 C C . ILE A 1 1324 ? 14.302 10.335 14.944 1.00 96.75 1324 ILE A C 1
ATOM 10493 O O . ILE A 1 1324 ? 14.495 11.517 15.224 1.00 96.75 1324 ILE A O 1
ATOM 10497 N N . SER A 1 1325 ? 14.592 9.809 13.760 1.00 96.31 1325 SER A N 1
ATOM 10498 C CA . SER A 1 1325 ? 15.145 10.531 12.617 1.00 96.31 1325 SER A CA 1
ATOM 10499 C C . SER A 1 1325 ? 14.082 10.605 11.519 1.00 96.31 1325 SER A C 1
ATOM 10501 O O . SER A 1 1325 ? 13.742 9.588 10.915 1.00 96.31 1325 SER A O 1
ATOM 10503 N N . VAL A 1 1326 ? 13.553 11.801 11.245 1.00 96.69 1326 VAL A N 1
ATOM 10504 C CA . VAL A 1 1326 ? 12.645 12.056 10.115 1.00 96.69 1326 VAL A CA 1
ATOM 10505 C C . VAL A 1 1326 ? 13.444 12.693 8.985 1.00 96.69 1326 VAL A C 1
ATOM 10507 O O . VAL A 1 1326 ? 13.860 13.847 9.065 1.00 96.69 1326 VAL A O 1
ATOM 10510 N N . ILE A 1 1327 ? 13.696 11.911 7.937 1.00 96.06 1327 ILE A N 1
ATOM 10511 C CA . ILE A 1 1327 ? 14.646 12.222 6.863 1.00 96.06 1327 ILE A CA 1
ATOM 10512 C C . ILE A 1 1327 ? 13.881 12.312 5.544 1.00 96.06 1327 ILE A C 1
ATOM 10514 O O . ILE A 1 1327 ? 13.242 11.343 5.147 1.00 96.06 1327 ILE A O 1
ATOM 10518 N N . SER A 1 1328 ? 13.960 13.425 4.806 1.00 94.56 1328 SER A N 1
ATOM 10519 C CA . SER A 1 1328 ? 13.351 13.489 3.466 1.00 94.56 1328 SER A CA 1
ATOM 10520 C C . SER A 1 1328 ? 13.933 12.400 2.569 1.00 94.56 1328 SER A C 1
ATOM 10522 O O . SER A 1 1328 ? 15.144 12.194 2.554 1.00 94.56 1328 SER A O 1
ATOM 10524 N N . ASP A 1 1329 ? 13.104 11.739 1.770 1.00 90.06 1329 ASP A N 1
ATOM 10525 C CA . ASP A 1 1329 ? 13.549 10.752 0.790 1.00 90.06 1329 ASP A CA 1
ATOM 10526 C C . ASP A 1 1329 ? 14.497 11.372 -0.251 1.00 90.06 1329 ASP A C 1
ATOM 10528 O O . ASP A 1 1329 ? 15.527 10.799 -0.606 1.00 90.06 1329 ASP A O 1
ATOM 10532 N N . ARG A 1 1330 ? 14.168 12.588 -0.704 1.00 88.69 1330 ARG A N 1
ATOM 10533 C CA . ARG A 1 1330 ? 14.767 13.205 -1.895 1.00 88.69 1330 ARG A CA 1
ATOM 10534 C C . ARG A 1 1330 ? 15.617 14.444 -1.619 1.00 88.69 1330 ARG A C 1
ATOM 10536 O O . ARG A 1 1330 ? 16.399 14.822 -2.487 1.00 88.69 1330 ARG A O 1
ATOM 10543 N N . TRP A 1 1331 ? 15.497 15.100 -0.462 1.00 92.88 1331 TRP A N 1
ATOM 10544 C CA . TRP A 1 1331 ? 16.269 16.315 -0.150 1.00 92.88 1331 TRP A CA 1
ATOM 10545 C C . TRP A 1 1331 ? 17.517 16.040 0.694 1.00 92.88 1331 TRP A C 1
ATOM 10547 O O . TRP A 1 1331 ? 17.473 15.372 1.729 1.00 92.88 1331 TRP A O 1
ATOM 10557 N N . MET A 1 1332 ? 18.644 16.614 0.272 1.00 91.94 1332 MET A N 1
ATOM 10558 C CA . MET A 1 1332 ? 19.871 16.685 1.069 1.00 91.94 1332 MET A CA 1
ATOM 10559 C C . MET A 1 1332 ? 19.696 17.715 2.196 1.00 91.94 1332 MET A C 1
ATOM 10561 O O . MET A 1 1332 ? 19.185 18.805 1.934 1.00 91.94 1332 MET A O 1
ATOM 10565 N N . HIS A 1 1333 ? 20.136 17.380 3.414 1.00 91.75 1333 HIS A N 1
ATOM 10566 C CA . HIS A 1 1333 ? 19.990 18.173 4.654 1.00 91.75 1333 HIS A CA 1
ATOM 10567 C C . HIS A 1 1333 ? 18.557 18.462 5.139 1.00 91.75 1333 HIS A C 1
ATOM 10569 O O . HIS A 1 1333 ? 18.387 19.237 6.075 1.00 91.75 1333 HIS A O 1
ATOM 10575 N N . SER A 1 1334 ? 17.533 17.847 4.545 1.00 94.31 1334 SER A N 1
ATOM 10576 C CA . SER A 1 1334 ? 16.193 17.805 5.140 1.00 94.31 1334 SER A CA 1
ATOM 10577 C C . SER A 1 1334 ? 16.122 16.560 6.029 1.00 94.31 1334 SER A C 1
ATOM 10579 O O . SER A 1 1334 ? 15.868 15.450 5.554 1.00 94.31 1334 SER A O 1
ATOM 10581 N N . GLU A 1 1335 ? 16.491 16.752 7.293 1.00 94.00 1335 GLU A N 1
ATOM 10582 C CA . GLU A 1 1335 ? 16.537 15.747 8.357 1.00 94.00 1335 GLU A CA 1
ATOM 10583 C C . GLU A 1 1335 ? 16.289 16.438 9.703 1.00 94.00 1335 GLU A C 1
ATOM 10585 O O . GLU A 1 1335 ? 16.951 17.430 10.017 1.00 94.00 1335 GLU A O 1
ATOM 10590 N N . THR A 1 1336 ? 15.378 15.882 10.500 1.00 94.81 1336 THR A N 1
ATOM 10591 C CA . THR A 1 1336 ? 15.119 16.292 11.885 1.00 94.81 1336 THR A CA 1
ATOM 10592 C C . THR A 1 1336 ? 15.305 15.077 12.788 1.00 94.81 1336 THR A C 1
ATOM 10594 O O . THR A 1 1336 ? 14.634 14.064 12.596 1.00 94.81 1336 THR A O 1
ATOM 10597 N N . ARG A 1 1337 ? 16.221 15.158 13.765 1.00 94.12 1337 ARG A N 1
ATOM 10598 C CA . ARG A 1 1337 ? 16.552 14.057 14.688 1.00 94.12 1337 ARG A CA 1
ATOM 10599 C C . ARG A 1 1337 ? 16.265 14.450 16.136 1.00 94.12 1337 ARG A C 1
ATOM 10601 O O . ARG A 1 1337 ? 16.873 15.386 16.651 1.00 94.12 1337 ARG A O 1
ATOM 10608 N N . MET A 1 1338 ? 15.369 13.716 16.793 1.00 94.44 1338 MET A N 1
ATOM 10609 C CA . MET A 1 1338 ? 14.949 13.924 18.182 1.00 94.44 1338 MET A CA 1
ATOM 10610 C C . MET A 1 1338 ? 15.484 12.800 19.088 1.00 94.44 1338 MET A C 1
ATOM 10612 O O . MET A 1 1338 ? 15.239 11.628 18.796 1.00 94.44 1338 MET A O 1
ATOM 10616 N N . PRO A 1 1339 ? 16.182 13.110 20.198 1.00 94.94 1339 PRO A N 1
ATOM 10617 C CA . PRO A 1 1339 ? 16.519 12.125 21.222 1.00 94.94 1339 PRO A CA 1
ATOM 10618 C C . PRO A 1 1339 ? 15.304 11.840 22.115 1.00 94.94 1339 PRO A C 1
ATOM 10620 O O . PRO A 1 1339 ? 14.777 12.733 22.779 1.00 94.94 1339 PRO A O 1
ATOM 10623 N N . VAL A 1 1340 ? 14.888 10.579 22.176 1.00 92.88 1340 VAL A N 1
ATOM 10624 C CA . VAL A 1 1340 ? 13.780 10.106 23.013 1.00 92.88 1340 VAL A CA 1
ATOM 10625 C C . VAL A 1 1340 ? 14.358 9.589 24.329 1.00 92.88 1340 VAL A C 1
ATOM 10627 O O . VAL A 1 1340 ? 14.765 8.435 24.426 1.00 92.88 1340 VAL A O 1
ATOM 10630 N N . SER A 1 1341 ? 14.484 10.476 25.321 1.00 91.50 1341 SER A N 1
ATOM 10631 C CA . SER A 1 1341 ? 15.159 10.178 26.594 1.00 91.50 1341 SER A CA 1
ATOM 10632 C C . SER A 1 1341 ? 14.330 9.283 27.513 1.00 91.50 1341 SER A C 1
ATOM 10634 O O . SER A 1 1341 ? 13.180 9.590 27.821 1.00 91.50 1341 SER A O 1
ATOM 10636 N N . PHE A 1 1342 ? 14.955 8.228 28.038 1.00 91.12 1342 PHE A N 1
ATOM 10637 C CA . PHE A 1 1342 ? 14.340 7.306 28.994 1.00 91.12 1342 PHE A CA 1
ATOM 10638 C C . PHE A 1 1342 ? 14.742 7.577 30.450 1.00 91.12 1342 PHE A C 1
ATOM 10640 O O . PHE A 1 1342 ? 14.315 6.863 31.352 1.00 91.12 1342 PHE A O 1
ATOM 10647 N N . GLN A 1 1343 ? 15.490 8.657 30.719 1.00 88.12 1343 GLN A N 1
ATOM 10648 C CA . GLN A 1 1343 ? 15.960 9.016 32.067 1.00 88.12 1343 GLN A CA 1
ATOM 10649 C C . GLN A 1 1343 ? 14.832 9.169 33.110 1.00 88.12 1343 GLN A C 1
ATOM 10651 O O . GLN A 1 1343 ? 15.073 8.973 34.300 1.00 88.12 1343 GLN A O 1
ATOM 10656 N N . LYS A 1 1344 ? 13.620 9.540 32.676 1.00 88.19 1344 LYS A N 1
ATOM 10657 C CA . LYS A 1 1344 ? 12.427 9.677 33.531 1.00 88.19 1344 LYS A CA 1
ATOM 10658 C C . LYS A 1 1344 ? 11.326 8.648 33.223 1.00 88.19 1344 LYS A C 1
ATOM 10660 O O . LYS A 1 1344 ? 10.215 8.792 33.717 1.00 88.19 1344 LYS A O 1
ATOM 10665 N N . LEU A 1 1345 ? 11.601 7.655 32.374 1.00 89.62 1345 LEU A N 1
ATOM 10666 C CA . LEU A 1 1345 ? 10.598 6.695 31.918 1.00 89.62 1345 LEU A CA 1
ATOM 10667 C C . LEU A 1 1345 ? 10.446 5.559 32.934 1.00 89.62 1345 LEU A C 1
ATOM 10669 O O . LEU A 1 1345 ? 11.346 4.737 33.108 1.00 89.62 1345 LEU A O 1
ATOM 10673 N N . ILE A 1 1346 ? 9.289 5.503 33.589 1.00 90.38 1346 ILE A N 1
ATOM 10674 C CA . ILE A 1 1346 ? 8.947 4.458 34.550 1.00 90.38 1346 ILE A CA 1
ATOM 10675 C C . ILE A 1 1346 ? 8.250 3.333 33.783 1.00 90.38 1346 ILE A C 1
ATOM 10677 O O . ILE A 1 1346 ? 7.116 3.484 33.333 1.00 90.38 1346 ILE A O 1
ATOM 10681 N N . LEU A 1 1347 ? 8.935 2.198 33.621 1.00 90.56 1347 LEU A N 1
ATOM 10682 C CA . LEU A 1 1347 ? 8.312 0.985 33.088 1.00 90.56 1347 LEU A CA 1
ATOM 10683 C C . LEU A 1 1347 ? 7.354 0.368 34.124 1.00 90.56 1347 LEU A C 1
ATOM 10685 O O . LEU A 1 1347 ? 7.702 0.337 35.309 1.00 90.56 1347 LEU A O 1
ATOM 10689 N N . PRO A 1 1348 ? 6.220 -0.217 33.695 1.00 89.50 1348 PRO A N 1
ATOM 10690 C CA . PRO A 1 1348 ? 5.304 -0.914 34.594 1.00 89.50 1348 PRO A CA 1
ATOM 10691 C C . PRO A 1 1348 ? 5.954 -2.146 35.254 1.00 89.50 1348 PRO A C 1
ATOM 10693 O O . PRO A 1 1348 ? 7.011 -2.646 34.836 1.00 89.50 1348 PRO A O 1
ATOM 10696 N N . GLU A 1 1349 ? 5.302 -2.682 36.289 1.00 86.19 1349 GLU A N 1
ATOM 10697 C CA . GLU A 1 1349 ? 5.692 -3.974 36.862 1.00 86.19 1349 GLU A CA 1
ATOM 10698 C C . GLU A 1 1349 ? 5.590 -5.109 35.824 1.00 86.19 1349 GLU A C 1
ATOM 10700 O O . GLU A 1 1349 ? 4.854 -5.040 34.836 1.00 86.19 1349 GLU A O 1
ATOM 10705 N N . ARG A 1 1350 ? 6.344 -6.193 36.043 1.00 84.88 1350 ARG A N 1
ATOM 10706 C CA . ARG A 1 1350 ? 6.207 -7.405 35.228 1.00 84.88 1350 ARG A CA 1
ATOM 10707 C C . ARG A 1 1350 ? 4.866 -8.057 35.564 1.00 84.88 1350 ARG A C 1
ATOM 10709 O O . ARG A 1 1350 ? 4.634 -8.399 36.721 1.00 84.88 1350 ARG A O 1
ATOM 10716 N N . PHE A 1 1351 ? 4.015 -8.239 34.556 1.00 85.31 1351 PHE A N 1
ATOM 10717 C CA . PHE A 1 1351 ? 2.673 -8.791 34.737 1.00 85.31 1351 PHE A CA 1
ATOM 10718 C C . PHE A 1 1351 ? 2.685 -10.130 35.499 1.00 85.31 1351 PHE A C 1
ATOM 10720 O O . PHE A 1 1351 ? 3.581 -10.954 35.277 1.00 85.31 1351 PHE A O 1
ATOM 10727 N N . PRO A 1 1352 ? 1.709 -10.363 36.397 1.00 86.06 1352 PRO A N 1
ATOM 10728 C CA . PRO A 1 1352 ? 1.614 -11.616 37.132 1.00 86.06 1352 PRO A CA 1
ATOM 10729 C C . PRO A 1 1352 ? 1.303 -12.790 36.186 1.00 86.06 1352 PRO A C 1
ATOM 10731 O O . PRO A 1 1352 ? 0.624 -12.597 35.176 1.00 86.06 1352 PRO A O 1
ATOM 10734 N N . PRO A 1 1353 ? 1.737 -14.021 36.515 1.00 86.06 1353 PRO A N 1
ATOM 10735 C CA . PRO A 1 1353 ? 1.349 -15.200 35.751 1.00 86.06 1353 PRO A CA 1
ATOM 10736 C C . PRO A 1 1353 ? -0.173 -15.405 35.777 1.00 86.06 1353 PRO A C 1
ATOM 10738 O O . PRO A 1 1353 ? -0.852 -15.067 36.753 1.00 86.06 1353 PRO A O 1
ATOM 10741 N N . HIS A 1 1354 ? -0.690 -15.982 34.694 1.00 89.31 1354 HIS A N 1
ATOM 10742 C CA . HIS A 1 1354 ? -2.106 -16.291 34.512 1.00 89.31 1354 HIS A CA 1
ATOM 10743 C C . HIS A 1 1354 ? -2.644 -17.243 35.593 1.00 89.31 1354 HIS A C 1
ATOM 10745 O O . HIS A 1 1354 ? -1.911 -18.030 36.194 1.00 89.31 1354 HIS A O 1
ATOM 10751 N N . THR A 1 1355 ? -3.959 -17.217 35.802 1.00 90.12 1355 THR A N 1
ATOM 10752 C CA . THR A 1 1355 ? -4.668 -18.255 36.551 1.00 90.12 1355 THR A CA 1
ATOM 10753 C C . THR A 1 1355 ? -4.535 -19.582 35.806 1.00 90.12 1355 THR A C 1
ATOM 10755 O O . THR A 1 1355 ? -5.054 -19.739 34.700 1.00 90.12 1355 THR A O 1
ATOM 10758 N N . GLU A 1 1356 ? -3.849 -20.538 36.429 1.00 86.94 1356 GLU A N 1
ATOM 10759 C CA . GLU A 1 1356 ? -3.696 -21.903 35.928 1.00 86.94 1356 GLU A CA 1
ATOM 10760 C C . GLU A 1 1356 ? -5.073 -22.550 35.691 1.00 86.94 1356 GLU A C 1
ATOM 10762 O O . GLU A 1 1356 ? -5.962 -22.504 36.554 1.00 86.94 1356 GLU A O 1
ATOM 10767 N N . LEU A 1 1357 ? -5.262 -23.141 34.506 1.00 86.62 1357 LEU A N 1
ATOM 10768 C CA . LEU A 1 1357 ? -6.460 -23.915 34.198 1.00 86.62 1357 LEU A CA 1
ATOM 10769 C C . LEU A 1 1357 ? -6.347 -25.271 34.894 1.00 86.62 1357 LEU A C 1
ATOM 10771 O O . LEU A 1 1357 ? -5.637 -26.164 34.436 1.00 86.62 1357 LEU A O 1
ATOM 10775 N N . LEU A 1 1358 ? -7.066 -25.429 35.999 1.00 84.62 1358 LEU A N 1
ATOM 10776 C CA . LEU A 1 1358 ? -7.074 -26.670 36.756 1.00 84.62 1358 LEU A CA 1
ATOM 10777 C C . LEU A 1 1358 ? -7.788 -27.753 35.941 1.00 84.62 1358 LEU A C 1
ATOM 10779 O O . LEU A 1 1358 ? -8.929 -27.560 35.514 1.00 84.62 1358 LEU A O 1
ATOM 10783 N N . ASP A 1 1359 ? -7.147 -28.913 35.774 1.00 79.69 1359 ASP A N 1
ATOM 10784 C CA . ASP A 1 1359 ? -7.704 -30.051 35.030 1.00 79.69 1359 ASP A CA 1
ATOM 10785 C C . ASP A 1 1359 ? -8.757 -30.816 35.861 1.00 79.69 1359 ASP A C 1
ATOM 10787 O O . ASP A 1 1359 ? -8.608 -31.971 36.270 1.00 79.69 1359 ASP A O 1
ATOM 10791 N N . LEU A 1 1360 ? -9.823 -30.090 36.196 1.00 79.31 1360 LEU A N 1
ATOM 10792 C CA . LEU A 1 1360 ? -10.967 -30.547 36.968 1.00 79.31 1360 LEU A CA 1
ATOM 10793 C C . LEU A 1 1360 ? -11.851 -31.463 36.119 1.00 79.31 1360 LEU A C 1
ATOM 10795 O O . LEU A 1 1360 ? -12.022 -31.258 34.918 1.00 79.31 1360 LEU A O 1
ATOM 10799 N N . GLN A 1 1361 ? -12.504 -32.428 36.770 1.00 80.12 1361 GLN A N 1
ATOM 10800 C CA . GLN A 1 1361 ? -13.574 -33.203 36.146 1.00 80.12 1361 GLN A CA 1
ATOM 10801 C C . GLN A 1 1361 ? -14.686 -32.240 35.673 1.00 80.12 1361 GLN A C 1
ATOM 10803 O O . GLN A 1 1361 ? -15.271 -31.572 36.531 1.00 80.12 1361 GLN A O 1
ATOM 10808 N N . PRO A 1 1362 ? -15.013 -32.181 34.363 1.00 80.06 1362 PRO A N 1
ATOM 10809 C CA . PRO A 1 1362 ? -16.008 -31.247 33.840 1.00 80.06 1362 PRO A CA 1
ATOM 10810 C C . PRO A 1 1362 ? -17.358 -31.361 34.551 1.00 80.06 1362 PRO A C 1
ATOM 10812 O O . PRO A 1 1362 ? -17.879 -32.465 34.753 1.00 80.06 1362 PRO A O 1
ATOM 10815 N N . LEU A 1 1363 ? -17.918 -30.219 34.955 1.00 85.06 1363 LEU A N 1
ATOM 10816 C CA . LEU A 1 1363 ? -19.127 -30.188 35.774 1.00 85.06 1363 LEU A CA 1
ATOM 10817 C C . LEU A 1 1363 ? -20.358 -30.568 34.927 1.00 85.06 1363 LEU A C 1
ATOM 10819 O O . LEU A 1 1363 ? -20.615 -29.917 33.914 1.00 85.06 1363 LEU A O 1
ATOM 10823 N N . PRO A 1 1364 ? -21.154 -31.584 35.313 1.00 89.06 1364 PRO A N 1
ATOM 10824 C CA . PRO A 1 1364 ? -22.372 -31.934 34.589 1.00 89.06 1364 PRO A CA 1
ATOM 10825 C C . PRO A 1 1364 ? -23.461 -30.878 34.806 1.00 89.06 1364 PRO A C 1
ATOM 10827 O O . PRO A 1 1364 ? -23.564 -30.314 35.897 1.00 89.06 1364 PRO A O 1
ATOM 10830 N N . VAL A 1 1365 ? -24.349 -30.675 33.827 1.00 87.31 1365 VAL A N 1
ATOM 10831 C CA . VAL A 1 1365 ? -25.438 -29.669 33.912 1.00 87.31 1365 VAL A CA 1
ATOM 10832 C C . VAL A 1 1365 ? -26.381 -29.877 35.112 1.00 87.31 1365 VAL A C 1
ATOM 10834 O O . VAL A 1 1365 ? -26.984 -28.933 35.620 1.00 87.31 1365 VAL A O 1
ATOM 10837 N N . THR A 1 1366 ? -26.433 -31.093 35.666 1.00 84.81 1366 THR A N 1
ATOM 10838 C CA . THR A 1 1366 ? -27.129 -31.410 36.926 1.00 84.81 1366 THR A CA 1
ATOM 10839 C C . THR A 1 1366 ? -26.571 -30.684 38.160 1.00 84.81 1366 THR A C 1
ATOM 10841 O O . THR A 1 1366 ? -27.255 -30.617 39.181 1.00 84.81 1366 THR A O 1
ATOM 10844 N N . ALA A 1 1367 ? -25.356 -30.123 38.098 1.00 85.94 1367 ALA A N 1
ATOM 10845 C CA . ALA A 1 1367 ? -24.740 -29.350 39.181 1.00 85.94 1367 ALA A CA 1
ATOM 10846 C C . ALA A 1 1367 ? -25.521 -28.068 39.538 1.00 85.94 1367 ALA A C 1
ATOM 10848 O O . ALA A 1 1367 ? -25.421 -27.587 40.668 1.00 85.94 1367 ALA A O 1
ATOM 10849 N N . LEU A 1 1368 ? -26.361 -27.567 38.621 1.00 84.44 1368 LEU A N 1
ATOM 10850 C CA . LEU A 1 1368 ? -27.273 -26.442 38.855 1.00 84.44 1368 LEU A CA 1
ATOM 10851 C C . LEU A 1 1368 ? -28.366 -26.746 39.900 1.00 84.44 1368 LEU A C 1
ATOM 10853 O O . LEU A 1 1368 ? -28.990 -25.812 40.403 1.00 84.44 1368 LEU A O 1
ATOM 10857 N N . LYS A 1 1369 ? -28.581 -28.021 40.276 1.00 83.00 1369 LYS A N 1
ATOM 10858 C CA . LYS A 1 1369 ? -29.574 -28.537 41.257 1.00 83.00 1369 LYS A CA 1
ATOM 10859 C C . LYS A 1 1369 ? -31.047 -28.350 40.859 1.00 83.00 1369 LYS A C 1
ATOM 10861 O O . LYS A 1 1369 ? -31.873 -29.195 41.196 1.00 83.00 1369 LYS A O 1
ATOM 10866 N N . ALA A 1 1370 ? -31.379 -27.274 40.155 1.00 82.62 1370 ALA A N 1
ATOM 10867 C CA . ALA A 1 1370 ? -32.721 -26.929 39.711 1.00 82.62 1370 ALA A CA 1
ATOM 10868 C C . ALA A 1 1370 ? -32.990 -27.491 38.296 1.00 82.62 1370 ALA A C 1
ATOM 10870 O O . ALA A 1 1370 ? -32.137 -27.412 37.408 1.00 82.62 1370 ALA A O 1
ATOM 10871 N N . LYS A 1 1371 ? -34.153 -28.125 38.093 1.00 83.38 1371 LYS A N 1
ATOM 10872 C CA . LYS A 1 1371 ? -34.454 -28.892 36.865 1.00 83.38 1371 LYS A CA 1
ATOM 10873 C C . LYS A 1 1371 ? -34.873 -27.999 35.693 1.00 83.38 1371 LYS A C 1
ATOM 10875 O O . LYS A 1 1371 ? -34.590 -28.326 34.548 1.00 83.38 1371 LYS A O 1
ATOM 10880 N N . ASP A 1 1372 ? -35.508 -26.879 36.014 1.00 84.50 1372 ASP A N 1
ATOM 10881 C CA . ASP A 1 1372 ? -35.707 -25.708 35.162 1.00 84.50 1372 ASP A CA 1
ATOM 10882 C C . ASP A 1 1372 ? -34.368 -25.193 34.615 1.00 84.50 1372 ASP A C 1
ATOM 10884 O O . ASP A 1 1372 ? -34.214 -25.056 33.407 1.00 84.50 1372 ASP A O 1
ATOM 10888 N N . TYR A 1 1373 ? -33.358 -25.015 35.471 1.00 87.88 1373 TYR A N 1
ATOM 10889 C CA . TYR A 1 1373 ? -32.059 -24.482 35.040 1.00 87.88 1373 TYR A CA 1
ATOM 10890 C C . TYR A 1 1373 ? -31.257 -25.485 34.197 1.00 87.88 1373 TYR A C 1
ATOM 10892 O O . TYR A 1 1373 ? -30.613 -25.107 33.224 1.00 87.88 1373 TYR A O 1
ATOM 10900 N N . ALA A 1 1374 ? -31.317 -26.779 34.529 1.00 84.62 1374 ALA A N 1
ATOM 10901 C CA . ALA A 1 1374 ? -30.675 -27.821 33.726 1.00 84.62 1374 ALA A CA 1
ATOM 10902 C C . ALA A 1 1374 ? -31.314 -27.987 32.328 1.00 84.62 1374 ALA A C 1
ATOM 10904 O O . ALA A 1 1374 ? -30.646 -28.452 31.409 1.00 84.62 1374 ALA A O 1
ATOM 10905 N N . ALA A 1 1375 ? -32.580 -27.591 32.144 1.00 86.38 1375 ALA A N 1
ATOM 10906 C CA . ALA A 1 1375 ? -33.267 -27.651 30.851 1.00 86.38 1375 ALA A CA 1
ATOM 10907 C C . ALA A 1 1375 ? -32.826 -26.554 29.856 1.00 86.38 1375 ALA A C 1
ATOM 10909 O O . ALA A 1 1375 ? -33.157 -26.646 28.677 1.00 86.38 1375 ALA A O 1
ATOM 10910 N N . LEU A 1 1376 ? -32.053 -25.555 30.303 1.00 85.25 1376 LEU A N 1
ATOM 10911 C CA . LEU A 1 1376 ? -31.511 -24.466 29.473 1.00 85.25 1376 LEU A CA 1
ATOM 10912 C C . LEU A 1 1376 ? -30.357 -24.895 28.551 1.00 85.25 1376 LEU A C 1
ATOM 10914 O O . LEU A 1 1376 ? -29.972 -24.136 27.658 1.00 85.25 1376 LEU A O 1
ATOM 10918 N N . TYR A 1 1377 ? -29.795 -26.084 28.794 1.00 87.38 1377 TYR A N 1
ATOM 10919 C CA . TYR A 1 1377 ? -28.620 -26.632 28.112 1.00 87.38 1377 TYR A CA 1
ATOM 10920 C C . TYR A 1 1377 ? -28.895 -28.074 27.625 1.00 87.38 1377 TYR A C 1
ATOM 10922 O O . TYR A 1 1377 ? -28.187 -28.998 28.023 1.00 87.38 1377 TYR A O 1
ATOM 10930 N N . PRO A 1 1378 ? -29.949 -28.316 26.816 1.00 78.88 1378 PRO A N 1
ATOM 10931 C CA . PRO A 1 1378 ? -30.404 -29.672 26.487 1.00 78.88 1378 PRO A CA 1
ATOM 10932 C C . PRO A 1 1378 ? -29.363 -30.482 25.701 1.00 78.88 1378 PRO A C 1
ATOM 10934 O O . PRO A 1 1378 ? -29.248 -31.691 25.900 1.00 78.88 1378 PRO A O 1
ATOM 10937 N N . ASP A 1 1379 ? -28.586 -29.809 24.852 1.00 80.75 1379 ASP A N 1
ATOM 10938 C CA . ASP A 1 1379 ? -27.582 -30.418 23.976 1.00 80.75 1379 ASP A CA 1
ATOM 10939 C C . ASP A 1 1379 ? -26.236 -30.666 24.684 1.00 80.75 1379 ASP A C 1
ATOM 10941 O O . ASP A 1 1379 ? -25.347 -31.310 24.129 1.00 80.75 1379 ASP A O 1
ATOM 10945 N N . TRP A 1 1380 ? -26.053 -30.153 25.908 1.00 79.12 1380 TRP A N 1
ATOM 10946 C CA . TRP A 1 1380 ? -24.789 -30.219 26.646 1.00 79.12 1380 TRP A CA 1
ATOM 10947 C C . TRP A 1 1380 ? -24.913 -31.125 27.871 1.00 79.12 1380 TRP A C 1
ATOM 10949 O O . TRP A 1 1380 ? -25.755 -30.934 28.744 1.00 79.12 1380 TRP A O 1
ATOM 10959 N N . HIS A 1 1381 ? -24.028 -32.115 27.987 1.00 83.06 1381 HIS A N 1
ATOM 10960 C CA . HIS A 1 1381 ? -23.983 -32.981 29.172 1.00 83.06 1381 HIS A CA 1
ATOM 10961 C C . HIS A 1 1381 ? -23.101 -32.408 30.294 1.00 83.06 1381 HIS A C 1
ATOM 10963 O O . HIS A 1 1381 ? -23.361 -32.660 31.474 1.00 83.06 1381 HIS A O 1
ATOM 10969 N N . GLN A 1 1382 ? -22.065 -31.646 29.933 1.00 87.81 1382 GLN A N 1
ATOM 10970 C CA . GLN A 1 1382 ? -21.050 -31.077 30.825 1.00 87.81 1382 GLN A CA 1
ATOM 10971 C C . GLN A 1 1382 ? -20.648 -29.675 30.347 1.00 87.81 1382 GLN A C 1
ATOM 10973 O O . GLN A 1 1382 ? -20.677 -29.398 29.149 1.00 87.81 1382 GLN A O 1
ATOM 10978 N N . PHE A 1 1383 ? -20.259 -28.810 31.283 1.00 90.00 1383 PHE A N 1
ATOM 10979 C CA . PHE A 1 1383 ? -19.661 -27.503 31.004 1.00 90.00 1383 PHE A CA 1
ATOM 10980 C C . PHE A 1 1383 ? -18.173 -27.632 30.644 1.00 90.00 1383 PHE A C 1
ATOM 10982 O O . PHE A 1 1383 ? -17.524 -28.616 31.002 1.00 90.00 1383 PHE A O 1
ATOM 10989 N N . ASN A 1 1384 ? -17.603 -26.634 29.962 1.00 88.75 1384 ASN A N 1
ATOM 10990 C CA . ASN A 1 1384 ? -16.181 -26.646 29.596 1.00 88.75 1384 ASN A CA 1
ATOM 10991 C C . ASN A 1 1384 ? -15.257 -26.449 30.827 1.00 88.75 1384 ASN A C 1
ATOM 10993 O O . ASN A 1 1384 ? -15.732 -26.178 31.934 1.00 88.75 1384 ASN A O 1
ATOM 10997 N N . LYS A 1 1385 ? -13.930 -26.591 30.662 1.00 88.38 1385 LYS A N 1
ATOM 10998 C CA . LYS A 1 1385 ? -12.962 -26.494 31.779 1.00 88.38 1385 LYS A CA 1
ATOM 10999 C C . LYS A 1 1385 ? -13.001 -25.125 32.489 1.00 88.38 1385 LYS A C 1
ATOM 11001 O O . LYS A 1 1385 ? -13.049 -25.083 33.715 1.00 88.38 1385 LYS A O 1
ATOM 11006 N N . VAL A 1 1386 ? -13.070 -24.023 31.733 1.00 90.62 1386 VAL A N 1
ATOM 11007 C CA . VAL A 1 1386 ? -13.147 -22.646 32.267 1.00 90.62 1386 VAL A CA 1
ATOM 11008 C C . VAL A 1 1386 ? -14.426 -22.449 33.084 1.00 90.62 1386 VAL A C 1
ATOM 11010 O O . VAL A 1 1386 ? -14.361 -22.069 34.249 1.00 90.62 1386 VAL A O 1
ATOM 11013 N N . GLN A 1 1387 ? -15.581 -22.792 32.508 1.00 92.00 1387 GLN A N 1
ATOM 11014 C CA . GLN A 1 1387 ? -16.888 -22.743 33.172 1.00 92.00 1387 GLN A CA 1
ATOM 11015 C C . GLN A 1 1387 ? -16.917 -23.625 34.430 1.00 92.00 1387 GLN A C 1
ATOM 11017 O O . GLN A 1 1387 ? -17.459 -23.224 35.454 1.00 92.00 1387 GLN A O 1
ATOM 11022 N N . THR A 1 1388 ? -16.304 -24.811 34.379 1.00 90.81 1388 THR A N 1
ATOM 11023 C CA . THR A 1 1388 ? -16.183 -25.742 35.515 1.00 90.81 1388 THR A CA 1
ATOM 11024 C C . THR A 1 1388 ? -15.385 -25.130 36.673 1.00 90.81 1388 THR A C 1
ATOM 11026 O O . THR A 1 1388 ? -15.780 -25.286 37.829 1.00 90.81 1388 THR A O 1
ATOM 11029 N N . GLN A 1 1389 ? -14.296 -24.411 36.382 1.00 91.81 1389 GLN A N 1
ATOM 11030 C CA . GLN A 1 1389 ? -13.442 -23.767 37.387 1.00 91.81 1389 GLN A CA 1
ATOM 11031 C C . GLN A 1 1389 ? -14.080 -22.501 37.989 1.00 91.81 1389 GLN A C 1
ATOM 11033 O O . GLN A 1 1389 ? -13.954 -22.276 39.194 1.00 91.81 1389 GLN A O 1
ATOM 11038 N N . THR A 1 1390 ? -14.805 -21.705 37.194 1.00 93.62 1390 THR A N 1
ATOM 11039 C CA . THR A 1 1390 ? -15.468 -20.466 37.650 1.00 93.62 1390 THR A CA 1
ATOM 11040 C C . THR A 1 1390 ? -16.843 -20.697 38.294 1.00 93.62 1390 THR A C 1
ATOM 11042 O O . THR A 1 1390 ? -17.290 -19.873 39.097 1.00 93.62 1390 THR A O 1
ATOM 11045 N N . PHE A 1 1391 ? -17.512 -21.826 38.007 1.00 93.25 1391 PHE A N 1
ATOM 11046 C CA . PHE A 1 1391 ? -18.866 -22.152 38.487 1.00 93.25 1391 PHE A CA 1
ATOM 11047 C C . PHE A 1 1391 ? -19.049 -21.949 39.994 1.00 93.25 1391 PHE A C 1
ATOM 11049 O O . PHE A 1 1391 ? -20.096 -21.469 40.426 1.00 93.25 1391 PHE A O 1
ATOM 11056 N N . ASN A 1 1392 ? -18.056 -22.311 40.814 1.00 90.88 1392 ASN A N 1
ATOM 11057 C CA . ASN A 1 1392 ? -18.210 -22.221 42.262 1.00 90.88 1392 ASN A CA 1
ATOM 11058 C C . ASN A 1 1392 ? -18.365 -20.769 42.741 1.00 90.88 1392 ASN A C 1
ATOM 11060 O O . ASN A 1 1392 ? -19.306 -20.487 43.484 1.00 90.88 1392 ASN A O 1
ATOM 11064 N N . SER A 1 1393 ? -17.500 -19.860 42.286 1.00 93.12 1393 SER A N 1
ATOM 11065 C CA . SER A 1 1393 ? -17.574 -18.447 42.672 1.00 93.12 1393 SER A CA 1
ATOM 11066 C C . SER A 1 1393 ? -18.740 -17.710 42.012 1.00 93.12 1393 SER A C 1
ATOM 11068 O O . SER A 1 1393 ? -19.290 -16.783 42.595 1.00 93.12 1393 SER A O 1
ATOM 11070 N N . LEU A 1 1394 ? -19.192 -18.137 40.831 1.00 94.62 1394 LEU A N 1
ATOM 11071 C CA . LEU A 1 1394 ? -20.344 -17.520 40.165 1.00 94.62 1394 LEU A CA 1
ATOM 11072 C C . LEU A 1 1394 ? -21.690 -17.986 40.743 1.00 94.62 1394 LEU A C 1
ATOM 11074 O O . LEU A 1 1394 ? -22.568 -17.158 40.982 1.00 94.62 1394 LEU A O 1
ATOM 11078 N N . TYR A 1 1395 ? -21.857 -19.291 40.990 1.00 92.88 1395 TYR A N 1
ATOM 11079 C CA . TYR A 1 1395 ? -23.152 -19.891 41.333 1.00 92.88 1395 TYR A CA 1
ATOM 11080 C C . TYR A 1 1395 ? -23.356 -20.163 42.837 1.00 92.88 1395 TYR A C 1
ATOM 11082 O O . TYR A 1 1395 ? -24.484 -20.086 43.337 1.00 92.88 1395 TYR A O 1
ATOM 11090 N N . ASN A 1 1396 ? -22.298 -20.487 43.596 1.00 90.81 1396 ASN A N 1
ATOM 11091 C CA . ASN A 1 1396 ? -22.430 -20.821 45.024 1.00 90.81 1396 ASN A CA 1
ATOM 11092 C C . ASN A 1 1396 ? -22.194 -19.626 45.971 1.00 90.81 1396 ASN A C 1
ATOM 11094 O O . ASN A 1 1396 ? -22.772 -19.634 47.063 1.00 90.81 1396 ASN A O 1
ATOM 11098 N N . THR A 1 1397 ? -21.435 -18.602 45.569 1.00 91.31 1397 THR A N 1
ATOM 11099 C CA . THR A 1 1397 ? -21.221 -17.349 46.324 1.00 91.31 1397 THR A CA 1
ATOM 11100 C C . THR A 1 1397 ? -21.796 -16.128 45.596 1.00 91.31 1397 THR A C 1
ATOM 11102 O O . THR A 1 1397 ? -22.127 -16.192 44.414 1.00 91.31 1397 THR A O 1
ATOM 11105 N N . ASP A 1 1398 ? -21.938 -15.017 46.327 1.00 90.75 1398 ASP A N 1
ATOM 11106 C CA . ASP A 1 1398 ? -22.419 -13.721 45.818 1.00 90.75 1398 ASP A CA 1
ATOM 11107 C C . ASP A 1 1398 ? -21.294 -12.660 45.728 1.00 90.75 1398 ASP A C 1
ATOM 11109 O O . ASP A 1 1398 ? -21.577 -11.485 45.527 1.00 90.75 1398 ASP A O 1
ATOM 11113 N N . ASN A 1 1399 ? -20.021 -13.059 45.867 1.00 93.81 1399 ASN A N 1
ATOM 11114 C CA . ASN A 1 1399 ? -18.857 -12.167 45.745 1.00 93.81 1399 ASN A CA 1
ATOM 11115 C C . ASN A 1 1399 ? -18.766 -11.548 44.340 1.00 93.81 1399 ASN A C 1
ATOM 11117 O O . ASN A 1 1399 ? -19.210 -12.165 43.367 1.00 93.81 1399 ASN A O 1
ATOM 11121 N N . ASN A 1 1400 ? -18.105 -10.396 44.209 1.00 96.12 1400 ASN A N 1
ATOM 11122 C CA . ASN A 1 1400 ? -17.710 -9.873 42.899 1.00 96.12 1400 ASN A CA 1
ATOM 11123 C C . ASN A 1 1400 ? -16.707 -10.828 42.228 1.00 96.12 1400 ASN A C 1
ATOM 11125 O O . ASN A 1 1400 ? -15.845 -11.387 42.908 1.00 96.12 1400 ASN A O 1
ATOM 11129 N N . VAL A 1 1401 ? -16.828 -11.031 40.914 1.00 96.94 1401 VAL A N 1
ATOM 11130 C CA . VAL A 1 1401 ? -16.016 -11.999 40.146 1.00 96.94 1401 VAL A CA 1
ATOM 11131 C C . VAL A 1 1401 ? -15.506 -11.341 38.869 1.00 96.94 1401 VAL A C 1
ATOM 11133 O O . VAL A 1 1401 ? -16.271 -10.664 38.184 1.00 96.94 1401 VAL A O 1
ATOM 11136 N N . LEU A 1 1402 ? -14.244 -11.592 38.517 1.00 96.75 1402 LEU A N 1
ATOM 11137 C CA . LEU A 1 1402 ? -13.678 -11.250 37.210 1.00 96.75 1402 LEU A CA 1
ATOM 11138 C C . LEU A 1 1402 ? -13.335 -12.539 36.454 1.00 96.75 1402 LEU A C 1
ATOM 11140 O O . LEU A 1 1402 ? -12.612 -13.383 36.982 1.00 96.75 1402 LEU A O 1
ATOM 11144 N N . VAL A 1 1403 ? -13.830 -12.689 35.222 1.00 96.00 1403 VAL A N 1
ATOM 11145 C CA . VAL A 1 1403 ? -13.481 -13.800 34.320 1.00 96.00 1403 VAL A CA 1
ATOM 11146 C C . VAL A 1 1403 ? -12.912 -13.254 33.011 1.00 96.00 1403 VAL A C 1
ATOM 11148 O O . VAL A 1 1403 ? -13.643 -12.877 32.095 1.00 96.00 1403 VAL A O 1
ATOM 11151 N N . ALA A 1 1404 ? -11.586 -13.249 32.926 1.00 94.56 1404 ALA A N 1
ATOM 11152 C CA . ALA A 1 1404 ? -10.807 -12.921 31.743 1.00 94.56 1404 ALA A CA 1
ATOM 11153 C C . ALA A 1 1404 ? -10.389 -14.220 31.023 1.00 94.56 1404 ALA A C 1
ATOM 11155 O O . ALA A 1 1404 ? -9.653 -15.046 31.570 1.00 94.56 1404 ALA A O 1
ATOM 11156 N N . ALA A 1 1405 ? -10.914 -14.437 29.813 1.00 92.44 1405 ALA A N 1
ATOM 11157 C CA . ALA A 1 1405 ? -10.697 -15.646 29.011 1.00 92.44 1405 ALA A CA 1
ATOM 11158 C C . ALA A 1 1405 ? -10.830 -15.346 27.503 1.00 92.44 1405 ALA A C 1
ATOM 11160 O O . ALA A 1 1405 ? -11.624 -14.481 27.124 1.00 92.44 1405 ALA A O 1
ATOM 11161 N N . PRO A 1 1406 ? -10.117 -16.059 26.612 1.00 88.88 1406 PRO A N 1
ATOM 11162 C CA . PRO A 1 1406 ? -10.151 -15.766 25.180 1.00 88.88 1406 PRO A CA 1
ATOM 11163 C C . PRO A 1 1406 ? -11.548 -15.952 24.563 1.00 88.88 1406 PRO A C 1
ATOM 11165 O O . PRO A 1 1406 ? -12.377 -16.748 25.024 1.00 88.88 1406 PRO A O 1
ATOM 11168 N N . THR A 1 1407 ? -11.818 -15.204 23.492 1.00 84.75 1407 THR A N 1
ATOM 11169 C CA . THR A 1 1407 ? -13.113 -15.211 22.801 1.00 84.75 1407 THR A CA 1
ATOM 11170 C C . THR A 1 1407 ? -13.473 -16.617 22.311 1.00 84.75 1407 THR A C 1
ATOM 11172 O O . THR A 1 1407 ? -12.661 -17.324 21.708 1.00 84.75 1407 THR A O 1
ATOM 11175 N N . GLY A 1 1408 ? -14.703 -17.042 22.607 1.00 78.75 1408 GLY A N 1
ATOM 11176 C CA . GLY A 1 1408 ? -15.188 -18.405 22.373 1.00 78.75 1408 GLY A CA 1
ATOM 11177 C C . GLY A 1 1408 ? -15.130 -19.339 23.591 1.00 78.75 1408 GLY A C 1
ATOM 11178 O O . GLY A 1 1408 ? -15.822 -20.353 23.595 1.00 78.75 1408 GLY A O 1
ATOM 11179 N N . SER A 1 1409 ? -14.429 -18.999 24.681 1.00 84.31 1409 SER A N 1
ATOM 11180 C CA . SER A 1 1409 ? -14.367 -19.850 25.894 1.00 84.31 1409 SER A CA 1
ATOM 11181 C C . SER A 1 1409 ? -15.670 -19.920 26.720 1.00 84.31 1409 SER A C 1
ATOM 11183 O O . SER A 1 1409 ? -15.681 -20.457 27.827 1.00 84.31 1409 SER A O 1
ATOM 11185 N N . GLY A 1 1410 ? -16.796 -19.434 26.182 1.00 81.12 1410 GLY A N 1
ATOM 11186 C CA . GLY A 1 1410 ? -18.129 -19.579 26.781 1.00 81.12 1410 GLY A CA 1
ATOM 11187 C C . GLY A 1 1410 ? -18.408 -18.649 27.966 1.00 81.12 1410 GLY A C 1
ATOM 11188 O O . GLY A 1 1410 ? -19.152 -19.034 28.870 1.00 81.12 1410 GLY A O 1
ATOM 11189 N N . LYS A 1 1411 ? -17.813 -17.444 27.969 1.00 89.31 1411 LYS A N 1
ATOM 11190 C CA . LYS A 1 1411 ? -17.949 -16.416 29.024 1.00 89.31 1411 LYS A CA 1
ATOM 11191 C C . LYS A 1 1411 ? -19.397 -16.006 29.301 1.00 89.31 1411 LYS A C 1
ATOM 11193 O O . LYS A 1 1411 ? -19.760 -15.808 30.451 1.00 89.31 1411 LYS A O 1
ATOM 11198 N N . THR A 1 1412 ? -20.249 -15.964 28.282 1.00 88.75 1412 THR A N 1
ATOM 11199 C CA . THR A 1 1412 ? -21.680 -15.636 28.415 1.00 88.75 1412 THR A CA 1
ATOM 11200 C C . THR A 1 1412 ? -22.418 -16.578 29.374 1.00 88.75 1412 THR A C 1
ATOM 11202 O O . THR A 1 1412 ? -23.282 -16.147 30.130 1.00 88.75 1412 THR A O 1
ATOM 11205 N N . VAL A 1 1413 ? -22.005 -17.847 29.448 1.00 90.81 1413 VAL A N 1
ATOM 11206 C CA . VAL A 1 1413 ? -22.539 -18.832 30.406 1.00 90.81 1413 VAL A CA 1
ATOM 11207 C C . VAL A 1 1413 ? -22.103 -18.517 31.847 1.00 90.81 1413 VAL A C 1
ATOM 11209 O O . VAL A 1 1413 ? -22.805 -18.847 32.797 1.00 90.81 1413 VAL A O 1
ATOM 11212 N N . CYS A 1 1414 ? -20.983 -17.810 32.037 1.00 93.69 1414 CYS A N 1
ATOM 11213 C CA . CYS A 1 1414 ? -20.578 -17.299 33.350 1.00 93.69 1414 CYS A CA 1
ATOM 11214 C C . CYS A 1 1414 ? -21.509 -16.169 33.833 1.00 93.69 1414 CYS A C 1
ATOM 11216 O O . CYS A 1 1414 ? -21.844 -16.131 35.018 1.00 93.69 1414 CYS A O 1
ATOM 11218 N N . ALA A 1 1415 ? -22.001 -15.312 32.927 1.00 93.69 1415 ALA A N 1
ATOM 11219 C CA . ALA A 1 1415 ? -23.091 -14.379 33.233 1.00 93.69 1415 ALA A CA 1
ATOM 11220 C C . ALA A 1 1415 ? -24.408 -15.123 33.524 1.00 93.69 1415 ALA A C 1
ATOM 11222 O O . ALA A 1 1415 ? -25.080 -14.809 34.505 1.00 93.69 1415 ALA A O 1
ATOM 11223 N N . GLU A 1 1416 ? -24.745 -16.165 32.750 1.00 93.12 1416 GLU A N 1
ATOM 11224 C CA . GLU A 1 1416 ? -25.914 -17.017 33.030 1.00 93.12 1416 GLU A CA 1
ATOM 11225 C C . GLU A 1 1416 ? -25.821 -17.669 34.424 1.00 93.12 1416 GLU A C 1
ATOM 11227 O O . GLU A 1 1416 ? -26.809 -17.682 35.151 1.00 93.12 1416 GLU A O 1
ATOM 11232 N N . PHE A 1 1417 ? -24.646 -18.124 34.877 1.00 94.00 1417 PHE A N 1
ATOM 11233 C CA . PHE A 1 1417 ? -24.468 -18.616 36.253 1.00 94.00 1417 PHE A CA 1
ATOM 11234 C C . PHE A 1 1417 ? -24.758 -17.540 37.314 1.00 94.00 1417 PHE A C 1
ATOM 11236 O O . PHE A 1 1417 ? -25.389 -17.852 38.326 1.00 94.00 1417 PHE A O 1
ATOM 11243 N N . ALA A 1 1418 ? -24.356 -16.285 37.089 1.00 94.06 1418 ALA A N 1
ATOM 11244 C CA . ALA A 1 1418 ? -24.668 -15.182 37.999 1.00 94.06 1418 ALA A CA 1
ATOM 11245 C C . ALA A 1 1418 ? -26.179 -14.869 38.033 1.00 94.06 1418 ALA A C 1
ATOM 11247 O O . ALA A 1 1418 ? -26.748 -14.749 39.119 1.00 94.06 1418 ALA A O 1
ATOM 11248 N N . LEU A 1 1419 ? -26.849 -14.828 36.873 1.00 93.00 1419 LEU A N 1
ATOM 11249 C CA . LEU A 1 1419 ? -28.303 -14.624 36.762 1.00 93.00 1419 LEU A CA 1
ATOM 11250 C C . LEU A 1 1419 ? -29.106 -15.766 37.407 1.00 93.00 1419 LEU A C 1
ATOM 11252 O O . LEU A 1 1419 ? -30.044 -15.525 38.165 1.00 93.00 1419 LEU A O 1
ATOM 11256 N N . LEU A 1 1420 ? -28.713 -17.021 37.170 1.00 91.81 1420 LEU A N 1
ATOM 11257 C CA . LEU A 1 1420 ? -29.377 -18.197 37.741 1.00 91.81 1420 LEU A CA 1
ATOM 11258 C C . LEU A 1 1420 ? -29.189 -18.288 39.262 1.00 91.81 1420 LEU A C 1
ATOM 11260 O O . LEU A 1 1420 ? -30.100 -18.737 39.962 1.00 91.81 1420 LEU A O 1
ATOM 11264 N N . ARG A 1 1421 ? -28.041 -17.836 39.790 1.00 91.69 1421 ARG A N 1
ATOM 11265 C CA . ARG A 1 1421 ? -27.837 -17.621 41.233 1.00 91.69 1421 ARG A CA 1
ATOM 11266 C C . ARG A 1 1421 ? -28.761 -16.522 41.747 1.00 91.69 1421 ARG A C 1
ATOM 11268 O O . ARG A 1 1421 ? -29.442 -16.731 42.748 1.00 91.69 1421 ARG A O 1
ATOM 11275 N N . HIS A 1 1422 ? -28.815 -15.387 41.061 1.00 91.56 1422 HIS A N 1
ATOM 11276 C CA . HIS A 1 1422 ? -29.636 -14.249 41.458 1.00 91.56 1422 HIS A CA 1
ATOM 11277 C C . HIS A 1 1422 ? -31.120 -14.622 41.586 1.00 91.56 1422 HIS A C 1
ATOM 11279 O O . HIS A 1 1422 ? -31.678 -14.565 42.679 1.00 91.56 1422 HIS A O 1
ATOM 11285 N N . TRP A 1 1423 ? -31.721 -15.175 40.529 1.00 90.62 1423 TRP A N 1
ATOM 11286 C CA . TRP A 1 1423 ? -33.115 -15.646 40.526 1.00 90.62 1423 TRP A CA 1
ATOM 11287 C C . TRP A 1 1423 ? -33.379 -16.924 41.352 1.00 90.62 1423 TRP A C 1
ATOM 11289 O O . TRP A 1 1423 ? -34.516 -17.396 41.414 1.00 90.62 1423 TRP A O 1
ATOM 11299 N N . ALA A 1 1424 ? -32.358 -17.512 41.991 1.00 86.38 1424 ALA A N 1
ATOM 11300 C CA . ALA A 1 1424 ? -32.549 -18.574 42.983 1.00 86.38 1424 ALA A CA 1
ATOM 11301 C C . ALA A 1 1424 ? -32.820 -18.034 44.403 1.00 86.38 1424 ALA A C 1
ATOM 11303 O O . ALA A 1 1424 ? -33.240 -18.810 45.267 1.00 86.38 1424 ALA A O 1
ATOM 11304 N N . LYS A 1 1425 ? -32.603 -16.733 44.651 1.00 82.88 1425 LYS A N 1
ATOM 11305 C CA . LYS A 1 1425 ? -33.041 -16.031 45.871 1.00 82.88 1425 LYS A CA 1
ATOM 11306 C C . LYS A 1 1425 ? -34.565 -15.841 45.834 1.00 82.88 1425 LYS A C 1
ATOM 11308 O O . LYS A 1 1425 ? -35.155 -15.804 44.758 1.00 82.88 1425 LYS A O 1
ATOM 11313 N N . GLN A 1 1426 ? -35.216 -15.765 47.000 1.00 69.00 1426 GLN A N 1
ATOM 11314 C CA . GLN A 1 1426 ? -36.672 -15.545 47.059 1.00 69.00 1426 GLN A CA 1
ATOM 11315 C C . GLN A 1 1426 ? -37.028 -14.076 46.807 1.00 69.00 1426 GLN A C 1
ATOM 11317 O O . GLN A 1 1426 ? -37.894 -13.800 45.983 1.00 69.00 1426 GLN A O 1
ATOM 11322 N N . ASP A 1 1427 ? -36.301 -13.166 47.453 1.00 70.00 1427 ASP A N 1
ATOM 11323 C CA . ASP A 1 1427 ? -36.359 -11.726 47.216 1.00 70.00 1427 ASP A CA 1
ATOM 11324 C C . ASP A 1 1427 ? -35.145 -11.343 46.354 1.00 70.00 1427 ASP A C 1
ATOM 11326 O O . ASP A 1 1427 ? -34.065 -11.060 46.870 1.00 70.00 1427 ASP A O 1
ATOM 11330 N N . ALA A 1 1428 ? -35.286 -11.450 45.032 1.00 69.31 1428 ALA A N 1
ATOM 11331 C CA . ALA A 1 1428 ? -34.258 -11.043 44.073 1.00 69.31 1428 ALA A CA 1
ATOM 11332 C C . ALA A 1 1428 ? -34.583 -9.639 43.538 1.00 69.31 1428 ALA A C 1
ATOM 11334 O O . ALA A 1 1428 ? -35.660 -9.448 42.972 1.00 69.31 1428 ALA A O 1
ATOM 11335 N N . GLY A 1 1429 ? -33.672 -8.674 43.708 1.00 78.00 1429 GLY A N 1
ATOM 11336 C CA . GLY A 1 1429 ? -33.761 -7.344 43.096 1.00 78.00 1429 GLY A CA 1
ATOM 11337 C C . GLY A 1 1429 ? -33.510 -7.363 41.584 1.00 78.00 1429 GLY A C 1
ATOM 11338 O O . GLY A 1 1429 ? -33.531 -8.418 40.946 1.00 78.00 1429 GLY A O 1
ATOM 11339 N N . ARG A 1 1430 ? -33.236 -6.201 40.981 1.00 90.69 1430 ARG A N 1
ATOM 11340 C CA . ARG A 1 1430 ? -33.006 -6.118 39.525 1.00 90.69 1430 ARG A CA 1
ATOM 11341 C C . ARG A 1 1430 ? -31.594 -6.548 39.136 1.00 90.69 1430 ARG A C 1
ATOM 11343 O O . ARG A 1 1430 ? -30.642 -6.326 39.887 1.00 90.69 1430 ARG A O 1
ATOM 11350 N N . ALA A 1 1431 ? -31.469 -7.118 37.940 1.00 94.00 1431 ALA A N 1
ATOM 11351 C CA . ALA A 1 1431 ? -30.193 -7.389 37.289 1.00 94.00 1431 ALA A CA 1
ATOM 11352 C C . ALA A 1 1431 ? -29.979 -6.470 36.074 1.00 94.00 1431 ALA A C 1
ATOM 11354 O O . ALA A 1 1431 ? -30.919 -6.144 35.349 1.00 94.00 1431 ALA A O 1
ATOM 11355 N N . VAL A 1 1432 ? -28.730 -6.081 35.830 1.00 96.25 1432 VAL A N 1
ATOM 11356 C CA . VAL A 1 1432 ? -28.311 -5.237 34.702 1.00 96.25 1432 VAL A CA 1
ATOM 11357 C C . VAL A 1 1432 ? -27.166 -5.925 33.964 1.00 96.25 1432 VAL A C 1
ATOM 11359 O O . VAL A 1 1432 ? -26.258 -6.465 34.594 1.00 96.25 1432 VAL A O 1
ATOM 11362 N N . TYR A 1 1433 ? -27.202 -5.900 32.634 1.00 97.25 1433 TYR A N 1
ATOM 11363 C CA . TYR A 1 1433 ? -26.151 -6.397 31.748 1.00 97.25 1433 TYR A CA 1
ATOM 11364 C C . TYR A 1 1433 ? -25.736 -5.299 30.764 1.00 97.25 1433 TYR A C 1
ATOM 11366 O O . TYR A 1 1433 ? -26.574 -4.787 30.016 1.00 97.25 1433 TYR A O 1
ATOM 11374 N N . ILE A 1 1434 ? -24.444 -4.964 30.744 1.00 96.31 1434 ILE A N 1
ATOM 11375 C CA . ILE A 1 1434 ? -23.863 -3.988 29.820 1.00 96.31 1434 ILE A CA 1
ATOM 11376 C C . ILE A 1 1434 ? -23.064 -4.697 28.721 1.00 96.31 1434 ILE A C 1
ATOM 11378 O O . ILE A 1 1434 ? -22.070 -5.365 29.003 1.00 96.31 1434 ILE A O 1
ATOM 11382 N N . ALA A 1 1435 ? -23.538 -4.540 27.480 1.00 93.19 1435 ALA A N 1
ATOM 11383 C CA . ALA A 1 1435 ? -22.844 -4.742 26.201 1.00 93.19 1435 ALA A CA 1
ATOM 11384 C C . ALA A 1 1435 ? -22.117 -3.471 25.691 1.00 93.19 1435 ALA A C 1
ATOM 11386 O O . ALA A 1 1435 ? -22.839 -2.491 25.531 1.00 93.19 1435 ALA A O 1
ATOM 11387 N N . PRO A 1 1436 ? -20.810 -3.405 25.336 1.00 90.25 1436 PRO A N 1
ATOM 11388 C CA . PRO A 1 1436 ? -20.228 -2.183 24.749 1.00 90.25 1436 PRO A CA 1
ATOM 11389 C C . PRO A 1 1436 ? -20.946 -1.668 23.490 1.00 90.25 1436 PRO A C 1
ATOM 11391 O O . PRO A 1 1436 ? -21.023 -0.462 23.273 1.00 90.25 1436 PRO A O 1
ATOM 11394 N N . PHE A 1 1437 ? -21.482 -2.586 22.677 1.00 88.31 1437 PHE A N 1
ATOM 11395 C CA . PHE A 1 1437 ? -22.070 -2.316 21.363 1.00 88.31 1437 PHE A CA 1
ATOM 11396 C C . PHE A 1 1437 ? -23.545 -2.733 21.301 1.00 88.31 1437 PHE A C 1
ATOM 11398 O O . PHE A 1 1437 ? -23.929 -3.770 21.854 1.00 88.31 1437 PHE A O 1
ATOM 11405 N N . GLN A 1 1438 ? -24.366 -1.957 20.588 1.00 87.06 1438 GLN A N 1
ATOM 11406 C CA . GLN A 1 1438 ? -25.814 -2.172 20.495 1.00 87.06 1438 GLN A CA 1
ATOM 11407 C C . GLN A 1 1438 ? -26.156 -3.510 19.823 1.00 87.06 1438 GLN A C 1
ATOM 11409 O O . GLN A 1 1438 ? -27.092 -4.189 20.226 1.00 87.06 1438 GLN A O 1
ATOM 11414 N N . GLU A 1 1439 ? -25.357 -3.940 18.853 1.00 85.00 1439 GLU A N 1
ATOM 11415 C CA . GLU A 1 1439 ? -25.499 -5.198 18.119 1.00 85.00 1439 GLU A CA 1
ATOM 11416 C C . GLU A 1 1439 ? -25.311 -6.408 19.046 1.00 85.00 1439 GLU A C 1
ATOM 11418 O O . GLU A 1 1439 ? -26.020 -7.410 18.935 1.00 85.00 1439 GLU A O 1
ATOM 11423 N N . LEU A 1 1440 ? -24.384 -6.293 20.004 1.00 87.88 1440 LEU A N 1
ATOM 11424 C CA . LEU A 1 1440 ? -24.105 -7.318 21.010 1.00 87.88 1440 LEU A CA 1
ATOM 11425 C C . LEU A 1 1440 ? -25.251 -7.384 22.036 1.00 87.88 1440 LEU A C 1
ATOM 11427 O O . LEU A 1 1440 ? -25.701 -8.475 22.395 1.00 87.88 1440 LEU A O 1
ATOM 11431 N N . VAL A 1 1441 ? -25.781 -6.222 22.438 1.00 91.75 1441 VAL A N 1
ATOM 11432 C CA . VAL A 1 1441 ? -26.992 -6.098 23.268 1.00 91.75 1441 VAL A CA 1
ATOM 11433 C C . VAL A 1 1441 ? -28.209 -6.727 22.574 1.00 91.75 1441 VAL A C 1
ATOM 11435 O O . VAL A 1 1441 ? -28.929 -7.500 23.204 1.00 91.75 1441 VAL A O 1
ATOM 11438 N N . ASP A 1 1442 ? -28.432 -6.464 21.284 1.00 89.62 1442 ASP A N 1
ATOM 11439 C CA . ASP A 1 1442 ? -29.557 -7.009 20.511 1.00 89.62 1442 ASP A CA 1
ATOM 11440 C C . ASP A 1 1442 ? -29.453 -8.528 20.312 1.00 89.62 1442 ASP A C 1
ATOM 11442 O O . ASP A 1 1442 ? -30.447 -9.241 20.486 1.00 89.62 1442 ASP A O 1
ATOM 11446 N N . LEU A 1 1443 ? -28.252 -9.042 20.023 1.00 86.19 1443 LEU A N 1
ATOM 11447 C CA . LEU A 1 1443 ? -27.978 -10.479 19.951 1.00 86.19 1443 LEU A CA 1
ATOM 11448 C C . LEU A 1 1443 ? -28.245 -11.164 21.303 1.00 86.19 1443 LEU A C 1
ATOM 11450 O O . LEU A 1 1443 ? -28.952 -12.173 21.363 1.00 86.19 1443 LEU A O 1
ATOM 11454 N N . ARG A 1 1444 ? -27.722 -10.594 22.399 1.00 90.62 1444 ARG A N 1
ATOM 11455 C CA . ARG A 1 1444 ? -27.902 -11.110 23.765 1.00 90.62 1444 ARG A CA 1
ATOM 11456 C C . ARG A 1 1444 ? -29.366 -11.070 24.196 1.00 90.62 1444 ARG A C 1
ATOM 11458 O O . ARG A 1 1444 ? -29.851 -12.054 24.749 1.00 90.62 1444 ARG A O 1
ATOM 11465 N N . PHE A 1 1445 ? -30.082 -9.987 23.894 1.00 93.56 1445 PHE A N 1
ATOM 11466 C CA . PHE A 1 1445 ? -31.516 -9.850 24.149 1.00 93.56 1445 PHE A CA 1
ATOM 11467 C C . PHE A 1 1445 ? -32.320 -10.911 23.392 1.00 93.56 1445 PHE A C 1
ATOM 11469 O O . PHE A 1 1445 ? -33.141 -11.601 23.994 1.00 93.56 1445 PHE A O 1
ATOM 11476 N N . GLN A 1 1446 ? -32.057 -11.107 22.096 1.00 89.69 1446 GLN A N 1
ATOM 11477 C CA . GLN A 1 1446 ? -32.770 -12.100 21.289 1.00 89.69 1446 GLN A CA 1
ATOM 11478 C C . GLN A 1 1446 ? -32.500 -13.541 21.757 1.00 89.69 1446 GLN A C 1
ATOM 11480 O O . GLN A 1 1446 ? -33.410 -14.376 21.732 1.00 89.69 1446 GLN A O 1
ATOM 11485 N N . GLU A 1 1447 ? -31.286 -13.841 22.228 1.00 88.44 1447 GLU A N 1
ATOM 11486 C CA . GLU A 1 1447 ? -30.970 -15.141 22.822 1.00 88.44 1447 GLU A CA 1
ATOM 11487 C C . GLU A 1 1447 ? -31.646 -15.330 24.193 1.00 88.44 1447 GLU A C 1
ATOM 11489 O O . GLU A 1 1447 ? -32.342 -16.325 24.414 1.00 88.44 1447 GLU A O 1
ATOM 11494 N N . TRP A 1 1448 ? -31.480 -14.383 25.120 1.00 92.69 1448 TRP A N 1
ATOM 11495 C CA . TRP A 1 1448 ? -31.969 -14.511 26.494 1.00 92.69 1448 TRP A CA 1
ATOM 11496 C C . TRP A 1 1448 ? -33.487 -14.366 26.619 1.00 92.69 1448 TRP A C 1
ATOM 11498 O O . TRP A 1 1448 ? -34.082 -15.111 27.394 1.00 92.69 1448 TRP A O 1
ATOM 11508 N N . GLN A 1 1449 ? -34.152 -13.543 25.805 1.00 91.38 1449 GLN A N 1
ATOM 11509 C CA . GLN A 1 1449 ? -35.621 -13.501 25.764 1.00 91.38 1449 GLN A CA 1
ATOM 11510 C C . GLN A 1 1449 ? -36.213 -14.848 25.314 1.00 91.38 1449 GLN A C 1
ATOM 11512 O O . GLN A 1 1449 ? -37.269 -15.266 25.785 1.00 91.38 1449 GLN A O 1
ATOM 11517 N N . LYS A 1 1450 ? -35.502 -15.587 24.451 1.00 89.44 1450 LYS A N 1
ATOM 11518 C CA . LYS A 1 1450 ? -35.876 -16.947 24.037 1.00 89.44 1450 LYS A CA 1
ATOM 11519 C C . LYS A 1 1450 ? -35.525 -18.011 25.089 1.00 89.44 1450 LYS A C 1
ATOM 11521 O O . LYS A 1 1450 ? -36.312 -18.935 25.299 1.00 89.44 1450 LYS A O 1
ATOM 11526 N N . ARG A 1 1451 ? -34.346 -17.923 25.723 1.00 86.88 1451 ARG A N 1
ATOM 11527 C CA . ARG A 1 1451 ? -33.810 -18.963 26.628 1.00 86.88 1451 ARG A CA 1
ATOM 11528 C C . ARG A 1 1451 ? -34.195 -18.793 28.102 1.00 86.88 1451 ARG A C 1
ATOM 11530 O O . ARG A 1 1451 ? -34.372 -19.804 28.763 1.00 86.88 1451 ARG A O 1
ATOM 11537 N N . LEU A 1 1452 ? -34.333 -17.575 28.625 1.00 90.00 1452 LEU A N 1
ATOM 11538 C CA . LEU A 1 1452 ? -34.431 -17.305 30.070 1.00 90.00 1452 LEU A CA 1
ATOM 11539 C C . LEU A 1 1452 ? -35.808 -16.800 30.537 1.00 90.00 1452 LEU A C 1
ATOM 11541 O O . LEU A 1 1452 ? -36.199 -17.099 31.663 1.00 90.00 1452 LEU A O 1
ATOM 11545 N N . ALA A 1 1453 ? -36.570 -16.094 29.695 1.00 86.88 1453 ALA A N 1
ATOM 11546 C CA . ALA A 1 1453 ? -37.812 -15.418 30.109 1.00 86.88 1453 ALA A CA 1
ATOM 11547 C C . ALA A 1 1453 ? -38.904 -16.348 30.687 1.00 86.88 1453 ALA A C 1
ATOM 11549 O O . ALA A 1 1453 ? -39.765 -15.912 31.444 1.00 86.88 1453 ALA A O 1
ATOM 11550 N N . HIS A 1 1454 ? -38.873 -17.648 30.376 1.00 85.94 1454 HIS A N 1
ATOM 11551 C CA . HIS A 1 1454 ? -39.838 -18.633 30.884 1.00 85.94 1454 HIS A CA 1
ATOM 11552 C C . HIS A 1 1454 ? -39.469 -19.229 32.261 1.00 85.94 1454 HIS A C 1
ATOM 11554 O O . HIS A 1 1454 ? -40.186 -20.090 32.779 1.00 85.94 1454 HIS A O 1
ATOM 11560 N N . LEU A 1 1455 ? -38.350 -18.812 32.862 1.00 83.38 1455 LEU A N 1
ATOM 11561 C CA . LEU A 1 1455 ? -37.914 -19.277 34.178 1.00 83.38 1455 LEU A CA 1
ATOM 11562 C C . LEU A 1 1455 ? -38.741 -18.653 35.312 1.00 83.38 1455 LEU A C 1
ATOM 11564 O O . LEU A 1 1455 ? -39.264 -17.549 35.201 1.00 83.38 1455 LEU A O 1
ATOM 11568 N N . ARG A 1 1456 ? -38.823 -19.377 36.437 1.00 72.88 1456 ARG A N 1
ATOM 11569 C CA . ARG A 1 1456 ? -39.219 -18.884 37.778 1.00 72.88 1456 ARG A CA 1
ATOM 11570 C C . ARG A 1 1456 ? -40.530 -18.083 37.906 1.00 72.88 1456 ARG A C 1
ATOM 11572 O O . ARG A 1 1456 ? -40.765 -17.500 38.958 1.00 72.88 1456 ARG A O 1
ATOM 11579 N N . GLY A 1 1457 ? -41.418 -18.153 36.915 1.00 69.25 1457 GLY A N 1
ATOM 11580 C CA . GLY A 1 1457 ? -42.742 -17.514 36.926 1.00 69.25 1457 GLY A CA 1
ATOM 11581 C C . GLY A 1 1457 ? -43.050 -16.658 35.694 1.00 69.25 1457 GLY A C 1
ATOM 11582 O O . GLY A 1 1457 ? -44.196 -16.254 35.533 1.00 69.25 1457 GLY A O 1
ATOM 11583 N N . GLY A 1 1458 ? -42.062 -16.439 34.822 1.00 79.44 1458 GLY A N 1
ATOM 11584 C CA . GLY A 1 1458 ? -42.083 -15.370 33.826 1.00 79.44 1458 GLY A CA 1
ATOM 11585 C C . GLY A 1 1458 ? -41.154 -14.261 34.306 1.00 79.44 1458 GLY A C 1
ATOM 11586 O O . GLY A 1 1458 ? -41.418 -13.649 35.337 1.00 79.44 1458 GLY A O 1
ATOM 11587 N N . LYS A 1 1459 ? -40.032 -14.072 33.610 1.00 86.00 1459 LYS A N 1
ATOM 11588 C CA . LYS A 1 1459 ? -39.033 -13.044 33.905 1.00 86.00 1459 LYS A CA 1
ATOM 11589 C C . LYS A 1 1459 ? -38.988 -12.051 32.758 1.00 86.00 1459 LYS A C 1
ATOM 11591 O O . LYS A 1 1459 ? -38.638 -12.427 31.640 1.00 86.00 1459 LYS A O 1
ATOM 11596 N N . ASP A 1 1460 ? -39.343 -10.803 33.052 1.00 89.88 1460 ASP A N 1
ATOM 11597 C CA . ASP A 1 1460 ? -39.388 -9.733 32.062 1.00 89.88 1460 ASP A CA 1
ATOM 11598 C C . ASP A 1 1460 ? -37.976 -9.204 31.798 1.00 89.88 1460 ASP A C 1
ATOM 11600 O O . ASP A 1 1460 ? -37.366 -8.501 32.609 1.00 89.88 1460 ASP A O 1
ATOM 11604 N N . ILE A 1 1461 ? -37.443 -9.602 30.645 1.00 93.06 1461 ILE A N 1
ATOM 11605 C CA . ILE A 1 1461 ? -36.148 -9.168 30.133 1.00 93.06 1461 ILE A CA 1
ATOM 11606 C C . ILE A 1 1461 ? -36.407 -8.009 29.172 1.00 93.06 1461 ILE A C 1
ATOM 11608 O O . ILE A 1 1461 ? -37.195 -8.138 28.233 1.00 93.06 1461 ILE A O 1
ATOM 11612 N N . VAL A 1 1462 ? -35.746 -6.877 29.399 1.00 92.94 1462 VAL A N 1
ATOM 11613 C CA . VAL A 1 1462 ? -35.945 -5.639 28.636 1.00 92.94 1462 VAL A CA 1
ATOM 11614 C C . VAL A 1 1462 ? -34.633 -5.146 28.034 1.00 92.94 1462 VAL A C 1
ATOM 11616 O O . VAL A 1 1462 ? -33.551 -5.379 28.573 1.00 92.94 1462 VAL A O 1
ATOM 11619 N N . LYS A 1 1463 ? -34.738 -4.438 26.910 1.00 92.88 1463 LYS A N 1
ATOM 11620 C CA . LYS A 1 1463 ? -33.624 -3.757 26.248 1.00 92.88 1463 LYS A CA 1
ATOM 11621 C C . LYS A 1 1463 ? -33.886 -2.257 26.281 1.00 92.88 1463 LYS A C 1
ATOM 11623 O O . LYS A 1 1463 ? -34.983 -1.851 25.900 1.00 92.88 1463 LYS A O 1
ATOM 11628 N N . LEU A 1 1464 ? -32.905 -1.460 26.697 1.00 89.31 1464 LEU A N 1
ATOM 11629 C CA . LEU A 1 1464 ? -33.005 -0.002 26.612 1.00 89.31 1464 LEU A CA 1
ATOM 11630 C C . LEU A 1 1464 ? -33.011 0.485 25.152 1.00 89.31 1464 LEU A C 1
ATOM 11632 O O . LEU A 1 1464 ? -32.592 -0.220 24.225 1.00 89.31 1464 LEU A O 1
ATOM 11636 N N . THR A 1 1465 ? -33.543 1.686 24.956 1.00 81.44 1465 THR A N 1
ATOM 11637 C CA . THR A 1 1465 ? -33.821 2.301 23.653 1.00 81.44 1465 THR A CA 1
ATOM 11638 C C . THR A 1 1465 ? -32.966 3.538 23.383 1.00 81.44 1465 THR A C 1
ATOM 11640 O O . THR A 1 1465 ? -32.710 3.837 22.219 1.00 81.44 1465 THR A O 1
ATOM 11643 N N . GLY A 1 1466 ? -32.488 4.220 24.430 1.00 77.50 1466 GLY A N 1
ATOM 11644 C CA . GLY A 1 1466 ? -31.808 5.516 24.355 1.00 77.50 1466 GLY A CA 1
ATOM 11645 C C . GLY A 1 1466 ? -32.710 6.723 24.638 1.00 77.50 1466 GLY A C 1
ATOM 11646 O O . GLY A 1 1466 ? -32.219 7.847 24.643 1.00 77.50 1466 GLY A O 1
ATOM 11647 N N . GLU A 1 1467 ? -34.006 6.522 24.891 1.00 75.25 1467 GLU A N 1
ATOM 11648 C CA . GLU A 1 1467 ? -34.966 7.588 25.191 1.00 75.25 1467 GLU A CA 1
ATOM 11649 C C . GLU A 1 1467 ? -35.339 7.560 26.684 1.00 75.25 1467 GLU A C 1
ATOM 11651 O O . GLU A 1 1467 ? -36.011 6.652 27.170 1.00 75.25 1467 GLU A O 1
ATOM 11656 N N . THR A 1 1468 ? -34.904 8.573 27.440 1.00 76.50 1468 THR A N 1
ATOM 11657 C CA . THR A 1 1468 ? -34.900 8.567 28.918 1.00 76.50 1468 THR A CA 1
ATOM 11658 C C . THR A 1 1468 ? -36.265 8.280 29.561 1.00 76.50 1468 THR A C 1
ATOM 11660 O O . THR A 1 1468 ? -36.327 7.680 30.635 1.00 76.50 1468 THR A O 1
ATOM 11663 N N . THR A 1 1469 ? -37.369 8.700 28.938 1.00 76.44 1469 THR A N 1
ATOM 11664 C CA . THR A 1 1469 ? -38.738 8.515 29.452 1.00 76.44 1469 THR A CA 1
ATOM 11665 C C . THR A 1 1469 ? -39.250 7.086 29.278 1.00 76.44 1469 THR A C 1
ATOM 11667 O O . THR A 1 1469 ? -39.835 6.534 30.214 1.00 76.44 1469 THR A O 1
ATOM 11670 N N . SER A 1 1470 ? -39.011 6.460 28.123 1.00 79.12 1470 SER A N 1
ATOM 11671 C CA . SER A 1 1470 ? -39.365 5.059 27.884 1.00 79.12 1470 SER A CA 1
ATOM 11672 C C . SER A 1 1470 ? -38.416 4.115 28.636 1.00 79.12 1470 SER A C 1
ATOM 11674 O O . SER A 1 1470 ? -38.878 3.172 29.280 1.00 79.12 1470 SER A O 1
ATOM 11676 N N . ASP A 1 1471 ? -37.121 4.433 28.694 1.00 84.12 1471 ASP A N 1
ATOM 11677 C CA . ASP A 1 1471 ? -36.108 3.644 29.403 1.00 84.12 1471 ASP A CA 1
ATOM 11678 C C . ASP A 1 1471 ? -36.297 3.634 30.930 1.00 84.12 1471 ASP A C 1
ATOM 11680 O O . ASP A 1 1471 ? -36.098 2.596 31.561 1.00 84.12 1471 ASP A O 1
ATOM 11684 N N . LEU A 1 1472 ? -36.774 4.728 31.539 1.00 82.38 1472 LEU A N 1
ATOM 11685 C CA . LEU A 1 1472 ? -37.188 4.739 32.952 1.00 82.38 1472 LEU A CA 1
ATOM 11686 C C . LEU A 1 1472 ? -38.345 3.765 33.234 1.00 82.38 1472 LEU A C 1
ATOM 11688 O O . LEU A 1 1472 ? -38.339 3.082 34.260 1.00 82.38 1472 LEU A O 1
ATOM 11692 N N . LYS A 1 1473 ? -39.318 3.670 32.320 1.00 84.44 1473 LYS A N 1
ATOM 11693 C CA . LYS A 1 1473 ? -40.463 2.753 32.434 1.00 84.44 1473 LYS A CA 1
ATOM 11694 C C . LYS A 1 1473 ? -40.036 1.295 32.237 1.00 84.44 1473 LYS A C 1
ATOM 11696 O O . LYS A 1 1473 ? -40.476 0.426 32.986 1.00 84.44 1473 LYS A O 1
ATOM 11701 N N . LEU A 1 1474 ? -39.138 1.037 31.284 1.00 87.31 1474 LEU A N 1
ATOM 11702 C CA . LEU A 1 1474 ? -38.535 -0.281 31.064 1.00 87.31 1474 LEU A CA 1
ATOM 11703 C C . LEU A 1 1474 ? -37.701 -0.730 32.275 1.00 87.31 1474 LEU A C 1
ATOM 11705 O O . LEU A 1 1474 ? -37.835 -1.870 32.709 1.00 87.31 1474 LEU A O 1
ATOM 11709 N N . LEU A 1 1475 ? -36.904 0.166 32.870 1.00 87.69 1475 LEU A N 1
ATOM 11710 C CA . LEU A 1 1475 ? -36.143 -0.098 34.097 1.00 87.69 1475 LEU A CA 1
ATOM 11711 C C . LEU A 1 1475 ? -37.054 -0.463 35.280 1.00 87.69 1475 LEU A C 1
ATOM 11713 O O . LEU A 1 1475 ? -36.723 -1.351 36.063 1.00 87.69 1475 LEU A O 1
ATOM 11717 N N . GLU A 1 1476 ? -38.189 0.219 35.444 1.00 86.06 1476 GLU A N 1
ATOM 11718 C CA . GLU A 1 1476 ? -39.112 -0.078 36.542 1.00 86.06 1476 GLU A CA 1
ATOM 11719 C C . GLU A 1 1476 ? -39.765 -1.462 36.391 1.00 86.06 1476 GLU A C 1
ATOM 11721 O O . GLU A 1 1476 ? -39.883 -2.180 37.389 1.00 86.06 1476 GLU A O 1
ATOM 11726 N N . GLN A 1 1477 ? -40.112 -1.847 35.158 1.00 87.19 1477 GLN A N 1
ATOM 11727 C CA . GLN A 1 1477 ? -40.758 -3.119 34.810 1.00 87.19 1477 GLN A CA 1
ATOM 11728 C C . GLN A 1 1477 ? -39.798 -4.321 34.743 1.00 87.19 1477 GLN A C 1
ATOM 11730 O O . GLN A 1 1477 ? -40.200 -5.434 35.066 1.00 87.19 1477 GLN A O 1
ATOM 11735 N N . GLY A 1 1478 ? -38.552 -4.120 34.308 1.00 88.12 1478 GLY A N 1
ATOM 11736 C CA . GLY A 1 1478 ? -37.616 -5.201 33.999 1.00 88.12 1478 GLY A CA 1
ATOM 11737 C C . GLY A 1 1478 ? -37.010 -5.902 35.219 1.00 88.12 1478 GLY A C 1
ATOM 11738 O O . GLY A 1 1478 ? -36.461 -5.266 36.119 1.00 88.12 1478 GLY A O 1
ATOM 11739 N N . ASP A 1 1479 ? -37.017 -7.236 35.185 1.00 90.31 1479 ASP A N 1
ATOM 11740 C CA . ASP A 1 1479 ? -36.219 -8.106 36.059 1.00 90.31 1479 ASP A CA 1
ATOM 11741 C C . ASP A 1 1479 ? -34.738 -8.129 35.635 1.00 90.31 1479 ASP A C 1
ATOM 11743 O O . ASP A 1 1479 ? -33.834 -8.221 36.472 1.00 90.31 1479 ASP A O 1
ATOM 11747 N N . LEU A 1 1480 ? -34.496 -8.061 34.321 1.00 93.88 1480 LEU A N 1
ATOM 11748 C CA . LEU A 1 1480 ? -33.173 -8.010 33.701 1.00 93.88 1480 LEU A CA 1
ATOM 11749 C C . LEU A 1 1480 ? -33.153 -6.951 32.598 1.00 93.88 1480 LEU A C 1
ATOM 11751 O O . LEU A 1 1480 ? -33.855 -7.078 31.596 1.00 93.88 1480 LEU A O 1
ATOM 11755 N N . ILE A 1 1481 ? -32.314 -5.934 32.777 1.00 95.31 1481 ILE A N 1
ATOM 11756 C CA . ILE A 1 1481 ? -32.127 -4.834 31.833 1.00 95.31 1481 ILE A CA 1
ATOM 11757 C C . ILE A 1 1481 ? -30.842 -5.062 31.038 1.00 95.31 1481 ILE A C 1
ATOM 11759 O O . ILE A 1 1481 ? -29.777 -5.242 31.628 1.00 95.31 1481 ILE A O 1
ATOM 11763 N N . LEU A 1 1482 ? -30.926 -5.019 29.707 1.00 96.19 1482 LEU A N 1
ATOM 11764 C CA . LEU A 1 1482 ? -29.764 -4.980 28.821 1.00 96.19 1482 LEU A CA 1
ATOM 11765 C C . LEU A 1 1482 ? -29.598 -3.573 28.231 1.00 96.19 1482 LEU A C 1
ATOM 11767 O O . LEU A 1 1482 ? -30.560 -3.002 27.709 1.00 96.19 1482 LEU A O 1
ATOM 11771 N N . ALA A 1 1483 ? -28.380 -3.037 28.295 1.00 95.25 1483 ALA A N 1
ATOM 11772 C CA . ALA A 1 1483 ? -28.058 -1.676 27.868 1.00 95.25 1483 ALA A CA 1
ATOM 11773 C C . ALA A 1 1483 ? -26.644 -1.565 27.273 1.00 95.25 1483 ALA A C 1
ATOM 11775 O O . ALA A 1 1483 ? -25.785 -2.415 27.516 1.00 95.25 1483 ALA A O 1
ATOM 11776 N N . THR A 1 1484 ? -26.395 -0.486 26.532 1.00 93.31 1484 THR A N 1
ATOM 11777 C CA . THR A 1 1484 ? -25.040 0.002 26.223 1.00 93.31 1484 THR A CA 1
ATOM 11778 C C . THR A 1 1484 ? -24.530 0.950 27.320 1.00 93.31 1484 THR A C 1
ATOM 11780 O O . THR A 1 1484 ? -25.342 1.460 28.102 1.00 93.31 1484 THR A O 1
ATOM 11783 N N . PRO A 1 1485 ? -23.212 1.240 27.402 1.00 93.31 1485 PRO A N 1
ATOM 11784 C CA . PRO A 1 1485 ? -22.680 2.153 28.410 1.00 93.31 1485 PRO A CA 1
ATOM 11785 C C . PRO A 1 1485 ? -23.337 3.537 28.397 1.00 93.31 1485 PRO A C 1
ATOM 11787 O O . PRO A 1 1485 ? -23.687 4.051 29.452 1.00 93.31 1485 PRO A O 1
ATOM 11790 N N . ILE A 1 1486 ? -23.584 4.096 27.206 1.00 89.56 1486 ILE A N 1
ATOM 11791 C CA . ILE A 1 1486 ? -24.193 5.424 27.019 1.00 89.56 1486 ILE A CA 1
ATOM 11792 C C . ILE A 1 1486 ? -25.642 5.443 27.532 1.00 89.56 1486 ILE A C 1
ATOM 11794 O O . ILE A 1 1486 ? -26.034 6.354 28.259 1.00 89.56 1486 ILE A O 1
ATOM 11798 N N . GLN A 1 1487 ? -26.429 4.409 27.209 1.00 90.81 1487 GLN A N 1
ATOM 11799 C CA . GLN A 1 1487 ? -27.803 4.266 27.709 1.00 90.81 1487 GLN A CA 1
ATOM 11800 C C . GLN A 1 1487 ? -27.833 4.185 29.240 1.00 90.81 1487 GLN A C 1
ATOM 11802 O O . GLN A 1 1487 ? -28.655 4.838 29.881 1.00 90.81 1487 GLN A O 1
ATOM 11807 N N . TRP A 1 1488 ? -26.921 3.412 29.839 1.00 93.69 1488 TRP A N 1
ATOM 11808 C CA . TRP A 1 1488 ? -26.857 3.271 31.292 1.00 93.69 1488 TRP A CA 1
ATOM 11809 C C . TRP A 1 1488 ? -26.287 4.507 32.001 1.00 93.69 1488 TRP A C 1
ATOM 11811 O O . TRP A 1 1488 ? -26.700 4.808 33.119 1.00 93.69 1488 TRP A O 1
ATOM 11821 N N . ASP A 1 1489 ? -25.389 5.264 31.372 1.00 91.50 1489 ASP A N 1
ATOM 11822 C CA . ASP A 1 1489 ? -24.868 6.526 31.905 1.00 91.50 1489 ASP A CA 1
ATOM 11823 C C . ASP A 1 1489 ? -26.000 7.551 32.093 1.00 91.50 1489 ASP A C 1
ATOM 11825 O O . ASP A 1 1489 ? -26.312 7.927 33.225 1.00 91.50 1489 ASP A O 1
ATOM 11829 N N . VAL A 1 1490 ? -26.721 7.894 31.019 1.00 88.00 1490 VAL A N 1
ATOM 11830 C CA . VAL A 1 1490 ? -27.860 8.838 31.057 1.00 88.00 1490 VAL A CA 1
ATOM 11831 C C . VAL A 1 1490 ? -28.962 8.381 32.033 1.00 88.00 1490 VAL A C 1
ATOM 11833 O O . VAL A 1 1490 ? -29.629 9.201 32.682 1.00 88.00 1490 VAL A O 1
ATOM 11836 N N . LEU A 1 1491 ? -29.138 7.065 32.211 1.00 88.31 1491 LEU A N 1
ATOM 11837 C CA . LEU A 1 1491 ? -30.072 6.523 33.200 1.00 88.31 1491 LEU A CA 1
ATOM 11838 C C . LEU A 1 1491 ? -29.535 6.618 34.647 1.00 88.31 1491 LEU A C 1
ATOM 11840 O O . LEU A 1 1491 ? -30.304 6.926 35.565 1.00 88.31 1491 LEU A O 1
ATOM 11844 N N . SER A 1 1492 ? -28.233 6.417 34.862 1.00 90.75 1492 SER A N 1
ATOM 11845 C CA . SER A 1 1492 ? -27.603 6.360 36.191 1.00 90.75 1492 SER A CA 1
ATOM 11846 C C . SER A 1 1492 ? -27.147 7.709 36.757 1.00 90.75 1492 SER A C 1
ATOM 11848 O O . SER A 1 1492 ? -27.067 7.815 37.976 1.00 90.75 1492 SER A O 1
ATOM 11850 N N . ARG A 1 1493 ? -26.936 8.760 35.946 1.00 86.56 1493 ARG A N 1
ATOM 11851 C CA . ARG A 1 1493 ? -26.561 10.120 36.419 1.00 86.56 1493 ARG A CA 1
ATOM 11852 C C . ARG A 1 1493 ? -27.403 10.593 37.614 1.00 86.56 1493 ARG A C 1
ATOM 11854 O O . ARG A 1 1493 ? -26.882 10.944 38.663 1.00 86.56 1493 ARG A O 1
ATOM 11861 N N . GLN A 1 1494 ? -28.730 10.492 37.526 1.00 85.25 1494 GLN A N 1
ATOM 11862 C CA . GLN A 1 1494 ? -29.649 10.888 38.610 1.00 85.25 1494 GLN A CA 1
ATOM 11863 C C . GLN A 1 1494 ? -29.923 9.770 39.647 1.00 85.25 1494 GLN A C 1
ATOM 11865 O O . GLN A 1 1494 ? -31.026 9.700 40.198 1.00 85.25 1494 GLN A O 1
ATOM 11870 N N . TRP A 1 1495 ? -28.961 8.884 39.935 1.00 88.31 1495 TRP A N 1
ATOM 11871 C CA . TRP A 1 1495 ? -29.123 7.760 40.876 1.00 88.31 1495 TRP A CA 1
ATOM 11872 C C . TRP A 1 1495 ? -29.603 8.186 42.271 1.00 88.31 1495 TRP A C 1
ATOM 11874 O O . TRP A 1 1495 ? -30.418 7.477 42.859 1.00 88.31 1495 TRP A O 1
ATOM 11884 N N . LYS A 1 1496 ? -29.183 9.361 42.777 1.00 85.50 1496 LYS A N 1
ATOM 11885 C CA . LYS A 1 1496 ? -29.652 9.930 44.059 1.00 85.50 1496 LYS A CA 1
ATOM 11886 C C . LYS A 1 1496 ? -31.189 10.025 44.116 1.00 85.50 1496 LYS A C 1
ATOM 11888 O O . LYS A 1 1496 ? -31.793 9.691 45.130 1.00 85.50 1496 LYS A O 1
ATOM 11893 N N . ARG A 1 1497 ? -31.830 10.400 42.997 1.00 86.31 1497 ARG A N 1
ATOM 11894 C CA . ARG A 1 1497 ? -33.297 10.517 42.847 1.00 86.31 1497 ARG A CA 1
ATOM 11895 C C . ARG A 1 1497 ? -33.964 9.221 42.360 1.00 86.31 1497 ARG A C 1
ATOM 11897 O O . ARG A 1 1497 ? -35.134 8.977 42.646 1.00 86.31 1497 ARG A O 1
ATOM 11904 N N . ARG A 1 1498 ? -33.253 8.395 41.587 1.00 85.50 1498 ARG A N 1
ATOM 11905 C CA . ARG A 1 1498 ? -33.792 7.215 40.885 1.00 85.50 1498 ARG A CA 1
ATOM 11906 C C . ARG A 1 1498 ? -33.592 5.933 41.705 1.00 85.50 1498 ARG A C 1
ATOM 11908 O O . ARG A 1 1498 ? -32.692 5.141 41.434 1.00 85.50 1498 ARG A O 1
ATOM 11915 N N . LYS A 1 1499 ? -34.491 5.675 42.664 1.00 85.62 1499 LYS A N 1
ATOM 11916 C CA . LYS A 1 1499 ? -34.468 4.478 43.539 1.00 85.62 1499 LYS A CA 1
ATOM 11917 C C . LYS A 1 1499 ? -34.387 3.136 42.784 1.00 85.62 1499 LYS A C 1
ATOM 11919 O O . LYS A 1 1499 ? -33.803 2.176 43.285 1.00 85.62 1499 LYS A O 1
ATOM 11924 N N . SER A 1 1500 ? -34.917 3.064 41.563 1.00 87.31 1500 SER A N 1
ATOM 11925 C CA . SER A 1 1500 ? -34.816 1.878 40.696 1.00 87.31 1500 SER A CA 1
ATOM 11926 C C . SER A 1 1500 ? -33.377 1.541 40.266 1.00 87.31 1500 SER A C 1
ATOM 11928 O O . SER A 1 1500 ? -33.094 0.378 40.008 1.00 87.31 1500 SER A O 1
ATOM 11930 N N . VAL A 1 1501 ? -32.463 2.523 40.247 1.00 89.88 1501 VAL A N 1
ATOM 11931 C CA . VAL A 1 1501 ? -31.016 2.333 40.003 1.00 89.88 1501 VAL A CA 1
ATOM 11932 C C . VAL A 1 1501 ? -30.297 1.886 41.283 1.00 89.88 1501 VAL A C 1
ATOM 11934 O O . VAL A 1 1501 ? -29.427 1.026 41.235 1.00 89.88 1501 VAL A O 1
ATOM 11937 N N . GLN A 1 1502 ? -30.707 2.411 42.444 1.00 88.00 1502 GLN A N 1
ATOM 11938 C CA . GLN A 1 1502 ? -30.179 2.010 43.761 1.00 88.00 1502 GLN A CA 1
ATOM 11939 C C . GLN A 1 1502 ? -30.531 0.554 44.131 1.00 88.00 1502 GLN A C 1
ATOM 11941 O O . GLN A 1 1502 ? -29.875 -0.045 44.971 1.00 88.00 1502 GLN A O 1
ATOM 11946 N N . THR A 1 1503 ? -31.577 -0.016 43.520 1.00 89.00 1503 THR A N 1
ATOM 11947 C CA . THR A 1 1503 ? -32.106 -1.369 43.800 1.00 89.00 1503 THR A CA 1
ATOM 11948 C C . THR A 1 1503 ? -31.646 -2.427 42.783 1.00 89.00 1503 THR A C 1
ATOM 11950 O O . THR A 1 1503 ? -32.349 -3.406 42.514 1.00 89.00 1503 THR A O 1
ATOM 11953 N N . VAL A 1 1504 ? -30.459 -2.221 42.203 1.00 92.50 1504 VAL A N 1
ATOM 11954 C CA . VAL A 1 1504 ? -29.755 -3.205 41.370 1.00 92.50 1504 VAL A CA 1
ATOM 11955 C C . VAL A 1 1504 ? -28.904 -4.101 42.272 1.00 92.50 1504 VAL A C 1
ATOM 11957 O O . VAL A 1 1504 ? -27.933 -3.652 42.872 1.00 92.50 1504 VAL A O 1
ATOM 11960 N N . ASP A 1 1505 ? -29.257 -5.383 42.344 1.00 93.25 1505 ASP A N 1
ATOM 11961 C CA . ASP A 1 1505 ? -28.541 -6.394 43.139 1.00 93.25 1505 ASP A CA 1
ATOM 11962 C C . ASP A 1 1505 ? -27.378 -7.029 42.357 1.00 93.25 1505 ASP A C 1
ATOM 11964 O O . ASP A 1 1505 ? -26.445 -7.578 42.946 1.00 93.25 1505 ASP A O 1
ATOM 11968 N N . LEU A 1 1506 ? -27.445 -7.009 41.022 1.00 95.38 1506 LEU A N 1
ATOM 11969 C CA . LEU A 1 1506 ? -26.476 -7.651 40.137 1.00 95.38 1506 LEU A CA 1
ATOM 11970 C C . LEU A 1 1506 ? -26.198 -6.780 38.910 1.00 95.38 1506 LEU A C 1
ATOM 11972 O O . LEU A 1 1506 ? -27.093 -6.521 38.110 1.00 95.38 1506 LEU A O 1
ATOM 11976 N N . PHE A 1 1507 ? -24.938 -6.400 38.732 1.00 96.81 1507 PHE A N 1
ATOM 11977 C CA . PHE A 1 1507 ? -24.437 -5.655 37.585 1.00 96.81 1507 PHE A CA 1
ATOM 11978 C C . PHE A 1 1507 ? -23.383 -6.494 36.849 1.00 96.81 1507 PHE A C 1
ATOM 11980 O O . PHE A 1 1507 ? -22.352 -6.859 37.415 1.00 96.81 1507 PHE A O 1
ATOM 11987 N N . ILE A 1 1508 ? -23.653 -6.838 35.591 1.00 97.31 1508 ILE A N 1
ATOM 11988 C CA . ILE A 1 1508 ? -22.764 -7.627 34.733 1.00 97.31 1508 ILE A CA 1
ATOM 11989 C C . ILE A 1 1508 ? -22.178 -6.703 33.668 1.00 97.31 1508 ILE A C 1
ATOM 11991 O O . ILE A 1 1508 ? -22.917 -6.145 32.859 1.00 97.31 1508 ILE A O 1
ATOM 11995 N N . ALA A 1 1509 ? -20.855 -6.573 33.653 1.00 95.81 1509 ALA A N 1
ATOM 11996 C CA . ALA A 1 1509 ? -20.116 -5.826 32.645 1.00 95.81 1509 ALA A CA 1
ATOM 11997 C C . ALA A 1 1509 ? -19.414 -6.821 31.708 1.00 95.81 1509 ALA A C 1
ATOM 11999 O O . ALA A 1 1509 ? -18.443 -7.471 32.105 1.00 95.81 1509 ALA A O 1
ATOM 12000 N N . ASP A 1 1510 ? -19.942 -6.993 30.494 1.00 94.69 1510 ASP A N 1
ATOM 12001 C CA . ASP A 1 1510 ? -19.395 -7.916 29.498 1.00 94.69 1510 ASP A CA 1
ATOM 12002 C C . ASP A 1 1510 ? -18.397 -7.214 28.563 1.00 94.69 1510 ASP A C 1
ATOM 12004 O O . ASP A 1 1510 ? -18.451 -6.002 28.349 1.00 94.69 1510 ASP A O 1
ATOM 12008 N N . GLU A 1 1511 ? -17.439 -7.987 28.059 1.00 91.62 1511 GLU A N 1
ATOM 12009 C CA . GLU A 1 1511 ? -16.254 -7.533 27.322 1.00 91.62 1511 GLU A CA 1
ATOM 12010 C C . GLU A 1 1511 ? -15.573 -6.265 27.885 1.00 91.62 1511 GLU A C 1
ATOM 12012 O O . GLU A 1 1511 ? -15.174 -5.361 27.153 1.00 91.62 1511 GLU A O 1
ATOM 12017 N N . LEU A 1 1512 ? -15.359 -6.245 29.204 1.00 91.88 1512 LEU A N 1
ATOM 12018 C CA . LEU A 1 1512 ? -14.845 -5.119 29.995 1.00 91.88 1512 LEU A CA 1
ATOM 12019 C C . LEU A 1 1512 ? -13.504 -4.534 29.498 1.00 91.88 1512 LEU A C 1
ATOM 12021 O O . LEU A 1 1512 ? -13.256 -3.347 29.684 1.00 91.88 1512 LEU A O 1
ATOM 12025 N N . HIS A 1 1513 ? -12.672 -5.312 28.792 1.00 91.50 1513 HIS A N 1
ATOM 12026 C CA . HIS A 1 1513 ? -11.465 -4.815 28.104 1.00 91.50 1513 HIS A CA 1
ATOM 12027 C C . HIS A 1 1513 ? -11.694 -3.640 27.137 1.00 91.50 1513 HIS A C 1
ATOM 12029 O O . HIS A 1 1513 ? -10.748 -2.921 26.821 1.00 91.50 1513 HIS A O 1
ATOM 12035 N N . MET A 1 1514 ? -12.930 -3.419 26.680 1.00 91.00 1514 MET A N 1
ATOM 12036 C CA . MET A 1 1514 ? -13.283 -2.290 25.818 1.00 91.00 1514 MET A CA 1
ATOM 12037 C C . MET A 1 1514 ? -13.162 -0.914 26.501 1.00 91.00 1514 MET A C 1
ATOM 12039 O O . MET A 1 1514 ? -13.277 0.098 25.814 1.00 91.00 1514 MET A O 1
ATOM 12043 N N . LEU A 1 1515 ? -12.862 -0.853 27.808 1.00 88.44 1515 LEU A N 1
ATOM 12044 C CA . LEU A 1 1515 ? -12.526 0.395 28.510 1.00 88.44 1515 LEU A CA 1
ATOM 12045 C C . LEU A 1 1515 ? -11.279 1.117 27.944 1.00 88.44 1515 LEU A C 1
ATOM 12047 O O . LEU A 1 1515 ? -11.156 2.325 28.109 1.00 88.44 1515 LEU A O 1
ATOM 12051 N N . GLY A 1 1516 ? -10.409 0.407 27.209 1.00 80.06 1516 GLY A N 1
ATOM 12052 C CA . GLY A 1 1516 ? -9.282 0.990 26.463 1.00 80.06 1516 GLY A CA 1
ATOM 12053 C C . GLY A 1 1516 ? -9.591 1.396 25.010 1.00 80.06 1516 GLY A C 1
ATOM 12054 O O . GLY A 1 1516 ? -8.662 1.627 24.239 1.00 80.06 1516 GLY A O 1
ATOM 12055 N N . GLY A 1 1517 ? -10.864 1.404 24.595 1.00 76.81 1517 GLY A N 1
ATOM 12056 C CA . GLY A 1 1517 ? -11.310 1.912 23.287 1.00 76.81 1517 GLY A CA 1
ATOM 12057 C C . GLY A 1 1517 ? -11.822 3.358 23.352 1.00 76.81 1517 GLY A C 1
ATOM 12058 O O . GLY A 1 1517 ? -12.003 3.896 24.439 1.00 76.81 1517 GLY A O 1
ATOM 12059 N N . GLN A 1 1518 ? -12.134 3.969 22.199 1.00 70.06 1518 GLN A N 1
ATOM 12060 C CA . GLN A 1 1518 ? -12.585 5.375 22.109 1.00 70.06 1518 GLN A CA 1
ATOM 12061 C C . GLN A 1 1518 ? -13.747 5.720 23.061 1.00 70.06 1518 GLN A C 1
ATOM 12063 O O . GLN A 1 1518 ? -13.653 6.676 23.816 1.00 70.06 1518 GLN A O 1
ATOM 12068 N N . MET A 1 1519 ? -14.818 4.916 23.083 1.00 79.00 1519 MET A N 1
ATOM 12069 C CA . MET A 1 1519 ? -15.962 5.117 23.997 1.00 79.00 1519 MET A CA 1
ATOM 12070 C C . MET A 1 1519 ? -15.778 4.411 25.357 1.00 79.00 1519 MET A C 1
ATOM 12072 O O . MET A 1 1519 ? -16.727 4.258 26.128 1.00 79.00 1519 MET A O 1
ATOM 12076 N N . GLY A 1 1520 ? -14.565 3.932 25.646 1.00 87.19 1520 GLY A N 1
ATOM 12077 C CA . GLY A 1 1520 ? -14.238 3.131 26.823 1.00 87.19 1520 GLY A CA 1
ATOM 12078 C C . GLY A 1 1520 ? -14.316 3.907 28.136 1.00 87.19 1520 GLY A C 1
ATOM 12079 O O . GLY A 1 1520 ? -14.726 3.339 29.147 1.00 87.19 1520 GLY A O 1
ATOM 12080 N N . TYR A 1 1521 ? -14.041 5.216 28.103 1.00 91.56 1521 TYR A N 1
ATOM 12081 C CA . TYR A 1 1521 ? -14.147 6.097 29.269 1.00 91.56 1521 TYR A CA 1
ATOM 12082 C C . TYR A 1 1521 ? -15.572 6.145 29.845 1.00 91.56 1521 TYR A C 1
ATOM 12084 O O . TYR A 1 1521 ? -15.737 6.101 31.058 1.00 91.56 1521 TYR A O 1
ATOM 12092 N N . ILE A 1 1522 ? -16.615 6.123 29.003 1.00 92.44 1522 ILE A N 1
ATOM 12093 C CA . ILE A 1 1522 ? -18.017 6.059 29.462 1.00 92.44 1522 ILE A CA 1
ATOM 12094 C C . ILE A 1 1522 ? -18.289 4.727 30.173 1.00 92.44 1522 ILE A C 1
ATOM 12096 O O . ILE A 1 1522 ? -18.990 4.688 31.185 1.00 92.44 1522 ILE A O 1
ATOM 12100 N N . TYR A 1 1523 ? -17.712 3.625 29.677 1.00 94.38 1523 TYR A N 1
ATOM 12101 C CA . TYR A 1 1523 ? -17.858 2.314 30.311 1.00 94.38 1523 TYR A CA 1
ATOM 12102 C C . TYR A 1 1523 ? -17.148 2.266 31.672 1.00 94.38 1523 TYR A C 1
ATOM 12104 O O . TYR A 1 1523 ? -17.697 1.739 32.639 1.00 94.38 1523 TYR A O 1
ATOM 12112 N N . GLU A 1 1524 ? -15.970 2.883 31.771 1.00 95.50 1524 GLU A N 1
ATOM 12113 C CA . GLU A 1 1524 ? -15.263 3.082 33.035 1.00 95.50 1524 GLU A CA 1
ATOM 12114 C C . GLU A 1 1524 ? -16.087 3.920 34.024 1.00 95.50 1524 GLU A C 1
ATOM 12116 O O . GLU A 1 1524 ? -16.348 3.454 35.135 1.00 95.50 1524 GLU A O 1
ATOM 12121 N N . ILE A 1 1525 ? -16.575 5.096 33.604 1.00 93.62 1525 ILE A N 1
ATOM 12122 C CA . ILE A 1 1525 ? -17.400 5.997 34.424 1.00 93.62 1525 ILE A CA 1
ATOM 12123 C C . ILE A 1 1525 ? -18.588 5.246 35.026 1.00 93.62 1525 ILE A C 1
ATOM 12125 O O . ILE A 1 1525 ? -18.793 5.321 36.236 1.00 93.62 1525 ILE A O 1
ATOM 12129 N N . ILE A 1 1526 ? -19.351 4.474 34.241 1.00 94.56 1526 ILE A N 1
ATOM 12130 C CA . ILE A 1 1526 ? -20.517 3.778 34.804 1.00 94.56 1526 ILE A CA 1
ATOM 12131 C C . ILE A 1 1526 ? -20.141 2.643 35.761 1.00 94.56 1526 ILE A C 1
ATOM 12133 O O . ILE A 1 1526 ? -20.834 2.465 36.759 1.00 94.56 1526 ILE A O 1
ATOM 12137 N N . VAL A 1 1527 ? -19.061 1.891 35.519 1.00 95.31 1527 VAL A N 1
ATOM 12138 C CA . VAL A 1 1527 ? -18.624 0.821 36.438 1.00 95.31 1527 VAL A CA 1
ATOM 12139 C C . VAL A 1 1527 ? -18.142 1.432 37.759 1.00 95.31 1527 VAL A C 1
ATOM 12141 O O . VAL A 1 1527 ? -18.556 0.980 38.831 1.00 95.31 1527 VAL A O 1
ATOM 12144 N N . SER A 1 1528 ? -17.363 2.516 37.691 1.00 94.94 1528 SER A N 1
ATOM 12145 C CA . SER A 1 1528 ? -16.961 3.323 38.847 1.00 94.94 1528 SER A CA 1
ATOM 12146 C C . SER A 1 1528 ? -18.156 3.910 39.591 1.00 94.94 1528 SER A C 1
ATOM 12148 O O . SER A 1 1528 ? -18.233 3.783 40.814 1.00 94.94 1528 SER A O 1
ATOM 12150 N N . ARG A 1 1529 ? -19.137 4.479 38.879 1.00 93.50 1529 ARG A N 1
ATOM 12151 C CA . ARG A 1 1529 ? -20.357 5.034 39.478 1.00 93.50 1529 ARG A CA 1
ATOM 12152 C C . ARG A 1 1529 ? -21.188 3.945 40.156 1.00 93.50 1529 ARG A C 1
ATOM 12154 O O . ARG A 1 1529 ? -21.646 4.164 41.271 1.00 93.50 1529 ARG A O 1
ATOM 12161 N N . MET A 1 1530 ? -21.321 2.746 39.577 1.00 94.00 1530 MET A N 1
ATOM 12162 C CA . MET A 1 1530 ? -21.976 1.622 40.264 1.00 94.00 1530 MET A CA 1
ATOM 12163 C C . MET A 1 1530 ? -21.197 1.190 41.521 1.00 94.00 1530 MET A C 1
ATOM 12165 O O . MET A 1 1530 ? -21.814 0.956 42.563 1.00 94.00 1530 MET A O 1
ATOM 12169 N N . HIS A 1 1531 ? -19.858 1.139 41.488 1.00 93.38 1531 HIS A N 1
ATOM 12170 C CA . HIS A 1 1531 ? -19.074 0.869 42.700 1.00 93.38 1531 HIS A CA 1
ATOM 12171 C C . HIS A 1 1531 ? -19.290 1.954 43.771 1.00 93.38 1531 HIS A C 1
ATOM 12173 O O . HIS A 1 1531 ? -19.518 1.613 44.933 1.00 93.38 1531 HIS A O 1
ATOM 12179 N N . TYR A 1 1532 ? -19.287 3.233 43.396 1.00 92.25 1532 TYR A N 1
ATOM 12180 C CA . TYR A 1 1532 ? -19.562 4.358 44.293 1.00 92.25 1532 TYR A CA 1
ATOM 12181 C C . TYR A 1 1532 ? -20.977 4.282 44.895 1.00 92.25 1532 TYR A C 1
ATOM 12183 O O . TYR A 1 1532 ? -21.126 4.340 46.115 1.00 92.25 1532 TYR A O 1
ATOM 12191 N N . ILE A 1 1533 ? -22.008 4.042 44.072 1.00 91.88 1533 ILE A N 1
ATOM 12192 C CA . ILE A 1 1533 ? -23.410 3.879 44.501 1.00 91.88 1533 ILE A CA 1
ATOM 12193 C C . ILE A 1 1533 ? -23.536 2.782 45.563 1.00 91.88 1533 ILE A C 1
ATOM 12195 O O . ILE A 1 1533 ? -24.178 3.000 46.591 1.00 91.88 1533 ILE A O 1
ATOM 12199 N N . ARG A 1 1534 ? -22.910 1.614 45.360 1.00 91.50 1534 ARG A N 1
ATOM 12200 C CA . ARG A 1 1534 ? -22.958 0.514 46.342 1.00 91.50 1534 ARG A CA 1
ATOM 12201 C C . ARG A 1 1534 ? -22.267 0.885 47.662 1.00 91.50 1534 ARG A C 1
ATOM 12203 O O . ARG A 1 1534 ? -22.701 0.446 48.721 1.00 91.50 1534 ARG A O 1
ATOM 12210 N N . THR A 1 1535 ? -21.204 1.688 47.596 1.00 90.56 1535 THR A N 1
ATOM 12211 C CA . THR A 1 1535 ? -20.445 2.147 48.769 1.00 90.56 1535 THR A CA 1
ATOM 12212 C C . THR A 1 1535 ? -21.242 3.182 49.569 1.00 90.56 1535 THR A C 1
ATOM 12214 O O . THR A 1 1535 ? -21.287 3.084 50.787 1.00 90.56 1535 THR A O 1
ATOM 12217 N N . GLN A 1 1536 ? -21.928 4.117 48.900 1.00 89.81 1536 GLN A N 1
ATOM 12218 C CA . GLN A 1 1536 ? -22.744 5.153 49.554 1.00 89.81 1536 GLN A CA 1
ATOM 12219 C C . GLN A 1 1536 ? -24.099 4.647 50.073 1.00 89.81 1536 GLN A C 1
ATOM 12221 O O . GLN A 1 1536 ? -24.618 5.161 51.058 1.00 89.81 1536 GLN A O 1
ATOM 12226 N N . THR A 1 1537 ? -24.710 3.664 49.405 1.00 89.75 1537 THR A N 1
ATOM 12227 C CA . THR A 1 1537 ? -26.025 3.124 49.811 1.00 89.75 1537 THR A CA 1
ATOM 12228 C C . THR A 1 1537 ? -25.936 1.971 50.814 1.00 89.75 1537 THR A C 1
ATOM 12230 O O . THR A 1 1537 ? -26.965 1.565 51.350 1.00 89.75 1537 THR A O 1
ATOM 12233 N N . GLU A 1 1538 ? -24.741 1.407 51.023 1.00 88.00 1538 GLU A N 1
ATOM 12234 C CA . GLU A 1 1538 ? -24.480 0.140 51.735 1.00 88.00 1538 GLU A CA 1
ATOM 12235 C C . GLU A 1 1538 ? -25.308 -1.072 51.236 1.00 88.00 1538 GLU A C 1
ATOM 12237 O O . GLU A 1 1538 ? -25.334 -2.131 51.871 1.00 88.00 1538 GLU A O 1
ATOM 12242 N N . LEU A 1 1539 ? -25.971 -0.961 50.076 1.00 86.88 1539 LEU A N 1
ATOM 12243 C CA . LEU A 1 1539 ? -26.797 -2.027 49.511 1.00 86.88 1539 LEU A CA 1
ATOM 12244 C C . LEU A 1 1539 ? -25.930 -3.107 48.828 1.00 86.88 1539 LEU A C 1
ATOM 12246 O O . LEU A 1 1539 ? -24.932 -2.787 48.173 1.00 86.88 1539 LEU A O 1
ATOM 12250 N N . PRO A 1 1540 ? -26.293 -4.401 48.947 1.00 85.38 1540 PRO A N 1
ATOM 12251 C CA . PRO A 1 1540 ? -25.444 -5.524 48.544 1.00 85.38 1540 PRO A CA 1
ATOM 12252 C C . PRO A 1 1540 ? -25.470 -5.801 47.028 1.00 85.38 1540 PRO A C 1
ATOM 12254 O O . PRO A 1 1540 ? -25.842 -6.893 46.595 1.00 85.38 1540 PRO A O 1
ATOM 12257 N N . MET A 1 1541 ? -25.034 -4.835 46.215 1.00 92.44 1541 MET A N 1
ATOM 12258 C CA . MET A 1 1541 ? -24.856 -5.026 44.773 1.00 92.44 1541 MET A CA 1
ATOM 12259 C C . MET A 1 1541 ? -23.598 -5.845 44.457 1.00 92.44 1541 MET A C 1
ATOM 12261 O O . MET A 1 1541 ? -22.487 -5.508 44.874 1.00 92.44 1541 MET A O 1
ATOM 12265 N N . ARG A 1 1542 ? -23.776 -6.883 43.639 1.00 94.62 1542 ARG A N 1
ATOM 12266 C CA . ARG A 1 1542 ? -22.722 -7.731 43.079 1.00 94.62 1542 ARG A CA 1
ATOM 12267 C C . ARG A 1 1542 ? -22.298 -7.246 41.692 1.00 94.62 1542 ARG A C 1
ATOM 12269 O O . ARG A 1 1542 ? -23.146 -7.085 40.820 1.00 94.62 1542 ARG A O 1
ATOM 12276 N N . ILE A 1 1543 ? -20.994 -7.127 41.452 1.00 96.25 1543 ILE A N 1
ATOM 12277 C CA . ILE A 1 1543 ? -20.405 -6.824 40.139 1.00 96.25 1543 ILE A CA 1
ATOM 12278 C C . ILE A 1 1543 ? -19.762 -8.090 39.548 1.00 96.25 1543 ILE A C 1
ATOM 12280 O O . ILE A 1 1543 ? -18.988 -8.780 40.216 1.00 96.25 1543 ILE A O 1
ATOM 12284 N N . VAL A 1 1544 ? -20.066 -8.407 38.288 1.00 97.25 1544 VAL A N 1
ATOM 12285 C CA . VAL A 1 1544 ? -19.426 -9.500 37.533 1.00 97.25 1544 VAL A CA 1
ATOM 12286 C C . VAL A 1 1544 ? -18.813 -8.939 36.255 1.00 97.25 1544 VAL A C 1
ATOM 12288 O O . VAL A 1 1544 ? -19.535 -8.541 35.345 1.00 97.25 1544 VAL A O 1
ATOM 12291 N N . GLY A 1 1545 ? -17.482 -8.923 36.185 1.00 95.94 1545 GLY A N 1
ATOM 12292 C CA . GLY A 1 1545 ? -16.738 -8.536 34.988 1.00 95.94 1545 GLY A CA 1
ATOM 12293 C C . GLY A 1 1545 ? -16.416 -9.749 34.117 1.00 95.94 1545 GLY A C 1
ATOM 12294 O O . GLY A 1 1545 ? -15.846 -10.729 34.603 1.00 95.94 1545 GLY A O 1
ATOM 12295 N N . LEU A 1 1546 ? -16.734 -9.682 32.826 1.00 95.56 1546 LEU A N 1
ATOM 12296 C CA . LEU A 1 1546 ? -16.282 -10.638 31.813 1.00 95.56 1546 LEU A CA 1
ATOM 12297 C C . LEU A 1 1546 ? -15.363 -9.924 30.818 1.00 95.56 1546 LEU A C 1
ATOM 12299 O O . LEU A 1 1546 ? -15.600 -8.774 30.464 1.00 95.56 1546 LEU A O 1
ATOM 12303 N N . SER A 1 1547 ? -14.293 -10.583 30.374 1.00 94.31 1547 SER A N 1
ATOM 12304 C CA . SER A 1 1547 ? -13.270 -9.950 29.532 1.00 94.31 1547 SER A CA 1
ATOM 12305 C C . SER A 1 1547 ? -12.511 -10.962 28.670 1.00 94.31 1547 SER A C 1
ATOM 12307 O O . SER A 1 1547 ? -12.587 -12.168 28.911 1.00 94.31 1547 SER A O 1
ATOM 12309 N N . VAL A 1 1548 ? -11.746 -10.501 27.675 1.00 92.12 1548 VAL A N 1
ATOM 12310 C CA . VAL A 1 1548 ? -10.627 -11.291 27.119 1.00 92.12 1548 VAL A CA 1
ATOM 12311 C C . VAL A 1 1548 ? -9.529 -11.480 28.174 1.00 92.12 1548 VAL A C 1
ATOM 12313 O O . VAL A 1 1548 ? -9.574 -10.850 29.230 1.00 92.12 1548 VAL A O 1
ATOM 12316 N N . SER A 1 1549 ? -8.547 -12.345 27.914 1.00 92.69 1549 SER A N 1
ATOM 12317 C CA . SER A 1 1549 ? -7.341 -12.484 28.746 1.00 92.69 1549 SER A CA 1
ATOM 12318 C C . SER A 1 1549 ? -6.626 -11.137 28.908 1.00 92.69 1549 SER A C 1
ATOM 12320 O O . SER A 1 1549 ? -6.263 -10.522 27.904 1.00 92.69 1549 SER A O 1
ATOM 12322 N N . LEU A 1 1550 ? -6.401 -10.692 30.150 1.00 92.19 1550 LEU A N 1
ATOM 12323 C CA . LEU A 1 1550 ? -5.799 -9.385 30.455 1.00 92.19 1550 LEU A CA 1
ATOM 12324 C C . LEU A 1 1550 ? -4.414 -9.531 31.090 1.00 92.19 1550 LEU A C 1
ATOM 12326 O O . LEU A 1 1550 ? -4.233 -10.329 32.006 1.00 92.19 1550 LEU A O 1
ATOM 12330 N N . ALA A 1 1551 ? -3.448 -8.712 30.685 1.00 89.00 1551 ALA A N 1
ATOM 12331 C CA . ALA A 1 1551 ? -2.126 -8.692 31.314 1.00 89.00 1551 ALA A CA 1
ATOM 12332 C C . ALA A 1 1551 ? -2.188 -8.148 32.758 1.00 89.00 1551 ALA A C 1
ATOM 12334 O O . ALA A 1 1551 ? -1.535 -8.653 33.670 1.00 89.00 1551 ALA A O 1
ATOM 12335 N N . ASN A 1 1552 ? -3.044 -7.149 32.980 1.00 89.75 1552 ASN A N 1
ATOM 12336 C CA . ASN A 1 1552 ? -3.241 -6.427 34.235 1.00 89.75 1552 ASN A CA 1
ATOM 12337 C C . ASN A 1 1552 ? -4.604 -6.722 34.899 1.00 89.75 1552 ASN A C 1
ATOM 12339 O O . ASN A 1 1552 ? -5.197 -5.865 35.549 1.00 89.75 1552 ASN A O 1
ATOM 12343 N N . ALA A 1 1553 ? -5.088 -7.970 34.806 1.00 91.75 1553 ALA A N 1
ATOM 12344 C CA . ALA A 1 1553 ? -6.360 -8.407 35.405 1.00 91.75 1553 ALA A CA 1
ATOM 12345 C C . ALA A 1 1553 ? -6.499 -8.133 36.917 1.00 91.75 1553 ALA A C 1
ATOM 12347 O O . ALA A 1 1553 ? -7.615 -8.060 37.429 1.00 91.75 1553 ALA A O 1
ATOM 12348 N N . ARG A 1 1554 ? -5.380 -8.002 37.646 1.00 92.12 1554 ARG A N 1
ATOM 12349 C CA . ARG A 1 1554 ? -5.391 -7.635 39.068 1.00 92.12 1554 ARG A CA 1
ATOM 12350 C C . ARG A 1 1554 ? -6.019 -6.258 39.279 1.00 92.12 1554 ARG A C 1
ATOM 12352 O O . ARG A 1 1554 ? -6.828 -6.122 40.187 1.00 92.12 1554 ARG A O 1
ATOM 12359 N N . ASP A 1 1555 ? -5.654 -5.282 38.459 1.00 92.69 1555 ASP A N 1
ATOM 12360 C CA . ASP A 1 1555 ? -6.022 -3.876 38.637 1.00 92.69 1555 ASP A CA 1
ATOM 12361 C C . ASP A 1 1555 ? -7.525 -3.700 38.380 1.00 92.69 1555 ASP A C 1
ATOM 12363 O O . ASP A 1 1555 ? -8.234 -3.100 39.183 1.00 92.69 1555 ASP A O 1
ATOM 12367 N N . VAL A 1 1556 ? -8.027 -4.340 37.314 1.00 93.62 1556 VAL A N 1
ATOM 12368 C CA . VAL A 1 1556 ? -9.462 -4.424 36.985 1.00 93.62 1556 VAL A CA 1
ATOM 12369 C C . VAL A 1 1556 ? -10.236 -5.152 38.089 1.00 93.62 1556 VAL A C 1
ATOM 12371 O O . VAL A 1 1556 ? -11.338 -4.748 38.450 1.00 93.62 1556 VAL A O 1
ATOM 12374 N N . GLY A 1 1557 ? -9.661 -6.222 38.647 1.00 93.06 1557 GLY A N 1
ATOM 12375 C CA . GLY A 1 1557 ? -10.264 -6.972 39.745 1.00 93.06 1557 GLY A CA 1
ATOM 12376 C C . GLY A 1 1557 ? -10.335 -6.178 41.051 1.00 93.06 1557 GLY A C 1
ATOM 12377 O O . GLY A 1 1557 ? -11.360 -6.214 41.721 1.00 93.06 1557 GLY A O 1
ATOM 12378 N N . GLU A 1 1558 ? -9.288 -5.426 41.397 1.00 92.19 1558 GLU A N 1
ATOM 12379 C CA . GLU A 1 1558 ? -9.268 -4.545 42.571 1.00 92.19 1558 GLU A CA 1
ATOM 12380 C C . GLU A 1 1558 ? -10.264 -3.384 42.415 1.00 92.19 1558 GLU A C 1
ATOM 12382 O O . GLU A 1 1558 ? -10.997 -3.080 43.351 1.00 92.19 1558 GLU A O 1
ATOM 12387 N N . TRP A 1 1559 ? -10.359 -2.805 41.213 1.00 95.06 1559 TRP A N 1
ATOM 12388 C CA . TRP A 1 1559 ? -11.294 -1.729 40.868 1.00 95.06 1559 TRP A CA 1
ATOM 12389 C C . TRP A 1 1559 ? -12.777 -2.108 41.032 1.00 95.06 1559 TRP A C 1
ATOM 12391 O O . TRP A 1 1559 ? -13.562 -1.278 41.476 1.00 95.06 1559 TRP A O 1
ATOM 12401 N N . ILE A 1 1560 ? -13.172 -3.359 40.760 1.00 94.56 1560 ILE A N 1
ATOM 12402 C CA . ILE A 1 1560 ? -14.546 -3.841 41.030 1.00 94.56 1560 ILE A CA 1
ATOM 12403 C C . ILE A 1 1560 ? -14.730 -4.436 42.446 1.00 94.56 1560 ILE A C 1
ATOM 12405 O O . ILE A 1 1560 ? -15.810 -4.935 42.779 1.00 94.56 1560 ILE A O 1
ATOM 12409 N N . ASP A 1 1561 ? -13.683 -4.416 43.282 1.00 93.75 1561 ASP A N 1
ATOM 12410 C CA . ASP A 1 1561 ? -13.561 -5.151 44.553 1.00 93.75 1561 ASP A CA 1
ATOM 12411 C C . ASP A 1 1561 ? -13.901 -6.654 44.415 1.00 93.75 1561 ASP A C 1
ATOM 12413 O O . ASP A 1 1561 ? -14.705 -7.234 45.153 1.00 93.75 1561 ASP A O 1
ATOM 12417 N N . ALA A 1 1562 ? -13.292 -7.309 43.426 1.00 93.31 1562 ALA A N 1
ATOM 12418 C CA . ALA A 1 1562 ? -13.199 -8.762 43.340 1.00 93.31 1562 ALA A CA 1
ATOM 12419 C C . ALA A 1 1562 ? -11.962 -9.251 44.108 1.00 93.31 1562 ALA A C 1
ATOM 12421 O O . ALA A 1 1562 ? -10.843 -8.766 43.939 1.00 93.31 1562 ALA A O 1
ATOM 12422 N N . LYS A 1 1563 ? -12.143 -10.256 44.968 1.00 89.19 1563 LYS A N 1
ATOM 12423 C CA . LYS A 1 1563 ? -11.048 -10.787 45.794 1.00 89.19 1563 LYS A CA 1
ATOM 12424 C C . LYS A 1 1563 ? -10.132 -11.668 44.952 1.00 89.19 1563 LYS A C 1
ATOM 12426 O O . LYS A 1 1563 ? -10.578 -12.328 44.025 1.00 89.19 1563 LYS A O 1
ATOM 12431 N N . LYS A 1 1564 ? -8.850 -11.772 45.324 1.00 88.00 1564 LYS A N 1
ATOM 12432 C CA . LYS A 1 1564 ? -7.820 -12.512 44.556 1.00 88.00 1564 LYS A CA 1
ATOM 12433 C C . LYS A 1 1564 ? -8.158 -13.985 44.226 1.00 88.00 1564 LYS A C 1
ATOM 12435 O O . LYS A 1 1564 ? -7.545 -14.544 43.327 1.00 88.00 1564 LYS A O 1
ATOM 12440 N N . HIS A 1 1565 ? -9.099 -14.619 44.932 1.00 90.00 1565 HIS A N 1
ATOM 12441 C CA . HIS A 1 1565 ? -9.583 -15.978 44.631 1.00 90.00 1565 HIS A CA 1
ATOM 12442 C C . HIS A 1 1565 ? -10.817 -16.033 43.710 1.00 90.00 1565 HIS A C 1
ATOM 12444 O O . HIS A 1 1565 ? -11.138 -17.107 43.213 1.00 90.00 1565 HIS A O 1
ATOM 12450 N N . ASP A 1 1566 ? -11.471 -14.896 43.471 1.00 93.62 1566 ASP A N 1
ATOM 12451 C CA . ASP A 1 1566 ? -12.592 -14.706 42.542 1.00 93.62 1566 ASP A CA 1
ATOM 12452 C C . ASP A 1 1566 ? -12.162 -13.953 41.257 1.00 93.62 1566 ASP A C 1
ATOM 12454 O O . ASP A 1 1566 ? -12.990 -13.636 40.403 1.00 93.62 1566 ASP A O 1
ATOM 12458 N N . ILE A 1 1567 ? -10.861 -13.671 41.105 1.00 94.56 1567 ILE A N 1
ATOM 12459 C CA . ILE A 1 1567 ? -10.249 -13.181 39.864 1.00 94.56 1567 ILE A CA 1
ATOM 12460 C C . ILE A 1 1567 ? -9.685 -14.385 39.102 1.00 94.56 1567 ILE A C 1
ATOM 12462 O O . ILE A 1 1567 ? -8.704 -14.999 39.526 1.00 94.56 1567 ILE A O 1
ATOM 12466 N N . TYR A 1 1568 ? -10.288 -14.693 37.958 1.00 94.62 1568 TYR A N 1
ATOM 12467 C CA . TYR A 1 1568 ? -9.864 -15.746 37.041 1.00 94.62 1568 TYR A CA 1
ATOM 12468 C C . TYR A 1 1568 ? -9.379 -15.116 35.734 1.00 94.62 1568 TYR A C 1
ATOM 12470 O O . TYR A 1 1568 ? -10.173 -14.549 34.988 1.00 94.62 1568 TYR A O 1
ATOM 12478 N N . ASN A 1 1569 ? -8.083 -15.215 35.449 1.00 94.50 1569 ASN A N 1
ATOM 12479 C CA . ASN A 1 1569 ? -7.451 -14.648 34.260 1.00 94.50 1569 ASN A CA 1
ATOM 12480 C C . ASN A 1 1569 ? -6.631 -15.708 33.524 1.00 94.50 1569 ASN A C 1
ATOM 12482 O O . ASN A 1 1569 ? -5.467 -15.937 33.849 1.00 94.50 1569 ASN A O 1
ATOM 12486 N N . PHE A 1 1570 ? -7.247 -16.380 32.559 1.00 93.31 1570 PHE A N 1
ATOM 12487 C CA . PHE A 1 1570 ? -6.631 -17.481 31.821 1.00 93.31 1570 PHE A CA 1
ATOM 12488 C C . PHE A 1 1570 ? -5.766 -16.965 30.662 1.00 93.31 1570 PHE A C 1
ATOM 12490 O O . PHE A 1 1570 ? -6.065 -15.924 30.080 1.00 93.31 1570 PHE A O 1
ATOM 12497 N N . SER A 1 1571 ? -4.722 -17.710 30.287 1.00 90.69 1571 SER A N 1
ATOM 12498 C CA . SER A 1 1571 ? -3.891 -17.408 29.105 1.00 90.69 1571 SER A CA 1
ATOM 12499 C C . SER A 1 1571 ? -4.721 -17.398 27.801 1.00 90.69 1571 SER A C 1
ATOM 12501 O O . SER A 1 1571 ? -5.676 -18.178 27.696 1.00 90.69 1571 SER A O 1
ATOM 12503 N N . PRO A 1 1572 ? -4.351 -16.598 26.776 1.00 86.56 1572 PRO A N 1
ATOM 12504 C CA . PRO A 1 1572 ? -4.980 -16.635 25.448 1.00 86.56 1572 PRO A CA 1
ATOM 12505 C C . PRO A 1 1572 ? -5.017 -18.026 24.796 1.00 86.56 1572 PRO A C 1
ATOM 12507 O O . PRO A 1 1572 ? -5.915 -18.314 24.005 1.00 86.56 1572 PRO A O 1
ATOM 12510 N N . HIS A 1 1573 ? -4.087 -18.917 25.157 1.00 85.69 1573 HIS A N 1
ATOM 12511 C CA . HIS A 1 1573 ? -4.035 -20.296 24.662 1.00 85.69 1573 HIS A CA 1
ATOM 12512 C C . HIS A 1 1573 ? -5.156 -21.192 25.237 1.00 85.69 1573 HIS A C 1
ATOM 12514 O O . HIS A 1 1573 ? -5.404 -22.282 24.726 1.00 85.69 1573 HIS A O 1
ATOM 12520 N N . VAL A 1 1574 ? -5.878 -20.744 26.275 1.00 85.81 1574 VAL A N 1
ATOM 12521 C CA . VAL A 1 1574 ? -6.968 -21.486 26.940 1.00 85.81 1574 VAL A CA 1
ATOM 12522 C C . VAL A 1 1574 ? -8.288 -21.346 26.160 1.00 85.81 1574 VAL A C 1
ATOM 12524 O O . VAL A 1 1574 ? -9.290 -20.807 26.642 1.00 85.81 1574 VAL A O 1
ATOM 12527 N N . ARG A 1 1575 ? -8.293 -21.841 24.916 1.00 82.38 1575 ARG A N 1
ATOM 12528 C CA . ARG A 1 1575 ? -9.488 -21.964 24.061 1.00 82.38 1575 ARG A CA 1
ATOM 12529 C C . ARG A 1 1575 ? -10.018 -23.411 24.066 1.00 82.38 1575 ARG A C 1
ATOM 12531 O O . ARG A 1 1575 ? -9.216 -24.339 24.122 1.00 82.38 1575 ARG A O 1
ATOM 12538 N N . PRO A 1 1576 ? -11.345 -23.649 23.961 1.00 81.25 1576 PRO A N 1
ATOM 12539 C CA . PRO A 1 1576 ? -11.902 -25.004 23.837 1.00 81.25 1576 PRO A CA 1
ATOM 12540 C C . PRO A 1 1576 ? -11.523 -25.708 22.525 1.00 81.25 1576 PRO A C 1
ATOM 12542 O O . PRO A 1 1576 ? -11.525 -26.932 22.465 1.00 81.25 1576 PRO A O 1
ATOM 12545 N N . VAL A 1 1577 ? -11.219 -24.924 21.487 1.00 84.31 1577 VAL A N 1
ATOM 12546 C CA . VAL A 1 1577 ? -10.692 -25.359 20.190 1.00 84.31 1577 VAL A CA 1
ATOM 12547 C C . VAL A 1 1577 ? -9.371 -24.609 19.982 1.00 84.31 1577 VAL A C 1
ATOM 12549 O O . VAL A 1 1577 ? -9.399 -23.373 19.995 1.00 84.31 1577 VAL A O 1
ATOM 12552 N N . PRO A 1 1578 ? -8.223 -25.296 19.825 1.00 85.50 1578 PRO A N 1
ATOM 12553 C CA . PRO A 1 1578 ? -6.949 -24.637 19.549 1.00 85.50 1578 PRO A CA 1
ATOM 12554 C C . PRO A 1 1578 ? -6.982 -23.886 18.213 1.00 85.50 1578 PRO A C 1
ATOM 12556 O O . PRO A 1 1578 ? -7.557 -24.374 17.236 1.00 85.50 1578 PRO A O 1
ATOM 12559 N N . LEU A 1 1579 ? -6.346 -22.713 18.177 1.00 85.44 1579 LEU A N 1
ATOM 12560 C CA . LEU A 1 1579 ? -6.209 -21.883 16.981 1.00 85.44 1579 LEU A CA 1
ATOM 12561 C C . LEU A 1 1579 ? -4.800 -22.034 16.403 1.00 85.44 1579 LEU A C 1
ATOM 12563 O O . LEU A 1 1579 ? -3.833 -21.657 17.046 1.00 85.44 1579 LEU A O 1
ATOM 12567 N N . GLU A 1 1580 ? -4.686 -22.519 15.175 1.00 87.94 1580 GLU A N 1
ATOM 12568 C CA . GLU A 1 1580 ? -3.451 -22.454 14.389 1.00 87.94 1580 GLU A CA 1
ATOM 12569 C C . GLU A 1 1580 ? -3.402 -21.084 13.690 1.00 87.94 1580 GLU A C 1
ATOM 12571 O O . GLU A 1 1580 ? -4.264 -20.792 12.858 1.00 87.94 1580 GLU A O 1
ATOM 12576 N N . LEU A 1 1581 ? -2.456 -20.214 14.069 1.00 88.00 1581 LEU A N 1
ATOM 12577 C CA . LEU A 1 1581 ? -2.354 -18.839 13.559 1.00 88.00 1581 LEU A CA 1
ATOM 12578 C C . LEU A 1 1581 ? -1.147 -18.680 12.621 1.00 88.00 1581 LEU A C 1
ATOM 12580 O O . LEU A 1 1581 ? -0.009 -18.940 13.011 1.00 88.00 1581 LEU A O 1
ATOM 12584 N N . HIS A 1 1582 ? -1.390 -18.166 11.415 1.00 89.31 1582 HIS A N 1
ATOM 12585 C CA . HIS A 1 1582 ? -0.357 -17.790 10.446 1.00 89.31 1582 HIS A CA 1
ATOM 12586 C C . HIS A 1 1582 ? -0.356 -16.269 10.229 1.00 89.31 1582 HIS A C 1
ATOM 12588 O O . HIS A 1 1582 ? -1.403 -15.683 9.949 1.00 89.31 1582 HIS A O 1
ATOM 12594 N N . ILE A 1 1583 ? 0.812 -15.625 10.305 1.00 89.88 1583 ILE A N 1
ATOM 12595 C CA . ILE A 1 1583 ? 0.959 -14.177 10.078 1.00 89.88 1583 ILE A CA 1
ATOM 12596 C C . ILE A 1 1583 ? 1.756 -13.937 8.790 1.00 89.88 1583 ILE A C 1
ATOM 12598 O O . ILE A 1 1583 ? 2.951 -14.236 8.730 1.00 89.88 1583 ILE A O 1
ATOM 12602 N N . GLN A 1 1584 ? 1.097 -13.362 7.783 1.00 88.44 1584 GLN A N 1
ATOM 12603 C CA . GLN A 1 1584 ? 1.679 -12.988 6.494 1.00 88.44 1584 GLN A CA 1
ATOM 12604 C C . GLN A 1 1584 ? 2.024 -11.494 6.475 1.00 88.44 1584 GLN A C 1
ATOM 12606 O O . GLN A 1 1584 ? 1.163 -10.638 6.703 1.00 88.44 1584 GLN A O 1
ATOM 12611 N N . SER A 1 1585 ? 3.289 -11.194 6.185 1.00 86.62 1585 SER A N 1
ATOM 12612 C CA . SER A 1 1585 ? 3.842 -9.839 6.126 1.00 86.62 1585 SER A CA 1
ATOM 12613 C C . SER A 1 1585 ? 3.769 -9.268 4.711 1.00 86.62 1585 SER A C 1
ATOM 12615 O O . SER A 1 1585 ? 4.115 -9.948 3.752 1.00 86.62 1585 SER A O 1
ATOM 12617 N N . TYR A 1 1586 ? 3.396 -7.995 4.580 1.00 83.88 1586 TYR A N 1
ATOM 12618 C CA . TYR A 1 1586 ? 3.353 -7.290 3.296 1.00 83.88 1586 TYR A CA 1
ATOM 12619 C C . TYR A 1 1586 ? 4.066 -5.931 3.369 1.00 83.88 1586 TYR A C 1
ATOM 12621 O O . TYR A 1 1586 ? 4.014 -5.231 4.379 1.00 83.88 1586 TYR A O 1
ATOM 12629 N N . THR A 1 1587 ? 4.720 -5.534 2.278 1.00 78.75 1587 THR A N 1
ATOM 12630 C CA . THR A 1 1587 ? 5.596 -4.345 2.188 1.00 78.75 1587 THR A CA 1
ATOM 12631 C C . THR A 1 1587 ? 5.137 -3.342 1.116 1.00 78.75 1587 THR A C 1
ATOM 12633 O O . THR A 1 1587 ? 5.943 -2.619 0.530 1.00 78.75 1587 THR A O 1
ATOM 12636 N N . VAL A 1 1588 ? 3.824 -3.282 0.847 1.00 76.75 1588 VAL A N 1
ATOM 12637 C CA . VAL A 1 1588 ? 3.207 -2.363 -0.129 1.00 76.75 1588 VAL A CA 1
ATOM 12638 C C . VAL A 1 1588 ? 2.610 -1.136 0.589 1.00 76.75 1588 VAL A C 1
ATOM 12640 O O . VAL A 1 1588 ? 1.555 -1.265 1.206 1.00 76.75 1588 VAL A O 1
ATOM 12643 N N . PRO A 1 1589 ? 3.196 0.075 0.474 1.00 71.44 1589 PRO A N 1
ATOM 12644 C CA . PRO A 1 1589 ? 2.758 1.267 1.222 1.00 71.44 1589 PRO A CA 1
ATOM 12645 C C . PRO A 1 1589 ? 1.516 1.969 0.635 1.00 71.44 1589 PRO A C 1
ATOM 12647 O O . PRO A 1 1589 ? 1.183 3.090 1.011 1.00 71.44 1589 PRO A O 1
ATOM 12650 N N . HIS A 1 1590 ? 0.832 1.366 -0.343 1.00 74.19 1590 HIS A N 1
ATOM 12651 C CA . HIS A 1 1590 ? -0.388 1.924 -0.930 1.00 74.19 1590 HIS A CA 1
ATOM 12652 C C . HIS A 1 1590 ? -1.561 0.983 -0.692 1.00 74.19 1590 HIS A C 1
ATOM 12654 O O . HIS A 1 1590 ? -1.691 -0.041 -1.356 1.00 74.19 1590 HIS A O 1
ATOM 12660 N N . PHE A 1 1591 ? -2.417 1.355 0.255 1.00 80.44 1591 PHE A N 1
ATOM 12661 C CA . PHE A 1 1591 ? -3.475 0.505 0.796 1.00 80.44 1591 PHE A CA 1
ATOM 12662 C C . PHE A 1 1591 ? -4.409 -0.157 -0.249 1.00 80.44 1591 PHE A C 1
ATOM 12664 O O . PHE A 1 1591 ? -4.581 -1.370 -0.166 1.00 80.44 1591 PHE A O 1
ATOM 12671 N N . PRO A 1 1592 ? -4.945 0.525 -1.288 1.00 76.50 1592 PRO A N 1
ATOM 12672 C CA . PRO A 1 1592 ? -5.748 -0.153 -2.318 1.00 76.50 1592 PRO A CA 1
ATOM 12673 C C . PRO A 1 1592 ? -4.976 -1.257 -3.056 1.00 76.50 1592 PRO A C 1
ATOM 12675 O O . PRO A 1 1592 ? -5.529 -2.291 -3.416 1.00 76.50 1592 PRO A O 1
ATOM 12678 N N . SER A 1 1593 ? -3.675 -1.053 -3.258 1.00 75.12 1593 SER A N 1
ATOM 12679 C CA . SER A 1 1593 ? -2.785 -2.013 -3.910 1.00 75.12 1593 SER A CA 1
ATOM 12680 C C . SER A 1 1593 ? -2.320 -3.127 -2.973 1.00 75.12 1593 SER A C 1
ATOM 12682 O O . SER A 1 1593 ? -2.089 -4.241 -3.428 1.00 75.12 1593 SER A O 1
ATOM 12684 N N . LEU A 1 1594 ? -2.223 -2.842 -1.671 1.00 83.19 1594 LEU A N 1
ATOM 12685 C CA . LEU A 1 1594 ? -2.020 -3.832 -0.614 1.00 83.19 1594 LEU A CA 1
ATOM 12686 C C . LEU A 1 1594 ? -3.197 -4.819 -0.574 1.00 83.19 1594 LEU A C 1
ATOM 12688 O O . LEU A 1 1594 ? -2.970 -6.024 -0.571 1.00 83.19 1594 LEU A O 1
ATOM 12692 N N . MET A 1 1595 ? -4.440 -4.322 -0.626 1.00 86.44 1595 MET A N 1
ATOM 12693 C CA . MET A 1 1595 ? -5.640 -5.170 -0.675 1.00 86.44 1595 MET A CA 1
ATOM 12694 C C . MET A 1 1595 ? -5.656 -6.052 -1.929 1.00 86.44 1595 MET A C 1
ATOM 12696 O O . MET A 1 1595 ? -5.836 -7.262 -1.827 1.00 86.44 1595 MET A O 1
ATOM 12700 N N . LEU A 1 1596 ? -5.381 -5.481 -3.106 1.00 81.38 1596 LEU A N 1
ATOM 12701 C CA . LEU A 1 1596 ? -5.361 -6.247 -4.358 1.00 81.38 1596 LEU A CA 1
ATOM 12702 C C . LEU A 1 1596 ? -4.235 -7.304 -4.376 1.00 81.38 1596 LEU A C 1
ATOM 12704 O O . LEU A 1 1596 ? -4.439 -8.417 -4.854 1.00 81.38 1596 LEU A O 1
ATOM 12708 N N . ALA A 1 1597 ? -3.077 -7.008 -3.775 1.00 80.19 1597 ALA A N 1
ATOM 12709 C CA . ALA A 1 1597 ? -1.994 -7.978 -3.590 1.00 80.19 1597 ALA A CA 1
ATOM 12710 C C . ALA A 1 1597 ? -2.337 -9.102 -2.588 1.00 80.19 1597 ALA A C 1
ATOM 12712 O O . ALA A 1 1597 ? -1.811 -10.206 -2.718 1.00 80.19 1597 ALA A O 1
ATOM 12713 N N . MET A 1 1598 ? -3.225 -8.855 -1.617 1.00 88.19 1598 MET A N 1
ATOM 12714 C CA . MET A 1 1598 ? -3.709 -9.861 -0.658 1.00 88.19 1598 MET A CA 1
ATOM 12715 C C . MET A 1 1598 ? -4.802 -10.783 -1.232 1.00 88.19 1598 MET A C 1
ATOM 12717 O O . MET A 1 1598 ? -4.995 -11.878 -0.711 1.00 88.19 1598 MET A O 1
ATOM 12721 N N . ALA A 1 1599 ? -5.500 -10.409 -2.311 1.00 87.00 1599 ALA A N 1
ATOM 12722 C CA . ALA A 1 1599 ? -6.649 -11.172 -2.815 1.00 87.00 1599 ALA A CA 1
ATOM 12723 C C . ALA A 1 1599 ? -6.310 -12.606 -3.287 1.00 87.00 1599 ALA A C 1
ATOM 12725 O O . ALA A 1 1599 ? -6.906 -13.570 -2.800 1.00 87.00 1599 ALA A O 1
ATOM 12726 N N . LYS A 1 1600 ? -5.313 -12.787 -4.171 1.00 82.06 1600 LYS A N 1
ATOM 12727 C CA . LYS A 1 1600 ? -4.879 -14.131 -4.623 1.00 82.06 1600 LYS A CA 1
ATOM 12728 C C . LYS A 1 1600 ? -4.290 -14.978 -3.470 1.00 82.06 1600 LYS A C 1
ATOM 12730 O O . LYS A 1 1600 ? -4.608 -16.165 -3.392 1.00 82.06 1600 LYS A O 1
ATOM 12735 N N . PRO A 1 1601 ? -3.489 -14.424 -2.532 1.00 86.62 1601 PRO A N 1
ATOM 12736 C CA . PRO A 1 1601 ? -3.171 -15.086 -1.263 1.00 86.62 1601 PRO A CA 1
ATOM 12737 C C . PRO A 1 1601 ? -4.385 -15.509 -0.425 1.00 86.62 1601 PRO A C 1
ATOM 12739 O O . PRO A 1 1601 ? -4.345 -16.598 0.141 1.00 86.62 1601 PRO A O 1
ATOM 12742 N N . THR A 1 1602 ? -5.455 -14.710 -0.360 1.00 92.00 1602 THR A N 1
ATOM 12743 C CA . THR A 1 1602 ? -6.689 -15.047 0.375 1.00 92.00 1602 THR A CA 1
ATOM 12744 C C . THR A 1 1602 ? -7.417 -16.229 -0.264 1.00 92.00 1602 THR A C 1
ATOM 12746 O O . THR A 1 1602 ? -7.732 -17.183 0.445 1.00 92.00 1602 THR A O 1
ATOM 12749 N N . TYR A 1 1603 ? -7.596 -16.238 -1.592 1.00 90.44 1603 TYR A N 1
ATOM 12750 C CA . TYR A 1 1603 ? -8.131 -17.398 -2.325 1.00 90.44 1603 TYR A CA 1
ATOM 12751 C C . TYR A 1 1603 ? -7.325 -18.677 -2.027 1.00 90.44 1603 TYR A C 1
ATOM 12753 O O . TYR A 1 1603 ? -7.875 -19.684 -1.577 1.00 90.44 1603 TYR A O 1
ATOM 12761 N N . LEU A 1 1604 ? -5.996 -18.606 -2.166 1.00 85.81 1604 LEU A N 1
ATOM 12762 C CA . LEU A 1 1604 ? -5.097 -19.740 -1.924 1.00 85.81 1604 LEU A CA 1
ATOM 12763 C C . LEU A 1 1604 ? -5.043 -20.182 -0.452 1.00 85.81 1604 LEU A C 1
ATOM 12765 O O . LEU A 1 1604 ? -4.766 -21.349 -0.181 1.00 85.81 1604 LEU A O 1
ATOM 12769 N N . ALA A 1 1605 ? -5.313 -19.290 0.504 1.00 89.25 1605 ALA A N 1
ATOM 12770 C CA . ALA A 1 1605 ? -5.458 -19.657 1.909 1.00 89.25 1605 ALA A CA 1
ATOM 12771 C C . ALA A 1 1605 ? -6.747 -20.462 2.143 1.00 89.25 1605 ALA A C 1
ATOM 12773 O O . ALA A 1 1605 ? -6.691 -21.492 2.812 1.00 89.25 1605 ALA A O 1
ATOM 12774 N N . VAL A 1 1606 ? -7.879 -20.064 1.546 1.00 91.81 1606 VAL A N 1
ATOM 12775 C CA . VAL A 1 1606 ? -9.135 -20.833 1.631 1.00 91.81 1606 VAL A CA 1
ATOM 12776 C C . VAL A 1 1606 ? -8.960 -22.226 1.021 1.00 91.81 1606 VAL A C 1
ATOM 12778 O O . VAL A 1 1606 ? -9.278 -23.217 1.683 1.00 91.81 1606 VAL A O 1
ATOM 12781 N N . THR A 1 1607 ? -8.398 -22.336 -0.187 1.00 88.06 1607 THR A N 1
ATOM 12782 C CA . THR A 1 1607 ? -8.245 -23.639 -0.858 1.00 88.06 1607 THR A CA 1
ATOM 12783 C C . THR A 1 1607 ? -7.213 -24.547 -0.178 1.00 88.06 1607 THR A C 1
ATOM 12785 O O . THR A 1 1607 ? -7.475 -25.737 -0.021 1.00 88.06 1607 THR A O 1
ATOM 12788 N N . GLN A 1 1608 ? -6.080 -24.021 0.310 1.00 85.62 1608 GLN A N 1
ATOM 12789 C CA . GLN A 1 1608 ? -5.040 -24.843 0.958 1.00 85.62 1608 GLN A CA 1
ATOM 12790 C C . GLN A 1 1608 ? -5.332 -25.162 2.436 1.00 85.62 1608 GLN A C 1
ATOM 12792 O O . GLN A 1 1608 ? -4.904 -26.208 2.923 1.00 85.62 1608 GLN A O 1
ATOM 12797 N N . MET A 1 1609 ? -6.043 -24.298 3.173 1.00 86.88 1609 MET A N 1
ATOM 12798 C CA . MET A 1 1609 ? -6.269 -24.478 4.618 1.00 86.88 1609 MET A CA 1
ATOM 12799 C C . MET A 1 1609 ? -7.673 -24.968 4.985 1.00 86.88 1609 MET A C 1
ATOM 12801 O O . MET A 1 1609 ? -7.835 -25.545 6.067 1.00 86.88 1609 MET A O 1
ATOM 12805 N N . SER A 1 1610 ? -8.678 -24.754 4.130 1.00 85.75 1610 SER A N 1
ATOM 12806 C CA . SER A 1 1610 ? -10.085 -25.072 4.408 1.00 85.75 1610 SER A CA 1
ATOM 12807 C C . SER A 1 1610 ? -10.883 -25.476 3.161 1.00 85.75 1610 SER A C 1
ATOM 12809 O O . SER A 1 1610 ? -12.046 -25.098 3.063 1.00 85.75 1610 SER A O 1
ATOM 12811 N N . ALA A 1 1611 ? -10.276 -26.243 2.245 1.00 82.38 1611 ALA A N 1
ATOM 12812 C CA . ALA A 1 1611 ? -10.819 -26.632 0.932 1.00 82.38 1611 ALA A CA 1
ATOM 12813 C C . ALA A 1 1611 ? -12.344 -26.854 0.881 1.00 82.38 1611 ALA A C 1
ATOM 12815 O O . ALA A 1 1611 ? -13.010 -26.266 0.035 1.00 82.38 1611 ALA A O 1
ATOM 12816 N N . ASP A 1 1612 ? -12.898 -27.634 1.816 1.00 84.44 1612 ASP A N 1
ATOM 12817 C CA . ASP A 1 1612 ? -14.319 -28.020 1.839 1.00 84.44 1612 ASP A CA 1
ATOM 12818 C C . ASP A 1 1612 ? -14.989 -27.661 3.184 1.00 84.44 1612 ASP A C 1
ATOM 12820 O O . ASP A 1 1612 ? -15.761 -28.437 3.749 1.00 84.44 1612 ASP A O 1
ATOM 12824 N N . LYS A 1 1613 ? -14.617 -26.514 3.773 1.00 88.94 1613 LYS A N 1
ATOM 12825 C CA . LYS A 1 1613 ? -15.125 -26.039 5.074 1.00 88.94 1613 LYS A CA 1
ATOM 12826 C C . LYS A 1 1613 ? -15.406 -24.529 5.071 1.00 88.94 1613 LYS A C 1
ATOM 12828 O O . LYS A 1 1613 ? -14.722 -23.807 4.342 1.00 88.94 1613 LYS A O 1
ATOM 12833 N N . PRO A 1 1614 ? -16.318 -24.029 5.931 1.00 92.81 1614 PRO A N 1
ATOM 12834 C CA . PRO A 1 1614 ? -16.649 -22.608 5.989 1.00 92.81 1614 PRO A CA 1
ATOM 12835 C C . PRO A 1 1614 ? -15.447 -21.721 6.340 1.00 92.81 1614 PRO A C 1
ATOM 12837 O O . PRO A 1 1614 ? -14.726 -21.975 7.316 1.00 92.81 1614 PRO A O 1
ATOM 12840 N N . ALA A 1 1615 ? -15.274 -20.656 5.557 1.00 95.00 1615 ALA A N 1
ATOM 12841 C CA . ALA A 1 1615 ? -14.235 -19.646 5.719 1.00 95.00 1615 ALA A CA 1
ATOM 12842 C C . ALA A 1 1615 ? -14.853 -18.247 5.866 1.00 95.00 1615 ALA A C 1
ATOM 12844 O O . ALA A 1 1615 ? -15.828 -17.913 5.191 1.00 95.00 1615 ALA A O 1
ATOM 12845 N N . LEU A 1 1616 ? -14.298 -17.438 6.766 1.00 96.00 1616 LEU A N 1
ATOM 12846 C CA . LEU A 1 1616 ? -14.760 -16.084 7.072 1.00 96.00 1616 LEU A CA 1
ATOM 12847 C C . LEU A 1 1616 ? -13.611 -15.093 6.860 1.00 96.00 1616 LEU A C 1
ATOM 12849 O O . LEU A 1 1616 ? -12.560 -15.230 7.480 1.00 96.00 1616 LEU A O 1
ATOM 12853 N N . ILE A 1 1617 ? -13.800 -14.104 5.990 1.00 97.25 1617 ILE A N 1
ATOM 12854 C CA . ILE A 1 1617 ? -12.771 -13.136 5.592 1.00 97.25 1617 ILE A CA 1
ATOM 12855 C C . ILE A 1 1617 ? -13.190 -11.749 6.086 1.00 97.25 1617 ILE A C 1
ATOM 12857 O O . ILE A 1 1617 ? -14.150 -11.181 5.574 1.00 97.25 1617 ILE A O 1
ATOM 12861 N N . PHE A 1 1618 ? -12.480 -11.187 7.059 1.00 97.62 1618 PHE A N 1
ATOM 12862 C CA . PHE A 1 1618 ? -12.673 -9.805 7.499 1.00 97.62 1618 PHE A CA 1
ATOM 12863 C C . PHE A 1 1618 ? -11.863 -8.837 6.633 1.00 97.62 1618 PHE A C 1
ATOM 12865 O O . PHE A 1 1618 ? -10.679 -9.076 6.388 1.00 97.62 1618 PHE A O 1
ATOM 12872 N N . VAL A 1 1619 ? -12.492 -7.741 6.197 1.00 95.06 1619 VAL A N 1
ATOM 12873 C CA . VAL A 1 1619 ? -11.877 -6.684 5.372 1.00 95.06 1619 VAL A CA 1
ATOM 12874 C C . VAL A 1 1619 ? -12.190 -5.272 5.898 1.00 95.06 1619 VAL A C 1
ATOM 12876 O O . VAL A 1 1619 ? -13.219 -5.073 6.548 1.00 95.06 1619 VAL A O 1
ATOM 12879 N N . PRO A 1 1620 ? -11.373 -4.243 5.589 1.00 90.75 1620 PRO A N 1
ATOM 12880 C CA . PRO A 1 1620 ? -11.375 -3.004 6.376 1.00 90.75 1620 PRO A CA 1
ATOM 12881 C C . PRO A 1 1620 ? -12.432 -1.959 6.022 1.00 90.75 1620 PRO A C 1
ATOM 12883 O O . PRO A 1 1620 ? -12.427 -0.877 6.600 1.00 90.75 1620 PRO A O 1
ATOM 12886 N N . SER A 1 1621 ? -13.298 -2.225 5.044 1.00 84.81 1621 SER A N 1
ATOM 12887 C CA . SER A 1 1621 ? -14.425 -1.344 4.730 1.00 84.81 1621 SER A CA 1
ATOM 12888 C C . SER A 1 1621 ? -15.489 -2.062 3.909 1.00 84.81 1621 SER A C 1
ATOM 12890 O O . SER A 1 1621 ? -15.202 -3.025 3.193 1.00 84.81 1621 SER A O 1
ATOM 12892 N N . ARG A 1 1622 ? -16.705 -1.510 3.913 1.00 82.81 1622 ARG A N 1
ATOM 12893 C CA . ARG A 1 1622 ? -17.806 -1.921 3.035 1.00 82.81 1622 ARG A CA 1
ATOM 12894 C C . ARG A 1 1622 ? -17.405 -2.064 1.569 1.00 82.81 1622 ARG A C 1
ATOM 12896 O O . ARG A 1 1622 ? -17.659 -3.105 0.971 1.00 82.81 1622 ARG A O 1
ATOM 12903 N N . LYS A 1 1623 ? -16.747 -1.051 0.990 1.00 82.94 1623 LYS A N 1
ATOM 12904 C CA . LYS A 1 1623 ? -16.301 -1.084 -0.416 1.00 82.94 1623 LYS A CA 1
ATOM 12905 C C . LYS A 1 1623 ? -15.340 -2.247 -0.668 1.00 82.94 1623 LYS A C 1
ATOM 12907 O O . LYS A 1 1623 ? -15.443 -2.900 -1.704 1.00 82.94 1623 LYS A O 1
ATOM 12912 N N . GLN A 1 1624 ? -14.476 -2.556 0.304 1.00 88.44 1624 GLN A N 1
ATOM 12913 C CA . GLN A 1 1624 ? -13.565 -3.691 0.202 1.00 88.44 1624 GLN A CA 1
ATOM 12914 C C . GLN A 1 1624 ? -14.289 -5.045 0.269 1.00 88.44 1624 GLN A C 1
ATOM 12916 O O . GLN A 1 1624 ? -13.810 -5.978 -0.358 1.00 88.44 1624 GLN A O 1
ATOM 12921 N N . THR A 1 1625 ? -15.457 -5.176 0.920 1.00 91.19 1625 THR A N 1
ATOM 12922 C CA . THR A 1 1625 ? -16.217 -6.450 0.881 1.00 91.19 1625 THR A CA 1
ATOM 12923 C C . THR A 1 1625 ? -16.627 -6.829 -0.544 1.00 91.19 1625 THR A C 1
ATOM 12925 O O . THR A 1 1625 ? -16.396 -7.959 -0.965 1.00 91.19 1625 THR A O 1
ATOM 12928 N N . ARG A 1 1626 ? -17.141 -5.866 -1.322 1.00 89.19 1626 ARG A N 1
ATOM 12929 C CA . ARG A 1 1626 ? -17.554 -6.076 -2.721 1.00 89.19 1626 ARG A CA 1
ATOM 12930 C C . ARG A 1 1626 ? -16.364 -6.230 -3.663 1.00 89.19 1626 ARG A C 1
ATOM 12932 O O . ARG A 1 1626 ? -16.420 -7.048 -4.575 1.00 89.19 1626 ARG A O 1
ATOM 12939 N N . ALA A 1 1627 ? -15.291 -5.467 -3.430 1.00 87.81 1627 ALA A N 1
ATOM 12940 C CA . ALA A 1 1627 ? -14.046 -5.614 -4.179 1.00 87.81 1627 ALA A CA 1
ATOM 12941 C C . ALA A 1 1627 ? -13.440 -7.006 -3.952 1.00 87.81 1627 ALA A C 1
ATOM 12943 O O . ALA A 1 1627 ? -13.347 -7.769 -4.903 1.00 87.81 1627 ALA A O 1
ATOM 12944 N N . THR A 1 1628 ? -13.176 -7.395 -2.699 1.00 92.31 1628 THR A N 1
ATOM 12945 C CA . THR A 1 1628 ? -12.628 -8.716 -2.352 1.00 92.31 1628 THR A CA 1
ATOM 12946 C C . THR A 1 1628 ? -13.535 -9.865 -2.803 1.00 92.31 1628 THR A C 1
ATOM 12948 O O . THR A 1 1628 ? -13.013 -10.908 -3.181 1.00 92.31 1628 THR A O 1
ATOM 12951 N N . ALA A 1 1629 ? -14.866 -9.699 -2.820 1.00 92.31 1629 ALA A N 1
ATOM 12952 C CA . ALA A 1 1629 ? -15.769 -10.698 -3.398 1.00 92.31 1629 ALA A CA 1
ATOM 12953 C C . ALA A 1 1629 ? -15.489 -10.899 -4.894 1.00 92.31 1629 ALA A C 1
ATOM 12955 O O . ALA A 1 1629 ? -15.207 -12.016 -5.316 1.00 92.31 1629 ALA A O 1
ATOM 12956 N N . ARG A 1 1630 ? -15.472 -9.817 -5.683 1.00 88.50 1630 ARG A N 1
ATOM 12957 C CA . ARG A 1 1630 ? -15.141 -9.877 -7.114 1.00 88.50 1630 ARG A CA 1
ATOM 12958 C C . ARG A 1 1630 ? -13.702 -10.341 -7.366 1.00 88.50 1630 ARG A C 1
ATOM 12960 O O . ARG A 1 1630 ? -13.487 -11.109 -8.296 1.00 88.50 1630 ARG A O 1
ATOM 12967 N N . ASP A 1 1631 ? -12.747 -9.939 -6.530 1.00 86.19 1631 ASP A N 1
ATOM 12968 C CA . ASP A 1 1631 ? -11.353 -10.375 -6.626 1.00 86.19 1631 ASP A CA 1
ATOM 12969 C C . ASP A 1 1631 ? -11.226 -11.892 -6.357 1.00 86.19 1631 ASP A C 1
ATOM 12971 O O . ASP A 1 1631 ? -10.472 -12.567 -7.059 1.00 86.19 1631 ASP A O 1
ATOM 12975 N N . LEU A 1 1632 ? -12.002 -12.457 -5.414 1.00 90.12 1632 LEU A N 1
ATOM 12976 C CA . LEU A 1 1632 ? -12.090 -13.911 -5.207 1.00 90.12 1632 LEU A CA 1
ATOM 12977 C C . LEU A 1 1632 ? -12.750 -14.624 -6.390 1.00 90.12 1632 LEU A C 1
ATOM 12979 O O . LEU A 1 1632 ? -12.218 -15.635 -6.834 1.00 90.12 1632 LEU A O 1
ATOM 12983 N N . LEU A 1 1633 ? -13.860 -14.108 -6.924 1.00 88.12 1633 LEU A N 1
ATOM 12984 C CA . LEU A 1 1633 ? -14.540 -14.710 -8.080 1.00 88.12 1633 LEU A CA 1
ATOM 12985 C C . LEU A 1 1633 ? -13.626 -14.734 -9.313 1.00 88.12 1633 LEU A C 1
ATOM 12987 O O . LEU A 1 1633 ? -13.485 -15.770 -9.953 1.00 88.12 1633 LEU A O 1
ATOM 12991 N N . THR A 1 1634 ? -12.899 -13.644 -9.587 1.00 82.69 1634 THR A N 1
ATOM 12992 C CA . THR A 1 1634 ? -11.887 -13.641 -10.659 1.00 82.69 1634 THR A CA 1
ATOM 12993 C C . THR A 1 1634 ? -10.690 -14.552 -10.371 1.00 82.69 1634 THR A C 1
ATOM 12995 O O . THR A 1 1634 ? -10.046 -15.000 -11.312 1.00 82.69 1634 THR A O 1
ATOM 12998 N N . ALA A 1 1635 ? -10.393 -14.869 -9.105 1.00 82.38 1635 ALA A N 1
ATOM 12999 C CA . ALA A 1 1635 ? -9.389 -15.877 -8.760 1.00 82.38 1635 ALA A CA 1
ATOM 13000 C C . ALA A 1 1635 ? -9.903 -17.318 -8.955 1.00 82.38 1635 ALA A C 1
ATOM 13002 O O . ALA A 1 1635 ? -9.106 -18.172 -9.323 1.00 82.38 1635 ALA A O 1
ATOM 13003 N N . CYS A 1 1636 ? -11.204 -17.570 -8.767 1.00 85.06 1636 CYS A N 1
ATOM 13004 C CA . CYS A 1 1636 ? -11.852 -18.858 -9.057 1.00 85.06 1636 CYS A CA 1
ATOM 13005 C C . CYS A 1 1636 ? -11.935 -19.103 -10.573 1.00 85.06 1636 CYS A C 1
ATOM 13007 O O . CYS A 1 1636 ? -11.530 -20.155 -11.062 1.00 85.06 1636 CYS A O 1
ATOM 13009 N N . LEU A 1 1637 ? -12.360 -18.084 -11.330 1.00 82.50 1637 LEU A N 1
ATOM 13010 C CA . LEU A 1 1637 ? -12.381 -18.094 -12.797 1.00 82.50 1637 LEU A CA 1
ATOM 13011 C C . LEU A 1 1637 ? -10.985 -18.369 -13.393 1.00 82.50 1637 LEU A C 1
ATOM 13013 O O . LEU A 1 1637 ? -10.857 -19.126 -14.351 1.00 82.50 1637 LEU A O 1
ATOM 13017 N N . ALA A 1 1638 ? -9.934 -17.797 -12.795 1.00 76.56 1638 ALA A N 1
ATOM 13018 C CA . ALA A 1 1638 ? -8.542 -18.003 -13.200 1.00 76.56 1638 ALA A CA 1
ATOM 13019 C C . ALA A 1 1638 ? -7.962 -19.394 -12.850 1.00 76.56 1638 ALA A C 1
ATOM 13021 O O . ALA A 1 1638 ? -6.847 -19.691 -13.278 1.00 76.56 1638 ALA A O 1
ATOM 13022 N N . ASP A 1 1639 ? -8.688 -20.215 -12.083 1.00 77.94 1639 ASP A N 1
ATOM 13023 C CA . ASP A 1 1639 ? -8.352 -21.603 -11.706 1.00 77.94 1639 ASP A CA 1
ATOM 13024 C C . ASP A 1 1639 ? -9.296 -22.619 -12.408 1.00 77.94 1639 ASP A C 1
ATOM 13026 O O . ASP A 1 1639 ? -9.324 -23.797 -12.062 1.00 77.94 1639 ASP A O 1
ATOM 13030 N N . GLU A 1 1640 ? -10.094 -22.146 -13.382 1.00 78.94 1640 GLU A N 1
ATOM 13031 C CA . GLU A 1 1640 ? -11.142 -22.870 -14.134 1.00 78.94 1640 GLU A CA 1
ATOM 13032 C C . GLU A 1 1640 ? -12.271 -23.511 -13.281 1.00 78.94 1640 GLU A C 1
ATOM 13034 O O . GLU A 1 1640 ? -13.024 -24.350 -13.778 1.00 78.94 1640 GLU A O 1
ATOM 13039 N N . ASP A 1 1641 ? -12.452 -23.082 -12.024 1.00 81.12 1641 ASP A N 1
ATOM 13040 C CA . ASP A 1 1641 ? -13.461 -23.602 -11.079 1.00 81.12 1641 ASP A CA 1
ATOM 13041 C C . ASP A 1 1641 ? -14.307 -22.449 -10.491 1.00 81.12 1641 ASP A C 1
ATOM 13043 O O . ASP A 1 1641 ? -14.177 -22.059 -9.332 1.00 81.12 1641 ASP A O 1
ATOM 13047 N N . GLU A 1 1642 ? -15.140 -21.836 -11.340 1.00 80.06 1642 GLU A N 1
ATOM 13048 C CA . GLU A 1 1642 ? -15.902 -20.605 -11.048 1.00 80.06 1642 GLU A CA 1
ATOM 13049 C C . GLU A 1 1642 ? -16.841 -20.740 -9.830 1.00 80.06 1642 GLU A C 1
ATOM 13051 O O . GLU A 1 1642 ? -16.879 -19.853 -8.976 1.00 80.06 1642 GLU A O 1
ATOM 13056 N N . ASP A 1 1643 ? -17.516 -21.886 -9.695 1.00 83.88 1643 ASP A N 1
ATOM 13057 C CA . ASP A 1 1643 ? -18.473 -22.182 -8.618 1.00 83.88 1643 ASP A CA 1
ATOM 13058 C C . ASP A 1 1643 ? -17.828 -22.891 -7.403 1.00 83.88 1643 ASP A C 1
ATOM 13060 O O . ASP A 1 1643 ? -18.540 -23.454 -6.566 1.00 83.88 1643 ASP A O 1
ATOM 13064 N N . ARG A 1 1644 ? -16.489 -22.871 -7.257 1.00 87.44 1644 ARG A N 1
ATOM 13065 C CA . ARG A 1 1644 ? -15.726 -23.651 -6.250 1.00 87.44 1644 ARG A CA 1
ATOM 13066 C C . ARG A 1 1644 ? -16.245 -23.560 -4.809 1.00 87.44 1644 ARG A C 1
ATOM 13068 O O . ARG A 1 1644 ? -15.990 -24.460 -4.001 1.00 87.44 1644 ARG A O 1
ATOM 13075 N N . PHE A 1 1645 ? -16.914 -22.467 -4.450 1.00 92.38 1645 PHE A N 1
ATOM 13076 C CA . PHE A 1 1645 ? -17.408 -22.193 -3.099 1.00 92.38 1645 PHE A CA 1
ATOM 13077 C C . PHE A 1 1645 ? -18.913 -22.447 -2.911 1.00 92.38 1645 PHE A C 1
ATOM 13079 O O . PHE A 1 1645 ? -19.430 -22.237 -1.807 1.00 92.38 1645 PHE A O 1
ATOM 13086 N N . LEU A 1 1646 ? -19.617 -22.924 -3.941 1.00 92.50 1646 LEU A N 1
ATOM 13087 C CA . LEU A 1 1646 ? -21.033 -23.282 -3.902 1.00 92.50 1646 LEU A CA 1
ATOM 13088 C C . LEU A 1 1646 ? -21.208 -24.795 -3.683 1.00 92.50 1646 LEU A C 1
ATOM 13090 O O . LEU A 1 1646 ? -20.730 -25.614 -4.461 1.00 92.50 1646 LEU A O 1
ATOM 13094 N N . HIS A 1 1647 ? -21.933 -25.183 -2.631 1.00 91.19 1647 HIS A N 1
ATOM 13095 C CA . HIS A 1 1647 ? -22.127 -26.598 -2.251 1.00 91.19 1647 HIS A CA 1
ATOM 13096 C C . HIS A 1 1647 ? -23.562 -27.105 -2.496 1.00 91.19 1647 HIS A C 1
ATOM 13098 O O . HIS A 1 1647 ? -23.961 -28.150 -1.978 1.00 91.19 1647 HIS A O 1
ATOM 13104 N N . VAL A 1 1648 ? -24.355 -26.366 -3.279 1.00 90.81 1648 VAL A N 1
ATOM 13105 C CA . VAL A 1 1648 ? -25.749 -26.672 -3.656 1.00 90.81 1648 VAL A CA 1
ATOM 13106 C C . VAL A 1 1648 ? -26.026 -26.241 -5.098 1.00 90.81 1648 VAL A C 1
ATOM 13108 O O . VAL A 1 1648 ? -25.383 -25.324 -5.590 1.00 90.81 1648 VAL A O 1
ATOM 13111 N N . ASP A 1 1649 ? -27.011 -26.836 -5.775 1.00 87.25 1649 ASP A N 1
ATOM 13112 C CA . ASP A 1 1649 ? -27.389 -26.377 -7.121 1.00 87.25 1649 ASP A CA 1
ATOM 13113 C C . ASP A 1 1649 ? -28.000 -24.960 -7.077 1.00 87.25 1649 ASP A C 1
ATOM 13115 O O . ASP A 1 1649 ? -28.854 -24.676 -6.228 1.00 87.25 1649 ASP A O 1
ATOM 13119 N N . VAL A 1 1650 ? -27.646 -24.098 -8.040 1.00 86.62 1650 VAL A N 1
ATOM 13120 C CA . VAL A 1 1650 ? -28.154 -22.711 -8.157 1.00 86.62 1650 VAL A CA 1
ATOM 13121 C C . VAL A 1 1650 ? -29.694 -22.645 -8.155 1.00 86.62 1650 VAL A C 1
ATOM 13123 O O . VAL A 1 1650 ? -30.286 -21.785 -7.497 1.00 86.62 1650 VAL A O 1
ATOM 13126 N N . ASP A 1 1651 ? -30.363 -23.623 -8.779 1.00 86.31 1651 ASP A N 1
ATOM 13127 C CA . ASP A 1 1651 ? -31.829 -23.784 -8.779 1.00 86.31 1651 ASP A CA 1
ATOM 13128 C C . ASP A 1 1651 ? -32.456 -23.773 -7.367 1.00 86.31 1651 ASP A C 1
ATOM 13130 O O . ASP A 1 1651 ? -33.610 -23.364 -7.192 1.00 86.31 1651 ASP A O 1
ATOM 13134 N N . GLN A 1 1652 ? -31.718 -24.217 -6.341 1.00 86.88 1652 GLN A N 1
ATOM 13135 C CA . GLN A 1 1652 ? -32.194 -24.251 -4.955 1.00 86.88 1652 GLN A CA 1
ATOM 13136 C C . GLN A 1 1652 ? -32.154 -22.864 -4.293 1.00 86.88 1652 GLN A C 1
ATOM 13138 O O . GLN A 1 1652 ? -33.013 -22.555 -3.460 1.00 86.88 1652 GLN A O 1
ATOM 13143 N N . ILE A 1 1653 ? -31.196 -22.012 -4.679 1.00 89.56 1653 ILE A N 1
ATOM 13144 C CA . ILE A 1 1653 ? -31.004 -20.665 -4.119 1.00 89.56 1653 ILE A CA 1
ATOM 13145 C C . ILE A 1 1653 ? -31.679 -19.556 -4.936 1.00 89.56 1653 ILE A C 1
ATOM 13147 O O . ILE A 1 1653 ? -31.910 -18.480 -4.389 1.00 89.56 1653 ILE A O 1
ATOM 13151 N N . GLN A 1 1654 ? -32.097 -19.811 -6.181 1.00 89.12 1654 GLN A N 1
ATOM 13152 C CA . GLN A 1 1654 ? -32.699 -18.816 -7.086 1.00 89.12 1654 GLN A CA 1
ATOM 13153 C C . GLN A 1 1654 ? -33.809 -17.956 -6.439 1.00 89.12 1654 GLN A C 1
ATOM 13155 O O . GLN A 1 1654 ? -33.817 -16.735 -6.569 1.00 89.12 1654 GLN A O 1
ATOM 13160 N N . LYS A 1 1655 ? -34.712 -18.564 -5.652 1.00 88.94 1655 LYS A N 1
ATOM 13161 C CA . LYS A 1 1655 ? -35.805 -17.856 -4.937 1.00 88.94 1655 LYS A CA 1
ATOM 13162 C C . LYS A 1 1655 ? -35.349 -16.961 -3.780 1.00 88.94 1655 LYS A C 1
ATOM 13164 O O . LYS A 1 1655 ? -36.143 -16.175 -3.260 1.00 88.94 1655 LYS A O 1
ATOM 13169 N N . LEU A 1 1656 ? -34.120 -17.147 -3.308 1.00 88.94 1656 LEU A N 1
ATOM 13170 C CA . LEU A 1 1656 ? -33.468 -16.274 -2.337 1.00 88.94 1656 LEU A CA 1
ATOM 13171 C C . LEU A 1 1656 ? -32.712 -15.162 -3.068 1.00 88.94 1656 LEU A C 1
ATOM 13173 O O . LEU A 1 1656 ? -32.839 -14.017 -2.651 1.00 88.94 1656 LEU A O 1
ATOM 13177 N N . LEU A 1 1657 ? -32.037 -15.469 -4.184 1.00 88.12 1657 LEU A N 1
ATOM 13178 C CA . LEU A 1 1657 ? -31.383 -14.481 -5.054 1.00 88.12 1657 LEU A CA 1
ATOM 13179 C C . LEU A 1 1657 ? -32.379 -13.423 -5.567 1.00 88.12 1657 LEU A C 1
ATOM 13181 O O . LEU A 1 1657 ? -32.130 -12.233 -5.413 1.00 88.12 1657 LEU A O 1
ATOM 13185 N N . GLU A 1 1658 ? -33.570 -13.834 -6.026 1.00 90.31 1658 GLU A N 1
ATOM 13186 C CA . GLU A 1 1658 ? -34.687 -12.943 -6.419 1.00 90.31 1658 GLU A CA 1
ATOM 13187 C C . GLU A 1 1658 ? -35.182 -11.988 -5.306 1.00 90.31 1658 GLU A C 1
ATOM 13189 O O . GLU A 1 1658 ? -35.997 -11.101 -5.564 1.00 90.31 1658 GLU A O 1
ATOM 13194 N N . ARG A 1 1659 ? -34.747 -12.179 -4.053 1.00 92.44 1659 ARG A N 1
ATOM 13195 C CA . ARG A 1 1659 ? -35.116 -11.352 -2.890 1.00 92.44 1659 ARG A CA 1
ATOM 13196 C C . ARG A 1 1659 ? -33.985 -10.463 -2.376 1.00 92.44 1659 ARG A C 1
ATOM 13198 O O . ARG A 1 1659 ? -34.231 -9.697 -1.442 1.00 92.44 1659 ARG A O 1
ATOM 13205 N N . VAL A 1 1660 ? -32.781 -10.588 -2.930 1.00 91.19 1660 VAL A N 1
ATOM 13206 C CA . VAL A 1 1660 ? -31.623 -9.784 -2.533 1.00 91.19 1660 VAL A CA 1
ATOM 13207 C C . VAL A 1 1660 ? -31.745 -8.382 -3.134 1.00 91.19 1660 VAL A C 1
ATOM 13209 O O . VAL A 1 1660 ? -32.071 -8.235 -4.309 1.00 91.19 1660 VAL A O 1
ATOM 13212 N N . GLN A 1 1661 ? -31.500 -7.342 -2.334 1.00 87.38 1661 GLN A N 1
ATOM 13213 C CA . GLN A 1 1661 ? -31.624 -5.948 -2.793 1.00 87.38 1661 GLN A CA 1
ATOM 13214 C C . GLN A 1 1661 ? -30.386 -5.439 -3.550 1.00 87.38 1661 GLN A C 1
ATOM 13216 O O . GLN A 1 1661 ? -30.504 -4.537 -4.378 1.00 87.38 1661 GLN A O 1
ATOM 13221 N N . GLU A 1 1662 ? -29.205 -6.009 -3.289 1.00 87.25 1662 GLU A N 1
ATOM 13222 C CA . GLU A 1 1662 ? -27.972 -5.703 -4.022 1.00 87.25 1662 GLU A CA 1
ATOM 13223 C C . GLU A 1 1662 ? -27.696 -6.738 -5.120 1.00 87.25 1662 GLU A C 1
ATOM 13225 O O . GLU A 1 1662 ? -27.339 -7.878 -4.836 1.00 87.25 1662 GLU A O 1
ATOM 13230 N N . GLU A 1 1663 ? -27.765 -6.310 -6.382 1.00 87.75 1663 GLU A N 1
ATOM 13231 C CA . GLU A 1 1663 ? -27.412 -7.112 -7.568 1.00 87.75 1663 GLU A CA 1
ATOM 13232 C C . GLU A 1 1663 ? -26.015 -7.754 -7.444 1.00 87.75 1663 GLU A C 1
ATOM 13234 O O . GLU A 1 1663 ? -25.852 -8.948 -7.678 1.00 87.75 1663 GLU A O 1
ATOM 13239 N N . ALA A 1 1664 ? -25.028 -7.002 -6.944 1.00 87.69 1664 ALA A N 1
ATOM 13240 C CA . ALA A 1 1664 ? -23.669 -7.497 -6.706 1.00 87.69 1664 ALA A CA 1
ATOM 13241 C C . ALA A 1 1664 ? -23.569 -8.578 -5.607 1.00 87.69 1664 ALA A C 1
ATOM 13243 O O . ALA A 1 1664 ? -22.631 -9.374 -5.629 1.00 87.69 1664 ALA A O 1
ATOM 13244 N N . LEU A 1 1665 ? -24.514 -8.628 -4.659 1.00 92.75 1665 LEU A N 1
ATOM 13245 C CA . LEU A 1 1665 ? -24.593 -9.711 -3.676 1.00 92.75 1665 LEU A CA 1
ATOM 13246 C C . LEU A 1 1665 ? -25.295 -10.934 -4.272 1.00 92.75 1665 LEU A C 1
ATOM 13248 O O . LEU A 1 1665 ? -24.894 -12.054 -3.972 1.00 92.75 1665 LEU A O 1
ATOM 13252 N N . ALA A 1 1666 ? -26.317 -10.739 -5.110 1.00 92.25 1666 ALA A N 1
ATOM 13253 C CA . ALA A 1 1666 ? -26.977 -11.839 -5.809 1.00 92.25 1666 ALA A CA 1
ATOM 13254 C C . ALA A 1 1666 ? -25.994 -12.583 -6.732 1.00 92.25 1666 ALA A C 1
ATOM 13256 O O . ALA A 1 1666 ? -25.927 -13.809 -6.672 1.00 92.25 1666 ALA A O 1
ATOM 13257 N N . GLU A 1 1667 ? -25.177 -11.847 -7.493 1.00 91.12 1667 GLU A N 1
ATOM 13258 C CA . GLU A 1 1667 ? -24.105 -12.408 -8.326 1.00 91.12 1667 GLU A CA 1
ATOM 13259 C C . GLU A 1 1667 ? -23.125 -13.241 -7.483 1.00 91.12 1667 GLU A C 1
ATOM 13261 O O . GLU A 1 1667 ? -22.949 -14.436 -7.714 1.00 91.12 1667 GLU A O 1
ATOM 13266 N N . ALA A 1 1668 ? -22.542 -12.649 -6.433 1.00 92.50 1668 ALA A N 1
ATOM 13267 C CA . ALA A 1 1668 ? -21.535 -13.325 -5.617 1.00 92.50 1668 ALA A CA 1
ATOM 13268 C C . ALA A 1 1668 ? -22.089 -14.554 -4.868 1.00 92.50 1668 ALA A C 1
ATOM 13270 O O . ALA A 1 1668 ? -21.420 -15.586 -4.783 1.00 92.50 1668 ALA A O 1
ATOM 13271 N N . LEU A 1 1669 ? -23.338 -14.487 -4.386 1.00 94.00 1669 LEU A N 1
ATOM 13272 C CA . LEU A 1 1669 ? -24.023 -15.628 -3.777 1.00 94.00 1669 LEU A CA 1
ATOM 13273 C C . LEU A 1 1669 ? -24.297 -16.762 -4.769 1.00 94.00 1669 LEU A C 1
ATOM 13275 O O . LEU A 1 1669 ? -24.338 -17.913 -4.335 1.00 94.00 1669 LEU A O 1
ATOM 13279 N N . SER A 1 1670 ? -24.479 -16.466 -6.061 1.00 92.12 1670 SER A N 1
ATOM 13280 C CA . SER A 1 1670 ? -24.723 -17.496 -7.077 1.00 92.12 1670 SER A CA 1
ATOM 13281 C C . SER A 1 1670 ? -23.519 -18.427 -7.273 1.00 92.12 1670 SER A C 1
ATOM 13283 O O . SER A 1 1670 ? -23.726 -19.620 -7.452 1.00 92.12 1670 SER A O 1
ATOM 13285 N N . HIS A 1 1671 ? -22.299 -17.917 -7.071 1.00 91.69 1671 HIS A N 1
ATOM 13286 C CA . HIS A 1 1671 ? -21.027 -18.657 -7.107 1.00 91.69 1671 HIS A CA 1
ATOM 13287 C C . HIS A 1 1671 ? -20.514 -19.090 -5.712 1.00 91.69 1671 HIS A C 1
ATOM 13289 O O . HIS A 1 1671 ? -19.364 -19.495 -5.537 1.00 91.69 1671 HIS A O 1
ATOM 13295 N N . GLY A 1 1672 ? -21.340 -18.972 -4.665 1.00 92.12 1672 GLY A N 1
ATOM 13296 C CA . GLY A 1 1672 ? -20.988 -19.439 -3.318 1.00 92.12 1672 GLY A CA 1
ATOM 13297 C C . GLY A 1 1672 ? -20.147 -18.486 -2.452 1.00 92.12 1672 GLY A C 1
ATOM 13298 O O . GLY A 1 1672 ? -19.608 -18.912 -1.424 1.00 92.12 1672 GLY A O 1
ATOM 13299 N N . VAL A 1 1673 ? -20.059 -17.201 -2.813 1.00 95.00 1673 VAL A N 1
ATOM 13300 C CA . VAL A 1 1673 ? -19.334 -16.159 -2.061 1.00 95.00 1673 VAL A CA 1
ATOM 13301 C C . VAL A 1 1673 ? -20.314 -15.128 -1.492 1.00 95.00 1673 VAL A C 1
ATOM 13303 O O . VAL A 1 1673 ? -20.763 -14.208 -2.169 1.00 95.00 1673 VAL A O 1
ATOM 13306 N N . GLY A 1 1674 ? -20.643 -15.238 -0.206 1.00 94.94 1674 GLY A N 1
ATOM 13307 C CA . GLY A 1 1674 ? -21.432 -14.215 0.485 1.00 94.94 1674 GLY A CA 1
ATOM 13308 C C . GLY A 1 1674 ? -20.579 -13.026 0.925 1.00 94.94 1674 GLY A C 1
ATOM 13309 O O . GLY A 1 1674 ? -19.414 -13.192 1.287 1.00 94.94 1674 GLY A O 1
ATOM 13310 N N . TYR A 1 1675 ? -21.173 -11.834 1.005 1.00 95.56 1675 TYR A N 1
ATOM 13311 C CA . TYR A 1 1675 ? -20.596 -10.718 1.759 1.00 95.56 1675 TYR A CA 1
ATOM 13312 C C . TYR A 1 1675 ? -21.588 -10.118 2.764 1.00 95.56 1675 TYR A C 1
ATOM 13314 O O . TYR A 1 1675 ? -22.804 -10.207 2.596 1.00 95.56 1675 TYR A O 1
ATOM 13322 N N . TYR A 1 1676 ? -21.062 -9.540 3.845 1.00 94.69 1676 TYR A N 1
ATOM 13323 C CA . TYR A 1 1676 ? -21.826 -8.987 4.962 1.00 94.69 1676 TYR A CA 1
ATOM 13324 C C . TYR A 1 1676 ? -21.211 -7.660 5.404 1.00 94.69 1676 TYR A C 1
ATOM 13326 O O . TYR A 1 1676 ? -20.022 -7.577 5.701 1.00 94.69 1676 TYR A O 1
ATOM 13334 N N . HIS A 1 1677 ? -22.030 -6.617 5.473 1.00 92.06 1677 HIS A N 1
ATOM 13335 C CA . HIS A 1 1677 ? -21.601 -5.288 5.883 1.00 92.06 1677 HIS A CA 1
ATOM 13336 C C . HIS A 1 1677 ? -22.743 -4.516 6.541 1.00 92.06 1677 HIS A C 1
ATOM 13338 O O . HIS A 1 1677 ? -23.923 -4.814 6.354 1.00 92.06 1677 HIS A O 1
ATOM 13344 N N . GLU A 1 1678 ? -22.393 -3.489 7.300 1.00 84.62 1678 GLU A N 1
ATOM 13345 C CA . GLU A 1 1678 ? -23.267 -2.741 8.198 1.00 84.62 1678 GLU A CA 1
ATOM 13346 C C . GLU A 1 1678 ? -24.472 -2.076 7.502 1.00 84.62 1678 GLU A C 1
ATOM 13348 O O . GLU A 1 1678 ? -25.536 -1.980 8.112 1.00 84.62 1678 GLU A O 1
ATOM 13353 N N . ALA A 1 1679 ? -24.357 -1.721 6.214 1.00 84.50 1679 ALA A N 1
ATOM 13354 C CA . ALA A 1 1679 ? -25.454 -1.168 5.401 1.00 84.50 1679 ALA A CA 1
ATOM 13355 C C . ALA A 1 1679 ? -26.220 -2.171 4.504 1.00 84.50 1679 ALA A C 1
ATOM 13357 O O . ALA A 1 1679 ? -27.026 -1.740 3.684 1.00 84.50 1679 ALA A O 1
ATOM 13358 N N . LEU A 1 1680 ? -25.987 -3.487 4.613 1.00 86.12 1680 LEU A N 1
ATOM 13359 C CA . LEU A 1 1680 ? -26.851 -4.472 3.937 1.00 86.12 1680 LEU A CA 1
ATOM 13360 C C . LEU A 1 1680 ? -28.223 -4.491 4.616 1.00 86.12 1680 LEU A C 1
ATOM 13362 O O . LEU A 1 1680 ? -28.305 -4.351 5.842 1.00 86.12 1680 LEU A O 1
ATOM 13366 N N . SER A 1 1681 ? -29.300 -4.688 3.848 1.00 86.19 1681 SER A N 1
ATOM 13367 C CA . SER A 1 1681 ? -30.638 -4.662 4.436 1.00 86.19 1681 SER A CA 1
ATOM 13368 C C . SER A 1 1681 ? -30.820 -5.805 5.439 1.00 86.19 1681 SER A C 1
ATOM 13370 O O . SER A 1 1681 ? -30.227 -6.882 5.337 1.00 86.19 1681 SER A O 1
ATOM 13372 N N . GLN A 1 1682 ? -31.724 -5.604 6.397 1.00 84.25 1682 GLN A N 1
ATOM 13373 C CA . GLN A 1 1682 ? -32.116 -6.636 7.361 1.00 84.25 1682 GLN A CA 1
ATOM 13374 C C . GLN A 1 1682 ? -32.792 -7.862 6.706 1.00 84.25 1682 GLN A C 1
ATOM 13376 O O . GLN A 1 1682 ? -33.020 -8.860 7.389 1.00 84.25 1682 GLN A O 1
ATOM 13381 N N . SER A 1 1683 ? -33.107 -7.816 5.404 1.00 90.81 1683 SER A N 1
ATOM 13382 C CA . SER A 1 1683 ? -33.472 -8.995 4.607 1.00 90.81 1683 SER A CA 1
ATOM 13383 C C . SER A 1 1683 ? -32.215 -9.742 4.155 1.00 90.81 1683 SER A C 1
ATOM 13385 O O . SER A 1 1683 ? -32.030 -10.910 4.497 1.00 90.81 1683 SER A O 1
ATOM 13387 N N . ASP A 1 1684 ? -31.314 -9.045 3.460 1.00 92.62 1684 ASP A N 1
ATOM 13388 C CA . ASP A 1 1684 ? -30.117 -9.625 2.841 1.00 92.62 1684 ASP A CA 1
ATOM 13389 C C . ASP A 1 1684 ? -29.182 -10.240 3.889 1.00 92.62 1684 ASP A C 1
ATOM 13391 O O . ASP A 1 1684 ? -28.767 -11.390 3.752 1.00 92.62 1684 ASP A O 1
ATOM 13395 N N . LYS A 1 1685 ? -28.952 -9.533 5.007 1.00 91.00 1685 LYS A N 1
ATOM 13396 C CA . LYS A 1 1685 ? -28.181 -10.027 6.163 1.00 91.00 1685 LYS A CA 1
ATOM 13397 C C . LYS A 1 1685 ? -28.668 -11.399 6.655 1.00 91.00 1685 LYS A C 1
ATOM 13399 O O . LYS A 1 1685 ? -27.861 -12.267 6.989 1.00 91.00 1685 LYS A O 1
ATOM 13404 N N . ARG A 1 1686 ? -29.988 -11.633 6.659 1.00 90.81 1686 ARG A N 1
ATOM 13405 C CA . ARG A 1 1686 ? -30.586 -12.923 7.056 1.00 90.81 1686 ARG A CA 1
ATOM 13406 C C . ARG A 1 1686 ? -30.449 -13.983 5.969 1.00 90.81 1686 ARG A C 1
ATOM 13408 O O . ARG A 1 1686 ? -30.228 -15.140 6.311 1.00 90.81 1686 ARG A O 1
ATOM 13415 N N . ILE A 1 1687 ? -30.568 -13.606 4.693 1.00 93.75 1687 ILE A N 1
ATOM 13416 C CA . ILE A 1 1687 ? -30.380 -14.517 3.553 1.00 93.75 1687 ILE A CA 1
ATOM 13417 C C . ILE A 1 1687 ? -28.940 -15.048 3.546 1.00 93.75 1687 ILE A C 1
ATOM 13419 O O . ILE A 1 1687 ? -28.745 -16.261 3.582 1.00 93.75 1687 ILE A O 1
ATOM 13423 N N . VAL A 1 1688 ? -27.945 -14.157 3.613 1.00 94.81 1688 VAL A N 1
ATOM 13424 C CA . VAL A 1 1688 ? -26.516 -14.515 3.647 1.00 94.81 1688 VAL A CA 1
ATOM 13425 C C . VAL A 1 1688 ? -26.198 -15.407 4.850 1.00 94.81 1688 VAL A C 1
ATOM 13427 O O . VAL A 1 1688 ? -25.629 -16.485 4.682 1.00 94.81 1688 VAL A O 1
ATOM 13430 N N . LYS A 1 1689 ? -26.633 -15.022 6.062 1.00 91.62 1689 LYS A N 1
ATOM 13431 C CA . LYS A 1 1689 ? -26.420 -15.832 7.273 1.00 91.62 1689 LYS A CA 1
ATOM 13432 C C . LYS A 1 1689 ? -27.094 -17.208 7.191 1.00 91.62 1689 LYS A C 1
ATOM 13434 O O . LYS A 1 1689 ? -26.533 -18.185 7.677 1.00 91.62 1689 LYS A O 1
ATOM 13439 N N . HIS A 1 1690 ? -28.279 -17.309 6.585 1.00 92.62 1690 HIS A N 1
ATOM 13440 C CA . HIS A 1 1690 ? -28.967 -18.589 6.409 1.00 92.62 1690 HIS A CA 1
ATOM 13441 C C . HIS A 1 1690 ? -28.223 -19.507 5.433 1.00 92.62 1690 HIS A C 1
ATOM 13443 O O . HIS A 1 1690 ? -27.997 -20.671 5.751 1.00 92.62 1690 HIS A O 1
ATOM 13449 N N . LEU A 1 1691 ? -27.796 -18.981 4.282 1.00 93.94 1691 LEU A N 1
ATOM 13450 C CA . LEU A 1 1691 ? -27.029 -19.733 3.288 1.00 93.94 1691 LEU A CA 1
ATOM 13451 C C . LEU A 1 1691 ? -25.694 -20.237 3.861 1.00 93.94 1691 LEU A C 1
ATOM 13453 O O . LEU A 1 1691 ? -25.372 -21.414 3.704 1.00 93.94 1691 LEU A O 1
ATOM 13457 N N . TYR A 1 1692 ? -24.963 -19.381 4.581 1.00 94.56 1692 TYR A N 1
ATOM 13458 C CA . TYR A 1 1692 ? -23.682 -19.738 5.199 1.00 94.56 1692 TYR A CA 1
ATOM 13459 C C . TYR A 1 1692 ? -23.841 -20.777 6.319 1.00 94.56 1692 TYR A C 1
ATOM 13461 O O . TYR A 1 1692 ? -23.166 -21.802 6.314 1.00 94.56 1692 TYR A O 1
ATOM 13469 N N . ASN A 1 1693 ? -24.788 -20.580 7.246 1.00 90.31 1693 ASN A N 1
ATOM 13470 C CA . ASN A 1 1693 ? -25.002 -21.519 8.355 1.00 90.31 1693 ASN A CA 1
ATOM 13471 C C . ASN A 1 1693 ? -25.556 -22.884 7.904 1.00 90.31 1693 ASN A C 1
ATOM 13473 O O . ASN A 1 1693 ? -25.374 -23.871 8.614 1.00 90.31 1693 ASN A O 1
ATOM 13477 N N . ASN A 1 1694 ? -26.209 -22.958 6.739 1.00 90.94 1694 ASN A N 1
ATOM 13478 C CA . ASN A 1 1694 ? -26.608 -24.226 6.119 1.00 90.94 1694 ASN A CA 1
ATOM 13479 C C . ASN A 1 1694 ? -25.445 -24.925 5.381 1.00 90.94 1694 ASN A C 1
ATOM 13481 O O . ASN A 1 1694 ? -25.615 -26.062 4.946 1.00 90.94 1694 ASN A O 1
ATOM 13485 N N . GLY A 1 1695 ? -24.302 -24.254 5.190 1.00 89.75 1695 GLY A N 1
ATOM 13486 C CA . GLY A 1 1695 ? -23.191 -24.734 4.363 1.00 89.75 1695 GLY A CA 1
ATOM 13487 C C . GLY A 1 1695 ? -23.449 -24.670 2.853 1.00 89.75 1695 GLY A C 1
ATOM 13488 O O . GLY A 1 1695 ? -22.765 -25.357 2.109 1.00 89.75 1695 GLY A O 1
ATOM 13489 N N . ALA A 1 1696 ? -24.428 -23.881 2.391 1.00 92.00 1696 ALA A N 1
ATOM 13490 C CA . ALA A 1 1696 ? -24.736 -23.735 0.963 1.00 92.00 1696 ALA A CA 1
ATOM 13491 C C . ALA A 1 1696 ? -23.693 -22.879 0.224 1.00 92.00 1696 ALA A C 1
ATOM 13493 O O . ALA A 1 1696 ? -23.347 -23.166 -0.920 1.00 92.00 1696 ALA A O 1
ATOM 13494 N N . ILE A 1 1697 ? -23.186 -21.850 0.909 1.00 93.94 1697 ILE A N 1
ATOM 13495 C CA . ILE A 1 1697 ? -22.072 -21.000 0.477 1.00 93.94 1697 ILE A CA 1
ATOM 13496 C C . ILE A 1 1697 ? -20.905 -21.209 1.447 1.00 93.94 1697 ILE A C 1
ATOM 13498 O O . ILE A 1 1697 ? -21.110 -21.252 2.663 1.00 93.94 1697 ILE A O 1
ATOM 13502 N N . GLN A 1 1698 ? -19.688 -21.362 0.930 1.00 94.06 1698 GLN A N 1
ATOM 13503 C CA . GLN A 1 1698 ? -18.518 -21.687 1.749 1.00 94.06 1698 GLN A CA 1
ATOM 13504 C C . GLN A 1 1698 ? -17.810 -20.448 2.305 1.00 94.06 1698 GLN A C 1
ATOM 13506 O O . GLN A 1 1698 ? -17.245 -20.496 3.401 1.00 94.06 1698 GLN A O 1
ATOM 13511 N N . VAL A 1 1699 ? -17.813 -19.348 1.551 1.00 95.81 1699 VAL A N 1
ATOM 13512 C CA . VAL A 1 1699 ? -17.045 -18.141 1.873 1.00 95.81 1699 VAL A CA 1
ATOM 13513 C C . VAL A 1 1699 ? -17.983 -17.011 2.276 1.00 95.81 1699 VAL A C 1
ATOM 13515 O O . VAL A 1 1699 ? -18.982 -16.746 1.607 1.00 95.81 1699 VAL A O 1
ATOM 13518 N N . LEU A 1 1700 ? -17.640 -16.325 3.368 1.00 96.88 1700 LEU A N 1
ATOM 13519 C CA . LEU A 1 1700 ? -18.323 -15.121 3.830 1.00 96.88 1700 LEU A CA 1
ATOM 13520 C C . LEU A 1 1700 ? -17.315 -13.987 4.043 1.00 96.88 1700 LEU A C 1
ATOM 13522 O O . LEU A 1 1700 ? -16.389 -14.122 4.839 1.00 96.88 1700 LEU A O 1
ATOM 13526 N N . ILE A 1 1701 ? -17.493 -12.866 3.346 1.00 97.31 1701 ILE A N 1
ATOM 13527 C CA . ILE A 1 1701 ? -16.624 -11.686 3.436 1.00 97.31 1701 ILE A CA 1
ATOM 13528 C C . ILE A 1 1701 ? -17.317 -10.618 4.287 1.00 97.31 1701 ILE A C 1
ATOM 13530 O O . ILE A 1 1701 ? -18.290 -10.003 3.856 1.00 97.31 1701 ILE A O 1
ATOM 13534 N N . ALA A 1 1702 ? -16.832 -10.400 5.504 1.00 96.00 1702 ALA A N 1
ATOM 13535 C CA . ALA A 1 1702 ? -17.398 -9.468 6.471 1.00 96.00 1702 ALA A CA 1
ATOM 13536 C C . ALA A 1 1702 ? -16.628 -8.136 6.494 1.00 96.00 1702 ALA A C 1
ATOM 13538 O O . ALA A 1 1702 ? -15.395 -8.132 6.465 1.00 96.00 1702 ALA A O 1
ATOM 13539 N N . SER A 1 1703 ? -17.321 -6.997 6.608 1.00 93.88 1703 SER A N 1
ATOM 13540 C CA . SER A 1 1703 ? -16.645 -5.759 7.017 1.00 93.88 1703 SER A CA 1
ATOM 13541 C C . SER A 1 1703 ? -16.131 -5.888 8.455 1.00 93.88 1703 SER A C 1
ATOM 13543 O O . SER A 1 1703 ? -16.650 -6.649 9.275 1.00 93.88 1703 SER A O 1
ATOM 13545 N N . ARG A 1 1704 ? -15.078 -5.138 8.767 1.00 91.62 1704 ARG A N 1
ATOM 13546 C CA . ARG A 1 1704 ? -14.539 -4.976 10.119 1.00 91.62 1704 ARG A CA 1
ATOM 13547 C C . ARG A 1 1704 ? -15.634 -4.640 11.138 1.00 91.62 1704 ARG A C 1
ATOM 13549 O O . ARG A 1 1704 ? -15.719 -5.263 12.194 1.00 91.62 1704 ARG A O 1
ATOM 13556 N N . ASP A 1 1705 ? -16.489 -3.691 10.778 1.00 86.62 1705 ASP A N 1
ATOM 13557 C CA . ASP A 1 1705 ? -17.472 -3.045 11.650 1.00 86.62 1705 ASP A CA 1
ATOM 13558 C C . ASP A 1 1705 ? -18.543 -4.033 12.150 1.00 86.62 1705 ASP A C 1
ATOM 13560 O O . ASP A 1 1705 ? -19.041 -3.921 13.269 1.00 86.62 1705 ASP A O 1
ATOM 13564 N N . VAL A 1 1706 ? -18.834 -5.083 11.371 1.00 91.00 1706 VAL A N 1
ATOM 13565 C CA . VAL A 1 1706 ? -19.788 -6.140 11.749 1.00 91.00 1706 VAL A CA 1
ATOM 13566 C C . VAL A 1 1706 ? -19.173 -7.274 12.583 1.00 91.00 1706 VAL A C 1
ATOM 13568 O O . VAL A 1 1706 ? -19.872 -8.239 12.886 1.00 91.00 1706 VAL A O 1
ATOM 13571 N N . CYS A 1 1707 ? -17.899 -7.218 12.997 1.00 91.19 1707 CYS A N 1
ATOM 13572 C CA . CYS A 1 1707 ? -17.283 -8.314 13.768 1.00 91.19 1707 CYS A CA 1
ATOM 13573 C C . CYS A 1 1707 ? -17.963 -8.574 15.134 1.00 91.19 1707 CYS A C 1
ATOM 13575 O O . CYS A 1 1707 ? -17.952 -9.709 15.632 1.00 91.19 1707 CYS A O 1
ATOM 13577 N N . TRP A 1 1708 ? -18.630 -7.566 15.703 1.00 87.81 1708 TRP A N 1
ATOM 13578 C CA . TRP A 1 1708 ? -19.477 -7.688 16.896 1.00 87.81 1708 TRP A CA 1
ATOM 13579 C C . TRP A 1 1708 ? -20.894 -8.194 16.574 1.00 87.81 1708 TRP A C 1
ATOM 13581 O O . TRP A 1 1708 ? -21.397 -9.050 17.297 1.00 87.81 1708 TRP A O 1
ATOM 13591 N N . GLU A 1 1709 ? -21.488 -7.758 15.457 1.00 88.12 1709 GLU A N 1
ATOM 13592 C CA . GLU A 1 1709 ? -22.807 -8.204 14.964 1.00 88.12 1709 GLU A CA 1
ATOM 13593 C C . GLU A 1 1709 ? -22.811 -9.681 14.516 1.00 88.12 1709 GLU A C 1
ATOM 13595 O O . GLU A 1 1709 ? -23.805 -10.397 14.664 1.00 88.12 1709 GLU A O 1
ATOM 13600 N N . LEU A 1 1710 ? -21.703 -10.152 13.934 1.00 86.56 1710 LEU A N 1
ATOM 13601 C CA . LEU A 1 1710 ? -21.678 -11.407 13.192 1.00 86.56 1710 LEU A CA 1
ATOM 13602 C C . LEU A 1 1710 ? -21.604 -12.645 14.101 1.00 86.56 1710 LEU A C 1
ATOM 13604 O O . LEU A 1 1710 ? -20.533 -13.121 14.486 1.00 86.56 1710 LEU A O 1
ATOM 13608 N N . ASP A 1 1711 ? -22.770 -13.218 14.372 1.00 83.00 1711 ASP A N 1
ATOM 13609 C CA . ASP A 1 1711 ? -22.980 -14.533 14.995 1.00 83.00 1711 ASP A CA 1
ATOM 13610 C C . ASP A 1 1711 ? -22.885 -15.672 13.948 1.00 83.00 1711 ASP A C 1
ATOM 13612 O O . ASP A 1 1711 ? -23.829 -16.423 13.704 1.00 83.00 1711 ASP A O 1
ATOM 13616 N N . CYS A 1 1712 ? -21.746 -15.744 13.252 1.00 87.06 1712 CYS A N 1
ATOM 13617 C CA . CYS A 1 1712 ? -21.363 -16.854 12.370 1.00 87.06 1712 CYS A CA 1
ATOM 13618 C C . CYS A 1 1712 ? -20.060 -17.479 12.891 1.00 87.06 1712 CYS A C 1
ATOM 13620 O O . CYS A 1 1712 ? -19.220 -16.778 13.458 1.00 87.06 1712 CYS A O 1
ATOM 13622 N N . THR A 1 1713 ? -19.871 -18.785 12.687 1.00 89.25 1713 THR A N 1
ATOM 13623 C CA . THR A 1 1713 ? -18.625 -19.493 13.039 1.00 89.25 1713 THR A CA 1
ATOM 13624 C C . THR A 1 1713 ? -17.984 -20.091 11.797 1.00 89.25 1713 THR A C 1
ATOM 13626 O O . THR A 1 1713 ? -18.684 -20.457 10.858 1.00 89.25 1713 THR A O 1
ATOM 13629 N N . ALA A 1 1714 ? -16.659 -20.203 11.805 1.00 92.06 1714 ALA A N 1
ATOM 13630 C CA . ALA A 1 1714 ? -15.879 -20.724 10.689 1.00 92.06 1714 ALA A CA 1
ATOM 13631 C C . ALA A 1 1714 ? -14.842 -21.750 11.162 1.00 92.06 1714 ALA A C 1
ATOM 13633 O O . ALA A 1 1714 ? -14.504 -21.813 12.350 1.00 92.06 1714 ALA A O 1
ATOM 13634 N N . HIS A 1 1715 ? -14.309 -22.522 10.216 1.00 93.19 1715 HIS A N 1
ATOM 13635 C CA . HIS A 1 1715 ? -13.085 -23.299 10.417 1.00 93.19 1715 HIS A CA 1
ATOM 13636 C C . HIS A 1 1715 ? -11.843 -22.430 10.185 1.00 93.19 1715 HIS A C 1
ATOM 13638 O O . HIS A 1 1715 ? -10.880 -22.521 10.943 1.00 93.19 1715 HIS A O 1
ATOM 13644 N N . LEU A 1 1716 ? -11.873 -21.589 9.145 1.00 94.56 1716 LEU A N 1
ATOM 13645 C CA . LEU A 1 1716 ? -10.817 -20.635 8.811 1.00 94.56 1716 LEU A CA 1
ATOM 13646 C C . LEU A 1 1716 ? -11.333 -19.202 8.975 1.00 94.56 1716 LEU A C 1
ATOM 13648 O O . LEU A 1 1716 ? -12.359 -18.848 8.398 1.00 94.56 1716 LEU A O 1
ATOM 13652 N N . VAL A 1 1717 ? -10.595 -18.369 9.707 1.00 96.25 1717 VAL A N 1
ATOM 13653 C CA . VAL A 1 1717 ? -10.767 -16.910 9.694 1.00 96.25 1717 VAL A CA 1
ATOM 13654 C C . VAL A 1 1717 ? -9.558 -16.266 9.024 1.00 96.25 1717 VAL A C 1
ATOM 13656 O O . VAL A 1 1717 ? -8.422 -16.541 9.403 1.00 96.25 1717 VAL A O 1
ATOM 13659 N N . ILE A 1 1718 ? -9.791 -15.385 8.057 1.00 97.06 1718 ILE A N 1
ATOM 13660 C CA . ILE A 1 1718 ? -8.765 -14.541 7.440 1.00 97.06 1718 ILE A CA 1
ATOM 13661 C C . ILE A 1 1718 ? -9.047 -13.092 7.841 1.00 97.06 1718 ILE A C 1
ATOM 13663 O O . ILE A 1 1718 ? -10.174 -12.628 7.706 1.00 97.06 1718 ILE A O 1
ATOM 13667 N N . VAL A 1 1719 ? -8.036 -12.368 8.313 1.00 96.62 1719 VAL A N 1
ATOM 13668 C CA . VAL A 1 1719 ? -8.084 -10.912 8.510 1.00 96.62 1719 VAL A CA 1
ATOM 13669 C C . VAL A 1 1719 ? -7.209 -10.283 7.430 1.00 96.62 1719 VAL A C 1
ATOM 13671 O O . VAL A 1 1719 ? -5.982 -10.400 7.462 1.00 96.62 1719 VAL A O 1
ATOM 13674 N N . MET A 1 1720 ? -7.856 -9.687 6.430 1.00 94.50 1720 MET A N 1
ATOM 13675 C CA . MET A 1 1720 ? -7.241 -9.152 5.217 1.00 94.50 1720 MET A CA 1
ATOM 13676 C C . MET A 1 1720 ? -7.043 -7.640 5.367 1.00 94.50 1720 MET A C 1
ATOM 13678 O O . MET A 1 1720 ? -7.936 -6.846 5.075 1.00 94.50 1720 MET A O 1
ATOM 13682 N N . GLY A 1 1721 ? -5.855 -7.255 5.837 1.00 89.69 1721 GLY A N 1
ATOM 13683 C CA . GLY A 1 1721 ? -5.532 -5.885 6.223 1.00 89.69 1721 GLY A CA 1
ATOM 13684 C C . GLY A 1 1721 ? -5.893 -5.593 7.677 1.00 89.69 1721 GLY A C 1
ATOM 13685 O O . GLY A 1 1721 ? -7.014 -5.823 8.113 1.00 89.69 1721 GLY A O 1
ATOM 13686 N N . THR A 1 1722 ? -4.941 -5.031 8.420 1.00 91.25 1722 THR A N 1
ATOM 13687 C CA . THR A 1 1722 ? -5.094 -4.624 9.830 1.00 91.25 1722 THR A CA 1
ATOM 13688 C C . THR A 1 1722 ? -5.109 -3.105 9.993 1.00 91.25 1722 THR A C 1
ATOM 13690 O O . THR A 1 1722 ? -4.653 -2.590 11.009 1.00 91.25 1722 THR A O 1
ATOM 13693 N N . GLN A 1 1723 ? -5.554 -2.382 8.963 1.00 88.75 1723 GLN A N 1
ATOM 13694 C CA . GLN A 1 1723 ? -5.580 -0.920 8.909 1.00 88.75 1723 GLN A CA 1
ATOM 13695 C C . GLN A 1 1723 ? -6.861 -0.427 8.245 1.00 88.75 1723 GLN A C 1
ATOM 13697 O O . GLN A 1 1723 ? -7.362 -1.065 7.320 1.00 88.75 1723 GLN A O 1
ATOM 13702 N N . TYR A 1 1724 ? -7.366 0.723 8.682 1.00 86.12 1724 TYR A N 1
ATOM 13703 C CA . TYR A 1 1724 ? -8.506 1.417 8.082 1.00 86.12 1724 TYR A CA 1
ATOM 13704 C C . TYR A 1 1724 ? -8.158 2.887 7.835 1.00 86.12 1724 TYR A C 1
ATOM 13706 O O . TYR A 1 1724 ? -7.273 3.435 8.486 1.00 86.12 1724 TYR A O 1
ATOM 13714 N N . PHE A 1 1725 ? -8.817 3.523 6.864 1.00 80.31 1725 PHE A N 1
ATOM 13715 C CA . PHE A 1 1725 ? -8.625 4.953 6.615 1.00 80.31 1725 PHE A CA 1
ATOM 13716 C C . PHE A 1 1725 ? -9.488 5.757 7.588 1.00 80.31 1725 PHE A C 1
ATOM 13718 O O . PHE A 1 1725 ? -10.718 5.654 7.528 1.00 80.31 1725 PHE A O 1
ATOM 13725 N N . GLU A 1 1726 ? -8.845 6.550 8.442 1.00 75.31 1726 GLU A N 1
ATOM 13726 C CA . GLU A 1 1726 ? -9.527 7.547 9.257 1.00 75.31 1726 GLU A CA 1
ATOM 13727 C C . GLU A 1 1726 ? -9.643 8.851 8.458 1.00 75.31 1726 GLU A C 1
ATOM 13729 O O . GLU A 1 1726 ? -8.669 9.361 7.899 1.00 75.31 1726 GLU A O 1
ATOM 13734 N N . GLY A 1 1727 ? -10.868 9.365 8.366 1.00 64.44 1727 GLY A N 1
ATOM 13735 C CA . GLY A 1 1727 ? -11.195 10.556 7.598 1.00 64.44 1727 GLY A CA 1
ATOM 13736 C C . GLY A 1 1727 ? -10.660 11.826 8.248 1.00 64.44 1727 GLY A C 1
ATOM 13737 O O . GLY A 1 1727 ? -10.100 12.651 7.532 1.00 64.44 1727 GLY A O 1
ATOM 13738 N N . ARG A 1 1728 ? -10.788 11.945 9.579 1.00 64.62 1728 ARG A N 1
ATOM 13739 C CA . ARG A 1 1728 ? -10.398 13.125 10.378 1.00 64.62 1728 ARG A CA 1
ATOM 13740 C C . ARG A 1 1728 ? -8.920 13.483 10.226 1.00 64.62 1728 ARG A C 1
ATOM 13742 O O . ARG A 1 1728 ? -8.578 14.610 9.907 1.00 64.62 1728 ARG A O 1
ATOM 13749 N N . GLU A 1 1729 ? -8.056 12.506 10.469 1.00 67.44 1729 GLU A N 1
ATOM 13750 C CA . GLU A 1 1729 ? -6.596 12.677 10.552 1.00 67.44 1729 GLU A CA 1
ATOM 13751 C C . GLU A 1 1729 ? -5.900 12.321 9.222 1.00 67.44 1729 GLU A C 1
ATOM 13753 O O . GLU A 1 1729 ? -4.676 12.241 9.141 1.00 67.44 1729 GLU A O 1
ATOM 13758 N N . HIS A 1 1730 ? -6.692 12.007 8.188 1.00 68.62 1730 HIS A N 1
ATOM 13759 C CA . HIS A 1 1730 ? -6.272 11.576 6.850 1.00 68.62 1730 HIS A CA 1
ATOM 13760 C C . HIS A 1 1730 ? -5.250 10.412 6.806 1.00 68.62 1730 HIS A C 1
ATOM 13762 O O . HIS A 1 1730 ? -4.590 10.190 5.779 1.00 68.62 1730 HIS A O 1
ATOM 13768 N N . ARG A 1 1731 ? -5.130 9.642 7.896 1.00 75.81 1731 ARG A N 1
ATOM 13769 C CA . ARG A 1 1731 ? -4.139 8.572 8.095 1.00 75.81 1731 ARG A CA 1
ATOM 13770 C C . ARG A 1 1731 ? -4.759 7.176 8.008 1.00 75.81 1731 ARG A C 1
ATOM 13772 O O . ARG A 1 1731 ? -5.977 7.004 8.009 1.00 75.81 1731 ARG A O 1
ATOM 13779 N N . TYR A 1 1732 ? -3.902 6.162 7.905 1.00 80.12 1732 TYR A N 1
ATOM 13780 C CA . TYR A 1 1732 ? -4.312 4.770 8.090 1.00 80.12 1732 TYR A CA 1
ATOM 13781 C C . TYR A 1 1732 ? -4.030 4.369 9.536 1.00 80.12 1732 TYR A C 1
ATOM 13783 O O . TYR A 1 1732 ? -2.870 4.271 9.927 1.00 80.12 1732 TYR A O 1
ATOM 13791 N N . VAL A 1 1733 ? -5.090 4.172 10.316 1.00 83.81 1733 VAL A N 1
ATOM 13792 C CA . VAL A 1 1733 ? -5.015 3.755 11.721 1.00 83.81 1733 VAL A CA 1
ATOM 13793 C C . VAL A 1 1733 ? -5.051 2.225 11.772 1.00 83.81 1733 VAL A C 1
ATOM 13795 O O . VAL A 1 1733 ? -5.757 1.587 10.984 1.00 83.81 1733 VAL A O 1
ATOM 13798 N N . ASP A 1 1734 ? -4.258 1.620 12.658 1.00 87.12 1734 ASP A N 1
ATOM 13799 C CA . ASP A 1 1734 ? -4.235 0.165 12.843 1.00 87.12 1734 ASP A CA 1
ATOM 13800 C C . ASP A 1 1734 ? -5.513 -0.345 13.537 1.00 87.12 1734 ASP A C 1
ATOM 13802 O O . ASP A 1 1734 ? -6.272 0.405 14.151 1.00 87.12 1734 ASP A O 1
ATOM 13806 N N . TYR A 1 1735 ? -5.767 -1.650 13.455 1.00 89.88 1735 TYR A N 1
ATOM 13807 C CA . TYR A 1 1735 ? -6.869 -2.274 14.186 1.00 89.88 1735 TYR A CA 1
ATOM 13808 C C . TYR A 1 1735 ? -6.554 -2.368 15.692 1.00 89.88 1735 TYR A C 1
ATOM 13810 O O . TYR A 1 1735 ? -5.498 -2.899 16.050 1.00 89.88 1735 TYR A O 1
ATOM 13818 N N . PRO A 1 1736 ? -7.479 -1.969 16.587 1.00 87.38 1736 PRO A N 1
ATOM 13819 C CA . PRO A 1 1736 ? -7.375 -2.274 18.003 1.00 87.38 1736 PRO A CA 1
ATOM 13820 C C . PRO A 1 1736 ? -7.423 -3.793 18.213 1.00 87.38 1736 PRO A C 1
ATOM 13822 O O . PRO A 1 1736 ? -8.198 -4.522 17.588 1.00 87.38 1736 PRO A O 1
ATOM 13825 N N . LEU A 1 1737 ? -6.589 -4.279 19.131 1.00 87.19 1737 LEU A N 1
ATOM 13826 C CA . LEU A 1 1737 ? -6.402 -5.711 19.383 1.00 87.19 1737 LEU A CA 1
ATOM 13827 C C . LEU A 1 1737 ? -7.697 -6.439 19.782 1.00 87.19 1737 LEU A C 1
ATOM 13829 O O . LEU A 1 1737 ? -7.849 -7.616 19.463 1.00 87.19 1737 LEU A O 1
ATOM 13833 N N . SER A 1 1738 ? -8.643 -5.748 20.423 1.00 87.31 1738 SER A N 1
ATOM 13834 C CA . SER A 1 1738 ? -9.963 -6.280 20.787 1.00 87.31 1738 SER A CA 1
ATOM 13835 C C . SER A 1 1738 ? -10.765 -6.775 19.578 1.00 87.31 1738 SER A C 1
ATOM 13837 O O . SER A 1 1738 ? -11.325 -7.870 19.620 1.00 87.31 1738 SER A O 1
ATOM 13839 N N . GLU A 1 1739 ? -10.767 -6.029 18.471 1.00 89.81 1739 GLU A N 1
ATOM 13840 C CA . GLU A 1 1739 ? -11.424 -6.439 17.224 1.00 89.81 1739 GLU A CA 1
ATOM 13841 C C . GLU A 1 1739 ? -10.735 -7.657 16.605 1.00 89.81 1739 GLU A C 1
ATOM 13843 O O . GLU A 1 1739 ? -11.403 -8.612 16.220 1.00 89.81 1739 GLU A O 1
ATOM 13848 N N . VAL A 1 1740 ? -9.399 -7.678 16.558 1.00 91.81 1740 VAL A N 1
ATOM 13849 C CA . VAL A 1 1740 ? -8.637 -8.807 15.989 1.00 91.81 1740 VAL A CA 1
ATOM 13850 C C . VAL A 1 1740 ? -8.856 -10.088 16.809 1.00 91.81 1740 VAL A C 1
ATOM 13852 O O . VAL A 1 1740 ? -9.060 -11.167 16.244 1.00 91.81 1740 VAL A O 1
ATOM 13855 N N . LEU A 1 1741 ? -8.910 -9.971 18.140 1.00 89.38 1741 LEU A N 1
ATOM 13856 C CA . LEU A 1 1741 ? -9.284 -11.058 19.050 1.00 89.38 1741 LEU A CA 1
ATOM 13857 C C . LEU A 1 1741 ? -10.745 -11.505 18.854 1.00 89.38 1741 LEU A C 1
ATOM 13859 O O . LEU A 1 1741 ? -11.027 -12.703 18.903 1.00 89.38 1741 LEU A O 1
ATOM 13863 N N . GLN A 1 1742 ? -11.673 -10.583 18.579 1.00 90.06 1742 GLN A N 1
ATOM 13864 C CA . GLN A 1 1742 ? -13.074 -10.890 18.263 1.00 90.06 1742 GLN A CA 1
ATOM 13865 C C . GLN A 1 1742 ? -13.237 -11.577 16.893 1.00 90.06 1742 GLN A C 1
ATOM 13867 O O . GLN A 1 1742 ? -14.063 -12.483 16.751 1.00 90.06 1742 GLN A O 1
ATOM 13872 N N . MET A 1 1743 ? -12.422 -11.209 15.899 1.00 93.75 1743 MET A N 1
ATOM 13873 C CA . MET A 1 1743 ? -12.379 -11.827 14.569 1.00 93.75 1743 MET A CA 1
ATOM 13874 C C . MET A 1 1743 ? -11.881 -13.276 14.648 1.00 93.75 1743 MET A C 1
ATOM 13876 O O . MET A 1 1743 ? -12.613 -14.198 14.282 1.00 93.75 1743 MET A O 1
ATOM 13880 N N . PHE A 1 1744 ? -10.696 -13.522 15.222 1.00 92.25 1744 PHE A N 1
ATOM 13881 C CA . PHE A 1 1744 ? -10.223 -14.894 15.484 1.00 92.25 1744 PHE A CA 1
ATOM 13882 C C . PHE A 1 1744 ? -11.066 -15.625 16.548 1.00 92.25 1744 PHE A C 1
ATOM 13884 O O . PHE A 1 1744 ? -11.057 -16.860 16.634 1.00 92.25 1744 PHE A O 1
ATOM 13891 N N . GLY A 1 1745 ? -11.892 -14.881 17.286 1.00 88.75 1745 GLY A N 1
ATOM 13892 C CA . GLY A 1 1745 ? -13.008 -15.369 18.086 1.00 88.75 1745 GLY A CA 1
ATOM 13893 C C . GLY A 1 1745 ? -13.964 -16.290 17.322 1.00 88.75 1745 GLY A C 1
ATOM 13894 O O . GLY A 1 1745 ? -14.450 -17.247 17.913 1.00 88.75 1745 GLY A O 1
ATOM 13895 N N . LYS A 1 1746 ? -14.176 -16.070 16.014 1.00 91.12 1746 LYS A N 1
ATOM 13896 C CA . LYS A 1 1746 ? -15.119 -16.841 15.174 1.00 91.12 1746 LYS A CA 1
ATOM 13897 C C . LYS A 1 1746 ? -14.564 -18.178 14.650 1.00 91.12 1746 LYS A C 1
ATOM 13899 O O . LYS A 1 1746 ? -15.340 -19.009 14.174 1.00 91.12 1746 LYS A O 1
ATOM 13904 N N . ALA A 1 1747 ? -13.248 -18.402 14.740 1.00 90.69 1747 ALA A N 1
ATOM 13905 C CA . ALA A 1 1747 ? -12.580 -19.646 14.340 1.00 90.69 1747 ALA A CA 1
ATOM 13906 C C . ALA A 1 1747 ? -12.834 -20.754 15.382 1.00 90.69 1747 ALA A C 1
ATOM 13908 O O . ALA A 1 1747 ? -12.003 -21.012 16.252 1.00 90.69 1747 ALA A O 1
ATOM 13909 N N . MET A 1 1748 ? -14.030 -21.347 15.338 1.00 83.69 1748 MET A N 1
ATOM 13910 C CA . MET A 1 1748 ? -14.548 -22.254 16.372 1.00 83.69 1748 MET A CA 1
ATOM 13911 C C . MET A 1 1748 ? -15.015 -23.617 15.853 1.00 83.69 1748 MET A C 1
ATOM 13913 O O . MET A 1 1748 ? -15.343 -24.475 16.668 1.00 83.69 1748 MET A O 1
ATOM 13917 N N . GLN A 1 1749 ? -15.062 -23.841 14.537 1.00 75.12 1749 GLN A N 1
ATOM 13918 C CA . GLN A 1 1749 ? -15.424 -25.148 13.980 1.00 75.12 1749 GLN A CA 1
ATOM 13919 C C . GLN A 1 1749 ? -14.162 -26.018 13.844 1.00 75.12 1749 GLN A C 1
ATOM 13921 O O . GLN A 1 1749 ? -13.325 -25.724 12.986 1.00 75.12 1749 GLN A O 1
ATOM 13926 N N . PRO A 1 1750 ? -13.985 -27.070 14.667 1.00 63.41 1750 PRO A N 1
ATOM 13927 C CA . PRO A 1 1750 ? -12.786 -27.895 14.615 1.00 63.41 1750 PRO A CA 1
ATOM 13928 C C . PRO A 1 1750 ? -12.741 -28.746 13.341 1.00 63.41 1750 PRO A C 1
ATOM 13930 O O . PRO A 1 1750 ? -13.757 -29.242 12.852 1.00 63.41 1750 PRO A O 1
ATOM 13933 N N . SER A 1 1751 ? -11.534 -28.971 12.826 1.00 61.50 1751 SER A N 1
ATOM 13934 C CA . SER A 1 1751 ? -11.274 -30.000 11.817 1.00 61.50 1751 SER A CA 1
ATOM 13935 C C . SER A 1 1751 ? -11.528 -31.421 12.359 1.00 61.50 1751 SER A C 1
ATOM 13937 O O . SER A 1 1751 ? -11.695 -31.625 13.562 1.00 61.50 1751 SER A O 1
ATOM 13939 N N . LYS A 1 1752 ? -11.406 -32.437 11.488 1.00 61.09 1752 LYS A N 1
ATOM 13940 C CA . LYS A 1 1752 ? -11.114 -33.824 11.914 1.00 61.09 1752 LYS A CA 1
ATOM 13941 C C . LYS A 1 1752 ? -9.885 -33.883 12.839 1.00 61.09 1752 LYS A C 1
ATOM 13943 O O . LYS A 1 1752 ? -9.823 -34.728 13.723 1.00 61.09 1752 LYS A O 1
ATOM 13948 N N . ASP A 1 1753 ? -8.962 -32.941 12.652 1.00 62.03 1753 ASP A N 1
ATOM 13949 C CA . ASP A 1 1753 ? -7.718 -32.751 13.408 1.00 62.03 1753 ASP A CA 1
ATOM 13950 C C . ASP A 1 1753 ? -7.913 -31.923 14.702 1.00 62.03 1753 ASP A C 1
ATOM 13952 O O . ASP A 1 1753 ? -6.945 -31.556 15.361 1.00 62.03 1753 ASP A O 1
ATOM 13956 N N . GLY A 1 1754 ? -9.154 -31.564 15.060 1.00 77.06 1754 GLY A N 1
ATOM 13957 C CA . GLY A 1 1754 ? -9.503 -30.885 16.318 1.00 77.06 1754 GLY A CA 1
ATOM 13958 C C . GLY A 1 1754 ? -9.212 -29.378 16.399 1.00 77.06 1754 GLY A C 1
ATOM 13959 O O . GLY A 1 1754 ? -9.659 -28.733 17.345 1.00 77.06 1754 GLY A O 1
ATOM 13960 N N . ARG A 1 1755 ? -8.499 -28.801 15.424 1.00 82.81 1755 ARG A N 1
ATOM 13961 C CA . ARG A 1 1755 ? -8.075 -27.385 15.400 1.00 82.81 1755 ARG A CA 1
ATOM 13962 C C . ARG A 1 1755 ? -8.974 -26.498 14.532 1.00 82.81 1755 ARG A C 1
ATOM 13964 O O . ARG A 1 1755 ? -9.578 -26.988 13.578 1.00 82.81 1755 ARG A O 1
ATOM 13971 N N . GLY A 1 1756 ? -9.010 -25.201 14.841 1.00 86.69 1756 GLY A N 1
ATOM 13972 C CA . GLY A 1 1756 ? -9.455 -24.122 13.946 1.00 86.69 1756 GLY A CA 1
ATOM 13973 C C . GLY A 1 1756 ? -8.259 -23.308 13.433 1.00 86.69 1756 GLY A C 1
ATOM 13974 O O . GLY A 1 1756 ? -7.171 -23.390 14.004 1.00 86.69 1756 GLY A O 1
ATOM 13975 N N . ARG A 1 1757 ? -8.432 -22.526 12.361 1.00 91.31 1757 ARG A N 1
ATOM 13976 C CA . ARG A 1 1757 ? -7.340 -21.808 11.673 1.00 91.31 1757 ARG A CA 1
ATOM 13977 C C . ARG A 1 1757 ? -7.566 -20.302 11.566 1.00 91.31 1757 ARG A C 1
ATOM 13979 O O . ARG A 1 1757 ? -8.690 -19.843 11.364 1.00 91.31 1757 ARG A O 1
ATOM 13986 N N . GLY A 1 1758 ? -6.477 -19.544 11.653 1.00 92.69 1758 GLY A N 1
ATOM 13987 C CA . GLY A 1 1758 ? -6.433 -18.094 11.495 1.00 92.69 1758 GLY A CA 1
ATOM 13988 C C . GLY A 1 1758 ? -5.306 -17.656 10.557 1.00 92.69 1758 GLY A C 1
ATOM 13989 O O . GLY A 1 1758 ? -4.175 -18.115 10.694 1.00 92.69 1758 GLY A O 1
ATOM 13990 N N . VAL A 1 1759 ? -5.588 -16.737 9.632 1.00 95.62 1759 VAL A N 1
ATOM 13991 C CA . VAL A 1 1759 ? -4.574 -16.051 8.813 1.00 95.62 1759 VAL A CA 1
ATOM 13992 C C . VAL A 1 1759 ? -4.687 -14.546 9.030 1.00 95.62 1759 VAL A C 1
ATOM 13994 O O . VAL A 1 1759 ? -5.757 -13.971 8.853 1.00 95.62 1759 VAL A O 1
ATOM 13997 N N . LEU A 1 1760 ? -3.581 -13.904 9.395 1.00 95.38 1760 LEU A N 1
ATOM 13998 C CA . LEU A 1 1760 ? -3.476 -12.459 9.591 1.00 95.38 1760 LEU A CA 1
ATOM 13999 C C . LEU A 1 1760 ? -2.593 -11.863 8.491 1.00 95.38 1760 LEU A C 1
ATOM 14001 O O . LEU A 1 1760 ? -1.403 -12.171 8.433 1.00 95.38 1760 LEU A O 1
ATOM 14005 N N . MET A 1 1761 ? -3.159 -11.028 7.620 1.00 94.69 1761 MET A N 1
ATOM 14006 C CA . MET A 1 1761 ? -2.426 -10.355 6.543 1.00 94.69 1761 MET A CA 1
ATOM 14007 C C . MET A 1 1761 ? -2.218 -8.883 6.904 1.00 94.69 1761 MET A C 1
ATOM 14009 O O . MET A 1 1761 ? -3.176 -8.109 6.935 1.00 94.69 1761 MET A O 1
ATOM 14013 N N . LEU A 1 1762 ? -0.972 -8.498 7.191 1.00 91.88 1762 LEU A N 1
ATOM 14014 C CA . LEU A 1 1762 ? -0.641 -7.193 7.778 1.00 91.88 1762 LEU A CA 1
ATOM 14015 C C . LEU A 1 1762 ? 0.590 -6.515 7.142 1.00 91.88 1762 LEU A C 1
ATOM 14017 O O . LEU A 1 1762 ? 1.421 -7.185 6.521 1.00 91.88 1762 LEU A O 1
ATOM 14021 N N . PRO A 1 1763 ? 0.746 -5.184 7.293 1.00 87.88 1763 PRO A N 1
ATOM 14022 C CA . PRO A 1 1763 ? 1.996 -4.501 6.976 1.00 87.88 1763 PRO A CA 1
ATOM 14023 C C . PRO A 1 1763 ? 3.146 -5.057 7.825 1.00 87.88 1763 PRO A C 1
ATOM 14025 O O . PRO A 1 1763 ? 3.013 -5.189 9.041 1.00 87.88 1763 PRO A O 1
ATOM 14028 N N . ALA A 1 1764 ? 4.294 -5.348 7.209 1.00 85.88 1764 ALA A N 1
ATOM 14029 C CA . ALA A 1 1764 ? 5.428 -6.005 7.871 1.00 85.88 1764 ALA A CA 1
ATOM 14030 C C . ALA A 1 1764 ? 5.882 -5.291 9.162 1.00 85.88 1764 ALA A C 1
ATOM 14032 O O . ALA A 1 1764 ? 6.204 -5.945 10.150 1.00 85.88 1764 ALA A O 1
ATOM 14033 N N . VAL A 1 1765 ? 5.814 -3.955 9.183 1.00 84.25 1765 VAL A N 1
ATOM 14034 C CA . VAL A 1 1765 ? 6.185 -3.096 10.326 1.00 84.25 1765 VAL A CA 1
ATOM 14035 C C . VAL A 1 1765 ? 5.270 -3.253 11.553 1.00 84.25 1765 VAL A C 1
ATOM 14037 O O . VAL A 1 1765 ? 5.604 -2.773 12.630 1.00 84.25 1765 VAL A O 1
ATOM 14040 N N . LYS A 1 1766 ? 4.126 -3.938 11.413 1.00 86.88 1766 LYS A N 1
ATOM 14041 C CA . LYS A 1 1766 ? 3.181 -4.254 12.498 1.00 86.88 1766 LYS A CA 1
ATOM 14042 C C . LYS A 1 1766 ? 3.199 -5.746 12.890 1.00 86.88 1766 LYS A C 1
ATOM 14044 O O . LYS A 1 1766 ? 2.473 -6.140 13.801 1.00 86.88 1766 LYS A O 1
ATOM 14049 N N . ARG A 1 1767 ? 4.032 -6.588 12.246 1.00 87.75 1767 ARG A N 1
ATOM 14050 C CA . ARG A 1 1767 ? 4.105 -8.050 12.481 1.00 87.75 1767 ARG A CA 1
ATOM 14051 C C . ARG A 1 1767 ? 4.337 -8.388 13.952 1.00 87.75 1767 ARG A C 1
ATOM 14053 O O . ARG A 1 1767 ? 3.559 -9.138 14.533 1.00 87.75 1767 ARG A O 1
ATOM 14060 N N . GLU A 1 1768 ? 5.394 -7.838 14.544 1.00 84.38 1768 GLU A N 1
ATOM 14061 C CA . GLU A 1 1768 ? 5.821 -8.192 15.904 1.00 84.38 1768 GLU A CA 1
ATOM 14062 C C . GLU A 1 1768 ? 4.867 -7.652 16.985 1.00 84.38 1768 GLU A C 1
ATOM 14064 O O . GLU A 1 1768 ? 4.652 -8.324 17.992 1.00 84.38 1768 GLU A O 1
ATOM 14069 N N . TYR A 1 1769 ? 4.197 -6.518 16.734 1.00 87.19 1769 TYR A N 1
ATOM 14070 C CA . TYR A 1 1769 ? 3.119 -5.996 17.586 1.00 87.19 1769 TYR A CA 1
ATOM 14071 C C . TYR A 1 1769 ? 1.976 -7.014 17.729 1.00 87.19 1769 TYR A C 1
ATOM 14073 O O . TYR A 1 1769 ? 1.683 -7.476 18.834 1.00 87.19 1769 TYR A O 1
ATOM 14081 N N . PHE A 1 1770 ? 1.374 -7.431 16.608 1.00 90.00 1770 PHE A N 1
ATOM 14082 C CA . PHE A 1 1770 ? 0.277 -8.404 16.636 1.00 90.00 1770 PHE A CA 1
ATOM 14083 C C . PHE A 1 1770 ? 0.748 -9.792 17.089 1.00 90.00 1770 PHE A C 1
ATOM 14085 O O . PHE A 1 1770 ? 0.066 -10.443 17.875 1.00 90.00 1770 PHE A O 1
ATOM 14092 N N . LYS A 1 1771 ? 1.937 -10.242 16.668 1.00 88.06 1771 LYS A N 1
ATOM 14093 C CA . LYS A 1 1771 ? 2.526 -11.520 17.103 1.00 88.06 1771 LYS A CA 1
ATOM 14094 C C . LYS A 1 1771 ? 2.719 -11.590 18.621 1.00 88.06 1771 LYS A C 1
ATOM 14096 O O . LYS A 1 1771 ? 2.472 -12.649 19.193 1.00 88.06 1771 LYS A O 1
ATOM 14101 N N . LYS A 1 1772 ? 3.121 -10.498 19.282 1.00 85.94 1772 LYS A N 1
ATOM 14102 C CA . LYS A 1 1772 ? 3.223 -10.463 20.747 1.00 85.94 1772 LYS A CA 1
ATOM 14103 C C . LYS A 1 1772 ? 1.839 -10.463 21.397 1.00 85.94 1772 LYS A C 1
ATOM 14105 O O . LYS A 1 1772 ? 1.538 -11.381 22.151 1.00 85.94 1772 LYS A O 1
ATOM 14110 N N . PHE A 1 1773 ? 0.973 -9.504 21.068 1.00 84.25 1773 PHE A N 1
ATOM 14111 C CA . PHE A 1 1773 ? -0.317 -9.321 21.756 1.00 84.25 1773 PHE A CA 1
ATOM 14112 C C . PHE A 1 1773 ? -1.433 -10.317 21.370 1.00 84.25 1773 PHE A C 1
ATOM 14114 O O . PHE A 1 1773 ? -2.536 -10.235 21.907 1.00 84.25 1773 PHE A O 1
ATOM 14121 N N . LEU A 1 1774 ? -1.168 -11.266 20.465 1.00 85.69 1774 LEU A N 1
ATOM 14122 C CA . LEU A 1 1774 ? -2.023 -12.441 20.229 1.00 85.69 1774 LEU A CA 1
ATOM 14123 C C . LEU A 1 1774 ? -1.552 -13.699 20.989 1.00 85.69 1774 LEU A C 1
ATOM 14125 O O . LEU A 1 1774 ? -2.303 -14.671 21.065 1.00 85.69 1774 LEU A O 1
ATOM 14129 N N . ASN A 1 1775 ? -0.339 -13.687 21.556 1.00 84.94 1775 ASN A N 1
ATOM 14130 C CA . ASN A 1 1775 ? 0.203 -14.765 22.395 1.00 84.94 1775 ASN A CA 1
ATOM 14131 C C . ASN A 1 1775 ? 0.236 -14.368 23.882 1.00 84.94 1775 ASN A C 1
ATOM 14133 O O . ASN A 1 1775 ? -0.190 -15.135 24.745 1.00 84.94 1775 ASN A O 1
ATOM 14137 N N . GLU A 1 1776 ? 0.700 -13.154 24.185 1.00 82.94 1776 GLU A N 1
ATOM 14138 C CA . GLU A 1 1776 ? 0.531 -12.516 25.491 1.00 82.94 1776 GLU A CA 1
ATOM 14139 C C . GLU A 1 1776 ? -0.908 -12.004 25.669 1.00 82.94 1776 GLU A C 1
ATOM 14141 O O . GLU A 1 1776 ? -1.631 -11.760 24.703 1.00 82.94 1776 GLU A O 1
ATOM 14146 N N . ALA A 1 1777 ? -1.335 -11.834 26.921 1.00 85.12 1777 ALA A N 1
ATOM 14147 C CA . ALA A 1 1777 ? -2.623 -11.227 27.238 1.00 85.12 1777 ALA A CA 1
ATOM 14148 C C . ALA A 1 1777 ? -2.622 -9.706 26.993 1.00 85.12 1777 ALA A C 1
ATOM 14150 O O . ALA A 1 1777 ? -1.576 -9.058 27.006 1.00 85.12 1777 ALA A O 1
ATOM 14151 N N . LEU A 1 1778 ? -3.809 -9.127 26.803 1.00 86.69 1778 LEU A N 1
ATOM 14152 C CA . LEU A 1 1778 ? -3.973 -7.717 26.449 1.00 86.69 1778 LEU A CA 1
ATOM 14153 C C . LEU A 1 1778 ? -3.699 -6.803 27.663 1.00 86.69 1778 LEU A C 1
ATOM 14155 O O . LEU A 1 1778 ? -4.416 -6.920 28.661 1.00 86.69 1778 LEU A O 1
ATOM 14159 N N . PRO A 1 1779 ? -2.714 -5.883 27.629 1.00 89.25 1779 PRO A N 1
ATOM 14160 C CA . PRO A 1 1779 ? -2.667 -4.777 28.582 1.00 89.25 1779 PRO A CA 1
ATOM 14161 C C . PRO A 1 1779 ? -3.785 -3.779 28.256 1.00 89.25 1779 PRO A C 1
ATOM 14163 O O . PRO A 1 1779 ? -3.964 -3.413 27.095 1.00 89.25 1779 PRO A O 1
ATOM 14166 N N . VAL A 1 1780 ? -4.533 -3.339 29.270 1.00 91.06 1780 VAL A N 1
ATOM 14167 C CA . VAL A 1 1780 ? -5.617 -2.356 29.097 1.00 91.06 1780 VAL A CA 1
ATOM 14168 C C . VAL A 1 1780 ? -5.364 -1.134 29.970 1.00 91.06 1780 VAL A C 1
ATOM 14170 O O . VAL A 1 1780 ? -5.160 -1.264 31.179 1.00 91.06 1780 VAL A O 1
ATOM 14173 N N . GLU A 1 1781 ? -5.403 0.042 29.357 1.00 91.50 1781 GLU A N 1
ATOM 14174 C CA . GLU A 1 1781 ? -5.215 1.352 29.988 1.00 91.50 1781 GLU A CA 1
ATOM 14175 C C . GLU A 1 1781 ? -6.513 2.162 29.943 1.00 91.50 1781 GLU A C 1
ATOM 14177 O O . GLU A 1 1781 ? -7.409 1.849 29.160 1.00 91.50 1781 GLU A O 1
ATOM 14182 N N . SER A 1 1782 ? -6.609 3.204 30.769 1.00 93.12 1782 SER A N 1
ATOM 14183 C CA . SER A 1 1782 ? -7.725 4.151 30.720 1.00 93.12 1782 SER A CA 1
ATOM 14184 C C . SER A 1 1782 ? -7.444 5.288 29.740 1.00 93.12 1782 SER A C 1
ATOM 14186 O O . SER A 1 1782 ? -6.324 5.792 29.654 1.00 93.12 1782 SER A O 1
ATOM 14188 N N . HIS A 1 1783 ? -8.475 5.737 29.025 1.00 90.12 1783 HIS A N 1
ATOM 14189 C CA . HIS A 1 1783 ? -8.438 6.963 28.215 1.00 90.12 1783 HIS A CA 1
ATOM 14190 C C . HIS A 1 1783 ? -9.194 8.127 28.888 1.00 90.12 1783 HIS A C 1
ATOM 14192 O O . HIS A 1 1783 ? -9.287 9.204 28.311 1.00 90.12 1783 HIS A O 1
ATOM 14198 N N . LEU A 1 1784 ? -9.696 7.942 30.119 1.00 91.81 1784 LEU A N 1
ATOM 14199 C CA . LEU A 1 1784 ? -10.565 8.897 30.825 1.00 91.81 1784 LEU A CA 1
ATOM 14200 C C . LEU A 1 1784 ? -9.944 10.291 31.005 1.00 91.81 1784 LEU A C 1
ATOM 14202 O O . LEU A 1 1784 ? -10.664 11.278 30.920 1.00 91.81 1784 LEU A O 1
ATOM 14206 N N . HIS A 1 1785 ? -8.623 10.375 31.188 1.00 89.62 1785 HIS A N 1
ATOM 14207 C CA . HIS A 1 1785 ? -7.884 11.637 31.319 1.00 89.62 1785 HIS A CA 1
ATOM 14208 C C . HIS A 1 1785 ? -8.086 12.605 30.137 1.00 89.62 1785 HIS A C 1
ATOM 14210 O O . HIS A 1 1785 ? -8.073 13.812 30.343 1.00 89.62 1785 HIS A O 1
ATOM 14216 N N . ASN A 1 1786 ? -8.351 12.092 28.929 1.00 87.56 1786 ASN A N 1
ATOM 14217 C CA . ASN A 1 1786 ? -8.610 12.905 27.732 1.00 87.56 1786 ASN A CA 1
ATOM 14218 C C . ASN A 1 1786 ? -10.085 13.334 27.583 1.00 87.56 1786 ASN A C 1
ATOM 14220 O O . ASN A 1 1786 ? -10.425 14.025 26.629 1.00 87.56 1786 ASN A O 1
ATOM 14224 N N . PHE A 1 1787 ? -10.964 12.898 28.492 1.00 89.94 1787 PHE A N 1
ATOM 14225 C CA . PHE A 1 1787 ? -12.411 13.143 28.457 1.00 89.94 1787 PHE A CA 1
ATOM 14226 C C . PHE A 1 1787 ? -12.961 13.586 29.828 1.00 89.94 1787 PHE A C 1
ATOM 14228 O O . PHE A 1 1787 ? -14.148 13.410 30.120 1.00 89.94 1787 PHE A O 1
ATOM 14235 N N . LEU A 1 1788 ? -12.103 14.147 30.692 1.00 91.50 1788 LEU A N 1
ATOM 14236 C CA . LEU A 1 1788 ? -12.498 14.602 32.030 1.00 91.50 1788 LEU A CA 1
ATOM 14237 C C . LEU A 1 1788 ? -13.500 15.756 31.984 1.00 91.50 1788 LEU A C 1
ATOM 14239 O O . LEU A 1 1788 ? -14.372 15.804 32.843 1.00 91.50 1788 LEU A O 1
ATOM 14243 N N . HIS A 1 1789 ? -13.440 16.626 30.973 1.00 92.19 1789 HIS A N 1
ATOM 14244 C CA . HIS A 1 1789 ? -14.392 17.721 30.773 1.00 92.19 1789 HIS A CA 1
ATOM 14245 C C . HIS A 1 1789 ? -15.832 17.204 30.698 1.00 92.19 1789 HIS A C 1
ATOM 14247 O O . HIS A 1 1789 ? -16.661 17.560 31.532 1.00 92.19 1789 HIS A O 1
ATOM 14253 N N . ASP A 1 1790 ? -16.112 16.284 29.769 1.00 89.50 1790 ASP A N 1
ATOM 14254 C CA . ASP A 1 1790 ? -17.441 15.680 29.610 1.00 89.50 1790 ASP A CA 1
ATOM 14255 C C . ASP A 1 1790 ? -17.853 14.875 30.856 1.00 89.50 1790 ASP A C 1
ATOM 14257 O O . ASP A 1 1790 ? -19.017 14.904 31.262 1.00 89.50 1790 ASP A O 1
ATOM 14261 N N . ALA A 1 1791 ? -16.907 14.194 31.515 1.00 90.50 1791 ALA A N 1
ATOM 14262 C CA . ALA A 1 1791 ? -17.178 13.483 32.764 1.00 90.50 1791 ALA A CA 1
ATOM 14263 C C . ALA A 1 1791 ? -17.607 14.446 33.889 1.00 90.50 1791 ALA A C 1
ATOM 14265 O O . ALA A 1 1791 ? -18.681 14.274 34.473 1.00 90.50 1791 ALA A O 1
ATOM 14266 N N . PHE A 1 1792 ? -16.815 15.486 34.157 1.00 92.69 1792 PHE A N 1
ATOM 14267 C CA . PHE A 1 1792 ? -17.062 16.473 35.206 1.00 92.69 1792 PHE A CA 1
ATOM 14268 C C . PHE A 1 1792 ? -18.331 17.280 34.939 1.00 92.69 1792 PHE A C 1
ATOM 14270 O O . PHE A 1 1792 ? -19.137 17.416 35.853 1.00 92.69 1792 PHE A O 1
ATOM 14277 N N . VAL A 1 1793 ? -18.594 17.710 33.699 1.00 91.69 1793 VAL A N 1
ATOM 14278 C CA . VAL A 1 1793 ? -19.868 18.357 33.327 1.00 91.69 1793 VAL A CA 1
ATOM 14279 C C . VAL A 1 1793 ? -21.066 17.511 33.763 1.00 91.69 1793 VAL A C 1
ATOM 14281 O O . VAL A 1 1793 ? -22.023 18.038 34.336 1.00 91.69 1793 VAL A O 1
ATOM 14284 N N . THR A 1 1794 ? -21.009 16.188 33.571 1.00 88.81 1794 THR A N 1
ATOM 14285 C CA . THR A 1 1794 ? -22.103 15.310 34.004 1.00 88.81 1794 THR A CA 1
ATOM 14286 C C . THR A 1 1794 ? -22.183 15.162 35.521 1.00 88.81 1794 THR A C 1
ATOM 14288 O O . THR A 1 1794 ? -23.272 15.302 36.073 1.00 88.81 1794 THR A O 1
ATOM 14291 N N . GLU A 1 1795 ? -21.074 14.939 36.223 1.00 91.19 1795 GLU A N 1
ATOM 14292 C CA . GLU A 1 1795 ? -21.102 14.682 37.669 1.00 91.19 1795 GLU A CA 1
ATOM 14293 C C . GLU A 1 1795 ? -21.392 15.963 38.480 1.00 91.19 1795 GLU A C 1
ATOM 14295 O O . GLU A 1 1795 ? -22.188 15.913 39.423 1.00 91.19 1795 GLU A O 1
ATOM 14300 N N . ILE A 1 1796 ? -20.881 17.128 38.056 1.00 92.56 1796 ILE A N 1
ATOM 14301 C CA . ILE A 1 1796 ? -21.205 18.454 38.621 1.00 92.56 1796 ILE A CA 1
ATOM 14302 C C . ILE A 1 1796 ? -22.700 18.762 38.425 1.00 92.56 1796 ILE A C 1
ATOM 14304 O O . ILE A 1 1796 ? -23.383 19.127 39.381 1.00 92.56 1796 ILE A O 1
ATOM 14308 N N . SER A 1 1797 ? -23.273 18.499 37.239 1.00 89.81 1797 SER A N 1
ATOM 14309 C CA . SER A 1 1797 ? -24.724 18.674 37.001 1.00 89.81 1797 SER A CA 1
ATOM 14310 C C . SER A 1 1797 ? -25.616 17.830 37.932 1.00 89.81 1797 SER A C 1
ATOM 14312 O O . SER A 1 1797 ? -26.771 18.173 38.195 1.00 89.81 1797 SER A O 1
ATOM 14314 N N . THR A 1 1798 ? -25.092 16.714 38.454 1.00 85.44 1798 THR A N 1
ATOM 14315 C CA . THR A 1 1798 ? -25.802 15.839 39.403 1.00 85.44 1798 THR A CA 1
ATOM 14316 C C . THR A 1 1798 ? -25.515 16.166 40.868 1.00 85.44 1798 THR A C 1
ATOM 14318 O O . THR A 1 1798 ? -26.065 15.495 41.750 1.00 85.44 1798 THR A O 1
ATOM 14321 N N . ARG A 1 1799 ? -24.667 17.173 41.131 1.00 88.62 1799 ARG A N 1
ATOM 14322 C CA . ARG A 1 1799 ? -24.092 17.473 42.448 1.00 88.62 1799 ARG A CA 1
ATOM 14323 C C . ARG A 1 1799 ? -23.432 16.238 43.066 1.00 88.62 1799 ARG A C 1
ATOM 14325 O O . ARG A 1 1799 ? -23.748 15.830 44.182 1.00 88.62 1799 ARG A O 1
ATOM 14332 N N . MET A 1 1800 ? -22.598 15.552 42.284 1.00 87.56 1800 MET A N 1
ATOM 14333 C CA . MET A 1 1800 ? -21.688 14.494 42.752 1.00 87.56 1800 MET A CA 1
ATOM 14334 C C . MET A 1 1800 ? -20.241 15.001 42.872 1.00 87.56 1800 MET A C 1
ATOM 14336 O O . MET A 1 1800 ? -19.448 14.398 43.587 1.00 87.56 1800 MET A O 1
ATOM 14340 N N . ILE A 1 1801 ? -19.945 16.134 42.234 1.00 91.25 1801 ILE A N 1
ATOM 14341 C CA . ILE A 1 1801 ? -18.786 16.991 42.475 1.00 91.25 1801 ILE A CA 1
ATOM 14342 C C . ILE A 1 1801 ? -19.354 18.380 42.798 1.00 91.25 1801 ILE A C 1
ATOM 14344 O O . ILE A 1 1801 ? -20.094 18.920 41.977 1.00 91.25 1801 ILE A O 1
ATOM 14348 N N . GLU A 1 1802 ? -19.059 18.921 43.982 1.00 91.75 1802 GLU A N 1
ATOM 14349 C CA . GLU A 1 1802 ? -19.429 20.293 44.394 1.00 91.75 1802 GLU A CA 1
ATOM 14350 C C . GLU A 1 1802 ? -18.182 21.133 44.763 1.00 91.75 1802 GLU A C 1
ATOM 14352 O O . GLU A 1 1802 ? -18.277 22.340 44.980 1.00 91.75 1802 GLU A O 1
ATOM 14357 N N . SER A 1 1803 ? -16.994 20.514 44.779 1.00 92.25 1803 SER A N 1
ATOM 14358 C CA . SER A 1 1803 ? -15.698 21.131 45.086 1.00 92.25 1803 SER A CA 1
ATOM 14359 C C . SER A 1 1803 ? -14.542 20.470 44.320 1.00 92.25 1803 SER A C 1
ATOM 14361 O O . SER A 1 1803 ? -14.673 19.357 43.798 1.00 92.25 1803 SER A O 1
ATOM 14363 N N . GLY A 1 1804 ? -13.370 21.116 44.308 1.00 88.38 1804 GLY A N 1
ATOM 14364 C CA . GLY A 1 1804 ? -12.132 20.503 43.804 1.00 88.38 1804 GLY A CA 1
ATOM 14365 C C . GLY A 1 1804 ? -11.720 19.225 44.557 1.00 88.38 1804 GLY A C 1
ATOM 14366 O O . GLY A 1 1804 ? -11.237 18.274 43.937 1.00 88.38 1804 GLY A O 1
ATOM 14367 N N . GLU A 1 1805 ? -11.972 19.144 45.872 1.00 89.06 1805 GLU A N 1
ATOM 14368 C CA . GLU A 1 1805 ? -11.704 17.925 46.654 1.00 89.06 1805 GLU A CA 1
ATOM 14369 C C . GLU A 1 1805 ? -12.613 16.760 46.229 1.00 89.06 1805 GLU A C 1
ATOM 14371 O O . GLU A 1 1805 ? -12.142 15.624 46.119 1.00 89.06 1805 GLU A O 1
ATOM 14376 N N . ASP A 1 1806 ? -13.887 17.023 45.909 1.00 91.19 1806 ASP A N 1
ATOM 14377 C CA . ASP A 1 1806 ? -14.807 15.992 45.411 1.00 91.19 1806 ASP A CA 1
ATOM 14378 C C . ASP A 1 1806 ? -14.386 15.443 44.046 1.00 91.19 1806 ASP A C 1
ATOM 14380 O O . ASP A 1 1806 ? -14.515 14.242 43.809 1.00 91.19 1806 ASP A O 1
ATOM 14384 N N . ALA A 1 1807 ? -13.846 16.283 43.158 1.00 91.38 1807 ALA A N 1
ATOM 14385 C CA . ALA A 1 1807 ? -13.339 15.848 41.857 1.00 91.38 1807 ALA A CA 1
ATOM 14386 C C . ALA A 1 1807 ? -12.129 14.904 42.001 1.00 91.38 1807 ALA A C 1
ATOM 14388 O O . ALA A 1 1807 ? -12.068 13.856 41.348 1.00 91.38 1807 ALA A O 1
ATOM 14389 N N . ILE A 1 1808 ? -11.203 15.215 42.916 1.00 90.94 1808 ILE A N 1
ATOM 14390 C CA . ILE A 1 1808 ? -10.068 14.339 43.253 1.00 90.94 1808 ILE A CA 1
ATOM 14391 C C . ILE A 1 1808 ? -10.570 13.037 43.903 1.00 90.94 1808 ILE A C 1
ATOM 14393 O O . ILE A 1 1808 ? -10.122 11.946 43.541 1.00 90.94 1808 ILE A O 1
ATOM 14397 N N . ASN A 1 1809 ? -11.533 13.122 44.824 1.00 90.56 1809 ASN A N 1
ATOM 14398 C CA . ASN A 1 1809 ? -12.138 11.969 45.496 1.00 90.56 1809 ASN A CA 1
ATOM 14399 C C . ASN A 1 1809 ? -12.845 11.035 44.495 1.00 90.56 1809 ASN A C 1
ATOM 14401 O O . ASN A 1 1809 ? -12.572 9.831 44.476 1.00 90.56 1809 ASN A O 1
ATOM 14405 N N . TRP A 1 1810 ? -13.669 11.591 43.598 1.00 92.69 1810 TRP A N 1
ATOM 14406 C CA . TRP A 1 1810 ? -14.314 10.893 42.480 1.00 92.69 1810 TRP A CA 1
ATOM 14407 C C . TRP A 1 1810 ? -13.287 10.147 41.623 1.00 92.69 1810 TRP A C 1
ATOM 14409 O O . TRP A 1 1810 ? -13.459 8.955 41.349 1.00 92.69 1810 TRP A O 1
ATOM 14419 N N . ALA A 1 1811 ? -12.163 10.797 41.294 1.00 91.38 1811 ALA A N 1
ATOM 14420 C CA . ALA A 1 1811 ? -11.095 10.175 40.523 1.00 91.38 1811 ALA A CA 1
ATOM 14421 C C . ALA A 1 1811 ? -10.533 8.906 41.201 1.00 91.38 1811 ALA A C 1
ATOM 14423 O O . ALA A 1 1811 ? -10.193 7.957 40.499 1.00 91.38 1811 ALA A O 1
ATOM 14424 N N . THR A 1 1812 ? -10.507 8.790 42.536 1.00 91.50 1812 THR A N 1
ATOM 14425 C CA . THR A 1 1812 ? -9.985 7.581 43.224 1.00 91.50 1812 THR A CA 1
ATOM 14426 C C . THR A 1 1812 ? -10.807 6.296 43.002 1.00 91.50 1812 THR A C 1
ATOM 14428 O O . THR A 1 1812 ? -10.290 5.181 43.188 1.00 91.50 1812 THR A O 1
ATOM 14431 N N . PHE A 1 1813 ? -12.066 6.434 42.565 1.00 93.31 1813 PHE A N 1
ATOM 14432 C CA . PHE A 1 1813 ? -12.951 5.325 42.182 1.00 93.31 1813 PHE A CA 1
ATOM 14433 C C . PHE A 1 1813 ? -12.767 4.882 40.721 1.00 93.31 1813 PHE A C 1
ATOM 14435 O O . PHE A 1 1813 ? -13.349 3.875 40.314 1.00 93.31 1813 PHE A O 1
ATOM 14442 N N . THR A 1 1814 ? -11.982 5.606 39.918 1.00 94.62 1814 THR A N 1
ATOM 14443 C CA . THR A 1 1814 ? -11.718 5.296 38.500 1.00 94.62 1814 THR A CA 1
ATOM 14444 C C . THR A 1 1814 ? -10.723 4.143 38.329 1.00 94.62 1814 THR A C 1
ATOM 14446 O O . THR A 1 1814 ? -9.942 3.821 39.232 1.00 94.62 1814 THR A O 1
ATOM 14449 N N . TYR A 1 1815 ? -10.726 3.515 37.152 1.00 94.88 1815 TYR A N 1
ATOM 14450 C CA . TYR A 1 1815 ? -9.676 2.576 36.753 1.00 94.88 1815 TYR A CA 1
ATOM 14451 C C . TYR A 1 1815 ? -8.395 3.330 36.362 1.00 94.88 1815 TYR A C 1
ATOM 14453 O O . TYR A 1 1815 ? -7.294 2.874 36.679 1.00 94.88 1815 TYR A O 1
ATOM 14461 N N . PHE A 1 1816 ? -8.538 4.526 35.780 1.00 94.56 1816 PHE A N 1
ATOM 14462 C CA . PHE A 1 1816 ? -7.483 5.514 35.571 1.00 94.56 1816 PHE A CA 1
ATOM 14463 C C . PHE A 1 1816 ? -6.599 5.683 36.811 1.00 94.56 1816 PHE A C 1
ATOM 14465 O O . PHE A 1 1816 ? -5.399 5.460 36.712 1.00 94.56 1816 PHE A O 1
ATOM 14472 N N . TYR A 1 1817 ? -7.161 5.952 37.993 1.00 93.56 1817 TYR A N 1
ATOM 14473 C CA . TYR A 1 1817 ? -6.373 6.114 39.225 1.00 93.56 1817 TYR A CA 1
ATOM 14474 C C . TYR A 1 1817 ? -5.559 4.858 39.595 1.00 93.56 1817 TYR A C 1
ATOM 14476 O O . TYR A 1 1817 ? -4.413 4.955 40.040 1.00 93.56 1817 TYR A O 1
ATOM 14484 N N . ARG A 1 1818 ? -6.105 3.656 39.355 1.00 92.44 1818 ARG A N 1
ATOM 14485 C CA . ARG A 1 1818 ? -5.387 2.384 39.579 1.00 92.44 1818 ARG A CA 1
ATOM 14486 C C . ARG A 1 1818 ? -4.229 2.210 38.594 1.00 92.44 1818 ARG A C 1
ATOM 14488 O O . ARG A 1 1818 ? -3.163 1.734 38.981 1.00 92.44 1818 ARG A O 1
ATOM 14495 N N . ARG A 1 1819 ? -4.408 2.625 37.337 1.00 92.75 1819 ARG A N 1
ATOM 14496 C CA . ARG A 1 1819 ? -3.367 2.564 36.300 1.00 92.75 1819 ARG A CA 1
ATOM 14497 C C . ARG A 1 1819 ? -2.340 3.689 36.384 1.00 92.75 1819 ARG A C 1
ATOM 14499 O O . ARG A 1 1819 ? -1.177 3.430 36.098 1.00 92.75 1819 ARG A O 1
ATOM 14506 N N . LEU A 1 1820 ? -2.713 4.868 36.868 1.00 91.81 1820 LEU A N 1
ATOM 14507 C CA . LEU A 1 1820 ? -1.809 5.984 37.151 1.00 91.81 1820 LEU A CA 1
ATOM 14508 C C . LEU A 1 1820 ? -0.749 5.593 38.197 1.00 91.81 1820 LEU A C 1
ATOM 14510 O O . LEU A 1 1820 ? 0.417 5.946 38.059 1.00 91.81 1820 LEU A O 1
ATOM 14514 N N . LEU A 1 1821 ? -1.127 4.775 39.187 1.00 90.19 1821 LEU A N 1
ATOM 14515 C CA . LEU A 1 1821 ? -0.198 4.153 40.139 1.00 90.19 1821 LEU A CA 1
ATOM 14516 C C . LEU A 1 1821 ? 0.667 3.043 39.509 1.00 90.19 1821 LEU A C 1
ATOM 14518 O O . LEU A 1 1821 ? 1.859 2.947 39.795 1.00 90.19 1821 LEU A O 1
ATOM 14522 N N . ALA A 1 1822 ? 0.074 2.176 38.682 1.00 91.06 1822 ALA A N 1
ATOM 14523 C CA . ALA A 1 1822 ? 0.736 0.977 38.155 1.00 91.06 1822 ALA A CA 1
ATOM 14524 C C . ALA A 1 1822 ? 1.580 1.209 36.882 1.00 91.06 1822 ALA A C 1
ATOM 14526 O O . ALA A 1 1822 ? 2.396 0.357 36.520 1.00 91.06 1822 ALA A O 1
ATOM 14527 N N . ASN A 1 1823 ? 1.361 2.324 36.180 1.00 92.94 1823 ASN A N 1
ATOM 14528 C CA . ASN A 1 1823 ? 2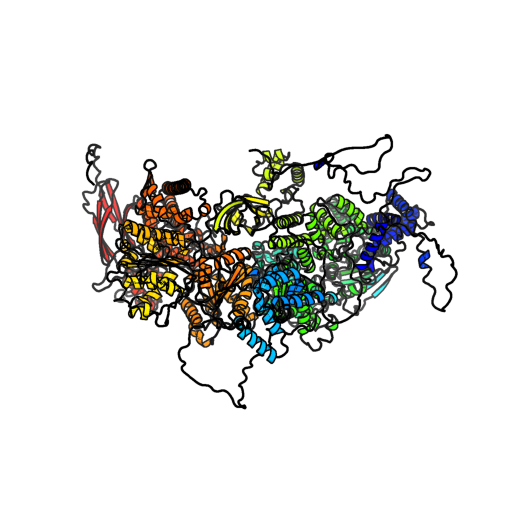.031 2.698 34.934 1.00 92.94 1823 ASN A CA 1
ATOM 14529 C C . ASN A 1 1823 ? 2.057 4.235 34.726 1.00 92.94 1823 ASN A C 1
ATOM 14531 O O . ASN A 1 1823 ? 1.518 4.738 33.737 1.00 92.94 1823 ASN A O 1
ATOM 14535 N N . PRO A 1 1824 ? 2.664 5.005 35.651 1.00 92.50 1824 PRO A N 1
ATOM 14536 C CA . PRO A 1 1824 ? 2.542 6.468 35.705 1.00 92.50 1824 PRO A CA 1
ATOM 14537 C C . PRO A 1 1824 ? 2.958 7.172 34.407 1.00 92.50 1824 PRO A C 1
ATOM 14539 O O . PRO A 1 1824 ? 2.258 8.065 33.932 1.00 92.50 1824 PRO A O 1
ATOM 14542 N N . SER A 1 1825 ? 4.049 6.731 33.773 1.00 91.88 1825 SER A N 1
ATOM 14543 C CA . SER A 1 1825 ? 4.562 7.377 32.560 1.00 91.88 1825 SER A CA 1
ATOM 14544 C C . SER A 1 1825 ? 3.682 7.190 31.316 1.00 91.88 1825 SER A C 1
ATOM 14546 O O . SER A 1 1825 ? 3.893 7.910 30.348 1.00 91.88 1825 SER A O 1
ATOM 14548 N N . TYR A 1 1826 ? 2.685 6.294 31.321 1.00 92.06 1826 TYR A N 1
ATOM 14549 C CA . TYR A 1 1826 ? 1.669 6.252 30.255 1.00 92.06 1826 TYR A CA 1
ATOM 14550 C C . TYR A 1 1826 ? 0.798 7.519 30.261 1.00 92.06 1826 TYR A C 1
ATOM 14552 O O . TYR A 1 1826 ? 0.449 8.041 29.208 1.00 92.06 1826 TYR A O 1
ATOM 14560 N N . TYR A 1 1827 ? 0.525 8.052 31.452 1.00 92.06 1827 TYR A N 1
ATOM 14561 C CA . TYR A 1 1827 ? -0.301 9.237 31.698 1.00 92.06 1827 TYR A CA 1
ATOM 14562 C C . TYR A 1 1827 ? 0.549 10.516 31.836 1.00 92.06 1827 TYR A C 1
ATOM 14564 O O . TYR A 1 1827 ? 0.107 11.517 32.392 1.00 92.06 1827 TYR A O 1
ATOM 14572 N N . SER A 1 1828 ? 1.805 10.481 31.376 1.00 89.44 1828 SER A N 1
ATOM 14573 C CA . SER A 1 1828 ? 2.805 11.546 31.557 1.00 89.44 1828 SER A CA 1
ATOM 14574 C C . SER A 1 1828 ? 3.168 11.875 33.020 1.00 89.44 1828 SER A C 1
ATOM 14576 O O . SER A 1 1828 ? 3.878 12.853 33.255 1.00 89.44 1828 SER A O 1
ATOM 14578 N N . LEU A 1 1829 ? 2.772 11.057 34.009 1.00 89.38 1829 LEU A N 1
ATOM 14579 C CA . LEU A 1 1829 ? 3.191 11.241 35.404 1.00 89.38 1829 LEU A CA 1
ATOM 14580 C C . LEU A 1 1829 ? 4.676 10.875 35.568 1.00 89.38 1829 LEU A C 1
ATOM 14582 O O . LEU A 1 1829 ? 5.131 9.787 35.199 1.00 89.38 1829 LEU A O 1
ATOM 14586 N N . VAL A 1 1830 ? 5.434 11.827 36.117 1.00 85.62 1830 VAL A N 1
ATOM 14587 C CA . VAL A 1 1830 ? 6.906 11.812 36.155 1.00 85.62 1830 VAL A CA 1
ATOM 14588 C C . VAL A 1 1830 ? 7.477 11.458 37.533 1.00 85.62 1830 VAL A C 1
ATOM 14590 O O . VAL A 1 1830 ? 8.635 11.051 37.628 1.00 85.62 1830 VAL A O 1
ATOM 14593 N N . ASP A 1 1831 ? 6.684 11.619 38.593 1.00 86.25 1831 ASP A N 1
ATOM 14594 C CA . ASP A 1 1831 ? 7.049 11.303 39.974 1.00 86.25 1831 ASP A CA 1
ATOM 14595 C C . ASP A 1 1831 ? 5.992 10.346 40.567 1.00 86.25 1831 ASP A C 1
ATOM 14597 O O . ASP A 1 1831 ? 4.831 10.733 40.690 1.00 86.25 1831 ASP A O 1
ATOM 14601 N N . PRO A 1 1832 ? 6.351 9.091 40.901 1.00 83.88 1832 PRO A N 1
ATOM 14602 C CA . PRO A 1 1832 ? 5.415 8.081 41.391 1.00 83.88 1832 PRO A CA 1
ATOM 14603 C C . PRO A 1 1832 ? 5.204 8.135 42.916 1.00 83.88 1832 PRO A C 1
ATOM 14605 O O . PRO A 1 1832 ? 4.642 7.202 43.491 1.00 83.88 1832 PRO A O 1
ATOM 14608 N N . THR A 1 1833 ? 5.705 9.162 43.610 1.00 88.81 1833 THR A N 1
ATOM 14609 C CA . THR A 1 1833 ? 5.403 9.369 45.034 1.00 88.81 1833 THR A CA 1
ATOM 14610 C C . THR A 1 1833 ? 3.945 9.786 45.238 1.00 88.81 1833 THR A C 1
ATOM 14612 O O . THR A 1 1833 ? 3.302 10.314 44.336 1.00 88.81 1833 THR A O 1
ATOM 14615 N N . HIS A 1 1834 ? 3.413 9.587 46.450 1.00 86.88 1834 HIS A N 1
ATOM 14616 C CA . HIS A 1 1834 ? 2.065 10.058 46.790 1.00 86.88 1834 HIS A CA 1
ATOM 14617 C C . HIS A 1 1834 ? 1.917 11.579 46.642 1.00 86.88 1834 HIS A C 1
ATOM 14619 O O . HIS A 1 1834 ? 0.851 12.029 46.230 1.00 86.88 1834 HIS A O 1
ATOM 14625 N N . ASP A 1 1835 ? 2.969 12.350 46.920 1.00 87.75 1835 ASP A N 1
ATOM 14626 C CA . ASP A 1 1835 ? 2.955 13.807 46.770 1.00 87.75 1835 ASP A CA 1
ATOM 14627 C C . ASP A 1 1835 ? 2.885 14.191 45.280 1.00 87.75 1835 ASP A C 1
ATOM 14629 O O . ASP A 1 1835 ? 2.010 14.959 44.889 1.00 87.75 1835 ASP A O 1
ATOM 14633 N N . GLY A 1 1836 ? 3.730 13.587 44.430 1.00 87.69 1836 GLY A N 1
ATOM 14634 C CA . GLY A 1 1836 ? 3.721 13.814 42.978 1.00 87.69 1836 GLY A CA 1
ATOM 14635 C C . GLY A 1 1836 ? 2.433 13.354 42.285 1.00 87.69 1836 GLY A C 1
ATOM 14636 O O . GLY A 1 1836 ? 1.911 14.060 41.426 1.00 87.69 1836 GLY A O 1
ATOM 14637 N N . LEU A 1 1837 ? 1.878 12.213 42.707 1.00 88.00 1837 LEU A N 1
ATOM 14638 C CA . LEU A 1 1837 ? 0.567 11.716 42.279 1.00 88.00 1837 LEU A CA 1
ATOM 14639 C C . LEU A 1 1837 ? -0.555 12.695 42.642 1.00 88.00 1837 LEU A C 1
ATOM 14641 O O . LEU A 1 1837 ? -1.406 12.987 41.807 1.00 88.00 1837 LEU A O 1
ATOM 14645 N N . SER A 1 1838 ? -0.570 13.172 43.891 1.00 87.19 1838 SER A N 1
ATOM 14646 C CA . SER A 1 1838 ? -1.623 14.068 44.382 1.00 87.19 1838 SER A CA 1
ATOM 14647 C C . SER A 1 1838 ? -1.544 15.421 43.687 1.00 87.19 1838 SER A C 1
ATOM 14649 O O . SER A 1 1838 ? -2.565 15.900 43.211 1.00 87.19 1838 SER A O 1
ATOM 14651 N N . GLN A 1 1839 ? -0.337 15.982 43.536 1.00 89.50 1839 GLN A N 1
ATOM 14652 C CA . GLN A 1 1839 ? -0.135 17.219 42.788 1.00 89.50 1839 GLN A CA 1
ATOM 14653 C C . GLN A 1 1839 ? -0.591 17.077 41.330 1.00 89.50 1839 GLN A C 1
ATOM 14655 O O . GLN A 1 1839 ? -1.348 17.911 40.861 1.00 89.50 1839 GLN A O 1
ATOM 14660 N N . TYR A 1 1840 ? -0.195 16.014 40.623 1.00 91.06 1840 TYR A N 1
ATOM 14661 C CA . TYR A 1 1840 ? -0.627 15.794 39.236 1.00 91.06 1840 TYR A CA 1
ATOM 14662 C C . TYR A 1 1840 ? -2.157 15.695 39.107 1.00 91.06 1840 TYR A C 1
ATOM 14664 O O . TYR A 1 1840 ? -2.729 16.213 38.150 1.00 91.06 1840 TYR A O 1
ATOM 14672 N N . LEU A 1 1841 ? -2.830 15.049 40.068 1.00 89.44 1841 LEU A N 1
ATOM 14673 C CA . LEU A 1 1841 ? -4.292 14.976 40.092 1.00 89.44 1841 LEU A CA 1
ATOM 14674 C C . LEU A 1 1841 ? -4.927 16.347 40.367 1.00 89.44 1841 LEU A C 1
ATOM 14676 O O . LEU A 1 1841 ? -5.890 16.682 39.684 1.00 89.44 1841 LEU A O 1
ATOM 14680 N N . SER A 1 1842 ? -4.383 17.144 41.295 1.00 90.44 1842 SER A N 1
ATOM 14681 C CA . SER A 1 1842 ? -4.808 18.532 41.531 1.00 90.44 1842 SER A CA 1
ATOM 14682 C C . SER A 1 1842 ? -4.602 19.410 40.295 1.00 90.44 1842 SER A C 1
ATOM 14684 O O . SER A 1 1842 ? -5.579 19.948 39.788 1.00 90.44 1842 SER A O 1
ATOM 14686 N N . ASP A 1 1843 ? -3.383 19.474 39.746 1.00 92.25 1843 ASP A N 1
ATOM 14687 C CA . ASP A 1 1843 ? -3.031 20.273 38.561 1.00 92.25 1843 ASP A CA 1
ATOM 14688 C C . ASP A 1 1843 ? -3.981 19.961 37.378 1.00 92.25 1843 ASP A C 1
ATOM 14690 O O . ASP A 1 1843 ? -4.463 20.861 36.686 1.00 92.25 1843 ASP A O 1
ATOM 14694 N N . MET A 1 1844 ? -4.295 18.677 37.159 1.00 91.31 1844 MET A N 1
ATOM 14695 C CA . MET A 1 1844 ? -5.204 18.206 36.106 1.00 91.31 1844 MET A CA 1
ATOM 14696 C C . MET A 1 1844 ? -6.680 18.545 36.392 1.00 91.31 1844 MET A C 1
ATOM 14698 O O . MET A 1 1844 ? -7.403 18.952 35.479 1.00 91.31 1844 MET A O 1
ATOM 14702 N N . VAL A 1 1845 ? -7.137 18.397 37.641 1.00 92.31 1845 VAL A N 1
ATOM 14703 C CA . VAL A 1 1845 ? -8.501 18.760 38.068 1.00 92.31 1845 VAL A CA 1
ATOM 14704 C C . VAL A 1 1845 ? -8.719 20.268 37.958 1.00 92.31 1845 VAL A C 1
ATOM 14706 O O . VAL A 1 1845 ? -9.691 20.686 37.335 1.00 92.31 1845 VAL A O 1
ATOM 14709 N N . GLU A 1 1846 ? -7.804 21.077 38.490 1.00 90.44 1846 GLU A N 1
ATOM 14710 C CA . GLU A 1 1846 ? -7.851 22.542 38.438 1.00 90.44 1846 GLU A CA 1
ATOM 14711 C C . GLU A 1 1846 ? -7.859 23.048 36.991 1.00 90.44 1846 GLU A C 1
ATOM 14713 O O . GLU A 1 1846 ? -8.687 23.890 36.645 1.00 90.44 1846 GLU A O 1
ATOM 14718 N N . THR A 1 1847 ? -7.015 22.483 36.117 1.00 92.75 1847 THR A N 1
ATOM 14719 C CA . THR A 1 1847 ? -7.010 22.818 34.681 1.00 92.75 1847 THR A CA 1
ATOM 14720 C C . THR A 1 1847 ? -8.358 22.495 34.027 1.00 92.75 1847 THR A C 1
ATOM 14722 O O . THR A 1 1847 ? -8.948 23.358 33.381 1.00 92.75 1847 THR A O 1
ATOM 14725 N N . THR A 1 1848 ? -8.896 21.290 34.254 1.00 93.50 1848 THR A N 1
ATOM 14726 C CA . THR A 1 1848 ? -10.183 20.862 33.670 1.00 93.50 1848 THR A CA 1
ATOM 14727 C C . THR A 1 1848 ? -11.343 21.742 34.151 1.00 93.50 1848 THR A C 1
ATOM 14729 O O . THR A 1 1848 ? -12.176 22.168 33.353 1.00 93.50 1848 THR A O 1
ATOM 14732 N N . LEU A 1 1849 ? -11.405 22.042 35.453 1.00 92.38 1849 LEU A N 1
ATOM 14733 C CA . LEU A 1 1849 ? -12.442 22.900 36.033 1.00 92.38 1849 LEU A CA 1
ATOM 14734 C C . LEU A 1 1849 ? -12.341 24.341 35.517 1.00 92.38 1849 LEU A C 1
ATOM 14736 O O . LEU A 1 1849 ? -13.368 24.952 35.225 1.00 92.38 1849 LEU A O 1
ATOM 14740 N N . LYS A 1 1850 ? -11.122 24.868 35.347 1.00 92.19 1850 LYS A N 1
ATOM 14741 C CA . LYS A 1 1850 ? -10.903 26.214 34.806 1.00 92.19 1850 LYS A CA 1
ATOM 14742 C C . LYS A 1 1850 ? -11.342 26.327 33.347 1.00 92.19 1850 LYS A C 1
ATOM 14744 O O . LYS A 1 1850 ? -12.038 27.276 33.009 1.00 92.19 1850 LYS A O 1
ATOM 14749 N N . GLU A 1 1851 ? -11.032 25.341 32.508 1.00 92.50 1851 GLU A N 1
ATOM 14750 C CA . GLU A 1 1851 ? -11.473 25.317 31.105 1.00 92.50 1851 GLU A CA 1
ATOM 14751 C C . GLU A 1 1851 ? -13.006 25.192 30.975 1.00 92.50 1851 GLU A C 1
ATOM 14753 O O . GLU A 1 1851 ? -13.612 25.797 30.087 1.00 92.50 1851 GLU A O 1
ATOM 14758 N N . LEU A 1 1852 ? -13.669 24.486 31.901 1.00 92.81 1852 LEU A N 1
ATOM 14759 C CA . LEU A 1 1852 ? -15.137 24.445 31.994 1.00 92.81 1852 LEU A CA 1
ATOM 14760 C C . LEU A 1 1852 ? -15.762 25.763 32.499 1.00 92.81 1852 LEU A C 1
ATOM 14762 O O . LEU A 1 1852 ? -16.914 26.058 32.165 1.00 92.81 1852 LEU A O 1
ATOM 14766 N N . ALA A 1 1853 ? -15.026 26.561 33.276 1.00 91.69 1853 ALA A N 1
ATOM 14767 C CA . ALA A 1 1853 ? -15.454 27.890 33.711 1.00 91.69 1853 ALA A CA 1
ATOM 14768 C C . ALA A 1 1853 ? -15.238 28.953 32.616 1.00 91.69 1853 ALA A C 1
ATOM 14770 O O . ALA A 1 1853 ? -16.155 29.715 32.303 1.00 91.69 1853 ALA A O 1
ATOM 14771 N N . ASP A 1 1854 ? -14.075 28.954 31.955 1.00 91.75 1854 ASP A N 1
ATOM 14772 C CA . ASP A 1 1854 ? -13.760 29.856 30.836 1.00 91.75 1854 ASP A CA 1
ATOM 14773 C C . ASP A 1 1854 ? -14.737 29.666 29.652 1.00 91.75 1854 ASP A C 1
ATOM 14775 O O . ASP A 1 1854 ? -15.150 30.643 29.018 1.00 91.75 1854 ASP A O 1
ATOM 14779 N N . SER A 1 1855 ? -15.192 28.429 29.407 1.00 88.00 1855 SER A N 1
ATOM 14780 C CA . SER A 1 1855 ? -16.232 28.095 28.413 1.00 88.00 1855 SER A CA 1
ATOM 14781 C C . SER A 1 1855 ? -17.680 28.362 28.873 1.00 88.00 1855 SER A C 1
ATOM 14783 O O . SER A 1 1855 ? -18.614 28.160 28.094 1.00 88.00 1855 SER A O 1
ATOM 14785 N N . ARG A 1 1856 ? -17.886 28.876 30.099 1.00 88.50 1856 ARG A N 1
ATOM 14786 C CA . ARG A 1 1856 ? -19.197 29.186 30.720 1.00 88.50 1856 ARG A CA 1
ATOM 14787 C C . ARG A 1 1856 ? -20.132 27.983 30.852 1.00 88.50 1856 ARG A C 1
ATOM 14789 O O . ARG A 1 1856 ? -21.333 28.068 30.590 1.00 88.50 1856 ARG A O 1
ATOM 14796 N N . ILE A 1 1857 ? -19.574 26.842 31.237 1.00 90.31 1857 ILE A N 1
ATOM 14797 C CA . ILE A 1 1857 ? -20.334 25.607 31.452 1.00 90.31 1857 ILE A CA 1
ATOM 14798 C C . ILE A 1 1857 ? -20.574 25.378 32.953 1.00 90.31 1857 ILE A C 1
ATOM 14800 O O . ILE A 1 1857 ? -21.655 24.922 33.340 1.00 90.31 1857 ILE A O 1
ATOM 14804 N N . VAL A 1 1858 ? -19.624 25.779 33.800 1.00 92.56 1858 VAL A N 1
ATOM 14805 C CA . VAL A 1 1858 ? -19.738 25.808 35.269 1.00 92.56 1858 VAL A CA 1
ATOM 14806 C C . VAL A 1 1858 ? -19.313 27.173 35.814 1.00 92.56 1858 VAL A C 1
ATOM 14808 O O . VAL A 1 1858 ? -18.561 27.888 35.159 1.00 92.56 1858 VAL A O 1
ATOM 14811 N N . ASP A 1 1859 ? -19.761 27.512 37.018 1.00 91.38 1859 ASP A N 1
ATOM 14812 C CA . ASP A 1 1859 ? -19.148 28.559 37.836 1.00 91.38 1859 ASP A CA 1
ATOM 14813 C C . ASP A 1 1859 ? -18.159 27.910 38.813 1.00 91.38 1859 ASP A C 1
ATOM 14815 O O . ASP A 1 1859 ? -18.470 26.892 39.437 1.00 91.38 1859 ASP A O 1
ATOM 14819 N N . LEU A 1 1860 ? -16.969 28.500 38.929 1.00 90.25 1860 LEU A N 1
ATOM 14820 C CA . LEU A 1 1860 ? -15.904 28.111 39.854 1.00 90.25 1860 LEU A CA 1
ATOM 14821 C C . LEU A 1 1860 ? -15.623 29.301 40.774 1.00 90.25 1860 LEU A C 1
ATOM 14823 O O . LEU A 1 1860 ? -15.249 30.370 40.290 1.00 90.25 1860 LEU A O 1
ATOM 14827 N N . ASP A 1 1861 ? -15.783 29.113 42.081 1.00 89.31 1861 ASP A N 1
ATOM 14828 C CA . ASP A 1 1861 ? -15.388 30.110 43.075 1.00 89.31 1861 ASP A CA 1
ATOM 14829 C C . ASP A 1 1861 ? -13.889 29.949 43.394 1.00 89.31 1861 ASP A C 1
ATOM 14831 O O . ASP A 1 1861 ? -13.467 28.904 43.895 1.00 89.31 1861 ASP A O 1
ATOM 14835 N N . GLU A 1 1862 ? -13.070 30.957 43.066 1.00 80.25 1862 GLU A N 1
ATOM 14836 C CA . GLU A 1 1862 ? -11.617 30.924 43.306 1.00 80.25 1862 GLU A CA 1
ATOM 14837 C C . GLU A 1 1862 ? -11.231 31.158 44.787 1.00 80.25 1862 GLU A C 1
ATOM 14839 O O . GLU A 1 1862 ? -10.096 30.839 45.146 1.00 80.25 1862 GLU A O 1
ATOM 14844 N N . ASP A 1 1863 ? -12.122 31.678 45.648 1.00 77.88 1863 ASP A N 1
ATOM 14845 C CA . ASP A 1 1863 ? -11.828 31.912 47.076 1.00 77.88 1863 ASP A CA 1
ATOM 14846 C C . ASP A 1 1863 ? -12.083 30.646 47.927 1.00 77.88 1863 ASP A C 1
ATOM 14848 O O . ASP A 1 1863 ? -11.216 30.260 48.716 1.00 77.88 1863 ASP A O 1
ATOM 14852 N N . ASP A 1 1864 ? -13.226 29.969 47.736 1.00 79.75 1864 ASP A N 1
ATOM 14853 C CA . ASP A 1 1864 ? -13.617 28.765 48.507 1.00 79.75 1864 ASP A CA 1
ATOM 14854 C C . ASP A 1 1864 ? -13.447 27.429 47.739 1.00 79.75 1864 ASP A C 1
ATOM 14856 O O . ASP A 1 1864 ? -13.599 26.351 48.320 1.00 79.75 1864 ASP A O 1
ATOM 14860 N N . GLY A 1 1865 ? -13.121 27.451 46.439 1.00 80.38 1865 GLY A N 1
ATOM 14861 C CA . GLY A 1 1865 ? -12.870 26.241 45.634 1.00 80.38 1865 GLY A CA 1
ATOM 14862 C C . GLY A 1 1865 ? -14.118 25.403 45.311 1.00 80.38 1865 GLY A C 1
ATOM 14863 O O . GLY A 1 1865 ? -14.009 24.203 45.021 1.00 80.38 1865 GLY A O 1
ATOM 14864 N N . THR A 1 1866 ? -15.303 26.015 45.390 1.00 89.19 1866 THR A N 1
ATOM 14865 C CA . THR A 1 1866 ? -16.597 25.373 45.107 1.00 89.19 1866 THR A CA 1
ATOM 14866 C C . THR A 1 1866 ? -16.963 25.461 43.624 1.00 89.19 1866 THR A C 1
ATOM 14868 O O . THR A 1 1866 ? -16.509 26.355 42.907 1.00 89.19 1866 THR A O 1
ATOM 14871 N N . VAL A 1 1867 ? -17.767 24.507 43.143 1.00 91.56 1867 VAL A N 1
ATOM 14872 C CA . VAL A 1 1867 ? -18.128 24.381 41.723 1.00 91.56 1867 VAL A CA 1
ATOM 14873 C C . VAL A 1 1867 ? -19.633 24.189 41.557 1.00 91.56 1867 VAL A C 1
ATOM 14875 O O . VAL A 1 1867 ? -20.205 23.228 42.076 1.00 91.56 1867 VAL A O 1
ATOM 14878 N N . ALA A 1 1868 ? -20.273 25.062 40.778 1.00 91.56 1868 ALA A N 1
ATOM 14879 C CA . ALA A 1 1868 ? -21.706 25.017 40.498 1.00 91.56 1868 ALA A CA 1
ATOM 14880 C C . ALA A 1 1868 ? -21.992 24.812 38.994 1.00 91.56 1868 ALA A C 1
ATOM 14882 O O . ALA A 1 1868 ? -21.362 25.448 38.150 1.00 91.56 1868 ALA A O 1
ATOM 14883 N N . PRO A 1 1869 ? -22.957 23.955 38.605 1.00 92.00 1869 PRO A N 1
ATOM 14884 C CA . PRO A 1 1869 ? -23.344 23.807 37.204 1.00 92.00 1869 PRO A CA 1
ATOM 14885 C C . PRO A 1 1869 ? -24.187 24.999 36.727 1.00 92.00 1869 PRO A C 1
ATOM 14887 O O . PRO A 1 1869 ? -25.254 25.259 37.287 1.00 92.00 1869 PRO A O 1
ATOM 14890 N N . GLN A 1 1870 ? -23.784 25.651 35.631 1.00 90.94 1870 GLN A N 1
ATOM 14891 C CA . GLN A 1 1870 ? -24.681 26.561 34.909 1.00 90.94 1870 GLN A CA 1
ATOM 14892 C C . GLN A 1 1870 ? -25.717 25.772 34.087 1.00 90.94 1870 GLN A C 1
ATOM 14894 O O . GLN A 1 1870 ? -25.593 24.559 33.874 1.00 90.94 1870 GLN A O 1
ATOM 14899 N N . ASN A 1 1871 ? -26.725 26.466 33.544 1.00 88.25 1871 ASN A N 1
ATOM 14900 C CA . ASN A 1 1871 ? -27.715 25.864 32.638 1.00 88.25 1871 ASN A CA 1
ATOM 14901 C C . ASN A 1 1871 ? -27.062 25.122 31.456 1.00 88.25 1871 ASN A C 1
ATOM 14903 O O . ASN A 1 1871 ? -27.583 24.095 31.025 1.00 88.25 1871 ASN A O 1
ATOM 14907 N N . ALA A 1 1872 ? -25.900 25.577 30.973 1.00 88.62 1872 ALA A N 1
ATOM 14908 C CA . ALA A 1 1872 ? -25.141 24.888 29.934 1.00 88.62 1872 ALA A CA 1
ATOM 14909 C C . ALA A 1 1872 ? -24.707 23.468 30.359 1.00 88.62 1872 ALA A C 1
ATOM 14911 O O . ALA A 1 1872 ? -24.993 22.518 29.628 1.00 88.62 1872 ALA A O 1
ATOM 14912 N N . ALA A 1 1873 ? -24.121 23.281 31.552 1.00 89.38 1873 ALA A N 1
ATOM 14913 C CA . ALA A 1 1873 ? -23.801 21.945 32.072 1.00 89.38 1873 ALA A CA 1
ATOM 14914 C C . ALA A 1 1873 ? -25.051 21.066 32.221 1.00 89.38 1873 ALA A C 1
ATOM 14916 O O . ALA A 1 1873 ? -25.034 19.890 31.855 1.00 89.38 1873 ALA A O 1
ATOM 14917 N N . MET A 1 1874 ? -26.155 21.641 32.708 1.00 88.81 1874 MET A N 1
ATOM 14918 C CA . MET A 1 1874 ? -27.426 20.924 32.867 1.00 88.81 1874 MET A CA 1
ATOM 14919 C C . MET A 1 1874 ? -27.982 20.424 31.521 1.00 88.81 1874 MET A C 1
ATOM 14921 O O . MET A 1 1874 ? -28.468 19.295 31.442 1.00 88.81 1874 MET A O 1
ATOM 14925 N N . ILE A 1 1875 ? -27.872 21.227 30.456 1.00 89.25 1875 ILE A N 1
ATOM 14926 C CA . ILE A 1 1875 ? -28.294 20.873 29.091 1.00 89.25 1875 ILE A CA 1
ATOM 14927 C C . ILE A 1 1875 ? -27.364 19.802 28.491 1.00 89.25 1875 ILE A C 1
ATOM 14929 O O . ILE A 1 1875 ? -27.857 18.778 28.007 1.00 89.25 1875 ILE A O 1
ATOM 14933 N N . ALA A 1 1876 ? -26.039 19.975 28.586 1.00 89.94 1876 ALA A N 1
ATOM 14934 C CA . ALA A 1 1876 ? -25.055 18.987 28.119 1.00 89.94 1876 ALA A CA 1
ATOM 14935 C C . ALA A 1 1876 ? -25.272 17.613 28.768 1.00 89.94 1876 ALA A C 1
ATOM 14937 O O . ALA A 1 1876 ? -25.373 16.588 28.086 1.00 89.94 1876 ALA A O 1
ATOM 14938 N N . ALA A 1 1877 ? -25.410 17.594 30.095 1.00 86.12 1877 ALA A N 1
ATOM 14939 C CA . ALA A 1 1877 ? -25.583 16.374 30.868 1.00 86.12 1877 ALA A CA 1
ATOM 14940 C C . ALA A 1 1877 ? -26.964 15.718 30.692 1.00 86.12 1877 ALA A C 1
ATOM 14942 O O . ALA A 1 1877 ? -27.090 14.511 30.931 1.00 86.12 1877 ALA A O 1
ATOM 14943 N N . TYR A 1 1878 ? -27.984 16.467 30.254 1.00 84.75 1878 TYR A N 1
ATOM 14944 C CA . TYR A 1 1878 ? -29.306 15.924 29.935 1.00 84.75 1878 TYR A CA 1
ATOM 14945 C C . TYR A 1 1878 ? -29.355 15.266 28.549 1.00 84.75 1878 TYR A C 1
ATOM 14947 O O . TYR A 1 1878 ? -29.868 14.152 28.431 1.00 84.75 1878 TYR A O 1
ATOM 14955 N N . TYR A 1 1879 ? -28.797 15.910 27.517 1.00 84.81 1879 TYR A N 1
ATOM 14956 C CA . TYR A 1 1879 ? -28.814 15.396 26.137 1.00 84.81 1879 TYR A CA 1
ATOM 14957 C C . TYR A 1 1879 ? -27.602 14.532 25.757 1.00 84.81 1879 TYR A C 1
ATOM 14959 O O . TYR A 1 1879 ? -27.608 13.935 24.683 1.00 84.81 1879 TYR A O 1
ATOM 14967 N N . ASN A 1 1880 ? -26.593 14.433 26.630 1.00 86.44 1880 ASN A N 1
ATOM 14968 C CA . ASN A 1 1880 ? -25.310 13.777 26.362 1.00 86.44 1880 ASN A CA 1
ATOM 14969 C C . ASN A 1 1880 ? -24.579 14.397 25.157 1.00 86.44 1880 ASN A C 1
ATOM 14971 O O . ASN A 1 1880 ? -24.308 13.727 24.158 1.00 86.44 1880 ASN A O 1
ATOM 14975 N N . ILE A 1 1881 ? -24.294 15.692 25.282 1.00 88.50 1881 ILE A N 1
ATOM 14976 C CA . ILE A 1 1881 ? -23.576 16.514 24.302 1.00 88.50 1881 ILE A CA 1
ATOM 14977 C C . ILE A 1 1881 ? -22.223 16.905 24.896 1.00 88.50 1881 ILE A C 1
ATOM 14979 O O . ILE A 1 1881 ? -22.148 17.197 26.090 1.00 88.50 1881 ILE A O 1
ATOM 14983 N N . SER A 1 1882 ? -21.178 16.908 24.070 1.00 89.88 1882 SER A N 1
ATOM 14984 C CA . SER A 1 1882 ? -19.821 17.258 24.493 1.00 89.88 1882 SER A CA 1
ATOM 14985 C C . SER A 1 1882 ? -19.689 18.747 24.832 1.00 89.88 1882 SER A C 1
ATOM 14987 O O . SER A 1 1882 ? -20.317 19.606 24.201 1.00 89.88 1882 SER A O 1
ATOM 14989 N N . TYR A 1 1883 ? -18.836 19.069 25.804 1.00 91.06 1883 TYR A N 1
ATOM 14990 C CA . TYR A 1 1883 ? -18.597 20.435 26.270 1.00 91.06 1883 TYR A CA 1
ATOM 14991 C C . TYR A 1 1883 ? -18.163 21.373 25.124 1.00 91.06 1883 TYR A C 1
ATOM 14993 O O . TYR A 1 1883 ? -18.650 22.498 25.041 1.00 91.06 1883 TYR A O 1
ATOM 15001 N N . MET A 1 1884 ? -17.367 20.882 24.165 1.00 90.31 1884 MET A N 1
ATOM 15002 C CA . MET A 1 1884 ? -16.921 21.647 22.987 1.00 90.31 1884 MET A CA 1
ATOM 15003 C C . MET A 1 1884 ? -18.082 22.037 22.055 1.00 90.31 1884 MET A C 1
ATOM 15005 O O . MET A 1 1884 ? -18.100 23.126 21.476 1.00 90.31 1884 MET A O 1
ATOM 15009 N N . THR A 1 1885 ? -19.087 21.166 21.913 1.00 91.88 1885 THR A N 1
ATOM 15010 C CA . THR A 1 1885 ? -20.308 21.474 21.151 1.00 91.88 1885 THR A CA 1
ATOM 15011 C C . THR A 1 1885 ? -21.158 22.506 21.894 1.00 91.88 1885 THR A C 1
ATOM 15013 O O . THR A 1 1885 ? -21.704 23.410 21.261 1.00 91.88 1885 THR A O 1
ATOM 15016 N N . MET A 1 1886 ? -21.228 22.435 23.228 1.00 91.56 1886 MET A N 1
ATOM 15017 C CA . MET A 1 1886 ? -21.912 23.448 24.041 1.00 91.56 1886 MET A CA 1
ATOM 15018 C C . MET A 1 1886 ? -21.227 24.817 23.967 1.00 91.56 1886 MET A C 1
ATOM 15020 O O . MET A 1 1886 ? -21.911 25.812 23.742 1.00 91.56 1886 MET A O 1
ATOM 15024 N N . GLU A 1 1887 ? -19.899 24.878 24.070 1.00 90.19 1887 GLU A N 1
ATOM 15025 C CA . GLU A 1 1887 ? -19.111 26.101 23.859 1.00 90.19 1887 GLU A CA 1
ATOM 15026 C C . GLU A 1 1887 ? -19.372 26.683 22.457 1.00 90.19 1887 GLU A C 1
ATOM 15028 O O . GLU A 1 1887 ? -19.729 27.855 22.305 1.00 90.19 1887 GLU A O 1
ATOM 15033 N N . THR A 1 1888 ? -19.307 25.836 21.423 1.00 88.88 1888 THR A N 1
ATOM 15034 C CA . THR A 1 1888 ? -19.623 26.210 20.034 1.00 88.88 1888 THR A CA 1
ATOM 15035 C C . THR A 1 1888 ? -21.036 26.788 19.909 1.00 88.88 1888 THR A C 1
ATOM 15037 O O . THR A 1 1888 ? -21.240 27.774 19.192 1.00 88.88 1888 THR A O 1
ATOM 15040 N N . PHE A 1 1889 ? -22.019 26.215 20.610 1.00 91.69 1889 PHE A N 1
ATOM 15041 C CA . PHE A 1 1889 ? -23.395 26.707 20.627 1.00 91.69 1889 PHE A CA 1
ATOM 15042 C C . PHE A 1 1889 ? -23.511 28.052 21.360 1.00 91.69 1889 PHE A C 1
ATOM 15044 O O . PHE A 1 1889 ? -24.101 28.969 20.793 1.00 91.69 1889 PHE A O 1
ATOM 15051 N N . LEU A 1 1890 ? -22.897 28.220 22.536 1.00 87.12 1890 LEU A N 1
ATOM 15052 C CA . LEU A 1 1890 ? -22.900 29.475 23.309 1.00 87.12 1890 LEU A CA 1
ATOM 15053 C C . LEU A 1 1890 ? -22.231 30.645 22.560 1.00 87.12 1890 LEU A C 1
ATOM 15055 O O . LEU A 1 1890 ? -22.671 31.787 22.660 1.00 87.12 1890 LEU A O 1
ATOM 15059 N N . LEU A 1 1891 ? -21.187 30.383 21.768 1.00 86.50 1891 LEU A N 1
ATOM 15060 C CA . LEU A 1 1891 ? -20.502 31.416 20.974 1.00 86.50 1891 LEU A CA 1
ATOM 15061 C C . LEU A 1 1891 ? -21.253 31.794 19.677 1.00 86.50 1891 LEU A C 1
ATOM 15063 O O . LEU A 1 1891 ? -21.108 32.920 19.164 1.00 86.50 1891 LEU A O 1
ATOM 15067 N N . SER A 1 1892 ? -22.043 30.859 19.134 1.00 88.69 1892 SER A N 1
ATOM 15068 C CA . SER A 1 1892 ? -22.614 30.943 17.779 1.00 88.69 1892 SER A CA 1
ATOM 15069 C C . SER A 1 1892 ? -24.122 31.195 17.729 1.00 88.69 1892 SER A C 1
ATOM 15071 O O . SER A 1 1892 ? -24.587 31.850 16.793 1.00 88.69 1892 SER A O 1
ATOM 15073 N N . LEU A 1 1893 ? -24.895 30.688 18.693 1.00 88.44 1893 LEU A N 1
ATOM 15074 C CA . LEU A 1 1893 ? -26.330 30.948 18.800 1.00 88.44 1893 LEU A CA 1
ATOM 15075 C C . LEU A 1 1893 ? -26.552 32.375 19.320 1.00 88.44 1893 LEU A C 1
ATOM 15077 O O . LEU A 1 1893 ? -25.853 32.858 20.201 1.00 88.44 1893 LEU A O 1
ATOM 15081 N N . ARG A 1 1894 ? -27.467 33.095 18.665 1.00 87.25 1894 ARG A N 1
ATOM 15082 C CA . ARG A 1 1894 ? -27.737 34.538 18.847 1.00 87.25 1894 ARG A CA 1
ATOM 15083 C C . ARG A 1 1894 ? -29.191 34.837 18.478 1.00 87.25 1894 ARG A C 1
ATOM 15085 O O . ARG A 1 1894 ? -29.713 34.120 17.616 1.00 87.25 1894 ARG A O 1
ATOM 15092 N N . PRO A 1 1895 ? -29.825 35.922 18.963 1.00 80.62 1895 PRO A N 1
ATOM 15093 C CA . PRO A 1 1895 ? -31.245 36.204 18.694 1.00 80.62 1895 PRO A CA 1
ATOM 15094 C C . PRO A 1 1895 ? -31.535 36.554 17.221 1.00 80.62 1895 PRO A C 1
ATOM 15096 O O . PRO A 1 1895 ? -32.677 36.517 16.764 1.00 80.62 1895 PRO A O 1
ATOM 15099 N N . GLU A 1 1896 ? -30.497 36.866 16.440 1.00 85.50 1896 GLU A N 1
ATOM 15100 C CA . GLU A 1 1896 ? -30.581 37.114 14.994 1.00 85.50 1896 GLU A CA 1
ATOM 15101 C C . GLU A 1 1896 ? -30.486 35.832 14.139 1.00 85.50 1896 GLU A C 1
ATOM 15103 O O . GLU A 1 1896 ? -30.701 35.875 12.922 1.00 85.50 1896 GLU A O 1
ATOM 15108 N N . THR A 1 1897 ? -30.152 34.692 14.755 1.00 87.19 1897 THR A N 1
ATOM 15109 C CA . THR A 1 1897 ? -29.884 33.424 14.059 1.00 87.19 1897 THR A CA 1
ATOM 15110 C C . THR A 1 1897 ? -31.173 32.857 13.475 1.00 87.19 1897 THR A C 1
ATOM 15112 O O . THR A 1 1897 ? -32.194 32.770 14.150 1.00 87.19 1897 THR A O 1
ATOM 15115 N N . LYS A 1 1898 ? -31.132 32.463 12.202 1.00 88.38 1898 LYS A N 1
ATOM 15116 C CA . LYS A 1 1898 ? -32.275 31.906 11.457 1.00 88.38 1898 LYS A CA 1
ATOM 15117 C C . LYS A 1 1898 ? -32.047 30.428 11.171 1.00 88.38 1898 LYS A C 1
ATOM 15119 O O . LYS A 1 1898 ? -30.901 29.988 11.233 1.00 88.38 1898 LYS A O 1
ATOM 15124 N N . LEU A 1 1899 ? -33.077 29.721 10.706 1.00 87.06 1899 LEU A N 1
ATOM 15125 C CA . LEU A 1 1899 ? -33.023 28.338 10.204 1.00 87.06 1899 LEU A CA 1
ATOM 15126 C C . LEU A 1 1899 ? -31.710 27.974 9.462 1.00 87.06 1899 LEU A C 1
ATOM 15128 O O . LEU A 1 1899 ? -31.071 26.981 9.791 1.00 87.06 1899 LEU A O 1
ATOM 15132 N N . LYS A 1 1900 ? -31.230 28.811 8.522 1.00 88.88 1900 LYS A N 1
ATOM 15133 C CA . LYS A 1 1900 ? -29.928 28.602 7.843 1.00 88.88 1900 LYS A CA 1
ATOM 15134 C C . LYS A 1 1900 ? -28.737 28.530 8.815 1.00 88.88 1900 LYS A C 1
ATOM 15136 O O . LYS A 1 1900 ? -27.878 27.673 8.647 1.00 88.88 1900 LYS A O 1
ATOM 15141 N N . GLY A 1 1901 ? -28.647 29.473 9.751 1.00 89.00 1901 GLY A N 1
ATOM 15142 C CA . GLY A 1 1901 ? -27.544 29.559 10.708 1.00 89.00 1901 GLY A CA 1
ATOM 15143 C C . GLY A 1 1901 ? -27.571 28.395 11.690 1.00 89.00 1901 GLY A C 1
ATOM 15144 O O . GLY A 1 1901 ? -26.543 27.764 11.892 1.00 89.00 1901 GLY A O 1
ATOM 15145 N N . ILE A 1 1902 ? -28.759 28.042 12.194 1.00 91.31 1902 ILE A N 1
ATOM 15146 C CA . ILE A 1 1902 ? -28.955 26.872 13.064 1.00 91.31 1902 ILE A CA 1
ATOM 15147 C C . ILE A 1 1902 ? -28.493 25.596 12.355 1.00 91.31 1902 ILE A C 1
ATOM 15149 O O . ILE A 1 1902 ? -27.737 24.831 12.941 1.00 91.31 1902 ILE A O 1
ATOM 15153 N N . LEU A 1 1903 ? -28.848 25.408 11.075 1.00 92.25 1903 LEU A N 1
ATOM 15154 C CA . LEU A 1 1903 ? -28.378 24.259 10.294 1.00 92.25 1903 LEU A CA 1
ATOM 15155 C C . LEU A 1 1903 ? -26.845 24.196 10.251 1.00 92.25 1903 LEU A C 1
ATOM 15157 O O . LEU A 1 1903 ? -26.288 23.132 10.487 1.00 92.25 1903 LEU A O 1
ATOM 15161 N N . GLN A 1 1904 ? -26.170 25.318 9.975 1.00 90.44 1904 GLN A N 1
ATOM 15162 C CA . GLN A 1 1904 ? -24.704 25.370 9.929 1.00 90.44 1904 GLN A CA 1
ATOM 15163 C C . GLN A 1 1904 ? -24.078 25.052 11.298 1.00 90.44 1904 GLN A C 1
ATOM 15165 O O . GLN A 1 1904 ? -23.208 24.187 11.367 1.00 90.44 1904 GLN A O 1
ATOM 15170 N N . ILE A 1 1905 ? -24.557 25.694 12.371 1.00 91.75 1905 ILE A N 1
ATOM 15171 C CA . ILE A 1 1905 ? -24.047 25.541 13.746 1.00 91.75 1905 ILE A CA 1
ATOM 15172 C C . ILE A 1 1905 ? -24.245 24.107 14.249 1.00 91.75 1905 ILE A C 1
ATOM 15174 O O . ILE A 1 1905 ? -23.296 23.479 14.703 1.00 91.75 1905 ILE A O 1
ATOM 15178 N N . VAL A 1 1906 ? -25.447 23.545 14.098 1.00 92.81 1906 VAL A N 1
ATOM 15179 C CA . VAL A 1 1906 ? -25.739 22.167 14.520 1.00 92.81 1906 VAL A CA 1
ATOM 15180 C C . VAL A 1 1906 ? -24.889 21.161 13.739 1.00 92.81 1906 VAL A C 1
ATOM 15182 O O . VAL A 1 1906 ? -24.409 20.195 14.321 1.00 92.81 1906 VAL A O 1
ATOM 15185 N N . THR A 1 1907 ? -24.627 21.386 12.446 1.00 91.88 1907 THR A N 1
ATOM 15186 C CA . THR A 1 1907 ? -23.741 20.501 11.660 1.00 91.88 1907 THR A CA 1
ATOM 15187 C C . THR A 1 1907 ? -22.250 20.660 11.979 1.00 91.88 1907 THR A C 1
ATOM 15189 O O . THR A 1 1907 ? -21.464 19.804 11.581 1.00 91.88 1907 THR A O 1
ATOM 15192 N N . ALA A 1 1908 ? -21.861 21.709 12.713 1.00 89.69 1908 ALA A N 1
ATOM 15193 C CA . ALA A 1 1908 ? -20.496 21.931 13.193 1.00 89.69 1908 ALA A CA 1
ATOM 15194 C C . ALA A 1 1908 ? -20.186 21.228 14.533 1.00 89.69 1908 ALA A C 1
ATOM 15196 O O . ALA A 1 1908 ? -19.047 21.268 14.980 1.00 89.69 1908 ALA A O 1
ATOM 15197 N N . ALA A 1 1909 ? -21.165 20.559 15.150 1.00 90.81 1909 ALA A N 1
ATOM 15198 C CA . ALA A 1 1909 ? -20.997 19.826 16.406 1.00 90.81 1909 ALA A CA 1
ATOM 15199 C C . ALA A 1 1909 ? -19.941 18.699 16.320 1.00 90.81 1909 ALA A C 1
ATOM 15201 O O . ALA A 1 1909 ? -19.865 17.981 15.311 1.00 90.81 1909 ALA A O 1
ATOM 15202 N N . THR A 1 1910 ? -19.168 18.502 17.396 1.00 88.19 1910 THR A N 1
ATOM 15203 C CA . THR A 1 1910 ? -18.070 17.515 17.465 1.00 88.19 1910 THR A CA 1
ATOM 15204 C C . THR A 1 1910 ? -18.578 16.075 17.374 1.00 88.19 1910 THR A C 1
ATOM 15206 O O . THR A 1 1910 ? -17.903 15.191 16.844 1.00 88.19 1910 THR A O 1
ATOM 15209 N N . GLU A 1 1911 ? -19.838 15.833 17.745 1.00 87.81 1911 GLU A N 1
ATOM 15210 C CA . GLU A 1 1911 ? -20.534 14.561 17.568 1.00 87.81 1911 GLU A CA 1
ATOM 15211 C C . GLU A 1 1911 ? -20.506 14.055 16.110 1.00 87.81 1911 GLU A C 1
ATOM 15213 O O . GLU A 1 1911 ? -20.608 12.841 15.884 1.00 87.81 1911 GLU A O 1
ATOM 15218 N N . PHE A 1 1912 ? -20.345 14.942 15.120 1.00 89.69 1912 PHE A N 1
ATOM 15219 C CA . PHE A 1 1912 ? -20.228 14.595 13.700 1.00 89.69 1912 PHE A CA 1
ATOM 15220 C C . PHE A 1 1912 ? -18.786 14.436 13.190 1.00 89.69 1912 PHE A C 1
ATOM 15222 O O . PHE A 1 1912 ? -18.611 13.959 12.071 1.00 89.69 1912 PHE A O 1
ATOM 15229 N N . GLU A 1 1913 ? -17.750 14.713 13.989 1.00 81.00 1913 GLU A N 1
ATOM 15230 C CA . GLU A 1 1913 ? -16.347 14.424 13.622 1.00 81.00 1913 GLU A CA 1
ATOM 15231 C C . GLU A 1 1913 ? -16.110 12.923 13.402 1.00 81.00 1913 GLU A C 1
ATOM 15233 O O . GLU A 1 1913 ? -15.304 12.527 12.566 1.00 81.00 1913 GLU A O 1
ATOM 15238 N N . SER A 1 1914 ? -16.886 12.087 14.100 1.00 76.44 1914 SER A N 1
ATOM 15239 C CA . SER A 1 1914 ? -16.926 10.625 13.930 1.00 76.44 1914 SER A CA 1
ATOM 15240 C C . SER A 1 1914 ? -17.504 10.137 12.584 1.00 76.44 1914 SER A C 1
ATOM 15242 O O . SER A 1 1914 ? -17.552 8.931 12.339 1.00 76.44 1914 SER A O 1
ATOM 15244 N N . ILE A 1 1915 ? -17.959 11.030 11.694 1.00 82.69 1915 ILE A N 1
ATOM 15245 C CA . ILE A 1 1915 ? -18.470 10.653 10.369 1.00 82.69 1915 ILE A CA 1
ATOM 15246 C C . ILE A 1 1915 ? -17.307 10.448 9.392 1.00 82.69 1915 ILE A C 1
ATOM 15248 O O . ILE A 1 1915 ? -16.737 11.397 8.855 1.00 82.69 1915 ILE A O 1
ATOM 15252 N N . GLN A 1 1916 ? -17.009 9.178 9.107 1.00 74.44 1916 GLN A N 1
ATOM 15253 C CA . GLN A 1 1916 ? -15.931 8.764 8.208 1.00 74.44 1916 GLN A CA 1
ATOM 15254 C C . GLN A 1 1916 ? -15.973 9.485 6.850 1.00 74.44 1916 GLN A C 1
ATOM 15256 O O . GLN A 1 1916 ? -16.978 9.461 6.132 1.00 74.44 1916 GLN A O 1
ATOM 15261 N N . ILE A 1 1917 ? -14.828 10.026 6.436 1.00 74.75 1917 ILE A N 1
ATOM 15262 C CA . ILE A 1 1917 ? -14.623 10.613 5.107 1.00 74.75 1917 ILE A CA 1
ATOM 15263 C C . ILE A 1 1917 ? -13.831 9.636 4.252 1.00 74.75 1917 ILE A C 1
ATOM 15265 O O . ILE A 1 1917 ? -12.741 9.201 4.623 1.00 74.75 1917 ILE A O 1
ATOM 15269 N N . ARG A 1 1918 ? -14.385 9.262 3.096 1.00 71.19 1918 ARG A N 1
ATOM 15270 C CA . ARG A 1 1918 ? -13.777 8.265 2.208 1.00 71.19 1918 ARG A CA 1
ATOM 15271 C C . ARG A 1 1918 ? -13.242 8.944 0.951 1.00 71.19 1918 ARG A C 1
ATOM 15273 O O . ARG A 1 1918 ? -13.864 9.847 0.395 1.00 71.19 1918 ARG A O 1
ATOM 15280 N N . ARG A 1 1919 ? -12.077 8.488 0.481 1.00 63.16 1919 ARG A N 1
ATOM 15281 C CA . ARG A 1 1919 ? -11.410 9.055 -0.703 1.00 63.16 1919 ARG A CA 1
ATOM 15282 C C . ARG A 1 1919 ? -12.345 9.069 -1.918 1.00 63.16 1919 ARG A C 1
ATOM 15284 O O . ARG A 1 1919 ? -13.089 8.114 -2.142 1.00 63.16 1919 ARG A O 1
ATOM 15291 N N . HIS A 1 1920 ? -12.248 10.141 -2.705 1.00 67.00 1920 HIS A N 1
ATOM 15292 C CA . HIS A 1 1920 ? -13.067 10.425 -3.891 1.00 67.00 1920 HIS A CA 1
ATOM 15293 C C . HIS A 1 1920 ? -14.553 10.751 -3.617 1.00 67.00 1920 HIS A C 1
ATOM 15295 O O . HIS A 1 1920 ? -15.317 10.914 -4.568 1.00 67.00 1920 HIS A O 1
ATOM 15301 N N . GLU A 1 1921 ? -14.986 10.918 -2.358 1.00 75.25 1921 GLU A N 1
ATOM 15302 C CA . GLU A 1 1921 ? -16.344 11.413 -2.068 1.00 75.25 1921 GLU A CA 1
ATOM 15303 C C . GLU A 1 1921 ? -16.522 12.910 -2.372 1.00 75.25 1921 GLU A C 1
ATOM 15305 O O . GLU A 1 1921 ? -17.630 13.304 -2.723 1.00 75.25 1921 GLU A O 1
ATOM 15310 N N . GLU A 1 1922 ? -15.464 13.729 -2.346 1.00 73.12 1922 GLU A N 1
ATOM 15311 C CA . GLU A 1 1922 ? -15.503 15.185 -2.609 1.00 73.12 1922 GLU A CA 1
ATOM 15312 C C . GLU A 1 1922 ? -16.282 15.561 -3.883 1.00 73.12 1922 GLU A C 1
ATOM 15314 O O . GLU A 1 1922 ? -17.114 16.467 -3.871 1.00 73.12 1922 GLU A O 1
ATOM 15319 N N . ALA A 1 1923 ? -16.052 14.848 -4.993 1.00 78.50 1923 ALA A N 1
ATOM 15320 C CA . ALA A 1 1923 ? -16.714 15.110 -6.273 1.00 78.50 1923 ALA A CA 1
ATOM 15321 C C . ALA A 1 1923 ? -18.215 14.755 -6.249 1.00 78.50 1923 ALA A C 1
ATOM 15323 O O . ALA A 1 1923 ? -19.020 15.378 -6.947 1.00 78.50 1923 ALA A O 1
ATOM 15324 N N . ILE A 1 1924 ? -18.599 13.773 -5.428 1.00 85.12 1924 ILE A N 1
ATOM 15325 C CA . ILE A 1 1924 ? -19.991 13.370 -5.200 1.00 85.12 1924 ILE A CA 1
ATOM 15326 C C . ILE A 1 1924 ? -20.660 14.378 -4.260 1.00 85.12 1924 ILE A C 1
ATOM 15328 O O . ILE A 1 1924 ? -21.737 14.881 -4.574 1.00 85.12 1924 ILE A O 1
ATOM 15332 N N . LEU A 1 1925 ? -19.996 14.737 -3.158 1.00 88.38 1925 LEU A N 1
ATOM 15333 C CA . LEU A 1 1925 ? -20.464 15.729 -2.193 1.00 88.38 1925 LEU A CA 1
ATOM 15334 C C . LEU A 1 1925 ? -20.619 17.109 -2.840 1.00 88.38 1925 LEU A C 1
ATOM 15336 O O . LEU A 1 1925 ? -21.641 17.746 -2.614 1.00 88.38 1925 LEU A O 1
ATOM 15340 N N . ARG A 1 1926 ? -19.704 17.536 -3.726 1.00 87.00 1926 ARG A N 1
ATOM 15341 C CA . ARG A 1 1926 ? -19.879 18.745 -4.551 1.00 87.00 1926 ARG A CA 1
ATOM 15342 C C . ARG A 1 1926 ? -21.111 18.640 -5.448 1.00 87.00 1926 ARG A C 1
ATOM 15344 O O . ARG A 1 1926 ? -21.938 19.542 -5.435 1.00 87.00 1926 ARG A O 1
ATOM 15351 N N . ARG A 1 1927 ? -21.289 17.525 -6.166 1.00 87.19 1927 ARG A N 1
ATOM 15352 C CA . ARG A 1 1927 ? -22.453 17.318 -7.048 1.00 87.19 1927 ARG A CA 1
ATOM 15353 C C . ARG A 1 1927 ? -23.785 17.335 -6.283 1.00 87.19 1927 ARG A C 1
ATOM 15355 O O . ARG A 1 1927 ? -24.776 17.824 -6.818 1.00 87.19 1927 ARG A O 1
ATOM 15362 N N . ILE A 1 1928 ? -23.828 16.829 -5.049 1.00 91.69 1928 ILE A N 1
ATOM 15363 C CA . ILE A 1 1928 ? -25.010 16.936 -4.175 1.00 91.69 1928 ILE A CA 1
ATOM 15364 C C . ILE A 1 1928 ? -25.158 18.383 -3.678 1.00 91.69 1928 ILE A C 1
ATOM 15366 O O . ILE A 1 1928 ? -26.232 18.968 -3.806 1.00 91.69 1928 ILE A O 1
ATOM 15370 N N . TYR A 1 1929 ? -24.071 18.992 -3.194 1.00 93.00 1929 TYR A N 1
ATOM 15371 C CA . TYR A 1 1929 ? -24.027 20.372 -2.707 1.00 93.00 1929 TYR A CA 1
ATOM 15372 C C . TYR A 1 1929 ? -24.497 21.392 -3.750 1.00 93.00 1929 TYR A C 1
ATOM 15374 O O . TYR A 1 1929 ? -25.208 22.333 -3.405 1.00 93.00 1929 TYR A O 1
ATOM 15382 N N . ASP A 1 1930 ? -24.187 21.199 -5.032 1.00 90.50 1930 ASP A N 1
ATOM 15383 C CA . ASP A 1 1930 ? -24.664 22.053 -6.123 1.00 90.50 1930 ASP A CA 1
ATOM 15384 C C . ASP A 1 1930 ? -26.202 22.042 -6.237 1.00 90.50 1930 ASP A C 1
ATOM 15386 O O . ASP A 1 1930 ? -26.799 23.078 -6.544 1.00 90.50 1930 ASP A O 1
ATOM 15390 N N . ASN A 1 1931 ? -26.855 20.927 -5.888 1.00 90.94 1931 ASN A N 1
ATOM 15391 C CA . ASN A 1 1931 ? -28.303 20.724 -6.006 1.00 90.94 1931 ASN A CA 1
ATOM 15392 C C . ASN A 1 1931 ? -29.116 21.033 -4.728 1.00 90.94 1931 ASN A C 1
ATOM 15394 O O . ASN A 1 1931 ? -30.328 21.214 -4.832 1.00 90.94 1931 ASN A O 1
ATOM 15398 N N . VAL A 1 1932 ? -28.507 21.121 -3.537 1.00 90.19 1932 VAL A N 1
ATOM 15399 C CA . VAL A 1 1932 ? -29.227 21.507 -2.297 1.00 90.19 1932 VAL A CA 1
ATOM 15400 C C . VAL A 1 1932 ? -29.433 23.032 -2.193 1.00 90.19 1932 VAL A C 1
ATOM 15402 O O . VAL A 1 1932 ? -28.617 23.792 -2.725 1.00 90.19 1932 VAL A O 1
ATOM 15405 N N . PRO A 1 1933 ? -30.501 23.535 -1.540 1.00 88.94 1933 PRO A N 1
ATOM 15406 C CA . PRO A 1 1933 ? -30.855 24.957 -1.607 1.00 88.94 1933 PRO A CA 1
ATOM 15407 C C . PRO A 1 1933 ? -29.974 25.888 -0.755 1.00 88.94 1933 PRO A C 1
ATOM 15409 O O . PRO A 1 1933 ? -29.806 27.053 -1.122 1.00 88.94 1933 PRO A O 1
ATOM 15412 N N . VAL A 1 1934 ? -29.398 25.426 0.361 1.00 89.25 1934 VAL A N 1
ATOM 15413 C CA . VAL A 1 1934 ? -28.630 26.276 1.287 1.00 89.25 1934 VAL A CA 1
ATOM 15414 C C . VAL A 1 1934 ? -27.128 26.123 1.039 1.00 89.25 1934 VAL A C 1
ATOM 15416 O O . VAL A 1 1934 ? -26.549 25.055 1.230 1.00 89.25 1934 VAL A O 1
ATOM 15419 N N . LYS A 1 1935 ? -26.481 27.222 0.632 1.00 90.31 1935 LYS A N 1
ATOM 15420 C CA . LYS A 1 1935 ? -25.032 27.295 0.370 1.00 90.31 1935 LYS A CA 1
ATOM 15421 C C . LYS A 1 1935 ? -24.264 27.912 1.548 1.00 90.31 1935 LYS A C 1
ATOM 15423 O O . LYS A 1 1935 ? -24.748 28.871 2.159 1.00 90.31 1935 LYS A O 1
ATOM 15428 N N . MET A 1 1936 ? -23.063 27.411 1.825 1.00 84.19 1936 MET A N 1
ATOM 15429 C CA . MET A 1 1936 ? -22.075 28.035 2.721 1.00 84.19 1936 MET A CA 1
ATOM 15430 C C . MET A 1 1936 ? -21.173 29.014 1.939 1.00 84.19 1936 MET A C 1
ATOM 15432 O O . MET A 1 1936 ? -21.175 28.943 0.707 1.00 84.19 1936 MET A O 1
ATOM 15436 N N . PRO A 1 1937 ? -20.446 29.940 2.603 1.00 77.50 1937 PRO A N 1
ATOM 15437 C CA . PRO A 1 1937 ? -19.534 30.866 1.924 1.00 77.50 1937 PRO A CA 1
ATOM 15438 C C . PRO A 1 1937 ? -18.350 30.122 1.294 1.00 77.50 1937 PRO A C 1
ATOM 15440 O O . PRO A 1 1937 ? -18.225 30.101 0.072 1.00 77.50 1937 PRO A O 1
ATOM 15443 N N . ASP A 1 1938 ? -17.575 29.424 2.127 1.00 81.31 1938 ASP A N 1
ATOM 15444 C CA . ASP A 1 1938 ? -16.340 28.734 1.758 1.00 81.31 1938 ASP A CA 1
ATOM 15445 C C . ASP A 1 1938 ? -16.436 27.254 2.190 1.00 81.31 1938 ASP A C 1
ATOM 15447 O O . ASP A 1 1938 ? -16.272 26.934 3.367 1.00 81.31 1938 ASP A O 1
ATOM 15451 N N . PRO A 1 1939 ? -16.820 26.337 1.280 1.00 79.50 1939 PRO A N 1
ATOM 15452 C CA . PRO A 1 1939 ? -17.029 24.926 1.607 1.00 79.50 1939 PRO A CA 1
ATOM 15453 C C . PRO A 1 1939 ? -15.741 24.087 1.512 1.00 79.50 1939 PRO A C 1
ATOM 15455 O O . PRO A 1 1939 ? -15.221 23.870 0.416 1.00 79.50 1939 PRO A O 1
ATOM 15458 N N . ALA A 1 1940 ? -15.290 23.536 2.643 1.00 80.94 1940 ALA A N 1
ATOM 15459 C CA . ALA A 1 1940 ? -14.284 22.471 2.706 1.00 80.94 1940 ALA A CA 1
ATOM 15460 C C . ALA A 1 1940 ? -14.941 21.104 2.422 1.00 80.94 1940 ALA A C 1
ATOM 15462 O O . ALA A 1 1940 ? -15.704 20.591 3.240 1.00 80.94 1940 ALA A O 1
ATOM 15463 N N . TYR A 1 1941 ? -14.702 20.527 1.239 1.00 81.81 1941 TYR A N 1
ATOM 15464 C CA . TYR A 1 1941 ? -15.401 19.320 0.745 1.00 81.81 1941 TYR A CA 1
ATOM 15465 C C . TYR A 1 1941 ? -14.993 18.017 1.460 1.00 81.81 1941 TYR A C 1
ATOM 15467 O O . TYR A 1 1941 ? -15.626 16.977 1.279 1.00 81.81 1941 TYR A O 1
ATOM 15475 N N . ASP A 1 1942 ? -13.941 18.115 2.258 1.00 74.38 1942 ASP A N 1
ATOM 15476 C CA . ASP A 1 1942 ? -13.203 17.128 3.037 1.00 74.38 1942 ASP A CA 1
ATOM 15477 C C . ASP A 1 1942 ? -13.394 17.304 4.558 1.00 74.38 1942 ASP A C 1
ATOM 15479 O O . ASP A 1 1942 ? -12.735 16.627 5.341 1.00 74.38 1942 ASP A O 1
ATOM 15483 N N . SER A 1 1943 ? -14.326 18.164 4.988 1.00 80.50 1943 SER A N 1
ATOM 15484 C CA . SER A 1 1943 ? -14.703 18.348 6.398 1.00 80.50 1943 SER A CA 1
ATOM 15485 C C . SER A 1 1943 ? -15.902 17.467 6.808 1.00 80.50 1943 SER A C 1
ATOM 15487 O O . SER A 1 1943 ? -16.890 17.405 6.058 1.00 80.50 1943 SER A O 1
ATOM 15489 N N . PRO A 1 1944 ? -15.909 16.849 8.014 1.00 85.25 1944 PRO A N 1
ATOM 15490 C CA . PRO A 1 1944 ? -17.058 16.074 8.499 1.00 85.25 1944 PRO A CA 1
ATOM 15491 C C . PRO A 1 1944 ? -18.309 16.946 8.644 1.00 85.25 1944 PRO A C 1
ATOM 15493 O O . PRO A 1 1944 ? -19.411 16.527 8.291 1.00 85.25 1944 PRO A O 1
ATOM 15496 N N . HIS A 1 1945 ? -18.126 18.200 9.066 1.00 87.75 1945 HIS A N 1
ATOM 15497 C CA . HIS A 1 1945 ? -19.196 19.182 9.237 1.00 87.75 1945 HIS A CA 1
ATOM 15498 C C . HIS A 1 1945 ? -19.831 19.575 7.896 1.00 87.75 1945 HIS A C 1
ATOM 15500 O O . HIS A 1 1945 ? -21.055 19.624 7.776 1.00 87.75 1945 HIS A O 1
ATOM 15506 N N . PHE A 1 1946 ? -19.027 19.775 6.840 1.00 90.12 1946 PHE A N 1
ATOM 15507 C CA . PHE A 1 1946 ? -19.557 19.994 5.487 1.00 90.12 1946 PHE A CA 1
ATOM 15508 C C . PHE A 1 1946 ? -20.331 18.772 4.984 1.00 90.12 1946 PHE A C 1
ATOM 15510 O O . PHE A 1 1946 ? -21.418 18.911 4.418 1.00 90.12 1946 PHE A O 1
ATOM 15517 N N . LYS A 1 1947 ? -19.805 17.566 5.225 1.00 92.06 1947 LYS A N 1
ATOM 15518 C CA . LYS A 1 1947 ? -20.482 16.318 4.869 1.00 92.06 1947 LYS A CA 1
ATOM 15519 C C . LYS A 1 1947 ? -21.830 16.195 5.593 1.00 92.06 1947 LYS A C 1
ATOM 15521 O O . LYS A 1 1947 ? -22.838 15.944 4.933 1.00 92.06 1947 LYS A O 1
ATOM 15526 N N . ALA A 1 1948 ? -21.893 16.476 6.896 1.00 93.12 1948 ALA A N 1
ATOM 15527 C CA . ALA A 1 1948 ? -23.145 16.535 7.652 1.00 93.12 1948 ALA A CA 1
ATOM 15528 C C . ALA A 1 1948 ? -24.115 17.594 7.089 1.00 93.12 1948 ALA A C 1
ATOM 15530 O O . ALA A 1 1948 ? -25.271 17.282 6.796 1.00 93.12 1948 ALA A O 1
ATOM 15531 N N . PHE A 1 1949 ? -23.630 18.811 6.830 1.00 94.25 1949 PHE A N 1
ATOM 15532 C CA . PHE A 1 1949 ? -24.399 19.917 6.250 1.00 94.25 1949 PHE A CA 1
ATOM 15533 C C . PHE A 1 1949 ? -25.020 19.594 4.880 1.00 94.25 1949 PHE A C 1
ATOM 15535 O O . PHE A 1 1949 ? -26.144 20.009 4.587 1.00 94.25 1949 PHE A O 1
ATOM 15542 N N . VAL A 1 1950 ? -24.324 18.831 4.034 1.00 94.44 1950 VAL A N 1
ATOM 15543 C CA . VAL A 1 1950 ? -24.855 18.365 2.743 1.00 94.44 1950 VAL A CA 1
ATOM 15544 C C . VAL A 1 1950 ? -25.874 17.236 2.932 1.00 94.44 1950 VAL A C 1
ATOM 15546 O O . VAL A 1 1950 ? -26.931 17.255 2.297 1.00 94.44 1950 VAL A O 1
ATOM 15549 N N . LEU A 1 1951 ? -25.602 16.269 3.814 1.00 95.25 1951 LEU A N 1
ATOM 15550 C CA . LEU A 1 1951 ? -26.457 15.092 4.004 1.00 95.25 1951 LEU A CA 1
ATOM 15551 C C . LEU A 1 1951 ? -27.785 15.413 4.709 1.00 95.25 1951 LEU A C 1
ATOM 15553 O O . LEU A 1 1951 ? -28.814 14.854 4.328 1.00 95.25 1951 LEU A O 1
ATOM 15557 N N . VAL A 1 1952 ? -27.810 16.358 5.653 1.00 95.19 1952 VAL A N 1
ATOM 15558 C CA . VAL A 1 1952 ? -29.060 16.839 6.274 1.00 95.19 1952 VAL A CA 1
ATOM 15559 C C . VAL A 1 1952 ? -29.950 17.548 5.239 1.00 95.19 1952 VAL A C 1
ATOM 15561 O O . VAL A 1 1952 ? -31.156 17.315 5.182 1.00 95.19 1952 VAL A O 1
ATOM 15564 N N . GLN A 1 1953 ? -29.375 18.332 4.323 1.00 94.81 1953 GLN A N 1
ATOM 15565 C CA . GLN A 1 1953 ? -30.154 18.940 3.236 1.00 94.81 1953 GLN A CA 1
ATOM 15566 C C . GLN A 1 1953 ? -30.630 17.933 2.184 1.00 94.81 1953 GLN A C 1
ATOM 15568 O O . GLN A 1 1953 ? -31.725 18.092 1.635 1.00 94.81 1953 GLN A O 1
ATOM 15573 N N . ALA A 1 1954 ? -29.837 16.898 1.898 1.00 94.56 1954 ALA A N 1
ATOM 15574 C CA . ALA A 1 1954 ? -30.248 15.797 1.031 1.00 94.56 1954 ALA A CA 1
ATOM 15575 C C . ALA A 1 1954 ? -31.448 15.032 1.624 1.00 94.56 1954 ALA A C 1
ATOM 15577 O O . ALA A 1 1954 ? -32.323 14.611 0.867 1.00 94.56 1954 ALA A O 1
ATOM 15578 N N . HIS A 1 1955 ? -31.529 14.931 2.960 1.00 95.06 1955 HIS A N 1
ATOM 15579 C CA . HIS A 1 1955 ? -32.652 14.340 3.700 1.00 95.06 1955 HIS A CA 1
ATOM 15580 C C . HIS A 1 1955 ? -33.945 15.147 3.539 1.00 95.06 1955 HIS A C 1
ATOM 15582 O O . HIS A 1 1955 ? -34.925 14.627 3.010 1.00 95.06 1955 HIS A O 1
ATOM 15588 N N . PHE A 1 1956 ? -33.936 16.444 3.878 1.00 93.00 1956 PHE A N 1
ATOM 15589 C CA . PHE A 1 1956 ? -35.092 17.341 3.679 1.00 93.00 1956 PHE A CA 1
ATOM 15590 C C . PHE A 1 1956 ? -35.586 17.344 2.215 1.00 93.00 1956 PHE A C 1
ATOM 15592 O O . PHE A 1 1956 ? -36.784 17.394 1.914 1.00 93.00 1956 PHE A O 1
ATOM 15599 N N . SER A 1 1957 ? -34.642 17.233 1.278 1.00 91.19 1957 SER A N 1
ATOM 15600 C CA . SER A 1 1957 ? -34.902 17.187 -0.165 1.00 91.19 1957 SER A CA 1
ATOM 15601 C C . SER A 1 1957 ? -35.311 15.799 -0.689 1.00 91.19 1957 SER A C 1
ATOM 15603 O O . SER A 1 1957 ? -35.642 15.691 -1.868 1.00 91.19 1957 SER A O 1
ATOM 15605 N N . ARG A 1 1958 ? -35.284 14.751 0.152 1.00 90.31 1958 ARG A N 1
ATOM 15606 C CA . ARG A 1 1958 ? -35.486 13.327 -0.193 1.00 90.31 1958 ARG A CA 1
ATOM 15607 C C . ARG A 1 1958 ? -34.705 12.888 -1.446 1.00 90.31 1958 ARG A C 1
ATOM 15609 O O . ARG A 1 1958 ? -35.260 12.287 -2.364 1.00 90.31 1958 ARG A O 1
ATOM 15616 N N . MET A 1 1959 ? -33.415 13.228 -1.508 1.00 90.69 1959 MET A N 1
ATOM 15617 C CA . MET A 1 1959 ? -32.530 12.849 -2.618 1.00 90.69 1959 MET A CA 1
ATOM 15618 C C . MET A 1 1959 ? -32.095 11.379 -2.529 1.00 90.69 1959 MET A C 1
ATOM 15620 O O . MET A 1 1959 ? -31.707 10.906 -1.464 1.00 90.69 1959 MET A O 1
ATOM 15624 N N . ASN A 1 1960 ? -32.055 10.682 -3.669 1.00 88.75 1960 ASN A N 1
ATOM 15625 C CA . ASN A 1 1960 ? -31.479 9.337 -3.753 1.00 88.75 1960 ASN A CA 1
ATOM 15626 C C . ASN A 1 1960 ? -29.949 9.407 -3.605 1.00 88.75 1960 ASN A C 1
ATOM 15628 O O . ASN A 1 1960 ? -29.251 9.849 -4.521 1.00 88.75 1960 ASN A O 1
ATOM 15632 N N . LEU A 1 1961 ? -29.434 8.963 -2.458 1.00 89.06 1961 LEU A N 1
ATOM 15633 C CA . LEU A 1 1961 ? -28.003 8.908 -2.157 1.00 89.06 1961 LEU A CA 1
ATOM 15634 C C . LEU A 1 1961 ? -27.390 7.529 -2.474 1.00 89.06 1961 LEU A C 1
ATOM 15636 O O . LEU A 1 1961 ? -28.088 6.516 -2.413 1.00 89.06 1961 LEU A O 1
ATOM 15640 N N . PRO A 1 1962 ? -26.072 7.452 -2.747 1.00 84.81 1962 PRO A N 1
ATOM 15641 C CA . PRO A 1 1962 ? -25.326 6.198 -2.665 1.00 84.81 1962 PRO A CA 1
ATOM 15642 C C . PRO A 1 1962 ? -25.440 5.571 -1.268 1.00 84.81 1962 PRO A C 1
ATOM 15644 O O . PRO A 1 1962 ? -25.442 6.293 -0.273 1.00 84.81 1962 PRO A O 1
ATOM 15647 N N . ILE A 1 1963 ? -25.434 4.236 -1.194 1.00 81.94 1963 ILE A N 1
ATOM 15648 C CA . ILE A 1 1963 ? -25.570 3.433 0.045 1.00 81.94 1963 ILE A CA 1
ATOM 15649 C C . ILE A 1 1963 ? -24.577 3.875 1.144 1.00 81.94 1963 ILE A C 1
ATOM 15651 O O . ILE A 1 1963 ? -24.882 3.853 2.336 1.00 81.94 1963 ILE A O 1
ATOM 15655 N N . ASP A 1 1964 ? -23.393 4.336 0.741 1.00 79.50 1964 ASP A N 1
ATOM 15656 C CA . ASP A 1 1964 ? -22.353 4.888 1.619 1.00 79.50 1964 ASP A CA 1
ATOM 15657 C C . ASP A 1 1964 ? -22.793 6.172 2.318 1.00 79.50 1964 ASP A C 1
ATOM 15659 O O . ASP A 1 1964 ? -22.836 6.219 3.545 1.00 79.50 1964 ASP A O 1
ATOM 15663 N N . LEU A 1 1965 ? -23.226 7.164 1.544 1.00 88.38 1965 LEU A N 1
ATOM 15664 C CA . LEU A 1 1965 ? -23.709 8.442 2.061 1.00 88.38 1965 LEU A CA 1
ATOM 15665 C C . LEU A 1 1965 ? -25.064 8.315 2.778 1.00 88.38 1965 LEU A C 1
ATOM 15667 O O . LEU A 1 1965 ? -25.323 9.057 3.721 1.00 88.38 1965 LEU A O 1
ATOM 15671 N N . ALA A 1 1966 ? -25.904 7.355 2.379 1.00 87.88 1966 ALA A N 1
ATOM 15672 C CA . ALA A 1 1966 ? -27.162 7.046 3.058 1.00 87.88 1966 ALA A CA 1
ATOM 15673 C C . ALA A 1 1966 ? -26.938 6.484 4.477 1.00 87.88 1966 ALA A C 1
ATOM 15675 O O . ALA A 1 1966 ? -27.651 6.860 5.404 1.00 87.88 1966 ALA A O 1
ATOM 15676 N N . LYS A 1 1967 ? -25.921 5.631 4.683 1.00 84.12 1967 LYS A N 1
ATOM 15677 C CA . LYS A 1 1967 ? -25.605 5.113 6.026 1.00 84.12 1967 LYS A CA 1
ATOM 15678 C C . LYS A 1 1967 ? -24.955 6.170 6.922 1.00 84.12 1967 LYS A C 1
ATOM 15680 O O . LYS A 1 1967 ? -25.263 6.212 8.108 1.00 84.12 1967 LYS A O 1
ATOM 15685 N N . ASP A 1 1968 ? -24.124 7.057 6.372 1.00 88.25 1968 ASP A N 1
ATOM 15686 C CA . ASP A 1 1968 ? -23.609 8.201 7.141 1.00 88.25 1968 ASP A CA 1
ATOM 15687 C C . ASP A 1 1968 ? -24.762 9.130 7.578 1.00 88.25 1968 ASP A C 1
ATOM 15689 O O . ASP A 1 1968 ? -24.827 9.557 8.730 1.00 88.25 1968 ASP A O 1
ATOM 15693 N N . GLN A 1 1969 ? -25.706 9.403 6.666 1.00 92.94 1969 GLN A N 1
ATOM 15694 C CA . GLN A 1 1969 ? -26.918 10.186 6.930 1.00 92.94 1969 GLN A CA 1
ATOM 15695 C C . GLN A 1 1969 ? -27.765 9.560 8.051 1.00 92.94 1969 GLN A C 1
ATOM 15697 O O . GLN A 1 1969 ? -28.242 10.286 8.916 1.00 92.94 1969 GLN A O 1
ATOM 15702 N N . GLU A 1 1970 ? -27.892 8.231 8.097 1.00 89.19 1970 GLU A N 1
ATOM 15703 C CA . GLU A 1 1970 ? -28.567 7.504 9.184 1.00 89.19 1970 GLU A CA 1
ATOM 15704 C C . GLU A 1 1970 ? -27.957 7.824 10.568 1.00 89.19 1970 GLU A C 1
ATOM 15706 O O . GLU A 1 1970 ? -28.677 8.150 11.517 1.00 89.19 1970 GLU A O 1
ATOM 15711 N N . VAL A 1 1971 ? -26.622 7.803 10.675 1.00 86.38 1971 VAL A N 1
ATOM 15712 C CA . VAL A 1 1971 ? -25.894 8.132 11.917 1.00 86.38 1971 VAL A CA 1
ATOM 15713 C C . VAL A 1 1971 ? -26.082 9.605 12.288 1.00 86.38 1971 VAL A C 1
ATOM 15715 O O . VAL A 1 1971 ? -26.342 9.918 13.451 1.00 86.38 1971 VAL A O 1
ATOM 15718 N N . ILE A 1 1972 ? -26.017 10.509 11.304 1.00 92.06 1972 ILE A N 1
ATOM 15719 C CA . ILE A 1 1972 ? -26.228 11.949 11.510 1.00 92.06 1972 ILE A CA 1
ATOM 15720 C C . ILE A 1 1972 ? -27.635 12.221 12.062 1.00 92.06 1972 ILE A C 1
ATOM 15722 O O . ILE A 1 1972 ? -27.780 12.886 13.088 1.00 92.06 1972 ILE A O 1
ATOM 15726 N N . LEU A 1 1973 ? -28.672 11.656 11.433 1.00 91.62 1973 LEU A N 1
ATOM 15727 C CA . LEU A 1 1973 ? -30.070 11.806 11.853 1.00 91.62 1973 LEU A CA 1
ATOM 15728 C C . LEU A 1 1973 ? -30.324 11.254 13.263 1.00 91.62 1973 LEU A C 1
ATOM 15730 O O . LEU A 1 1973 ? -31.144 11.802 14.000 1.00 91.62 1973 LEU A O 1
ATOM 15734 N N . THR A 1 1974 ? -29.603 10.206 13.661 1.00 84.56 1974 THR A N 1
ATOM 15735 C CA . THR A 1 1974 ? -29.734 9.617 15.001 1.00 84.56 1974 THR A CA 1
ATOM 15736 C C . THR A 1 1974 ? -29.234 10.568 16.098 1.00 84.56 1974 THR A C 1
ATOM 15738 O O . THR A 1 1974 ? -29.864 10.652 17.147 1.00 84.56 1974 THR A O 1
ATOM 15741 N N . LYS A 1 1975 ? -28.161 11.343 15.861 1.00 87.25 1975 LYS A N 1
ATOM 15742 C CA . LYS A 1 1975 ? -27.637 12.308 16.855 1.00 87.25 1975 LYS A CA 1
ATOM 15743 C C . LYS A 1 1975 ? -28.304 13.692 16.794 1.00 87.25 1975 LYS A C 1
ATOM 15745 O O . LYS A 1 1975 ? -28.468 14.342 17.825 1.00 87.25 1975 LYS A O 1
ATOM 15750 N N . ILE A 1 1976 ? -28.708 14.161 15.606 1.00 91.81 1976 ILE A N 1
ATOM 15751 C CA . ILE A 1 1976 ? -29.072 15.576 15.386 1.00 91.81 1976 ILE A CA 1
ATOM 15752 C C . ILE A 1 1976 ? -30.282 16.070 16.202 1.00 91.81 1976 ILE A C 1
ATOM 15754 O O . ILE A 1 1976 ? -30.355 17.256 16.512 1.00 91.81 1976 ILE A O 1
ATOM 15758 N N . LEU A 1 1977 ? -31.213 15.192 16.596 1.00 87.88 1977 LEU A N 1
ATOM 15759 C CA . LEU A 1 1977 ? -32.368 15.588 17.418 1.00 87.88 1977 LEU A CA 1
ATOM 15760 C C . LEU A 1 1977 ? -31.994 15.955 18.865 1.00 87.88 1977 LEU A C 1
ATOM 15762 O O . LEU A 1 1977 ? -32.674 16.789 19.467 1.00 87.88 1977 LEU A O 1
ATOM 15766 N N . GLY A 1 1978 ? -30.918 15.378 19.414 1.00 87.69 1978 GLY A N 1
ATOM 15767 C CA . GLY A 1 1978 ? -30.375 15.788 20.713 1.00 87.69 1978 GLY A CA 1
ATOM 15768 C C . GLY A 1 1978 ? -29.776 17.191 20.630 1.00 87.69 1978 GLY A C 1
ATOM 15769 O O . GLY A 1 1978 ? -30.160 18.075 21.391 1.00 87.69 1978 GLY A O 1
ATOM 15770 N N . LEU A 1 1979 ? -28.936 17.420 19.615 1.00 91.94 1979 LEU A N 1
ATOM 15771 C CA . LEU A 1 1979 ? -28.326 18.722 19.321 1.00 91.94 1979 LEU A CA 1
ATOM 15772 C C . LEU A 1 1979 ? -29.369 19.827 19.090 1.00 91.94 1979 LEU A C 1
ATOM 15774 O O . LEU A 1 1979 ? -29.236 20.922 19.630 1.00 91.94 1979 LEU A O 1
ATOM 15778 N N . LEU A 1 1980 ? -30.430 19.543 18.327 1.00 91.81 1980 LEU A N 1
ATOM 15779 C CA . LEU A 1 1980 ? -31.530 20.487 18.107 1.00 91.81 1980 LEU A CA 1
ATOM 15780 C C . LEU A 1 1980 ? -32.328 20.764 19.386 1.00 91.81 1980 LEU A C 1
ATOM 15782 O O . LEU A 1 1980 ? -32.691 21.913 19.623 1.00 91.81 1980 LEU A O 1
ATOM 15786 N N . SER A 1 1981 ? -32.558 19.751 20.228 1.00 89.62 1981 SER A N 1
ATOM 15787 C CA . SER A 1 1981 ? -33.222 19.949 21.523 1.00 89.62 1981 SER A CA 1
ATOM 15788 C C . SER A 1 1981 ? -32.389 20.839 22.456 1.00 89.62 1981 SER A C 1
ATOM 15790 O O . SER A 1 1981 ? -32.932 21.746 23.076 1.00 89.62 1981 SER A O 1
ATOM 15792 N N . ALA A 1 1982 ? -31.067 20.654 22.495 1.00 89.88 1982 ALA A N 1
ATOM 15793 C CA . ALA A 1 1982 ? -30.175 21.528 23.254 1.00 89.88 1982 ALA A CA 1
ATOM 15794 C C . ALA A 1 1982 ? -30.113 22.954 22.685 1.00 89.88 1982 ALA A C 1
ATOM 15796 O O . ALA A 1 1982 ? -30.138 23.913 23.448 1.00 89.88 1982 ALA A O 1
ATOM 15797 N N . ALA A 1 1983 ? -30.096 23.119 21.358 1.00 91.56 1983 ALA A N 1
ATOM 15798 C CA . ALA A 1 1983 ? -30.139 24.440 20.727 1.00 91.56 1983 ALA A CA 1
ATOM 15799 C C . ALA A 1 1983 ? -31.456 25.194 21.009 1.00 91.56 1983 ALA A C 1
ATOM 15801 O O . ALA A 1 1983 ? -31.431 26.416 21.158 1.00 91.56 1983 ALA A O 1
ATOM 15802 N N . VAL A 1 1984 ? -32.590 24.483 21.121 1.00 90.81 1984 VAL A N 1
ATOM 15803 C CA . VAL A 1 1984 ? -33.855 25.042 21.636 1.00 90.81 1984 VAL A CA 1
ATOM 15804 C C . VAL A 1 1984 ? -33.685 25.503 23.082 1.00 90.81 1984 VAL A C 1
ATOM 15806 O O . VAL A 1 1984 ? -33.982 26.658 23.385 1.00 90.81 1984 VAL A O 1
ATOM 15809 N N . ASP A 1 1985 ? -33.188 24.628 23.958 1.00 88.94 1985 ASP A N 1
ATOM 15810 C CA . ASP A 1 1985 ? -33.134 24.904 25.393 1.00 88.94 1985 ASP A CA 1
ATOM 15811 C C . ASP A 1 1985 ? -32.154 26.056 25.718 1.00 88.94 1985 ASP A C 1
ATOM 15813 O O . ASP A 1 1985 ? -32.514 26.944 26.492 1.00 88.94 1985 ASP A O 1
ATOM 15817 N N . ILE A 1 1986 ? -30.993 26.144 25.048 1.00 88.62 1986 ILE A N 1
ATOM 15818 C CA . ILE A 1 1986 ? -30.045 27.277 25.160 1.00 88.62 1986 ILE A CA 1
ATOM 15819 C C . ILE A 1 1986 ? -30.712 28.595 24.744 1.00 88.62 1986 ILE A C 1
ATOM 15821 O O . ILE A 1 1986 ? -30.769 29.529 25.542 1.00 88.62 1986 ILE A O 1
ATOM 15825 N N . LEU A 1 1987 ? -31.269 28.668 23.525 1.00 88.56 1987 LEU A N 1
ATOM 15826 C CA . LEU A 1 1987 ? -31.930 29.887 23.032 1.00 88.56 1987 LEU A CA 1
ATOM 15827 C C . LEU A 1 1987 ? -33.106 30.301 23.929 1.00 88.56 1987 LEU A C 1
ATOM 15829 O O . LEU A 1 1987 ? -33.350 31.491 24.125 1.00 88.56 1987 LEU A O 1
ATOM 15833 N N . SER A 1 1988 ? -33.819 29.334 24.508 1.00 86.19 1988 SER A N 1
ATOM 15834 C CA . SER A 1 1988 ? -34.898 29.617 25.453 1.00 86.19 1988 SER A CA 1
ATOM 15835 C C . SER A 1 1988 ? -34.398 30.131 26.809 1.00 86.19 1988 SER A C 1
ATOM 15837 O O . SER A 1 1988 ? -35.038 31.009 27.383 1.00 86.19 1988 SER A O 1
ATOM 15839 N N . SER A 1 1989 ? -33.233 29.668 27.284 1.00 84.12 1989 SER A N 1
ATOM 15840 C CA . SER A 1 1989 ? -32.609 30.143 28.528 1.00 84.12 1989 SER A CA 1
ATOM 15841 C C . SER A 1 1989 ? -32.110 31.587 28.427 1.00 84.12 1989 SER A C 1
ATOM 15843 O O . SER A 1 1989 ? -32.021 32.259 29.450 1.00 84.12 1989 SER A O 1
ATOM 15845 N N . GLU A 1 1990 ? -31.808 32.077 27.222 1.00 82.19 1990 GLU A N 1
ATOM 15846 C CA . GLU A 1 1990 ? -31.518 33.496 26.959 1.00 82.19 1990 GLU A CA 1
ATOM 15847 C C . GLU A 1 1990 ? -32.786 34.307 26.601 1.00 82.19 1990 GLU A C 1
ATOM 15849 O O . GLU A 1 1990 ? -32.712 35.487 26.250 1.00 82.19 1990 GLU A O 1
ATOM 15854 N N . GLY A 1 1991 ? -33.977 33.697 26.662 1.00 84.25 1991 GLY A N 1
ATOM 15855 C CA . GLY A 1 1991 ? -35.252 34.352 26.354 1.00 84.25 1991 GLY A CA 1
ATOM 15856 C C . GLY A 1 1991 ? -35.430 34.704 24.872 1.00 84.25 1991 GLY A C 1
ATOM 15857 O O . GLY A 1 1991 ? -36.110 35.677 24.542 1.00 84.25 1991 GLY A O 1
ATOM 15858 N N . HIS A 1 1992 ? -34.808 33.963 23.952 1.00 88.06 1992 HIS A N 1
ATOM 15859 C CA . HIS A 1 1992 ? -34.809 34.276 22.521 1.00 88.06 1992 HIS A CA 1
ATOM 15860 C C . HIS A 1 1992 ? -35.898 33.509 21.748 1.00 88.06 1992 HIS A C 1
ATOM 15862 O O . HIS A 1 1992 ? -35.859 32.285 21.612 1.00 88.06 1992 HIS A O 1
ATOM 15868 N N . LEU A 1 1993 ? -36.853 34.232 21.147 1.00 86.19 1993 LEU A N 1
ATOM 15869 C CA . LEU A 1 1993 ? -37.983 33.628 20.418 1.00 86.19 1993 LEU A CA 1
ATOM 15870 C C . LEU A 1 1993 ? -37.566 32.876 19.136 1.00 86.19 1993 LEU A C 1
ATOM 15872 O O . LEU A 1 1993 ? -38.315 32.042 18.627 1.00 86.19 1993 LEU A O 1
ATOM 15876 N N . ASN A 1 1994 ? -36.352 33.097 18.617 1.00 87.81 1994 ASN A N 1
ATOM 15877 C CA . ASN A 1 1994 ? -35.858 32.347 17.460 1.00 87.81 1994 ASN A CA 1
ATOM 15878 C C . ASN A 1 1994 ? -35.584 30.857 17.753 1.00 87.81 1994 ASN A C 1
ATOM 15880 O O . ASN A 1 1994 ? -35.406 30.106 16.792 1.00 87.81 1994 ASN A O 1
ATOM 15884 N N . ALA A 1 1995 ? -35.660 30.407 19.016 1.00 88.75 1995 ALA A N 1
ATOM 15885 C CA . ALA A 1 1995 ? -35.707 28.990 19.397 1.00 88.75 1995 ALA A CA 1
ATOM 15886 C C . ALA A 1 1995 ? -36.721 28.174 18.565 1.00 88.75 1995 ALA A C 1
ATOM 15888 O O . ALA A 1 1995 ? -36.443 27.028 18.207 1.00 88.75 1995 ALA A O 1
ATOM 15889 N N . MET A 1 1996 ? -37.843 28.781 18.151 1.00 88.31 1996 MET A N 1
ATOM 15890 C CA . MET A 1 1996 ? -38.847 28.138 17.286 1.00 88.31 1996 MET A CA 1
ATOM 15891 C C . MET A 1 1996 ? -38.266 27.630 15.950 1.00 88.31 1996 MET A C 1
ATOM 15893 O O . MET A 1 1996 ? -38.697 26.595 15.457 1.00 88.31 1996 MET A O 1
ATOM 15897 N N . ASN A 1 1997 ? -37.208 28.255 15.410 1.00 90.31 1997 ASN A N 1
ATOM 15898 C CA . ASN A 1 1997 ? -36.541 27.785 14.181 1.00 90.31 1997 ASN A CA 1
ATOM 15899 C C . ASN A 1 1997 ? -35.861 26.409 14.387 1.00 90.31 1997 ASN A C 1
ATOM 15901 O O . ASN A 1 1997 ? -35.701 25.645 13.437 1.00 90.31 1997 ASN A O 1
ATOM 15905 N N . ALA A 1 1998 ? -35.426 26.081 15.611 1.00 90.31 1998 ALA A N 1
ATOM 15906 C CA . ALA A 1 1998 ? -34.870 24.764 15.942 1.00 90.31 1998 ALA A CA 1
ATOM 15907 C C . ALA A 1 1998 ? -35.974 23.725 16.238 1.00 90.31 1998 ALA A C 1
ATOM 15909 O O . ALA A 1 1998 ? -35.784 22.533 15.977 1.00 90.31 1998 ALA A O 1
ATOM 15910 N N . MET A 1 1999 ? -37.151 24.175 16.691 1.00 92.44 1999 MET A N 1
ATOM 15911 C CA . MET A 1 1999 ? -38.358 23.344 16.808 1.00 92.44 1999 MET A CA 1
ATOM 15912 C C . MET A 1 1999 ? -38.860 22.922 15.416 1.00 92.44 1999 MET A C 1
ATOM 15914 O O . MET A 1 1999 ? -38.946 21.727 15.141 1.00 92.44 1999 MET A O 1
ATOM 15918 N N . GLU A 1 2000 ? -39.046 23.880 14.497 1.00 91.12 2000 GLU A N 1
ATOM 15919 C CA . GLU A 1 2000 ? -39.344 23.635 13.072 1.00 91.12 2000 GLU A CA 1
ATOM 15920 C C . GLU A 1 2000 ? -38.330 22.661 12.446 1.00 91.12 2000 GLU A C 1
ATOM 15922 O O . GLU A 1 2000 ? -38.699 21.677 11.802 1.00 91.12 2000 GLU A O 1
ATOM 15927 N N . MET A 1 2001 ? -37.028 22.878 12.678 1.00 92.38 2001 MET A N 1
ATOM 15928 C CA . MET A 1 2001 ? -35.991 21.995 12.138 1.00 92.38 2001 MET A CA 1
ATOM 15929 C C . MET A 1 2001 ? -36.056 20.571 12.713 1.00 92.38 2001 MET A C 1
ATOM 15931 O O . MET A 1 2001 ? -35.717 19.617 12.011 1.00 92.38 2001 MET A O 1
ATOM 15935 N N . SER A 1 2002 ? -36.536 20.397 13.946 1.00 92.69 2002 SER A N 1
ATOM 15936 C CA . SER A 1 2002 ? -36.764 19.069 14.531 1.00 92.69 2002 SER A CA 1
ATOM 15937 C C . SER A 1 2002 ? -37.877 18.320 13.788 1.00 92.69 2002 SER A C 1
ATOM 15939 O O . SER A 1 2002 ? -37.691 17.154 13.431 1.00 92.69 2002 SER A O 1
ATOM 15941 N N . GLN A 1 2003 ? -38.975 19.003 13.441 1.00 92.38 2003 GLN A N 1
ATOM 15942 C CA . GLN A 1 2003 ? -40.031 18.449 12.583 1.00 92.38 2003 GLN A CA 1
ATOM 15943 C C . GLN A 1 2003 ? -39.490 18.102 11.181 1.00 92.38 2003 GLN A C 1
ATOM 15945 O O . GLN A 1 2003 ? -39.706 16.994 10.686 1.00 92.38 2003 GLN A O 1
ATOM 15950 N N . MET A 1 2004 ? -38.723 19.013 10.560 1.00 93.56 2004 MET A N 1
ATOM 15951 C CA . MET A 1 2004 ? -38.085 18.814 9.246 1.00 93.56 2004 MET A CA 1
ATOM 15952 C C . MET A 1 2004 ? -37.179 17.571 9.210 1.00 93.56 2004 MET A C 1
ATOM 15954 O O . MET A 1 2004 ? -37.184 16.828 8.223 1.00 93.56 2004 MET A O 1
ATOM 15958 N N . VAL A 1 2005 ? -36.417 17.323 10.285 1.00 93.88 2005 VAL A N 1
ATOM 15959 C CA . VAL A 1 2005 ? -35.560 16.135 10.455 1.00 93.88 2005 VAL A CA 1
ATOM 15960 C C . VAL A 1 2005 ? -36.387 14.858 10.575 1.00 93.88 2005 VAL A C 1
ATOM 15962 O O . VAL A 1 2005 ? -36.071 13.871 9.911 1.00 93.88 2005 VAL A O 1
ATOM 15965 N N . VAL A 1 2006 ? -37.447 14.858 11.382 1.00 93.00 2006 VAL A N 1
ATOM 15966 C CA . VAL A 1 2006 ? -38.298 13.673 11.585 1.00 93.00 2006 VAL A CA 1
ATOM 15967 C C . VAL A 1 2006 ? -39.056 13.320 10.297 1.00 93.00 2006 VAL A C 1
ATOM 15969 O O . VAL A 1 2006 ? -39.099 12.158 9.897 1.00 93.00 2006 VAL A O 1
ATOM 15972 N N . GLN A 1 2007 ? -39.593 14.320 9.595 1.00 91.75 2007 GLN A N 1
ATOM 15973 C CA . GLN A 1 2007 ? -40.468 14.124 8.433 1.00 91.75 2007 GLN A CA 1
ATOM 15974 C C . GLN A 1 2007 ? -39.761 14.178 7.069 1.00 91.75 2007 GLN A C 1
ATOM 15976 O O . GLN A 1 2007 ? -40.398 13.968 6.035 1.00 91.75 2007 GLN A O 1
ATOM 15981 N N . ALA A 1 2008 ? -38.447 14.421 7.028 1.00 93.00 2008 ALA A N 1
ATOM 15982 C CA . ALA A 1 2008 ? -37.657 14.520 5.794 1.00 93.00 2008 ALA A CA 1
ATOM 15983 C C . ALA A 1 2008 ? -38.256 15.523 4.783 1.00 93.00 2008 ALA A C 1
ATOM 15985 O O . ALA A 1 2008 ? -38.596 15.174 3.645 1.00 93.00 2008 ALA A O 1
ATOM 15986 N N . MET A 1 2009 ? -38.450 16.770 5.218 1.00 91.31 2009 MET A N 1
ATOM 15987 C CA . MET A 1 2009 ? -39.041 17.843 4.408 1.00 91.31 2009 MET A CA 1
ATOM 15988 C C . MET A 1 2009 ? -38.472 19.224 4.756 1.00 91.31 2009 MET A C 1
ATOM 15990 O O . MET A 1 2009 ? -37.775 19.371 5.754 1.00 91.31 2009 MET A O 1
ATOM 15994 N N . TRP A 1 2010 ? -38.740 20.219 3.912 1.00 90.94 2010 TRP A N 1
ATOM 15995 C CA . TRP A 1 2010 ? -38.377 21.621 4.127 1.00 90.94 2010 TRP A CA 1
ATOM 15996 C C . TRP A 1 2010 ? -39.525 22.435 4.736 1.00 90.94 2010 TRP A C 1
ATOM 15998 O O . TRP A 1 2010 ? -40.691 22.103 4.542 1.00 90.94 2010 TRP A O 1
ATOM 16008 N N . ASP A 1 2011 ? -39.170 23.572 5.345 1.00 85.00 2011 ASP A N 1
ATOM 16009 C CA . ASP A 1 2011 ? -40.053 24.661 5.812 1.00 85.00 2011 ASP A CA 1
ATOM 16010 C C . ASP A 1 2011 ? -41.142 25.089 4.803 1.00 85.00 2011 ASP A C 1
ATOM 16012 O O . ASP A 1 2011 ? -42.178 25.629 5.178 1.00 85.00 2011 ASP A O 1
ATOM 16016 N N . ARG A 1 2012 ? -40.901 24.873 3.504 1.00 86.00 2012 ARG A N 1
ATOM 16017 C CA . ARG A 1 2012 ? -41.767 25.298 2.385 1.00 86.00 2012 ARG A CA 1
ATOM 16018 C C . ARG A 1 2012 ? -42.501 24.158 1.684 1.00 86.00 2012 ARG A C 1
ATOM 16020 O O . ARG A 1 2012 ? -43.199 24.414 0.701 1.00 86.00 2012 ARG A O 1
ATOM 16027 N N . ASP A 1 2013 ? -42.306 22.914 2.108 1.00 85.00 2013 ASP A N 1
ATOM 16028 C CA . ASP A 1 2013 ? -43.070 21.788 1.573 1.00 85.00 2013 ASP A CA 1
ATOM 16029 C C . ASP A 1 2013 ? -44.480 21.762 2.187 1.00 85.00 2013 ASP A C 1
ATOM 16031 O O . ASP A 1 2013 ? -44.661 22.073 3.360 1.00 85.00 2013 ASP A O 1
ATOM 16035 N N . SER A 1 2014 ? -45.494 21.347 1.419 1.00 88.00 2014 SER A N 1
ATOM 16036 C CA . SER A 1 2014 ? -46.841 21.139 1.980 1.00 88.00 2014 SER A CA 1
ATOM 16037 C C . SER A 1 2014 ? -46.826 19.993 3.011 1.00 88.00 2014 SER A C 1
ATOM 16039 O O . SER A 1 2014 ? -46.210 18.953 2.730 1.00 88.00 2014 SER A O 1
ATOM 16041 N N . PRO A 1 2015 ? -47.557 20.116 4.143 1.00 88.56 2015 PRO A N 1
ATOM 16042 C CA . PRO A 1 2015 ? -47.729 19.055 5.139 1.00 88.56 2015 PRO A CA 1
ATOM 16043 C C . PRO A 1 2015 ? -48.123 17.696 4.546 1.00 88.56 2015 PRO A C 1
ATOM 16045 O O . PRO A 1 2015 ? -47.702 16.664 5.064 1.00 88.56 2015 PRO A O 1
ATOM 16048 N N . LEU A 1 2016 ? -48.836 17.677 3.413 1.00 88.38 2016 LEU A N 1
ATOM 16049 C CA . LEU A 1 2016 ? -49.214 16.470 2.667 1.00 88.38 2016 LEU A CA 1
ATOM 16050 C C . LEU A 1 2016 ? -48.032 15.553 2.302 1.00 88.38 2016 LEU A C 1
ATOM 16052 O O . LEU A 1 2016 ? -48.224 14.353 2.125 1.00 88.38 2016 LEU A O 1
ATOM 16056 N N . LYS A 1 2017 ? -46.803 16.082 2.208 1.00 89.00 2017 LYS A N 1
ATOM 16057 C CA . LYS A 1 2017 ? -45.572 15.306 1.952 1.00 89.00 2017 LYS A CA 1
ATOM 16058 C C . LYS A 1 2017 ? -45.239 14.318 3.095 1.00 89.00 2017 LYS A C 1
ATOM 16060 O O . LYS A 1 2017 ? -44.412 13.422 2.893 1.00 89.00 2017 LYS A O 1
ATOM 16065 N N . GLN A 1 2018 ? -45.872 14.449 4.265 1.00 89.44 2018 GLN A N 1
ATOM 16066 C CA . GLN A 1 2018 ? -45.798 13.490 5.381 1.00 89.44 2018 GLN A CA 1
ATOM 16067 C C . GLN A 1 2018 ? -46.617 12.213 5.119 1.00 89.44 2018 GLN A C 1
ATOM 16069 O O . GLN A 1 2018 ? -46.238 11.142 5.589 1.00 89.44 2018 GLN A O 1
ATOM 16074 N N . ILE A 1 2019 ? -47.709 12.297 4.345 1.00 87.00 2019 ILE A N 1
ATOM 16075 C CA . ILE A 1 2019 ? -48.606 11.159 4.106 1.00 87.00 2019 ILE A CA 1
ATOM 16076 C C . ILE A 1 2019 ? -47.859 10.053 3.324 1.00 87.00 2019 ILE A C 1
ATOM 16078 O O . ILE A 1 2019 ? -47.186 10.346 2.324 1.00 87.00 2019 ILE A O 1
ATOM 16082 N N . PRO A 1 2020 ? -47.987 8.767 3.711 1.00 85.06 2020 PRO A N 1
ATOM 16083 C CA . PRO A 1 2020 ? -47.431 7.645 2.962 1.00 85.06 2020 PRO A CA 1
ATOM 16084 C C . PRO A 1 2020 ? -47.737 7.704 1.459 1.00 85.06 2020 PRO A C 1
ATOM 16086 O O . PRO A 1 2020 ? -48.865 7.938 1.034 1.00 85.06 2020 PRO A O 1
ATOM 16089 N N . ASN A 1 2021 ? -46.705 7.469 0.643 1.00 85.44 2021 ASN A N 1
ATOM 16090 C CA . ASN A 1 2021 ? -46.742 7.485 -0.827 1.00 85.44 2021 ASN A CA 1
ATOM 16091 C C . ASN A 1 2021 ? -47.041 8.839 -1.512 1.00 85.44 2021 ASN A C 1
ATOM 16093 O O . ASN A 1 2021 ? -47.078 8.869 -2.744 1.00 85.44 2021 ASN A O 1
ATOM 16097 N N . PHE A 1 2022 ? -47.185 9.958 -0.791 1.00 87.81 2022 PHE A N 1
ATOM 16098 C CA . PHE A 1 2022 ? -47.407 11.269 -1.416 1.00 87.81 2022 PHE A CA 1
ATOM 16099 C C . PHE A 1 2022 ? -46.113 11.827 -2.033 1.00 87.81 2022 PHE A C 1
ATOM 16101 O O . PHE A 1 2022 ? -45.283 12.463 -1.381 1.00 87.81 2022 PHE A O 1
ATOM 16108 N N . THR A 1 2023 ? -45.931 11.582 -3.334 1.00 84.38 2023 THR A N 1
ATOM 16109 C CA . THR A 1 2023 ? -44.856 12.195 -4.131 1.00 84.38 2023 THR A CA 1
ATOM 16110 C C . THR A 1 2023 ? -45.170 13.672 -4.430 1.00 84.38 2023 THR A C 1
ATOM 16112 O O . THR A 1 2023 ? -46.332 14.081 -4.348 1.00 84.38 2023 THR A O 1
ATOM 16115 N N . PRO A 1 2024 ? -44.187 14.489 -4.861 1.00 84.19 2024 PRO A N 1
ATOM 16116 C CA . PRO A 1 2024 ? -44.439 15.875 -5.270 1.00 84.19 2024 PRO A CA 1
ATOM 16117 C C . PRO A 1 2024 ? -45.487 16.031 -6.387 1.00 84.19 2024 PRO A C 1
ATOM 16119 O O . PRO A 1 2024 ? -46.108 17.086 -6.503 1.00 84.19 2024 PRO A O 1
ATOM 16122 N N . GLU A 1 2025 ? -45.718 14.993 -7.198 1.00 85.19 2025 GLU A N 1
ATOM 16123 C CA . GLU A 1 2025 ? -46.784 14.983 -8.207 1.00 85.19 2025 GLU A CA 1
ATOM 16124 C C . GLU A 1 2025 ? -48.166 14.769 -7.571 1.00 85.19 2025 GLU A C 1
ATOM 16126 O O . GLU A 1 2025 ? -49.096 15.513 -7.880 1.00 85.19 2025 GLU A O 1
ATOM 16131 N N . VAL A 1 2026 ? -48.283 13.830 -6.623 1.00 87.75 2026 VAL A N 1
ATOM 16132 C CA . VAL A 1 2026 ? -49.518 13.565 -5.860 1.00 87.75 2026 VAL A CA 1
ATOM 16133 C C . VAL A 1 2026 ? -49.914 14.792 -5.030 1.00 87.75 2026 VAL A C 1
ATOM 16135 O O . VAL A 1 2026 ? -51.055 15.244 -5.111 1.00 87.75 2026 VAL A O 1
ATOM 16138 N N . VAL A 1 2027 ? -48.961 15.413 -4.324 1.00 86.44 2027 VAL A N 1
ATOM 16139 C CA . VAL A 1 2027 ? -49.173 16.670 -3.574 1.00 86.44 2027 VAL A CA 1
ATOM 16140 C C . VAL A 1 2027 ? -49.649 17.799 -4.499 1.00 86.44 2027 VAL A C 1
ATOM 16142 O O . VAL A 1 2027 ? -50.558 18.552 -4.160 1.00 86.44 2027 VAL A O 1
ATOM 16145 N N . LYS A 1 2028 ? -49.099 17.902 -5.715 1.00 86.19 2028 LYS A N 1
ATOM 16146 C CA . LYS A 1 2028 ? -49.529 18.899 -6.709 1.00 86.19 2028 LYS A CA 1
ATOM 16147 C C . LYS A 1 2028 ? -50.948 18.645 -7.238 1.00 86.19 2028 LYS A C 1
ATOM 16149 O O . LYS A 1 2028 ? -51.649 19.605 -7.560 1.00 86.19 2028 LYS A O 1
ATOM 16154 N N . VAL A 1 2029 ? -51.381 17.385 -7.318 1.00 85.94 2029 VAL A N 1
ATOM 16155 C CA . VAL A 1 2029 ? -52.767 17.007 -7.650 1.00 85.94 2029 VAL A CA 1
ATOM 16156 C C . VAL A 1 2029 ? -53.722 17.290 -6.486 1.00 85.94 2029 VAL A C 1
ATOM 16158 O O . VAL A 1 2029 ? -54.822 17.784 -6.728 1.00 85.94 2029 VAL A O 1
ATOM 16161 N N . ALA A 1 2030 ? -53.313 17.055 -5.239 1.00 84.50 2030 ALA A N 1
ATOM 16162 C CA . ALA A 1 2030 ? -54.092 17.421 -4.055 1.00 84.50 2030 ALA A CA 1
ATOM 16163 C C . ALA A 1 2030 ? -54.297 18.950 -3.975 1.00 84.50 2030 ALA A C 1
ATOM 16165 O O . ALA A 1 2030 ? -55.436 19.419 -4.000 1.00 84.50 2030 ALA A O 1
ATOM 16166 N N . ASN A 1 2031 ? -53.214 19.732 -4.075 1.00 86.50 2031 ASN A N 1
ATOM 16167 C CA . ASN A 1 2031 ? -53.256 21.201 -4.130 1.00 86.50 2031 ASN A CA 1
ATOM 16168 C C . ASN A 1 2031 ? -54.181 21.733 -5.246 1.00 86.50 2031 ASN A C 1
ATOM 16170 O O . ASN A 1 2031 ? -54.864 22.741 -5.066 1.00 86.50 2031 ASN A O 1
ATOM 16174 N N . LYS A 1 2032 ? -54.250 21.057 -6.405 1.00 85.19 2032 LYS A N 1
ATOM 16175 C CA . LYS A 1 2032 ? -55.161 21.409 -7.516 1.00 85.19 2032 LYS A CA 1
ATOM 16176 C C . LYS A 1 2032 ? -56.645 21.272 -7.132 1.00 85.19 2032 LYS A C 1
ATOM 16178 O O . LYS A 1 2032 ? -57.460 22.035 -7.647 1.00 85.19 2032 LYS A O 1
ATOM 16183 N N . HIS A 1 2033 ? -56.991 20.339 -6.247 1.00 83.19 2033 HIS A N 1
ATOM 16184 C CA . HIS A 1 2033 ? -58.345 20.167 -5.705 1.00 83.19 2033 HIS A CA 1
ATOM 16185 C C . HIS A 1 2033 ? -58.602 21.039 -4.460 1.00 83.19 2033 HIS A C 1
ATOM 16187 O O . HIS A 1 2033 ? -59.635 20.892 -3.815 1.00 83.19 2033 HIS A O 1
ATOM 16193 N N . GLY A 1 2034 ? -57.686 21.958 -4.124 1.00 82.81 2034 GLY A N 1
ATOM 16194 C CA . GLY A 1 2034 ? -57.801 22.799 -2.934 1.00 82.81 2034 GLY A CA 1
ATOM 16195 C C . GLY A 1 2034 ? -57.648 22.007 -1.637 1.00 82.81 2034 GLY A C 1
ATOM 16196 O O . GLY A 1 2034 ? -58.395 22.263 -0.700 1.00 82.81 2034 GLY A O 1
ATOM 16197 N N . ILE A 1 2035 ? -56.741 21.027 -1.629 1.00 84.25 2035 ILE A N 1
ATOM 16198 C CA . ILE A 1 2035 ? -56.256 20.314 -0.442 1.00 84.25 2035 ILE A CA 1
ATOM 16199 C C . ILE A 1 2035 ? -54.825 20.813 -0.207 1.00 84.25 2035 ILE A C 1
ATOM 16201 O O . ILE A 1 2035 ? -53.948 20.465 -0.996 1.00 84.25 2035 ILE A O 1
ATOM 16205 N N . GLY A 1 2036 ? -54.600 21.666 0.793 1.00 82.31 2036 GLY A N 1
ATOM 16206 C CA . GLY A 1 2036 ? -53.294 22.255 1.119 1.00 82.31 2036 GLY A CA 1
ATOM 16207 C C . GLY A 1 2036 ? -52.573 21.587 2.294 1.00 82.31 2036 GLY A C 1
ATOM 16208 O O . GLY A 1 2036 ? -51.342 21.456 2.265 1.00 82.31 2036 GLY A O 1
ATOM 16209 N N . ASP A 1 2037 ? -53.335 21.138 3.292 1.00 84.81 2037 ASP A N 1
ATOM 16210 C CA . ASP A 1 2037 ? -52.870 20.451 4.502 1.00 84.81 2037 ASP A CA 1
ATOM 16211 C C . ASP A 1 2037 ? -53.561 19.083 4.702 1.00 84.81 2037 ASP A C 1
ATOM 16213 O O . ASP A 1 2037 ? -54.239 18.571 3.808 1.00 84.81 2037 ASP A O 1
ATOM 16217 N N . ILE A 1 2038 ? -53.310 18.439 5.846 1.00 85.81 2038 ILE A N 1
ATOM 16218 C CA . ILE A 1 2038 ? -53.769 17.075 6.143 1.00 85.81 2038 ILE A CA 1
ATOM 16219 C C . ILE A 1 2038 ? -55.229 17.039 6.632 1.00 85.81 2038 ILE A C 1
ATOM 16221 O O . ILE A 1 2038 ? -55.934 16.082 6.311 1.00 85.81 2038 ILE A O 1
ATOM 16225 N N . PHE A 1 2039 ? -55.721 18.079 7.308 1.00 84.25 2039 PHE A N 1
ATOM 16226 C CA . PHE A 1 2039 ? -57.126 18.177 7.723 1.00 84.25 2039 PHE A CA 1
ATOM 16227 C C . PHE A 1 2039 ? -58.027 18.423 6.505 1.00 84.25 2039 PHE A C 1
ATOM 16229 O O . PHE A 1 2039 ? -59.038 17.745 6.321 1.00 84.25 2039 PHE A O 1
ATOM 16236 N N . ASP A 1 2040 ? -57.563 19.285 5.594 1.00 83.75 2040 ASP A N 1
ATOM 16237 C CA . ASP A 1 2040 ? -58.090 19.473 4.238 1.00 83.75 2040 ASP A CA 1
ATOM 16238 C C . ASP A 1 2040 ? -58.236 18.130 3.490 1.00 83.75 2040 ASP A C 1
ATOM 16240 O O . ASP A 1 2040 ? -59.196 17.910 2.746 1.00 83.75 2040 ASP A O 1
ATOM 16244 N N . PHE A 1 2041 ? -57.274 17.215 3.671 1.00 85.00 2041 PHE A N 1
ATOM 16245 C CA . PHE A 1 2041 ? -57.305 15.885 3.061 1.00 85.00 2041 PHE A CA 1
ATOM 16246 C C . PHE A 1 2041 ? -58.289 14.951 3.770 1.00 85.00 2041 PHE A C 1
ATOM 16248 O O . PHE A 1 2041 ? -59.021 14.246 3.084 1.00 85.00 2041 PHE A O 1
ATOM 16255 N N . MET A 1 2042 ? -58.351 14.961 5.104 1.00 82.19 2042 MET A N 1
ATOM 16256 C CA . MET A 1 2042 ? -59.306 14.158 5.877 1.00 82.19 2042 MET A CA 1
ATOM 16257 C C . MET A 1 2042 ? -60.758 14.494 5.504 1.00 82.19 2042 MET A C 1
ATOM 16259 O O . MET A 1 2042 ? -61.500 13.590 5.118 1.00 82.19 2042 MET A O 1
ATOM 16263 N N . GLU A 1 2043 ? -61.132 15.780 5.501 1.00 81.06 2043 G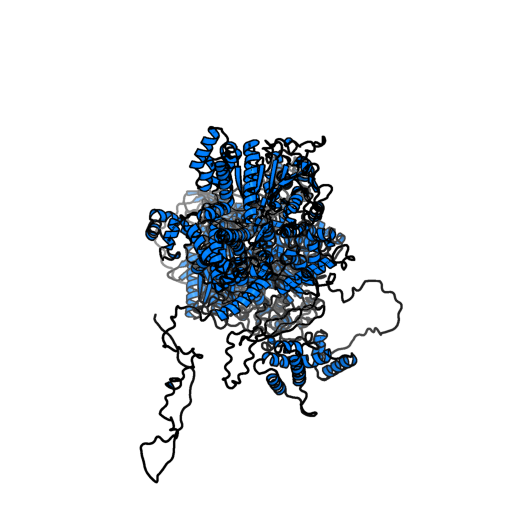LU A N 1
ATOM 16264 C CA . GLU A 1 2043 ? -62.466 16.248 5.085 1.00 81.06 2043 GLU A CA 1
ATOM 16265 C C . GLU A 1 2043 ? -62.770 15.827 3.632 1.00 81.06 2043 GLU A C 1
ATOM 16267 O O . GLU A 1 2043 ? -63.788 15.199 3.333 1.00 81.06 2043 GLU A O 1
ATOM 16272 N N . LYS A 1 2044 ? -61.851 16.101 2.695 1.00 80.50 2044 LYS A N 1
ATOM 16273 C CA . LYS A 1 2044 ? -62.091 15.873 1.256 1.00 80.50 2044 LYS A CA 1
ATOM 16274 C C . LYS A 1 2044 ? -61.888 14.426 0.803 1.00 80.50 2044 LYS A C 1
ATOM 16276 O O . LYS A 1 2044 ? -62.164 14.118 -0.361 1.00 80.50 2044 LYS A O 1
ATOM 16281 N N . MET A 1 2045 ? -61.449 13.529 1.683 1.00 77.56 2045 MET A N 1
ATOM 16282 C CA . MET A 1 2045 ? -61.363 12.089 1.421 1.00 77.56 2045 MET A CA 1
ATOM 16283 C C . MET A 1 2045 ? -62.596 11.319 1.932 1.00 77.56 2045 MET A C 1
ATOM 16285 O O . MET A 1 2045 ? -62.712 10.120 1.668 1.00 77.56 2045 MET A O 1
ATOM 16289 N N . ASN A 1 2046 ? -63.561 11.987 2.576 1.00 75.44 2046 ASN A N 1
ATOM 16290 C CA . ASN A 1 2046 ? -64.877 11.407 2.833 1.00 75.44 2046 ASN A CA 1
ATOM 16291 C C . ASN A 1 2046 ? -65.728 11.385 1.535 1.00 75.44 2046 ASN A C 1
ATOM 16293 O O . ASN A 1 2046 ? -66.018 12.448 0.971 1.00 75.44 2046 ASN A O 1
ATOM 16297 N N . PRO A 1 2047 ? -66.160 10.206 1.035 1.00 72.06 2047 PRO A N 1
ATOM 16298 C CA . PRO A 1 2047 ? -66.957 10.103 -0.190 1.00 72.06 2047 PRO A CA 1
ATOM 16299 C C . PRO A 1 2047 ? -68.378 10.679 -0.077 1.00 72.06 2047 PRO A C 1
ATOM 16301 O O . PRO A 1 2047 ? -68.994 10.918 -1.117 1.00 72.06 2047 PRO A O 1
ATOM 16304 N N . ASP A 1 2048 ? -68.902 10.888 1.136 1.00 69.94 2048 ASP A N 1
ATOM 16305 C CA . ASP A 1 2048 ? -70.229 11.485 1.351 1.00 69.94 2048 ASP A CA 1
ATOM 16306 C C . ASP A 1 2048 ? -70.191 13.028 1.399 1.00 69.94 2048 ASP A C 1
ATOM 16308 O O . ASP A 1 2048 ? -71.216 13.673 1.165 1.00 69.94 2048 ASP A O 1
ATOM 16312 N N . GLU A 1 2049 ? -69.020 13.630 1.644 1.00 65.62 2049 GLU A N 1
ATOM 16313 C CA . GLU A 1 2049 ? -68.847 15.088 1.783 1.00 65.62 2049 GLU A CA 1
ATOM 16314 C C . GLU A 1 2049 ? -68.191 15.731 0.549 1.00 65.62 2049 GLU A C 1
ATOM 16316 O O . GLU A 1 2049 ? -68.576 16.835 0.155 1.00 65.62 2049 GLU A O 1
ATOM 16321 N N . ASN A 1 2050 ? -67.270 15.034 -0.133 1.00 71.69 2050 ASN A N 1
ATOM 16322 C CA . ASN A 1 2050 ? -66.629 15.539 -1.350 1.00 71.69 2050 ASN A CA 1
ATOM 16323 C C . ASN A 1 2050 ? -67.291 15.007 -2.646 1.00 71.69 2050 ASN A C 1
ATOM 16325 O O . ASN A 1 2050 ? -67.036 13.865 -3.044 1.00 71.69 2050 ASN A O 1
ATOM 16329 N N . PRO A 1 2051 ? -68.049 15.828 -3.405 1.00 71.19 2051 PRO A N 1
ATOM 16330 C CA . PRO A 1 2051 ? -68.673 15.393 -4.660 1.00 71.19 2051 PRO A CA 1
ATOM 16331 C C . PRO A 1 2051 ? -67.664 15.058 -5.775 1.00 71.19 2051 PRO A C 1
ATOM 16333 O O . PRO A 1 2051 ? -68.003 14.311 -6.694 1.00 71.19 2051 PRO A O 1
ATOM 16336 N N . ASP A 1 2052 ? -66.430 15.567 -5.695 1.00 73.38 2052 ASP A N 1
ATOM 16337 C CA . ASP A 1 2052 ? -65.344 15.295 -6.642 1.00 73.38 2052 ASP A CA 1
ATOM 16338 C C . ASP A 1 2052 ? -64.433 14.129 -6.203 1.00 73.38 2052 ASP A C 1
ATOM 16340 O O . ASP A 1 2052 ? -63.441 13.839 -6.874 1.00 73.38 2052 ASP A O 1
ATOM 16344 N N . TYR A 1 2053 ? -64.774 13.392 -5.135 1.00 76.50 2053 TYR A N 1
ATOM 16345 C CA . TYR A 1 2053 ? -63.998 12.252 -4.614 1.00 76.50 2053 TYR A CA 1
ATOM 16346 C C . TYR A 1 2053 ? -63.591 11.236 -5.700 1.00 76.50 2053 TYR A C 1
ATOM 16348 O O . TYR A 1 2053 ? -62.434 10.820 -5.793 1.00 76.50 2053 TYR A O 1
ATOM 16356 N N . GLY A 1 2054 ? -64.520 10.873 -6.594 1.00 76.19 2054 GLY A N 1
ATOM 16357 C CA . GLY A 1 2054 ? -64.255 9.940 -7.700 1.00 76.19 2054 GLY A CA 1
ATOM 16358 C C . GLY A 1 2054 ? -63.297 10.478 -8.778 1.00 76.19 2054 GLY A C 1
ATOM 16359 O O . GLY A 1 2054 ? -62.715 9.689 -9.530 1.00 76.19 2054 GLY A O 1
ATOM 16360 N N . SER A 1 2055 ? -63.128 11.801 -8.850 1.00 78.06 2055 SER A N 1
ATOM 16361 C CA . SER A 1 2055 ? -62.125 12.503 -9.660 1.00 78.06 2055 SER A CA 1
ATOM 16362 C C . SER A 1 2055 ? -60.781 12.508 -8.933 1.00 78.06 2055 SER A C 1
ATOM 16364 O O . SER A 1 2055 ? -59.778 12.070 -9.496 1.00 78.06 2055 SER A O 1
ATOM 16366 N N . LEU A 1 2056 ? -60.793 12.927 -7.663 1.00 80.06 2056 LEU A N 1
ATOM 16367 C CA . LEU A 1 2056 ? -59.632 13.044 -6.785 1.00 80.06 2056 LEU A CA 1
ATOM 16368 C C . LEU A 1 2056 ? -58.877 11.713 -6.681 1.00 80.06 2056 LEU A C 1
ATOM 16370 O O . LEU A 1 2056 ? -57.715 11.641 -7.068 1.00 80.06 2056 LEU A O 1
ATOM 16374 N N . VAL A 1 2057 ? -59.551 10.631 -6.276 1.00 79.19 2057 VAL A N 1
ATOM 16375 C CA . VAL A 1 2057 ? -58.950 9.287 -6.161 1.00 79.19 2057 VAL A CA 1
ATOM 16376 C C . VAL A 1 2057 ? -58.338 8.813 -7.486 1.00 79.19 2057 VAL A C 1
ATOM 16378 O O . VAL A 1 2057 ? -57.306 8.142 -7.490 1.00 79.19 2057 VAL A O 1
ATOM 16381 N N . ARG A 1 2058 ? -58.937 9.179 -8.628 1.00 80.31 2058 ARG A N 1
ATOM 16382 C CA . ARG A 1 2058 ? -58.420 8.809 -9.953 1.00 80.31 2058 ARG A CA 1
ATOM 16383 C C . ARG A 1 2058 ? -57.201 9.633 -10.365 1.00 80.31 2058 ARG A C 1
ATOM 16385 O O . ARG A 1 2058 ? -56.304 9.069 -10.985 1.00 80.31 2058 ARG A O 1
ATOM 16392 N N . GLU A 1 2059 ? -57.164 10.930 -10.067 1.00 82.88 2059 GLU A N 1
ATOM 16393 C CA . GLU A 1 2059 ? -56.001 11.769 -10.379 1.00 82.88 2059 GLU A CA 1
ATOM 16394 C C . GLU A 1 2059 ? -54.833 11.558 -9.401 1.00 82.88 2059 GLU A C 1
ATOM 16396 O O . GLU A 1 2059 ? -53.686 11.677 -9.823 1.00 82.88 2059 GLU A O 1
ATOM 16401 N N . LEU A 1 2060 ? -55.090 11.198 -8.135 1.00 82.75 2060 LEU A N 1
ATOM 16402 C CA . LEU A 1 2060 ? -54.045 10.842 -7.160 1.00 82.75 2060 LEU A CA 1
ATOM 16403 C C . LEU A 1 2060 ? -53.268 9.574 -7.567 1.00 82.75 2060 LEU A C 1
ATOM 16405 O O . LEU A 1 2060 ? -52.117 9.409 -7.175 1.00 82.75 2060 LEU A O 1
ATOM 16409 N N . GLY A 1 2061 ? -53.885 8.666 -8.334 1.00 84.00 2061 GLY A N 1
ATOM 16410 C CA . GLY A 1 2061 ? -53.227 7.487 -8.916 1.00 84.00 2061 GLY A CA 1
ATOM 16411 C C . GLY A 1 2061 ? -52.823 6.378 -7.930 1.00 84.00 2061 GLY A C 1
ATOM 16412 O O . GLY A 1 2061 ? -52.221 5.388 -8.345 1.00 84.00 2061 GLY A O 1
ATOM 16413 N N . LEU A 1 2062 ? -53.152 6.519 -6.644 1.00 83.88 2062 LEU A N 1
ATOM 16414 C CA . LEU A 1 2062 ? -52.787 5.578 -5.582 1.00 83.88 2062 LEU A CA 1
ATOM 16415 C C . LEU A 1 2062 ? -53.621 4.285 -5.631 1.00 83.88 2062 LEU A C 1
ATOM 16417 O O . LEU A 1 2062 ? -54.824 4.297 -5.899 1.00 83.88 2062 LEU A O 1
ATOM 16421 N N . SER A 1 2063 ? -52.989 3.151 -5.323 1.00 85.06 2063 SER A N 1
ATOM 16422 C CA . SER A 1 2063 ? -53.686 1.867 -5.155 1.00 85.06 2063 SER A CA 1
ATOM 16423 C C . SER A 1 2063 ? -54.466 1.810 -3.835 1.00 85.06 2063 SER A C 1
ATOM 16425 O O . SER A 1 2063 ? -54.122 2.498 -2.877 1.00 85.06 2063 SER A O 1
ATOM 16427 N N . GLN A 1 2064 ? -55.476 0.935 -3.725 1.00 81.75 2064 GLN A N 1
ATOM 16428 C CA . GLN A 1 2064 ? -56.256 0.802 -2.480 1.00 81.75 2064 GLN A CA 1
ATOM 16429 C C . GLN A 1 2064 ? -55.405 0.445 -1.248 1.00 81.75 2064 GLN A C 1
ATOM 16431 O O . GLN A 1 2064 ? -55.743 0.873 -0.150 1.00 81.75 2064 GLN A O 1
ATOM 16436 N N . ALA A 1 2065 ? -54.289 -0.274 -1.412 1.00 84.31 2065 ALA A N 1
ATOM 16437 C CA . ALA A 1 2065 ? -53.368 -0.552 -0.308 1.00 84.31 2065 ALA A CA 1
ATOM 16438 C C . ALA A 1 2065 ? -52.649 0.719 0.184 1.00 84.31 2065 ALA A C 1
ATOM 16440 O O . ALA A 1 2065 ? -52.505 0.915 1.385 1.00 84.31 2065 ALA A O 1
ATOM 16441 N N . GLN A 1 2066 ? -52.257 1.608 -0.734 1.00 85.62 2066 GLN A N 1
ATOM 16442 C CA . GLN A 1 2066 ? -51.624 2.890 -0.403 1.00 85.62 2066 GLN A CA 1
ATOM 16443 C C . GLN A 1 2066 ? -52.641 3.888 0.163 1.00 85.62 2066 GLN A C 1
ATOM 16445 O O . GLN A 1 2066 ? -52.332 4.609 1.102 1.00 85.62 2066 GLN A O 1
ATOM 16450 N N . LEU A 1 2067 ? -53.880 3.884 -0.340 1.00 83.12 2067 LEU A N 1
ATOM 16451 C CA . LEU A 1 2067 ? -54.975 4.668 0.240 1.00 83.12 2067 LEU A CA 1
ATOM 16452 C C . LEU A 1 2067 ? -55.318 4.205 1.666 1.00 83.12 2067 LEU A C 1
ATOM 16454 O O . LEU A 1 2067 ? -55.569 5.042 2.524 1.00 83.12 2067 LEU A O 1
ATOM 16458 N N . ALA A 1 2068 ? -55.261 2.899 1.946 1.00 84.00 2068 ALA A N 1
ATOM 16459 C CA . ALA A 1 2068 ? -55.404 2.375 3.305 1.00 84.00 2068 ALA A CA 1
ATOM 16460 C C . ALA A 1 2068 ? -54.218 2.758 4.215 1.00 84.00 2068 ALA A C 1
ATOM 16462 O O . ALA A 1 2068 ? -54.427 3.045 5.390 1.00 84.00 2068 ALA A O 1
ATOM 16463 N N . GLN A 1 2069 ? -52.988 2.815 3.688 1.00 83.94 2069 GLN A N 1
ATOM 16464 C CA . GLN A 1 2069 ? -51.822 3.319 4.430 1.00 83.94 2069 GLN A CA 1
ATOM 16465 C C . GLN A 1 2069 ? -51.925 4.824 4.721 1.00 83.94 2069 GLN A C 1
ATOM 16467 O O . GLN A 1 2069 ? -51.623 5.240 5.836 1.00 83.94 2069 GLN A O 1
ATOM 16472 N N . ALA A 1 2070 ? -52.402 5.624 3.763 1.00 84.94 2070 ALA A N 1
ATOM 16473 C CA . ALA A 1 2070 ? -52.682 7.043 3.961 1.00 84.94 2070 ALA A CA 1
ATOM 16474 C C . ALA A 1 2070 ? -53.776 7.265 5.021 1.00 84.94 2070 ALA A C 1
ATOM 16476 O O . ALA A 1 2070 ? -53.564 8.045 5.942 1.00 84.94 2070 ALA A O 1
ATOM 16477 N N . ALA A 1 2071 ? -54.890 6.528 4.948 1.00 81.38 2071 ALA A N 1
ATOM 16478 C CA . ALA A 1 2071 ? -55.980 6.620 5.924 1.00 81.38 2071 ALA A CA 1
ATOM 16479 C C . ALA A 1 2071 ? -55.567 6.166 7.338 1.00 81.38 2071 ALA A C 1
ATOM 16481 O O . ALA A 1 2071 ? -55.956 6.778 8.324 1.00 81.38 2071 ALA A O 1
ATOM 16482 N N . HIS A 1 2072 ? -54.743 5.120 7.464 1.00 83.31 2072 HIS A N 1
ATOM 16483 C CA . HIS A 1 2072 ? -54.211 4.710 8.769 1.00 83.31 2072 HIS A CA 1
ATOM 16484 C C . HIS A 1 2072 ? -53.239 5.750 9.353 1.00 83.31 2072 HIS A C 1
ATOM 16486 O O . HIS A 1 2072 ? -53.218 5.962 10.564 1.00 83.31 2072 HIS A O 1
ATOM 16492 N N . PHE A 1 2073 ? -52.465 6.436 8.504 1.00 86.75 2073 PHE A N 1
ATOM 16493 C CA . PHE A 1 2073 ? -51.642 7.561 8.940 1.00 86.75 2073 PHE A CA 1
ATOM 16494 C C . PHE A 1 2073 ? -52.503 8.721 9.461 1.00 86.75 2073 PHE A C 1
ATOM 16496 O O . PHE A 1 2073 ? -52.288 9.164 10.586 1.00 86.75 2073 PHE A O 1
ATOM 16503 N N . THR A 1 2074 ? -53.494 9.179 8.691 1.00 83.19 2074 THR A N 1
ATOM 16504 C CA . THR A 1 2074 ? -54.327 10.328 9.085 1.00 83.19 2074 THR A CA 1
ATOM 16505 C C . THR A 1 2074 ? -55.197 10.047 10.301 1.00 83.19 2074 THR A C 1
ATOM 16507 O O . THR A 1 2074 ? -55.307 10.904 11.162 1.00 83.19 2074 THR A O 1
ATOM 16510 N N . ASN A 1 2075 ? -55.780 8.850 10.401 1.00 79.25 2075 ASN A N 1
ATOM 16511 C CA . ASN A 1 2075 ? -56.781 8.558 11.429 1.00 79.25 2075 ASN A CA 1
ATOM 16512 C C . ASN A 1 2075 ? -56.185 7.989 12.726 1.00 79.25 2075 ASN A C 1
ATOM 16514 O O . ASN A 1 2075 ? -56.857 8.004 13.746 1.00 79.25 2075 ASN A O 1
ATOM 16518 N N . THR A 1 2076 ? -54.973 7.418 12.699 1.00 75.81 2076 THR A N 1
ATOM 16519 C CA . THR A 1 2076 ? -54.407 6.690 13.858 1.00 75.81 2076 THR A CA 1
ATOM 16520 C C . THR A 1 2076 ? -53.005 7.162 14.259 1.00 75.81 2076 THR A C 1
ATOM 16522 O O . THR A 1 2076 ? -52.439 6.635 15.218 1.00 75.81 2076 THR A O 1
ATOM 16525 N N . LYS A 1 2077 ? -52.385 8.094 13.516 1.00 81.25 2077 LYS A N 1
ATOM 16526 C CA . LYS A 1 2077 ? -50.986 8.501 13.755 1.00 81.25 2077 LYS A CA 1
ATOM 16527 C C . LYS A 1 2077 ? -50.689 9.988 13.665 1.00 81.25 2077 LYS A C 1
ATOM 16529 O O . LYS A 1 2077 ? -49.802 10.439 14.389 1.00 81.25 2077 LYS A O 1
ATOM 16534 N N . TYR A 1 2078 ? -51.376 10.731 12.808 1.00 85.69 2078 TYR A N 1
ATOM 16535 C CA . TYR A 1 2078 ? -51.314 12.187 12.824 1.00 85.69 2078 TYR A CA 1
ATOM 16536 C C . TYR A 1 2078 ? -52.127 12.697 14.030 1.00 85.69 2078 TYR A C 1
ATOM 16538 O O . TYR A 1 2078 ? -53.254 12.238 14.213 1.00 85.69 2078 TYR A O 1
ATOM 16546 N N . PRO A 1 2079 ? -51.568 13.551 14.905 1.00 83.62 2079 PRO A N 1
ATOM 16547 C CA . PRO A 1 2079 ? -52.264 13.976 16.110 1.00 83.62 2079 PRO A CA 1
ATOM 16548 C C . PRO A 1 2079 ? -53.297 15.055 15.784 1.00 83.62 2079 PRO A C 1
ATOM 16550 O O . PRO A 1 2079 ? -52.960 16.067 15.175 1.00 83.62 2079 PRO A O 1
ATOM 16553 N N . ASP A 1 2080 ? -54.527 14.857 16.250 1.00 84.50 2080 ASP A N 1
ATOM 16554 C CA . ASP A 1 2080 ? -55.541 15.906 16.356 1.00 84.50 2080 ASP A CA 1
ATOM 16555 C C . ASP A 1 2080 ? -55.686 16.282 17.838 1.00 84.50 2080 ASP A C 1
ATOM 16557 O O . ASP A 1 2080 ? -55.854 15.407 18.697 1.00 84.50 2080 ASP A O 1
ATOM 16561 N N . VAL A 1 2081 ? -55.498 17.564 18.155 1.00 86.50 2081 VAL A N 1
ATOM 16562 C CA . VAL A 1 2081 ? -55.382 18.066 19.533 1.00 86.50 2081 VAL A CA 1
ATOM 16563 C C . VAL A 1 2081 ? -56.047 19.429 19.695 1.00 86.50 2081 VAL A C 1
ATOM 16565 O O . VAL A 1 2081 ? -55.762 20.375 18.959 1.00 86.50 2081 VAL A O 1
ATOM 16568 N N . SER A 1 2082 ? -56.893 19.555 20.712 1.00 88.00 2082 SER A N 1
ATOM 16569 C CA . SER A 1 2082 ? -57.562 20.797 21.088 1.00 88.00 2082 SER A CA 1
ATOM 16570 C C . SER A 1 2082 ? -56.813 21.488 22.238 1.00 88.00 2082 SER A C 1
ATOM 16572 O O . SER A 1 2082 ? -56.386 20.848 23.200 1.00 88.00 2082 SER A O 1
ATOM 16574 N N . LEU A 1 2083 ? -56.612 22.807 22.122 1.00 89.25 2083 LEU A N 1
ATOM 16575 C CA . LEU A 1 2083 ? -55.875 23.644 23.078 1.00 89.25 2083 LEU A CA 1
ATOM 16576 C C . LEU A 1 2083 ? -56.804 24.698 23.695 1.00 89.25 2083 LEU A C 1
ATOM 16578 O O . LEU A 1 2083 ? -57.181 25.670 23.040 1.00 89.25 2083 LEU A O 1
ATOM 16582 N N . GLU A 1 2084 ? -57.116 24.548 24.981 1.00 90.81 2084 GLU A N 1
ATOM 16583 C CA . GLU A 1 2084 ? -57.798 25.574 25.777 1.00 90.81 2084 GLU A CA 1
ATOM 16584 C C . GLU A 1 2084 ? -56.824 26.226 26.766 1.00 90.81 2084 GLU A C 1
ATOM 16586 O O . GLU A 1 2084 ? -55.963 25.565 27.354 1.00 90.81 2084 GLU A O 1
ATOM 16591 N N . PHE A 1 2085 ? -56.969 27.532 27.001 1.00 90.69 2085 PHE A N 1
ATOM 16592 C CA . PHE A 1 2085 ? -56.166 28.229 28.002 1.00 90.69 2085 PHE A CA 1
ATOM 16593 C C . PHE A 1 2085 ? -56.896 29.403 28.660 1.00 90.69 2085 PHE A C 1
ATOM 16595 O O . PHE A 1 2085 ? -57.824 29.984 28.099 1.00 90.69 2085 PHE A O 1
ATOM 16602 N N . ALA A 1 2086 ? -56.442 29.765 29.860 1.00 89.69 2086 ALA A N 1
ATOM 16603 C CA . ALA A 1 2086 ? -56.881 30.943 30.597 1.00 89.69 2086 ALA A CA 1
ATOM 16604 C C . ALA A 1 2086 ? -55.701 31.580 31.346 1.00 89.69 2086 ALA A C 1
ATOM 16606 O O . ALA A 1 2086 ? -54.876 30.877 31.931 1.00 89.69 2086 ALA A O 1
ATOM 16607 N N . VAL A 1 2087 ? -55.640 32.911 31.358 1.00 86.81 2087 VAL A N 1
ATOM 16608 C CA . VAL A 1 2087 ? -54.714 33.666 32.214 1.00 86.81 2087 VAL A CA 1
ATOM 16609 C C . VAL A 1 2087 ? -55.290 33.691 33.631 1.00 86.81 2087 VAL A C 1
ATOM 16611 O O . VAL A 1 2087 ? -56.452 34.054 33.818 1.00 86.81 2087 VAL A O 1
ATOM 16614 N N . GLU A 1 2088 ? -54.507 33.286 34.629 1.00 85.94 2088 GLU A N 1
ATOM 16615 C CA . GLU A 1 2088 ? -54.895 33.437 36.033 1.00 85.94 2088 GLU A CA 1
ATOM 16616 C C . GLU A 1 2088 ? -54.653 34.893 36.468 1.00 85.94 2088 GLU A C 1
ATOM 16618 O O . GLU A 1 2088 ? -53.633 35.488 36.133 1.00 85.94 2088 GLU A O 1
ATOM 16623 N N . ASP A 1 2089 ? -55.628 35.479 37.170 1.00 81.38 2089 ASP A N 1
ATOM 16624 C CA . ASP A 1 2089 ? -55.589 36.843 37.720 1.00 81.38 2089 ASP A CA 1
ATOM 16625 C C . ASP A 1 2089 ? -55.220 37.971 36.722 1.00 81.38 2089 ASP A C 1
ATOM 16627 O O . ASP A 1 2089 ? -54.586 38.958 37.082 1.00 81.38 2089 ASP A O 1
ATOM 16631 N N . GLU A 1 2090 ? -55.728 37.875 35.482 1.00 77.44 2090 GLU A N 1
ATOM 16632 C CA . GLU A 1 2090 ? -55.559 38.797 34.327 1.00 77.44 2090 GLU A CA 1
ATOM 16633 C C . GLU A 1 2090 ? -55.572 40.315 34.638 1.00 77.44 2090 GLU A C 1
ATOM 16635 O O . GLU A 1 2090 ? -54.978 41.103 33.907 1.00 77.44 2090 GLU A O 1
ATOM 16640 N N . ASN A 1 2091 ? -56.254 40.743 35.707 1.00 75.94 2091 ASN A N 1
ATOM 16641 C CA . ASN A 1 2091 ? -56.415 42.154 36.092 1.00 75.94 2091 ASN A CA 1
ATOM 16642 C C . ASN A 1 2091 ? -55.452 42.606 37.213 1.00 75.94 2091 ASN A C 1
ATOM 16644 O O . ASN A 1 2091 ? -55.615 43.707 37.730 1.00 75.94 2091 ASN A O 1
ATOM 16648 N N . ASN A 1 2092 ? -54.512 41.756 37.639 1.00 79.75 2092 ASN A N 1
ATOM 16649 C CA . ASN A 1 2092 ? -53.644 41.972 38.804 1.00 79.75 2092 ASN A CA 1
ATOM 16650 C C . ASN A 1 2092 ? -52.182 41.549 38.525 1.00 79.75 2092 ASN A C 1
ATOM 16652 O O . ASN A 1 2092 ? -51.448 41.189 39.443 1.00 79.75 2092 ASN A O 1
ATOM 16656 N N . ILE A 1 2093 ? -51.769 41.560 37.253 1.00 79.94 2093 ILE A N 1
ATOM 16657 C CA . ILE A 1 2093 ? -50.400 41.251 36.814 1.00 79.94 2093 ILE A CA 1
ATOM 16658 C C . ILE A 1 2093 ? -49.539 42.517 36.924 1.00 79.94 2093 ILE A C 1
ATOM 16660 O O . ILE A 1 2093 ? -49.948 43.592 36.482 1.00 79.94 2093 ILE A O 1
ATOM 16664 N N . ARG A 1 2094 ? -48.335 42.390 37.485 1.00 81.94 2094 ARG A N 1
ATOM 16665 C CA . ARG A 1 2094 ? -47.379 43.489 37.701 1.00 81.94 2094 ARG A CA 1
ATOM 16666 C C . ARG A 1 2094 ? -46.073 43.245 36.956 1.00 81.94 2094 ARG A C 1
ATOM 16668 O O . ARG A 1 2094 ? -45.696 42.100 36.721 1.00 81.94 2094 ARG A O 1
ATOM 16675 N N . ALA A 1 2095 ? -45.378 44.321 36.599 1.00 81.25 2095 ALA A N 1
ATOM 16676 C CA . ALA A 1 2095 ? -44.082 44.228 35.937 1.00 81.25 2095 ALA A CA 1
ATOM 16677 C C . ALA A 1 2095 ? -43.055 43.552 36.862 1.00 81.25 2095 ALA A C 1
ATOM 16679 O O . ALA A 1 2095 ? -42.877 43.972 38.002 1.00 81.25 2095 ALA A O 1
ATOM 16680 N N . GLY A 1 2096 ? -42.395 42.504 36.367 1.00 79.88 2096 GLY A N 1
ATOM 16681 C CA . GLY A 1 2096 ? -41.388 41.734 37.107 1.00 79.88 2096 GLY A CA 1
ATOM 16682 C C . GLY A 1 2096 ? -41.924 40.632 38.036 1.00 79.88 2096 GLY A C 1
ATOM 16683 O O . GLY A 1 2096 ? -41.159 39.732 38.373 1.00 79.88 2096 GLY A O 1
ATOM 16684 N N . GLU A 1 2097 ? -43.211 40.628 38.402 1.00 84.56 2097 GLU A N 1
ATOM 16685 C CA . GLU A 1 2097 ? -43.808 39.535 39.190 1.00 84.56 2097 GLU A CA 1
ATOM 16686 C C . GLU A 1 2097 ? -44.214 38.338 38.289 1.00 84.56 2097 GLU A C 1
ATOM 16688 O O . GLU A 1 2097 ? -44.654 38.552 37.152 1.00 84.56 2097 GLU A O 1
ATOM 16693 N N . PRO A 1 2098 ? -44.111 37.073 38.757 1.00 84.56 2098 PRO A N 1
ATOM 16694 C CA . PRO A 1 2098 ? -44.521 35.906 37.971 1.00 84.56 2098 PRO A CA 1
ATOM 16695 C C . PRO A 1 2098 ? -46.040 35.832 37.755 1.00 84.56 2098 PRO A C 1
ATOM 16697 O O . PRO A 1 2098 ? -46.822 35.795 38.709 1.00 84.56 2098 PRO A O 1
ATOM 16700 N N . ALA A 1 2099 ? -46.460 35.730 36.495 1.00 88.69 2099 ALA A N 1
ATOM 16701 C CA . ALA A 1 2099 ? -47.839 35.484 36.090 1.00 88.69 2099 ALA A CA 1
ATOM 16702 C C . ALA A 1 2099 ? -48.048 34.016 35.682 1.00 88.69 2099 ALA A C 1
ATOM 16704 O O . ALA A 1 2099 ? -47.108 33.298 35.330 1.00 88.69 2099 ALA A O 1
ATOM 16705 N N . TYR A 1 2100 ? -49.302 33.555 35.709 1.00 90.69 2100 TYR A N 1
ATOM 16706 C CA . TYR A 1 2100 ? -49.634 32.151 35.469 1.00 90.69 2100 TYR A CA 1
ATOM 16707 C C . TYR A 1 2100 ? -50.690 31.977 34.381 1.00 90.69 2100 TYR A C 1
ATOM 16709 O O . TYR A 1 2100 ? -51.690 32.690 34.313 1.00 90.69 2100 TYR A O 1
ATOM 16717 N N . LEU A 1 2101 ? -50.458 30.988 33.526 1.00 90.12 2101 LEU A N 1
ATOM 16718 C CA . LEU A 1 2101 ? -51.290 30.644 32.387 1.00 90.12 2101 LEU A CA 1
ATOM 16719 C C . LEU A 1 2101 ? -51.684 29.171 32.518 1.00 90.12 2101 LEU A C 1
ATOM 16721 O O . LEU A 1 2101 ? -50.845 28.266 32.523 1.00 90.12 2101 LEU A O 1
ATOM 16725 N N . LYS A 1 2102 ? -52.980 28.929 32.690 1.00 92.06 2102 LYS A N 1
ATOM 16726 C CA . LYS A 1 2102 ? -53.554 27.600 32.867 1.00 92.06 2102 LYS A CA 1
ATOM 16727 C C . LYS A 1 2102 ? -53.920 27.028 31.505 1.00 92.06 2102 LYS A C 1
ATOM 16729 O O . LYS A 1 2102 ? -54.675 27.652 30.768 1.00 92.06 2102 LYS A O 1
ATOM 16734 N N . ILE A 1 2103 ? -53.379 25.857 31.188 1.00 91.81 2103 ILE A N 1
ATOM 16735 C CA . ILE A 1 2103 ? -53.455 25.218 29.872 1.00 91.81 2103 ILE A CA 1
ATOM 16736 C C . ILE A 1 2103 ? -54.102 23.841 30.018 1.00 91.81 2103 ILE A C 1
ATOM 16738 O O . ILE A 1 2103 ? -53.721 23.051 30.890 1.00 91.81 2103 ILE A O 1
ATOM 16742 N N . HIS A 1 2104 ? -55.042 23.541 29.130 1.00 92.69 2104 HIS A N 1
ATOM 16743 C CA . HIS A 1 2104 ? -55.601 22.216 28.923 1.00 92.69 2104 HIS A CA 1
ATOM 16744 C C . HIS A 1 2104 ? -55.371 21.793 27.469 1.00 92.69 2104 HIS A C 1
ATOM 16746 O O . HIS A 1 2104 ? -55.563 22.586 26.550 1.00 92.69 2104 HIS A O 1
ATOM 16752 N N . ILE A 1 2105 ? -54.924 20.552 27.277 1.00 89.75 2105 ILE A N 1
ATOM 16753 C CA . ILE A 1 2105 ? -54.799 19.928 25.959 1.00 89.75 2105 ILE A CA 1
ATOM 16754 C C . ILE A 1 2105 ? -55.538 18.597 26.008 1.00 89.75 2105 ILE A C 1
ATOM 16756 O O . ILE A 1 2105 ? -55.264 17.785 26.897 1.00 89.75 2105 ILE A O 1
ATOM 16760 N N . GLU A 1 2106 ? -56.432 18.356 25.059 1.00 88.62 2106 GLU A N 1
ATOM 16761 C CA . GLU A 1 2106 ? -57.095 17.068 24.847 1.00 88.62 2106 GLU A CA 1
ATOM 16762 C C . GLU A 1 2106 ? -56.766 16.554 23.436 1.00 88.62 2106 GLU A C 1
ATOM 16764 O O . GLU A 1 2106 ? -56.471 17.331 22.530 1.00 88.62 2106 GLU A O 1
ATOM 16769 N N . ARG A 1 2107 ? -56.710 15.230 23.272 1.00 84.06 2107 ARG A N 1
ATOM 16770 C CA . ARG A 1 2107 ? -56.492 14.557 21.988 1.00 84.06 2107 ARG A CA 1
ATOM 16771 C C . ARG A 1 2107 ? -57.814 13.950 21.544 1.00 84.06 2107 ARG A C 1
ATOM 16773 O O . ARG A 1 2107 ? -58.355 13.091 22.245 1.00 84.06 2107 ARG A O 1
ATOM 16780 N N . GLU A 1 2108 ? -58.302 14.382 20.389 1.00 80.50 2108 GLU A N 1
ATOM 16781 C CA . GLU A 1 2108 ? -59.599 13.966 19.859 1.00 80.50 2108 GLU A CA 1
ATOM 16782 C C . GLU A 1 2108 ? -59.529 12.482 19.439 1.00 80.50 2108 GLU A C 1
ATOM 16784 O O . GLU A 1 2108 ? -58.841 12.118 18.487 1.00 80.50 2108 GLU A O 1
ATOM 16789 N N . LEU A 1 2109 ? -60.191 11.607 20.205 1.00 71.69 2109 LEU A N 1
ATOM 16790 C CA . LEU A 1 2109 ? -60.223 10.147 20.027 1.00 71.69 2109 LEU A CA 1
ATOM 16791 C C . LEU A 1 2109 ? -61.590 9.604 20.458 1.00 71.69 2109 LEU A C 1
ATOM 16793 O O . LEU A 1 2109 ? -62.110 10.023 21.501 1.00 71.69 2109 LEU A O 1
ATOM 16797 N N . GLU A 1 2110 ? -62.135 8.618 19.735 1.00 66.12 2110 GLU A N 1
ATOM 16798 C CA . GLU A 1 2110 ? -63.382 7.952 20.141 1.00 66.12 2110 GLU A CA 1
ATOM 16799 C C . GLU A 1 2110 ? -63.226 7.255 21.514 1.00 66.12 2110 GLU A C 1
ATOM 16801 O O . GLU A 1 2110 ? -62.115 6.948 21.961 1.00 66.12 2110 GLU A O 1
ATOM 16806 N N . GLU A 1 2111 ? -64.327 7.040 22.251 1.00 60.50 2111 GLU A N 1
ATOM 16807 C CA . GLU A 1 2111 ? -64.267 6.582 23.657 1.00 60.50 2111 GLU A CA 1
ATOM 16808 C C . GLU A 1 2111 ? -63.441 5.288 23.833 1.00 60.50 2111 GLU A C 1
ATOM 16810 O O . GLU A 1 2111 ? -62.663 5.191 24.788 1.00 60.50 2111 GLU A O 1
ATOM 16815 N N . ASP A 1 2112 ? -63.542 4.367 22.866 1.00 63.84 2112 ASP A N 1
ATOM 16816 C CA . ASP A 1 2112 ? -62.979 3.009 22.883 1.00 63.84 2112 ASP A CA 1
ATOM 16817 C C . ASP A 1 2112 ? -61.532 2.875 22.331 1.00 63.84 2112 ASP A C 1
ATOM 16819 O O . ASP A 1 2112 ? -60.976 1.775 22.380 1.00 63.84 2112 ASP A O 1
ATOM 16823 N N . GLU A 1 2113 ? -60.903 3.929 21.790 1.00 65.12 2113 GLU A N 1
ATOM 16824 C CA . GLU A 1 2113 ? -59.619 3.799 21.068 1.00 65.12 2113 GLU A CA 1
ATOM 16825 C C . GLU A 1 2113 ? -58.356 3.855 21.959 1.00 65.12 2113 GLU A C 1
ATOM 16827 O O . GLU A 1 2113 ? -58.225 4.679 22.870 1.00 65.12 2113 GLU A O 1
ATOM 16832 N N . GLU A 1 2114 ? -57.378 2.980 21.672 1.00 63.97 2114 GLU A N 1
ATOM 16833 C CA . GLU A 1 2114 ? -56.083 2.932 22.368 1.00 63.97 2114 GLU A CA 1
ATOM 16834 C C . GLU A 1 2114 ? -55.053 3.888 21.735 1.00 63.97 2114 GLU A C 1
ATOM 16836 O O . GLU A 1 2114 ? -54.660 3.743 20.578 1.00 63.97 2114 GLU A O 1
ATOM 16841 N N . PHE A 1 2115 ? -54.557 4.841 22.529 1.00 69.25 2115 PHE A N 1
ATOM 16842 C CA . PHE A 1 2115 ? -53.509 5.788 22.133 1.00 69.25 2115 PHE A CA 1
ATOM 16843 C C . PHE A 1 2115 ? -52.123 5.121 22.007 1.00 69.25 2115 PHE A C 1
ATOM 16845 O O . PHE A 1 2115 ? -51.581 4.607 22.989 1.00 69.25 2115 PHE A O 1
ATOM 16852 N N . ASP A 1 2116 ? -51.508 5.218 20.823 1.00 72.38 2116 ASP A N 1
ATOM 16853 C CA . ASP A 1 2116 ? -50.121 4.805 20.564 1.00 72.38 2116 ASP A CA 1
ATOM 16854 C C . ASP A 1 2116 ? -49.197 6.033 20.361 1.00 72.38 2116 ASP A C 1
ATOM 16856 O O . ASP A 1 2116 ? -49.256 6.659 19.298 1.00 72.38 2116 ASP A O 1
ATOM 16860 N N . PRO A 1 2117 ? -48.291 6.346 21.316 1.00 71.62 2117 PRO A N 1
ATOM 16861 C CA . PRO A 1 2117 ? -47.420 7.530 21.293 1.00 71.62 2117 PRO A CA 1
ATOM 16862 C C . PRO A 1 2117 ? -46.288 7.494 20.250 1.00 71.62 2117 PRO A C 1
ATOM 16864 O O . PRO A 1 2117 ? -45.467 8.414 20.215 1.00 71.62 2117 PRO A O 1
ATOM 16867 N N . THR A 1 2118 ? -46.159 6.426 19.453 1.00 81.00 2118 THR A N 1
ATOM 16868 C CA . THR A 1 2118 ? -45.043 6.281 18.505 1.00 81.00 2118 THR A CA 1
ATOM 16869 C C . THR A 1 2118 ? -45.276 7.045 17.199 1.00 81.00 2118 THR A C 1
ATOM 16871 O O . THR A 1 2118 ? -46.254 6.812 16.484 1.00 81.00 2118 THR A O 1
ATOM 16874 N N . VAL A 1 2119 ? -44.338 7.930 16.860 1.00 85.06 2119 VAL A N 1
ATOM 16875 C CA . VAL A 1 2119 ? -44.399 8.809 15.682 1.00 85.06 2119 VAL A CA 1
ATOM 16876 C C . VAL A 1 2119 ? -44.293 8.004 14.383 1.00 85.06 2119 VAL A C 1
ATOM 16878 O O . VAL A 1 2119 ? -43.436 7.128 14.247 1.00 85.06 2119 VAL A O 1
ATOM 16881 N N . HIS A 1 2120 ? -45.113 8.339 13.384 1.00 87.31 2120 HIS A N 1
ATOM 16882 C CA . HIS A 1 2120 ? -44.949 7.827 12.026 1.00 87.31 2120 HIS A CA 1
ATOM 16883 C C . HIS A 1 2120 ? -43.951 8.694 11.241 1.00 87.31 2120 HIS A C 1
ATOM 16885 O O . HIS A 1 2120 ? -44.297 9.757 10.727 1.00 87.31 2120 HIS A O 1
ATOM 16891 N N . ALA A 1 2121 ? -42.707 8.221 11.150 1.00 86.38 2121 ALA A N 1
ATOM 16892 C CA . ALA A 1 2121 ? -41.600 8.906 10.484 1.00 86.38 2121 ALA A CA 1
ATOM 16893 C C . ALA A 1 2121 ? -40.820 7.934 9.567 1.00 86.38 2121 ALA A C 1
ATOM 16895 O O . ALA A 1 2121 ? -39.755 7.448 9.942 1.00 86.38 2121 ALA A O 1
ATOM 16896 N N . PRO A 1 2122 ? -41.324 7.605 8.361 1.00 84.62 2122 PRO A N 1
ATOM 16897 C CA . PRO A 1 2122 ? -40.807 6.499 7.539 1.00 84.62 2122 PRO A CA 1
ATOM 16898 C C . PRO A 1 2122 ? -39.413 6.739 6.931 1.00 84.62 2122 PRO A C 1
ATOM 16900 O O . PRO A 1 2122 ? -38.843 5.824 6.341 1.00 84.62 2122 PRO A O 1
ATOM 16903 N N . PHE A 1 2123 ? -38.874 7.954 7.062 1.00 88.25 2123 PHE A N 1
ATOM 16904 C CA . PHE A 1 2123 ? -37.521 8.328 6.636 1.00 88.25 2123 PHE A CA 1
ATOM 16905 C C . PHE A 1 2123 ? -36.566 8.571 7.818 1.00 88.25 2123 PHE A C 1
ATOM 16907 O O . PHE A 1 2123 ? -35.377 8.780 7.597 1.00 88.25 2123 PHE A O 1
ATOM 16914 N N . TYR A 1 2124 ? -37.058 8.552 9.061 1.00 89.81 2124 TYR A N 1
ATOM 16915 C CA . TYR A 1 2124 ? -36.229 8.692 10.255 1.00 89.81 2124 TYR A CA 1
ATOM 16916 C C . TYR A 1 2124 ? -35.833 7.297 10.780 1.00 89.81 2124 TYR A C 1
ATOM 16918 O O . TYR A 1 2124 ? -36.699 6.426 10.873 1.00 89.81 2124 TYR A O 1
ATOM 16926 N N . PRO A 1 2125 ? -34.551 7.032 11.102 1.00 83.38 2125 PRO A N 1
ATOM 16927 C CA . PRO A 1 2125 ? -34.098 5.672 11.412 1.00 83.38 2125 PRO A CA 1
ATOM 16928 C C . PRO A 1 2125 ? -34.418 5.213 12.841 1.00 83.38 2125 PRO A C 1
ATOM 16930 O O . PRO A 1 2125 ? -34.578 4.016 13.084 1.00 83.38 2125 PRO A O 1
ATOM 16933 N N . GLY A 1 2126 ? -34.499 6.145 13.794 1.00 77.25 2126 GLY A N 1
ATOM 16934 C CA . GLY A 1 2126 ? -34.834 5.842 15.184 1.00 77.25 2126 GLY A CA 1
ATOM 16935 C C . GLY A 1 2126 ? -36.337 5.649 15.399 1.00 77.25 2126 GLY A C 1
ATOM 16936 O O . GLY A 1 2126 ? -37.166 6.175 14.659 1.00 77.25 2126 GLY A O 1
ATOM 16937 N N . LYS A 1 2127 ? -36.710 4.943 16.470 1.00 76.94 2127 LYS A N 1
ATOM 16938 C CA . LYS A 1 2127 ? -38.066 5.066 17.025 1.00 76.94 2127 LYS A CA 1
ATOM 16939 C C . LYS A 1 2127 ? -38.129 6.333 17.874 1.00 76.94 2127 LYS A C 1
ATOM 16941 O O . LYS A 1 2127 ? -37.180 6.613 18.598 1.00 76.94 2127 LYS A O 1
ATOM 16946 N N . LYS A 1 2128 ? -39.239 7.065 17.794 1.00 80.25 2128 LYS A N 1
ATOM 16947 C CA . LYS A 1 2128 ? -39.446 8.327 18.510 1.00 80.25 2128 LYS A CA 1
ATOM 16948 C C . LYS A 1 2128 ? -40.841 8.383 19.136 1.00 80.25 2128 LYS A C 1
ATOM 16950 O O . LYS A 1 2128 ? -41.807 7.952 18.498 1.00 80.25 2128 LYS A O 1
ATOM 16955 N N . THR A 1 2129 ? -40.946 8.929 20.349 1.00 81.75 2129 THR A N 1
ATOM 16956 C CA . THR A 1 2129 ? -42.231 9.331 20.944 1.00 81.75 2129 THR A CA 1
ATOM 16957 C C . THR A 1 2129 ? -42.595 10.778 20.612 1.00 81.75 2129 THR A C 1
ATOM 16959 O O . THR A 1 2129 ? -41.737 11.650 20.467 1.00 81.75 2129 THR A O 1
ATOM 16962 N N . GLU A 1 2130 ? -43.893 11.026 20.472 1.00 83.25 2130 GLU A N 1
ATOM 16963 C CA . GLU A 1 2130 ? -44.454 12.342 20.172 1.00 83.25 2130 GLU A CA 1
ATOM 16964 C C . GLU A 1 2130 ? -44.297 13.295 21.372 1.00 83.25 2130 GLU A C 1
ATOM 16966 O O . GLU A 1 2130 ? -44.843 13.042 22.448 1.00 83.25 2130 GLU A O 1
ATOM 16971 N N . ASN A 1 2131 ? -43.562 14.399 21.204 1.00 86.88 2131 ASN A N 1
ATOM 16972 C CA . ASN A 1 2131 ? -43.401 15.423 22.238 1.00 86.88 2131 ASN A CA 1
ATOM 16973 C C . ASN A 1 2131 ? -43.739 16.818 21.696 1.00 86.88 2131 ASN A C 1
ATOM 16975 O O . ASN A 1 2131 ? -43.713 17.066 20.490 1.00 86.88 2131 ASN A O 1
ATOM 16979 N N . TRP A 1 2132 ? -44.050 17.728 22.615 1.00 89.25 2132 TRP A N 1
ATOM 16980 C CA . TRP A 1 2132 ? -44.528 19.074 22.323 1.00 89.25 2132 TRP A CA 1
ATOM 16981 C C . TRP A 1 2132 ? -43.767 20.116 23.139 1.00 89.25 2132 TRP A C 1
ATOM 16983 O O . TRP A 1 2132 ? -43.390 19.860 24.284 1.00 89.25 2132 TRP A O 1
ATOM 16993 N N . TRP A 1 2133 ? -43.598 21.309 22.580 1.00 91.56 2133 TRP A N 1
ATOM 16994 C CA . TRP A 1 2133 ? -43.201 22.506 23.312 1.00 91.56 2133 TRP A CA 1
ATOM 16995 C C . TRP A 1 2133 ? -44.399 23.440 23.456 1.00 91.56 2133 TRP A C 1
ATOM 16997 O O . TRP A 1 2133 ? -45.087 23.738 22.482 1.00 91.56 2133 TRP A O 1
ATOM 17007 N N . LEU A 1 2134 ? -44.620 23.924 24.674 1.00 91.81 2134 LEU A N 1
ATOM 17008 C CA . LEU A 1 2134 ? -45.489 25.059 24.957 1.00 91.81 2134 LEU A CA 1
ATOM 17009 C C . LEU A 1 2134 ? -44.612 26.278 25.217 1.00 91.81 2134 LEU A C 1
ATOM 17011 O O . LEU A 1 2134 ? -43.764 26.237 26.108 1.00 91.81 2134 LEU A O 1
ATOM 17015 N N . VAL A 1 2135 ? -44.800 27.338 24.436 1.00 91.56 2135 VAL A N 1
ATOM 17016 C CA . VAL A 1 2135 ? -43.965 28.546 24.456 1.00 91.56 2135 VAL A CA 1
ATOM 17017 C C . VAL A 1 2135 ? -44.857 29.770 24.618 1.00 91.56 2135 VAL A C 1
ATOM 17019 O O . VAL A 1 2135 ? -45.804 29.937 23.856 1.00 91.56 2135 VAL A O 1
ATOM 17022 N N . VAL A 1 2136 ? -44.553 30.651 25.570 1.00 91.06 2136 VAL A N 1
ATOM 17023 C CA . VAL A 1 2136 ? -45.161 31.991 25.636 1.00 91.06 2136 VAL A CA 1
ATOM 17024 C C . VAL A 1 2136 ? -44.135 32.990 25.127 1.00 91.06 2136 VAL A C 1
ATOM 17026 O O . VAL A 1 2136 ? -43.009 33.027 25.624 1.00 91.06 2136 VAL A O 1
ATOM 17029 N N . GLY A 1 2137 ? -44.509 33.799 24.139 1.00 90.81 2137 GLY A N 1
ATOM 17030 C CA . GLY A 1 2137 ? -43.603 34.758 23.512 1.00 90.81 2137 GLY A CA 1
ATOM 17031 C C . GLY A 1 2137 ? -44.294 36.034 23.049 1.00 90.81 2137 GLY A C 1
ATOM 17032 O O . GLY A 1 2137 ? -45.502 36.061 22.806 1.00 90.81 2137 GLY A O 1
ATOM 17033 N N . GLU A 1 2138 ? -43.501 37.091 22.903 1.00 89.12 2138 GLU A N 1
ATOM 17034 C CA . GLU A 1 2138 ? -43.919 38.355 22.306 1.00 89.12 2138 GLU A CA 1
ATOM 17035 C C . GLU A 1 2138 ? -43.214 38.551 20.952 1.00 89.12 2138 GLU A C 1
ATOM 17037 O O . GLU A 1 2138 ? -41.999 38.733 20.875 1.00 89.12 2138 GLU A O 1
ATOM 17042 N N . GLU A 1 2139 ? -43.987 38.540 19.863 1.00 83.31 2139 GLU A N 1
ATOM 17043 C CA . GLU A 1 2139 ? -43.470 38.671 18.490 1.00 83.31 2139 GLU A CA 1
ATOM 17044 C C . GLU A 1 2139 ? -42.927 40.086 18.196 1.00 83.31 2139 GLU A C 1
ATOM 17046 O O . GLU A 1 2139 ? -41.991 40.250 17.412 1.00 83.31 2139 GLU A O 1
ATOM 17051 N N . SER A 1 2140 ? -43.475 41.123 18.845 1.00 84.06 2140 SER A N 1
ATOM 17052 C CA . SER A 1 2140 ? -43.053 42.526 18.686 1.00 84.06 2140 SER A CA 1
ATOM 17053 C C . SER A 1 2140 ? -41.614 42.774 19.145 1.00 84.06 2140 SER A C 1
ATOM 17055 O O . SER A 1 2140 ? -40.874 43.511 18.489 1.00 84.06 2140 SER A O 1
ATOM 17057 N N . THR A 1 2141 ? -41.220 42.162 20.261 1.00 83.00 2141 THR A N 1
ATOM 17058 C CA . THR A 1 2141 ? -39.884 42.258 20.873 1.00 83.00 2141 THR A CA 1
ATOM 17059 C C . THR A 1 2141 ? -38.971 41.094 20.491 1.00 83.00 2141 THR A C 1
ATOM 17061 O O . THR A 1 2141 ? -37.751 41.236 20.568 1.00 83.00 2141 THR A O 1
ATOM 17064 N N . LYS A 1 2142 ? -39.548 39.963 20.057 1.00 85.25 2142 LYS A N 1
ATOM 17065 C CA . LYS A 1 2142 ? -38.896 38.654 19.858 1.00 85.25 2142 LYS A CA 1
ATOM 17066 C C . LYS A 1 2142 ? -38.360 38.022 21.143 1.00 85.25 2142 LYS A C 1
ATOM 17068 O O . LYS A 1 2142 ? -37.407 37.239 21.099 1.00 85.25 2142 LYS A O 1
ATOM 17073 N N . THR A 1 2143 ? -38.981 38.337 22.276 1.00 86.56 2143 THR A N 1
ATOM 17074 C CA . THR A 1 2143 ? -38.660 37.717 23.564 1.00 86.56 2143 THR A CA 1
ATOM 17075 C C . THR A 1 2143 ? -39.537 36.496 23.821 1.00 86.56 2143 THR A C 1
ATOM 17077 O O . THR A 1 2143 ? -40.764 36.571 23.742 1.00 86.56 2143 THR A O 1
ATOM 17080 N N . LEU A 1 2144 ? -38.901 35.381 24.162 1.00 89.25 2144 LEU A N 1
ATOM 17081 C CA . LEU A 1 2144 ? -39.528 34.207 24.759 1.00 89.25 2144 LEU A CA 1
ATOM 17082 C C . LEU A 1 2144 ? -39.638 34.460 26.269 1.00 89.25 2144 LEU A C 1
ATOM 17084 O O . LEU A 1 2144 ? -38.641 34.775 26.911 1.00 89.25 2144 LEU A O 1
ATOM 17088 N N . LEU A 1 2145 ? -40.852 34.364 26.813 1.00 87.88 2145 LEU A N 1
ATOM 17089 C CA . LEU A 1 2145 ? -41.159 34.631 28.226 1.00 87.88 2145 LEU A CA 1
ATOM 17090 C C . LEU A 1 2145 ? -41.270 33.346 29.056 1.00 87.88 2145 LEU A C 1
ATOM 17092 O O . LEU A 1 2145 ? -41.049 33.375 30.262 1.00 87.88 2145 LEU A O 1
ATOM 17096 N N . ALA A 1 2146 ? -41.636 32.230 28.417 1.00 89.00 2146 ALA A N 1
ATOM 17097 C CA . ALA A 1 2146 ? -41.689 30.909 29.035 1.00 89.00 2146 ALA A CA 1
ATOM 17098 C C . ALA A 1 2146 ? -41.583 29.794 27.989 1.00 89.00 2146 ALA A C 1
ATOM 17100 O O . ALA A 1 2146 ? -42.050 29.948 26.859 1.00 89.00 2146 ALA A O 1
ATOM 17101 N N . ILE A 1 2147 ? -41.045 28.642 28.393 1.00 90.50 2147 ILE A N 1
ATOM 17102 C CA . ILE A 1 2147 ? -41.047 27.398 27.614 1.00 90.50 2147 ILE A CA 1
ATOM 17103 C C . ILE A 1 2147 ? -41.307 26.196 28.527 1.00 90.50 2147 ILE A C 1
ATOM 17105 O O . ILE A 1 2147 ? -40.898 26.180 29.689 1.00 90.50 2147 ILE A O 1
ATOM 17109 N N . LYS A 1 2148 ? -41.965 25.157 28.005 1.00 88.56 2148 LYS A N 1
ATOM 17110 C CA . LYS A 1 2148 ? -42.070 23.853 28.668 1.00 88.56 2148 LYS A CA 1
ATOM 17111 C C . LYS A 1 2148 ? -42.236 22.721 27.659 1.00 88.56 2148 LYS A C 1
ATOM 17113 O O . LYS A 1 2148 ? -43.199 22.712 26.894 1.00 88.56 2148 LYS A O 1
ATOM 17118 N N . ARG A 1 2149 ? -41.324 21.744 27.682 1.00 86.44 2149 ARG A N 1
ATOM 17119 C CA . ARG A 1 2149 ? -41.461 20.490 26.923 1.00 86.44 2149 ARG A CA 1
ATOM 17120 C C . ARG A 1 2149 ? -42.406 19.537 27.662 1.00 86.44 2149 ARG A C 1
ATOM 17122 O O . ARG A 1 2149 ? -42.268 19.351 28.872 1.00 86.44 2149 ARG A O 1
ATOM 17129 N N . VAL A 1 2150 ? -43.368 18.949 26.954 1.00 86.44 2150 VAL A N 1
ATOM 17130 C CA . VAL A 1 2150 ? -44.395 18.046 27.499 1.00 86.44 2150 VAL A CA 1
ATOM 17131 C C . VAL A 1 2150 ? -44.683 16.877 26.552 1.00 86.44 2150 VAL A C 1
ATOM 17133 O O . VAL A 1 2150 ? -44.501 16.975 25.340 1.00 86.44 2150 VAL A O 1
ATOM 17136 N N . THR A 1 2151 ? -45.183 15.773 27.105 1.00 83.38 2151 THR A N 1
ATOM 17137 C CA . THR A 1 2151 ? -45.677 14.610 26.351 1.00 83.38 2151 THR A CA 1
ATOM 17138 C C . THR A 1 2151 ? -47.193 14.542 26.547 1.00 83.38 2151 THR A C 1
ATOM 17140 O O . THR A 1 2151 ? -47.657 14.439 27.685 1.00 83.38 2151 THR A O 1
ATOM 17143 N N . VAL A 1 2152 ? -47.980 14.635 25.471 1.00 79.19 2152 VAL A N 1
ATOM 17144 C CA . VAL A 1 2152 ? -49.453 14.683 25.545 1.00 79.19 2152 VAL A CA 1
ATOM 17145 C C . VAL A 1 2152 ? -50.028 13.276 25.376 1.00 79.19 2152 VAL A C 1
ATOM 17147 O O . VAL A 1 2152 ? -49.820 12.635 24.350 1.00 79.19 2152 VAL A O 1
ATOM 17150 N N . GLY A 1 2153 ? -50.747 12.787 26.390 1.00 78.19 2153 GLY A N 1
ATOM 17151 C CA . GLY A 1 2153 ? -51.455 11.501 26.347 1.00 78.19 2153 GLY A CA 1
ATOM 17152 C C . GLY A 1 2153 ? -52.819 11.606 25.654 1.00 78.19 2153 GLY A C 1
ATOM 17153 O O . GLY A 1 2153 ? -52.923 12.153 24.557 1.00 78.19 2153 GLY A O 1
ATOM 17154 N N . ARG A 1 2154 ? -53.874 11.112 26.324 1.00 80.56 2154 ARG A N 1
ATOM 17155 C CA . ARG A 1 2154 ? -55.272 11.400 25.943 1.00 80.56 2154 ARG A CA 1
ATOM 17156 C C . ARG A 1 2154 ? -55.665 12.834 26.314 1.00 80.56 2154 ARG A C 1
ATOM 17158 O O . ARG A 1 2154 ? -56.282 13.515 25.514 1.00 80.56 2154 ARG A O 1
ATOM 17165 N N . ASN A 1 2155 ? -55.250 13.306 27.490 1.00 85.50 2155 ASN A N 1
ATOM 17166 C CA . ASN A 1 2155 ? -55.317 14.717 27.859 1.00 85.50 2155 ASN A CA 1
ATOM 17167 C C . ASN A 1 2155 ? -54.190 15.116 28.827 1.00 85.50 2155 ASN A C 1
ATOM 17169 O O . ASN A 1 2155 ? -53.499 14.270 29.401 1.00 85.50 2155 ASN A O 1
ATOM 17173 N N . LEU A 1 2156 ? -53.977 16.425 28.961 1.00 85.81 2156 LEU A N 1
ATOM 17174 C CA . LEU A 1 2156 ? -52.972 17.057 29.807 1.00 85.81 2156 LEU A CA 1
ATOM 17175 C C . LEU A 1 2156 ? -53.562 18.325 30.446 1.00 85.81 2156 LEU A C 1
ATOM 17177 O O . LEU A 1 2156 ? -54.285 19.091 29.811 1.00 85.81 2156 LEU A O 1
ATOM 17181 N N . ASN A 1 2157 ? -53.249 18.547 31.721 1.00 90.12 2157 ASN A N 1
ATOM 17182 C CA . ASN A 1 2157 ? -53.592 19.761 32.459 1.00 90.12 2157 ASN A CA 1
ATOM 17183 C C . ASN A 1 2157 ? -52.308 20.360 33.036 1.00 90.12 2157 ASN A C 1
ATOM 17185 O O . ASN A 1 2157 ? -51.513 19.649 33.652 1.00 90.12 2157 ASN A O 1
ATOM 17189 N N . LEU A 1 2158 ? -52.106 21.659 32.832 1.00 88.94 2158 LEU A N 1
ATOM 17190 C CA . LEU A 1 2158 ? -50.849 22.345 33.103 1.00 88.94 2158 LEU A CA 1
ATOM 17191 C C . LEU A 1 2158 ? -51.094 23.750 33.673 1.00 88.94 2158 LEU A C 1
ATOM 17193 O O . LEU A 1 2158 ? -52.001 24.464 33.257 1.00 88.94 2158 LEU A O 1
ATOM 17197 N N . ARG A 1 2159 ? -50.214 24.165 34.587 1.00 90.69 2159 ARG A N 1
ATOM 17198 C CA . ARG A 1 2159 ? -49.965 25.569 34.927 1.00 90.69 2159 ARG A CA 1
ATOM 17199 C C . ARG A 1 2159 ? -48.581 25.931 34.383 1.00 90.69 2159 ARG A C 1
ATOM 17201 O O . ARG A 1 2159 ? -47.601 25.251 34.708 1.00 90.69 2159 ARG A O 1
ATOM 17208 N N . LEU A 1 2160 ? -48.525 26.927 33.508 1.00 89.31 2160 LEU A N 1
ATOM 17209 C CA . LEU A 1 2160 ? -47.302 27.503 32.957 1.00 89.31 2160 LEU A CA 1
ATOM 17210 C C . LEU A 1 2160 ? -47.078 28.868 33.613 1.00 89.31 2160 LEU A C 1
ATOM 17212 O O . LEU A 1 2160 ? -48.031 29.601 33.857 1.00 89.31 2160 LEU A O 1
ATOM 17216 N N . GLU A 1 2161 ? -45.832 29.175 33.933 1.00 90.75 2161 GLU A N 1
ATOM 17217 C CA . GLU A 1 2161 ? -45.411 30.412 34.590 1.00 90.75 2161 GLU A CA 1
ATOM 17218 C C . GLU A 1 2161 ? -44.676 31.273 33.563 1.00 90.75 2161 GLU A C 1
ATOM 17220 O O . GLU A 1 2161 ? -43.936 30.727 32.746 1.00 90.75 2161 GLU A O 1
ATOM 17225 N N . PHE A 1 2162 ? -44.924 32.582 33.557 1.00 89.00 2162 PHE A N 1
ATOM 17226 C CA . PHE A 1 2162 ? -44.299 33.539 32.645 1.00 89.00 2162 PHE A CA 1
ATOM 17227 C C . PHE A 1 2162 ? -44.178 34.909 33.321 1.00 89.00 2162 PHE A C 1
ATOM 17229 O O . PHE A 1 2162 ? -45.083 35.331 34.036 1.00 89.00 2162 PHE A O 1
ATOM 17236 N N . THR A 1 2163 ? -43.091 35.632 33.061 1.00 86.81 2163 THR A N 1
ATOM 17237 C CA . THR A 1 2163 ? -42.843 36.953 33.666 1.00 86.81 2163 THR A CA 1
ATOM 17238 C C . THR A 1 2163 ? -42.808 38.020 32.579 1.00 86.81 2163 THR A C 1
ATOM 17240 O O . THR A 1 2163 ? -42.161 37.834 31.549 1.00 86.81 2163 THR A O 1
ATOM 17243 N N . VAL A 1 2164 ? -43.492 39.149 32.794 1.00 83.06 2164 VAL A N 1
ATOM 17244 C CA . VAL A 1 2164 ? -43.467 40.288 31.861 1.00 83.06 2164 VAL A CA 1
ATOM 17245 C C . VAL A 1 2164 ? -42.614 41.411 32.469 1.00 83.06 2164 VAL A C 1
ATOM 17247 O O . VAL A 1 2164 ? -42.963 41.921 33.533 1.00 83.06 2164 VAL A O 1
ATOM 17250 N N . PRO A 1 2165 ? -41.485 41.802 31.846 1.00 78.69 2165 PRO A N 1
ATOM 17251 C CA . PRO A 1 2165 ? -40.491 42.663 32.496 1.00 78.69 2165 PRO A CA 1
ATOM 17252 C C . PRO A 1 2165 ? -40.820 44.162 32.458 1.00 78.69 2165 PRO A C 1
ATOM 17254 O O . PRO A 1 2165 ? -40.194 44.931 33.179 1.00 78.69 2165 PRO A O 1
ATOM 17257 N N . ASN A 1 2166 ? -41.762 44.599 31.616 1.00 83.38 2166 ASN A N 1
ATOM 17258 C CA . ASN A 1 2166 ? -42.129 46.009 31.463 1.00 83.38 2166 ASN A CA 1
ATOM 17259 C C . ASN A 1 2166 ? -43.616 46.222 31.794 1.00 83.38 2166 ASN A C 1
ATOM 17261 O O . ASN A 1 2166 ? -44.428 45.335 31.525 1.00 83.38 2166 ASN A O 1
ATOM 17265 N N . PRO A 1 2167 ? -44.000 47.396 32.325 1.00 81.94 2167 PRO A N 1
ATOM 17266 C CA . PRO A 1 2167 ? -45.400 47.760 32.494 1.00 81.94 2167 PRO A CA 1
ATOM 17267 C C . PRO A 1 2167 ? -46.028 48.253 31.187 1.00 81.94 2167 PRO A C 1
ATOM 17269 O O . PRO A 1 2167 ? -45.380 48.897 30.357 1.00 81.94 2167 PRO A O 1
ATOM 17272 N N . GLY A 1 2168 ? -47.328 48.007 31.026 1.00 85.00 2168 GLY A N 1
ATOM 17273 C CA . GLY A 1 2168 ? -48.099 48.418 29.856 1.00 85.00 2168 GLY A CA 1
ATOM 17274 C C . GLY A 1 2168 ? -49.024 47.327 29.325 1.00 85.00 2168 GLY A C 1
ATOM 17275 O O . GLY A 1 2168 ? -49.447 46.428 30.046 1.00 85.00 2168 GLY A O 1
ATOM 17276 N N . ARG A 1 2169 ? -49.374 47.425 28.040 1.00 86.81 2169 ARG A N 1
ATOM 17277 C CA . ARG A 1 2169 ? -50.117 46.385 27.318 1.00 86.81 2169 ARG A CA 1
ATOM 17278 C C . ARG A 1 2169 ? -49.128 45.540 26.526 1.00 86.81 2169 ARG A C 1
ATOM 17280 O O . ARG A 1 2169 ? -48.477 46.082 25.635 1.00 86.81 2169 ARG A O 1
ATOM 17287 N N . HIS A 1 2170 ? -49.107 44.238 26.782 1.00 86.50 2170 HIS A N 1
ATOM 17288 C CA . HIS A 1 2170 ? -48.340 43.273 25.996 1.00 86.50 2170 HIS A CA 1
ATOM 17289 C C . HIS A 1 2170 ? -49.296 42.357 25.227 1.00 86.50 2170 HIS A C 1
ATOM 17291 O O . HIS A 1 2170 ? -50.167 41.719 25.821 1.00 86.50 2170 HIS A O 1
ATOM 17297 N N . ASP A 1 2171 ? -49.150 42.321 23.901 1.00 90.44 2171 ASP A N 1
ATOM 17298 C CA . ASP A 1 2171 ? -49.877 41.410 23.014 1.00 90.44 2171 ASP A CA 1
ATOM 17299 C C . ASP A 1 2171 ? -49.010 40.153 22.816 1.00 90.44 2171 ASP A C 1
ATOM 17301 O O . ASP A 1 2171 ? -47.973 40.194 22.154 1.00 90.44 2171 ASP A O 1
ATOM 17305 N N . LEU A 1 2172 ? -49.410 39.048 23.447 1.00 90.81 2172 LEU A N 1
ATOM 17306 C CA . LEU A 1 2172 ? -48.630 37.815 23.584 1.00 90.81 2172 LEU A CA 1
ATOM 17307 C C . LEU A 1 2172 ? -49.188 36.690 22.704 1.00 90.81 2172 LEU A C 1
ATOM 17309 O O . LEU A 1 2172 ? -50.364 36.682 22.336 1.00 90.81 2172 LEU A O 1
ATOM 17313 N N . LYS A 1 2173 ? -48.355 35.691 22.412 1.00 91.75 2173 LYS A N 1
ATOM 17314 C CA . LYS A 1 2173 ? -48.765 34.419 21.806 1.00 91.75 2173 LYS A CA 1
ATOM 17315 C C . LYS A 1 2173 ? -48.410 33.252 22.716 1.00 91.75 2173 LYS A C 1
ATOM 17317 O O . LYS A 1 2173 ? -47.320 33.216 23.286 1.00 91.75 2173 LYS A O 1
ATOM 17322 N N . LEU A 1 2174 ? -49.327 32.293 22.808 1.00 92.38 2174 LEU A N 1
ATOM 17323 C CA . LEU A 1 2174 ? -49.045 30.940 23.270 1.00 92.38 2174 LEU A CA 1
ATOM 17324 C C . LEU A 1 2174 ? -48.872 30.070 22.022 1.00 92.38 2174 LEU A C 1
ATOM 17326 O O . LEU A 1 2174 ? -49.794 29.968 21.222 1.00 92.38 2174 LEU A O 1
ATOM 17330 N N . PHE A 1 2175 ? -47.705 29.457 21.859 1.00 91.62 2175 PHE A N 1
ATOM 17331 C CA . PHE A 1 2175 ? -47.439 28.480 20.810 1.00 91.62 2175 PHE A CA 1
ATOM 17332 C C . PHE A 1 2175 ? -47.468 27.071 21.407 1.00 91.62 2175 PHE A C 1
ATOM 17334 O O . PHE A 1 2175 ? -46.794 26.808 22.405 1.00 91.62 2175 PHE A O 1
ATOM 17341 N N . LEU A 1 2176 ? -48.211 26.165 20.778 1.00 92.12 2176 LEU A N 1
ATOM 17342 C CA . LEU A 1 2176 ? -48.102 24.719 20.956 1.00 92.12 2176 LEU A CA 1
ATOM 17343 C C . LEU A 1 2176 ? -47.436 24.163 19.696 1.00 92.12 2176 LEU A C 1
ATOM 17345 O O . LEU A 1 2176 ? -48.050 24.187 18.633 1.00 92.12 2176 LEU A O 1
ATOM 17349 N N . MET A 1 2177 ? -46.191 23.696 19.813 1.00 91.56 2177 MET A N 1
ATOM 17350 C CA . MET A 1 2177 ? -45.407 23.172 18.689 1.00 91.56 2177 MET A CA 1
ATOM 17351 C C . MET A 1 2177 ? -45.071 21.693 18.870 1.00 91.56 2177 MET A C 1
ATOM 17353 O O . MET A 1 2177 ? -44.594 21.291 19.932 1.00 91.56 2177 MET A O 1
ATOM 17357 N N . SER A 1 2178 ? -45.269 20.886 17.830 1.00 90.38 2178 SER A N 1
ATOM 17358 C CA . SER A 1 2178 ? -44.834 19.489 17.793 1.00 90.38 2178 SER A CA 1
ATOM 17359 C C . SER A 1 2178 ? -43.326 19.398 17.562 1.00 90.38 2178 SER A C 1
ATOM 17361 O O . SER A 1 2178 ? -42.756 20.173 16.796 1.00 90.38 2178 SER A O 1
ATOM 17363 N N . ASP A 1 2179 ? -42.673 18.395 18.148 1.00 89.38 2179 ASP A N 1
ATOM 17364 C CA . ASP A 1 2179 ? -41.280 18.061 17.839 1.00 89.38 2179 ASP A CA 1
ATOM 17365 C C . ASP A 1 2179 ? -41.127 17.051 16.684 1.00 89.38 2179 ASP A C 1
ATOM 17367 O O . ASP A 1 2179 ? -40.011 16.610 16.390 1.00 89.38 2179 ASP A O 1
ATOM 17371 N N . SER A 1 2180 ? -42.241 16.638 16.063 1.00 90.12 2180 SER A N 1
ATOM 17372 C CA . SER A 1 2180 ? -42.306 15.429 15.228 1.00 90.12 2180 SER A CA 1
ATOM 17373 C C . SER A 1 2180 ? -43.206 15.502 13.988 1.00 90.12 2180 SER A C 1
ATOM 17375 O O . SER A 1 2180 ? -43.006 14.706 13.066 1.00 90.12 2180 SER A O 1
ATOM 17377 N N . TYR A 1 2181 ? -44.164 16.428 13.929 1.00 90.19 2181 TYR A N 1
ATOM 17378 C CA . TYR A 1 2181 ? -45.066 16.611 12.787 1.00 90.19 2181 TYR A CA 1
ATOM 17379 C C . TYR A 1 2181 ? -45.151 18.083 12.386 1.00 90.19 2181 TYR A C 1
ATOM 17381 O O . TYR A 1 2181 ? -45.113 18.955 13.243 1.00 90.19 2181 TYR A O 1
ATOM 17389 N N . VAL A 1 2182 ? -45.300 18.347 11.087 1.00 87.38 2182 VAL A N 1
ATOM 17390 C CA . VAL A 1 2182 ? -45.512 19.694 10.538 1.00 87.38 2182 VAL A CA 1
ATOM 17391 C C . VAL A 1 2182 ? -47.012 19.928 10.347 1.00 87.38 2182 VAL A C 1
ATOM 17393 O O . VAL A 1 2182 ? -47.711 19.052 9.822 1.00 87.38 2182 VAL A O 1
ATOM 17396 N N . GLY A 1 2183 ? -47.500 21.119 10.705 1.00 83.88 2183 GLY A N 1
ATOM 17397 C CA . GLY A 1 2183 ? -48.866 21.571 10.397 1.00 83.88 2183 GLY A CA 1
ATOM 17398 C C . GLY A 1 2183 ? -49.930 21.297 11.466 1.00 83.88 2183 GLY A C 1
ATOM 17399 O O . GLY A 1 2183 ? -51.100 21.546 11.201 1.00 83.88 2183 GLY A O 1
ATOM 17400 N N . VAL A 1 2184 ? -49.535 20.826 12.654 1.00 87.75 2184 VAL A N 1
ATOM 17401 C CA . VAL A 1 2184 ? -50.416 20.705 13.840 1.00 87.75 2184 VAL A CA 1
ATOM 17402 C C . VAL A 1 2184 ? -50.146 21.824 14.861 1.00 87.75 2184 VAL A C 1
ATOM 17404 O O . VAL A 1 2184 ? -50.774 21.890 15.914 1.00 87.75 2184 VAL A O 1
ATOM 17407 N N . ASP A 1 2185 ? -49.194 22.710 14.567 1.00 88.38 2185 ASP A N 1
ATOM 17408 C CA . ASP A 1 2185 ? -48.762 23.761 15.485 1.00 88.38 2185 ASP A CA 1
ATOM 17409 C C . ASP A 1 2185 ? -49.828 24.862 15.604 1.00 88.38 2185 ASP A C 1
ATOM 17411 O O . ASP A 1 2185 ? -50.384 25.321 14.603 1.00 88.38 2185 ASP A O 1
ATOM 17415 N N . GLN A 1 2186 ? -50.108 25.305 16.831 1.00 89.38 2186 GLN A N 1
ATOM 17416 C CA . GLN A 1 2186 ? -51.168 26.276 17.128 1.00 89.38 2186 GLN A CA 1
ATOM 17417 C C . GLN A 1 2186 ? -50.581 27.520 17.796 1.00 89.38 2186 GLN A C 1
ATOM 17419 O O . GLN A 1 2186 ? -49.791 27.401 18.728 1.00 89.38 2186 GLN A O 1
ATOM 17424 N N . GLU A 1 2187 ? -50.990 28.712 17.347 1.00 89.94 2187 GLU A N 1
ATOM 17425 C CA . GLU A 1 2187 ? -50.470 30.002 17.838 1.00 89.94 2187 GLU A CA 1
ATOM 17426 C C . GLU A 1 2187 ? -51.546 30.998 18.340 1.00 89.94 2187 GLU A C 1
ATOM 17428 O O . GLU A 1 2187 ? -51.597 32.144 17.872 1.00 89.94 2187 GLU A O 1
ATOM 17433 N N . PRO A 1 2188 ? -52.444 30.616 19.274 1.00 90.50 2188 PRO A N 1
ATOM 17434 C CA . PRO A 1 2188 ? -53.412 31.548 19.850 1.00 90.50 2188 PRO A CA 1
ATOM 17435 C C . PRO A 1 2188 ? -52.757 32.793 20.477 1.00 90.50 2188 PRO A C 1
ATOM 17437 O O . PRO A 1 2188 ? -51.909 32.721 21.371 1.00 90.50 2188 PRO A O 1
ATOM 17440 N N . ALA A 1 2189 ? -53.216 33.963 20.028 1.00 89.81 2189 ALA A N 1
ATOM 17441 C CA . ALA A 1 2189 ? -52.820 35.261 20.561 1.00 89.81 2189 ALA A CA 1
ATOM 17442 C C . ALA A 1 2189 ? -53.753 35.722 21.695 1.00 89.81 2189 ALA A C 1
ATOM 17444 O O . ALA A 1 2189 ? -54.973 35.556 21.622 1.00 89.81 2189 ALA A O 1
ATOM 17445 N N . PHE A 1 2190 ? -53.178 36.358 22.711 1.00 90.50 2190 PHE A N 1
ATOM 17446 C CA . PHE A 1 2190 ? -53.871 36.977 23.841 1.00 90.50 2190 PHE A CA 1
ATOM 17447 C C . PHE A 1 2190 ? -53.201 38.314 24.202 1.00 90.50 2190 PHE A C 1
ATOM 17449 O O . PHE A 1 2190 ? -52.222 38.715 23.579 1.00 90.50 2190 PHE A O 1
ATOM 17456 N N . SER A 1 2191 ? -53.732 39.053 25.175 1.00 86.75 2191 SER A N 1
ATOM 17457 C CA . SER A 1 2191 ? -53.119 40.313 25.612 1.00 86.75 2191 SER A CA 1
ATOM 17458 C C . SER A 1 2191 ? -53.260 40.498 27.110 1.00 86.75 2191 SER A C 1
ATOM 17460 O O . SER A 1 2191 ? -54.365 40.337 27.622 1.00 86.75 2191 SER A O 1
ATOM 17462 N N . VAL A 1 2192 ? -52.184 40.892 27.785 1.00 86.69 2192 VAL A N 1
ATOM 17463 C CA . VAL A 1 2192 ? -52.178 41.193 29.222 1.00 86.69 2192 VAL A CA 1
ATOM 17464 C C . VAL A 1 2192 ? -51.962 42.685 29.466 1.00 86.69 2192 VAL A C 1
ATOM 17466 O O . VAL A 1 2192 ? -51.245 43.361 28.721 1.00 86.69 2192 VAL A O 1
ATOM 17469 N N . MET A 1 2193 ? -52.600 43.197 30.518 1.00 83.19 2193 MET A N 1
ATOM 17470 C CA . MET A 1 2193 ? -52.318 44.512 31.085 1.00 83.19 2193 MET A CA 1
ATOM 17471 C C . MET A 1 2193 ? -51.435 44.314 32.312 1.00 83.19 2193 MET A C 1
ATOM 17473 O O . MET A 1 2193 ? -51.815 43.599 33.234 1.00 83.19 2193 MET A O 1
ATOM 17477 N N . VAL A 1 2194 ? -50.264 44.937 32.298 1.00 82.38 2194 VAL A N 1
ATOM 17478 C CA . VAL A 1 2194 ? -49.230 44.806 33.321 1.00 82.38 2194 VAL A CA 1
ATOM 17479 C C . VAL A 1 2194 ? -49.092 46.146 34.028 1.00 82.38 2194 VAL A C 1
ATOM 17481 O O . VAL A 1 2194 ? -48.769 47.152 33.390 1.00 82.38 2194 VAL A O 1
ATOM 17484 N N . GLU A 1 2195 ? -49.376 46.181 35.328 1.00 79.94 2195 GLU A N 1
ATOM 17485 C CA . GLU A 1 2195 ? -49.240 47.397 36.129 1.00 79.94 2195 GLU A CA 1
ATOM 17486 C C . GLU A 1 2195 ? -47.769 47.703 36.447 1.00 79.94 2195 GLU A C 1
ATOM 17488 O O . GLU A 1 2195 ? -46.921 46.812 36.547 1.00 79.94 2195 GLU A O 1
ATOM 17493 N N . GLU A 1 2196 ? -47.469 48.995 36.586 1.00 68.44 2196 GLU A N 1
ATOM 17494 C CA . GLU A 1 2196 ? -46.166 49.498 37.021 1.00 68.44 2196 GLU A CA 1
ATOM 17495 C C . GLU A 1 2196 ? -45.928 49.057 38.467 1.00 68.44 2196 GLU A C 1
ATOM 17497 O O . GLU A 1 2196 ? -46.719 49.377 39.359 1.00 68.44 2196 GLU A O 1
ATOM 17502 N N . GLY A 1 2197 ? -44.877 48.257 38.677 1.00 59.50 2197 GLY A N 1
ATOM 17503 C CA . GLY A 1 2197 ? -44.466 47.839 40.011 1.00 59.50 2197 GLY A CA 1
ATOM 17504 C C . GLY A 1 2197 ? -44.217 49.076 40.868 1.00 59.50 2197 GLY A C 1
ATOM 17505 O O . GLY A 1 2197 ? -43.611 50.042 40.408 1.00 59.50 2197 GLY A O 1
ATOM 17506 N N . MET A 1 2198 ? -44.721 49.071 42.100 1.00 50.72 2198 MET A N 1
ATOM 17507 C CA . MET A 1 2198 ? -44.358 50.124 43.042 1.00 50.72 2198 MET A CA 1
ATOM 17508 C C . MET A 1 2198 ? -42.883 49.941 43.390 1.00 50.72 2198 MET A C 1
ATOM 17510 O O . MET A 1 2198 ? -42.514 48.844 43.805 1.00 50.72 2198 MET A O 1
ATOM 17514 N N . ASP A 1 2199 ? -42.077 50.996 43.250 1.00 42.09 2199 ASP A N 1
ATOM 17515 C CA . ASP A 1 2199 ? -40.741 51.039 43.846 1.00 42.09 2199 ASP A CA 1
ATOM 17516 C C . ASP A 1 2199 ? -40.893 50.717 45.343 1.00 42.09 2199 ASP A C 1
ATOM 17518 O O . ASP A 1 2199 ? -41.508 51.482 46.093 1.00 42.09 2199 ASP A O 1
ATOM 17522 N N . VAL A 1 2200 ? -40.405 49.548 45.758 1.00 46.09 2200 VAL A N 1
ATOM 17523 C CA . VAL A 1 2200 ? -40.288 49.188 47.171 1.00 46.09 2200 VAL A CA 1
ATOM 17524 C C . VAL A 1 2200 ? -38.971 49.793 47.636 1.00 46.09 2200 VAL A C 1
ATOM 17526 O O . VAL A 1 2200 ? -37.915 49.405 47.139 1.00 46.09 2200 VAL A O 1
ATOM 17529 N N . ASP A 1 2201 ? -39.042 50.787 48.524 1.00 36.00 2201 ASP A N 1
ATOM 17530 C CA . ASP A 1 2201 ? -37.858 51.390 49.141 1.00 36.00 2201 ASP A CA 1
ATOM 17531 C C . ASP A 1 2201 ? -36.987 50.291 49.795 1.00 36.00 2201 ASP A C 1
ATOM 17533 O O . ASP A 1 2201 ? -37.519 49.352 50.386 1.00 36.00 2201 ASP A O 1
ATOM 17537 N N . GLU A 1 2202 ? -35.656 50.403 49.690 1.00 36.91 2202 GLU A N 1
ATOM 17538 C CA . GLU A 1 2202 ? -34.664 49.390 50.116 1.00 36.91 2202 GLU A CA 1
ATOM 17539 C C . GLU A 1 2202 ? -34.507 49.281 51.662 1.00 36.91 2202 GLU A C 1
ATOM 17541 O O . GLU A 1 2202 ? -33.394 49.311 52.188 1.00 36.91 2202 GLU A O 1
ATOM 17546 N N . GLU A 1 2203 ? -35.611 49.186 52.411 1.00 33.03 2203 GLU A N 1
ATOM 17547 C CA . GLU A 1 2203 ? -35.655 49.079 53.881 1.00 33.03 2203 GLU A CA 1
ATOM 17548 C C . GLU A 1 2203 ? -36.623 47.957 54.337 1.00 33.03 2203 GLU A C 1
ATOM 17550 O O . GLU A 1 2203 ? -37.813 48.221 54.495 1.00 33.03 2203 GLU A O 1
ATOM 17555 N N . ASP A 1 2204 ? -36.106 46.725 54.517 1.00 33.75 2204 ASP A N 1
ATOM 17556 C CA . ASP A 1 2204 ? -36.494 45.687 55.519 1.00 33.75 2204 ASP A CA 1
ATOM 17557 C C . ASP A 1 2204 ? -36.201 44.241 55.017 1.00 33.75 2204 ASP A C 1
ATOM 17559 O O . ASP A 1 2204 ? -37.107 43.551 54.558 1.00 33.75 2204 ASP A O 1
ATOM 17563 N N . GLU A 1 2205 ? -34.953 43.751 55.140 1.00 37.62 2205 GLU A N 1
ATOM 17564 C CA . GLU A 1 2205 ? -34.646 42.295 55.155 1.00 37.62 2205 GLU A CA 1
ATOM 17565 C C . GLU A 1 2205 ? -33.312 41.981 55.895 1.00 37.62 2205 GLU A C 1
ATOM 17567 O O . GLU A 1 2205 ? -32.402 41.335 55.381 1.00 37.62 2205 GLU A O 1
ATOM 17572 N N . ASP A 1 2206 ? -33.196 42.483 57.133 1.00 31.22 2206 ASP A N 1
ATOM 17573 C CA . ASP A 1 2206 ? -32.360 41.886 58.196 1.00 31.22 2206 ASP A CA 1
ATOM 17574 C C . ASP A 1 2206 ? -33.256 40.928 59.029 1.00 31.22 2206 ASP A C 1
ATOM 17576 O O . ASP A 1 2206 ? -34.455 41.172 59.139 1.00 31.22 2206 ASP A O 1
ATOM 17580 N N . GLU A 1 2207 ? -32.661 39.923 59.691 1.00 33.97 2207 GLU A N 1
ATOM 17581 C CA . GLU A 1 2207 ? -33.307 38.864 60.515 1.00 33.97 2207 GLU A CA 1
ATOM 17582 C C . GLU A 1 2207 ? -33.995 37.701 59.751 1.00 33.97 2207 GLU A C 1
ATOM 17584 O O . GLU A 1 2207 ? -35.206 37.699 59.564 1.00 33.97 2207 GLU A O 1
ATOM 17589 N N . ASP A 1 2208 ? -33.223 36.647 59.431 1.00 38.12 2208 ASP A N 1
ATOM 17590 C CA . ASP A 1 2208 ? -33.557 35.248 59.801 1.00 38.12 2208 ASP A CA 1
ATOM 17591 C C . ASP A 1 2208 ? -32.320 34.313 59.646 1.00 38.12 2208 ASP A C 1
ATOM 17593 O O . ASP A 1 2208 ? -32.149 33.594 58.662 1.00 38.12 2208 ASP A O 1
ATOM 17597 N N . GLU A 1 2209 ? -31.426 34.321 60.647 1.00 34.81 2209 GLU A N 1
ATOM 17598 C CA . GLU A 1 2209 ? -30.481 33.216 60.912 1.00 34.81 2209 GLU A CA 1
ATOM 17599 C C . GLU A 1 2209 ? -31.120 32.250 61.938 1.00 34.81 2209 GLU A C 1
ATOM 17601 O O . GLU A 1 2209 ? -31.111 32.580 63.122 1.00 34.81 2209 GLU A O 1
ATOM 17606 N N . ASP A 1 2210 ? -31.657 31.088 61.523 1.00 34.16 2210 ASP A N 1
ATOM 17607 C CA . ASP A 1 2210 ? -31.661 29.805 62.281 1.00 34.16 2210 ASP A CA 1
ATOM 17608 C C . ASP A 1 2210 ? -32.507 28.686 61.591 1.00 34.16 2210 ASP A C 1
ATOM 17610 O O . ASP A 1 2210 ? -33.514 28.958 60.947 1.00 34.16 2210 ASP A O 1
ATOM 17614 N N . GLU A 1 2211 ? -32.124 27.419 61.834 1.00 37.16 2211 GLU A N 1
ATOM 17615 C CA . GLU A 1 2211 ? -32.784 26.118 61.499 1.00 37.16 2211 GLU A CA 1
ATOM 17616 C C . GLU A 1 2211 ? -32.615 25.464 60.087 1.00 37.16 2211 GLU A C 1
ATOM 17618 O O . GLU A 1 2211 ? -33.311 25.782 59.129 1.00 37.16 2211 GLU A O 1
ATOM 17623 N N . GLU A 1 2212 ? -31.729 24.443 60.071 1.00 29.62 2212 GLU A N 1
ATOM 17624 C CA . GLU A 1 2212 ? -31.659 23.156 59.304 1.00 29.62 2212 GLU A CA 1
ATOM 17625 C C . GLU A 1 2212 ? -32.090 23.042 57.816 1.00 29.62 2212 GLU A C 1
ATOM 17627 O O . GLU A 1 2212 ? -33.288 22.807 57.532 1.00 29.62 2212 GLU A O 1
#

pLDDT: mean 80.79, std 18.16, range [22.52, 97.62]